Protein 9ATN (pdb70)

Organism: Homo sapiens (NCBI:txid9606)

Secondary structure (DSSP, 8-state):
-----TTT-----SSSSEE-TTT--EE-HHHHT----HHHHTT---TTS---TTT-----TTTEEE-SSS--EEETTTSSS--SS--SS--S-HHHH-/--SHHHHHHHHHHHHHHH-

Nearest PDB structures (foldseek):
  9atn-assembly1_A  TM=9.297E-01  e=6.366E-16  Homo sapiens
  2ysm-assembly1_A  TM=8.110E-01  e=3.146E-11  Homo sapiens
  6fi0-assembly2_B  TM=6.566E-01  e=4.175E-03  Homo sapiens
  4qf3-assembly3_B  TM=7.032E-01  e=7.475E-03  Homo sapiens
  6fhq-assembly1_A  TM=7.107E-01  e=1.850E-02  Homo sapiens

Structure (mmCIF, N/CA/C/O backbone):
data_9ATN
#
_entry.id   9ATN
#
loop_
_entity.id
_entity.type
_entity.pdbx_description
1 polymer 'Histone-lysine N-methyltransferase 2D'
2 polymer 'Polycomb group protein ASXL2'
3 non-polymer 'ZINC ION'
#
loop_
_atom_site.group_PDB
_atom_site.id
_atom_site.type_symbol
_atom_site.label_atom_id
_atom_site.label_alt_id
_atom_site.label_comp_id
_atom_site.label_asym_id
_atom_site.label_entity_id
_atom_site.label_seq_id
_atom_site.pdbx_PDB_ins_code
_atom_site.Cartn_x
_atom_site.Cartn_y
_atom_site.Cartn_z
_atom_site.occupancy
_atom_site.B_iso_or_equiv
_atom_site.auth_seq_id
_atom_site.auth_comp_id
_atom_site.auth_asym_id
_atom_site.auth_atom_id
_atom_site.pdbx_PDB_model_num
ATOM 1 N N . GLY A 1 3 ? 39.026 -8.954 -17.086 1.00 0.00 225 GLY A N 1
ATOM 2 C CA . GLY A 1 3 ? 37.994 -8.401 -16.217 1.00 0.00 225 GLY A CA 1
ATOM 3 C C . GLY A 1 3 ? 38.607 -7.515 -15.138 1.00 0.00 225 GLY A C 1
ATOM 4 O O . GLY A 1 3 ? 39.461 -7.956 -14.369 1.00 0.00 225 GLY A O 1
ATOM 8 N N . SER A 1 4 ? 38.165 -6.262 -15.089 1.00 0.00 226 SER A N 1
ATOM 9 C CA . SER A 1 4 ? 38.677 -5.320 -14.099 1.00 0.00 226 SER A CA 1
ATOM 10 C C . SER A 1 4 ? 38.358 -5.796 -12.687 1.00 0.00 226 SER A C 1
ATOM 11 O O . SER A 1 4 ? 39.188 -5.682 -11.782 1.00 0.00 226 SER A O 1
ATOM 19 N N . ALA A 1 5 ? 37.153 -6.327 -12.500 1.00 0.00 227 ALA A N 1
ATOM 20 C CA . ALA A 1 5 ? 36.739 -6.814 -11.189 1.00 0.00 227 ALA A CA 1
ATOM 21 C C . ALA A 1 5 ? 37.010 -5.759 -10.123 1.00 0.00 227 ALA A C 1
ATOM 22 O O . ALA A 1 5 ? 37.493 -6.077 -9.034 1.00 0.00 227 ALA A O 1
ATOM 29 N N . ARG A 1 6 ? 36.704 -4.505 -10.461 1.00 0.00 228 ARG A N 1
ATOM 30 C CA . ARG A 1 6 ? 36.921 -3.377 -9.556 1.00 0.00 228 ARG A CA 1
ATOM 31 C C . ARG A 1 6 ? 36.496 -3.711 -8.132 1.00 0.00 228 ARG A C 1
ATOM 32 O O . ARG A 1 6 ? 35.777 -4.682 -7.890 1.00 0.00 228 ARG A O 1
ATOM 53 N N . CYS A 1 7 ? 36.965 -2.903 -7.189 1.00 0.00 229 CYS A N 1
ATOM 54 C CA . CYS A 1 7 ? 36.660 -3.119 -5.784 1.00 0.00 229 CYS A CA 1
ATOM 55 C C . CYS A 1 7 ? 35.159 -3.265 -5.554 1.00 0.00 229 CYS A C 1
ATOM 56 O O . CYS A 1 7 ? 34.365 -2.434 -5.997 1.00 0.00 229 CYS A O 1
ATOM 63 N N . ALA A 1 8 ? 34.784 -4.338 -4.857 1.00 0.00 230 ALA A N 1
ATOM 64 C CA . ALA A 1 8 ? 33.377 -4.613 -4.571 1.00 0.00 230 ALA A CA 1
ATOM 65 C C . ALA A 1 8 ? 32.748 -3.512 -3.718 1.00 0.00 230 ALA A C 1
ATOM 66 O O . ALA A 1 8 ? 31.642 -3.059 -4.008 1.00 0.00 230 ALA A O 1
ATOM 73 N N . VAL A 1 9 ? 33.450 -3.084 -2.669 1.00 0.00 231 VAL A N 1
ATOM 74 C CA . VAL A 1 9 ? 32.920 -2.033 -1.802 1.00 0.00 231 VAL A CA 1
ATOM 75 C C . VAL A 1 9 ? 33.968 -0.950 -1.556 1.00 0.00 231 VAL A C 1
ATOM 76 O O . VAL A 1 9 ? 34.682 -0.966 -0.554 1.00 0.00 231 VAL A O 1
ATOM 89 N N . CYS A 1 10 ? 34.027 -0.006 -2.495 1.00 0.00 232 CYS A N 1
ATOM 90 C CA . CYS A 1 10 ? 34.957 1.126 -2.436 1.00 0.00 232 CYS A CA 1
ATOM 91 C C . CYS A 1 10 ? 35.031 1.815 -3.800 1.00 0.00 232 CYS A C 1
ATOM 92 O O . CYS A 1 10 ? 35.397 2.987 -3.893 1.00 0.00 232 CYS A O 1
ATOM 99 N N . GLU A 1 11 ? 34.668 1.079 -4.852 1.00 0.00 233 GLU A N 1
ATOM 100 C CA . GLU A 1 11 ? 34.676 1.621 -6.208 1.00 0.00 233 GLU A CA 1
ATOM 101 C C . GLU A 1 11 ? 36.075 2.059 -6.627 1.00 0.00 233 GLU A C 1
ATOM 102 O O . GLU A 1 11 ? 36.614 3.038 -6.112 1.00 0.00 233 GLU A O 1
ATOM 114 N N . GLY A 1 12 ? 36.648 1.327 -7.577 1.00 0.00 234 GLY A N 1
ATOM 115 C CA . GLY A 1 12 ? 37.976 1.642 -8.083 1.00 0.00 234 GLY A CA 1
ATOM 116 C C . GLY A 1 12 ? 38.578 0.431 -8.808 1.00 0.00 234 GLY A C 1
ATOM 117 O O . GLY A 1 12 ? 38.415 -0.703 -8.355 1.00 0.00 234 GLY A O 1
ATOM 121 N N . PRO A 1 13 ? 39.267 0.630 -9.913 1.00 0.00 235 PRO A N 1
ATOM 122 C CA . PRO A 1 13 ? 39.886 -0.490 -10.675 1.00 0.00 235 PRO A CA 1
ATOM 123 C C . PRO A 1 13 ? 41.155 -1.006 -10.002 1.00 0.00 235 PRO A C 1
ATOM 124 O O . PRO A 1 13 ? 41.858 -0.255 -9.326 1.00 0.00 235 PRO A O 1
ATOM 135 N N . GLY A 1 14 ? 41.445 -2.290 -10.191 1.00 0.00 236 GLY A N 1
ATOM 136 C CA . GLY A 1 14 ? 42.637 -2.883 -9.594 1.00 0.00 236 GLY A CA 1
ATOM 137 C C . GLY A 1 14 ? 43.057 -4.146 -10.336 1.00 0.00 236 GLY A C 1
ATOM 138 O O . GLY A 1 14 ? 42.260 -4.753 -11.052 1.00 0.00 236 GLY A O 1
ATOM 142 N N . GLU A 1 15 ? 44.315 -4.540 -10.156 1.00 0.00 237 GLU A N 1
ATOM 143 C CA . GLU A 1 15 ? 44.834 -5.736 -10.811 1.00 0.00 237 GLU A CA 1
ATOM 144 C C . GLU A 1 15 ? 44.362 -6.988 -10.078 1.00 0.00 237 GLU A C 1
ATOM 145 O O . GLU A 1 15 ? 44.013 -6.932 -8.898 1.00 0.00 237 GLU A O 1
ATOM 157 N N . LEU A 1 16 ? 44.350 -8.115 -10.783 1.00 0.00 238 LEU A N 1
ATOM 158 C CA . LEU A 1 16 ? 43.911 -9.370 -10.182 1.00 0.00 238 LEU A CA 1
ATOM 159 C C . LEU A 1 16 ? 45.105 -10.227 -9.776 1.00 0.00 238 LEU A C 1
ATOM 160 O O . LEU A 1 16 ? 45.491 -11.150 -10.494 1.00 0.00 238 LEU A O 1
ATOM 176 N N . CYS A 1 17 ? 45.683 -9.919 -8.621 1.00 0.00 239 CYS A N 1
ATOM 177 C CA . CYS A 1 17 ? 46.831 -10.674 -8.129 1.00 0.00 239 CYS A CA 1
ATOM 178 C C . CYS A 1 17 ? 47.182 -10.275 -6.695 1.00 0.00 239 CYS A C 1
ATOM 179 O O . CYS A 1 17 ? 47.476 -11.133 -5.862 1.00 0.00 239 CYS A O 1
ATOM 187 N N . ASP A 1 18 ? 47.167 -8.974 -6.419 1.00 0.00 240 ASP A N 1
ATOM 188 C CA . ASP A 1 18 ? 47.505 -8.478 -5.084 1.00 0.00 240 ASP A CA 1
ATOM 189 C C . ASP A 1 18 ? 46.257 -8.108 -4.274 1.00 0.00 240 ASP A C 1
ATOM 190 O O . ASP A 1 18 ? 46.369 -7.535 -3.190 1.00 0.00 240 ASP A O 1
ATOM 199 N N . LEU A 1 19 ? 45.080 -8.428 -4.799 1.00 0.00 241 LEU A N 1
ATOM 200 C CA . LEU A 1 19 ? 43.832 -8.115 -4.110 1.00 0.00 241 LEU A CA 1
ATOM 201 C C . LEU A 1 19 ? 43.032 -9.386 -3.846 1.00 0.00 241 LEU A C 1
ATOM 202 O O . LEU A 1 19 ? 43.164 -10.371 -4.571 1.00 0.00 241 LEU A O 1
ATOM 218 N N . PHE A 1 20 ? 42.203 -9.362 -2.804 1.00 0.00 242 PHE A N 1
ATOM 219 C CA . PHE A 1 20 ? 41.396 -10.526 -2.467 1.00 0.00 242 PHE A CA 1
ATOM 220 C C . PHE A 1 20 ? 40.269 -10.679 -3.480 1.00 0.00 242 PHE A C 1
ATOM 221 O O . PHE A 1 20 ? 39.407 -9.810 -3.602 1.00 0.00 242 PHE A O 1
ATOM 238 N N . PHE A 1 21 ? 40.306 -11.775 -4.224 1.00 0.00 243 PHE A N 1
ATOM 239 C CA . PHE A 1 21 ? 39.310 -12.032 -5.256 1.00 0.00 243 PHE A CA 1
ATOM 240 C C . PHE A 1 21 ? 38.239 -13.011 -4.773 1.00 0.00 243 PHE A C 1
ATOM 241 O O . PHE A 1 21 ? 38.519 -14.195 -4.586 1.00 0.00 243 PHE A O 1
ATOM 258 N N . CYS A 1 22 ? 37.006 -12.529 -4.596 1.00 0.00 244 CYS A N 1
ATOM 259 C CA . CYS A 1 22 ? 35.926 -13.406 -4.166 1.00 0.00 244 CYS A CA 1
ATOM 260 C C . CYS A 1 22 ? 35.564 -14.355 -5.306 1.00 0.00 244 CYS A C 1
ATOM 261 O O . CYS A 1 22 ? 35.362 -13.925 -6.441 1.00 0.00 244 CYS A O 1
ATOM 268 N N . THR A 1 23 ? 35.521 -15.645 -5.004 1.00 0.00 245 THR A N 1
ATOM 269 C CA . THR A 1 23 ? 35.227 -16.649 -6.022 1.00 0.00 245 THR A CA 1
ATOM 270 C C . THR A 1 23 ? 33.768 -16.601 -6.483 1.00 0.00 245 THR A C 1
ATOM 271 O O . THR A 1 23 ? 33.495 -16.565 -7.683 1.00 0.00 245 THR A O 1
ATOM 282 N N . SER A 1 24 ? 32.836 -16.623 -5.536 1.00 0.00 246 SER A N 1
ATOM 283 C CA . SER A 1 24 ? 31.414 -16.606 -5.881 1.00 0.00 246 SER A CA 1
ATOM 284 C C . SER A 1 24 ? 31.004 -15.292 -6.546 1.00 0.00 246 SER A C 1
ATOM 285 O O . SER A 1 24 ? 30.381 -15.293 -7.607 1.00 0.00 246 SER A O 1
ATOM 293 N N . CYS A 1 25 ? 31.344 -14.177 -5.910 1.00 0.00 247 CYS A N 1
ATOM 294 C CA . CYS A 1 25 ? 30.990 -12.865 -6.444 1.00 0.00 247 CYS A CA 1
ATOM 295 C C . CYS A 1 25 ? 31.722 -12.580 -7.753 1.00 0.00 247 CYS A C 1
ATOM 296 O O . CYS A 1 25 ? 31.146 -12.028 -8.689 1.00 0.00 247 CYS A O 1
ATOM 303 N N . GLY A 1 26 ? 32.995 -12.956 -7.811 1.00 0.00 248 GLY A N 1
ATOM 304 C CA . GLY A 1 26 ? 33.792 -12.729 -9.011 1.00 0.00 248 GLY A CA 1
ATOM 305 C C . GLY A 1 26 ? 34.514 -11.380 -8.954 1.00 0.00 248 GLY A C 1
ATOM 306 O O . GLY A 1 26 ? 35.378 -11.101 -9.783 1.00 0.00 248 GLY A O 1
ATOM 310 N N . HIS A 1 27 ? 34.162 -10.547 -7.978 1.00 0.00 249 HIS A N 1
ATOM 311 C CA . HIS A 1 27 ? 34.800 -9.241 -7.834 1.00 0.00 249 HIS A CA 1
ATOM 312 C C . HIS A 1 27 ? 35.826 -9.278 -6.705 1.00 0.00 249 HIS A C 1
ATOM 313 O O . HIS A 1 27 ? 35.631 -9.976 -5.710 1.00 0.00 249 HIS A O 1
ATOM 328 N N . HIS A 1 28 ? 36.911 -8.522 -6.849 1.00 0.00 250 HIS A N 1
ATOM 329 C CA . HIS A 1 28 ? 37.930 -8.490 -5.804 1.00 0.00 250 HIS A CA 1
ATOM 330 C C . HIS A 1 28 ? 37.794 -7.216 -4.980 1.00 0.00 250 HIS A C 1
ATOM 331 O O . HIS A 1 28 ? 36.944 -6.373 -5.266 1.00 0.00 250 HIS A O 1
ATOM 346 N N . TYR A 1 29 ? 38.620 -7.077 -3.948 1.00 0.00 251 TYR A N 1
ATOM 347 C CA . TYR A 1 29 ? 38.543 -5.894 -3.101 1.00 0.00 251 TYR A CA 1
ATOM 348 C C . TYR A 1 29 ? 39.813 -5.678 -2.292 1.00 0.00 251 TYR A C 1
ATOM 349 O O . TYR A 1 29 ? 40.631 -6.588 -2.117 1.00 0.00 251 TYR A O 1
ATOM 367 N N . HIS A 1 30 ? 39.960 -4.447 -1.809 1.00 0.00 252 HIS A N 1
ATOM 368 C CA . HIS A 1 30 ? 41.120 -4.066 -1.020 1.00 0.00 252 HIS A CA 1
ATOM 369 C C . HIS A 1 30 ? 40.924 -4.480 0.432 1.00 0.00 252 HIS A C 1
ATOM 370 O O . HIS A 1 30 ? 39.797 -4.528 0.927 1.00 0.00 252 HIS A O 1
ATOM 384 N N . GLY A 1 31 ? 42.024 -4.770 1.108 1.00 0.00 253 GLY A N 1
ATOM 385 C CA . GLY A 1 31 ? 41.963 -5.171 2.506 1.00 0.00 253 GLY A CA 1
ATOM 386 C C . GLY A 1 31 ? 41.412 -4.049 3.379 1.00 0.00 253 GLY A C 1
ATOM 387 O O . GLY A 1 31 ? 40.704 -4.300 4.347 1.00 0.00 253 GLY A O 1
ATOM 391 N N . ALA A 1 32 ? 41.762 -2.814 3.045 1.00 0.00 254 ALA A N 1
ATOM 392 C CA . ALA A 1 32 ? 41.312 -1.661 3.822 1.00 0.00 254 ALA A CA 1
ATOM 393 C C . ALA A 1 32 ? 39.790 -1.504 3.812 1.00 0.00 254 ALA A C 1
ATOM 394 O O . ALA A 1 32 ? 39.199 -1.118 4.821 1.00 0.00 254 ALA A O 1
ATOM 401 N N . CYS A 1 33 ? 39.159 -1.762 2.667 1.00 0.00 255 CYS A N 1
ATOM 402 C CA . CYS A 1 33 ? 37.709 -1.594 2.561 1.00 0.00 255 CYS A CA 1
ATOM 403 C C . CYS A 1 33 ? 36.949 -2.519 3.522 1.00 0.00 255 CYS A C 1
ATOM 404 O O . CYS A 1 33 ? 36.039 -2.069 4.219 1.00 0.00 255 CYS A O 1
ATOM 411 N N . LEU A 1 34 ? 37.312 -3.801 3.564 1.00 0.00 256 LEU A N 1
ATOM 412 C CA . LEU A 1 34 ? 36.622 -4.741 4.461 1.00 0.00 256 LEU A CA 1
ATOM 413 C C . LEU A 1 34 ? 37.430 -5.002 5.730 1.00 0.00 256 LEU A C 1
ATOM 414 O O . LEU A 1 34 ? 37.017 -5.800 6.565 1.00 0.00 256 LEU A O 1
ATOM 430 N N . ASP A 1 35 ? 38.574 -4.353 5.868 1.00 0.00 257 ASP A N 1
ATOM 431 C CA . ASP A 1 35 ? 39.416 -4.558 7.048 1.00 0.00 257 ASP A CA 1
ATOM 432 C C . ASP A 1 35 ? 39.893 -6.003 7.138 1.00 0.00 257 ASP A C 1
ATOM 433 O O . ASP A 1 35 ? 39.697 -6.666 8.156 1.00 0.00 257 ASP A O 1
ATOM 442 N N . THR A 1 36 ? 40.516 -6.485 6.072 1.00 0.00 258 THR A N 1
ATOM 443 C CA . THR A 1 36 ? 41.013 -7.855 6.049 1.00 0.00 258 THR A CA 1
ATOM 444 C C . THR A 1 36 ? 42.533 -7.880 5.939 1.00 0.00 258 THR A C 1
ATOM 445 O O . THR A 1 36 ? 43.113 -7.241 5.061 1.00 0.00 258 THR A O 1
ATOM 456 N N . ALA A 1 37 ? 43.171 -8.624 6.836 1.00 0.00 259 ALA A N 1
ATOM 457 C CA . ALA A 1 37 ? 44.624 -8.731 6.833 1.00 0.00 259 ALA A CA 1
ATOM 458 C C . ALA A 1 37 ? 45.106 -9.395 5.549 1.00 0.00 259 ALA A C 1
ATOM 459 O O . ALA A 1 37 ? 44.440 -10.279 5.011 1.00 0.00 259 ALA A O 1
ATOM 466 N N . LEU A 1 38 ? 46.264 -8.966 5.063 1.00 0.00 260 LEU A N 1
ATOM 467 C CA . LEU A 1 38 ? 46.820 -9.532 3.839 1.00 0.00 260 LEU A CA 1
ATOM 468 C C . LEU A 1 38 ? 47.535 -10.844 4.145 1.00 0.00 260 LEU A C 1
ATOM 469 O O . LEU A 1 38 ? 48.637 -10.849 4.693 1.00 0.00 260 LEU A O 1
ATOM 485 N N . THR A 1 39 ? 46.900 -11.953 3.782 1.00 0.00 261 THR A N 1
ATOM 486 C CA . THR A 1 39 ? 47.484 -13.267 4.016 1.00 0.00 261 THR A CA 1
ATOM 487 C C . THR A 1 39 ? 47.342 -14.142 2.775 1.00 0.00 261 THR A C 1
ATOM 488 O O . THR A 1 39 ? 46.465 -13.915 1.942 1.00 0.00 261 THR A O 1
ATOM 499 N N . ALA A 1 40 ? 48.209 -15.139 2.658 1.00 0.00 262 ALA A N 1
ATOM 500 C CA . ALA A 1 40 ? 48.176 -16.045 1.515 1.00 0.00 262 ALA A CA 1
ATOM 501 C C . ALA A 1 40 ? 46.859 -16.815 1.465 1.00 0.00 262 ALA A C 1
ATOM 502 O O . ALA A 1 40 ? 46.317 -17.071 0.388 1.00 0.00 262 ALA A O 1
ATOM 509 N N . ARG A 1 41 ? 46.358 -17.200 2.635 1.00 0.00 263 ARG A N 1
ATOM 510 C CA . ARG A 1 41 ? 45.115 -17.962 2.711 1.00 0.00 263 ARG A CA 1
ATOM 511 C C . ARG A 1 41 ? 43.944 -17.182 2.118 1.00 0.00 263 ARG A C 1
ATOM 512 O O . ARG A 1 41 ? 43.115 -17.744 1.402 1.00 0.00 263 ARG A O 1
ATOM 533 N N . LYS A 1 42 ? 43.873 -15.888 2.418 1.00 0.00 264 LYS A N 1
ATOM 534 C CA . LYS A 1 42 ? 42.786 -15.062 1.900 1.00 0.00 264 LYS A CA 1
ATOM 535 C C . LYS A 1 42 ? 43.127 -14.487 0.527 1.00 0.00 264 LYS A C 1
ATOM 536 O O . LYS A 1 42 ? 42.236 -14.107 -0.233 1.00 0.00 264 LYS A O 1
ATOM 555 N N . ARG A 1 43 ? 44.417 -14.416 0.219 1.00 0.00 265 ARG A N 1
ATOM 556 C CA . ARG A 1 43 ? 44.860 -13.871 -1.061 1.00 0.00 265 ARG A CA 1
ATOM 557 C C . ARG A 1 43 ? 44.301 -14.686 -2.220 1.00 0.00 265 ARG A C 1
ATOM 558 O O . ARG A 1 43 ? 43.942 -14.135 -3.260 1.00 0.00 265 ARG A O 1
ATOM 579 N N . ALA A 1 44 ? 44.228 -15.998 -2.038 1.00 0.00 266 ALA A N 1
ATOM 580 C CA . ALA A 1 44 ? 43.711 -16.868 -3.084 1.00 0.00 266 ALA A CA 1
ATOM 581 C C . ALA A 1 44 ? 42.304 -16.429 -3.470 1.00 0.00 266 ALA A C 1
ATOM 582 O O . ALA A 1 44 ? 41.932 -16.464 -4.644 1.00 0.00 266 ALA A O 1
ATOM 589 N N . GLY A 1 45 ? 41.531 -16.002 -2.478 1.00 0.00 267 GLY A N 1
ATOM 590 C CA . GLY A 1 45 ? 40.173 -15.544 -2.730 1.00 0.00 267 GLY A CA 1
ATOM 591 C C . GLY A 1 45 ? 39.204 -16.081 -1.687 1.00 0.00 267 GLY A C 1
ATOM 592 O O . GLY A 1 45 ? 38.745 -17.221 -1.779 1.00 0.00 267 GLY A O 1
ATOM 596 N N . TRP A 1 46 ? 38.883 -15.250 -0.700 1.00 0.00 268 TRP A N 1
ATOM 597 C CA . TRP A 1 46 ? 37.952 -15.657 0.345 1.00 0.00 268 TRP A CA 1
ATOM 598 C C . TRP A 1 46 ? 36.614 -14.962 0.164 1.00 0.00 268 TRP A C 1
ATOM 599 O O . TRP A 1 46 ? 36.555 -13.790 -0.203 1.00 0.00 268 TRP A O 1
ATOM 620 N N . GLN A 1 47 ? 35.538 -15.697 0.421 1.00 0.00 269 GLN A N 1
ATOM 621 C CA . GLN A 1 47 ? 34.205 -15.136 0.280 1.00 0.00 269 GLN A CA 1
ATOM 622 C C . GLN A 1 47 ? 34.081 -13.868 1.107 1.00 0.00 269 GLN A C 1
ATOM 623 O O . GLN A 1 47 ? 34.226 -13.899 2.329 1.00 0.00 269 GLN A O 1
ATOM 637 N N . CYS A 1 48 ? 33.810 -12.754 0.439 1.00 0.00 270 CYS A N 1
ATOM 638 C CA . CYS A 1 48 ? 33.667 -11.491 1.143 1.00 0.00 270 CYS A CA 1
ATOM 639 C C . CYS A 1 48 ? 32.461 -11.562 2.072 1.00 0.00 270 CYS A C 1
ATOM 640 O O . CYS A 1 48 ? 31.589 -12.413 1.898 1.00 0.00 270 CYS A O 1
ATOM 647 N N . PRO A 1 49 ? 32.400 -10.710 3.057 1.00 0.00 271 PRO A N 1
ATOM 648 C CA . PRO A 1 49 ? 31.276 -10.705 4.034 1.00 0.00 271 PRO A CA 1
ATOM 649 C C . PRO A 1 49 ? 29.911 -10.617 3.354 1.00 0.00 271 PRO A C 1
ATOM 650 O O . PRO A 1 49 ? 28.885 -10.936 3.952 1.00 0.00 271 PRO A O 1
ATOM 661 N N . GLU A 1 50 ? 29.905 -10.169 2.104 1.00 0.00 272 GLU A N 1
ATOM 662 C CA . GLU A 1 50 ? 28.658 -10.026 1.359 1.00 0.00 272 GLU A CA 1
ATOM 663 C C . GLU A 1 50 ? 28.037 -11.387 1.025 1.00 0.00 272 GLU A C 1
ATOM 664 O O . GLU A 1 50 ? 26.862 -11.465 0.670 1.00 0.00 272 GLU A O 1
ATOM 676 N N . CYS A 1 51 ? 28.829 -12.457 1.131 1.00 0.00 273 CYS A N 1
ATOM 677 C CA . CYS A 1 51 ? 28.322 -13.796 0.823 1.00 0.00 273 CYS A CA 1
ATOM 678 C C . CYS A 1 51 ? 28.934 -14.854 1.742 1.00 0.00 273 CYS A C 1
ATOM 679 O O . CYS A 1 51 ? 28.925 -16.043 1.420 1.00 0.00 273 CYS A O 1
ATOM 686 N N . LYS A 1 52 ? 29.460 -14.422 2.881 1.00 0.00 274 LYS A N 1
ATOM 687 C CA . LYS A 1 52 ? 30.065 -15.352 3.832 1.00 0.00 274 LYS A CA 1
ATOM 688 C C . LYS A 1 52 ? 29.010 -16.291 4.408 1.00 0.00 274 LYS A C 1
ATOM 689 O O . LYS A 1 52 ? 27.821 -15.978 4.405 1.00 0.00 274 LYS A O 1
ATOM 708 N N . VAL A 1 53 ? 29.451 -17.441 4.909 1.00 0.00 275 VAL A N 1
ATOM 709 C CA . VAL A 1 53 ? 28.526 -18.406 5.489 1.00 0.00 275 VAL A CA 1
ATOM 710 C C . VAL A 1 53 ? 29.095 -19.018 6.762 1.00 0.00 275 VAL A C 1
ATOM 711 O O . VAL A 1 53 ? 30.307 -19.042 6.970 1.00 0.00 275 VAL A O 1
ATOM 724 N N . CYS A 1 54 ? 28.202 -19.537 7.591 1.00 0.00 276 CYS A N 1
ATOM 725 C CA . CYS A 1 54 ? 28.602 -20.185 8.830 1.00 0.00 276 CYS A CA 1
ATOM 726 C C . CYS A 1 54 ? 29.188 -21.557 8.514 1.00 0.00 276 CYS A C 1
ATOM 727 O O . CYS A 1 54 ? 28.710 -22.248 7.621 1.00 0.00 276 CYS A O 1
ATOM 734 N N . GLN A 1 55 ? 30.215 -21.957 9.244 1.00 0.00 277 GLN A N 1
ATOM 735 C CA . GLN A 1 55 ? 30.827 -23.258 9.001 1.00 0.00 277 GLN A CA 1
ATOM 736 C C . GLN A 1 55 ? 30.066 -24.370 9.723 1.00 0.00 277 GLN A C 1
ATOM 737 O O . GLN A 1 55 ? 30.558 -25.492 9.842 1.00 0.00 277 GLN A O 1
ATOM 751 N N . ALA A 1 56 ? 28.860 -24.054 10.195 1.00 0.00 278 ALA A N 1
ATOM 752 C CA . ALA A 1 56 ? 28.036 -25.031 10.889 1.00 0.00 278 ALA A CA 1
ATOM 753 C C . ALA A 1 56 ? 26.717 -25.238 10.147 1.00 0.00 278 ALA A C 1
ATOM 754 O O . ALA A 1 56 ? 26.305 -26.371 9.897 1.00 0.00 278 ALA A O 1
ATOM 761 N N . CYS A 1 57 ? 26.058 -24.133 9.800 1.00 0.00 279 CYS A N 1
ATOM 762 C CA . CYS A 1 57 ? 24.778 -24.206 9.090 1.00 0.00 279 CYS A CA 1
ATOM 763 C C . CYS A 1 57 ? 24.886 -23.657 7.660 1.00 0.00 279 CYS A C 1
ATOM 764 O O . CYS A 1 57 ? 23.958 -23.811 6.865 1.00 0.00 279 CYS A O 1
ATOM 771 N N . ARG A 1 58 ? 26.023 -23.044 7.330 1.00 0.00 280 ARG A N 1
ATOM 772 C CA . ARG A 1 58 ? 26.245 -22.510 5.985 1.00 0.00 280 ARG A CA 1
ATOM 773 C C . ARG A 1 58 ? 25.227 -21.436 5.598 1.00 0.00 280 ARG A C 1
ATOM 774 O O . ARG A 1 58 ? 24.736 -21.415 4.471 1.00 0.00 280 ARG A O 1
ATOM 795 N N . LYS A 1 59 ? 24.943 -20.524 6.523 1.00 0.00 281 LYS A N 1
ATOM 796 C CA . LYS A 1 59 ? 24.018 -19.433 6.244 1.00 0.00 281 LYS A CA 1
ATOM 797 C C . LYS A 1 59 ? 24.629 -18.110 6.726 1.00 0.00 281 LYS A C 1
ATOM 798 O O . LYS A 1 59 ? 25.379 -18.096 7.702 1.00 0.00 281 LYS A O 1
ATOM 817 N N . PRO A 1 60 ? 24.347 -17.007 6.066 1.00 0.00 282 PRO A N 1
ATOM 818 C CA . PRO A 1 60 ? 24.906 -15.678 6.445 1.00 0.00 282 PRO A CA 1
ATOM 819 C C . PRO A 1 60 ? 24.101 -14.975 7.534 1.00 0.00 282 PRO A C 1
ATOM 820 O O . PRO A 1 60 ? 23.157 -15.536 8.089 1.00 0.00 282 PRO A O 1
ATOM 831 N N . GLY A 1 61 ? 24.486 -13.736 7.821 1.00 0.00 283 GLY A N 1
ATOM 832 C CA . GLY A 1 61 ? 23.803 -12.939 8.834 1.00 0.00 283 GLY A CA 1
ATOM 833 C C . GLY A 1 61 ? 24.482 -13.076 10.191 1.00 0.00 283 GLY A C 1
ATOM 834 O O . GLY A 1 61 ? 25.482 -13.782 10.328 1.00 0.00 283 GLY A O 1
ATOM 838 N N . ASN A 1 62 ? 23.928 -12.402 11.193 1.00 0.00 284 ASN A N 1
ATOM 839 C CA . ASN A 1 62 ? 24.486 -12.461 12.538 1.00 0.00 284 ASN A CA 1
ATOM 840 C C . ASN A 1 62 ? 25.954 -12.042 12.539 1.00 0.00 284 ASN A C 1
ATOM 841 O O . ASN A 1 62 ? 26.794 -12.729 13.100 1.00 0.00 284 ASN A O 1
ATOM 852 N N . ASP A 1 63 ? 26.255 -10.918 11.894 1.00 0.00 285 ASP A N 1
ATOM 853 C CA . ASP A 1 63 ? 27.629 -10.423 11.817 1.00 0.00 285 ASP A CA 1
ATOM 854 C C . ASP A 1 63 ? 28.193 -10.122 13.202 1.00 0.00 285 ASP A C 1
ATOM 855 O O . ASP A 1 63 ? 29.330 -10.486 13.506 1.00 0.00 285 ASP A O 1
ATOM 864 N N . SER A 1 64 ? 27.403 -9.462 14.042 1.00 0.00 286 SER A N 1
ATOM 865 C CA . SER A 1 64 ? 27.859 -9.129 15.388 1.00 0.00 286 SER A CA 1
ATOM 866 C C . SER A 1 64 ? 27.929 -10.375 16.262 1.00 0.00 286 SER A C 1
ATOM 867 O O . SER A 1 64 ? 28.654 -10.406 17.255 1.00 0.00 286 SER A O 1
ATOM 875 N N . LYS A 1 65 ? 27.176 -11.403 15.886 1.00 0.00 287 LYS A N 1
ATOM 876 C CA . LYS A 1 65 ? 27.174 -12.644 16.649 1.00 0.00 287 LYS A CA 1
ATOM 877 C C . LYS A 1 65 ? 27.977 -13.739 15.941 1.00 0.00 287 LYS A C 1
ATOM 878 O O . LYS A 1 65 ? 28.015 -14.875 16.399 1.00 0.00 287 LYS A O 1
ATOM 897 N N . MET A 1 66 ? 28.621 -13.395 14.826 1.00 0.00 288 MET A N 1
ATOM 898 C CA . MET A 1 66 ? 29.425 -14.369 14.093 1.00 0.00 288 MET A CA 1
ATOM 899 C C . MET A 1 66 ? 30.900 -13.984 14.174 1.00 0.00 288 MET A C 1
ATOM 900 O O . MET A 1 66 ? 31.265 -12.835 13.923 1.00 0.00 288 MET A O 1
ATOM 914 N N . LEU A 1 67 ? 31.737 -14.947 14.535 1.00 0.00 289 LEU A N 1
ATOM 915 C CA . LEU A 1 67 ? 33.165 -14.697 14.659 1.00 0.00 289 LEU A CA 1
ATOM 916 C C . LEU A 1 67 ? 33.874 -15.091 13.357 1.00 0.00 289 LEU A C 1
ATOM 917 O O . LEU A 1 67 ? 33.696 -16.204 12.861 1.00 0.00 289 LEU A O 1
ATOM 933 N N . VAL A 1 68 ? 34.681 -14.178 12.808 1.00 0.00 290 VAL A N 1
ATOM 934 C CA . VAL A 1 68 ? 35.411 -14.459 11.566 1.00 0.00 290 VAL A CA 1
ATOM 935 C C . VAL A 1 68 ? 36.918 -14.428 11.799 1.00 0.00 290 VAL A C 1
ATOM 936 O O . VAL A 1 68 ? 37.429 -13.566 12.515 1.00 0.00 290 VAL A O 1
ATOM 949 N N . CYS A 1 69 ? 37.623 -15.380 11.193 1.00 0.00 291 CYS A N 1
ATOM 950 C CA . CYS A 1 69 ? 39.074 -15.459 11.346 1.00 0.00 291 CYS A CA 1
ATOM 951 C C . CYS A 1 69 ? 39.777 -14.342 10.577 1.00 0.00 291 CYS A C 1
ATOM 952 O O . CYS A 1 69 ? 39.480 -14.089 9.409 1.00 0.00 291 CYS A O 1
ATOM 959 N N . GLU A 1 70 ? 40.702 -13.673 11.259 1.00 0.00 292 GLU A N 1
ATOM 960 C CA . GLU A 1 70 ? 41.454 -12.568 10.672 1.00 0.00 292 GLU A CA 1
ATOM 961 C C . GLU A 1 70 ? 42.470 -13.050 9.635 1.00 0.00 292 GLU A C 1
ATOM 962 O O . GLU A 1 70 ? 42.665 -12.401 8.607 1.00 0.00 292 GLU A O 1
ATOM 974 N N . THR A 1 71 ? 43.124 -14.176 9.907 1.00 0.00 293 THR A N 1
ATOM 975 C CA . THR A 1 71 ? 44.120 -14.705 8.980 1.00 0.00 293 THR A CA 1
ATOM 976 C C . THR A 1 71 ? 43.441 -15.532 7.900 1.00 0.00 293 THR A C 1
ATOM 977 O O . THR A 1 71 ? 43.498 -15.195 6.718 1.00 0.00 293 THR A O 1
ATOM 988 N N . CYS A 1 72 ? 42.785 -16.608 8.315 1.00 0.00 294 CYS A N 1
ATOM 989 C CA . CYS A 1 72 ? 42.081 -17.460 7.373 1.00 0.00 294 CYS A CA 1
ATOM 990 C C . CYS A 1 72 ? 40.610 -17.073 7.325 1.00 0.00 294 CYS A C 1
ATOM 991 O O . CYS A 1 72 ? 40.135 -16.295 8.151 1.00 0.00 294 CYS A O 1
ATOM 998 N N . ASP A 1 73 ? 39.900 -17.607 6.347 1.00 0.00 295 ASP A N 1
ATOM 999 C CA . ASP A 1 73 ? 38.483 -17.304 6.189 1.00 0.00 295 ASP A CA 1
ATOM 1000 C C . ASP A 1 73 ? 37.610 -18.411 6.767 1.00 0.00 295 ASP A C 1
ATOM 1001 O O . ASP A 1 73 ? 37.449 -19.472 6.164 1.00 0.00 295 ASP A O 1
ATOM 1010 N N . LYS A 1 74 ? 37.035 -18.144 7.931 1.00 0.00 296 LYS A N 1
ATOM 1011 C CA . LYS A 1 74 ? 36.160 -19.107 8.587 1.00 0.00 296 LYS A CA 1
ATOM 1012 C C . LYS A 1 74 ? 35.043 -18.378 9.323 1.00 0.00 296 LYS A C 1
ATOM 1013 O O . LYS A 1 74 ? 35.269 -17.322 9.916 1.00 0.00 296 LYS A O 1
ATOM 1032 N N . GLY A 1 75 ? 33.841 -18.947 9.284 1.00 0.00 297 GLY A N 1
ATOM 1033 C CA . GLY A 1 75 ? 32.693 -18.335 9.956 1.00 0.00 297 GLY A CA 1
ATOM 1034 C C . GLY A 1 75 ? 32.225 -19.187 11.125 1.00 0.00 297 GLY A C 1
ATOM 1035 O O . GLY A 1 75 ? 31.972 -20.383 10.979 1.00 0.00 297 GLY A O 1
ATOM 1039 N N . TYR A 1 76 ? 32.112 -18.559 12.289 1.00 0.00 298 TYR A N 1
ATOM 1040 C CA . TYR A 1 76 ? 31.673 -19.264 13.487 1.00 0.00 298 TYR A CA 1
ATOM 1041 C C . TYR A 1 76 ? 30.465 -18.570 14.114 1.00 0.00 298 TYR A C 1
ATOM 1042 O O . TYR A 1 76 ? 30.503 -17.384 14.410 1.00 0.00 298 TYR A O 1
ATOM 1060 N N . HIS A 1 77 ? 29.395 -19.326 14.317 1.00 0.00 299 HIS A N 1
ATOM 1061 C CA . HIS A 1 77 ? 28.180 -18.778 14.918 1.00 0.00 299 HIS A CA 1
ATOM 1062 C C . HIS A 1 77 ? 28.216 -18.957 16.430 1.00 0.00 299 HIS A C 1
ATOM 1063 O O . HIS A 1 77 ? 28.426 -20.060 16.912 1.00 0.00 299 HIS A O 1
ATOM 1077 N N . THR A 1 78 ? 28.000 -17.876 17.175 1.00 0.00 300 THR A N 1
ATOM 1078 C CA . THR A 1 78 ? 28.024 -17.939 18.635 1.00 0.00 300 THR A CA 1
ATOM 1079 C C . THR A 1 78 ? 26.983 -18.906 19.200 1.00 0.00 300 THR A C 1
ATOM 1080 O O . THR A 1 78 ? 27.009 -19.212 20.392 1.00 0.00 300 THR A O 1
ATOM 1091 N N . PHE A 1 79 ? 26.081 -19.399 18.352 1.00 0.00 301 PHE A N 1
ATOM 1092 C CA . PHE A 1 79 ? 25.062 -20.340 18.808 1.00 0.00 301 PHE A CA 1
ATOM 1093 C C . PHE A 1 79 ? 25.189 -21.691 18.103 1.00 0.00 301 PHE A C 1
ATOM 1094 O O . PHE A 1 79 ? 24.322 -22.551 18.255 1.00 0.00 301 PHE A O 1
ATOM 1111 N N . CYS A 1 80 ? 26.272 -21.889 17.347 1.00 0.00 302 CYS A N 1
ATOM 1112 C CA . CYS A 1 80 ? 26.467 -23.165 16.662 1.00 0.00 302 CYS A CA 1
ATOM 1113 C C . CYS A 1 80 ? 27.869 -23.275 16.052 1.00 0.00 302 CYS A C 1
ATOM 1114 O O . CYS A 1 80 ? 28.063 -23.948 15.041 1.00 0.00 302 CYS A O 1
ATOM 1121 N N . LEU A 1 81 ? 28.857 -22.644 16.696 1.00 0.00 303 LEU A N 1
ATOM 1122 C CA . LEU A 1 81 ? 30.235 -22.723 16.215 1.00 0.00 303 LEU A CA 1
ATOM 1123 C C . LEU A 1 81 ? 30.831 -24.049 16.669 1.00 0.00 303 LEU A C 1
ATOM 1124 O O . LEU A 1 81 ? 30.134 -24.820 17.332 1.00 0.00 303 LEU A O 1
ATOM 1140 N N . LYS A 1 82 ? 32.090 -24.343 16.311 1.00 0.00 304 LYS A N 1
ATOM 1141 C CA . LYS A 1 82 ? 32.678 -25.621 16.723 1.00 0.00 304 LYS A CA 1
ATOM 1142 C C . LYS A 1 82 ? 32.432 -25.800 18.226 1.00 0.00 304 LYS A C 1
ATOM 1143 O O . LYS A 1 82 ? 31.556 -26.579 18.589 1.00 0.00 304 LYS A O 1
ATOM 1162 N N . PRO A 1 83 ? 33.071 -25.053 19.114 1.00 0.00 305 PRO A N 1
ATOM 1163 C CA . PRO A 1 83 ? 32.736 -25.129 20.553 1.00 0.00 305 PRO A CA 1
ATOM 1164 C C . PRO A 1 83 ? 31.614 -24.120 20.833 1.00 0.00 305 PRO A C 1
ATOM 1165 O O . PRO A 1 83 ? 31.880 -22.920 20.894 1.00 0.00 305 PRO A O 1
ATOM 1176 N N . PRO A 1 84 ? 30.376 -24.535 20.962 1.00 0.00 306 PRO A N 1
ATOM 1177 C CA . PRO A 1 84 ? 29.262 -23.569 21.180 1.00 0.00 306 PRO A CA 1
ATOM 1178 C C . PRO A 1 84 ? 29.450 -22.780 22.467 1.00 0.00 306 PRO A C 1
ATOM 1179 O O . PRO A 1 84 ? 29.883 -23.323 23.483 1.00 0.00 306 PRO A O 1
ATOM 1190 N N . MET A 1 85 ? 29.148 -21.490 22.403 1.00 0.00 307 MET A N 1
ATOM 1191 C CA . MET A 1 85 ? 29.312 -20.623 23.556 1.00 0.00 307 MET A CA 1
ATOM 1192 C C . MET A 1 85 ? 27.955 -20.109 24.047 1.00 0.00 307 MET A C 1
ATOM 1193 O O . MET A 1 85 ? 27.007 -20.015 23.268 1.00 0.00 307 MET A O 1
ATOM 1207 N N . GLU A 1 86 ? 27.858 -19.778 25.340 1.00 0.00 308 GLU A N 1
ATOM 1208 C CA . GLU A 1 86 ? 26.605 -19.284 25.897 1.00 0.00 308 GLU A CA 1
ATOM 1209 C C . GLU A 1 86 ? 26.481 -17.771 25.723 1.00 0.00 308 GLU A C 1
ATOM 1210 O O . GLU A 1 86 ? 25.397 -17.210 25.883 1.00 0.00 308 GLU A O 1
ATOM 1222 N N . GLU A 1 87 ? 27.591 -17.109 25.399 1.00 0.00 309 GLU A N 1
ATOM 1223 C CA . GLU A 1 87 ? 27.569 -15.662 25.214 1.00 0.00 309 GLU A CA 1
ATOM 1224 C C . GLU A 1 87 ? 28.618 -15.221 24.205 1.00 0.00 309 GLU A C 1
ATOM 1225 O O . GLU A 1 87 ? 29.463 -16.006 23.776 1.00 0.00 309 GLU A O 1
ATOM 1237 N N . LEU A 1 88 ? 28.543 -13.952 23.830 1.00 0.00 310 LEU A N 1
ATOM 1238 C CA . LEU A 1 88 ? 29.471 -13.382 22.866 1.00 0.00 310 LEU A CA 1
ATOM 1239 C C . LEU A 1 88 ? 30.789 -12.997 23.564 1.00 0.00 310 LEU A C 1
ATOM 1240 O O . LEU A 1 88 ? 30.785 -12.130 24.438 1.00 0.00 310 LEU A O 1
ATOM 1256 N N . PRO A 1 89 ? 31.907 -13.608 23.221 1.00 0.00 311 PRO A N 1
ATOM 1257 C CA . PRO A 1 89 ? 33.215 -13.283 23.866 1.00 0.00 311 PRO A CA 1
ATOM 1258 C C . PRO A 1 89 ? 33.549 -11.798 23.809 1.00 0.00 311 PRO A C 1
ATOM 1259 O O . PRO A 1 89 ? 33.432 -11.166 22.760 1.00 0.00 311 PRO A O 1
ATOM 1270 N N . ALA A 1 90 ? 33.997 -11.257 24.934 1.00 0.00 312 ALA A N 1
ATOM 1271 C CA . ALA A 1 90 ? 34.382 -9.854 24.989 1.00 0.00 312 ALA A CA 1
ATOM 1272 C C . ALA A 1 90 ? 35.685 -9.641 24.217 1.00 0.00 312 ALA A C 1
ATOM 1273 O O . ALA A 1 90 ? 36.001 -8.523 23.810 1.00 0.00 312 ALA A O 1
ATOM 1280 N N . HIS A 1 91 ? 36.436 -10.726 24.018 1.00 0.00 313 HIS A N 1
ATOM 1281 C CA . HIS A 1 91 ? 37.700 -10.659 23.299 1.00 0.00 313 HIS A CA 1
ATOM 1282 C C . HIS A 1 91 ? 37.571 -11.335 21.936 1.00 0.00 313 HIS A C 1
ATOM 1283 O O . HIS A 1 91 ? 36.469 -11.663 21.498 1.00 0.00 313 HIS A O 1
ATOM 1298 N N . SER A 1 92 ? 38.704 -11.535 21.268 1.00 0.00 314 SER A N 1
ATOM 1299 C CA . SER A 1 92 ? 38.703 -12.166 19.953 1.00 0.00 314 SER A CA 1
ATOM 1300 C C . SER A 1 92 ? 38.754 -13.688 20.066 1.00 0.00 314 SER A C 1
ATOM 1301 O O . SER A 1 92 ? 39.505 -14.238 20.872 1.00 0.00 314 SER A O 1
ATOM 1309 N N . TRP A 1 93 ? 37.967 -14.358 19.231 1.00 0.00 315 TRP A N 1
ATOM 1310 C CA . TRP A 1 93 ? 37.941 -15.816 19.214 1.00 0.00 315 TRP A CA 1
ATOM 1311 C C . TRP A 1 93 ? 38.184 -16.312 17.783 1.00 0.00 315 TRP A C 1
ATOM 1312 O O . TRP A 1 93 ? 37.268 -16.429 16.965 1.00 0.00 315 TRP A O 1
ATOM 1333 N N . LYS A 1 94 ? 39.453 -16.579 17.498 1.00 0.00 316 LYS A N 1
ATOM 1334 C CA . LYS A 1 94 ? 39.883 -17.054 16.185 1.00 0.00 316 LYS A CA 1
ATOM 1335 C C . LYS A 1 94 ? 41.092 -17.972 16.376 1.00 0.00 316 LYS A C 1
ATOM 1336 O O . LYS A 1 94 ? 41.557 -18.145 17.503 1.00 0.00 316 LYS A O 1
ATOM 1355 N N . CYS A 1 95 ? 41.619 -18.542 15.287 1.00 0.00 317 CYS A N 1
ATOM 1356 C CA . CYS A 1 95 ? 42.793 -19.409 15.401 1.00 0.00 317 CYS A CA 1
ATOM 1357 C C . CYS A 1 95 ? 43.873 -18.675 16.190 1.00 0.00 317 CYS A C 1
ATOM 1358 O O . CYS A 1 95 ? 43.786 -17.464 16.372 1.00 0.00 317 CYS A O 1
ATOM 1365 N N . LYS A 1 96 ? 44.888 -19.391 16.659 1.00 0.00 318 LYS A N 1
ATOM 1366 C CA . LYS A 1 96 ? 45.954 -18.742 17.417 1.00 0.00 318 LYS A CA 1
ATOM 1367 C C . LYS A 1 96 ? 46.626 -17.674 16.555 1.00 0.00 318 LYS A C 1
ATOM 1368 O O . LYS A 1 96 ? 46.805 -16.532 16.985 1.00 0.00 318 LYS A O 1
ATOM 1387 N N . ALA A 1 97 ? 46.972 -18.047 15.327 1.00 0.00 319 ALA A N 1
ATOM 1388 C CA . ALA A 1 97 ? 47.600 -17.109 14.405 1.00 0.00 319 ALA A CA 1
ATOM 1389 C C . ALA A 1 97 ? 46.650 -15.953 14.125 1.00 0.00 319 ALA A C 1
ATOM 1390 O O . ALA A 1 97 ? 47.062 -14.798 14.027 1.00 0.00 319 ALA A O 1
ATOM 1397 N N . CYS A 1 98 ? 45.369 -16.280 14.005 1.00 0.00 320 CYS A N 1
ATOM 1398 C CA . CYS A 1 98 ? 44.346 -15.277 13.747 1.00 0.00 320 CYS A CA 1
ATOM 1399 C C . CYS A 1 98 ? 44.260 -14.294 14.907 1.00 0.00 320 CYS A C 1
ATOM 1400 O O . CYS A 1 98 ? 44.078 -13.093 14.708 1.00 0.00 320 CYS A O 1
ATOM 1407 N N . ARG A 1 99 ? 44.383 -14.819 16.117 1.00 0.00 321 ARG A N 1
ATOM 1408 C CA . ARG A 1 99 ? 44.313 -13.994 17.308 1.00 0.00 321 ARG A CA 1
ATOM 1409 C C . ARG A 1 99 ? 45.341 -12.881 17.218 1.00 0.00 321 ARG A C 1
ATOM 1410 O O . ARG A 1 99 ? 45.063 -11.731 17.558 1.00 0.00 321 ARG A O 1
ATOM 1431 N N . VAL A 1 100 ? 46.529 -13.230 16.742 1.00 0.00 322 VAL A N 1
ATOM 1432 C CA . VAL A 1 100 ? 47.588 -12.246 16.592 1.00 0.00 322 VAL A CA 1
ATOM 1433 C C . VAL A 1 100 ? 47.636 -11.729 15.157 1.00 0.00 322 VAL A C 1
ATOM 1434 O O . VAL A 1 100 ? 47.674 -10.521 14.923 1.00 0.00 322 VAL A O 1
ATOM 1447 N N . THR B 2 1 ? 39.886 -9.012 21.416 1.00 0.00 652 THR B N 1
ATOM 1448 C CA . THR B 2 1 ? 39.775 -7.558 21.418 1.00 0.00 652 THR B CA 1
ATOM 1449 C C . THR B 2 1 ? 38.448 -7.124 20.795 1.00 0.00 652 THR B C 1
ATOM 1450 O O . THR B 2 1 ? 38.410 -6.631 19.668 1.00 0.00 652 THR B O 1
ATOM 1461 N N . GLY B 2 2 ? 37.359 -7.321 21.536 1.00 0.00 653 GLY B N 1
ATOM 1462 C CA . GLY B 2 2 ? 36.034 -6.952 21.046 1.00 0.00 653 GLY B CA 1
ATOM 1463 C C . GLY B 2 2 ? 35.620 -7.869 19.898 1.00 0.00 653 GLY B C 1
ATOM 1464 O O . GLY B 2 2 ? 36.441 -8.614 19.364 1.00 0.00 653 GLY B O 1
ATOM 1468 N N . ALA B 2 3 ? 34.349 -7.806 19.515 1.00 0.00 654 ALA B N 1
ATOM 1469 C CA . ALA B 2 3 ? 33.855 -8.635 18.418 1.00 0.00 654 ALA B CA 1
ATOM 1470 C C . ALA B 2 3 ? 33.907 -7.860 17.102 1.00 0.00 654 ALA B C 1
ATOM 1471 O O . ALA B 2 3 ? 33.158 -8.148 16.153 1.00 0.00 654 ALA B O 1
ATOM 1478 N N . ARG B 2 4 ? 34.818 -6.887 17.047 1.00 0.00 655 ARG B N 1
ATOM 1479 C CA . ARG B 2 4 ? 34.993 -6.077 15.849 1.00 0.00 655 ARG B CA 1
ATOM 1480 C C . ARG B 2 4 ? 35.263 -6.965 14.640 1.00 0.00 655 ARG B C 1
ATOM 1481 O O . ARG B 2 4 ? 35.108 -6.526 13.511 1.00 0.00 655 ARG B O 1
ATOM 1502 N N . THR B 2 5 ? 35.671 -8.211 14.900 1.00 0.00 656 THR B N 1
ATOM 1503 C CA . THR B 2 5 ? 35.968 -9.187 13.852 1.00 0.00 656 THR B CA 1
ATOM 1504 C C . THR B 2 5 ? 34.997 -9.060 12.665 1.00 0.00 656 THR B C 1
ATOM 1505 O O . THR B 2 5 ? 35.190 -8.212 11.798 1.00 0.00 656 THR B O 1
ATOM 1516 N N . LEU B 2 6 ? 33.953 -9.880 12.609 1.00 0.00 657 LEU B N 1
ATOM 1517 C CA . LEU B 2 6 ? 33.010 -9.777 11.521 1.00 0.00 657 LEU B CA 1
ATOM 1518 C C . LEU B 2 6 ? 32.088 -8.599 11.768 1.00 0.00 657 LEU B C 1
ATOM 1519 O O . LEU B 2 6 ? 31.638 -7.946 10.832 1.00 0.00 657 LEU B O 1
ATOM 1535 N N . ALA B 2 7 ? 31.798 -8.336 13.039 1.00 0.00 658 ALA B N 1
ATOM 1536 C CA . ALA B 2 7 ? 30.917 -7.238 13.374 1.00 0.00 658 ALA B CA 1
ATOM 1537 C C . ALA B 2 7 ? 31.385 -5.945 12.717 1.00 0.00 658 ALA B C 1
ATOM 1538 O O . ALA B 2 7 ? 30.606 -5.280 12.058 1.00 0.00 658 ALA B O 1
ATOM 1545 N N . ASP B 2 8 ? 32.651 -5.583 12.874 1.00 0.00 659 ASP B N 1
ATOM 1546 C CA . ASP B 2 8 ? 33.134 -4.347 12.256 1.00 0.00 659 ASP B CA 1
ATOM 1547 C C . ASP B 2 8 ? 33.342 -4.516 10.750 1.00 0.00 659 ASP B C 1
ATOM 1548 O O . ASP B 2 8 ? 33.085 -3.598 9.979 1.00 0.00 659 ASP B O 1
ATOM 1557 N N . ILE B 2 9 ? 33.832 -5.682 10.343 1.00 0.00 660 ILE B N 1
ATOM 1558 C CA . ILE B 2 9 ? 34.105 -5.942 8.926 1.00 0.00 660 ILE B CA 1
ATOM 1559 C C . ILE B 2 9 ? 32.851 -5.879 8.044 1.00 0.00 660 ILE B C 1
ATOM 1560 O O . ILE B 2 9 ? 32.800 -5.117 7.076 1.00 0.00 660 ILE B O 1
ATOM 1576 N N . LYS B 2 10 ? 31.855 -6.698 8.352 1.00 0.00 661 LYS B N 1
ATOM 1577 C CA . LYS B 2 10 ? 30.643 -6.731 7.539 1.00 0.00 661 LYS B CA 1
ATOM 1578 C C . LYS B 2 10 ? 29.703 -5.573 7.836 1.00 0.00 661 LYS B C 1
ATOM 1579 O O . LYS B 2 10 ? 29.134 -4.985 6.916 1.00 0.00 661 LYS B O 1
ATOM 1598 N N . ALA B 2 11 ? 29.508 -5.257 9.108 1.00 0.00 662 ALA B N 1
ATOM 1599 C CA . ALA B 2 11 ? 28.589 -4.183 9.449 1.00 0.00 662 ALA B CA 1
ATOM 1600 C C . ALA B 2 11 ? 29.048 -2.864 8.841 1.00 0.00 662 ALA B C 1
ATOM 1601 O O . ALA B 2 11 ? 28.238 -2.134 8.268 1.00 0.00 662 ALA B O 1
ATOM 1608 N N . LYS B 2 12 ? 30.347 -2.566 8.919 1.00 0.00 663 LYS B N 1
ATOM 1609 C CA . LYS B 2 12 ? 30.842 -1.335 8.330 1.00 0.00 663 LYS B CA 1
ATOM 1610 C C . LYS B 2 12 ? 30.652 -1.410 6.831 1.00 0.00 663 LYS B C 1
ATOM 1611 O O . LYS B 2 12 ? 30.389 -0.401 6.184 1.00 0.00 663 LYS B O 1
ATOM 1630 N N . ALA B 2 13 ? 30.771 -2.627 6.292 1.00 0.00 664 ALA B N 1
ATOM 1631 C CA . ALA B 2 13 ? 30.598 -2.835 4.871 1.00 0.00 664 ALA B CA 1
ATOM 1632 C C . ALA B 2 13 ? 29.236 -2.323 4.452 1.00 0.00 664 ALA B C 1
ATOM 1633 O O . ALA B 2 13 ? 29.092 -1.748 3.392 1.00 0.00 664 ALA B O 1
ATOM 1640 N N . GLN B 2 14 ? 28.243 -2.537 5.304 1.00 0.00 665 GLN B N 1
ATOM 1641 C CA . GLN B 2 14 ? 26.888 -2.092 5.026 1.00 0.00 665 GLN B CA 1
ATOM 1642 C C . GLN B 2 14 ? 26.817 -0.586 5.023 1.00 0.00 665 GLN B C 1
ATOM 1643 O O . GLN B 2 14 ? 26.068 0.014 4.261 1.00 0.00 665 GLN B O 1
ATOM 1657 N N . LEU B 2 15 ? 27.595 0.016 5.889 1.00 0.00 666 LEU B N 1
ATOM 1658 C CA . LEU B 2 15 ? 27.602 1.466 5.976 1.00 0.00 666 LEU B CA 1
ATOM 1659 C C . LEU B 2 15 ? 28.160 2.054 4.689 1.00 0.00 666 LEU B C 1
ATOM 1660 O O . LEU B 2 15 ? 27.573 2.960 4.101 1.00 0.00 666 LEU B O 1
ATOM 1676 N N . VAL B 2 16 ? 29.302 1.533 4.262 1.00 0.00 667 VAL B N 1
ATOM 1677 C CA . VAL B 2 16 ? 29.941 2.026 3.042 1.00 0.00 667 VAL B CA 1
ATOM 1678 C C . VAL B 2 16 ? 29.187 1.583 1.784 1.00 0.00 667 VAL B C 1
ATOM 1679 O O . VAL B 2 16 ? 29.186 2.286 0.774 1.00 0.00 667 VAL B O 1
ATOM 1692 N N . LYS B 2 17 ? 28.554 0.414 1.843 1.00 0.00 668 LYS B N 1
ATOM 1693 C CA . LYS B 2 17 ? 27.812 -0.110 0.704 1.00 0.00 668 LYS B CA 1
ATOM 1694 C C . LYS B 2 17 ? 26.486 0.614 0.541 1.00 0.00 668 LYS B C 1
ATOM 1695 O O . LYS B 2 17 ? 26.180 1.154 -0.522 1.00 0.00 668 LYS B O 1
ATOM 1714 N N . ALA B 2 18 ? 25.703 0.605 1.605 1.00 0.00 669 ALA B N 1
ATOM 1715 C CA . ALA B 2 18 ? 24.400 1.244 1.599 1.00 0.00 669 ALA B CA 1
ATOM 1716 C C . ALA B 2 18 ? 24.534 2.737 1.338 1.00 0.00 669 ALA B C 1
ATOM 1717 O O . ALA B 2 18 ? 23.631 3.369 0.790 1.00 0.00 669 ALA B O 1
ATOM 1724 N N . GLN B 2 19 ? 25.667 3.288 1.734 1.00 0.00 670 GLN B N 1
ATOM 1725 C CA . GLN B 2 19 ? 25.921 4.713 1.541 1.00 0.00 670 GLN B CA 1
ATOM 1726 C C . GLN B 2 19 ? 25.882 5.069 0.059 1.00 0.00 670 GLN B C 1
ATOM 1727 O O . GLN B 2 19 ? 25.049 5.879 -0.315 1.00 0.00 670 GLN B O 1
ATOM 1746 N N . GLY A 1 3 ? 40.242 -8.866 -16.573 1.00 0.00 225 GLY A N 2
ATOM 1747 C CA . GLY A 1 3 ? 40.914 -9.461 -15.424 1.00 0.00 225 GLY A CA 2
ATOM 1748 C C . GLY A 1 3 ? 40.552 -8.725 -14.139 1.00 0.00 225 GLY A C 2
ATOM 1749 O O . GLY A 1 3 ? 40.155 -9.344 -13.151 1.00 0.00 225 GLY A O 2
ATOM 1753 N N . SER A 1 4 ? 40.689 -7.404 -14.159 1.00 0.00 226 SER A N 2
ATOM 1754 C CA . SER A 1 4 ? 40.371 -6.596 -12.987 1.00 0.00 226 SER A CA 2
ATOM 1755 C C . SER A 1 4 ? 38.874 -6.635 -12.699 1.00 0.00 226 SER A C 2
ATOM 1756 O O . SER A 1 4 ? 38.056 -6.705 -13.617 1.00 0.00 226 SER A O 2
ATOM 1764 N N . ALA A 1 5 ? 38.524 -6.591 -11.418 1.00 0.00 227 ALA A N 2
ATOM 1765 C CA . ALA A 1 5 ? 37.123 -6.625 -11.015 1.00 0.00 227 ALA A CA 2
ATOM 1766 C C . ALA A 1 5 ? 36.827 -5.502 -10.019 1.00 0.00 227 ALA A C 2
ATOM 1767 O O . ALA A 1 5 ? 37.048 -5.666 -8.815 1.00 0.00 227 ALA A O 2
ATOM 1774 N N . ARG A 1 6 ? 36.334 -4.373 -10.561 1.00 0.00 228 ARG A N 2
ATOM 1775 C CA . ARG A 1 6 ? 35.993 -3.164 -9.783 1.00 0.00 228 ARG A CA 2
ATOM 1776 C C . ARG A 1 6 ? 35.706 -3.465 -8.316 1.00 0.00 228 ARG A C 2
ATOM 1777 O O . ARG A 1 6 ? 35.022 -4.435 -7.994 1.00 0.00 228 ARG A O 2
ATOM 1798 N N . CYS A 1 7 ? 36.235 -2.625 -7.429 1.00 0.00 229 CYS A N 2
ATOM 1799 C CA . CYS A 1 7 ? 36.027 -2.826 -6.003 1.00 0.00 229 CYS A CA 2
ATOM 1800 C C . CYS A 1 7 ? 34.546 -2.777 -5.659 1.00 0.00 229 CYS A C 2
ATOM 1801 O O . CYS A 1 7 ? 33.838 -1.842 -6.033 1.00 0.00 229 CYS A O 2
ATOM 1808 N N . ALA A 1 8 ? 34.088 -3.795 -4.943 1.00 0.00 230 ALA A N 2
ATOM 1809 C CA . ALA A 1 8 ? 32.691 -3.877 -4.545 1.00 0.00 230 ALA A CA 2
ATOM 1810 C C . ALA A 1 8 ? 32.304 -2.721 -3.625 1.00 0.00 230 ALA A C 2
ATOM 1811 O O . ALA A 1 8 ? 31.195 -2.193 -3.720 1.00 0.00 230 ALA A O 2
ATOM 1818 N N . VAL A 1 9 ? 33.208 -2.341 -2.723 1.00 0.00 231 VAL A N 2
ATOM 1819 C CA . VAL A 1 9 ? 32.915 -1.257 -1.785 1.00 0.00 231 VAL A CA 2
ATOM 1820 C C . VAL A 1 9 ? 34.042 -0.219 -1.743 1.00 0.00 231 VAL A C 2
ATOM 1821 O O . VAL A 1 9 ? 35.158 -0.534 -1.334 1.00 0.00 231 VAL A O 2
ATOM 1834 N N . CYS A 1 10 ? 33.696 1.010 -2.181 1.00 0.00 232 CYS A N 2
ATOM 1835 C CA . CYS A 1 10 ? 34.600 2.176 -2.235 1.00 0.00 232 CYS A CA 2
ATOM 1836 C C . CYS A 1 10 ? 35.160 2.354 -3.639 1.00 0.00 232 CYS A C 2
ATOM 1837 O O . CYS A 1 10 ? 35.871 3.323 -3.910 1.00 0.00 232 CYS A O 2
ATOM 1844 N N . GLU A 1 11 ? 34.831 1.427 -4.533 1.00 0.00 233 GLU A N 2
ATOM 1845 C CA . GLU A 1 11 ? 35.306 1.508 -5.898 1.00 0.00 233 GLU A CA 2
ATOM 1846 C C . GLU A 1 11 ? 36.820 1.654 -5.927 1.00 0.00 233 GLU A C 2
ATOM 1847 O O . GLU A 1 11 ? 37.482 1.674 -4.890 1.00 0.00 233 GLU A O 2
ATOM 1859 N N . GLY A 1 12 ? 37.351 1.747 -7.125 1.00 0.00 234 GLY A N 2
ATOM 1860 C CA . GLY A 1 12 ? 38.791 1.891 -7.305 1.00 0.00 234 GLY A CA 2
ATOM 1861 C C . GLY A 1 12 ? 39.410 0.614 -7.883 1.00 0.00 234 GLY A C 2
ATOM 1862 O O . GLY A 1 12 ? 39.942 -0.211 -7.141 1.00 0.00 234 GLY A O 2
ATOM 1866 N N . PRO A 1 13 ? 39.355 0.442 -9.181 1.00 0.00 235 PRO A N 2
ATOM 1867 C CA . PRO A 1 13 ? 39.928 -0.761 -9.861 1.00 0.00 235 PRO A CA 2
ATOM 1868 C C . PRO A 1 13 ? 41.423 -0.918 -9.593 1.00 0.00 235 PRO A C 2
ATOM 1869 O O . PRO A 1 13 ? 42.141 0.068 -9.418 1.00 0.00 235 PRO A O 2
ATOM 1880 N N . GLY A 1 14 ? 41.889 -2.164 -9.563 1.00 0.00 236 GLY A N 2
ATOM 1881 C CA . GLY A 1 14 ? 43.301 -2.439 -9.317 1.00 0.00 236 GLY A CA 2
ATOM 1882 C C . GLY A 1 14 ? 43.637 -3.897 -9.621 1.00 0.00 236 GLY A C 2
ATOM 1883 O O . GLY A 1 14 ? 42.798 -4.646 -10.119 1.00 0.00 236 GLY A O 2
ATOM 1887 N N . GLU A 1 15 ? 44.874 -4.288 -9.325 1.00 0.00 237 GLU A N 2
ATOM 1888 C CA . GLU A 1 15 ? 45.319 -5.655 -9.577 1.00 0.00 237 GLU A CA 2
ATOM 1889 C C . GLU A 1 15 ? 44.501 -6.656 -8.764 1.00 0.00 237 GLU A C 2
ATOM 1890 O O . GLU A 1 15 ? 44.330 -6.500 -7.556 1.00 0.00 237 GLU A O 2
ATOM 1902 N N . LEU A 1 16 ? 44.004 -7.685 -9.439 1.00 0.00 238 LEU A N 2
ATOM 1903 C CA . LEU A 1 16 ? 43.206 -8.717 -8.782 1.00 0.00 238 LEU A CA 2
ATOM 1904 C C . LEU A 1 16 ? 44.033 -9.479 -7.749 1.00 0.00 238 LEU A C 2
ATOM 1905 O O . LEU A 1 16 ? 43.548 -9.797 -6.663 1.00 0.00 238 LEU A O 2
ATOM 1921 N N . CYS A 1 17 ? 45.277 -9.785 -8.102 1.00 0.00 239 CYS A N 2
ATOM 1922 C CA . CYS A 1 17 ? 46.160 -10.528 -7.207 1.00 0.00 239 CYS A CA 2
ATOM 1923 C C . CYS A 1 17 ? 46.464 -9.746 -5.926 1.00 0.00 239 CYS A C 2
ATOM 1924 O O . CYS A 1 17 ? 46.606 -10.340 -4.856 1.00 0.00 239 CYS A O 2
ATOM 1932 N N . ASP A 1 18 ? 46.571 -8.422 -6.028 1.00 0.00 240 ASP A N 2
ATOM 1933 C CA . ASP A 1 18 ? 46.866 -7.603 -4.855 1.00 0.00 240 ASP A CA 2
ATOM 1934 C C . ASP A 1 18 ? 45.598 -7.271 -4.068 1.00 0.00 240 ASP A C 2
ATOM 1935 O O . ASP A 1 18 ? 45.663 -6.618 -3.027 1.00 0.00 240 ASP A O 2
ATOM 1944 N N . LEU A 1 19 ? 44.446 -7.711 -4.571 1.00 0.00 241 LEU A N 2
ATOM 1945 C CA . LEU A 1 19 ? 43.179 -7.438 -3.904 1.00 0.00 241 LEU A CA 2
ATOM 1946 C C . LEU A 1 19 ? 42.429 -8.737 -3.625 1.00 0.00 241 LEU A C 2
ATOM 1947 O O . LEU A 1 19 ? 42.609 -9.731 -4.327 1.00 0.00 241 LEU A O 2
ATOM 1963 N N . PHE A 1 20 ? 41.588 -8.725 -2.591 1.00 0.00 242 PHE A N 2
ATOM 1964 C CA . PHE A 1 20 ? 40.826 -9.917 -2.233 1.00 0.00 242 PHE A CA 2
ATOM 1965 C C . PHE A 1 20 ? 39.606 -10.042 -3.133 1.00 0.00 242 PHE A C 2
ATOM 1966 O O . PHE A 1 20 ? 38.701 -9.212 -3.085 1.00 0.00 242 PHE A O 2
ATOM 1983 N N . PHE A 1 21 ? 39.615 -11.067 -3.983 1.00 0.00 243 PHE A N 2
ATOM 1984 C CA . PHE A 1 21 ? 38.533 -11.276 -4.939 1.00 0.00 243 PHE A CA 2
ATOM 1985 C C . PHE A 1 21 ? 37.567 -12.387 -4.520 1.00 0.00 243 PHE A C 2
ATOM 1986 O O . PHE A 1 21 ? 37.970 -13.540 -4.386 1.00 0.00 243 PHE A O 2
ATOM 2003 N N . CYS A 1 22 ? 36.281 -12.033 -4.365 1.00 0.00 244 CYS A N 2
ATOM 2004 C CA . CYS A 1 22 ? 35.255 -13.008 -4.024 1.00 0.00 244 CYS A CA 2
ATOM 2005 C C . CYS A 1 22 ? 35.382 -14.183 -4.994 1.00 0.00 244 CYS A C 2
ATOM 2006 O O . CYS A 1 22 ? 34.984 -14.091 -6.156 1.00 0.00 244 CYS A O 2
ATOM 2013 N N . THR A 1 23 ? 36.001 -15.258 -4.520 1.00 0.00 245 THR A N 2
ATOM 2014 C CA . THR A 1 23 ? 36.262 -16.428 -5.355 1.00 0.00 245 THR A CA 2
ATOM 2015 C C . THR A 1 23 ? 35.020 -17.280 -5.592 1.00 0.00 245 THR A C 2
ATOM 2016 O O . THR A 1 23 ? 35.062 -18.212 -6.396 1.00 0.00 245 THR A O 2
ATOM 2027 N N . SER A 1 24 ? 33.939 -16.999 -4.882 1.00 0.00 246 SER A N 2
ATOM 2028 C CA . SER A 1 24 ? 32.736 -17.806 -5.034 1.00 0.00 246 SER A CA 2
ATOM 2029 C C . SER A 1 24 ? 31.605 -17.063 -5.743 1.00 0.00 246 SER A C 2
ATOM 2030 O O . SER A 1 24 ? 30.686 -17.704 -6.251 1.00 0.00 246 SER A O 2
ATOM 2038 N N . CYS A 1 25 ? 31.660 -15.725 -5.772 1.00 0.00 247 CYS A N 2
ATOM 2039 C CA . CYS A 1 25 ? 30.589 -14.955 -6.418 1.00 0.00 247 CYS A CA 2
ATOM 2040 C C . CYS A 1 25 ? 30.727 -13.440 -6.221 1.00 0.00 247 CYS A C 2
ATOM 2041 O O . CYS A 1 25 ? 30.045 -12.874 -5.365 1.00 0.00 247 CYS A O 2
ATOM 2048 N N . GLY A 1 26 ? 31.554 -12.762 -7.019 1.00 0.00 248 GLY A N 2
ATOM 2049 C CA . GLY A 1 26 ? 31.657 -11.307 -6.876 1.00 0.00 248 GLY A CA 2
ATOM 2050 C C . GLY A 1 26 ? 33.032 -10.747 -7.222 1.00 0.00 248 GLY A C 2
ATOM 2051 O O . GLY A 1 26 ? 33.975 -11.487 -7.480 1.00 0.00 248 GLY A O 2
ATOM 2055 N N . HIS A 1 27 ? 33.110 -9.411 -7.209 1.00 0.00 249 HIS A N 2
ATOM 2056 C CA . HIS A 1 27 ? 34.343 -8.684 -7.511 1.00 0.00 249 HIS A CA 2
ATOM 2057 C C . HIS A 1 27 ? 35.244 -8.615 -6.277 1.00 0.00 249 HIS A C 2
ATOM 2058 O O . HIS A 1 27 ? 34.918 -9.183 -5.234 1.00 0.00 249 HIS A O 2
ATOM 2073 N N . HIS A 1 28 ? 36.387 -7.936 -6.401 1.00 0.00 250 HIS A N 2
ATOM 2074 C CA . HIS A 1 28 ? 37.315 -7.835 -5.277 1.00 0.00 250 HIS A CA 2
ATOM 2075 C C . HIS A 1 28 ? 37.161 -6.516 -4.535 1.00 0.00 250 HIS A C 2
ATOM 2076 O O . HIS A 1 28 ? 36.225 -5.762 -4.781 1.00 0.00 250 HIS A O 2
ATOM 2091 N N . TYR A 1 29 ? 38.091 -6.257 -3.614 1.00 0.00 251 TYR A N 2
ATOM 2092 C CA . TYR A 1 29 ? 38.072 -5.028 -2.827 1.00 0.00 251 TYR A CA 2
ATOM 2093 C C . TYR A 1 29 ? 39.391 -4.849 -2.071 1.00 0.00 251 TYR A C 2
ATOM 2094 O O . TYR A 1 29 ? 40.145 -5.811 -1.870 1.00 0.00 251 TYR A O 2
ATOM 2112 N N . HIS A 1 30 ? 39.668 -3.605 -1.668 1.00 0.00 252 HIS A N 2
ATOM 2113 C CA . HIS A 1 30 ? 40.901 -3.291 -0.949 1.00 0.00 252 HIS A CA 2
ATOM 2114 C C . HIS A 1 30 ? 40.792 -3.675 0.517 1.00 0.00 252 HIS A C 2
ATOM 2115 O O . HIS A 1 30 ? 39.704 -3.695 1.091 1.00 0.00 252 HIS A O 2
ATOM 2129 N N . GLY A 1 31 ? 41.937 -3.958 1.118 1.00 0.00 253 GLY A N 2
ATOM 2130 C CA . GLY A 1 31 ? 41.978 -4.317 2.523 1.00 0.00 253 GLY A CA 2
ATOM 2131 C C . GLY A 1 31 ? 41.535 -3.141 3.390 1.00 0.00 253 GLY A C 2
ATOM 2132 O O . GLY A 1 31 ? 40.880 -3.327 4.408 1.00 0.00 253 GLY A O 2
ATOM 2136 N N . ALA A 1 32 ? 41.915 -1.932 2.986 1.00 0.00 254 ALA A N 2
ATOM 2137 C CA . ALA A 1 32 ? 41.563 -0.732 3.744 1.00 0.00 254 ALA A CA 2
ATOM 2138 C C . ALA A 1 32 ? 40.058 -0.445 3.707 1.00 0.00 254 ALA A C 2
ATOM 2139 O O . ALA A 1 32 ? 39.470 -0.070 4.721 1.00 0.00 254 ALA A O 2
ATOM 2146 N N . CYS A 1 33 ? 39.443 -0.593 2.533 1.00 0.00 255 CYS A N 2
ATOM 2147 C CA . CYS A 1 33 ? 38.014 -0.312 2.399 1.00 0.00 255 CYS A CA 2
ATOM 2148 C C . CYS A 1 33 ? 37.149 -1.374 3.074 1.00 0.00 255 CYS A C 2
ATOM 2149 O O . CYS A 1 33 ? 36.000 -1.102 3.425 1.00 0.00 255 CYS A O 2
ATOM 2156 N N . LEU A 1 34 ? 37.686 -2.581 3.255 1.00 0.00 256 LEU A N 2
ATOM 2157 C CA . LEU A 1 34 ? 36.922 -3.647 3.888 1.00 0.00 256 LEU A CA 2
ATOM 2158 C C . LEU A 1 34 ? 37.615 -4.180 5.152 1.00 0.00 256 LEU A C 2
ATOM 2159 O O . LEU A 1 34 ? 37.254 -5.238 5.666 1.00 0.00 256 LEU A O 2
ATOM 2175 N N . ASP A 1 35 ? 38.596 -3.438 5.657 1.00 0.00 257 ASP A N 2
ATOM 2176 C CA . ASP A 1 35 ? 39.314 -3.842 6.872 1.00 0.00 257 ASP A CA 2
ATOM 2177 C C . ASP A 1 35 ? 39.720 -5.314 6.835 1.00 0.00 257 ASP A C 2
ATOM 2178 O O . ASP A 1 35 ? 39.383 -6.073 7.743 1.00 0.00 257 ASP A O 2
ATOM 2187 N N . THR A 1 36 ? 40.442 -5.712 5.797 1.00 0.00 258 THR A N 2
ATOM 2188 C CA . THR A 1 36 ? 40.880 -7.099 5.680 1.00 0.00 258 THR A CA 2
ATOM 2189 C C . THR A 1 36 ? 42.404 -7.190 5.724 1.00 0.00 258 THR A C 2
ATOM 2190 O O . THR A 1 36 ? 43.099 -6.506 4.974 1.00 0.00 258 THR A O 2
ATOM 2201 N N . ALA A 1 37 ? 42.911 -8.044 6.608 1.00 0.00 259 ALA A N 2
ATOM 2202 C CA . ALA A 1 37 ? 44.352 -8.226 6.745 1.00 0.00 259 ALA A CA 2
ATOM 2203 C C . ALA A 1 37 ? 44.943 -8.753 5.445 1.00 0.00 259 ALA A C 2
ATOM 2204 O O . ALA A 1 37 ? 44.237 -9.362 4.642 1.00 0.00 259 ALA A O 2
ATOM 2211 N N . LEU A 1 38 ? 46.232 -8.508 5.230 1.00 0.00 260 LEU A N 2
ATOM 2212 C CA . LEU A 1 38 ? 46.885 -8.962 4.007 1.00 0.00 260 LEU A CA 2
ATOM 2213 C C . LEU A 1 38 ? 47.845 -10.118 4.294 1.00 0.00 260 LEU A C 2
ATOM 2214 O O . LEU A 1 38 ? 48.874 -9.940 4.945 1.00 0.00 260 LEU A O 2
ATOM 2230 N N . THR A 1 39 ? 47.500 -11.299 3.787 1.00 0.00 261 THR A N 2
ATOM 2231 C CA . THR A 1 39 ? 48.335 -12.485 3.969 1.00 0.00 261 THR A CA 2
ATOM 2232 C C . THR A 1 39 ? 48.264 -13.357 2.718 1.00 0.00 261 THR A C 2
ATOM 2233 O O . THR A 1 39 ? 47.230 -13.408 2.050 1.00 0.00 261 THR A O 2
ATOM 2244 N N . ALA A 1 40 ? 49.361 -14.032 2.392 1.00 0.00 262 ALA A N 2
ATOM 2245 C CA . ALA A 1 40 ? 49.391 -14.881 1.205 1.00 0.00 262 ALA A CA 2
ATOM 2246 C C . ALA A 1 40 ? 48.329 -15.974 1.295 1.00 0.00 262 ALA A C 2
ATOM 2247 O O . ALA A 1 40 ? 47.594 -16.219 0.338 1.00 0.00 262 ALA A O 2
ATOM 2254 N N . ARG A 1 41 ? 48.244 -16.623 2.452 1.00 0.00 263 ARG A N 2
ATOM 2255 C CA . ARG A 1 41 ? 47.259 -17.682 2.652 1.00 0.00 263 ARG A CA 2
ATOM 2256 C C . ARG A 1 41 ? 45.846 -17.107 2.622 1.00 0.00 263 ARG A C 2
ATOM 2257 O O . ARG A 1 41 ? 44.931 -17.703 2.053 1.00 0.00 263 ARG A O 2
ATOM 2278 N N . LYS A 1 42 ? 45.681 -15.946 3.247 1.00 0.00 264 LYS A N 2
ATOM 2279 C CA . LYS A 1 42 ? 44.382 -15.285 3.302 1.00 0.00 264 LYS A CA 2
ATOM 2280 C C . LYS A 1 42 ? 43.861 -14.968 1.904 1.00 0.00 264 LYS A C 2
ATOM 2281 O O . LYS A 1 42 ? 42.661 -15.062 1.645 1.00 0.00 264 LYS A O 2
ATOM 2300 N N . ARG A 1 43 ? 44.764 -14.582 1.010 1.00 0.00 265 ARG A N 2
ATOM 2301 C CA . ARG A 1 43 ? 44.366 -14.244 -0.353 1.00 0.00 265 ARG A CA 2
ATOM 2302 C C . ARG A 1 43 ? 43.648 -15.421 -0.996 1.00 0.00 265 ARG A C 2
ATOM 2303 O O . ARG A 1 43 ? 42.670 -15.242 -1.720 1.00 0.00 265 ARG A O 2
ATOM 2324 N N . ALA A 1 44 ? 44.128 -16.625 -0.718 1.00 0.00 266 ALA A N 2
ATOM 2325 C CA . ALA A 1 44 ? 43.507 -17.821 -1.268 1.00 0.00 266 ALA A CA 2
ATOM 2326 C C . ALA A 1 44 ? 42.630 -18.492 -0.217 1.00 0.00 266 ALA A C 2
ATOM 2327 O O . ALA A 1 44 ? 43.132 -19.075 0.744 1.00 0.00 266 ALA A O 2
ATOM 2334 N N . GLY A 1 45 ? 41.315 -18.413 -0.407 1.00 0.00 267 GLY A N 2
ATOM 2335 C CA . GLY A 1 45 ? 40.384 -19.025 0.533 1.00 0.00 267 GLY A CA 2
ATOM 2336 C C . GLY A 1 45 ? 39.296 -18.048 0.974 1.00 0.00 267 GLY A C 2
ATOM 2337 O O . GLY A 1 45 ? 38.246 -18.464 1.463 1.00 0.00 267 GLY A O 2
ATOM 2341 N N . TRP A 1 46 ? 39.539 -16.750 0.801 1.00 0.00 268 TRP A N 2
ATOM 2342 C CA . TRP A 1 46 ? 38.547 -15.752 1.192 1.00 0.00 268 TRP A CA 2
ATOM 2343 C C . TRP A 1 46 ? 37.277 -15.930 0.371 1.00 0.00 268 TRP A C 2
ATOM 2344 O O . TRP A 1 46 ? 37.202 -15.495 -0.778 1.00 0.00 268 TRP A O 2
ATOM 2365 N N . GLN A 1 47 ? 36.282 -16.580 0.966 1.00 0.00 269 GLN A N 2
ATOM 2366 C CA . GLN A 1 47 ? 35.023 -16.815 0.273 1.00 0.00 269 GLN A CA 2
ATOM 2367 C C . GLN A 1 47 ? 34.415 -15.494 -0.194 1.00 0.00 269 GLN A C 2
ATOM 2368 O O . GLN A 1 47 ? 34.626 -15.075 -1.332 1.00 0.00 269 GLN A O 2
ATOM 2382 N N . CYS A 1 48 ? 33.656 -14.839 0.690 1.00 0.00 270 CYS A N 2
ATOM 2383 C CA . CYS A 1 48 ? 33.025 -13.571 0.354 1.00 0.00 270 CYS A CA 2
ATOM 2384 C C . CYS A 1 48 ? 32.638 -12.796 1.609 1.00 0.00 270 CYS A C 2
ATOM 2385 O O . CYS A 1 48 ? 32.425 -13.385 2.662 1.00 0.00 270 CYS A O 2
ATOM 2392 N N . PRO A 1 49 ? 32.497 -11.496 1.503 1.00 0.00 271 PRO A N 2
ATOM 2393 C CA . PRO A 1 49 ? 32.062 -10.645 2.638 1.00 0.00 271 PRO A CA 2
ATOM 2394 C C . PRO A 1 49 ? 30.535 -10.511 2.698 1.00 0.00 271 PRO A C 2
ATOM 2395 O O . PRO A 1 49 ? 29.930 -10.661 3.759 1.00 0.00 271 PRO A O 2
ATOM 2406 N N . GLU A 1 50 ? 29.919 -10.230 1.545 1.00 0.00 272 GLU A N 2
ATOM 2407 C CA . GLU A 1 50 ? 28.471 -10.079 1.467 1.00 0.00 272 GLU A CA 2
ATOM 2408 C C . GLU A 1 50 ? 27.798 -11.349 0.935 1.00 0.00 272 GLU A C 2
ATOM 2409 O O . GLU A 1 50 ? 26.591 -11.358 0.692 1.00 0.00 272 GLU A O 2
ATOM 2421 N N . CYS A 1 51 ? 28.570 -12.423 0.781 1.00 0.00 273 CYS A N 2
ATOM 2422 C CA . CYS A 1 51 ? 28.019 -13.690 0.306 1.00 0.00 273 CYS A CA 2
ATOM 2423 C C . CYS A 1 51 ? 28.568 -14.822 1.169 1.00 0.00 273 CYS A C 2
ATOM 2424 O O . CYS A 1 51 ? 28.759 -15.948 0.711 1.00 0.00 273 CYS A O 2
ATOM 2431 N N . LYS A 1 52 ? 28.829 -14.493 2.431 1.00 0.00 274 LYS A N 2
ATOM 2432 C CA . LYS A 1 52 ? 29.374 -15.449 3.384 1.00 0.00 274 LYS A CA 2
ATOM 2433 C C . LYS A 1 52 ? 28.284 -16.339 3.974 1.00 0.00 274 LYS A C 2
ATOM 2434 O O . LYS A 1 52 ? 27.104 -15.990 3.958 1.00 0.00 274 LYS A O 2
ATOM 2453 N N . VAL A 1 53 ? 28.699 -17.485 4.503 1.00 0.00 275 VAL A N 2
ATOM 2454 C CA . VAL A 1 53 ? 27.765 -18.424 5.113 1.00 0.00 275 VAL A CA 2
ATOM 2455 C C . VAL A 1 53 ? 28.350 -19.015 6.387 1.00 0.00 275 VAL A C 2
ATOM 2456 O O . VAL A 1 53 ? 29.563 -18.998 6.595 1.00 0.00 275 VAL A O 2
ATOM 2469 N N . CYS A 1 54 ? 27.478 -19.564 7.218 1.00 0.00 276 CYS A N 2
ATOM 2470 C CA . CYS A 1 54 ? 27.908 -20.195 8.455 1.00 0.00 276 CYS A CA 2
ATOM 2471 C C . CYS A 1 54 ? 28.394 -21.607 8.160 1.00 0.00 276 CYS A C 2
ATOM 2472 O O . CYS A 1 54 ? 27.858 -22.278 7.281 1.00 0.00 276 CYS A O 2
ATOM 2479 N N . GLN A 1 55 ? 29.400 -22.062 8.894 1.00 0.00 277 GLN A N 2
ATOM 2480 C CA . GLN A 1 55 ? 29.928 -23.402 8.686 1.00 0.00 277 GLN A CA 2
ATOM 2481 C C . GLN A 1 55 ? 29.181 -24.407 9.555 1.00 0.00 277 GLN A C 2
ATOM 2482 O O . GLN A 1 55 ? 29.759 -25.383 10.035 1.00 0.00 277 GLN A O 2
ATOM 2496 N N . ALA A 1 56 ? 27.890 -24.158 9.759 1.00 0.00 278 ALA A N 2
ATOM 2497 C CA . ALA A 1 56 ? 27.071 -25.038 10.574 1.00 0.00 278 ALA A CA 2
ATOM 2498 C C . ALA A 1 56 ? 25.659 -25.127 10.007 1.00 0.00 278 ALA A C 2
ATOM 2499 O O . ALA A 1 56 ? 25.109 -26.219 9.851 1.00 0.00 278 ALA A O 2
ATOM 2506 N N . CYS A 1 57 ? 25.070 -23.970 9.712 1.00 0.00 279 CYS A N 2
ATOM 2507 C CA . CYS A 1 57 ? 23.711 -23.936 9.171 1.00 0.00 279 CYS A CA 2
ATOM 2508 C C . CYS A 1 57 ? 23.626 -23.172 7.843 1.00 0.00 279 CYS A C 2
ATOM 2509 O O . CYS A 1 57 ? 22.548 -23.068 7.257 1.00 0.00 279 CYS A O 2
ATOM 2516 N N . ARG A 1 58 ? 24.757 -22.655 7.360 1.00 0.00 280 ARG A N 2
ATOM 2517 C CA . ARG A 1 58 ? 24.783 -21.929 6.091 1.00 0.00 280 ARG A CA 2
ATOM 2518 C C . ARG A 1 58 ? 23.914 -20.669 6.133 1.00 0.00 280 ARG A C 2
ATOM 2519 O O . ARG A 1 58 ? 23.651 -20.060 5.096 1.00 0.00 280 ARG A O 2
ATOM 2540 N N . LYS A 1 59 ? 23.474 -20.273 7.324 1.00 0.00 281 LYS A N 2
ATOM 2541 C CA . LYS A 1 59 ? 22.643 -19.081 7.460 1.00 0.00 281 LYS A CA 2
ATOM 2542 C C . LYS A 1 59 ? 23.520 -17.833 7.656 1.00 0.00 281 LYS A C 2
ATOM 2543 O O . LYS A 1 59 ? 24.285 -17.770 8.620 1.00 0.00 281 LYS A O 2
ATOM 2562 N N . PRO A 1 60 ? 23.441 -16.841 6.787 1.00 0.00 282 PRO A N 2
ATOM 2563 C CA . PRO A 1 60 ? 24.261 -15.603 6.923 1.00 0.00 282 PRO A CA 2
ATOM 2564 C C . PRO A 1 60 ? 23.684 -14.635 7.948 1.00 0.00 282 PRO A C 2
ATOM 2565 O O . PRO A 1 60 ? 22.750 -14.968 8.679 1.00 0.00 282 PRO A O 2
ATOM 2576 N N . GLY A 1 61 ? 24.249 -13.434 7.992 1.00 0.00 283 GLY A N 2
ATOM 2577 C CA . GLY A 1 61 ? 23.789 -12.417 8.928 1.00 0.00 283 GLY A CA 2
ATOM 2578 C C . GLY A 1 61 ? 24.421 -12.625 10.296 1.00 0.00 283 GLY A C 2
ATOM 2579 O O . GLY A 1 61 ? 25.393 -13.368 10.431 1.00 0.00 283 GLY A O 2
ATOM 2583 N N . ASN A 1 62 ? 23.872 -11.966 11.310 1.00 0.00 284 ASN A N 2
ATOM 2584 C CA . ASN A 1 62 ? 24.410 -12.103 12.656 1.00 0.00 284 ASN A CA 2
ATOM 2585 C C . ASN A 1 62 ? 25.905 -11.803 12.653 1.00 0.00 284 ASN A C 2
ATOM 2586 O O . ASN A 1 62 ? 26.690 -12.532 13.246 1.00 0.00 284 ASN A O 2
ATOM 2597 N N . ASP A 1 63 ? 26.288 -10.734 11.960 1.00 0.00 285 ASP A N 2
ATOM 2598 C CA . ASP A 1 63 ? 27.690 -10.345 11.854 1.00 0.00 285 ASP A CA 2
ATOM 2599 C C . ASP A 1 63 ? 28.300 -10.052 13.222 1.00 0.00 285 ASP A C 2
ATOM 2600 O O . ASP A 1 63 ? 29.423 -10.467 13.507 1.00 0.00 285 ASP A O 2
ATOM 2609 N N . SER A 1 64 ? 27.564 -9.339 14.067 1.00 0.00 286 SER A N 2
ATOM 2610 C CA . SER A 1 64 ? 28.068 -9.014 15.396 1.00 0.00 286 SER A CA 2
ATOM 2611 C C . SER A 1 64 ? 28.132 -10.266 16.260 1.00 0.00 286 SER A C 2
ATOM 2612 O O . SER A 1 64 ? 28.939 -10.354 17.186 1.00 0.00 286 SER A O 2
ATOM 2620 N N . LYS A 1 65 ? 27.283 -11.236 15.946 1.00 0.00 287 LYS A N 2
ATOM 2621 C CA . LYS A 1 65 ? 27.258 -12.485 16.694 1.00 0.00 287 LYS A CA 2
ATOM 2622 C C . LYS A 1 65 ? 28.007 -13.588 15.939 1.00 0.00 287 LYS A C 2
ATOM 2623 O O . LYS A 1 65 ? 28.007 -14.744 16.356 1.00 0.00 287 LYS A O 2
ATOM 2642 N N . MET A 1 66 ? 28.639 -13.227 14.822 1.00 0.00 288 MET A N 2
ATOM 2643 C CA . MET A 1 66 ? 29.385 -14.192 14.024 1.00 0.00 288 MET A CA 2
ATOM 2644 C C . MET A 1 66 ? 30.875 -13.873 14.082 1.00 0.00 288 MET A C 2
ATOM 2645 O O . MET A 1 66 ? 31.287 -12.747 13.801 1.00 0.00 288 MET A O 2
ATOM 2659 N N . LEU A 1 67 ? 31.684 -14.868 14.424 1.00 0.00 289 LEU A N 2
ATOM 2660 C CA . LEU A 1 67 ? 33.123 -14.669 14.486 1.00 0.00 289 LEU A CA 2
ATOM 2661 C C . LEU A 1 67 ? 33.735 -15.138 13.169 1.00 0.00 289 LEU A C 2
ATOM 2662 O O . LEU A 1 67 ? 33.426 -16.231 12.695 1.00 0.00 289 LEU A O 2
ATOM 2678 N N . VAL A 1 68 ? 34.583 -14.308 12.571 1.00 0.00 290 VAL A N 2
ATOM 2679 C CA . VAL A 1 68 ? 35.205 -14.664 11.298 1.00 0.00 290 VAL A CA 2
ATOM 2680 C C . VAL A 1 68 ? 36.713 -14.801 11.422 1.00 0.00 290 VAL A C 2
ATOM 2681 O O . VAL A 1 68 ? 37.390 -13.937 11.983 1.00 0.00 290 VAL A O 2
ATOM 2694 N N . CYS A 1 69 ? 37.231 -15.892 10.873 1.00 0.00 291 CYS A N 2
ATOM 2695 C CA . CYS A 1 69 ? 38.664 -16.151 10.896 1.00 0.00 291 CYS A CA 2
ATOM 2696 C C . CYS A 1 69 ? 39.386 -15.081 10.073 1.00 0.00 291 CYS A C 2
ATOM 2697 O O . CYS A 1 69 ? 39.008 -14.806 8.934 1.00 0.00 291 CYS A O 2
ATOM 2704 N N . GLU A 1 70 ? 40.396 -14.458 10.670 1.00 0.00 292 GLU A N 2
ATOM 2705 C CA . GLU A 1 70 ? 41.132 -13.386 9.998 1.00 0.00 292 GLU A CA 2
ATOM 2706 C C . GLU A 1 70 ? 41.891 -13.870 8.760 1.00 0.00 292 GLU A C 2
ATOM 2707 O O . GLU A 1 70 ? 41.935 -13.168 7.747 1.00 0.00 292 GLU A O 2
ATOM 2719 N N . THR A 1 71 ? 42.517 -15.046 8.844 1.00 0.00 293 THR A N 2
ATOM 2720 C CA . THR A 1 71 ? 43.300 -15.552 7.712 1.00 0.00 293 THR A CA 2
ATOM 2721 C C . THR A 1 71 ? 42.638 -16.752 7.023 1.00 0.00 293 THR A C 2
ATOM 2722 O O . THR A 1 71 ? 42.443 -16.741 5.809 1.00 0.00 293 THR A O 2
ATOM 2733 N N . CYS A 1 72 ? 42.308 -17.788 7.789 1.00 0.00 294 CYS A N 2
ATOM 2734 C CA . CYS A 1 72 ? 41.684 -18.985 7.209 1.00 0.00 294 CYS A CA 2
ATOM 2735 C C . CYS A 1 72 ? 40.167 -18.823 7.135 1.00 0.00 294 CYS A C 2
ATOM 2736 O O . CYS A 1 72 ? 39.464 -19.167 8.080 1.00 0.00 294 CYS A O 2
ATOM 2743 N N . ASP A 1 73 ? 39.687 -18.292 6.006 1.00 0.00 295 ASP A N 2
ATOM 2744 C CA . ASP A 1 73 ? 38.246 -18.058 5.788 1.00 0.00 295 ASP A CA 2
ATOM 2745 C C . ASP A 1 73 ? 37.368 -19.102 6.479 1.00 0.00 295 ASP A C 2
ATOM 2746 O O . ASP A 1 73 ? 37.456 -20.296 6.192 1.00 0.00 295 ASP A O 2
ATOM 2755 N N . LYS A 1 74 ? 36.524 -18.629 7.396 1.00 0.00 296 LYS A N 2
ATOM 2756 C CA . LYS A 1 74 ? 35.623 -19.509 8.137 1.00 0.00 296 LYS A CA 2
ATOM 2757 C C . LYS A 1 74 ? 34.527 -18.686 8.816 1.00 0.00 296 LYS A C 2
ATOM 2758 O O . LYS A 1 74 ? 34.795 -17.609 9.356 1.00 0.00 296 LYS A O 2
ATOM 2777 N N . GLY A 1 75 ? 33.295 -19.199 8.789 1.00 0.00 297 GLY A N 2
ATOM 2778 C CA . GLY A 1 75 ? 32.167 -18.494 9.412 1.00 0.00 297 GLY A CA 2
ATOM 2779 C C . GLY A 1 75 ? 31.659 -19.254 10.634 1.00 0.00 297 GLY A C 2
ATOM 2780 O O . GLY A 1 75 ? 31.342 -20.441 10.550 1.00 0.00 297 GLY A O 2
ATOM 2784 N N . TYR A 1 76 ? 31.593 -18.567 11.771 1.00 0.00 298 TYR A N 2
ATOM 2785 C CA . TYR A 1 76 ? 31.136 -19.197 13.008 1.00 0.00 298 TYR A CA 2
ATOM 2786 C C . TYR A 1 76 ? 30.088 -18.346 13.735 1.00 0.00 298 TYR A C 2
ATOM 2787 O O . TYR A 1 76 ? 30.294 -17.163 13.966 1.00 0.00 298 TYR A O 2
ATOM 2805 N N . HIS A 1 77 ? 28.984 -18.976 14.141 1.00 0.00 299 HIS A N 2
ATOM 2806 C CA . HIS A 1 77 ? 27.941 -18.275 14.900 1.00 0.00 299 HIS A CA 2
ATOM 2807 C C . HIS A 1 77 ? 28.247 -18.421 16.377 1.00 0.00 299 HIS A C 2
ATOM 2808 O O . HIS A 1 77 ? 28.954 -19.329 16.755 1.00 0.00 299 HIS A O 2
ATOM 2822 N N . THR A 1 78 ? 27.707 -17.563 17.221 1.00 0.00 300 THR A N 2
ATOM 2823 C CA . THR A 1 78 ? 27.975 -17.702 18.647 1.00 0.00 300 THR A CA 2
ATOM 2824 C C . THR A 1 78 ? 26.962 -18.630 19.312 1.00 0.00 300 THR A C 2
ATOM 2825 O O . THR A 1 78 ? 26.816 -18.630 20.534 1.00 0.00 300 THR A O 2
ATOM 2836 N N . PHE A 1 79 ? 26.276 -19.434 18.502 1.00 0.00 301 PHE A N 2
ATOM 2837 C CA . PHE A 1 79 ? 25.299 -20.376 19.023 1.00 0.00 301 PHE A CA 2
ATOM 2838 C C . PHE A 1 79 ? 25.372 -21.709 18.279 1.00 0.00 301 PHE A C 2
ATOM 2839 O O . PHE A 1 79 ? 24.483 -22.549 18.417 1.00 0.00 301 PHE A O 2
ATOM 2856 N N . CYS A 1 80 ? 26.434 -21.906 17.492 1.00 0.00 302 CYS A N 2
ATOM 2857 C CA . CYS A 1 80 ? 26.587 -23.150 16.751 1.00 0.00 302 CYS A CA 2
ATOM 2858 C C . CYS A 1 80 ? 27.962 -23.230 16.073 1.00 0.00 302 CYS A C 2
ATOM 2859 O O . CYS A 1 80 ? 28.109 -23.852 15.020 1.00 0.00 302 CYS A O 2
ATOM 2866 N N . LEU A 1 81 ? 28.977 -22.630 16.705 1.00 0.00 303 LEU A N 2
ATOM 2867 C CA . LEU A 1 81 ? 30.335 -22.681 16.160 1.00 0.00 303 LEU A CA 2
ATOM 2868 C C . LEU A 1 81 ? 31.010 -23.963 16.624 1.00 0.00 303 LEU A C 2
ATOM 2869 O O . LEU A 1 81 ? 30.426 -24.698 17.421 1.00 0.00 303 LEU A O 2
ATOM 2885 N N . LYS A 1 82 ? 32.214 -24.256 16.112 1.00 0.00 304 LYS A N 2
ATOM 2886 C CA . LYS A 1 82 ? 32.894 -25.491 16.504 1.00 0.00 304 LYS A CA 2
ATOM 2887 C C . LYS A 1 82 ? 32.840 -25.623 18.029 1.00 0.00 304 LYS A C 2
ATOM 2888 O O . LYS A 1 82 ? 32.094 -26.462 18.520 1.00 0.00 304 LYS A O 2
ATOM 2907 N N . PRO A 1 83 ? 33.502 -24.780 18.804 1.00 0.00 305 PRO A N 2
ATOM 2908 C CA . PRO A 1 83 ? 33.346 -24.813 20.273 1.00 0.00 305 PRO A CA 2
ATOM 2909 C C . PRO A 1 83 ? 32.193 -23.871 20.644 1.00 0.00 305 PRO A C 2
ATOM 2910 O O . PRO A 1 83 ? 32.380 -22.655 20.648 1.00 0.00 305 PRO A O 2
ATOM 2921 N N . PRO A 1 84 ? 31.003 -24.361 20.897 1.00 0.00 306 PRO A N 2
ATOM 2922 C CA . PRO A 1 84 ? 29.847 -23.468 21.194 1.00 0.00 306 PRO A CA 2
ATOM 2923 C C . PRO A 1 84 ? 30.073 -22.620 22.438 1.00 0.00 306 PRO A C 2
ATOM 2924 O O . PRO A 1 84 ? 30.602 -23.094 23.443 1.00 0.00 306 PRO A O 2
ATOM 2935 N N . MET A 1 85 ? 29.678 -21.354 22.349 1.00 0.00 307 MET A N 2
ATOM 2936 C CA . MET A 1 85 ? 29.846 -20.430 23.454 1.00 0.00 307 MET A CA 2
ATOM 2937 C C . MET A 1 85 ? 28.480 -19.945 23.950 1.00 0.00 307 MET A C 2
ATOM 2938 O O . MET A 1 85 ? 27.530 -19.868 23.169 1.00 0.00 307 MET A O 2
ATOM 2952 N N . GLU A 1 86 ? 28.372 -19.616 25.240 1.00 0.00 308 GLU A N 2
ATOM 2953 C CA . GLU A 1 86 ? 27.102 -19.142 25.784 1.00 0.00 308 GLU A CA 2
ATOM 2954 C C . GLU A 1 86 ? 26.981 -17.624 25.648 1.00 0.00 308 GLU A C 2
ATOM 2955 O O . GLU A 1 86 ? 25.909 -17.061 25.876 1.00 0.00 308 GLU A O 2
ATOM 2967 N N . GLU A 1 87 ? 28.076 -16.963 25.273 1.00 0.00 309 GLU A N 2
ATOM 2968 C CA . GLU A 1 87 ? 28.059 -15.515 25.110 1.00 0.00 309 GLU A CA 2
ATOM 2969 C C . GLU A 1 87 ? 29.014 -15.082 24.007 1.00 0.00 309 GLU A C 2
ATOM 2970 O O . GLU A 1 87 ? 29.777 -15.887 23.473 1.00 0.00 309 GLU A O 2
ATOM 2982 N N . LEU A 1 88 ? 28.960 -13.799 23.675 1.00 0.00 310 LEU A N 2
ATOM 2983 C CA . LEU A 1 88 ? 29.814 -13.243 22.634 1.00 0.00 310 LEU A CA 2
ATOM 2984 C C . LEU A 1 88 ? 31.199 -12.912 23.218 1.00 0.00 310 LEU A C 2
ATOM 2985 O O . LEU A 1 88 ? 31.301 -12.037 24.078 1.00 0.00 310 LEU A O 2
ATOM 3001 N N . PRO A 1 89 ? 32.258 -13.576 22.801 1.00 0.00 311 PRO A N 2
ATOM 3002 C CA . PRO A 1 89 ? 33.623 -13.301 23.346 1.00 0.00 311 PRO A CA 2
ATOM 3003 C C . PRO A 1 89 ? 34.182 -11.958 22.892 1.00 0.00 311 PRO A C 2
ATOM 3004 O O . PRO A 1 89 ? 34.230 -11.661 21.699 1.00 0.00 311 PRO A O 2
ATOM 3015 N N . ALA A 1 90 ? 34.625 -11.159 23.857 1.00 0.00 312 ALA A N 2
ATOM 3016 C CA . ALA A 1 90 ? 35.205 -9.859 23.554 1.00 0.00 312 ALA A CA 2
ATOM 3017 C C . ALA A 1 90 ? 36.510 -10.037 22.785 1.00 0.00 312 ALA A C 2
ATOM 3018 O O . ALA A 1 90 ? 36.819 -9.272 21.875 1.00 0.00 312 ALA A O 2
ATOM 3025 N N . HIS A 1 91 ? 37.273 -11.055 23.168 1.00 0.00 313 HIS A N 2
ATOM 3026 C CA . HIS A 1 91 ? 38.551 -11.330 22.521 1.00 0.00 313 HIS A CA 2
ATOM 3027 C C . HIS A 1 91 ? 38.335 -11.838 21.094 1.00 0.00 313 HIS A C 2
ATOM 3028 O O . HIS A 1 91 ? 37.272 -12.373 20.777 1.00 0.00 313 HIS A O 2
ATOM 3043 N N . SER A 1 92 ? 39.347 -11.684 20.235 1.00 0.00 314 SER A N 2
ATOM 3044 C CA . SER A 1 92 ? 39.237 -12.152 18.859 1.00 0.00 314 SER A CA 2
ATOM 3045 C C . SER A 1 92 ? 39.435 -13.666 18.814 1.00 0.00 314 SER A C 2
ATOM 3046 O O . SER A 1 92 ? 40.558 -14.162 18.920 1.00 0.00 314 SER A O 2
ATOM 3054 N N . TRP A 1 93 ? 38.332 -14.396 18.676 1.00 0.00 315 TRP A N 2
ATOM 3055 C CA . TRP A 1 93 ? 38.385 -15.857 18.640 1.00 0.00 315 TRP A CA 2
ATOM 3056 C C . TRP A 1 93 ? 38.675 -16.364 17.230 1.00 0.00 315 TRP A C 2
ATOM 3057 O O . TRP A 1 93 ? 37.960 -16.049 16.280 1.00 0.00 315 TRP A O 2
ATOM 3078 N N . LYS A 1 94 ? 39.748 -17.150 17.115 1.00 0.00 316 LYS A N 2
ATOM 3079 C CA . LYS A 1 94 ? 40.172 -17.713 15.836 1.00 0.00 316 LYS A CA 2
ATOM 3080 C C . LYS A 1 94 ? 41.457 -18.521 16.039 1.00 0.00 316 LYS A C 2
ATOM 3081 O O . LYS A 1 94 ? 41.965 -18.591 17.159 1.00 0.00 316 LYS A O 2
ATOM 3100 N N . CYS A 1 95 ? 41.961 -19.143 14.968 1.00 0.00 317 CYS A N 2
ATOM 3101 C CA . CYS A 1 95 ? 43.182 -19.958 15.053 1.00 0.00 317 CYS A CA 2
ATOM 3102 C C . CYS A 1 95 ? 44.244 -19.256 15.894 1.00 0.00 317 CYS A C 2
ATOM 3103 O O . CYS A 1 95 ? 44.169 -18.052 16.112 1.00 0.00 317 CYS A O 2
ATOM 3110 N N . LYS A 1 96 ? 45.230 -20.012 16.370 1.00 0.00 318 LYS A N 2
ATOM 3111 C CA . LYS A 1 96 ? 46.296 -19.433 17.189 1.00 0.00 318 LYS A CA 2
ATOM 3112 C C . LYS A 1 96 ? 47.059 -18.367 16.401 1.00 0.00 318 LYS A C 2
ATOM 3113 O O . LYS A 1 96 ? 47.288 -17.259 16.892 1.00 0.00 318 LYS A O 2
ATOM 3132 N N . ALA A 1 97 ? 47.444 -18.713 15.176 1.00 0.00 319 ALA A N 2
ATOM 3133 C CA . ALA A 1 97 ? 48.177 -17.787 14.318 1.00 0.00 319 ALA A CA 2
ATOM 3134 C C . ALA A 1 97 ? 47.321 -16.566 14.000 1.00 0.00 319 ALA A C 2
ATOM 3135 O O . ALA A 1 97 ? 47.825 -15.452 13.873 1.00 0.00 319 ALA A O 2
ATOM 3142 N N . CYS A 1 98 ? 46.025 -16.791 13.853 1.00 0.00 320 CYS A N 2
ATOM 3143 C CA . CYS A 1 98 ? 45.098 -15.713 13.538 1.00 0.00 320 CYS A CA 2
ATOM 3144 C C . CYS A 1 98 ? 44.805 -14.874 14.780 1.00 0.00 320 CYS A C 2
ATOM 3145 O O . CYS A 1 98 ? 44.533 -13.678 14.686 1.00 0.00 320 CYS A O 2
ATOM 3152 N N . ARG A 1 99 ? 44.861 -15.517 15.937 1.00 0.00 321 ARG A N 2
ATOM 3153 C CA . ARG A 1 99 ? 44.601 -14.847 17.205 1.00 0.00 321 ARG A CA 2
ATOM 3154 C C . ARG A 1 99 ? 45.578 -13.703 17.416 1.00 0.00 321 ARG A C 2
ATOM 3155 O O . ARG A 1 99 ? 45.184 -12.595 17.783 1.00 0.00 321 ARG A O 2
ATOM 3176 N N . VAL A 1 100 ? 46.853 -13.983 17.181 1.00 0.00 322 VAL A N 2
ATOM 3177 C CA . VAL A 1 100 ? 47.890 -12.973 17.347 1.00 0.00 322 VAL A CA 2
ATOM 3178 C C . VAL A 1 100 ? 47.924 -12.038 16.143 1.00 0.00 322 VAL A C 2
ATOM 3179 O O . VAL A 1 100 ? 47.484 -12.398 15.052 1.00 0.00 322 VAL A O 2
ATOM 3192 N N . THR B 2 1 ? 40.294 -5.970 22.020 1.00 0.00 652 THR B N 2
ATOM 3193 C CA . THR B 2 1 ? 40.076 -6.431 20.653 1.00 0.00 652 THR B CA 2
ATOM 3194 C C . THR B 2 1 ? 38.618 -6.244 20.248 1.00 0.00 652 THR B C 2
ATOM 3195 O O . THR B 2 1 ? 38.318 -5.549 19.277 1.00 0.00 652 THR B O 2
ATOM 3206 N N . GLY B 2 2 ? 37.715 -6.870 20.996 1.00 0.00 653 GLY B N 2
ATOM 3207 C CA . GLY B 2 2 ? 36.293 -6.769 20.702 1.00 0.00 653 GLY B CA 2
ATOM 3208 C C . GLY B 2 2 ? 35.913 -7.693 19.550 1.00 0.00 653 GLY B C 2
ATOM 3209 O O . GLY B 2 2 ? 36.776 -8.303 18.921 1.00 0.00 653 GLY B O 2
ATOM 3213 N N . ALA B 2 3 ? 34.617 -7.783 19.276 1.00 0.00 654 ALA B N 2
ATOM 3214 C CA . ALA B 2 3 ? 34.126 -8.628 18.189 1.00 0.00 654 ALA B CA 2
ATOM 3215 C C . ALA B 2 3 ? 34.054 -7.840 16.879 1.00 0.00 654 ALA B C 2
ATOM 3216 O O . ALA B 2 3 ? 33.259 -8.153 15.972 1.00 0.00 654 ALA B O 2
ATOM 3223 N N . ARG B 2 4 ? 34.917 -6.826 16.772 1.00 0.00 655 ARG B N 2
ATOM 3224 C CA . ARG B 2 4 ? 34.983 -6.004 15.575 1.00 0.00 655 ARG B CA 2
ATOM 3225 C C . ARG B 2 4 ? 35.265 -6.867 14.348 1.00 0.00 655 ARG B C 2
ATOM 3226 O O . ARG B 2 4 ? 35.086 -6.411 13.228 1.00 0.00 655 ARG B O 2
ATOM 3247 N N . THR B 2 5 ? 35.716 -8.108 14.583 1.00 0.00 656 THR B N 2
ATOM 3248 C CA . THR B 2 5 ? 36.026 -9.057 13.514 1.00 0.00 656 THR B CA 2
ATOM 3249 C C . THR B 2 5 ? 35.032 -8.935 12.351 1.00 0.00 656 THR B C 2
ATOM 3250 O O . THR B 2 5 ? 35.199 -8.081 11.485 1.00 0.00 656 THR B O 2
ATOM 3261 N N . LEU B 2 6 ? 33.990 -9.760 12.312 1.00 0.00 657 LEU B N 2
ATOM 3262 C CA . LEU B 2 6 ? 33.031 -9.640 11.241 1.00 0.00 657 LEU B CA 2
ATOM 3263 C C . LEU B 2 6 ? 32.126 -8.458 11.525 1.00 0.00 657 LEU B C 2
ATOM 3264 O O . LEU B 2 6 ? 31.652 -7.796 10.602 1.00 0.00 657 LEU B O 2
ATOM 3280 N N . ALA B 2 7 ? 31.880 -8.193 12.813 1.00 0.00 658 ALA B N 2
ATOM 3281 C CA . ALA B 2 7 ? 31.023 -7.084 13.179 1.00 0.00 658 ALA B CA 2
ATOM 3282 C C . ALA B 2 7 ? 31.440 -5.807 12.455 1.00 0.00 658 ALA B C 2
ATOM 3283 O O . ALA B 2 7 ? 30.638 -5.197 11.763 1.00 0.00 658 ALA B O 2
ATOM 3290 N N . ASP B 2 8 ? 32.694 -5.404 12.610 1.00 0.00 659 ASP B N 2
ATOM 3291 C CA . ASP B 2 8 ? 33.164 -4.181 11.955 1.00 0.00 659 ASP B CA 2
ATOM 3292 C C . ASP B 2 8 ? 33.332 -4.368 10.446 1.00 0.00 659 ASP B C 2
ATOM 3293 O O . ASP B 2 8 ? 33.015 -3.472 9.664 1.00 0.00 659 ASP B O 2
ATOM 3302 N N . ILE B 2 9 ? 33.858 -5.521 10.048 1.00 0.00 660 ILE B N 2
ATOM 3303 C CA . ILE B 2 9 ? 34.104 -5.800 8.634 1.00 0.00 660 ILE B CA 2
ATOM 3304 C C . ILE B 2 9 ? 32.833 -5.752 7.785 1.00 0.00 660 ILE B C 2
ATOM 3305 O O . ILE B 2 9 ? 32.669 -4.865 6.945 1.00 0.00 660 ILE B O 2
ATOM 3321 N N . LYS B 2 10 ? 31.961 -6.732 7.965 1.00 0.00 661 LYS B N 2
ATOM 3322 C CA . LYS B 2 10 ? 30.744 -6.810 7.163 1.00 0.00 661 LYS B CA 2
ATOM 3323 C C . LYS B 2 10 ? 29.725 -5.716 7.484 1.00 0.00 661 LYS B C 2
ATOM 3324 O O . LYS B 2 10 ? 29.094 -5.190 6.570 1.00 0.00 661 LYS B O 2
ATOM 3343 N N . ALA B 2 11 ? 29.521 -5.385 8.758 1.00 0.00 662 ALA B N 2
ATOM 3344 C CA . ALA B 2 11 ? 28.519 -4.373 9.082 1.00 0.00 662 ALA B CA 2
ATOM 3345 C C . ALA B 2 11 ? 28.862 -3.019 8.471 1.00 0.00 662 ALA B C 2
ATOM 3346 O O . ALA B 2 11 ? 27.989 -2.359 7.911 1.00 0.00 662 ALA B O 2
ATOM 3353 N N . LYS B 2 12 ? 30.122 -2.600 8.563 1.00 0.00 663 LYS B N 2
ATOM 3354 C CA . LYS B 2 12 ? 30.497 -1.317 7.998 1.00 0.00 663 LYS B CA 2
ATOM 3355 C C . LYS B 2 12 ? 30.376 -1.378 6.492 1.00 0.00 663 LYS B C 2
ATOM 3356 O O . LYS B 2 12 ? 30.033 -0.385 5.858 1.00 0.00 663 LYS B O 2
ATOM 3375 N N . ALA B 2 13 ? 30.657 -2.555 5.931 1.00 0.00 664 ALA B N 2
ATOM 3376 C CA . ALA B 2 13 ? 30.577 -2.748 4.496 1.00 0.00 664 ALA B CA 2
ATOM 3377 C C . ALA B 2 13 ? 29.174 -2.444 4.003 1.00 0.00 664 ALA B C 2
ATOM 3378 O O . ALA B 2 13 ? 29.008 -1.912 2.924 1.00 0.00 664 ALA B O 2
ATOM 3385 N N . GLN B 2 14 ? 28.175 -2.799 4.801 1.00 0.00 665 GLN B N 2
ATOM 3386 C CA . GLN B 2 14 ? 26.780 -2.563 4.439 1.00 0.00 665 GLN B CA 2
ATOM 3387 C C . GLN B 2 14 ? 26.438 -1.099 4.514 1.00 0.00 665 GLN B C 2
ATOM 3388 O O . GLN B 2 14 ? 25.675 -0.583 3.707 1.00 0.00 665 GLN B O 2
ATOM 3402 N N . LEU B 2 15 ? 26.995 -0.441 5.497 1.00 0.00 666 LEU B N 2
ATOM 3403 C CA . LEU B 2 15 ? 26.724 0.975 5.668 1.00 0.00 666 LEU B CA 2
ATOM 3404 C C . LEU B 2 15 ? 27.204 1.713 4.432 1.00 0.00 666 LEU B C 2
ATOM 3405 O O . LEU B 2 15 ? 26.482 2.510 3.832 1.00 0.00 666 LEU B O 2
ATOM 3421 N N . VAL B 2 16 ? 28.442 1.426 4.065 1.00 0.00 667 VAL B N 2
ATOM 3422 C CA . VAL B 2 16 ? 29.061 2.052 2.897 1.00 0.00 667 VAL B CA 2
ATOM 3423 C C . VAL B 2 16 ? 28.462 1.535 1.581 1.00 0.00 667 VAL B C 2
ATOM 3424 O O . VAL B 2 16 ? 28.174 2.320 0.677 1.00 0.00 667 VAL B O 2
ATOM 3437 N N . LYS B 2 17 ? 28.274 0.221 1.476 1.00 0.00 668 LYS B N 2
ATOM 3438 C CA . LYS B 2 17 ? 27.710 -0.378 0.274 1.00 0.00 668 LYS B CA 2
ATOM 3439 C C . LYS B 2 17 ? 26.311 0.147 0.016 1.00 0.00 668 LYS B C 2
ATOM 3440 O O . LYS B 2 17 ? 25.987 0.591 -1.084 1.00 0.00 668 LYS B O 2
ATOM 3459 N N . ALA B 2 18 ? 25.486 0.076 1.045 1.00 0.00 669 ALA B N 2
ATOM 3460 C CA . ALA B 2 18 ? 24.115 0.529 0.945 1.00 0.00 669 ALA B CA 2
ATOM 3461 C C . ALA B 2 18 ? 24.054 2.043 0.792 1.00 0.00 669 ALA B C 2
ATOM 3462 O O . ALA B 2 18 ? 23.067 2.590 0.301 1.00 0.00 669 ALA B O 2
ATOM 3469 N N . GLN B 2 19 ? 25.117 2.710 1.215 1.00 0.00 670 GLN B N 2
ATOM 3470 C CA . GLN B 2 19 ? 25.184 4.165 1.122 1.00 0.00 670 GLN B CA 2
ATOM 3471 C C . GLN B 2 19 ? 25.204 4.608 -0.337 1.00 0.00 670 GLN B C 2
ATOM 3472 O O . GLN B 2 19 ? 24.520 5.567 -0.654 1.00 0.00 670 GLN B O 2
ATOM 3491 N N . GLY A 1 3 ? 37.007 -7.914 -16.424 1.00 0.00 225 GLY A N 3
ATOM 3492 C CA . GLY A 1 3 ? 38.101 -8.778 -15.994 1.00 0.00 225 GLY A CA 3
ATOM 3493 C C . GLY A 1 3 ? 38.696 -8.291 -14.680 1.00 0.00 225 GLY A C 3
ATOM 3494 O O . GLY A 1 3 ? 39.012 -9.089 -13.797 1.00 0.00 225 GLY A O 3
ATOM 3498 N N . SER A 1 4 ? 38.850 -6.976 -14.556 1.00 0.00 226 SER A N 3
ATOM 3499 C CA . SER A 1 4 ? 39.410 -6.395 -13.343 1.00 0.00 226 SER A CA 3
ATOM 3500 C C . SER A 1 4 ? 38.520 -6.698 -12.141 1.00 0.00 226 SER A C 3
ATOM 3501 O O . SER A 1 4 ? 39.012 -6.953 -11.042 1.00 0.00 226 SER A O 3
ATOM 3509 N N . ALA A 1 5 ? 37.210 -6.677 -12.359 1.00 0.00 227 ALA A N 3
ATOM 3510 C CA . ALA A 1 5 ? 36.259 -6.956 -11.287 1.00 0.00 227 ALA A CA 3
ATOM 3511 C C . ALA A 1 5 ? 36.335 -5.896 -10.201 1.00 0.00 227 ALA A C 3
ATOM 3512 O O . ALA A 1 5 ? 36.785 -6.170 -9.086 1.00 0.00 227 ALA A O 3
ATOM 3519 N N . ARG A 1 6 ? 35.881 -4.695 -10.546 1.00 0.00 228 ARG A N 3
ATOM 3520 C CA . ARG A 1 6 ? 35.878 -3.563 -9.625 1.00 0.00 228 ARG A CA 3
ATOM 3521 C C . ARG A 1 6 ? 35.525 -3.989 -8.205 1.00 0.00 228 ARG A C 3
ATOM 3522 O O . ARG A 1 6 ? 34.842 -4.992 -7.996 1.00 0.00 228 ARG A O 3
ATOM 3543 N N . CYS A 1 7 ? 36.009 -3.223 -7.234 1.00 0.00 229 CYS A N 3
ATOM 3544 C CA . CYS A 1 7 ? 35.755 -3.533 -5.834 1.00 0.00 229 CYS A CA 3
ATOM 3545 C C . CYS A 1 7 ? 34.272 -3.459 -5.505 1.00 0.00 229 CYS A C 3
ATOM 3546 O O . CYS A 1 7 ? 33.587 -2.505 -5.878 1.00 0.00 229 CYS A O 3
ATOM 3553 N N . ALA A 1 8 ? 33.786 -4.472 -4.797 1.00 0.00 230 ALA A N 3
ATOM 3554 C CA . ALA A 1 8 ? 32.383 -4.521 -4.409 1.00 0.00 230 ALA A CA 3
ATOM 3555 C C . ALA A 1 8 ? 32.027 -3.348 -3.498 1.00 0.00 230 ALA A C 3
ATOM 3556 O O . ALA A 1 8 ? 30.950 -2.766 -3.616 1.00 0.00 230 ALA A O 3
ATOM 3563 N N . VAL A 1 9 ? 32.935 -3.010 -2.583 1.00 0.00 231 VAL A N 3
ATOM 3564 C CA . VAL A 1 9 ? 32.692 -1.910 -1.653 1.00 0.00 231 VAL A CA 3
ATOM 3565 C C . VAL A 1 9 ? 33.849 -0.910 -1.672 1.00 0.00 231 VAL A C 3
ATOM 3566 O O . VAL A 1 9 ? 34.959 -1.247 -1.265 1.00 0.00 231 VAL A O 3
ATOM 3579 N N . CYS A 1 10 ? 33.538 0.306 -2.167 1.00 0.00 232 CYS A N 3
ATOM 3580 C CA . CYS A 1 10 ? 34.477 1.436 -2.295 1.00 0.00 232 CYS A CA 3
ATOM 3581 C C . CYS A 1 10 ? 34.981 1.546 -3.729 1.00 0.00 232 CYS A C 3
ATOM 3582 O O . CYS A 1 10 ? 35.697 2.490 -4.066 1.00 0.00 232 CYS A O 3
ATOM 3589 N N . GLU A 1 11 ? 34.597 0.585 -4.573 1.00 0.00 233 GLU A N 3
ATOM 3590 C CA . GLU A 1 11 ? 35.008 0.590 -5.960 1.00 0.00 233 GLU A CA 3
ATOM 3591 C C . GLU A 1 11 ? 36.507 0.825 -6.061 1.00 0.00 233 GLU A C 3
ATOM 3592 O O . GLU A 1 11 ? 37.230 0.781 -5.065 1.00 0.00 233 GLU A O 3
ATOM 3604 N N . GLY A 1 12 ? 36.963 1.075 -7.266 1.00 0.00 234 GLY A N 3
ATOM 3605 C CA . GLY A 1 12 ? 38.379 1.322 -7.498 1.00 0.00 234 GLY A CA 3
ATOM 3606 C C . GLY A 1 12 ? 39.091 0.065 -8.008 1.00 0.00 234 GLY A C 3
ATOM 3607 O O . GLY A 1 12 ? 39.577 -0.737 -7.211 1.00 0.00 234 GLY A O 3
ATOM 3611 N N . PRO A 1 13 ? 39.172 -0.125 -9.306 1.00 0.00 235 PRO A N 3
ATOM 3612 C CA . PRO A 1 13 ? 39.853 -1.313 -9.892 1.00 0.00 235 PRO A CA 3
ATOM 3613 C C . PRO A 1 13 ? 41.365 -1.258 -9.691 1.00 0.00 235 PRO A C 3
ATOM 3614 O O . PRO A 1 13 ? 41.941 -0.181 -9.532 1.00 0.00 235 PRO A O 3
ATOM 3625 N N . GLY A 1 14 ? 42.002 -2.423 -9.693 1.00 0.00 236 GLY A N 3
ATOM 3626 C CA . GLY A 1 14 ? 43.446 -2.493 -9.503 1.00 0.00 236 GLY A CA 3
ATOM 3627 C C . GLY A 1 14 ? 43.974 -3.888 -9.823 1.00 0.00 236 GLY A C 3
ATOM 3628 O O . GLY A 1 14 ? 43.272 -4.707 -10.417 1.00 0.00 236 GLY A O 3
ATOM 3632 N N . GLU A 1 15 ? 45.215 -4.148 -9.426 1.00 0.00 237 GLU A N 3
ATOM 3633 C CA . GLU A 1 15 ? 45.831 -5.447 -9.679 1.00 0.00 237 GLU A CA 3
ATOM 3634 C C . GLU A 1 15 ? 45.122 -6.543 -8.886 1.00 0.00 237 GLU A C 3
ATOM 3635 O O . GLU A 1 15 ? 44.929 -6.425 -7.677 1.00 0.00 237 GLU A O 3
ATOM 3647 N N . LEU A 1 16 ? 44.735 -7.609 -9.583 1.00 0.00 238 LEU A N 3
ATOM 3648 C CA . LEU A 1 16 ? 44.043 -8.727 -8.946 1.00 0.00 238 LEU A CA 3
ATOM 3649 C C . LEU A 1 16 ? 44.953 -9.449 -7.955 1.00 0.00 238 LEU A C 3
ATOM 3650 O O . LEU A 1 16 ? 44.510 -9.869 -6.887 1.00 0.00 238 LEU A O 3
ATOM 3666 N N . CYS A 1 17 ? 46.220 -9.599 -8.319 1.00 0.00 239 CYS A N 3
ATOM 3667 C CA . CYS A 1 17 ? 47.175 -10.284 -7.453 1.00 0.00 239 CYS A CA 3
ATOM 3668 C C . CYS A 1 17 ? 47.339 -9.550 -6.123 1.00 0.00 239 CYS A C 3
ATOM 3669 O O . CYS A 1 17 ? 47.798 -10.132 -5.140 1.00 0.00 239 CYS A O 3
ATOM 3677 N N . ASP A 1 18 ? 46.967 -8.273 -6.095 1.00 0.00 240 ASP A N 3
ATOM 3678 C CA . ASP A 1 18 ? 47.087 -7.485 -4.872 1.00 0.00 240 ASP A CA 3
ATOM 3679 C C . ASP A 1 18 ? 45.750 -7.392 -4.139 1.00 0.00 240 ASP A C 3
ATOM 3680 O O . ASP A 1 18 ? 45.701 -7.000 -2.973 1.00 0.00 240 ASP A O 3
ATOM 3689 N N . LEU A 1 19 ? 44.666 -7.740 -4.828 1.00 0.00 241 LEU A N 3
ATOM 3690 C CA . LEU A 1 19 ? 43.339 -7.675 -4.227 1.00 0.00 241 LEU A CA 3
ATOM 3691 C C . LEU A 1 19 ? 42.743 -9.069 -4.076 1.00 0.00 241 LEU A C 3
ATOM 3692 O O . LEU A 1 19 ? 43.046 -9.971 -4.857 1.00 0.00 241 LEU A O 3
ATOM 3708 N N . PHE A 1 20 ? 41.883 -9.240 -3.077 1.00 0.00 242 PHE A N 3
ATOM 3709 C CA . PHE A 1 20 ? 41.250 -10.532 -2.857 1.00 0.00 242 PHE A CA 3
ATOM 3710 C C . PHE A 1 20 ? 40.044 -10.664 -3.774 1.00 0.00 242 PHE A C 3
ATOM 3711 O O . PHE A 1 20 ? 39.141 -9.831 -3.743 1.00 0.00 242 PHE A O 3
ATOM 3728 N N . PHE A 1 21 ? 40.050 -11.697 -4.603 1.00 0.00 243 PHE A N 3
ATOM 3729 C CA . PHE A 1 21 ? 38.965 -11.919 -5.550 1.00 0.00 243 PHE A CA 3
ATOM 3730 C C . PHE A 1 21 ? 37.954 -12.929 -5.000 1.00 0.00 243 PHE A C 3
ATOM 3731 O O . PHE A 1 21 ? 38.279 -14.104 -4.826 1.00 0.00 243 PHE A O 3
ATOM 3748 N N . CYS A 1 22 ? 36.728 -12.472 -4.729 1.00 0.00 244 CYS A N 3
ATOM 3749 C CA . CYS A 1 22 ? 35.697 -13.364 -4.205 1.00 0.00 244 CYS A CA 3
ATOM 3750 C C . CYS A 1 22 ? 35.283 -14.372 -5.271 1.00 0.00 244 CYS A C 3
ATOM 3751 O O . CYS A 1 22 ? 34.944 -14.000 -6.394 1.00 0.00 244 CYS A O 3
ATOM 3758 N N . THR A 1 23 ? 35.326 -15.650 -4.913 1.00 0.00 245 THR A N 3
ATOM 3759 C CA . THR A 1 23 ? 34.970 -16.709 -5.849 1.00 0.00 245 THR A CA 3
ATOM 3760 C C . THR A 1 23 ? 33.456 -16.893 -5.942 1.00 0.00 245 THR A C 3
ATOM 3761 O O . THR A 1 23 ? 32.958 -17.497 -6.893 1.00 0.00 245 THR A O 3
ATOM 3772 N N . SER A 1 24 ? 32.727 -16.393 -4.950 1.00 0.00 246 SER A N 3
ATOM 3773 C CA . SER A 1 24 ? 31.275 -16.539 -4.944 1.00 0.00 246 SER A CA 3
ATOM 3774 C C . SER A 1 24 ? 30.564 -15.272 -5.426 1.00 0.00 246 SER A C 3
ATOM 3775 O O . SER A 1 24 ? 29.353 -15.287 -5.644 1.00 0.00 246 SER A O 3
ATOM 3783 N N . CYS A 1 25 ? 31.308 -14.180 -5.591 1.00 0.00 247 CYS A N 3
ATOM 3784 C CA . CYS A 1 25 ? 30.708 -12.927 -6.047 1.00 0.00 247 CYS A CA 3
ATOM 3785 C C . CYS A 1 25 ? 31.291 -12.495 -7.386 1.00 0.00 247 CYS A C 3
ATOM 3786 O O . CYS A 1 25 ? 30.601 -11.895 -8.212 1.00 0.00 247 CYS A O 3
ATOM 3793 N N . GLY A 1 26 ? 32.566 -12.794 -7.595 1.00 0.00 248 GLY A N 3
ATOM 3794 C CA . GLY A 1 26 ? 33.230 -12.422 -8.837 1.00 0.00 248 GLY A CA 3
ATOM 3795 C C . GLY A 1 26 ? 33.893 -11.049 -8.719 1.00 0.00 248 GLY A C 3
ATOM 3796 O O . GLY A 1 26 ? 34.680 -10.663 -9.578 1.00 0.00 248 GLY A O 3
ATOM 3800 N N . HIS A 1 27 ? 33.575 -10.318 -7.652 1.00 0.00 249 HIS A N 3
ATOM 3801 C CA . HIS A 1 27 ? 34.163 -8.998 -7.443 1.00 0.00 249 HIS A CA 3
ATOM 3802 C C . HIS A 1 27 ? 35.256 -9.075 -6.384 1.00 0.00 249 HIS A C 3
ATOM 3803 O O . HIS A 1 27 ? 35.095 -9.755 -5.370 1.00 0.00 249 HIS A O 3
ATOM 3818 N N . HIS A 1 28 ? 36.362 -8.371 -6.603 1.00 0.00 250 HIS A N 3
ATOM 3819 C CA . HIS A 1 28 ? 37.439 -8.384 -5.621 1.00 0.00 250 HIS A CA 3
ATOM 3820 C C . HIS A 1 28 ? 37.269 -7.215 -4.654 1.00 0.00 250 HIS A C 3
ATOM 3821 O O . HIS A 1 28 ? 36.236 -6.551 -4.662 1.00 0.00 250 HIS A O 3
ATOM 3836 N N . TYR A 1 29 ? 38.280 -6.961 -3.824 1.00 0.00 251 TYR A N 3
ATOM 3837 C CA . TYR A 1 29 ? 38.199 -5.848 -2.879 1.00 0.00 251 TYR A CA 3
ATOM 3838 C C . TYR A 1 29 ? 39.545 -5.573 -2.209 1.00 0.00 251 TYR A C 3
ATOM 3839 O O . TYR A 1 29 ? 40.422 -6.443 -2.158 1.00 0.00 251 TYR A O 3
ATOM 3857 N N . HIS A 1 30 ? 39.695 -4.348 -1.698 1.00 0.00 252 HIS A N 3
ATOM 3858 C CA . HIS A 1 30 ? 40.927 -3.941 -1.029 1.00 0.00 252 HIS A CA 3
ATOM 3859 C C . HIS A 1 30 ? 40.875 -4.309 0.440 1.00 0.00 252 HIS A C 3
ATOM 3860 O O . HIS A 1 30 ? 39.804 -4.361 1.046 1.00 0.00 252 HIS A O 3
ATOM 3874 N N . GLY A 1 31 ? 42.041 -4.557 1.008 1.00 0.00 253 GLY A N 3
ATOM 3875 C CA . GLY A 1 31 ? 42.130 -4.915 2.409 1.00 0.00 253 GLY A CA 3
ATOM 3876 C C . GLY A 1 31 ? 41.665 -3.771 3.312 1.00 0.00 253 GLY A C 3
ATOM 3877 O O . GLY A 1 31 ? 41.012 -4.002 4.327 1.00 0.00 253 GLY A O 3
ATOM 3881 N N . ALA A 1 32 ? 42.021 -2.542 2.948 1.00 0.00 254 ALA A N 3
ATOM 3882 C CA . ALA A 1 32 ? 41.647 -1.375 3.751 1.00 0.00 254 ALA A CA 3
ATOM 3883 C C . ALA A 1 32 ? 40.145 -1.078 3.692 1.00 0.00 254 ALA A C 3
ATOM 3884 O O . ALA A 1 32 ? 39.537 -0.731 4.706 1.00 0.00 254 ALA A O 3
ATOM 3891 N N . CYS A 1 33 ? 39.557 -1.184 2.504 1.00 0.00 255 CYS A N 3
ATOM 3892 C CA . CYS A 1 33 ? 38.133 -0.886 2.339 1.00 0.00 255 CYS A CA 3
ATOM 3893 C C . CYS A 1 33 ? 37.243 -1.926 3.011 1.00 0.00 255 CYS A C 3
ATOM 3894 O O . CYS A 1 33 ? 36.106 -1.622 3.370 1.00 0.00 255 CYS A O 3
ATOM 3901 N N . LEU A 1 34 ? 37.739 -3.155 3.163 1.00 0.00 256 LEU A N 3
ATOM 3902 C CA . LEU A 1 34 ? 36.940 -4.202 3.766 1.00 0.00 256 LEU A CA 3
ATOM 3903 C C . LEU A 1 34 ? 37.608 -4.809 5.007 1.00 0.00 256 LEU A C 3
ATOM 3904 O O . LEU A 1 34 ? 37.164 -5.839 5.512 1.00 0.00 256 LEU A O 3
ATOM 3920 N N . ASP A 1 35 ? 38.655 -4.161 5.506 1.00 0.00 257 ASP A N 3
ATOM 3921 C CA . ASP A 1 35 ? 39.344 -4.651 6.702 1.00 0.00 257 ASP A CA 3
ATOM 3922 C C . ASP A 1 35 ? 39.705 -6.130 6.575 1.00 0.00 257 ASP A C 3
ATOM 3923 O O . ASP A 1 35 ? 39.327 -6.942 7.419 1.00 0.00 257 ASP A O 3
ATOM 3932 N N . THR A 1 36 ? 40.448 -6.466 5.533 1.00 0.00 258 THR A N 3
ATOM 3933 C CA . THR A 1 36 ? 40.867 -7.846 5.319 1.00 0.00 258 THR A CA 3
ATOM 3934 C C . THR A 1 36 ? 42.389 -7.934 5.321 1.00 0.00 258 THR A C 3
ATOM 3935 O O . THR A 1 36 ? 43.064 -7.197 4.602 1.00 0.00 258 THR A O 3
ATOM 3946 N N . ALA A 1 37 ? 42.928 -8.834 6.137 1.00 0.00 259 ALA A N 3
ATOM 3947 C CA . ALA A 1 37 ? 44.374 -9.000 6.224 1.00 0.00 259 ALA A CA 3
ATOM 3948 C C . ALA A 1 37 ? 44.949 -9.397 4.870 1.00 0.00 259 ALA A C 3
ATOM 3949 O O . ALA A 1 37 ? 44.336 -10.161 4.124 1.00 0.00 259 ALA A O 3
ATOM 3956 N N . LEU A 1 38 ? 46.130 -8.876 4.556 1.00 0.00 260 LEU A N 3
ATOM 3957 C CA . LEU A 1 38 ? 46.775 -9.189 3.286 1.00 0.00 260 LEU A CA 3
ATOM 3958 C C . LEU A 1 38 ? 47.730 -10.365 3.462 1.00 0.00 260 LEU A C 3
ATOM 3959 O O . LEU A 1 38 ? 48.788 -10.230 4.076 1.00 0.00 260 LEU A O 3
ATOM 3975 N N . THR A 1 39 ? 47.349 -11.517 2.918 1.00 0.00 261 THR A N 3
ATOM 3976 C CA . THR A 1 39 ? 48.180 -12.709 3.023 1.00 0.00 261 THR A CA 3
ATOM 3977 C C . THR A 1 39 ? 47.804 -13.725 1.949 1.00 0.00 261 THR A C 3
ATOM 3978 O O . THR A 1 39 ? 46.810 -13.557 1.242 1.00 0.00 261 THR A O 3
ATOM 3989 N N . ALA A 1 40 ? 48.609 -14.775 1.829 1.00 0.00 262 ALA A N 3
ATOM 3990 C CA . ALA A 1 40 ? 48.361 -15.813 0.836 1.00 0.00 262 ALA A CA 3
ATOM 3991 C C . ALA A 1 40 ? 47.022 -16.506 1.086 1.00 0.00 262 ALA A C 3
ATOM 3992 O O . ALA A 1 40 ? 46.307 -16.845 0.144 1.00 0.00 262 ALA A O 3
ATOM 3999 N N . ARG A 1 41 ? 46.697 -16.728 2.356 1.00 0.00 263 ARG A N 3
ATOM 4000 C CA . ARG A 1 41 ? 45.447 -17.398 2.704 1.00 0.00 263 ARG A CA 3
ATOM 4001 C C . ARG A 1 41 ? 44.242 -16.615 2.191 1.00 0.00 263 ARG A C 3
ATOM 4002 O O . ARG A 1 41 ? 43.320 -17.188 1.611 1.00 0.00 263 ARG A O 3
ATOM 4023 N N . LYS A 1 42 ? 44.257 -15.306 2.406 1.00 0.00 264 LYS A N 3
ATOM 4024 C CA . LYS A 1 42 ? 43.158 -14.458 1.961 1.00 0.00 264 LYS A CA 3
ATOM 4025 C C . LYS A 1 42 ? 43.151 -14.344 0.439 1.00 0.00 264 LYS A C 3
ATOM 4026 O O . LYS A 1 42 ? 42.090 -14.306 -0.185 1.00 0.00 264 LYS A O 3
ATOM 4045 N N . ARG A 1 43 ? 44.342 -14.286 -0.149 1.00 0.00 265 ARG A N 3
ATOM 4046 C CA . ARG A 1 43 ? 44.464 -14.171 -1.601 1.00 0.00 265 ARG A CA 3
ATOM 4047 C C . ARG A 1 43 ? 43.987 -15.445 -2.293 1.00 0.00 265 ARG A C 3
ATOM 4048 O O . ARG A 1 43 ? 43.744 -15.447 -3.500 1.00 0.00 265 ARG A O 3
ATOM 4069 N N . ALA A 1 44 ? 43.847 -16.526 -1.531 1.00 0.00 266 ALA A N 3
ATOM 4070 C CA . ALA A 1 44 ? 43.393 -17.786 -2.102 1.00 0.00 266 ALA A CA 3
ATOM 4071 C C . ALA A 1 44 ? 42.017 -17.602 -2.733 1.00 0.00 266 ALA A C 3
ATOM 4072 O O . ALA A 1 44 ? 41.729 -18.157 -3.793 1.00 0.00 266 ALA A O 3
ATOM 4079 N N . GLY A 1 45 ? 41.175 -16.810 -2.077 1.00 0.00 267 GLY A N 3
ATOM 4080 C CA . GLY A 1 45 ? 39.835 -16.551 -2.587 1.00 0.00 267 GLY A CA 3
ATOM 4081 C C . GLY A 1 45 ? 38.774 -16.889 -1.546 1.00 0.00 267 GLY A C 3
ATOM 4082 O O . GLY A 1 45 ? 37.962 -17.793 -1.746 1.00 0.00 267 GLY A O 3
ATOM 4086 N N . TRP A 1 46 ? 38.782 -16.154 -0.437 1.00 0.00 268 TRP A N 3
ATOM 4087 C CA . TRP A 1 46 ? 37.807 -16.393 0.620 1.00 0.00 268 TRP A CA 3
ATOM 4088 C C . TRP A 1 46 ? 36.530 -15.614 0.350 1.00 0.00 268 TRP A C 3
ATOM 4089 O O . TRP A 1 46 ? 36.572 -14.483 -0.135 1.00 0.00 268 TRP A O 3
ATOM 4110 N N . GLN A 1 47 ? 35.394 -16.226 0.662 1.00 0.00 269 GLN A N 3
ATOM 4111 C CA . GLN A 1 47 ? 34.113 -15.573 0.439 1.00 0.00 269 GLN A CA 3
ATOM 4112 C C . GLN A 1 47 ? 34.047 -14.274 1.226 1.00 0.00 269 GLN A C 3
ATOM 4113 O O . GLN A 1 47 ? 34.253 -14.262 2.440 1.00 0.00 269 GLN A O 3
ATOM 4127 N N . CYS A 1 48 ? 33.763 -13.183 0.531 1.00 0.00 270 CYS A N 3
ATOM 4128 C CA . CYS A 1 48 ? 33.678 -11.888 1.185 1.00 0.00 270 CYS A CA 3
ATOM 4129 C C . CYS A 1 48 ? 32.449 -11.839 2.096 1.00 0.00 270 CYS A C 3
ATOM 4130 O O . CYS A 1 48 ? 31.531 -12.647 1.952 1.00 0.00 270 CYS A O 3
ATOM 4137 N N . PRO A 1 49 ? 32.425 -10.930 3.036 1.00 0.00 271 PRO A N 3
ATOM 4138 C CA . PRO A 1 49 ? 31.295 -10.793 4.009 1.00 0.00 271 PRO A CA 3
ATOM 4139 C C . PRO A 1 49 ? 29.922 -10.680 3.341 1.00 0.00 271 PRO A C 3
ATOM 4140 O O . PRO A 1 49 ? 28.902 -10.987 3.960 1.00 0.00 271 PRO A O 3
ATOM 4151 N N . GLU A 1 50 ? 29.891 -10.226 2.094 1.00 0.00 272 GLU A N 3
ATOM 4152 C CA . GLU A 1 50 ? 28.621 -10.067 1.387 1.00 0.00 272 GLU A CA 3
ATOM 4153 C C . GLU A 1 50 ? 27.973 -11.419 1.067 1.00 0.00 272 GLU A C 3
ATOM 4154 O O . GLU A 1 50 ? 26.795 -11.478 0.713 1.00 0.00 272 GLU A O 3
ATOM 4166 N N . CYS A 1 51 ? 28.742 -12.500 1.191 1.00 0.00 273 CYS A N 3
ATOM 4167 C CA . CYS A 1 51 ? 28.213 -13.833 0.906 1.00 0.00 273 CYS A CA 3
ATOM 4168 C C . CYS A 1 51 ? 28.703 -14.854 1.933 1.00 0.00 273 CYS A C 3
ATOM 4169 O O . CYS A 1 51 ? 28.460 -16.052 1.790 1.00 0.00 273 CYS A O 3
ATOM 4176 N N . LYS A 1 52 ? 29.393 -14.378 2.964 1.00 0.00 274 LYS A N 3
ATOM 4177 C CA . LYS A 1 52 ? 29.907 -15.258 4.005 1.00 0.00 274 LYS A CA 3
ATOM 4178 C C . LYS A 1 52 ? 28.814 -16.199 4.505 1.00 0.00 274 LYS A C 3
ATOM 4179 O O . LYS A 1 52 ? 27.634 -15.849 4.495 1.00 0.00 274 LYS A O 3
ATOM 4198 N N . VAL A 1 53 ? 29.208 -17.393 4.942 1.00 0.00 275 VAL A N 3
ATOM 4199 C CA . VAL A 1 53 ? 28.232 -18.360 5.439 1.00 0.00 275 VAL A CA 3
ATOM 4200 C C . VAL A 1 53 ? 28.748 -19.099 6.669 1.00 0.00 275 VAL A C 3
ATOM 4201 O O . VAL A 1 53 ? 29.949 -19.322 6.820 1.00 0.00 275 VAL A O 3
ATOM 4214 N N . CYS A 1 54 ? 27.816 -19.510 7.523 1.00 0.00 276 CYS A N 3
ATOM 4215 C CA . CYS A 1 54 ? 28.158 -20.268 8.720 1.00 0.00 276 CYS A CA 3
ATOM 4216 C C . CYS A 1 54 ? 28.579 -21.675 8.306 1.00 0.00 276 CYS A C 3
ATOM 4217 O O . CYS A 1 54 ? 27.969 -22.270 7.421 1.00 0.00 276 CYS A O 3
ATOM 4224 N N . GLN A 1 55 ? 29.615 -22.211 8.938 1.00 0.00 277 GLN A N 3
ATOM 4225 C CA . GLN A 1 55 ? 30.075 -23.555 8.598 1.00 0.00 277 GLN A CA 3
ATOM 4226 C C . GLN A 1 55 ? 29.190 -24.622 9.255 1.00 0.00 277 GLN A C 3
ATOM 4227 O O . GLN A 1 55 ? 29.498 -25.813 9.208 1.00 0.00 277 GLN A O 3
ATOM 4241 N N . ALA A 1 56 ? 28.085 -24.180 9.857 1.00 0.00 278 ALA A N 3
ATOM 4242 C CA . ALA A 1 56 ? 27.148 -25.076 10.514 1.00 0.00 278 ALA A CA 3
ATOM 4243 C C . ALA A 1 56 ? 25.772 -24.976 9.854 1.00 0.00 278 ALA A C 3
ATOM 4244 O O . ALA A 1 56 ? 25.088 -25.983 9.663 1.00 0.00 278 ALA A O 3
ATOM 4251 N N . CYS A 1 57 ? 25.371 -23.749 9.517 1.00 0.00 279 CYS A N 3
ATOM 4252 C CA . CYS A 1 57 ? 24.065 -23.519 8.887 1.00 0.00 279 CYS A CA 3
ATOM 4253 C C . CYS A 1 57 ? 24.207 -23.165 7.409 1.00 0.00 279 CYS A C 3
ATOM 4254 O O . CYS A 1 57 ? 23.239 -23.257 6.654 1.00 0.00 279 CYS A O 3
ATOM 4261 N N . ARG A 1 58 ? 25.403 -22.742 7.006 1.00 0.00 280 ARG A N 3
ATOM 4262 C CA . ARG A 1 58 ? 25.651 -22.358 5.620 1.00 0.00 280 ARG A CA 3
ATOM 4263 C C . ARG A 1 58 ? 24.770 -21.176 5.214 1.00 0.00 280 ARG A C 3
ATOM 4264 O O . ARG A 1 58 ? 24.285 -21.109 4.084 1.00 0.00 280 ARG A O 3
ATOM 4285 N N . LYS A 1 59 ? 24.585 -20.238 6.142 1.00 0.00 281 LYS A N 3
ATOM 4286 C CA . LYS A 1 59 ? 23.776 -19.049 5.875 1.00 0.00 281 LYS A CA 3
ATOM 4287 C C . LYS A 1 59 ? 24.544 -17.784 6.285 1.00 0.00 281 LYS A C 3
ATOM 4288 O O . LYS A 1 59 ? 25.401 -17.838 7.166 1.00 0.00 281 LYS A O 3
ATOM 4307 N N . PRO A 1 60 ? 24.263 -16.657 5.668 1.00 0.00 282 PRO A N 3
ATOM 4308 C CA . PRO A 1 60 ? 24.946 -15.369 5.977 1.00 0.00 282 PRO A CA 3
ATOM 4309 C C . PRO A 1 60 ? 24.280 -14.595 7.114 1.00 0.00 282 PRO A C 3
ATOM 4310 O O . PRO A 1 60 ? 23.347 -15.083 7.752 1.00 0.00 282 PRO A O 3
ATOM 4321 N N . GLY A 1 61 ? 24.760 -13.372 7.341 1.00 0.00 283 GLY A N 3
ATOM 4322 C CA . GLY A 1 61 ? 24.206 -12.513 8.382 1.00 0.00 283 GLY A CA 3
ATOM 4323 C C . GLY A 1 61 ? 24.803 -12.822 9.750 1.00 0.00 283 GLY A C 3
ATOM 4324 O O . GLY A 1 61 ? 25.710 -13.645 9.874 1.00 0.00 283 GLY A O 3
ATOM 4328 N N . ASN A 1 62 ? 24.278 -12.154 10.774 1.00 0.00 284 ASN A N 3
ATOM 4329 C CA . ASN A 1 62 ? 24.750 -12.356 12.140 1.00 0.00 284 ASN A CA 3
ATOM 4330 C C . ASN A 1 62 ? 26.237 -12.036 12.269 1.00 0.00 284 ASN A C 3
ATOM 4331 O O . ASN A 1 62 ? 26.952 -12.746 12.954 1.00 0.00 284 ASN A O 3
ATOM 4342 N N . ASP A 1 63 ? 26.702 -10.972 11.611 1.00 0.00 285 ASP A N 3
ATOM 4343 C CA . ASP A 1 63 ? 28.122 -10.603 11.680 1.00 0.00 285 ASP A CA 3
ATOM 4344 C C . ASP A 1 63 ? 28.562 -10.293 13.108 1.00 0.00 285 ASP A C 3
ATOM 4345 O O . ASP A 1 63 ? 29.617 -10.753 13.547 1.00 0.00 285 ASP A O 3
ATOM 4354 N N . SER A 1 64 ? 27.771 -9.513 13.833 1.00 0.00 286 SER A N 3
ATOM 4355 C CA . SER A 1 64 ? 28.131 -9.168 15.204 1.00 0.00 286 SER A CA 3
ATOM 4356 C C . SER A 1 64 ? 28.133 -10.408 16.089 1.00 0.00 286 SER A C 3
ATOM 4357 O O . SER A 1 64 ? 28.809 -10.447 17.116 1.00 0.00 286 SER A O 3
ATOM 4365 N N . LYS A 1 65 ? 27.377 -11.422 15.683 1.00 0.00 287 LYS A N 3
ATOM 4366 C CA . LYS A 1 65 ? 27.309 -12.661 16.447 1.00 0.00 287 LYS A CA 3
ATOM 4367 C C . LYS A 1 65 ? 28.077 -13.784 15.744 1.00 0.00 287 LYS A C 3
ATOM 4368 O O . LYS A 1 65 ? 28.057 -14.927 16.196 1.00 0.00 287 LYS A O 3
ATOM 4387 N N . MET A 1 66 ? 28.748 -13.462 14.638 1.00 0.00 288 MET A N 3
ATOM 4388 C CA . MET A 1 66 ? 29.512 -14.459 13.901 1.00 0.00 288 MET A CA 3
ATOM 4389 C C . MET A 1 66 ? 30.994 -14.130 13.983 1.00 0.00 288 MET A C 3
ATOM 4390 O O . MET A 1 66 ? 31.400 -12.982 13.800 1.00 0.00 288 MET A O 3
ATOM 4404 N N . LEU A 1 67 ? 31.794 -15.140 14.267 1.00 0.00 289 LEU A N 3
ATOM 4405 C CA . LEU A 1 67 ? 33.227 -14.953 14.382 1.00 0.00 289 LEU A CA 3
ATOM 4406 C C . LEU A 1 67 ? 33.918 -15.255 13.053 1.00 0.00 289 LEU A C 3
ATOM 4407 O O . LEU A 1 67 ? 33.638 -16.270 12.418 1.00 0.00 289 LEU A O 3
ATOM 4423 N N . VAL A 1 68 ? 34.838 -14.382 12.654 1.00 0.00 290 VAL A N 3
ATOM 4424 C CA . VAL A 1 68 ? 35.581 -14.586 11.417 1.00 0.00 290 VAL A CA 3
ATOM 4425 C C . VAL A 1 68 ? 37.066 -14.379 11.642 1.00 0.00 290 VAL A C 3
ATOM 4426 O O . VAL A 1 68 ? 37.485 -13.314 12.094 1.00 0.00 290 VAL A O 3
ATOM 4439 N N . CYS A 1 69 ? 37.869 -15.378 11.303 1.00 0.00 291 CYS A N 3
ATOM 4440 C CA . CYS A 1 69 ? 39.308 -15.225 11.469 1.00 0.00 291 CYS A CA 3
ATOM 4441 C C . CYS A 1 69 ? 39.787 -14.137 10.505 1.00 0.00 291 CYS A C 3
ATOM 4442 O O . CYS A 1 69 ? 39.398 -14.120 9.339 1.00 0.00 291 CYS A O 3
ATOM 4449 N N . GLU A 1 70 ? 40.586 -13.202 11.004 1.00 0.00 292 GLU A N 3
ATOM 4450 C CA . GLU A 1 70 ? 41.056 -12.097 10.170 1.00 0.00 292 GLU A CA 3
ATOM 4451 C C . GLU A 1 70 ? 42.248 -12.524 9.321 1.00 0.00 292 GLU A C 3
ATOM 4452 O O . GLU A 1 70 ? 42.502 -11.954 8.257 1.00 0.00 292 GLU A O 3
ATOM 4464 N N . THR A 1 71 ? 42.980 -13.524 9.796 1.00 0.00 293 THR A N 3
ATOM 4465 C CA . THR A 1 71 ? 44.147 -14.016 9.077 1.00 0.00 293 THR A CA 3
ATOM 4466 C C . THR A 1 71 ? 43.785 -15.221 8.209 1.00 0.00 293 THR A C 3
ATOM 4467 O O . THR A 1 71 ? 44.499 -15.552 7.263 1.00 0.00 293 THR A O 3
ATOM 4478 N N . CYS A 1 72 ? 42.672 -15.877 8.537 1.00 0.00 294 CYS A N 3
ATOM 4479 C CA . CYS A 1 72 ? 42.232 -17.041 7.778 1.00 0.00 294 CYS A CA 3
ATOM 4480 C C . CYS A 1 72 ? 40.746 -16.933 7.450 1.00 0.00 294 CYS A C 3
ATOM 4481 O O . CYS A 1 72 ? 40.039 -16.090 7.993 1.00 0.00 294 CYS A O 3
ATOM 4488 N N . ASP A 1 73 ? 40.275 -17.804 6.570 1.00 0.00 295 ASP A N 3
ATOM 4489 C CA . ASP A 1 73 ? 38.866 -17.809 6.191 1.00 0.00 295 ASP A CA 3
ATOM 4490 C C . ASP A 1 73 ? 38.107 -18.869 6.982 1.00 0.00 295 ASP A C 3
ATOM 4491 O O . ASP A 1 73 ? 38.289 -20.067 6.763 1.00 0.00 295 ASP A O 3
ATOM 4500 N N . LYS A 1 74 ? 37.254 -18.420 7.898 1.00 0.00 296 LYS A N 3
ATOM 4501 C CA . LYS A 1 74 ? 36.470 -19.335 8.716 1.00 0.00 296 LYS A CA 3
ATOM 4502 C C . LYS A 1 74 ? 35.321 -18.593 9.388 1.00 0.00 296 LYS A C 3
ATOM 4503 O O . LYS A 1 74 ? 35.546 -17.636 10.137 1.00 0.00 296 LYS A O 3
ATOM 4522 N N . GLY A 1 75 ? 34.095 -19.050 9.112 1.00 0.00 297 GLY A N 3
ATOM 4523 C CA . GLY A 1 75 ? 32.890 -18.437 9.692 1.00 0.00 297 GLY A CA 3
ATOM 4524 C C . GLY A 1 75 ? 32.331 -19.310 10.798 1.00 0.00 297 GLY A C 3
ATOM 4525 O O . GLY A 1 75 ? 32.086 -20.501 10.604 1.00 0.00 297 GLY A O 3
ATOM 4529 N N . TYR A 1 76 ? 32.142 -18.712 11.967 1.00 0.00 298 TYR A N 3
ATOM 4530 C CA . TYR A 1 76 ? 31.627 -19.452 13.104 1.00 0.00 298 TYR A CA 3
ATOM 4531 C C . TYR A 1 76 ? 30.469 -18.729 13.777 1.00 0.00 298 TYR A C 3
ATOM 4532 O O . TYR A 1 76 ? 30.510 -17.528 14.006 1.00 0.00 298 TYR A O 3
ATOM 4550 N N . HIS A 1 77 ? 29.436 -19.491 14.093 1.00 0.00 299 HIS A N 3
ATOM 4551 C CA . HIS A 1 77 ? 28.251 -18.951 14.749 1.00 0.00 299 HIS A CA 3
ATOM 4552 C C . HIS A 1 77 ? 28.390 -19.074 16.261 1.00 0.00 299 HIS A C 3
ATOM 4553 O O . HIS A 1 77 ? 28.700 -20.141 16.759 1.00 0.00 299 HIS A O 3
ATOM 4567 N N . THR A 1 78 ? 28.136 -17.997 16.994 1.00 0.00 300 THR A N 3
ATOM 4568 C CA . THR A 1 78 ? 28.246 -18.048 18.452 1.00 0.00 300 THR A CA 3
ATOM 4569 C C . THR A 1 78 ? 27.157 -18.919 19.083 1.00 0.00 300 THR A C 3
ATOM 4570 O O . THR A 1 78 ? 27.113 -19.071 20.304 1.00 0.00 300 THR A O 3
ATOM 4581 N N . PHE A 1 79 ? 26.285 -19.492 18.255 1.00 0.00 301 PHE A N 3
ATOM 4582 C CA . PHE A 1 79 ? 25.217 -20.338 18.757 1.00 0.00 301 PHE A CA 3
ATOM 4583 C C . PHE A 1 79 ? 25.359 -21.772 18.237 1.00 0.00 301 PHE A C 3
ATOM 4584 O O . PHE A 1 79 ? 24.517 -22.621 18.534 1.00 0.00 301 PHE A O 3
ATOM 4601 N N . CYS A 1 80 ? 26.413 -22.053 17.462 1.00 0.00 302 CYS A N 3
ATOM 4602 C CA . CYS A 1 80 ? 26.595 -23.405 16.939 1.00 0.00 302 CYS A CA 3
ATOM 4603 C C . CYS A 1 80 ? 28.002 -23.644 16.370 1.00 0.00 302 CYS A C 3
ATOM 4604 O O . CYS A 1 80 ? 28.229 -24.649 15.697 1.00 0.00 302 CYS A O 3
ATOM 4611 N N . LEU A 1 81 ? 28.947 -22.743 16.640 1.00 0.00 303 LEU A N 3
ATOM 4612 C CA . LEU A 1 81 ? 30.305 -22.922 16.138 1.00 0.00 303 LEU A CA 3
ATOM 4613 C C . LEU A 1 81 ? 30.846 -24.261 16.612 1.00 0.00 303 LEU A C 3
ATOM 4614 O O . LEU A 1 81 ? 30.170 -24.957 17.373 1.00 0.00 303 LEU A O 3
ATOM 4630 N N . LYS A 1 82 ? 32.044 -24.637 16.157 1.00 0.00 304 LYS A N 3
ATOM 4631 C CA . LYS A 1 82 ? 32.610 -25.921 16.564 1.00 0.00 304 LYS A CA 3
ATOM 4632 C C . LYS A 1 82 ? 32.484 -26.053 18.085 1.00 0.00 304 LYS A C 3
ATOM 4633 O O . LYS A 1 82 ? 31.691 -26.869 18.546 1.00 0.00 304 LYS A O 3
ATOM 4652 N N . PRO A 1 83 ? 33.138 -25.224 18.883 1.00 0.00 305 PRO A N 3
ATOM 4653 C CA . PRO A 1 83 ? 32.929 -25.235 20.346 1.00 0.00 305 PRO A CA 3
ATOM 4654 C C . PRO A 1 83 ? 31.828 -24.221 20.679 1.00 0.00 305 PRO A C 3
ATOM 4655 O O . PRO A 1 83 ? 32.104 -23.025 20.754 1.00 0.00 305 PRO A O 3
ATOM 4666 N N . PRO A 1 84 ? 30.590 -24.626 20.826 1.00 0.00 306 PRO A N 3
ATOM 4667 C CA . PRO A 1 84 ? 29.489 -23.654 21.085 1.00 0.00 306 PRO A CA 3
ATOM 4668 C C . PRO A 1 84 ? 29.739 -22.839 22.343 1.00 0.00 306 PRO A C 3
ATOM 4669 O O . PRO A 1 84 ? 30.140 -23.370 23.377 1.00 0.00 306 PRO A O 3
ATOM 4680 N N . MET A 1 85 ? 29.514 -21.536 22.232 1.00 0.00 307 MET A N 3
ATOM 4681 C CA . MET A 1 85 ? 29.732 -20.635 23.349 1.00 0.00 307 MET A CA 3
ATOM 4682 C C . MET A 1 85 ? 28.395 -20.130 23.896 1.00 0.00 307 MET A C 3
ATOM 4683 O O . MET A 1 85 ? 27.405 -20.079 23.167 1.00 0.00 307 MET A O 3
ATOM 4697 N N . GLU A 1 86 ? 28.362 -19.757 25.178 1.00 0.00 308 GLU A N 3
ATOM 4698 C CA . GLU A 1 86 ? 27.126 -19.263 25.778 1.00 0.00 308 GLU A CA 3
ATOM 4699 C C . GLU A 1 86 ? 27.001 -17.747 25.615 1.00 0.00 308 GLU A C 3
ATOM 4700 O O . GLU A 1 86 ? 25.931 -17.182 25.843 1.00 0.00 308 GLU A O 3
ATOM 4712 N N . GLU A 1 87 ? 28.088 -17.090 25.213 1.00 0.00 309 GLU A N 3
ATOM 4713 C CA . GLU A 1 87 ? 28.058 -15.642 25.020 1.00 0.00 309 GLU A CA 3
ATOM 4714 C C . GLU A 1 87 ? 29.087 -15.201 23.987 1.00 0.00 309 GLU A C 3
ATOM 4715 O O . GLU A 1 87 ? 29.918 -15.991 23.537 1.00 0.00 309 GLU A O 3
ATOM 4727 N N . LEU A 1 88 ? 29.010 -13.930 23.614 1.00 0.00 310 LEU A N 3
ATOM 4728 C CA . LEU A 1 88 ? 29.921 -13.366 22.628 1.00 0.00 310 LEU A CA 3
ATOM 4729 C C . LEU A 1 88 ? 31.269 -13.018 23.290 1.00 0.00 310 LEU A C 3
ATOM 4730 O O . LEU A 1 88 ? 31.306 -12.190 24.200 1.00 0.00 310 LEU A O 3
ATOM 4746 N N . PRO A 1 89 ? 32.369 -13.622 22.877 1.00 0.00 311 PRO A N 3
ATOM 4747 C CA . PRO A 1 89 ? 33.710 -13.336 23.484 1.00 0.00 311 PRO A CA 3
ATOM 4748 C C . PRO A 1 89 ? 34.089 -11.862 23.417 1.00 0.00 311 PRO A C 3
ATOM 4749 O O . PRO A 1 89 ? 33.850 -11.193 22.412 1.00 0.00 311 PRO A O 3
ATOM 4760 N N . ALA A 1 90 ? 34.702 -11.370 24.489 1.00 0.00 312 ALA A N 3
ATOM 4761 C CA . ALA A 1 90 ? 35.135 -9.981 24.534 1.00 0.00 312 ALA A CA 3
ATOM 4762 C C . ALA A 1 90 ? 36.195 -9.732 23.466 1.00 0.00 312 ALA A C 3
ATOM 4763 O O . ALA A 1 90 ? 36.197 -8.694 22.811 1.00 0.00 312 ALA A O 3
ATOM 4770 N N . HIS A 1 91 ? 37.089 -10.702 23.299 1.00 0.00 313 HIS A N 3
ATOM 4771 C CA . HIS A 1 91 ? 38.157 -10.596 22.308 1.00 0.00 313 HIS A CA 3
ATOM 4772 C C . HIS A 1 91 ? 37.756 -11.301 21.016 1.00 0.00 313 HIS A C 3
ATOM 4773 O O . HIS A 1 91 ? 36.735 -11.988 20.968 1.00 0.00 313 HIS A O 3
ATOM 4788 N N . SER A 1 92 ? 38.564 -11.134 19.974 1.00 0.00 314 SER A N 3
ATOM 4789 C CA . SER A 1 92 ? 38.275 -11.769 18.695 1.00 0.00 314 SER A CA 3
ATOM 4790 C C . SER A 1 92 ? 38.477 -13.276 18.798 1.00 0.00 314 SER A C 3
ATOM 4791 O O . SER A 1 92 ? 39.174 -13.760 19.690 1.00 0.00 314 SER A O 3
ATOM 4799 N N . TRP A 1 93 ? 37.860 -14.012 17.882 1.00 0.00 315 TRP A N 3
ATOM 4800 C CA . TRP A 1 93 ? 37.974 -15.465 17.876 1.00 0.00 315 TRP A CA 3
ATOM 4801 C C . TRP A 1 93 ? 39.293 -15.875 17.219 1.00 0.00 315 TRP A C 3
ATOM 4802 O O . TRP A 1 93 ? 40.305 -16.023 17.905 1.00 0.00 315 TRP A O 3
ATOM 4823 N N . LYS A 1 94 ? 39.288 -16.003 15.891 1.00 0.00 316 LYS A N 3
ATOM 4824 C CA . LYS A 1 94 ? 40.480 -16.347 15.137 1.00 0.00 316 LYS A CA 3
ATOM 4825 C C . LYS A 1 94 ? 41.159 -17.613 15.666 1.00 0.00 316 LYS A C 3
ATOM 4826 O O . LYS A 1 94 ? 40.871 -18.088 16.762 1.00 0.00 316 LYS A O 3
ATOM 4845 N N . CYS A 1 95 ? 42.099 -18.138 14.886 1.00 0.00 317 CYS A N 3
ATOM 4846 C CA . CYS A 1 95 ? 42.845 -19.318 15.304 1.00 0.00 317 CYS A CA 3
ATOM 4847 C C . CYS A 1 95 ? 43.605 -18.949 16.576 1.00 0.00 317 CYS A C 3
ATOM 4848 O O . CYS A 1 95 ? 43.552 -17.805 16.995 1.00 0.00 317 CYS A O 3
ATOM 4855 N N . LYS A 1 96 ? 44.299 -19.887 17.203 1.00 0.00 318 LYS A N 3
ATOM 4856 C CA . LYS A 1 96 ? 45.031 -19.543 18.419 1.00 0.00 318 LYS A CA 3
ATOM 4857 C C . LYS A 1 96 ? 46.110 -18.500 18.107 1.00 0.00 318 LYS A C 3
ATOM 4858 O O . LYS A 1 96 ? 46.212 -17.461 18.775 1.00 0.00 318 LYS A O 3
ATOM 4877 N N . ALA A 1 97 ? 46.906 -18.788 17.079 1.00 0.00 319 ALA A N 3
ATOM 4878 C CA . ALA A 1 97 ? 47.980 -17.890 16.662 1.00 0.00 319 ALA A CA 3
ATOM 4879 C C . ALA A 1 97 ? 47.422 -16.599 16.074 1.00 0.00 319 ALA A C 3
ATOM 4880 O O . ALA A 1 97 ? 48.076 -15.558 16.107 1.00 0.00 319 ALA A O 3
ATOM 4887 N N . CYS A 1 98 ? 46.217 -16.671 15.525 1.00 0.00 320 CYS A N 3
ATOM 4888 C CA . CYS A 1 98 ? 45.596 -15.494 14.929 1.00 0.00 320 CYS A CA 3
ATOM 4889 C C . CYS A 1 98 ? 44.879 -14.673 15.997 1.00 0.00 320 CYS A C 3
ATOM 4890 O O . CYS A 1 98 ? 44.745 -13.455 15.875 1.00 0.00 320 CYS A O 3
ATOM 4897 N N . ARG A 1 99 ? 44.422 -15.355 17.039 1.00 0.00 321 ARG A N 3
ATOM 4898 C CA . ARG A 1 99 ? 43.712 -14.709 18.131 1.00 0.00 321 ARG A CA 3
ATOM 4899 C C . ARG A 1 99 ? 44.606 -13.685 18.805 1.00 0.00 321 ARG A C 3
ATOM 4900 O O . ARG A 1 99 ? 44.186 -12.560 19.080 1.00 0.00 321 ARG A O 3
ATOM 4921 N N . VAL A 1 100 ? 45.844 -14.083 19.067 1.00 0.00 322 VAL A N 3
ATOM 4922 C CA . VAL A 1 100 ? 46.792 -13.185 19.710 1.00 0.00 322 VAL A CA 3
ATOM 4923 C C . VAL A 1 100 ? 47.074 -11.975 18.824 1.00 0.00 322 VAL A C 3
ATOM 4924 O O . VAL A 1 100 ? 47.605 -10.965 19.284 1.00 0.00 322 VAL A O 3
ATOM 4937 N N . THR B 2 1 ? 39.392 -6.806 23.218 1.00 0.00 652 THR B N 3
ATOM 4938 C CA . THR B 2 1 ? 39.589 -6.030 21.998 1.00 0.00 652 THR B CA 3
ATOM 4939 C C . THR B 2 1 ? 38.262 -5.817 21.262 1.00 0.00 652 THR B C 3
ATOM 4940 O O . THR B 2 1 ? 38.171 -4.980 20.365 1.00 0.00 652 THR B O 3
ATOM 4951 N N . GLY B 2 2 ? 37.234 -6.571 21.653 1.00 0.00 653 GLY B N 3
ATOM 4952 C CA . GLY B 2 2 ? 35.919 -6.446 21.027 1.00 0.00 653 GLY B CA 3
ATOM 4953 C C . GLY B 2 2 ? 35.771 -7.411 19.853 1.00 0.00 653 GLY B C 3
ATOM 4954 O O . GLY B 2 2 ? 36.763 -7.911 19.322 1.00 0.00 653 GLY B O 3
ATOM 4958 N N . ALA B 2 3 ? 34.528 -7.664 19.448 1.00 0.00 654 ALA B N 3
ATOM 4959 C CA . ALA B 2 3 ? 34.265 -8.565 18.329 1.00 0.00 654 ALA B CA 3
ATOM 4960 C C . ALA B 2 3 ? 34.229 -7.794 17.011 1.00 0.00 654 ALA B C 3
ATOM 4961 O O . ALA B 2 3 ? 33.427 -8.092 16.105 1.00 0.00 654 ALA B O 3
ATOM 4968 N N . ARG B 2 4 ? 35.131 -6.821 16.895 1.00 0.00 655 ARG B N 3
ATOM 4969 C CA . ARG B 2 4 ? 35.235 -6.028 15.684 1.00 0.00 655 ARG B CA 3
ATOM 4970 C C . ARG B 2 4 ? 35.511 -6.937 14.488 1.00 0.00 655 ARG B C 3
ATOM 4971 O O . ARG B 2 4 ? 35.345 -6.522 13.353 1.00 0.00 655 ARG B O 3
ATOM 4992 N N . THR B 2 5 ? 35.933 -8.175 14.773 1.00 0.00 656 THR B N 3
ATOM 4993 C CA . THR B 2 5 ? 36.231 -9.170 13.749 1.00 0.00 656 THR B CA 3
ATOM 4994 C C . THR B 2 5 ? 35.251 -9.081 12.565 1.00 0.00 656 THR B C 3
ATOM 4995 O O . THR B 2 5 ? 35.427 -8.254 11.673 1.00 0.00 656 THR B O 3
ATOM 5006 N N . LEU B 2 6 ? 34.219 -9.916 12.546 1.00 0.00 657 LEU B N 3
ATOM 5007 C CA . LEU B 2 6 ? 33.261 -9.872 11.472 1.00 0.00 657 LEU B CA 3
ATOM 5008 C C . LEU B 2 6 ? 32.328 -8.695 11.683 1.00 0.00 657 LEU B C 3
ATOM 5009 O O . LEU B 2 6 ? 31.816 -8.118 10.724 1.00 0.00 657 LEU B O 3
ATOM 5025 N N . ALA B 2 7 ? 32.093 -8.347 12.949 1.00 0.00 658 ALA B N 3
ATOM 5026 C CA . ALA B 2 7 ? 31.204 -7.248 13.253 1.00 0.00 658 ALA B CA 3
ATOM 5027 C C . ALA B 2 7 ? 31.651 -5.960 12.562 1.00 0.00 658 ALA B C 3
ATOM 5028 O O . ALA B 2 7 ? 30.862 -5.328 11.880 1.00 0.00 658 ALA B O 3
ATOM 5035 N N . ASP B 2 8 ? 32.909 -5.570 12.719 1.00 0.00 659 ASP B N 3
ATOM 5036 C CA . ASP B 2 8 ? 33.372 -4.340 12.069 1.00 0.00 659 ASP B CA 3
ATOM 5037 C C . ASP B 2 8 ? 33.503 -4.533 10.559 1.00 0.00 659 ASP B C 3
ATOM 5038 O O . ASP B 2 8 ? 33.210 -3.627 9.781 1.00 0.00 659 ASP B O 3
ATOM 5047 N N . ILE B 2 9 ? 33.964 -5.711 10.156 1.00 0.00 660 ILE B N 3
ATOM 5048 C CA . ILE B 2 9 ? 34.161 -6.011 8.738 1.00 0.00 660 ILE B CA 3
ATOM 5049 C C . ILE B 2 9 ? 32.867 -5.917 7.921 1.00 0.00 660 ILE B C 3
ATOM 5050 O O . ILE B 2 9 ? 32.729 -5.050 7.058 1.00 0.00 660 ILE B O 3
ATOM 5066 N N . LYS B 2 10 ? 31.943 -6.841 8.157 1.00 0.00 661 LYS B N 3
ATOM 5067 C CA . LYS B 2 10 ? 30.698 -6.869 7.389 1.00 0.00 661 LYS B CA 3
ATOM 5068 C C . LYS B 2 10 ? 29.762 -5.708 7.713 1.00 0.00 661 LYS B C 3
ATOM 5069 O O . LYS B 2 10 ? 29.151 -5.141 6.809 1.00 0.00 661 LYS B O 3
ATOM 5088 N N . ALA B 2 11 ? 29.615 -5.373 8.988 1.00 0.00 662 ALA B N 3
ATOM 5089 C CA . ALA B 2 11 ? 28.699 -4.301 9.357 1.00 0.00 662 ALA B CA 3
ATOM 5090 C C . ALA B 2 11 ? 29.113 -2.966 8.746 1.00 0.00 662 ALA B C 3
ATOM 5091 O O . ALA B 2 11 ? 28.273 -2.255 8.196 1.00 0.00 662 ALA B O 3
ATOM 5098 N N . LYS B 2 12 ? 30.400 -2.629 8.814 1.00 0.00 663 LYS B N 3
ATOM 5099 C CA . LYS B 2 12 ? 30.849 -1.371 8.239 1.00 0.00 663 LYS B CA 3
ATOM 5100 C C . LYS B 2 12 ? 30.671 -1.423 6.737 1.00 0.00 663 LYS B C 3
ATOM 5101 O O . LYS B 2 12 ? 30.410 -0.405 6.103 1.00 0.00 663 LYS B O 3
ATOM 5120 N N . ALA B 2 13 ? 30.802 -2.628 6.182 1.00 0.00 664 ALA B N 3
ATOM 5121 C CA . ALA B 2 13 ? 30.644 -2.820 4.756 1.00 0.00 664 ALA B CA 3
ATOM 5122 C C . ALA B 2 13 ? 29.267 -2.353 4.331 1.00 0.00 664 ALA B C 3
ATOM 5123 O O . ALA B 2 13 ? 29.109 -1.795 3.263 1.00 0.00 664 ALA B O 3
ATOM 5130 N N . GLN B 2 14 ? 28.278 -2.598 5.183 1.00 0.00 665 GLN B N 3
ATOM 5131 C CA . GLN B 2 14 ? 26.903 -2.202 4.902 1.00 0.00 665 GLN B CA 3
ATOM 5132 C C . GLN B 2 14 ? 26.757 -0.704 4.950 1.00 0.00 665 GLN B C 3
ATOM 5133 O O . GLN B 2 14 ? 26.012 -0.112 4.177 1.00 0.00 665 GLN B O 3
ATOM 5147 N N . LEU B 2 15 ? 27.462 -0.098 5.873 1.00 0.00 666 LEU B N 3
ATOM 5148 C CA . LEU B 2 15 ? 27.389 1.348 6.015 1.00 0.00 666 LEU B CA 3
ATOM 5149 C C . LEU B 2 15 ? 27.913 2.002 4.748 1.00 0.00 666 LEU B C 3
ATOM 5150 O O . LEU B 2 15 ? 27.286 2.895 4.181 1.00 0.00 666 LEU B O 3
ATOM 5166 N N . VAL B 2 16 ? 29.079 1.543 4.323 1.00 0.00 667 VAL B N 3
ATOM 5167 C CA . VAL B 2 16 ? 29.717 2.079 3.123 1.00 0.00 667 VAL B CA 3
ATOM 5168 C C . VAL B 2 16 ? 28.992 1.643 1.844 1.00 0.00 667 VAL B C 3
ATOM 5169 O O . VAL B 2 16 ? 28.875 2.420 0.896 1.00 0.00 667 VAL B O 3
ATOM 5182 N N . LYS B 2 17 ? 28.516 0.401 1.817 1.00 0.00 668 LYS B N 3
ATOM 5183 C CA . LYS B 2 17 ? 27.818 -0.126 0.654 1.00 0.00 668 LYS B CA 3
ATOM 5184 C C . LYS B 2 17 ? 26.476 0.562 0.469 1.00 0.00 668 LYS B C 3
ATOM 5185 O O . LYS B 2 17 ? 26.176 1.104 -0.594 1.00 0.00 668 LYS B O 3
ATOM 5204 N N . ALA B 2 18 ? 25.675 0.522 1.521 1.00 0.00 669 ALA B N 3
ATOM 5205 C CA . ALA B 2 18 ? 24.354 1.127 1.501 1.00 0.00 669 ALA B CA 3
ATOM 5206 C C . ALA B 2 18 ? 24.451 2.637 1.331 1.00 0.00 669 ALA B C 3
ATOM 5207 O O . ALA B 2 18 ? 23.522 3.280 0.839 1.00 0.00 669 ALA B O 3
ATOM 5214 N N . GLN B 2 19 ? 25.579 3.192 1.740 1.00 0.00 670 GLN B N 3
ATOM 5215 C CA . GLN B 2 19 ? 25.798 4.630 1.633 1.00 0.00 670 GLN B CA 3
ATOM 5216 C C . GLN B 2 19 ? 25.571 5.100 0.199 1.00 0.00 670 GLN B C 3
ATOM 5217 O O . GLN B 2 19 ? 26.380 4.762 -0.648 1.00 0.00 670 GLN B O 3
ATOM 5236 N N . GLY A 1 3 ? 38.814 -8.424 -17.158 1.00 0.00 225 GLY A N 4
ATOM 5237 C CA . GLY A 1 3 ? 39.847 -9.028 -16.325 1.00 0.00 225 GLY A CA 4
ATOM 5238 C C . GLY A 1 3 ? 39.599 -8.737 -14.850 1.00 0.00 225 GLY A C 4
ATOM 5239 O O . GLY A 1 3 ? 39.146 -9.604 -14.103 1.00 0.00 225 GLY A O 4
ATOM 5243 N N . SER A 1 4 ? 39.901 -7.510 -14.435 1.00 0.00 226 SER A N 4
ATOM 5244 C CA . SER A 1 4 ? 39.706 -7.119 -13.044 1.00 0.00 226 SER A CA 4
ATOM 5245 C C . SER A 1 4 ? 38.224 -7.118 -12.689 1.00 0.00 226 SER A C 4
ATOM 5246 O O . SER A 1 4 ? 37.380 -6.736 -13.500 1.00 0.00 226 SER A O 4
ATOM 5254 N N . ALA A 1 5 ? 37.919 -7.545 -11.471 1.00 0.00 227 ALA A N 4
ATOM 5255 C CA . ALA A 1 5 ? 36.538 -7.589 -11.008 1.00 0.00 227 ALA A CA 4
ATOM 5256 C C . ALA A 1 5 ? 36.275 -6.475 -9.998 1.00 0.00 227 ALA A C 4
ATOM 5257 O O . ALA A 1 5 ? 36.647 -6.590 -8.826 1.00 0.00 227 ALA A O 4
ATOM 5264 N N . ARG A 1 6 ? 35.635 -5.407 -10.494 1.00 0.00 228 ARG A N 4
ATOM 5265 C CA . ARG A 1 6 ? 35.296 -4.214 -9.701 1.00 0.00 228 ARG A CA 4
ATOM 5266 C C . ARG A 1 6 ? 35.115 -4.524 -8.218 1.00 0.00 228 ARG A C 4
ATOM 5267 O O . ARG A 1 6 ? 34.568 -5.563 -7.847 1.00 0.00 228 ARG A O 4
ATOM 5288 N N . CYS A 1 7 ? 35.595 -3.610 -7.380 1.00 0.00 229 CYS A N 4
ATOM 5289 C CA . CYS A 1 7 ? 35.506 -3.781 -5.939 1.00 0.00 229 CYS A CA 4
ATOM 5290 C C . CYS A 1 7 ? 34.060 -3.937 -5.486 1.00 0.00 229 CYS A C 4
ATOM 5291 O O . CYS A 1 7 ? 33.169 -3.227 -5.953 1.00 0.00 229 CYS A O 4
ATOM 5298 N N . ALA A 1 8 ? 33.839 -4.875 -4.570 1.00 0.00 230 ALA A N 4
ATOM 5299 C CA . ALA A 1 8 ? 32.502 -5.129 -4.050 1.00 0.00 230 ALA A CA 4
ATOM 5300 C C . ALA A 1 8 ? 31.940 -3.894 -3.348 1.00 0.00 230 ALA A C 4
ATOM 5301 O O . ALA A 1 8 ? 30.758 -3.581 -3.487 1.00 0.00 230 ALA A O 4
ATOM 5308 N N . VAL A 1 9 ? 32.783 -3.198 -2.586 1.00 0.00 231 VAL A N 4
ATOM 5309 C CA . VAL A 1 9 ? 32.331 -2.008 -1.871 1.00 0.00 231 VAL A CA 4
ATOM 5310 C C . VAL A 1 9 ? 33.379 -0.895 -1.940 1.00 0.00 231 VAL A C 4
ATOM 5311 O O . VAL A 1 9 ? 34.137 -0.669 -1.000 1.00 0.00 231 VAL A O 4
ATOM 5324 N N . CYS A 1 10 ? 33.395 -0.204 -3.079 1.00 0.00 232 CYS A N 4
ATOM 5325 C CA . CYS A 1 10 ? 34.325 0.904 -3.322 1.00 0.00 232 CYS A CA 4
ATOM 5326 C C . CYS A 1 10 ? 34.289 1.302 -4.795 1.00 0.00 232 CYS A C 4
ATOM 5327 O O . CYS A 1 10 ? 34.586 2.443 -5.148 1.00 0.00 232 CYS A O 4
ATOM 5334 N N . GLU A 1 11 ? 33.915 0.352 -5.649 1.00 0.00 233 GLU A N 4
ATOM 5335 C CA . GLU A 1 11 ? 33.833 0.609 -7.084 1.00 0.00 233 GLU A CA 4
ATOM 5336 C C . GLU A 1 11 ? 35.132 1.206 -7.620 1.00 0.00 233 GLU A C 4
ATOM 5337 O O . GLU A 1 11 ? 35.345 2.417 -7.554 1.00 0.00 233 GLU A O 4
ATOM 5349 N N . GLY A 1 12 ? 35.988 0.348 -8.166 1.00 0.00 234 GLY A N 4
ATOM 5350 C CA . GLY A 1 12 ? 37.256 0.794 -8.732 1.00 0.00 234 GLY A CA 4
ATOM 5351 C C . GLY A 1 12 ? 38.072 -0.401 -9.245 1.00 0.00 234 GLY A C 4
ATOM 5352 O O . GLY A 1 12 ? 37.949 -1.509 -8.720 1.00 0.00 234 GLY A O 4
ATOM 5356 N N . PRO A 1 13 ? 38.900 -0.204 -10.248 1.00 0.00 235 PRO A N 4
ATOM 5357 C CA . PRO A 1 13 ? 39.746 -1.287 -10.824 1.00 0.00 235 PRO A CA 4
ATOM 5358 C C . PRO A 1 13 ? 41.054 -1.475 -10.054 1.00 0.00 235 PRO A C 4
ATOM 5359 O O . PRO A 1 13 ? 41.404 -0.657 -9.203 1.00 0.00 235 PRO A O 4
ATOM 5370 N N . GLY A 1 14 ? 41.775 -2.552 -10.361 1.00 0.00 236 GLY A N 4
ATOM 5371 C CA . GLY A 1 14 ? 43.045 -2.816 -9.689 1.00 0.00 236 GLY A CA 4
ATOM 5372 C C . GLY A 1 14 ? 43.620 -4.175 -10.085 1.00 0.00 236 GLY A C 4
ATOM 5373 O O . GLY A 1 14 ? 43.138 -4.818 -11.016 1.00 0.00 236 GLY A O 4
ATOM 5377 N N . GLU A 1 15 ? 44.664 -4.596 -9.373 1.00 0.00 237 GLU A N 4
ATOM 5378 C CA . GLU A 1 15 ? 45.318 -5.871 -9.657 1.00 0.00 237 GLU A CA 4
ATOM 5379 C C . GLU A 1 15 ? 44.736 -6.992 -8.792 1.00 0.00 237 GLU A C 4
ATOM 5380 O O . GLU A 1 15 ? 44.559 -6.834 -7.584 1.00 0.00 237 GLU A O 4
ATOM 5392 N N . LEU A 1 16 ? 44.439 -8.124 -9.428 1.00 0.00 238 LEU A N 4
ATOM 5393 C CA . LEU A 1 16 ? 43.871 -9.276 -8.727 1.00 0.00 238 LEU A CA 4
ATOM 5394 C C . LEU A 1 16 ? 44.829 -9.817 -7.668 1.00 0.00 238 LEU A C 4
ATOM 5395 O O . LEU A 1 16 ? 44.409 -10.194 -6.574 1.00 0.00 238 LEU A O 4
ATOM 5411 N N . CYS A 1 17 ? 46.113 -9.865 -8.002 1.00 0.00 239 CYS A N 4
ATOM 5412 C CA . CYS A 1 17 ? 47.117 -10.376 -7.075 1.00 0.00 239 CYS A CA 4
ATOM 5413 C C . CYS A 1 17 ? 47.238 -9.480 -5.843 1.00 0.00 239 CYS A C 4
ATOM 5414 O O . CYS A 1 17 ? 47.588 -9.949 -4.760 1.00 0.00 239 CYS A O 4
ATOM 5422 N N . ASP A 1 18 ? 46.958 -8.192 -6.012 1.00 0.00 240 ASP A N 4
ATOM 5423 C CA . ASP A 1 18 ? 47.052 -7.251 -4.900 1.00 0.00 240 ASP A CA 4
ATOM 5424 C C . ASP A 1 18 ? 45.690 -7.017 -4.247 1.00 0.00 240 ASP A C 4
ATOM 5425 O O . ASP A 1 18 ? 45.531 -6.091 -3.454 1.00 0.00 240 ASP A O 4
ATOM 5434 N N . LEU A 1 19 ? 44.708 -7.852 -4.580 1.00 0.00 241 LEU A N 4
ATOM 5435 C CA . LEU A 1 19 ? 43.372 -7.701 -4.007 1.00 0.00 241 LEU A CA 4
ATOM 5436 C C . LEU A 1 19 ? 42.778 -9.055 -3.636 1.00 0.00 241 LEU A C 4
ATOM 5437 O O . LEU A 1 19 ? 43.090 -10.072 -4.256 1.00 0.00 241 LEU A O 4
ATOM 5453 N N . PHE A 1 20 ? 41.905 -9.056 -2.629 1.00 0.00 242 PHE A N 4
ATOM 5454 C CA . PHE A 1 20 ? 41.260 -10.293 -2.201 1.00 0.00 242 PHE A CA 4
ATOM 5455 C C . PHE A 1 20 ? 40.176 -10.662 -3.195 1.00 0.00 242 PHE A C 4
ATOM 5456 O O . PHE A 1 20 ? 39.274 -9.872 -3.453 1.00 0.00 242 PHE A O 4
ATOM 5473 N N . PHE A 1 21 ? 40.275 -11.855 -3.752 1.00 0.00 243 PHE A N 4
ATOM 5474 C CA . PHE A 1 21 ? 39.299 -12.314 -4.729 1.00 0.00 243 PHE A CA 4
ATOM 5475 C C . PHE A 1 21 ? 38.350 -13.328 -4.090 1.00 0.00 243 PHE A C 4
ATOM 5476 O O . PHE A 1 21 ? 38.788 -14.396 -3.661 1.00 0.00 243 PHE A O 4
ATOM 5493 N N . CYS A 1 22 ? 37.055 -12.995 -4.013 1.00 0.00 244 CYS A N 4
ATOM 5494 C CA . CYS A 1 22 ? 36.089 -13.905 -3.407 1.00 0.00 244 CYS A CA 4
ATOM 5495 C C . CYS A 1 22 ? 36.244 -15.307 -3.978 1.00 0.00 244 CYS A C 4
ATOM 5496 O O . CYS A 1 22 ? 36.625 -15.482 -5.135 1.00 0.00 244 CYS A O 4
ATOM 5503 N N . THR A 1 23 ? 35.973 -16.300 -3.144 1.00 0.00 245 THR A N 4
ATOM 5504 C CA . THR A 1 23 ? 36.113 -17.692 -3.548 1.00 0.00 245 THR A CA 4
ATOM 5505 C C . THR A 1 23 ? 34.857 -18.223 -4.250 1.00 0.00 245 THR A C 4
ATOM 5506 O O . THR A 1 23 ? 34.824 -19.385 -4.656 1.00 0.00 245 THR A O 4
ATOM 5517 N N . SER A 1 24 ? 33.825 -17.390 -4.393 1.00 0.00 246 SER A N 4
ATOM 5518 C CA . SER A 1 24 ? 32.596 -17.844 -5.050 1.00 0.00 246 SER A CA 4
ATOM 5519 C C . SER A 1 24 ? 31.951 -16.739 -5.891 1.00 0.00 246 SER A C 4
ATOM 5520 O O . SER A 1 24 ? 31.535 -16.975 -7.025 1.00 0.00 246 SER A O 4
ATOM 5528 N N . CYS A 1 25 ? 31.853 -15.544 -5.324 1.00 0.00 247 CYS A N 4
ATOM 5529 C CA . CYS A 1 25 ? 31.237 -14.415 -6.018 1.00 0.00 247 CYS A CA 4
ATOM 5530 C C . CYS A 1 25 ? 31.978 -14.085 -7.307 1.00 0.00 247 CYS A C 4
ATOM 5531 O O . CYS A 1 25 ? 31.358 -13.797 -8.332 1.00 0.00 247 CYS A O 4
ATOM 5538 N N . GLY A 1 26 ? 33.302 -14.121 -7.254 1.00 0.00 248 GLY A N 4
ATOM 5539 C CA . GLY A 1 26 ? 34.105 -13.814 -8.429 1.00 0.00 248 GLY A CA 4
ATOM 5540 C C . GLY A 1 26 ? 34.579 -12.358 -8.425 1.00 0.00 248 GLY A C 4
ATOM 5541 O O . GLY A 1 26 ? 35.344 -11.950 -9.298 1.00 0.00 248 GLY A O 4
ATOM 5545 N N . HIS A 1 27 ? 34.130 -11.576 -7.444 1.00 0.00 249 HIS A N 4
ATOM 5546 C CA . HIS A 1 27 ? 34.538 -10.176 -7.355 1.00 0.00 249 HIS A CA 4
ATOM 5547 C C . HIS A 1 27 ? 35.637 -10.022 -6.312 1.00 0.00 249 HIS A C 4
ATOM 5548 O O . HIS A 1 27 ? 35.798 -10.886 -5.450 1.00 0.00 249 HIS A O 4
ATOM 5563 N N . HIS A 1 28 ? 36.388 -8.925 -6.385 1.00 0.00 250 HIS A N 4
ATOM 5564 C CA . HIS A 1 28 ? 37.459 -8.697 -5.421 1.00 0.00 250 HIS A CA 4
ATOM 5565 C C . HIS A 1 28 ? 37.251 -7.372 -4.697 1.00 0.00 250 HIS A C 4
ATOM 5566 O O . HIS A 1 28 ? 36.244 -6.707 -4.908 1.00 0.00 250 HIS A O 4
ATOM 5581 N N . TYR A 1 29 ? 38.200 -6.997 -3.837 1.00 0.00 251 TYR A N 4
ATOM 5582 C CA . TYR A 1 29 ? 38.091 -5.736 -3.097 1.00 0.00 251 TYR A CA 4
ATOM 5583 C C . TYR A 1 29 ? 39.423 -5.349 -2.445 1.00 0.00 251 TYR A C 4
ATOM 5584 O O . TYR A 1 29 ? 40.309 -6.191 -2.263 1.00 0.00 251 TYR A O 4
ATOM 5602 N N . HIS A 1 30 ? 39.556 -4.060 -2.111 1.00 0.00 252 HIS A N 4
ATOM 5603 C CA . HIS A 1 30 ? 40.781 -3.546 -1.494 1.00 0.00 252 HIS A CA 4
ATOM 5604 C C . HIS A 1 30 ? 40.736 -3.690 0.020 1.00 0.00 252 HIS A C 4
ATOM 5605 O O . HIS A 1 30 ? 39.665 -3.770 0.623 1.00 0.00 252 HIS A O 4
ATOM 5619 N N . GLY A 1 31 ? 41.918 -3.699 0.622 1.00 0.00 253 GLY A N 4
ATOM 5620 C CA . GLY A 1 31 ? 42.039 -3.807 2.066 1.00 0.00 253 GLY A CA 4
ATOM 5621 C C . GLY A 1 31 ? 41.437 -2.591 2.759 1.00 0.00 253 GLY A C 4
ATOM 5622 O O . GLY A 1 31 ? 40.859 -2.704 3.832 1.00 0.00 253 GLY A O 4
ATOM 5626 N N . ALA A 1 32 ? 41.593 -1.426 2.144 1.00 0.00 254 ALA A N 4
ATOM 5627 C CA . ALA A 1 32 ? 41.072 -0.189 2.720 1.00 0.00 254 ALA A CA 4
ATOM 5628 C C . ALA A 1 32 ? 39.543 -0.199 2.818 1.00 0.00 254 ALA A C 4
ATOM 5629 O O . ALA A 1 32 ? 38.976 0.338 3.769 1.00 0.00 254 ALA A O 4
ATOM 5636 N N . CYS A 1 33 ? 38.877 -0.769 1.815 1.00 0.00 255 CYS A N 4
ATOM 5637 C CA . CYS A 1 33 ? 37.414 -0.783 1.797 1.00 0.00 255 CYS A CA 4
ATOM 5638 C C . CYS A 1 33 ? 36.813 -1.540 2.993 1.00 0.00 255 CYS A C 4
ATOM 5639 O O . CYS A 1 33 ? 35.929 -1.016 3.671 1.00 0.00 255 CYS A O 4
ATOM 5646 N N . LEU A 1 34 ? 37.274 -2.767 3.252 1.00 0.00 256 LEU A N 4
ATOM 5647 C CA . LEU A 1 34 ? 36.729 -3.546 4.377 1.00 0.00 256 LEU A CA 4
ATOM 5648 C C . LEU A 1 34 ? 37.693 -3.595 5.562 1.00 0.00 256 LEU A C 4
ATOM 5649 O O . LEU A 1 34 ? 37.413 -4.259 6.561 1.00 0.00 256 LEU A O 4
ATOM 5665 N N . ASP A 1 35 ? 38.824 -2.916 5.447 1.00 0.00 257 ASP A N 4
ATOM 5666 C CA . ASP A 1 35 ? 39.819 -2.917 6.522 1.00 0.00 257 ASP A CA 4
ATOM 5667 C C . ASP A 1 35 ? 40.412 -4.313 6.692 1.00 0.00 257 ASP A C 4
ATOM 5668 O O . ASP A 1 35 ? 40.333 -4.907 7.768 1.00 0.00 257 ASP A O 4
ATOM 5677 N N . THR A 1 36 ? 40.991 -4.835 5.616 1.00 0.00 258 THR A N 4
ATOM 5678 C CA . THR A 1 36 ? 41.582 -6.169 5.640 1.00 0.00 258 THR A CA 4
ATOM 5679 C C . THR A 1 36 ? 43.042 -6.130 5.195 1.00 0.00 258 THR A C 4
ATOM 5680 O O . THR A 1 36 ? 43.385 -5.472 4.213 1.00 0.00 258 THR A O 4
ATOM 5691 N N . ALA A 1 37 ? 43.895 -6.849 5.920 1.00 0.00 259 ALA A N 4
ATOM 5692 C CA . ALA A 1 37 ? 45.314 -6.902 5.586 1.00 0.00 259 ALA A CA 4
ATOM 5693 C C . ALA A 1 37 ? 45.512 -7.550 4.219 1.00 0.00 259 ALA A C 4
ATOM 5694 O O . ALA A 1 37 ? 44.808 -8.494 3.862 1.00 0.00 259 ALA A O 4
ATOM 5701 N N . LEU A 1 38 ? 46.474 -7.039 3.457 1.00 0.00 260 LEU A N 4
ATOM 5702 C CA . LEU A 1 38 ? 46.749 -7.579 2.130 1.00 0.00 260 LEU A CA 4
ATOM 5703 C C . LEU A 1 38 ? 48.081 -8.325 2.116 1.00 0.00 260 LEU A C 4
ATOM 5704 O O . LEU A 1 38 ? 49.103 -7.778 1.704 1.00 0.00 260 LEU A O 4
ATOM 5720 N N . THR A 1 39 ? 48.065 -9.577 2.571 1.00 0.00 261 THR A N 4
ATOM 5721 C CA . THR A 1 39 ? 49.286 -10.379 2.606 1.00 0.00 261 THR A CA 4
ATOM 5722 C C . THR A 1 39 ? 48.987 -11.849 2.920 1.00 0.00 261 THR A C 4
ATOM 5723 O O . THR A 1 39 ? 47.832 -12.283 2.933 1.00 0.00 261 THR A O 4
ATOM 5734 N N . ALA A 1 40 ? 50.052 -12.598 3.186 1.00 0.00 262 ALA A N 4
ATOM 5735 C CA . ALA A 1 40 ? 49.947 -14.014 3.522 1.00 0.00 262 ALA A CA 4
ATOM 5736 C C . ALA A 1 40 ? 48.956 -14.752 2.624 1.00 0.00 262 ALA A C 4
ATOM 5737 O O . ALA A 1 40 ? 48.567 -14.260 1.564 1.00 0.00 262 ALA A O 4
ATOM 5744 N N . ARG A 1 41 ? 48.571 -15.952 3.058 1.00 0.00 263 ARG A N 4
ATOM 5745 C CA . ARG A 1 41 ? 47.645 -16.784 2.297 1.00 0.00 263 ARG A CA 4
ATOM 5746 C C . ARG A 1 41 ? 46.261 -16.150 2.211 1.00 0.00 263 ARG A C 4
ATOM 5747 O O . ARG A 1 41 ? 45.511 -16.412 1.271 1.00 0.00 263 ARG A O 4
ATOM 5768 N N . LYS A 1 42 ? 45.920 -15.326 3.195 1.00 0.00 264 LYS A N 4
ATOM 5769 C CA . LYS A 1 42 ? 44.612 -14.687 3.201 1.00 0.00 264 LYS A CA 4
ATOM 5770 C C . LYS A 1 42 ? 44.404 -13.865 1.931 1.00 0.00 264 LYS A C 4
ATOM 5771 O O . LYS A 1 42 ? 43.271 -13.529 1.588 1.00 0.00 264 LYS A O 4
ATOM 5790 N N . ARG A 1 43 ? 45.491 -13.557 1.222 1.00 0.00 265 ARG A N 4
ATOM 5791 C CA . ARG A 1 43 ? 45.380 -12.791 -0.016 1.00 0.00 265 ARG A CA 4
ATOM 5792 C C . ARG A 1 43 ? 44.329 -13.408 -0.935 1.00 0.00 265 ARG A C 4
ATOM 5793 O O . ARG A 1 43 ? 43.479 -12.707 -1.483 1.00 0.00 265 ARG A O 4
ATOM 5814 N N . ALA A 1 44 ? 44.408 -14.721 -1.109 1.00 0.00 266 ALA A N 4
ATOM 5815 C CA . ALA A 1 44 ? 43.474 -15.425 -1.979 1.00 0.00 266 ALA A CA 4
ATOM 5816 C C . ALA A 1 44 ? 42.477 -16.267 -1.181 1.00 0.00 266 ALA A C 4
ATOM 5817 O O . ALA A 1 44 ? 41.506 -16.777 -1.738 1.00 0.00 266 ALA A O 4
ATOM 5824 N N . GLY A 1 45 ? 42.722 -16.425 0.118 1.00 0.00 267 GLY A N 4
ATOM 5825 C CA . GLY A 1 45 ? 41.834 -17.223 0.957 1.00 0.00 267 GLY A CA 4
ATOM 5826 C C . GLY A 1 45 ? 40.769 -16.363 1.631 1.00 0.00 267 GLY A C 4
ATOM 5827 O O . GLY A 1 45 ? 40.153 -16.785 2.610 1.00 0.00 267 GLY A O 4
ATOM 5831 N N . TRP A 1 46 ? 40.558 -15.156 1.115 1.00 0.00 268 TRP A N 4
ATOM 5832 C CA . TRP A 1 46 ? 39.565 -14.260 1.699 1.00 0.00 268 TRP A CA 4
ATOM 5833 C C . TRP A 1 46 ? 38.256 -14.289 0.921 1.00 0.00 268 TRP A C 4
ATOM 5834 O O . TRP A 1 46 ? 38.236 -14.100 -0.295 1.00 0.00 268 TRP A O 4
ATOM 5855 N N . GLN A 1 47 ? 37.161 -14.503 1.642 1.00 0.00 269 GLN A N 4
ATOM 5856 C CA . GLN A 1 47 ? 35.841 -14.528 1.027 1.00 0.00 269 GLN A CA 4
ATOM 5857 C C . GLN A 1 47 ? 35.056 -13.303 1.480 1.00 0.00 269 GLN A C 4
ATOM 5858 O O . GLN A 1 47 ? 34.916 -13.060 2.680 1.00 0.00 269 GLN A O 4
ATOM 5872 N N . CYS A 1 48 ? 34.567 -12.517 0.522 1.00 0.00 270 CYS A N 4
ATOM 5873 C CA . CYS A 1 48 ? 33.824 -11.305 0.857 1.00 0.00 270 CYS A CA 4
ATOM 5874 C C . CYS A 1 48 ? 32.737 -11.621 1.891 1.00 0.00 270 CYS A C 4
ATOM 5875 O O . CYS A 1 48 ? 32.169 -12.712 1.877 1.00 0.00 270 CYS A O 4
ATOM 5882 N N . PRO A 1 49 ? 32.443 -10.706 2.787 1.00 0.00 271 PRO A N 4
ATOM 5883 C CA . PRO A 1 49 ? 31.412 -10.929 3.843 1.00 0.00 271 PRO A CA 4
ATOM 5884 C C . PRO A 1 49 ? 29.989 -10.932 3.293 1.00 0.00 271 PRO A C 4
ATOM 5885 O O . PRO A 1 49 ? 29.084 -11.511 3.894 1.00 0.00 271 PRO A O 4
ATOM 5896 N N . GLU A 1 50 ? 29.792 -10.267 2.160 1.00 0.00 272 GLU A N 4
ATOM 5897 C CA . GLU A 1 50 ? 28.469 -10.188 1.561 1.00 0.00 272 GLU A CA 4
ATOM 5898 C C . GLU A 1 50 ? 27.982 -11.548 1.049 1.00 0.00 272 GLU A C 4
ATOM 5899 O O . GLU A 1 50 ? 26.839 -11.664 0.607 1.00 0.00 272 GLU A O 4
ATOM 5911 N N . CYS A 1 51 ? 28.835 -12.576 1.102 1.00 0.00 273 CYS A N 4
ATOM 5912 C CA . CYS A 1 51 ? 28.424 -13.901 0.624 1.00 0.00 273 CYS A CA 4
ATOM 5913 C C . CYS A 1 51 ? 28.790 -15.012 1.609 1.00 0.00 273 CYS A C 4
ATOM 5914 O O . CYS A 1 51 ? 28.442 -16.172 1.387 1.00 0.00 273 CYS A O 4
ATOM 5921 N N . LYS A 1 52 ? 29.488 -14.678 2.692 1.00 0.00 274 LYS A N 4
ATOM 5922 C CA . LYS A 1 52 ? 29.863 -15.704 3.662 1.00 0.00 274 LYS A CA 4
ATOM 5923 C C . LYS A 1 52 ? 28.644 -16.229 4.401 1.00 0.00 274 LYS A C 4
ATOM 5924 O O . LYS A 1 52 ? 27.715 -15.484 4.713 1.00 0.00 274 LYS A O 4
ATOM 5943 N N . VAL A 1 53 ? 28.668 -17.525 4.677 1.00 0.00 275 VAL A N 4
ATOM 5944 C CA . VAL A 1 53 ? 27.578 -18.178 5.380 1.00 0.00 275 VAL A CA 4
ATOM 5945 C C . VAL A 1 53 ? 28.113 -18.943 6.573 1.00 0.00 275 VAL A C 4
ATOM 5946 O O . VAL A 1 53 ? 29.291 -19.296 6.620 1.00 0.00 275 VAL A O 4
ATOM 5959 N N . CYS A 1 54 ? 27.239 -19.226 7.519 1.00 0.00 276 CYS A N 4
ATOM 5960 C CA . CYS A 1 54 ? 27.639 -19.980 8.686 1.00 0.00 276 CYS A CA 4
ATOM 5961 C C . CYS A 1 54 ? 28.076 -21.372 8.255 1.00 0.00 276 CYS A C 4
ATOM 5962 O O . CYS A 1 54 ? 27.440 -21.993 7.402 1.00 0.00 276 CYS A O 4
ATOM 5969 N N . GLN A 1 55 ? 29.154 -21.865 8.847 1.00 0.00 277 GLN A N 4
ATOM 5970 C CA . GLN A 1 55 ? 29.649 -23.195 8.511 1.00 0.00 277 GLN A CA 4
ATOM 5971 C C . GLN A 1 55 ? 28.948 -24.254 9.357 1.00 0.00 277 GLN A C 4
ATOM 5972 O O . GLN A 1 55 ? 29.466 -25.356 9.543 1.00 0.00 277 GLN A O 4
ATOM 5986 N N . ALA A 1 56 ? 27.772 -23.910 9.878 1.00 0.00 278 ALA A N 4
ATOM 5987 C CA . ALA A 1 56 ? 27.019 -24.830 10.711 1.00 0.00 278 ALA A CA 4
ATOM 5988 C C . ALA A 1 56 ? 25.570 -24.958 10.237 1.00 0.00 278 ALA A C 4
ATOM 5989 O O . ALA A 1 56 ? 25.027 -26.062 10.189 1.00 0.00 278 ALA A O 4
ATOM 5996 N N . CYS A 1 57 ? 24.934 -23.827 9.915 1.00 0.00 279 CYS A N 4
ATOM 5997 C CA . CYS A 1 57 ? 23.537 -23.853 9.482 1.00 0.00 279 CYS A CA 4
ATOM 5998 C C . CYS A 1 57 ? 23.328 -23.205 8.108 1.00 0.00 279 CYS A C 4
ATOM 5999 O O . CYS A 1 57 ? 22.229 -23.271 7.557 1.00 0.00 279 CYS A O 4
ATOM 6006 N N . ARG A 1 58 ? 24.370 -22.590 7.549 1.00 0.00 280 ARG A N 4
ATOM 6007 C CA . ARG A 1 58 ? 24.256 -21.959 6.234 1.00 0.00 280 ARG A CA 4
ATOM 6008 C C . ARG A 1 58 ? 23.176 -20.872 6.233 1.00 0.00 280 ARG A C 4
ATOM 6009 O O . ARG A 1 58 ? 22.459 -20.700 5.247 1.00 0.00 280 ARG A O 4
ATOM 6030 N N . LYS A 1 59 ? 23.072 -20.139 7.338 1.00 0.00 281 LYS A N 4
ATOM 6031 C CA . LYS A 1 59 ? 22.089 -19.066 7.457 1.00 0.00 281 LYS A CA 4
ATOM 6032 C C . LYS A 1 59 ? 22.772 -17.769 7.910 1.00 0.00 281 LYS A C 4
ATOM 6033 O O . LYS A 1 59 ? 22.832 -17.483 9.105 1.00 0.00 281 LYS A O 4
ATOM 6052 N N . PRO A 1 60 ? 23.292 -16.988 6.988 1.00 0.00 282 PRO A N 4
ATOM 6053 C CA . PRO A 1 60 ? 23.991 -15.704 7.316 1.00 0.00 282 PRO A CA 4
ATOM 6054 C C . PRO A 1 60 ? 23.031 -14.606 7.767 1.00 0.00 282 PRO A C 4
ATOM 6055 O O . PRO A 1 60 ? 21.814 -14.731 7.620 1.00 0.00 282 PRO A O 4
ATOM 6066 N N . GLY A 1 61 ? 23.589 -13.525 8.310 1.00 0.00 283 GLY A N 4
ATOM 6067 C CA . GLY A 1 61 ? 22.772 -12.402 8.773 1.00 0.00 283 GLY A CA 4
ATOM 6068 C C . GLY A 1 61 ? 23.015 -12.091 10.249 1.00 0.00 283 GLY A C 4
ATOM 6069 O O . GLY A 1 61 ? 22.153 -11.528 10.924 1.00 0.00 283 GLY A O 4
ATOM 6073 N N . ASN A 1 62 ? 24.191 -12.459 10.743 1.00 0.00 284 ASN A N 4
ATOM 6074 C CA . ASN A 1 62 ? 24.538 -12.214 12.142 1.00 0.00 284 ASN A CA 4
ATOM 6075 C C . ASN A 1 62 ? 25.988 -11.753 12.244 1.00 0.00 284 ASN A C 4
ATOM 6076 O O . ASN A 1 62 ? 26.821 -12.453 12.799 1.00 0.00 284 ASN A O 4
ATOM 6087 N N . ASP A 1 63 ? 26.286 -10.587 11.681 1.00 0.00 285 ASP A N 4
ATOM 6088 C CA . ASP A 1 63 ? 27.651 -10.069 11.682 1.00 0.00 285 ASP A CA 4
ATOM 6089 C C . ASP A 1 63 ? 28.204 -9.897 13.098 1.00 0.00 285 ASP A C 4
ATOM 6090 O O . ASP A 1 63 ? 29.331 -10.305 13.378 1.00 0.00 285 ASP A O 4
ATOM 6099 N N . SER A 1 64 ? 27.423 -9.292 13.988 1.00 0.00 286 SER A N 4
ATOM 6100 C CA . SER A 1 64 ? 27.882 -9.083 15.361 1.00 0.00 286 SER A CA 4
ATOM 6101 C C . SER A 1 64 ? 27.902 -10.392 16.141 1.00 0.00 286 SER A C 4
ATOM 6102 O O . SER A 1 64 ? 28.612 -10.516 17.139 1.00 0.00 286 SER A O 4
ATOM 6110 N N . LYS A 1 65 ? 27.131 -11.367 15.682 1.00 0.00 287 LYS A N 4
ATOM 6111 C CA . LYS A 1 65 ? 27.086 -12.661 16.351 1.00 0.00 287 LYS A CA 4
ATOM 6112 C C . LYS A 1 65 ? 27.893 -13.705 15.575 1.00 0.00 287 LYS A C 4
ATOM 6113 O O . LYS A 1 65 ? 27.863 -14.891 15.904 1.00 0.00 287 LYS A O 4
ATOM 6132 N N . MET A 1 66 ? 28.612 -13.262 14.543 1.00 0.00 288 MET A N 4
ATOM 6133 C CA . MET A 1 66 ? 29.413 -14.178 13.738 1.00 0.00 288 MET A CA 4
ATOM 6134 C C . MET A 1 66 ? 30.897 -13.935 13.968 1.00 0.00 288 MET A C 4
ATOM 6135 O O . MET A 1 66 ? 31.404 -12.843 13.707 1.00 0.00 288 MET A O 4
ATOM 6149 N N . LEU A 1 67 ? 31.596 -14.966 14.413 1.00 0.00 289 LEU A N 4
ATOM 6150 C CA . LEU A 1 67 ? 33.025 -14.854 14.619 1.00 0.00 289 LEU A CA 4
ATOM 6151 C C . LEU A 1 67 ? 33.706 -15.276 13.325 1.00 0.00 289 LEU A C 4
ATOM 6152 O O . LEU A 1 67 ? 33.675 -16.447 12.945 1.00 0.00 289 LEU A O 4
ATOM 6168 N N . VAL A 1 68 ? 34.281 -14.308 12.636 1.00 0.00 290 VAL A N 4
ATOM 6169 C CA . VAL A 1 68 ? 34.930 -14.567 11.358 1.00 0.00 290 VAL A CA 4
ATOM 6170 C C . VAL A 1 68 ? 36.437 -14.670 11.497 1.00 0.00 290 VAL A C 4
ATOM 6171 O O . VAL A 1 68 ? 37.064 -13.899 12.220 1.00 0.00 290 VAL A O 4
ATOM 6184 N N . CYS A 1 69 ? 37.009 -15.616 10.771 1.00 0.00 291 CYS A N 4
ATOM 6185 C CA . CYS A 1 69 ? 38.444 -15.814 10.786 1.00 0.00 291 CYS A CA 4
ATOM 6186 C C . CYS A 1 69 ? 39.126 -14.675 10.024 1.00 0.00 291 CYS A C 4
ATOM 6187 O O . CYS A 1 69 ? 38.662 -14.275 8.956 1.00 0.00 291 CYS A O 4
ATOM 6194 N N . GLU A 1 70 ? 40.204 -14.131 10.588 1.00 0.00 292 GLU A N 4
ATOM 6195 C CA . GLU A 1 70 ? 40.900 -13.011 9.950 1.00 0.00 292 GLU A CA 4
ATOM 6196 C C . GLU A 1 70 ? 41.802 -13.465 8.801 1.00 0.00 292 GLU A C 4
ATOM 6197 O O . GLU A 1 70 ? 41.846 -12.815 7.756 1.00 0.00 292 GLU A O 4
ATOM 6209 N N . THR A 1 71 ? 42.529 -14.567 8.990 1.00 0.00 293 THR A N 4
ATOM 6210 C CA . THR A 1 71 ? 43.424 -15.055 7.940 1.00 0.00 293 THR A CA 4
ATOM 6211 C C . THR A 1 71 ? 42.879 -16.328 7.304 1.00 0.00 293 THR A C 4
ATOM 6212 O O . THR A 1 71 ? 42.864 -16.463 6.080 1.00 0.00 293 THR A O 4
ATOM 6223 N N . CYS A 1 72 ? 42.437 -17.261 8.140 1.00 0.00 294 CYS A N 4
ATOM 6224 C CA . CYS A 1 72 ? 41.898 -18.521 7.638 1.00 0.00 294 CYS A CA 4
ATOM 6225 C C . CYS A 1 72 ? 40.374 -18.424 7.496 1.00 0.00 294 CYS A C 4
ATOM 6226 O O . CYS A 1 72 ? 39.631 -19.053 8.248 1.00 0.00 294 CYS A O 4
ATOM 6233 N N . ASP A 1 73 ? 39.940 -17.612 6.519 1.00 0.00 295 ASP A N 4
ATOM 6234 C CA . ASP A 1 73 ? 38.511 -17.367 6.233 1.00 0.00 295 ASP A CA 4
ATOM 6235 C C . ASP A 1 73 ? 37.600 -18.492 6.732 1.00 0.00 295 ASP A C 4
ATOM 6236 O O . ASP A 1 73 ? 37.816 -19.665 6.429 1.00 0.00 295 ASP A O 4
ATOM 6245 N N . LYS A 1 74 ? 36.583 -18.111 7.505 1.00 0.00 296 LYS A N 4
ATOM 6246 C CA . LYS A 1 74 ? 35.635 -19.075 8.059 1.00 0.00 296 LYS A CA 4
ATOM 6247 C C . LYS A 1 74 ? 34.559 -18.342 8.859 1.00 0.00 296 LYS A C 4
ATOM 6248 O O . LYS A 1 74 ? 34.837 -17.320 9.486 1.00 0.00 296 LYS A O 4
ATOM 6267 N N . GLY A 1 75 ? 33.332 -18.862 8.838 1.00 0.00 297 GLY A N 4
ATOM 6268 C CA . GLY A 1 75 ? 32.235 -18.222 9.573 1.00 0.00 297 GLY A CA 4
ATOM 6269 C C . GLY A 1 75 ? 31.744 -19.090 10.726 1.00 0.00 297 GLY A C 4
ATOM 6270 O O . GLY A 1 75 ? 31.463 -20.276 10.550 1.00 0.00 297 GLY A O 4
ATOM 6274 N N . TYR A 1 76 ? 31.637 -18.481 11.906 1.00 0.00 298 TYR A N 4
ATOM 6275 C CA . TYR A 1 76 ? 31.170 -19.202 13.090 1.00 0.00 298 TYR A CA 4
ATOM 6276 C C . TYR A 1 76 ? 30.038 -18.445 13.789 1.00 0.00 298 TYR A C 4
ATOM 6277 O O . TYR A 1 76 ? 30.158 -17.265 14.086 1.00 0.00 298 TYR A O 4
ATOM 6295 N N . HIS A 1 77 ? 28.941 -19.148 14.053 1.00 0.00 299 HIS A N 4
ATOM 6296 C CA . HIS A 1 77 ? 27.789 -18.545 14.725 1.00 0.00 299 HIS A CA 4
ATOM 6297 C C . HIS A 1 77 ? 27.880 -18.759 16.234 1.00 0.00 299 HIS A C 4
ATOM 6298 O O . HIS A 1 77 ? 28.070 -19.880 16.683 1.00 0.00 299 HIS A O 4
ATOM 6312 N N . THR A 1 78 ? 27.738 -17.684 17.009 1.00 0.00 300 THR A N 4
ATOM 6313 C CA . THR A 1 78 ? 27.824 -17.771 18.470 1.00 0.00 300 THR A CA 4
ATOM 6314 C C . THR A 1 78 ? 26.755 -18.674 19.081 1.00 0.00 300 THR A C 4
ATOM 6315 O O . THR A 1 78 ? 26.797 -18.951 20.280 1.00 0.00 300 THR A O 4
ATOM 6326 N N . PHE A 1 79 ? 25.808 -19.136 18.271 1.00 0.00 301 PHE A N 4
ATOM 6327 C CA . PHE A 1 79 ? 24.756 -20.008 18.780 1.00 0.00 301 PHE A CA 4
ATOM 6328 C C . PHE A 1 79 ? 24.770 -21.366 18.087 1.00 0.00 301 PHE A C 4
ATOM 6329 O O . PHE A 1 79 ? 23.866 -22.175 18.290 1.00 0.00 301 PHE A O 4
ATOM 6346 N N . CYS A 1 80 ? 25.799 -21.629 17.282 1.00 0.00 302 CYS A N 4
ATOM 6347 C CA . CYS A 1 80 ? 25.885 -22.912 16.602 1.00 0.00 302 CYS A CA 4
ATOM 6348 C C . CYS A 1 80 ? 27.235 -23.099 15.907 1.00 0.00 302 CYS A C 4
ATOM 6349 O O . CYS A 1 80 ? 27.325 -23.801 14.904 1.00 0.00 302 CYS A O 4
ATOM 6356 N N . LEU A 1 81 ? 28.291 -22.503 16.466 1.00 0.00 303 LEU A N 4
ATOM 6357 C CA . LEU A 1 81 ? 29.620 -22.664 15.891 1.00 0.00 303 LEU A CA 4
ATOM 6358 C C . LEU A 1 81 ? 30.134 -24.043 16.281 1.00 0.00 303 LEU A C 4
ATOM 6359 O O . LEU A 1 81 ? 29.424 -24.764 16.983 1.00 0.00 303 LEU A O 4
ATOM 6375 N N . LYS A 1 82 ? 31.329 -24.441 15.822 1.00 0.00 304 LYS A N 4
ATOM 6376 C CA . LYS A 1 82 ? 31.819 -25.777 16.174 1.00 0.00 304 LYS A CA 4
ATOM 6377 C C . LYS A 1 82 ? 31.685 -25.960 17.689 1.00 0.00 304 LYS A C 4
ATOM 6378 O O . LYS A 1 82 ? 30.806 -26.698 18.121 1.00 0.00 304 LYS A O 4
ATOM 6397 N N . PRO A 1 83 ? 32.429 -25.249 18.518 1.00 0.00 305 PRO A N 4
ATOM 6398 C CA . PRO A 1 83 ? 32.219 -25.310 19.980 1.00 0.00 305 PRO A CA 4
ATOM 6399 C C . PRO A 1 83 ? 31.196 -24.230 20.352 1.00 0.00 305 PRO A C 4
ATOM 6400 O O . PRO A 1 83 ? 31.542 -23.049 20.380 1.00 0.00 305 PRO A O 4
ATOM 6411 N N . PRO A 1 84 ? 29.950 -24.565 20.587 1.00 0.00 306 PRO A N 4
ATOM 6412 C CA . PRO A 1 84 ? 28.917 -23.533 20.892 1.00 0.00 306 PRO A CA 4
ATOM 6413 C C . PRO A 1 84 ? 29.231 -22.767 22.167 1.00 0.00 306 PRO A C 4
ATOM 6414 O O . PRO A 1 84 ? 29.716 -23.333 23.146 1.00 0.00 306 PRO A O 4
ATOM 6425 N N . MET A 1 85 ? 28.966 -21.466 22.135 1.00 0.00 307 MET A N 4
ATOM 6426 C CA . MET A 1 85 ? 29.238 -20.615 23.279 1.00 0.00 307 MET A CA 4
ATOM 6427 C C . MET A 1 85 ? 27.934 -20.025 23.826 1.00 0.00 307 MET A C 4
ATOM 6428 O O . MET A 1 85 ? 26.977 -19.833 23.075 1.00 0.00 307 MET A O 4
ATOM 6442 N N . GLU A 1 86 ? 27.889 -19.737 25.130 1.00 0.00 308 GLU A N 4
ATOM 6443 C CA . GLU A 1 86 ? 26.681 -19.175 25.727 1.00 0.00 308 GLU A CA 4
ATOM 6444 C C . GLU A 1 86 ? 26.689 -17.646 25.660 1.00 0.00 308 GLU A C 4
ATOM 6445 O O . GLU A 1 86 ? 25.678 -17.005 25.942 1.00 0.00 308 GLU A O 4
ATOM 6457 N N . GLU A 1 87 ? 27.825 -17.064 25.276 1.00 0.00 309 GLU A N 4
ATOM 6458 C CA . GLU A 1 87 ? 27.923 -15.612 25.173 1.00 0.00 309 GLU A CA 4
ATOM 6459 C C . GLU A 1 87 ? 28.952 -15.204 24.129 1.00 0.00 309 GLU A C 4
ATOM 6460 O O . GLU A 1 87 ? 29.698 -16.035 23.610 1.00 0.00 309 GLU A O 4
ATOM 6472 N N . LEU A 1 88 ? 28.975 -13.914 23.826 1.00 0.00 310 LEU A N 4
ATOM 6473 C CA . LEU A 1 88 ? 29.904 -13.381 22.839 1.00 0.00 310 LEU A CA 4
ATOM 6474 C C . LEU A 1 88 ? 31.287 -13.157 23.480 1.00 0.00 310 LEU A C 4
ATOM 6475 O O . LEU A 1 88 ? 31.393 -12.415 24.456 1.00 0.00 310 LEU A O 4
ATOM 6491 N N . PRO A 1 89 ? 32.342 -13.774 22.980 1.00 0.00 311 PRO A N 4
ATOM 6492 C CA . PRO A 1 89 ? 33.709 -13.608 23.567 1.00 0.00 311 PRO A CA 4
ATOM 6493 C C . PRO A 1 89 ? 34.182 -12.158 23.577 1.00 0.00 311 PRO A C 4
ATOM 6494 O O . PRO A 1 89 ? 34.001 -11.427 22.604 1.00 0.00 311 PRO A O 4
ATOM 6505 N N . ALA A 1 90 ? 34.819 -11.762 24.673 1.00 0.00 312 ALA A N 4
ATOM 6506 C CA . ALA A 1 90 ? 35.351 -10.411 24.787 1.00 0.00 312 ALA A CA 4
ATOM 6507 C C . ALA A 1 90 ? 36.679 -10.298 24.028 1.00 0.00 312 ALA A C 4
ATOM 6508 O O . ALA A 1 90 ? 37.210 -9.202 23.852 1.00 0.00 312 ALA A O 4
ATOM 6515 N N . HIS A 1 91 ? 37.206 -11.438 23.577 1.00 0.00 313 HIS A N 4
ATOM 6516 C CA . HIS A 1 91 ? 38.460 -11.458 22.838 1.00 0.00 313 HIS A CA 4
ATOM 6517 C C . HIS A 1 91 ? 38.232 -12.046 21.450 1.00 0.00 313 HIS A C 4
ATOM 6518 O O . HIS A 1 91 ? 37.091 -12.209 21.020 1.00 0.00 313 HIS A O 4
ATOM 6533 N N . SER A 1 92 ? 39.313 -12.358 20.746 1.00 0.00 314 SER A N 4
ATOM 6534 C CA . SER A 1 92 ? 39.186 -12.917 19.407 1.00 0.00 314 SER A CA 4
ATOM 6535 C C . SER A 1 92 ? 39.105 -14.439 19.446 1.00 0.00 314 SER A C 4
ATOM 6536 O O . SER A 1 92 ? 39.957 -15.102 20.037 1.00 0.00 314 SER A O 4
ATOM 6544 N N . TRP A 1 93 ? 38.092 -14.984 18.781 1.00 0.00 315 TRP A N 4
ATOM 6545 C CA . TRP A 1 93 ? 37.922 -16.430 18.710 1.00 0.00 315 TRP A CA 4
ATOM 6546 C C . TRP A 1 93 ? 38.196 -16.877 17.272 1.00 0.00 315 TRP A C 4
ATOM 6547 O O . TRP A 1 93 ? 37.318 -16.867 16.407 1.00 0.00 315 TRP A O 4
ATOM 6568 N N . LYS A 1 94 ? 39.456 -17.217 17.026 1.00 0.00 316 LYS A N 4
ATOM 6569 C CA . LYS A 1 94 ? 39.904 -17.630 15.702 1.00 0.00 316 LYS A CA 4
ATOM 6570 C C . LYS A 1 94 ? 41.004 -18.683 15.839 1.00 0.00 316 LYS A C 4
ATOM 6571 O O . LYS A 1 94 ? 41.442 -18.983 16.950 1.00 0.00 316 LYS A O 4
ATOM 6590 N N . CYS A 1 95 ? 41.455 -19.243 14.717 1.00 0.00 317 CYS A N 4
ATOM 6591 C CA . CYS A 1 95 ? 42.510 -20.257 14.772 1.00 0.00 317 CYS A CA 4
ATOM 6592 C C . CYS A 1 95 ? 43.731 -19.686 15.494 1.00 0.00 317 CYS A C 4
ATOM 6593 O O . CYS A 1 95 ? 43.829 -18.478 15.698 1.00 0.00 317 CYS A O 4
ATOM 6600 N N . LYS A 1 96 ? 44.639 -20.563 15.903 1.00 0.00 318 LYS A N 4
ATOM 6601 C CA . LYS A 1 96 ? 45.838 -20.145 16.633 1.00 0.00 318 LYS A CA 4
ATOM 6602 C C . LYS A 1 96 ? 46.752 -19.220 15.813 1.00 0.00 318 LYS A C 4
ATOM 6603 O O . LYS A 1 96 ? 47.214 -18.189 16.317 1.00 0.00 318 LYS A O 4
ATOM 6622 N N . ALA A 1 97 ? 47.031 -19.599 14.567 1.00 0.00 319 ALA A N 4
ATOM 6623 C CA . ALA A 1 97 ? 47.920 -18.802 13.714 1.00 0.00 319 ALA A CA 4
ATOM 6624 C C . ALA A 1 97 ? 47.386 -17.385 13.528 1.00 0.00 319 ALA A C 4
ATOM 6625 O O . ALA A 1 97 ? 48.141 -16.417 13.565 1.00 0.00 319 ALA A O 4
ATOM 6632 N N . CYS A 1 98 ? 46.086 -17.275 13.323 1.00 0.00 320 CYS A N 4
ATOM 6633 C CA . CYS A 1 98 ? 45.455 -15.969 13.132 1.00 0.00 320 CYS A CA 4
ATOM 6634 C C . CYS A 1 98 ? 45.162 -15.286 14.464 1.00 0.00 320 CYS A C 4
ATOM 6635 O O . CYS A 1 98 ? 45.121 -14.058 14.541 1.00 0.00 320 CYS A O 4
ATOM 6642 N N . ARG A 1 99 ? 44.948 -16.079 15.510 1.00 0.00 321 ARG A N 4
ATOM 6643 C CA . ARG A 1 99 ? 44.650 -15.514 16.822 1.00 0.00 321 ARG A CA 4
ATOM 6644 C C . ARG A 1 99 ? 45.732 -14.528 17.236 1.00 0.00 321 ARG A C 4
ATOM 6645 O O . ARG A 1 99 ? 45.435 -13.441 17.731 1.00 0.00 321 ARG A O 4
ATOM 6666 N N . VAL A 1 100 ? 46.985 -14.912 17.031 1.00 0.00 322 VAL A N 4
ATOM 6667 C CA . VAL A 1 100 ? 48.095 -14.039 17.390 1.00 0.00 322 VAL A CA 4
ATOM 6668 C C . VAL A 1 100 ? 48.243 -12.918 16.366 1.00 0.00 322 VAL A C 4
ATOM 6669 O O . VAL A 1 100 ? 48.013 -13.120 15.174 1.00 0.00 322 VAL A O 4
ATOM 6682 N N . THR B 2 1 ? 40.466 -9.852 21.046 1.00 0.00 652 THR B N 4
ATOM 6683 C CA . THR B 2 1 ? 40.572 -8.447 20.682 1.00 0.00 652 THR B CA 4
ATOM 6684 C C . THR B 2 1 ? 39.245 -7.937 20.113 1.00 0.00 652 THR B C 4
ATOM 6685 O O . THR B 2 1 ? 39.146 -7.586 18.939 1.00 0.00 652 THR B O 4
ATOM 6696 N N . GLY B 2 2 ? 38.222 -7.899 20.965 1.00 0.00 653 GLY B N 4
ATOM 6697 C CA . GLY B 2 2 ? 36.904 -7.425 20.551 1.00 0.00 653 GLY B CA 4
ATOM 6698 C C . GLY B 2 2 ? 36.315 -8.297 19.444 1.00 0.00 653 GLY B C 4
ATOM 6699 O O . GLY B 2 2 ? 37.012 -9.113 18.841 1.00 0.00 653 GLY B O 4
ATOM 6703 N N . ALA B 2 3 ? 35.026 -8.104 19.181 1.00 0.00 654 ALA B N 4
ATOM 6704 C CA . ALA B 2 3 ? 34.336 -8.862 18.139 1.00 0.00 654 ALA B CA 4
ATOM 6705 C C . ALA B 2 3 ? 34.297 -8.069 16.832 1.00 0.00 654 ALA B C 4
ATOM 6706 O O . ALA B 2 3 ? 33.423 -8.280 15.968 1.00 0.00 654 ALA B O 4
ATOM 6713 N N . ARG B 2 4 ? 35.265 -7.164 16.682 1.00 0.00 655 ARG B N 4
ATOM 6714 C CA . ARG B 2 4 ? 35.360 -6.350 15.479 1.00 0.00 655 ARG B CA 4
ATOM 6715 C C . ARG B 2 4 ? 35.404 -7.232 14.236 1.00 0.00 655 ARG B C 4
ATOM 6716 O O . ARG B 2 4 ? 35.135 -6.756 13.141 1.00 0.00 655 ARG B O 4
ATOM 6737 N N . THR B 2 5 ? 35.749 -8.512 14.435 1.00 0.00 656 THR B N 4
ATOM 6738 C CA . THR B 2 5 ? 35.838 -9.499 13.357 1.00 0.00 656 THR B CA 4
ATOM 6739 C C . THR B 2 5 ? 34.796 -9.243 12.254 1.00 0.00 656 THR B C 4
ATOM 6740 O O . THR B 2 5 ? 35.022 -8.409 11.382 1.00 0.00 656 THR B O 4
ATOM 6751 N N . LEU B 2 6 ? 33.659 -9.933 12.269 1.00 0.00 657 LEU B N 4
ATOM 6752 C CA . LEU B 2 6 ? 32.670 -9.690 11.242 1.00 0.00 657 LEU B CA 4
ATOM 6753 C C . LEU B 2 6 ? 31.787 -8.529 11.658 1.00 0.00 657 LEU B C 4
ATOM 6754 O O . LEU B 2 6 ? 31.180 -7.872 10.812 1.00 0.00 657 LEU B O 4
ATOM 6770 N N . ALA B 2 7 ? 31.718 -8.264 12.963 1.00 0.00 658 ALA B N 4
ATOM 6771 C CA . ALA B 2 7 ? 30.905 -7.167 13.433 1.00 0.00 658 ALA B CA 4
ATOM 6772 C C . ALA B 2 7 ? 31.383 -5.850 12.832 1.00 0.00 658 ALA B C 4
ATOM 6773 O O . ALA B 2 7 ? 30.580 -5.061 12.365 1.00 0.00 658 ALA B O 4
ATOM 6780 N N . ASP B 2 8 ? 32.688 -5.612 12.835 1.00 0.00 659 ASP B N 4
ATOM 6781 C CA . ASP B 2 8 ? 33.201 -4.365 12.274 1.00 0.00 659 ASP B CA 4
ATOM 6782 C C . ASP B 2 8 ? 33.356 -4.446 10.756 1.00 0.00 659 ASP B C 4
ATOM 6783 O O . ASP B 2 8 ? 33.057 -3.486 10.049 1.00 0.00 659 ASP B O 4
ATOM 6792 N N . ILE B 2 9 ? 33.854 -5.576 10.262 1.00 0.00 660 ILE B N 4
ATOM 6793 C CA . ILE B 2 9 ? 34.076 -5.736 8.824 1.00 0.00 660 ILE B CA 4
ATOM 6794 C C . ILE B 2 9 ? 32.782 -5.664 8.013 1.00 0.00 660 ILE B C 4
ATOM 6795 O O . ILE B 2 9 ? 32.694 -4.922 7.033 1.00 0.00 660 ILE B O 4
ATOM 6811 N N . LYS B 2 10 ? 31.792 -6.459 8.396 1.00 0.00 661 LYS B N 4
ATOM 6812 C CA . LYS B 2 10 ? 30.538 -6.495 7.653 1.00 0.00 661 LYS B CA 4
ATOM 6813 C C . LYS B 2 10 ? 29.612 -5.338 8.001 1.00 0.00 661 LYS B C 4
ATOM 6814 O O . LYS B 2 10 ? 28.991 -4.759 7.110 1.00 0.00 661 LYS B O 4
ATOM 6833 N N . ALA B 2 11 ? 29.490 -5.003 9.279 1.00 0.00 662 ALA B N 4
ATOM 6834 C CA . ALA B 2 11 ? 28.593 -3.917 9.641 1.00 0.00 662 ALA B CA 4
ATOM 6835 C C . ALA B 2 11 ? 29.058 -2.614 9.006 1.00 0.00 662 ALA B C 4
ATOM 6836 O O . ALA B 2 11 ? 28.249 -1.877 8.443 1.00 0.00 662 ALA B O 4
ATOM 6843 N N . LYS B 2 12 ? 30.364 -2.341 9.060 1.00 0.00 663 LYS B N 4
ATOM 6844 C CA . LYS B 2 12 ? 30.880 -1.128 8.454 1.00 0.00 663 LYS B CA 4
ATOM 6845 C C . LYS B 2 12 ? 30.649 -1.199 6.961 1.00 0.00 663 LYS B C 4
ATOM 6846 O O . LYS B 2 12 ? 30.405 -0.182 6.314 1.00 0.00 663 LYS B O 4
ATOM 6865 N N . ALA B 2 13 ? 30.707 -2.419 6.425 1.00 0.00 664 ALA B N 4
ATOM 6866 C CA . ALA B 2 13 ? 30.485 -2.621 5.009 1.00 0.00 664 ALA B CA 4
ATOM 6867 C C . ALA B 2 13 ? 29.132 -2.059 4.632 1.00 0.00 664 ALA B C 4
ATOM 6868 O O . ALA B 2 13 ? 28.975 -1.495 3.570 1.00 0.00 664 ALA B O 4
ATOM 6875 N N . GLN B 2 14 ? 28.161 -2.220 5.515 1.00 0.00 665 GLN B N 4
ATOM 6876 C CA . GLN B 2 14 ? 26.820 -1.719 5.268 1.00 0.00 665 GLN B CA 4
ATOM 6877 C C . GLN B 2 14 ? 26.814 -0.212 5.263 1.00 0.00 665 GLN B C 4
ATOM 6878 O O . GLN B 2 14 ? 26.087 0.417 4.500 1.00 0.00 665 GLN B O 4
ATOM 6892 N N . LEU B 2 15 ? 27.621 0.360 6.122 1.00 0.00 666 LEU B N 4
ATOM 6893 C CA . LEU B 2 15 ? 27.691 1.809 6.204 1.00 0.00 666 LEU B CA 4
ATOM 6894 C C . LEU B 2 15 ? 28.231 2.374 4.897 1.00 0.00 666 LEU B C 4
ATOM 6895 O O . LEU B 2 15 ? 27.667 3.310 4.335 1.00 0.00 666 LEU B O 4
ATOM 6911 N N . VAL B 2 16 ? 29.333 1.801 4.425 1.00 0.00 667 VAL B N 4
ATOM 6912 C CA . VAL B 2 16 ? 29.944 2.277 3.181 1.00 0.00 667 VAL B CA 4
ATOM 6913 C C . VAL B 2 16 ? 29.145 1.838 1.948 1.00 0.00 667 VAL B C 4
ATOM 6914 O O . VAL B 2 16 ? 29.115 2.546 0.941 1.00 0.00 667 VAL B O 4
ATOM 6927 N N . LYS B 2 17 ? 28.505 0.675 2.026 1.00 0.00 668 LYS B N 4
ATOM 6928 C CA . LYS B 2 17 ? 27.720 0.163 0.911 1.00 0.00 668 LYS B CA 4
ATOM 6929 C C . LYS B 2 17 ? 26.426 0.947 0.765 1.00 0.00 668 LYS B C 4
ATOM 6930 O O . LYS B 2 17 ? 26.133 1.508 -0.291 1.00 0.00 668 LYS B O 4
ATOM 6949 N N . ALA B 2 18 ? 25.658 0.969 1.842 1.00 0.00 669 ALA B N 4
ATOM 6950 C CA . ALA B 2 18 ? 24.386 1.671 1.860 1.00 0.00 669 ALA B CA 4
ATOM 6951 C C . ALA B 2 18 ? 24.589 3.167 1.659 1.00 0.00 669 ALA B C 4
ATOM 6952 O O . ALA B 2 18 ? 23.694 3.868 1.185 1.00 0.00 669 ALA B O 4
ATOM 6959 N N . GLN B 2 19 ? 25.769 3.643 2.022 1.00 0.00 670 GLN B N 4
ATOM 6960 C CA . GLN B 2 19 ? 26.093 5.059 1.881 1.00 0.00 670 GLN B CA 4
ATOM 6961 C C . GLN B 2 19 ? 25.735 5.555 0.484 1.00 0.00 670 GLN B C 4
ATOM 6962 O O . GLN B 2 19 ? 25.191 6.642 0.384 1.00 0.00 670 GLN B O 4
ATOM 6981 N N . GLY A 1 3 ? 41.297 -8.758 -14.790 1.00 0.00 225 GLY A N 5
ATOM 6982 C CA . GLY A 1 3 ? 41.687 -7.356 -14.706 1.00 0.00 225 GLY A CA 5
ATOM 6983 C C . GLY A 1 3 ? 40.964 -6.656 -13.560 1.00 0.00 225 GLY A C 5
ATOM 6984 O O . GLY A 1 3 ? 41.591 -6.204 -12.601 1.00 0.00 225 GLY A O 5
ATOM 6988 N N . SER A 1 4 ? 39.641 -6.570 -13.667 1.00 0.00 226 SER A N 5
ATOM 6989 C CA . SER A 1 4 ? 38.843 -5.920 -12.633 1.00 0.00 226 SER A CA 5
ATOM 6990 C C . SER A 1 4 ? 37.460 -6.555 -12.537 1.00 0.00 226 SER A C 5
ATOM 6991 O O . SER A 1 4 ? 36.890 -6.987 -13.539 1.00 0.00 226 SER A O 5
ATOM 6999 N N . ALA A 1 5 ? 36.928 -6.607 -11.321 1.00 0.00 227 ALA A N 5
ATOM 7000 C CA . ALA A 1 5 ? 35.610 -7.189 -11.090 1.00 0.00 227 ALA A CA 5
ATOM 7001 C C . ALA A 1 5 ? 34.798 -6.328 -10.120 1.00 0.00 227 ALA A C 5
ATOM 7002 O O . ALA A 1 5 ? 34.187 -6.847 -9.182 1.00 0.00 227 ALA A O 5
ATOM 7009 N N . ARG A 1 6 ? 34.795 -5.015 -10.377 1.00 0.00 228 ARG A N 5
ATOM 7010 C CA . ARG A 1 6 ? 34.052 -4.040 -9.565 1.00 0.00 228 ARG A CA 5
ATOM 7011 C C . ARG A 1 6 ? 34.145 -4.309 -8.062 1.00 0.00 228 ARG A C 5
ATOM 7012 O O . ARG A 1 6 ? 33.465 -5.190 -7.535 1.00 0.00 228 ARG A O 5
ATOM 7033 N N . CYS A 1 7 ? 34.951 -3.513 -7.360 1.00 0.00 229 CYS A N 5
ATOM 7034 C CA . CYS A 1 7 ? 35.067 -3.674 -5.915 1.00 0.00 229 CYS A CA 5
ATOM 7035 C C . CYS A 1 7 ? 33.679 -3.589 -5.289 1.00 0.00 229 CYS A C 5
ATOM 7036 O O . CYS A 1 7 ? 32.945 -2.628 -5.514 1.00 0.00 229 CYS A O 5
ATOM 7043 N N . ALA A 1 8 ? 33.320 -4.610 -4.522 1.00 0.00 230 ALA A N 5
ATOM 7044 C CA . ALA A 1 8 ? 32.008 -4.653 -3.894 1.00 0.00 230 ALA A CA 5
ATOM 7045 C C . ALA A 1 8 ? 31.800 -3.482 -2.943 1.00 0.00 230 ALA A C 5
ATOM 7046 O O . ALA A 1 8 ? 30.731 -2.871 -2.936 1.00 0.00 230 ALA A O 5
ATOM 7053 N N . VAL A 1 9 ? 32.806 -3.186 -2.123 1.00 0.00 231 VAL A N 5
ATOM 7054 C CA . VAL A 1 9 ? 32.675 -2.099 -1.160 1.00 0.00 231 VAL A CA 5
ATOM 7055 C C . VAL A 1 9 ? 33.508 -0.869 -1.530 1.00 0.00 231 VAL A C 5
ATOM 7056 O O . VAL A 1 9 ? 34.345 -0.405 -0.767 1.00 0.00 231 VAL A O 5
ATOM 7069 N N . CYS A 1 10 ? 33.194 -0.322 -2.694 1.00 0.00 232 CYS A N 5
ATOM 7070 C CA . CYS A 1 10 ? 33.824 0.902 -3.208 1.00 0.00 232 CYS A CA 5
ATOM 7071 C C . CYS A 1 10 ? 33.077 1.330 -4.462 1.00 0.00 232 CYS A C 5
ATOM 7072 O O . CYS A 1 10 ? 32.926 2.520 -4.742 1.00 0.00 232 CYS A O 5
ATOM 7079 N N . GLU A 1 11 ? 32.625 0.332 -5.218 1.00 0.00 233 GLU A N 5
ATOM 7080 C CA . GLU A 1 11 ? 31.905 0.577 -6.460 1.00 0.00 233 GLU A CA 5
ATOM 7081 C C . GLU A 1 11 ? 32.827 1.242 -7.477 1.00 0.00 233 GLU A C 5
ATOM 7082 O O . GLU A 1 11 ? 32.481 2.259 -8.078 1.00 0.00 233 GLU A O 5
ATOM 7094 N N . GLY A 1 12 ? 34.011 0.661 -7.661 1.00 0.00 234 GLY A N 5
ATOM 7095 C CA . GLY A 1 12 ? 34.977 1.207 -8.606 1.00 0.00 234 GLY A CA 5
ATOM 7096 C C . GLY A 1 12 ? 35.969 0.139 -9.064 1.00 0.00 234 GLY A C 5
ATOM 7097 O O . GLY A 1 12 ? 35.974 -0.984 -8.560 1.00 0.00 234 GLY A O 5
ATOM 7101 N N . PRO A 1 13 ? 36.803 0.482 -10.009 1.00 0.00 235 PRO A N 5
ATOM 7102 C CA . PRO A 1 13 ? 37.836 -0.444 -10.571 1.00 0.00 235 PRO A CA 5
ATOM 7103 C C . PRO A 1 13 ? 38.790 -0.976 -9.503 1.00 0.00 235 PRO A C 5
ATOM 7104 O O . PRO A 1 13 ? 39.006 -0.338 -8.472 1.00 0.00 235 PRO A O 5
ATOM 7115 N N . GLY A 1 14 ? 39.354 -2.153 -9.760 1.00 0.00 236 GLY A N 5
ATOM 7116 C CA . GLY A 1 14 ? 40.281 -2.769 -8.818 1.00 0.00 236 GLY A CA 5
ATOM 7117 C C . GLY A 1 14 ? 41.587 -3.165 -9.507 1.00 0.00 236 GLY A C 5
ATOM 7118 O O . GLY A 1 14 ? 41.639 -3.289 -10.731 1.00 0.00 236 GLY A O 5
ATOM 7122 N N . GLU A 1 15 ? 42.643 -3.354 -8.716 1.00 0.00 237 GLU A N 5
ATOM 7123 C CA . GLU A 1 15 ? 43.943 -3.725 -9.265 1.00 0.00 237 GLU A CA 5
ATOM 7124 C C . GLU A 1 15 ? 44.195 -5.224 -9.124 1.00 0.00 237 GLU A C 5
ATOM 7125 O O . GLU A 1 15 ? 44.388 -5.731 -8.019 1.00 0.00 237 GLU A O 5
ATOM 7137 N N . LEU A 1 16 ? 44.205 -5.925 -10.251 1.00 0.00 238 LEU A N 5
ATOM 7138 C CA . LEU A 1 16 ? 44.440 -7.364 -10.245 1.00 0.00 238 LEU A CA 5
ATOM 7139 C C . LEU A 1 16 ? 45.812 -7.684 -9.647 1.00 0.00 238 LEU A C 5
ATOM 7140 O O . LEU A 1 16 ? 46.762 -6.920 -9.815 1.00 0.00 238 LEU A O 5
ATOM 7156 N N . CYS A 1 17 ? 45.894 -8.818 -8.950 1.00 0.00 239 CYS A N 5
ATOM 7157 C CA . CYS A 1 17 ? 47.141 -9.263 -8.320 1.00 0.00 239 CYS A CA 5
ATOM 7158 C C . CYS A 1 17 ? 47.503 -8.397 -7.115 1.00 0.00 239 CYS A C 5
ATOM 7159 O O . CYS A 1 17 ? 48.669 -8.325 -6.724 1.00 0.00 239 CYS A O 5
ATOM 7167 N N . ASP A 1 18 ? 46.505 -7.750 -6.521 1.00 0.00 240 ASP A N 5
ATOM 7168 C CA . ASP A 1 18 ? 46.748 -6.907 -5.353 1.00 0.00 240 ASP A CA 5
ATOM 7169 C C . ASP A 1 18 ? 45.461 -6.714 -4.556 1.00 0.00 240 ASP A C 5
ATOM 7170 O O . ASP A 1 18 ? 45.299 -5.717 -3.851 1.00 0.00 240 ASP A O 5
ATOM 7179 N N . LEU A 1 19 ? 44.544 -7.668 -4.681 1.00 0.00 241 LEU A N 5
ATOM 7180 C CA . LEU A 1 19 ? 43.269 -7.591 -3.979 1.00 0.00 241 LEU A CA 5
ATOM 7181 C C . LEU A 1 19 ? 42.597 -8.961 -3.931 1.00 0.00 241 LEU A C 5
ATOM 7182 O O . LEU A 1 19 ? 42.900 -9.835 -4.742 1.00 0.00 241 LEU A O 5
ATOM 7198 N N . PHE A 1 20 ? 41.694 -9.148 -2.972 1.00 0.00 242 PHE A N 5
ATOM 7199 C CA . PHE A 1 20 ? 41.002 -10.430 -2.837 1.00 0.00 242 PHE A CA 5
ATOM 7200 C C . PHE A 1 20 ? 39.824 -10.507 -3.805 1.00 0.00 242 PHE A C 5
ATOM 7201 O O . PHE A 1 20 ? 39.291 -9.482 -4.229 1.00 0.00 242 PHE A O 5
ATOM 7218 N N . PHE A 1 21 ? 39.436 -11.728 -4.164 1.00 0.00 243 PHE A N 5
ATOM 7219 C CA . PHE A 1 21 ? 38.335 -11.929 -5.101 1.00 0.00 243 PHE A CA 5
ATOM 7220 C C . PHE A 1 21 ? 37.345 -12.974 -4.569 1.00 0.00 243 PHE A C 5
ATOM 7221 O O . PHE A 1 21 ? 37.746 -14.071 -4.181 1.00 0.00 243 PHE A O 5
ATOM 7238 N N . CYS A 1 22 ? 36.050 -12.631 -4.556 1.00 0.00 244 CYS A N 5
ATOM 7239 C CA . CYS A 1 22 ? 35.028 -13.562 -4.073 1.00 0.00 244 CYS A CA 5
ATOM 7240 C C . CYS A 1 22 ? 35.203 -14.923 -4.737 1.00 0.00 244 CYS A C 5
ATOM 7241 O O . CYS A 1 22 ? 35.354 -15.013 -5.955 1.00 0.00 244 CYS A O 5
ATOM 7248 N N . THR A 1 23 ? 35.176 -15.981 -3.933 1.00 0.00 245 THR A N 5
ATOM 7249 C CA . THR A 1 23 ? 35.328 -17.329 -4.468 1.00 0.00 245 THR A CA 5
ATOM 7250 C C . THR A 1 23 ? 33.967 -17.951 -4.759 1.00 0.00 245 THR A C 5
ATOM 7251 O O . THR A 1 23 ? 33.867 -18.897 -5.541 1.00 0.00 245 THR A O 5
ATOM 7262 N N . SER A 1 24 ? 32.921 -17.430 -4.119 1.00 0.00 246 SER A N 5
ATOM 7263 C CA . SER A 1 24 ? 31.579 -17.969 -4.319 1.00 0.00 246 SER A CA 5
ATOM 7264 C C . SER A 1 24 ? 30.608 -16.908 -4.840 1.00 0.00 246 SER A C 5
ATOM 7265 O O . SER A 1 24 ? 29.394 -17.064 -4.712 1.00 0.00 246 SER A O 5
ATOM 7273 N N . CYS A 1 25 ? 31.131 -15.828 -5.417 1.00 0.00 247 CYS A N 5
ATOM 7274 C CA . CYS A 1 25 ? 30.259 -14.770 -5.927 1.00 0.00 247 CYS A CA 5
ATOM 7275 C C . CYS A 1 25 ? 30.720 -14.252 -7.289 1.00 0.00 247 CYS A C 5
ATOM 7276 O O . CYS A 1 25 ? 30.037 -14.442 -8.295 1.00 0.00 247 CYS A O 5
ATOM 7283 N N . GLY A 1 26 ? 31.873 -13.590 -7.315 1.00 0.00 248 GLY A N 5
ATOM 7284 C CA . GLY A 1 26 ? 32.397 -13.046 -8.563 1.00 0.00 248 GLY A CA 5
ATOM 7285 C C . GLY A 1 26 ? 32.857 -11.592 -8.402 1.00 0.00 248 GLY A C 5
ATOM 7286 O O . GLY A 1 26 ? 33.470 -11.028 -9.308 1.00 0.00 248 GLY A O 5
ATOM 7290 N N . HIS A 1 27 ? 32.562 -10.987 -7.250 1.00 0.00 249 HIS A N 5
ATOM 7291 C CA . HIS A 1 27 ? 32.958 -9.600 -6.999 1.00 0.00 249 HIS A CA 5
ATOM 7292 C C . HIS A 1 27 ? 34.217 -9.554 -6.143 1.00 0.00 249 HIS A C 5
ATOM 7293 O O . HIS A 1 27 ? 34.406 -10.386 -5.257 1.00 0.00 249 HIS A O 5
ATOM 7308 N N . HIS A 1 28 ? 35.083 -8.584 -6.415 1.00 0.00 250 HIS A N 5
ATOM 7309 C CA . HIS A 1 28 ? 36.326 -8.464 -5.655 1.00 0.00 250 HIS A CA 5
ATOM 7310 C C . HIS A 1 28 ? 36.252 -7.313 -4.658 1.00 0.00 250 HIS A C 5
ATOM 7311 O O . HIS A 1 28 ? 35.242 -6.623 -4.577 1.00 0.00 250 HIS A O 5
ATOM 7326 N N . TYR A 1 29 ? 37.339 -7.101 -3.905 1.00 0.00 251 TYR A N 5
ATOM 7327 C CA . TYR A 1 29 ? 37.378 -6.010 -2.934 1.00 0.00 251 TYR A CA 5
ATOM 7328 C C . TYR A 1 29 ? 38.802 -5.771 -2.433 1.00 0.00 251 TYR A C 5
ATOM 7329 O O . TYR A 1 29 ? 39.625 -6.696 -2.375 1.00 0.00 251 TYR A O 5
ATOM 7347 N N . HIS A 1 30 ? 39.083 -4.516 -2.078 1.00 0.00 252 HIS A N 5
ATOM 7348 C CA . HIS A 1 30 ? 40.405 -4.139 -1.586 1.00 0.00 252 HIS A CA 5
ATOM 7349 C C . HIS A 1 30 ? 40.494 -4.351 -0.080 1.00 0.00 252 HIS A C 5
ATOM 7350 O O . HIS A 1 30 ? 39.514 -4.177 0.641 1.00 0.00 252 HIS A O 5
ATOM 7364 N N . GLY A 1 31 ? 41.674 -4.719 0.394 1.00 0.00 253 GLY A N 5
ATOM 7365 C CA . GLY A 1 31 ? 41.866 -4.934 1.821 1.00 0.00 253 GLY A CA 5
ATOM 7366 C C . GLY A 1 31 ? 41.707 -3.629 2.598 1.00 0.00 253 GLY A C 5
ATOM 7367 O O . GLY A 1 31 ? 41.113 -3.604 3.672 1.00 0.00 253 GLY A O 5
ATOM 7371 N N . ALA A 1 32 ? 42.246 -2.545 2.052 1.00 0.00 254 ALA A N 5
ATOM 7372 C CA . ALA A 1 32 ? 42.161 -1.248 2.719 1.00 0.00 254 ALA A CA 5
ATOM 7373 C C . ALA A 1 32 ? 40.714 -0.795 2.883 1.00 0.00 254 ALA A C 5
ATOM 7374 O O . ALA A 1 32 ? 40.345 -0.232 3.914 1.00 0.00 254 ALA A O 5
ATOM 7381 N N . CYS A 1 33 ? 39.900 -1.021 1.858 1.00 0.00 255 CYS A N 5
ATOM 7382 C CA . CYS A 1 33 ? 38.501 -0.604 1.905 1.00 0.00 255 CYS A CA 5
ATOM 7383 C C . CYS A 1 33 ? 37.641 -1.574 2.715 1.00 0.00 255 CYS A C 5
ATOM 7384 O O . CYS A 1 33 ? 36.522 -1.232 3.099 1.00 0.00 255 CYS A O 5
ATOM 7391 N N . LEU A 1 34 ? 38.146 -2.783 2.961 1.00 0.00 256 LEU A N 5
ATOM 7392 C CA . LEU A 1 34 ? 37.384 -3.772 3.707 1.00 0.00 256 LEU A CA 5
ATOM 7393 C C . LEU A 1 34 ? 38.113 -4.205 4.987 1.00 0.00 256 LEU A C 5
ATOM 7394 O O . LEU A 1 34 ? 37.797 -5.240 5.574 1.00 0.00 256 LEU A O 5
ATOM 7410 N N . ASP A 1 35 ? 39.062 -3.388 5.438 1.00 0.00 257 ASP A N 5
ATOM 7411 C CA . ASP A 1 35 ? 39.796 -3.676 6.674 1.00 0.00 257 ASP A CA 5
ATOM 7412 C C . ASP A 1 35 ? 40.355 -5.097 6.705 1.00 0.00 257 ASP A C 5
ATOM 7413 O O . ASP A 1 35 ? 40.056 -5.867 7.618 1.00 0.00 257 ASP A O 5
ATOM 7422 N N . THR A 1 36 ? 41.174 -5.437 5.723 1.00 0.00 258 THR A N 5
ATOM 7423 C CA . THR A 1 36 ? 41.775 -6.762 5.673 1.00 0.00 258 THR A CA 5
ATOM 7424 C C . THR A 1 36 ? 43.259 -6.661 5.339 1.00 0.00 258 THR A C 5
ATOM 7425 O O . THR A 1 36 ? 43.640 -6.017 4.362 1.00 0.00 258 THR A O 5
ATOM 7436 N N . ALA A 1 37 ? 44.095 -7.303 6.150 1.00 0.00 259 ALA A N 5
ATOM 7437 C CA . ALA A 1 37 ? 45.533 -7.274 5.910 1.00 0.00 259 ALA A CA 5
ATOM 7438 C C . ALA A 1 37 ? 45.851 -7.963 4.588 1.00 0.00 259 ALA A C 5
ATOM 7439 O O . ALA A 1 37 ? 45.228 -8.966 4.238 1.00 0.00 259 ALA A O 5
ATOM 7446 N N . LEU A 1 38 ? 46.808 -7.415 3.850 1.00 0.00 260 LEU A N 5
ATOM 7447 C CA . LEU A 1 38 ? 47.177 -7.990 2.563 1.00 0.00 260 LEU A CA 5
ATOM 7448 C C . LEU A 1 38 ? 48.394 -8.900 2.704 1.00 0.00 260 LEU A C 5
ATOM 7449 O O . LEU A 1 38 ? 49.533 -8.432 2.729 1.00 0.00 260 LEU A O 5
ATOM 7465 N N . THR A 1 39 ? 48.143 -10.204 2.784 1.00 0.00 261 THR A N 5
ATOM 7466 C CA . THR A 1 39 ? 49.222 -11.176 2.907 1.00 0.00 261 THR A CA 5
ATOM 7467 C C . THR A 1 39 ? 48.928 -12.402 2.047 1.00 0.00 261 THR A C 5
ATOM 7468 O O . THR A 1 39 ? 47.772 -12.699 1.751 1.00 0.00 261 THR A O 5
ATOM 7479 N N . ALA A 1 40 ? 49.981 -13.106 1.646 1.00 0.00 262 ALA A N 5
ATOM 7480 C CA . ALA A 1 40 ? 49.820 -14.295 0.816 1.00 0.00 262 ALA A CA 5
ATOM 7481 C C . ALA A 1 40 ? 49.042 -15.379 1.558 1.00 0.00 262 ALA A C 5
ATOM 7482 O O . ALA A 1 40 ? 48.174 -16.036 0.981 1.00 0.00 262 ALA A O 5
ATOM 7489 N N . ARG A 1 41 ? 49.364 -15.567 2.833 1.00 0.00 263 ARG A N 5
ATOM 7490 C CA . ARG A 1 41 ? 48.692 -16.583 3.638 1.00 0.00 263 ARG A CA 5
ATOM 7491 C C . ARG A 1 41 ? 47.200 -16.292 3.756 1.00 0.00 263 ARG A C 5
ATOM 7492 O O . ARG A 1 41 ? 46.370 -17.187 3.600 1.00 0.00 263 ARG A O 5
ATOM 7513 N N . LYS A 1 42 ? 46.865 -15.038 4.041 1.00 0.00 264 LYS A N 5
ATOM 7514 C CA . LYS A 1 42 ? 45.468 -14.649 4.189 1.00 0.00 264 LYS A CA 5
ATOM 7515 C C . LYS A 1 42 ? 44.698 -14.858 2.890 1.00 0.00 264 LYS A C 5
ATOM 7516 O O . LYS A 1 42 ? 43.558 -15.306 2.912 1.00 0.00 264 LYS A O 5
ATOM 7535 N N . ARG A 1 43 ? 45.324 -14.532 1.762 1.00 0.00 265 ARG A N 5
ATOM 7536 C CA . ARG A 1 43 ? 44.664 -14.685 0.465 1.00 0.00 265 ARG A CA 5
ATOM 7537 C C . ARG A 1 43 ? 44.183 -16.116 0.257 1.00 0.00 265 ARG A C 5
ATOM 7538 O O . ARG A 1 43 ? 43.102 -16.338 -0.289 1.00 0.00 265 ARG A O 5
ATOM 7559 N N . ALA A 1 44 ? 44.984 -17.081 0.685 1.00 0.00 266 ALA A N 5
ATOM 7560 C CA . ALA A 1 44 ? 44.612 -18.480 0.525 1.00 0.00 266 ALA A CA 5
ATOM 7561 C C . ALA A 1 44 ? 43.448 -18.844 1.446 1.00 0.00 266 ALA A C 5
ATOM 7562 O O . ALA A 1 44 ? 43.569 -18.784 2.670 1.00 0.00 266 ALA A O 5
ATOM 7569 N N . GLY A 1 45 ? 42.328 -19.239 0.847 1.00 0.00 267 GLY A N 5
ATOM 7570 C CA . GLY A 1 45 ? 41.151 -19.632 1.616 1.00 0.00 267 GLY A CA 5
ATOM 7571 C C . GLY A 1 45 ? 40.210 -18.456 1.884 1.00 0.00 267 GLY A C 5
ATOM 7572 O O . GLY A 1 45 ? 39.099 -18.652 2.378 1.00 0.00 267 GLY A O 5
ATOM 7576 N N . TRP A 1 46 ? 40.643 -17.240 1.561 1.00 0.00 268 TRP A N 5
ATOM 7577 C CA . TRP A 1 46 ? 39.800 -16.069 1.785 1.00 0.00 268 TRP A CA 5
ATOM 7578 C C . TRP A 1 46 ? 38.631 -16.063 0.803 1.00 0.00 268 TRP A C 5
ATOM 7579 O O . TRP A 1 46 ? 38.831 -16.024 -0.411 1.00 0.00 268 TRP A O 5
ATOM 7600 N N . GLN A 1 47 ? 37.410 -16.104 1.336 1.00 0.00 269 GLN A N 5
ATOM 7601 C CA . GLN A 1 47 ? 36.220 -16.107 0.491 1.00 0.00 269 GLN A CA 5
ATOM 7602 C C . GLN A 1 47 ? 35.700 -14.679 0.319 1.00 0.00 269 GLN A C 5
ATOM 7603 O O . GLN A 1 47 ? 36.026 -14.019 -0.664 1.00 0.00 269 GLN A O 5
ATOM 7617 N N . CYS A 1 48 ? 34.904 -14.204 1.279 1.00 0.00 270 CYS A N 5
ATOM 7618 C CA . CYS A 1 48 ? 34.368 -12.845 1.216 1.00 0.00 270 CYS A CA 5
ATOM 7619 C C . CYS A 1 48 ? 33.492 -12.534 2.441 1.00 0.00 270 CYS A C 5
ATOM 7620 O O . CYS A 1 48 ? 32.400 -13.087 2.571 1.00 0.00 270 CYS A O 5
ATOM 7627 N N . PRO A 1 49 ? 33.928 -11.666 3.337 1.00 0.00 271 PRO A N 5
ATOM 7628 C CA . PRO A 1 49 ? 33.130 -11.304 4.553 1.00 0.00 271 PRO A CA 5
ATOM 7629 C C . PRO A 1 49 ? 31.734 -10.796 4.195 1.00 0.00 271 PRO A C 5
ATOM 7630 O O . PRO A 1 49 ? 30.754 -11.107 4.873 1.00 0.00 271 PRO A O 5
ATOM 7641 N N . GLU A 1 50 ? 31.658 -10.004 3.131 1.00 0.00 272 GLU A N 5
ATOM 7642 C CA . GLU A 1 50 ? 30.387 -9.440 2.691 1.00 0.00 272 GLU A CA 5
ATOM 7643 C C . GLU A 1 50 ? 29.425 -10.518 2.187 1.00 0.00 272 GLU A C 5
ATOM 7644 O O . GLU A 1 50 ? 28.210 -10.376 2.328 1.00 0.00 272 GLU A O 5
ATOM 7656 N N . CYS A 1 51 ? 29.958 -11.589 1.600 1.00 0.00 273 CYS A N 5
ATOM 7657 C CA . CYS A 1 51 ? 29.105 -12.664 1.091 1.00 0.00 273 CYS A CA 5
ATOM 7658 C C . CYS A 1 51 ? 29.503 -14.011 1.700 1.00 0.00 273 CYS A C 5
ATOM 7659 O O . CYS A 1 51 ? 29.585 -15.026 1.004 1.00 0.00 273 CYS A O 5
ATOM 7666 N N . LYS A 1 52 ? 29.745 -14.017 3.007 1.00 0.00 274 LYS A N 5
ATOM 7667 C CA . LYS A 1 52 ? 30.129 -15.246 3.697 1.00 0.00 274 LYS A CA 5
ATOM 7668 C C . LYS A 1 52 ? 28.905 -15.982 4.230 1.00 0.00 274 LYS A C 5
ATOM 7669 O O . LYS A 1 52 ? 27.830 -15.400 4.377 1.00 0.00 274 LYS A O 5
ATOM 7688 N N . VAL A 1 53 ? 29.081 -17.268 4.518 1.00 0.00 275 VAL A N 5
ATOM 7689 C CA . VAL A 1 53 ? 27.992 -18.085 5.036 1.00 0.00 275 VAL A CA 5
ATOM 7690 C C . VAL A 1 53 ? 28.434 -18.842 6.276 1.00 0.00 275 VAL A C 5
ATOM 7691 O O . VAL A 1 53 ? 29.623 -19.097 6.471 1.00 0.00 275 VAL A O 5
ATOM 7704 N N . CYS A 1 54 ? 27.468 -19.228 7.095 1.00 0.00 276 CYS A N 5
ATOM 7705 C CA . CYS A 1 54 ? 27.768 -19.991 8.293 1.00 0.00 276 CYS A CA 5
ATOM 7706 C C . CYS A 1 54 ? 28.180 -21.398 7.901 1.00 0.00 276 CYS A C 5
ATOM 7707 O O . CYS A 1 54 ? 27.654 -21.956 6.942 1.00 0.00 276 CYS A O 5
ATOM 7714 N N . GLN A 1 55 ? 29.107 -21.975 8.647 1.00 0.00 277 GLN A N 5
ATOM 7715 C CA . GLN A 1 55 ? 29.560 -23.330 8.362 1.00 0.00 277 GLN A CA 5
ATOM 7716 C C . GLN A 1 55 ? 28.674 -24.348 9.080 1.00 0.00 277 GLN A C 5
ATOM 7717 O O . GLN A 1 55 ? 29.094 -25.476 9.342 1.00 0.00 277 GLN A O 5
ATOM 7731 N N . ALA A 1 56 ? 27.448 -23.936 9.399 1.00 0.00 278 ALA A N 5
ATOM 7732 C CA . ALA A 1 56 ? 26.510 -24.805 10.089 1.00 0.00 278 ALA A CA 5
ATOM 7733 C C . ALA A 1 56 ? 25.155 -24.789 9.387 1.00 0.00 278 ALA A C 5
ATOM 7734 O O . ALA A 1 56 ? 24.559 -25.840 9.147 1.00 0.00 278 ALA A O 5
ATOM 7741 N N . CYS A 1 57 ? 24.674 -23.590 9.059 1.00 0.00 279 CYS A N 5
ATOM 7742 C CA . CYS A 1 57 ? 23.378 -23.461 8.380 1.00 0.00 279 CYS A CA 5
ATOM 7743 C C . CYS A 1 57 ? 23.533 -22.937 6.950 1.00 0.00 279 CYS A C 5
ATOM 7744 O O . CYS A 1 57 ? 22.568 -22.937 6.187 1.00 0.00 279 CYS A O 5
ATOM 7751 N N . ARG A 1 58 ? 24.738 -22.503 6.583 1.00 0.00 280 ARG A N 5
ATOM 7752 C CA . ARG A 1 58 ? 24.977 -22.000 5.232 1.00 0.00 280 ARG A CA 5
ATOM 7753 C C . ARG A 1 58 ? 24.104 -20.779 4.940 1.00 0.00 280 ARG A C 5
ATOM 7754 O O . ARG A 1 58 ? 23.476 -20.696 3.884 1.00 0.00 280 ARG A O 5
ATOM 7775 N N . LYS A 1 59 ? 24.070 -19.835 5.876 1.00 0.00 281 LYS A N 5
ATOM 7776 C CA . LYS A 1 59 ? 23.271 -18.627 5.701 1.00 0.00 281 LYS A CA 5
ATOM 7777 C C . LYS A 1 59 ? 24.059 -17.392 6.172 1.00 0.00 281 LYS A C 5
ATOM 7778 O O . LYS A 1 59 ? 24.706 -17.442 7.219 1.00 0.00 281 LYS A O 5
ATOM 7797 N N . PRO A 1 60 ? 24.032 -16.293 5.440 1.00 0.00 282 PRO A N 5
ATOM 7798 C CA . PRO A 1 60 ? 24.774 -15.057 5.827 1.00 0.00 282 PRO A CA 5
ATOM 7799 C C . PRO A 1 60 ? 24.052 -14.252 6.905 1.00 0.00 282 PRO A C 5
ATOM 7800 O O . PRO A 1 60 ? 23.031 -14.684 7.441 1.00 0.00 282 PRO A O 5
ATOM 7811 N N . GLY A 1 61 ? 24.594 -13.076 7.211 1.00 0.00 283 GLY A N 5
ATOM 7812 C CA . GLY A 1 61 ? 24.000 -12.208 8.220 1.00 0.00 283 GLY A CA 5
ATOM 7813 C C . GLY A 1 61 ? 24.606 -12.476 9.593 1.00 0.00 283 GLY A C 5
ATOM 7814 O O . GLY A 1 61 ? 25.540 -13.267 9.725 1.00 0.00 283 GLY A O 5
ATOM 7818 N N . ASN A 1 62 ? 24.065 -11.814 10.611 1.00 0.00 284 ASN A N 5
ATOM 7819 C CA . ASN A 1 62 ? 24.562 -11.991 11.969 1.00 0.00 284 ASN A CA 5
ATOM 7820 C C . ASN A 1 62 ? 26.055 -11.682 12.046 1.00 0.00 284 ASN A C 5
ATOM 7821 O O . ASN A 1 62 ? 26.814 -12.436 12.644 1.00 0.00 284 ASN A O 5
ATOM 7832 N N . ASP A 1 63 ? 26.473 -10.579 11.429 1.00 0.00 285 ASP A N 5
ATOM 7833 C CA . ASP A 1 63 ? 27.884 -10.198 11.435 1.00 0.00 285 ASP A CA 5
ATOM 7834 C C . ASP A 1 63 ? 28.381 -9.939 12.856 1.00 0.00 285 ASP A C 5
ATOM 7835 O O . ASP A 1 63 ? 29.476 -10.369 13.221 1.00 0.00 285 ASP A O 5
ATOM 7844 N N . SER A 1 64 ? 27.579 -9.247 13.659 1.00 0.00 286 SER A N 5
ATOM 7845 C CA . SER A 1 64 ? 27.972 -8.961 15.037 1.00 0.00 286 SER A CA 5
ATOM 7846 C C . SER A 1 64 ? 27.924 -10.223 15.882 1.00 0.00 286 SER A C 5
ATOM 7847 O O . SER A 1 64 ? 28.597 -10.319 16.910 1.00 0.00 286 SER A O 5
ATOM 7855 N N . LYS A 1 65 ? 27.141 -11.198 15.440 1.00 0.00 287 LYS A N 5
ATOM 7856 C CA . LYS A 1 65 ? 27.038 -12.452 16.164 1.00 0.00 287 LYS A CA 5
ATOM 7857 C C . LYS A 1 65 ? 27.822 -13.555 15.452 1.00 0.00 287 LYS A C 5
ATOM 7858 O O . LYS A 1 65 ? 27.745 -14.720 15.838 1.00 0.00 287 LYS A O 5
ATOM 7877 N N . MET A 1 66 ? 28.577 -13.191 14.411 1.00 0.00 288 MET A N 5
ATOM 7878 C CA . MET A 1 66 ? 29.366 -14.177 13.678 1.00 0.00 288 MET A CA 5
ATOM 7879 C C . MET A 1 66 ? 30.855 -13.930 13.900 1.00 0.00 288 MET A C 5
ATOM 7880 O O . MET A 1 66 ? 31.339 -12.808 13.744 1.00 0.00 288 MET A O 5
ATOM 7894 N N . LEU A 1 67 ? 31.578 -14.985 14.253 1.00 0.00 289 LEU A N 5
ATOM 7895 C CA . LEU A 1 67 ? 33.012 -14.875 14.482 1.00 0.00 289 LEU A CA 5
ATOM 7896 C C . LEU A 1 67 ? 33.758 -15.304 13.220 1.00 0.00 289 LEU A C 5
ATOM 7897 O O . LEU A 1 67 ? 33.510 -16.382 12.680 1.00 0.00 289 LEU A O 5
ATOM 7913 N N . VAL A 1 68 ? 34.664 -14.452 12.745 1.00 0.00 290 VAL A N 5
ATOM 7914 C CA . VAL A 1 68 ? 35.428 -14.757 11.538 1.00 0.00 290 VAL A CA 5
ATOM 7915 C C . VAL A 1 68 ? 36.903 -14.943 11.851 1.00 0.00 290 VAL A C 5
ATOM 7916 O O . VAL A 1 68 ? 37.492 -14.169 12.600 1.00 0.00 290 VAL A O 5
ATOM 7929 N N . CYS A 1 69 ? 37.499 -15.962 11.248 1.00 0.00 291 CYS A N 5
ATOM 7930 C CA . CYS A 1 69 ? 38.916 -16.231 11.443 1.00 0.00 291 CYS A CA 5
ATOM 7931 C C . CYS A 1 69 ? 39.739 -15.331 10.517 1.00 0.00 291 CYS A C 5
ATOM 7932 O O . CYS A 1 69 ? 39.516 -15.295 9.306 1.00 0.00 291 CYS A O 5
ATOM 7939 N N . GLU A 1 70 ? 40.656 -14.576 11.111 1.00 0.00 292 GLU A N 5
ATOM 7940 C CA . GLU A 1 70 ? 41.488 -13.627 10.369 1.00 0.00 292 GLU A CA 5
ATOM 7941 C C . GLU A 1 70 ? 42.407 -14.281 9.330 1.00 0.00 292 GLU A C 5
ATOM 7942 O O . GLU A 1 70 ? 42.527 -13.777 8.215 1.00 0.00 292 GLU A O 5
ATOM 7954 N N . THR A 1 71 ? 43.072 -15.375 9.686 1.00 0.00 293 THR A N 5
ATOM 7955 C CA . THR A 1 71 ? 43.986 -16.018 8.738 1.00 0.00 293 THR A CA 5
ATOM 7956 C C . THR A 1 71 ? 43.263 -17.036 7.861 1.00 0.00 293 THR A C 5
ATOM 7957 O O . THR A 1 71 ? 43.269 -16.925 6.635 1.00 0.00 293 THR A O 5
ATOM 7968 N N . CYS A 1 72 ? 42.639 -18.022 8.491 1.00 0.00 294 CYS A N 5
ATOM 7969 C CA . CYS A 1 72 ? 41.912 -19.046 7.745 1.00 0.00 294 CYS A CA 5
ATOM 7970 C C . CYS A 1 72 ? 40.434 -18.668 7.663 1.00 0.00 294 CYS A C 5
ATOM 7971 O O . CYS A 1 72 ? 39.627 -19.121 8.469 1.00 0.00 294 CYS A O 5
ATOM 7978 N N . ASP A 1 73 ? 40.104 -17.811 6.693 1.00 0.00 295 ASP A N 5
ATOM 7979 C CA . ASP A 1 73 ? 38.726 -17.331 6.512 1.00 0.00 295 ASP A CA 5
ATOM 7980 C C . ASP A 1 73 ? 37.696 -18.427 6.765 1.00 0.00 295 ASP A C 5
ATOM 7981 O O . ASP A 1 73 ? 37.683 -19.460 6.095 1.00 0.00 295 ASP A O 5
ATOM 7990 N N . LYS A 1 74 ? 36.831 -18.174 7.739 1.00 0.00 296 LYS A N 5
ATOM 7991 C CA . LYS A 1 74 ? 35.781 -19.116 8.102 1.00 0.00 296 LYS A CA 5
ATOM 7992 C C . LYS A 1 74 ? 34.715 -18.390 8.920 1.00 0.00 296 LYS A C 5
ATOM 7993 O O . LYS A 1 74 ? 35.038 -17.519 9.729 1.00 0.00 296 LYS A O 5
ATOM 8012 N N . GLY A 1 75 ? 33.451 -18.738 8.701 1.00 0.00 297 GLY A N 5
ATOM 8013 C CA . GLY A 1 75 ? 32.361 -18.082 9.433 1.00 0.00 297 GLY A CA 5
ATOM 8014 C C . GLY A 1 75 ? 31.783 -18.986 10.511 1.00 0.00 297 GLY A C 5
ATOM 8015 O O . GLY A 1 75 ? 31.460 -20.146 10.260 1.00 0.00 297 GLY A O 5
ATOM 8019 N N . TYR A 1 76 ? 31.653 -18.438 11.716 1.00 0.00 298 TYR A N 5
ATOM 8020 C CA . TYR A 1 76 ? 31.107 -19.203 12.831 1.00 0.00 298 TYR A CA 5
ATOM 8021 C C . TYR A 1 76 ? 29.966 -18.447 13.514 1.00 0.00 298 TYR A C 5
ATOM 8022 O O . TYR A 1 76 ? 30.071 -17.259 13.803 1.00 0.00 298 TYR A O 5
ATOM 8040 N N . HIS A 1 77 ? 28.876 -19.163 13.763 1.00 0.00 299 HIS A N 5
ATOM 8041 C CA . HIS A 1 77 ? 27.697 -18.585 14.410 1.00 0.00 299 HIS A CA 5
ATOM 8042 C C . HIS A 1 77 ? 27.753 -18.799 15.924 1.00 0.00 299 HIS A C 5
ATOM 8043 O O . HIS A 1 77 ? 27.932 -19.923 16.375 1.00 0.00 299 HIS A O 5
ATOM 8057 N N . THR A 1 78 ? 27.596 -17.721 16.697 1.00 0.00 300 THR A N 5
ATOM 8058 C CA . THR A 1 78 ? 27.647 -17.800 18.162 1.00 0.00 300 THR A CA 5
ATOM 8059 C C . THR A 1 78 ? 26.610 -18.759 18.742 1.00 0.00 300 THR A C 5
ATOM 8060 O O . THR A 1 78 ? 26.692 -19.121 19.918 1.00 0.00 300 THR A O 5
ATOM 8071 N N . PHE A 1 79 ? 25.642 -19.167 17.934 1.00 0.00 301 PHE A N 5
ATOM 8072 C CA . PHE A 1 79 ? 24.607 -20.080 18.408 1.00 0.00 301 PHE A CA 5
ATOM 8073 C C . PHE A 1 79 ? 24.691 -21.435 17.715 1.00 0.00 301 PHE A C 5
ATOM 8074 O O . PHE A 1 79 ? 23.814 -22.280 17.899 1.00 0.00 301 PHE A O 5
ATOM 8091 N N . CYS A 1 80 ? 25.746 -21.656 16.932 1.00 0.00 302 CYS A N 5
ATOM 8092 C CA . CYS A 1 80 ? 25.899 -22.934 16.251 1.00 0.00 302 CYS A CA 5
ATOM 8093 C C . CYS A 1 80 ? 27.273 -23.062 15.582 1.00 0.00 302 CYS A C 5
ATOM 8094 O O . CYS A 1 80 ? 27.391 -23.612 14.487 1.00 0.00 302 CYS A O 5
ATOM 8101 N N . LEU A 1 81 ? 28.318 -22.593 16.271 1.00 0.00 303 LEU A N 5
ATOM 8102 C CA . LEU A 1 81 ? 29.679 -22.706 15.750 1.00 0.00 303 LEU A CA 5
ATOM 8103 C C . LEU A 1 81 ? 30.267 -24.029 16.233 1.00 0.00 303 LEU A C 5
ATOM 8104 O O . LEU A 1 81 ? 29.641 -24.694 17.060 1.00 0.00 303 LEU A O 5
ATOM 8120 N N . LYS A 1 82 ? 31.430 -24.442 15.703 1.00 0.00 304 LYS A N 5
ATOM 8121 C CA . LYS A 1 82 ? 32.005 -25.729 16.120 1.00 0.00 304 LYS A CA 5
ATOM 8122 C C . LYS A 1 82 ? 31.966 -25.821 17.647 1.00 0.00 304 LYS A C 5
ATOM 8123 O O . LYS A 1 82 ? 31.222 -26.641 18.177 1.00 0.00 304 LYS A O 5
ATOM 8142 N N . PRO A 1 83 ? 32.648 -24.957 18.374 1.00 0.00 305 PRO A N 5
ATOM 8143 C CA . PRO A 1 83 ? 32.537 -24.915 19.849 1.00 0.00 305 PRO A CA 5
ATOM 8144 C C . PRO A 1 83 ? 31.487 -23.860 20.227 1.00 0.00 305 PRO A C 5
ATOM 8145 O O . PRO A 1 83 ? 31.823 -22.684 20.349 1.00 0.00 305 PRO A O 5
ATOM 8156 N N . PRO A 1 84 ? 30.231 -24.212 20.361 1.00 0.00 306 PRO A N 5
ATOM 8157 C CA . PRO A 1 84 ? 29.170 -23.207 20.660 1.00 0.00 306 PRO A CA 5
ATOM 8158 C C . PRO A 1 84 ? 29.462 -22.426 21.930 1.00 0.00 306 PRO A C 5
ATOM 8159 O O . PRO A 1 84 ? 29.981 -22.969 22.906 1.00 0.00 306 PRO A O 5
ATOM 8170 N N . MET A 1 85 ? 29.146 -21.138 21.894 1.00 0.00 307 MET A N 5
ATOM 8171 C CA . MET A 1 85 ? 29.397 -20.270 23.030 1.00 0.00 307 MET A CA 5
ATOM 8172 C C . MET A 1 85 ? 28.079 -19.731 23.601 1.00 0.00 307 MET A C 5
ATOM 8173 O O . MET A 1 85 ? 27.127 -19.503 22.855 1.00 0.00 307 MET A O 5
ATOM 8187 N N . GLU A 1 86 ? 28.017 -19.537 24.924 1.00 0.00 308 GLU A N 5
ATOM 8188 C CA . GLU A 1 86 ? 26.798 -19.037 25.549 1.00 0.00 308 GLU A CA 5
ATOM 8189 C C . GLU A 1 86 ? 26.551 -17.570 25.212 1.00 0.00 308 GLU A C 5
ATOM 8190 O O . GLU A 1 86 ? 25.404 -17.135 25.107 1.00 0.00 308 GLU A O 5
ATOM 8202 N N . GLU A 1 87 ? 27.625 -16.810 25.049 1.00 0.00 309 GLU A N 5
ATOM 8203 C CA . GLU A 1 87 ? 27.504 -15.387 24.729 1.00 0.00 309 GLU A CA 5
ATOM 8204 C C . GLU A 1 87 ? 28.544 -14.969 23.707 1.00 0.00 309 GLU A C 5
ATOM 8205 O O . GLU A 1 87 ? 29.288 -15.794 23.178 1.00 0.00 309 GLU A O 5
ATOM 8217 N N . LEU A 1 88 ? 28.582 -13.673 23.439 1.00 0.00 310 LEU A N 5
ATOM 8218 C CA . LEU A 1 88 ? 29.525 -13.129 22.481 1.00 0.00 310 LEU A CA 5
ATOM 8219 C C . LEU A 1 88 ? 30.868 -12.845 23.176 1.00 0.00 310 LEU A C 5
ATOM 8220 O O . LEU A 1 88 ? 30.921 -12.009 24.079 1.00 0.00 310 LEU A O 5
ATOM 8236 N N . PRO A 1 89 ? 31.946 -13.507 22.801 1.00 0.00 311 PRO A N 5
ATOM 8237 C CA . PRO A 1 89 ? 33.270 -13.275 23.451 1.00 0.00 311 PRO A CA 5
ATOM 8238 C C . PRO A 1 89 ? 33.848 -11.901 23.128 1.00 0.00 311 PRO A C 5
ATOM 8239 O O . PRO A 1 89 ? 34.032 -11.550 21.962 1.00 0.00 311 PRO A O 5
ATOM 8250 N N . ALA A 1 90 ? 34.145 -11.134 24.173 1.00 0.00 312 ALA A N 5
ATOM 8251 C CA . ALA A 1 90 ? 34.719 -9.807 23.995 1.00 0.00 312 ALA A CA 5
ATOM 8252 C C . ALA A 1 90 ? 36.090 -9.919 23.338 1.00 0.00 312 ALA A C 5
ATOM 8253 O O . ALA A 1 90 ? 36.452 -9.113 22.485 1.00 0.00 312 ALA A O 5
ATOM 8260 N N . HIS A 1 91 ? 36.842 -10.932 23.746 1.00 0.00 313 HIS A N 5
ATOM 8261 C CA . HIS A 1 91 ? 38.173 -11.157 23.200 1.00 0.00 313 HIS A CA 5
ATOM 8262 C C . HIS A 1 91 ? 38.076 -11.851 21.844 1.00 0.00 313 HIS A C 5
ATOM 8263 O O . HIS A 1 91 ? 37.033 -12.411 21.503 1.00 0.00 313 HIS A O 5
ATOM 8278 N N . SER A 1 92 ? 39.156 -11.812 21.068 1.00 0.00 314 SER A N 5
ATOM 8279 C CA . SER A 1 92 ? 39.154 -12.441 19.755 1.00 0.00 314 SER A CA 5
ATOM 8280 C C . SER A 1 92 ? 39.129 -13.961 19.888 1.00 0.00 314 SER A C 5
ATOM 8281 O O . SER A 1 92 ? 39.810 -14.533 20.739 1.00 0.00 314 SER A O 5
ATOM 8289 N N . TRP A 1 93 ? 38.353 -14.608 19.026 1.00 0.00 315 TRP A N 5
ATOM 8290 C CA . TRP A 1 93 ? 38.254 -16.063 19.030 1.00 0.00 315 TRP A CA 5
ATOM 8291 C C . TRP A 1 93 ? 38.669 -16.587 17.658 1.00 0.00 315 TRP A C 5
ATOM 8292 O O . TRP A 1 93 ? 37.933 -16.489 16.672 1.00 0.00 315 TRP A O 5
ATOM 8313 N N . LYS A 1 94 ? 39.900 -17.079 17.594 1.00 0.00 316 LYS A N 5
ATOM 8314 C CA . LYS A 1 94 ? 40.468 -17.568 16.343 1.00 0.00 316 LYS A CA 5
ATOM 8315 C C . LYS A 1 94 ? 41.450 -18.699 16.641 1.00 0.00 316 LYS A C 5
ATOM 8316 O O . LYS A 1 94 ? 41.689 -19.025 17.804 1.00 0.00 316 LYS A O 5
ATOM 8335 N N . CYS A 1 95 ? 42.043 -19.277 15.598 1.00 0.00 317 CYS A N 5
ATOM 8336 C CA . CYS A 1 95 ? 43.020 -20.344 15.800 1.00 0.00 317 CYS A CA 5
ATOM 8337 C C . CYS A 1 95 ? 44.125 -19.819 16.715 1.00 0.00 317 CYS A C 5
ATOM 8338 O O . CYS A 1 95 ? 44.132 -18.644 17.050 1.00 0.00 317 CYS A O 5
ATOM 8345 N N . LYS A 1 96 ? 45.052 -20.669 17.133 1.00 0.00 318 LYS A N 5
ATOM 8346 C CA . LYS A 1 96 ? 46.122 -20.203 18.011 1.00 0.00 318 LYS A CA 5
ATOM 8347 C C . LYS A 1 96 ? 46.970 -19.134 17.313 1.00 0.00 318 LYS A C 5
ATOM 8348 O O . LYS A 1 96 ? 47.223 -18.057 17.868 1.00 0.00 318 LYS A O 5
ATOM 8367 N N . ALA A 1 97 ? 47.405 -19.443 16.093 1.00 0.00 319 ALA A N 5
ATOM 8368 C CA . ALA A 1 97 ? 48.231 -18.522 15.313 1.00 0.00 319 ALA A CA 5
ATOM 8369 C C . ALA A 1 97 ? 47.442 -17.288 14.882 1.00 0.00 319 ALA A C 5
ATOM 8370 O O . ALA A 1 97 ? 48.018 -16.226 14.641 1.00 0.00 319 ALA A O 5
ATOM 8377 N N . CYS A 1 98 ? 46.131 -17.435 14.763 1.00 0.00 320 CYS A N 5
ATOM 8378 C CA . CYS A 1 98 ? 45.284 -16.327 14.340 1.00 0.00 320 CYS A CA 5
ATOM 8379 C C . CYS A 1 98 ? 44.852 -15.485 15.536 1.00 0.00 320 CYS A C 5
ATOM 8380 O O . CYS A 1 98 ? 44.610 -14.284 15.415 1.00 0.00 320 CYS A O 5
ATOM 8387 N N . ARG A 1 99 ? 44.757 -16.132 16.687 1.00 0.00 321 ARG A N 5
ATOM 8388 C CA . ARG A 1 99 ? 44.354 -15.461 17.915 1.00 0.00 321 ARG A CA 5
ATOM 8389 C C . ARG A 1 99 ? 45.374 -14.399 18.288 1.00 0.00 321 ARG A C 5
ATOM 8390 O O . ARG A 1 99 ? 45.018 -13.286 18.676 1.00 0.00 321 ARG A O 5
ATOM 8411 N N . VAL A 1 100 ? 46.648 -14.753 18.162 1.00 0.00 322 VAL A N 5
ATOM 8412 C CA . VAL A 1 100 ? 47.720 -13.821 18.485 1.00 0.00 322 VAL A CA 5
ATOM 8413 C C . VAL A 1 100 ? 47.680 -12.611 17.557 1.00 0.00 322 VAL A C 5
ATOM 8414 O O . VAL A 1 100 ? 46.993 -11.627 17.834 1.00 0.00 322 VAL A O 5
ATOM 8427 N N . THR B 2 1 ? 40.448 -6.136 22.049 1.00 0.00 652 THR B N 5
ATOM 8428 C CA . THR B 2 1 ? 40.218 -6.842 20.795 1.00 0.00 652 THR B CA 5
ATOM 8429 C C . THR B 2 1 ? 38.786 -6.611 20.306 1.00 0.00 652 THR B C 5
ATOM 8430 O O . THR B 2 1 ? 38.573 -6.000 19.259 1.00 0.00 652 THR B O 5
ATOM 8441 N N . GLY B 2 2 ? 37.808 -7.090 21.072 1.00 0.00 653 GLY B N 5
ATOM 8442 C CA . GLY B 2 2 ? 36.407 -6.914 20.708 1.00 0.00 653 GLY B CA 5
ATOM 8443 C C . GLY B 2 2 ? 36.005 -7.854 19.576 1.00 0.00 653 GLY B C 5
ATOM 8444 O O . GLY B 2 2 ? 36.848 -8.523 18.977 1.00 0.00 653 GLY B O 5
ATOM 8448 N N . ALA B 2 3 ? 34.709 -7.882 19.281 1.00 0.00 654 ALA B N 5
ATOM 8449 C CA . ALA B 2 3 ? 34.183 -8.726 18.207 1.00 0.00 654 ALA B CA 5
ATOM 8450 C C . ALA B 2 3 ? 34.176 -7.962 16.878 1.00 0.00 654 ALA B C 5
ATOM 8451 O O . ALA B 2 3 ? 33.374 -8.249 15.967 1.00 0.00 654 ALA B O 5
ATOM 8458 N N . ARG B 2 4 ? 35.095 -7.002 16.764 1.00 0.00 655 ARG B N 5
ATOM 8459 C CA . ARG B 2 4 ? 35.223 -6.207 15.553 1.00 0.00 655 ARG B CA 5
ATOM 8460 C C . ARG B 2 4 ? 35.462 -7.107 14.344 1.00 0.00 655 ARG B C 5
ATOM 8461 O O . ARG B 2 4 ? 35.309 -6.662 13.214 1.00 0.00 655 ARG B O 5
ATOM 8482 N N . THR B 2 5 ? 35.841 -8.367 14.606 1.00 0.00 656 THR B N 5
ATOM 8483 C CA . THR B 2 5 ? 36.102 -9.357 13.558 1.00 0.00 656 THR B CA 5
ATOM 8484 C C . THR B 2 5 ? 35.146 -9.180 12.367 1.00 0.00 656 THR B C 5
ATOM 8485 O O . THR B 2 5 ? 35.404 -8.360 11.489 1.00 0.00 656 THR B O 5
ATOM 8496 N N . LEU B 2 6 ? 34.042 -9.917 12.319 1.00 0.00 657 LEU B N 5
ATOM 8497 C CA . LEU B 2 6 ? 33.122 -9.748 11.217 1.00 0.00 657 LEU B CA 5
ATOM 8498 C C . LEU B 2 6 ? 32.194 -8.585 11.525 1.00 0.00 657 LEU B C 5
ATOM 8499 O O . LEU B 2 6 ? 31.680 -7.937 10.615 1.00 0.00 657 LEU B O 5
ATOM 8515 N N . ALA B 2 7 ? 31.982 -8.316 12.815 1.00 0.00 658 ALA B N 5
ATOM 8516 C CA . ALA B 2 7 ? 31.116 -7.224 13.199 1.00 0.00 658 ALA B CA 5
ATOM 8517 C C . ALA B 2 7 ? 31.597 -5.908 12.602 1.00 0.00 658 ALA B C 5
ATOM 8518 O O . ALA B 2 7 ? 30.810 -5.172 12.031 1.00 0.00 658 ALA B O 5
ATOM 8525 N N . ASP B 2 8 ? 32.879 -5.605 12.731 1.00 0.00 659 ASP B N 5
ATOM 8526 C CA . ASP B 2 8 ? 33.386 -4.349 12.186 1.00 0.00 659 ASP B CA 5
ATOM 8527 C C . ASP B 2 8 ? 33.641 -4.446 10.683 1.00 0.00 659 ASP B C 5
ATOM 8528 O O . ASP B 2 8 ? 33.347 -3.512 9.941 1.00 0.00 659 ASP B O 5
ATOM 8537 N N . ILE B 2 9 ? 34.212 -5.563 10.242 1.00 0.00 660 ILE B N 5
ATOM 8538 C CA . ILE B 2 9 ? 34.529 -5.740 8.825 1.00 0.00 660 ILE B CA 5
ATOM 8539 C C . ILE B 2 9 ? 33.286 -5.724 7.931 1.00 0.00 660 ILE B C 5
ATOM 8540 O O . ILE B 2 9 ? 33.242 -5.013 6.925 1.00 0.00 660 ILE B O 5
ATOM 8556 N N . LYS B 2 10 ? 32.297 -6.535 8.276 1.00 0.00 661 LYS B N 5
ATOM 8557 C CA . LYS B 2 10 ? 31.088 -6.633 7.464 1.00 0.00 661 LYS B CA 5
ATOM 8558 C C . LYS B 2 10 ? 30.136 -5.467 7.685 1.00 0.00 661 LYS B C 5
ATOM 8559 O O . LYS B 2 10 ? 29.572 -4.937 6.731 1.00 0.00 661 LYS B O 5
ATOM 8578 N N . ALA B 2 11 ? 29.931 -5.082 8.936 1.00 0.00 662 ALA B N 5
ATOM 8579 C CA . ALA B 2 11 ? 29.004 -3.995 9.214 1.00 0.00 662 ALA B CA 5
ATOM 8580 C C . ALA B 2 11 ? 29.472 -2.698 8.565 1.00 0.00 662 ALA B C 5
ATOM 8581 O O . ALA B 2 11 ? 28.675 -1.995 7.946 1.00 0.00 662 ALA B O 5
ATOM 8588 N N . LYS B 2 12 ? 30.765 -2.392 8.676 1.00 0.00 663 LYS B N 5
ATOM 8589 C CA . LYS B 2 12 ? 31.286 -1.183 8.067 1.00 0.00 663 LYS B CA 5
ATOM 8590 C C . LYS B 2 12 ? 31.184 -1.308 6.560 1.00 0.00 663 LYS B C 5
ATOM 8591 O O . LYS B 2 12 ? 30.959 -0.321 5.864 1.00 0.00 663 LYS B O 5
ATOM 8610 N N . ALA B 2 13 ? 31.324 -2.536 6.062 1.00 0.00 664 ALA B N 5
ATOM 8611 C CA . ALA B 2 13 ? 31.222 -2.765 4.641 1.00 0.00 664 ALA B CA 5
ATOM 8612 C C . ALA B 2 13 ? 29.877 -2.268 4.148 1.00 0.00 664 ALA B C 5
ATOM 8613 O O . ALA B 2 13 ? 29.785 -1.711 3.068 1.00 0.00 664 ALA B O 5
ATOM 8620 N N . GLN B 2 14 ? 28.841 -2.475 4.959 1.00 0.00 665 GLN B N 5
ATOM 8621 C CA . GLN B 2 14 ? 27.492 -2.045 4.612 1.00 0.00 665 GLN B CA 5
ATOM 8622 C C . GLN B 2 14 ? 27.383 -0.540 4.605 1.00 0.00 665 GLN B C 5
ATOM 8623 O O . GLN B 2 14 ? 26.695 0.043 3.775 1.00 0.00 665 GLN B O 5
ATOM 8637 N N . LEU B 2 15 ? 28.050 0.077 5.547 1.00 0.00 666 LEU B N 5
ATOM 8638 C CA . LEU B 2 15 ? 28.001 1.527 5.644 1.00 0.00 666 LEU B CA 5
ATOM 8639 C C . LEU B 2 15 ? 28.561 2.150 4.374 1.00 0.00 666 LEU B C 5
ATOM 8640 O O . LEU B 2 15 ? 27.955 3.046 3.787 1.00 0.00 666 LEU B O 5
ATOM 8656 N N . VAL B 2 16 ? 29.725 1.671 3.957 1.00 0.00 667 VAL B N 5
ATOM 8657 C CA . VAL B 2 16 ? 30.357 2.215 2.743 1.00 0.00 667 VAL B CA 5
ATOM 8658 C C . VAL B 2 16 ? 29.694 1.678 1.469 1.00 0.00 667 VAL B C 5
ATOM 8659 O O . VAL B 2 16 ? 29.582 2.395 0.475 1.00 0.00 667 VAL B O 5
ATOM 8672 N N . LYS B 2 17 ? 29.243 0.431 1.506 1.00 0.00 668 LYS B N 5
ATOM 8673 C CA . LYS B 2 17 ? 28.576 -0.171 0.354 1.00 0.00 668 LYS B CA 5
ATOM 8674 C C . LYS B 2 17 ? 27.277 0.566 0.066 1.00 0.00 668 LYS B C 5
ATOM 8675 O O . LYS B 2 17 ? 27.049 1.067 -1.035 1.00 0.00 668 LYS B O 5
ATOM 8694 N N . ALA B 2 18 ? 26.431 0.605 1.086 1.00 0.00 669 ALA B N 5
ATOM 8695 C CA . ALA B 2 18 ? 25.134 1.255 0.997 1.00 0.00 669 ALA B CA 5
ATOM 8696 C C . ALA B 2 18 ? 25.281 2.757 0.791 1.00 0.00 669 ALA B C 5
ATOM 8697 O O . ALA B 2 18 ? 24.385 3.413 0.261 1.00 0.00 669 ALA B O 5
ATOM 8704 N N . GLN B 2 19 ? 26.414 3.291 1.214 1.00 0.00 670 GLN B N 5
ATOM 8705 C CA . GLN B 2 19 ? 26.670 4.721 1.075 1.00 0.00 670 GLN B CA 5
ATOM 8706 C C . GLN B 2 19 ? 26.412 5.175 -0.358 1.00 0.00 670 GLN B C 5
ATOM 8707 O O . GLN B 2 19 ? 26.148 6.351 -0.548 1.00 0.00 670 GLN B O 5
ATOM 8726 N N . GLY A 1 3 ? 37.661 -9.334 -15.867 1.00 0.00 225 GLY A N 6
ATOM 8727 C CA . GLY A 1 3 ? 37.571 -7.879 -15.926 1.00 0.00 225 GLY A CA 6
ATOM 8728 C C . GLY A 1 3 ? 38.338 -7.239 -14.775 1.00 0.00 225 GLY A C 6
ATOM 8729 O O . GLY A 1 3 ? 39.088 -7.910 -14.066 1.00 0.00 225 GLY A O 6
ATOM 8733 N N . SER A 1 4 ? 38.148 -5.935 -14.595 1.00 0.00 226 SER A N 6
ATOM 8734 C CA . SER A 1 4 ? 38.832 -5.218 -13.524 1.00 0.00 226 SER A CA 6
ATOM 8735 C C . SER A 1 4 ? 38.411 -5.763 -12.165 1.00 0.00 226 SER A C 6
ATOM 8736 O O . SER A 1 4 ? 39.229 -5.883 -11.253 1.00 0.00 226 SER A O 6
ATOM 8744 N N . ALA A 1 5 ? 37.129 -6.096 -12.032 1.00 0.00 227 ALA A N 6
ATOM 8745 C CA . ALA A 1 5 ? 36.621 -6.630 -10.771 1.00 0.00 227 ALA A CA 6
ATOM 8746 C C . ALA A 1 5 ? 37.037 -5.719 -9.611 1.00 0.00 227 ALA A C 6
ATOM 8747 O O . ALA A 1 5 ? 37.217 -6.183 -8.480 1.00 0.00 227 ALA A O 6
ATOM 8754 N N . ARG A 1 6 ? 37.194 -4.427 -9.941 1.00 0.00 228 ARG A N 6
ATOM 8755 C CA . ARG A 1 6 ? 37.618 -3.383 -9.000 1.00 0.00 228 ARG A CA 6
ATOM 8756 C C . ARG A 1 6 ? 36.842 -3.391 -7.682 1.00 0.00 228 ARG A C 6
ATOM 8757 O O . ARG A 1 6 ? 36.021 -4.271 -7.426 1.00 0.00 228 ARG A O 6
ATOM 8778 N N . CYS A 1 7 ? 37.128 -2.384 -6.847 1.00 0.00 229 CYS A N 6
ATOM 8779 C CA . CYS A 1 7 ? 36.478 -2.259 -5.548 1.00 0.00 229 CYS A CA 6
ATOM 8780 C C . CYS A 1 7 ? 34.955 -2.433 -5.686 1.00 0.00 229 CYS A C 6
ATOM 8781 O O . CYS A 1 7 ? 34.393 -2.147 -6.740 1.00 0.00 229 CYS A O 6
ATOM 8788 N N . ALA A 1 8 ? 34.299 -2.922 -4.626 1.00 0.00 230 ALA A N 6
ATOM 8789 C CA . ALA A 1 8 ? 32.852 -3.149 -4.656 1.00 0.00 230 ALA A CA 6
ATOM 8790 C C . ALA A 1 8 ? 32.136 -2.363 -3.552 1.00 0.00 230 ALA A C 6
ATOM 8791 O O . ALA A 1 8 ? 31.103 -1.739 -3.797 1.00 0.00 230 ALA A O 6
ATOM 8798 N N . VAL A 1 9 ? 32.695 -2.379 -2.337 1.00 0.00 231 VAL A N 6
ATOM 8799 C CA . VAL A 1 9 ? 32.102 -1.641 -1.210 1.00 0.00 231 VAL A CA 6
ATOM 8800 C C . VAL A 1 9 ? 32.643 -0.209 -1.199 1.00 0.00 231 VAL A C 6
ATOM 8801 O O . VAL A 1 9 ? 32.722 0.461 -0.177 1.00 0.00 231 VAL A O 6
ATOM 8814 N N . CYS A 1 10 ? 33.069 0.256 -2.353 1.00 0.00 232 CYS A N 6
ATOM 8815 C CA . CYS A 1 10 ? 33.645 1.584 -2.430 1.00 0.00 232 CYS A CA 6
ATOM 8816 C C . CYS A 1 10 ? 33.849 2.016 -3.878 1.00 0.00 232 CYS A C 6
ATOM 8817 O O . CYS A 1 10 ? 33.889 3.210 -4.178 1.00 0.00 232 CYS A O 6
ATOM 8824 N N . GLU A 1 11 ? 33.982 1.038 -4.769 1.00 0.00 233 GLU A N 6
ATOM 8825 C CA . GLU A 1 11 ? 34.182 1.320 -6.182 1.00 0.00 233 GLU A CA 6
ATOM 8826 C C . GLU A 1 11 ? 35.540 1.971 -6.420 1.00 0.00 233 GLU A C 6
ATOM 8827 O O . GLU A 1 11 ? 36.353 2.101 -5.504 1.00 0.00 233 GLU A O 6
ATOM 8839 N N . GLY A 1 12 ? 35.769 2.373 -7.660 1.00 0.00 234 GLY A N 6
ATOM 8840 C CA . GLY A 1 12 ? 37.023 3.011 -8.043 1.00 0.00 234 GLY A CA 6
ATOM 8841 C C . GLY A 1 12 ? 37.988 1.981 -8.654 1.00 0.00 234 GLY A C 6
ATOM 8842 O O . GLY A 1 12 ? 38.102 0.868 -8.138 1.00 0.00 234 GLY A O 6
ATOM 8846 N N . PRO A 1 13 ? 38.691 2.309 -9.722 1.00 0.00 235 PRO A N 6
ATOM 8847 C CA . PRO A 1 13 ? 39.654 1.357 -10.362 1.00 0.00 235 PRO A CA 6
ATOM 8848 C C . PRO A 1 13 ? 40.717 0.864 -9.382 1.00 0.00 235 PRO A C 6
ATOM 8849 O O . PRO A 1 13 ? 41.232 1.632 -8.569 1.00 0.00 235 PRO A O 6
ATOM 8860 N N . GLY A 1 14 ? 41.047 -0.421 -9.473 1.00 0.00 236 GLY A N 6
ATOM 8861 C CA . GLY A 1 14 ? 42.055 -1.010 -8.601 1.00 0.00 236 GLY A CA 6
ATOM 8862 C C . GLY A 1 14 ? 43.005 -1.890 -9.407 1.00 0.00 236 GLY A C 6
ATOM 8863 O O . GLY A 1 14 ? 43.041 -1.811 -10.635 1.00 0.00 236 GLY A O 6
ATOM 8867 N N . GLU A 1 15 ? 43.769 -2.727 -8.714 1.00 0.00 237 GLU A N 6
ATOM 8868 C CA . GLU A 1 15 ? 44.710 -3.616 -9.386 1.00 0.00 237 GLU A CA 6
ATOM 8869 C C . GLU A 1 15 ? 44.380 -5.075 -9.083 1.00 0.00 237 GLU A C 6
ATOM 8870 O O . GLU A 1 15 ? 43.989 -5.413 -7.966 1.00 0.00 237 GLU A O 6
ATOM 8882 N N . LEU A 1 16 ? 44.538 -5.932 -10.086 1.00 0.00 238 LEU A N 6
ATOM 8883 C CA . LEU A 1 16 ? 44.250 -7.352 -9.917 1.00 0.00 238 LEU A CA 6
ATOM 8884 C C . LEU A 1 16 ? 45.533 -8.130 -9.637 1.00 0.00 238 LEU A C 6
ATOM 8885 O O . LEU A 1 16 ? 46.152 -8.670 -10.553 1.00 0.00 238 LEU A O 6
ATOM 8901 N N . CYS A 1 17 ? 45.922 -8.184 -8.366 1.00 0.00 239 CYS A N 6
ATOM 8902 C CA . CYS A 1 17 ? 47.131 -8.904 -7.974 1.00 0.00 239 CYS A CA 6
ATOM 8903 C C . CYS A 1 17 ? 47.403 -8.743 -6.480 1.00 0.00 239 CYS A C 6
ATOM 8904 O O . CYS A 1 17 ? 47.846 -9.678 -5.818 1.00 0.00 239 CYS A O 6
ATOM 8912 N N . ASP A 1 18 ? 47.150 -7.546 -5.958 1.00 0.00 240 ASP A N 6
ATOM 8913 C CA . ASP A 1 18 ? 47.388 -7.275 -4.542 1.00 0.00 240 ASP A CA 6
ATOM 8914 C C . ASP A 1 18 ? 46.083 -7.263 -3.746 1.00 0.00 240 ASP A C 6
ATOM 8915 O O . ASP A 1 18 ? 46.034 -6.745 -2.631 1.00 0.00 240 ASP A O 6
ATOM 8924 N N . LEU A 1 19 ? 45.031 -7.832 -4.323 1.00 0.00 241 LEU A N 6
ATOM 8925 C CA . LEU A 1 19 ? 43.736 -7.873 -3.655 1.00 0.00 241 LEU A CA 6
ATOM 8926 C C . LEU A 1 19 ? 43.258 -9.318 -3.507 1.00 0.00 241 LEU A C 6
ATOM 8927 O O . LEU A 1 19 ? 43.582 -10.176 -4.329 1.00 0.00 241 LEU A O 6
ATOM 8943 N N . PHE A 1 20 ? 42.483 -9.575 -2.460 1.00 0.00 242 PHE A N 6
ATOM 8944 C CA . PHE A 1 20 ? 41.955 -10.918 -2.216 1.00 0.00 242 PHE A CA 6
ATOM 8945 C C . PHE A 1 20 ? 40.953 -11.269 -3.305 1.00 0.00 242 PHE A C 6
ATOM 8946 O O . PHE A 1 20 ? 40.269 -10.392 -3.816 1.00 0.00 242 PHE A O 6
ATOM 8963 N N . PHE A 1 21 ? 40.865 -12.543 -3.662 1.00 0.00 243 PHE A N 6
ATOM 8964 C CA . PHE A 1 21 ? 39.929 -12.958 -4.703 1.00 0.00 243 PHE A CA 6
ATOM 8965 C C . PHE A 1 21 ? 38.856 -13.885 -4.130 1.00 0.00 243 PHE A C 6
ATOM 8966 O O . PHE A 1 21 ? 39.175 -14.934 -3.569 1.00 0.00 243 PHE A O 6
ATOM 8983 N N . CYS A 1 22 ? 37.587 -13.498 -4.272 1.00 0.00 244 CYS A N 6
ATOM 8984 C CA . CYS A 1 22 ? 36.495 -14.317 -3.760 1.00 0.00 244 CYS A CA 6
ATOM 8985 C C . CYS A 1 22 ? 36.389 -15.608 -4.565 1.00 0.00 244 CYS A C 6
ATOM 8986 O O . CYS A 1 22 ? 36.602 -15.616 -5.777 1.00 0.00 244 CYS A O 6
ATOM 8993 N N . THR A 1 23 ? 36.088 -16.703 -3.875 1.00 0.00 245 THR A N 6
ATOM 8994 C CA . THR A 1 23 ? 35.991 -18.007 -4.525 1.00 0.00 245 THR A CA 6
ATOM 8995 C C . THR A 1 23 ? 34.601 -18.274 -5.107 1.00 0.00 245 THR A C 6
ATOM 8996 O O . THR A 1 23 ? 34.380 -19.327 -5.706 1.00 0.00 245 THR A O 6
ATOM 9007 N N . SER A 1 24 ? 33.660 -17.348 -4.922 1.00 0.00 246 SER A N 6
ATOM 9008 C CA . SER A 1 24 ? 32.306 -17.561 -5.440 1.00 0.00 246 SER A CA 6
ATOM 9009 C C . SER A 1 24 ? 31.781 -16.350 -6.211 1.00 0.00 246 SER A C 6
ATOM 9010 O O . SER A 1 24 ? 31.189 -16.496 -7.280 1.00 0.00 246 SER A O 6
ATOM 9018 N N . CYS A 1 25 ? 31.975 -15.161 -5.654 1.00 0.00 247 CYS A N 6
ATOM 9019 C CA . CYS A 1 25 ? 31.491 -13.937 -6.290 1.00 0.00 247 CYS A CA 6
ATOM 9020 C C . CYS A 1 25 ? 32.134 -13.717 -7.655 1.00 0.00 247 CYS A C 6
ATOM 9021 O O . CYS A 1 25 ? 31.465 -13.306 -8.605 1.00 0.00 247 CYS A O 6
ATOM 9028 N N . GLY A 1 26 ? 33.432 -13.973 -7.751 1.00 0.00 248 GLY A N 6
ATOM 9029 C CA . GLY A 1 26 ? 34.144 -13.782 -9.010 1.00 0.00 248 GLY A CA 6
ATOM 9030 C C . GLY A 1 26 ? 34.874 -12.438 -9.021 1.00 0.00 248 GLY A C 6
ATOM 9031 O O . GLY A 1 26 ? 35.818 -12.241 -9.785 1.00 0.00 248 GLY A O 6
ATOM 9035 N N . HIS A 1 27 ? 34.443 -11.525 -8.151 1.00 0.00 249 HIS A N 6
ATOM 9036 C CA . HIS A 1 27 ? 35.080 -10.216 -8.050 1.00 0.00 249 HIS A CA 6
ATOM 9037 C C . HIS A 1 27 ? 36.148 -10.273 -6.969 1.00 0.00 249 HIS A C 6
ATOM 9038 O O . HIS A 1 27 ? 36.263 -11.288 -6.277 1.00 0.00 249 HIS A O 6
ATOM 9053 N N . HIS A 1 28 ? 36.932 -9.204 -6.812 1.00 0.00 250 HIS A N 6
ATOM 9054 C CA . HIS A 1 28 ? 37.971 -9.220 -5.791 1.00 0.00 250 HIS A CA 6
ATOM 9055 C C . HIS A 1 28 ? 37.650 -8.260 -4.656 1.00 0.00 250 HIS A C 6
ATOM 9056 O O . HIS A 1 28 ? 36.878 -7.317 -4.821 1.00 0.00 250 HIS A O 6
ATOM 9071 N N . TYR A 1 29 ? 38.255 -8.517 -3.501 1.00 0.00 251 TYR A N 6
ATOM 9072 C CA . TYR A 1 29 ? 38.040 -7.683 -2.334 1.00 0.00 251 TYR A CA 6
ATOM 9073 C C . TYR A 1 29 ? 39.343 -7.059 -1.854 1.00 0.00 251 TYR A C 6
ATOM 9074 O O . TYR A 1 29 ? 40.435 -7.575 -2.094 1.00 0.00 251 TYR A O 6
ATOM 9092 N N . HIS A 1 30 ? 39.197 -5.920 -1.202 1.00 0.00 252 HIS A N 6
ATOM 9093 C CA . HIS A 1 30 ? 40.334 -5.153 -0.693 1.00 0.00 252 HIS A CA 6
ATOM 9094 C C . HIS A 1 30 ? 40.226 -4.985 0.814 1.00 0.00 252 HIS A C 6
ATOM 9095 O O . HIS A 1 30 ? 39.128 -4.957 1.368 1.00 0.00 252 HIS A O 6
ATOM 9109 N N . GLY A 1 31 ? 41.368 -4.886 1.475 1.00 0.00 253 GLY A N 6
ATOM 9110 C CA . GLY A 1 31 ? 41.376 -4.735 2.921 1.00 0.00 253 GLY A CA 6
ATOM 9111 C C . GLY A 1 31 ? 41.322 -3.271 3.364 1.00 0.00 253 GLY A C 6
ATOM 9112 O O . GLY A 1 31 ? 41.000 -2.986 4.509 1.00 0.00 253 GLY A O 6
ATOM 9116 N N . ALA A 1 32 ? 41.663 -2.342 2.480 1.00 0.00 254 ALA A N 6
ATOM 9117 C CA . ALA A 1 32 ? 41.657 -0.930 2.851 1.00 0.00 254 ALA A CA 6
ATOM 9118 C C . ALA A 1 32 ? 40.236 -0.370 2.986 1.00 0.00 254 ALA A C 6
ATOM 9119 O O . ALA A 1 32 ? 39.913 0.288 3.975 1.00 0.00 254 ALA A O 6
ATOM 9126 N N . CYS A 1 33 ? 39.402 -0.610 1.977 1.00 0.00 255 CYS A N 6
ATOM 9127 C CA . CYS A 1 33 ? 38.033 -0.103 1.972 1.00 0.00 255 CYS A CA 6
ATOM 9128 C C . CYS A 1 33 ? 37.069 -1.000 2.756 1.00 0.00 255 CYS A C 6
ATOM 9129 O O . CYS A 1 33 ? 35.946 -0.587 3.047 1.00 0.00 255 CYS A O 6
ATOM 9136 N N . LEU A 1 34 ? 37.486 -2.226 3.079 1.00 0.00 256 LEU A N 6
ATOM 9137 C CA . LEU A 1 34 ? 36.606 -3.145 3.805 1.00 0.00 256 LEU A CA 6
ATOM 9138 C C . LEU A 1 34 ? 37.215 -3.607 5.139 1.00 0.00 256 LEU A C 6
ATOM 9139 O O . LEU A 1 34 ? 36.506 -4.165 5.975 1.00 0.00 256 LEU A O 6
ATOM 9155 N N . ASP A 1 35 ? 38.522 -3.385 5.321 1.00 0.00 257 ASP A N 6
ATOM 9156 C CA . ASP A 1 35 ? 39.227 -3.800 6.550 1.00 0.00 257 ASP A CA 6
ATOM 9157 C C . ASP A 1 35 ? 39.471 -5.306 6.532 1.00 0.00 257 ASP A C 6
ATOM 9158 O O . ASP A 1 35 ? 38.641 -6.089 6.993 1.00 0.00 257 ASP A O 6
ATOM 9167 N N . THR A 1 36 ? 40.616 -5.702 5.982 1.00 0.00 258 THR A N 6
ATOM 9168 C CA . THR A 1 36 ? 40.966 -7.117 5.890 1.00 0.00 258 THR A CA 6
ATOM 9169 C C . THR A 1 36 ? 42.473 -7.311 6.036 1.00 0.00 258 THR A C 6
ATOM 9170 O O . THR A 1 36 ? 43.263 -6.562 5.460 1.00 0.00 258 THR A O 6
ATOM 9181 N N . ALA A 1 37 ? 42.869 -8.330 6.794 1.00 0.00 259 ALA A N 6
ATOM 9182 C CA . ALA A 1 37 ? 44.286 -8.618 6.987 1.00 0.00 259 ALA A CA 6
ATOM 9183 C C . ALA A 1 37 ? 44.916 -9.040 5.664 1.00 0.00 259 ALA A C 6
ATOM 9184 O O . ALA A 1 37 ? 44.246 -9.616 4.807 1.00 0.00 259 ALA A O 6
ATOM 9191 N N . LEU A 1 38 ? 46.199 -8.742 5.493 1.00 0.00 260 LEU A N 6
ATOM 9192 C CA . LEU A 1 38 ? 46.892 -9.092 4.257 1.00 0.00 260 LEU A CA 6
ATOM 9193 C C . LEU A 1 38 ? 47.838 -10.272 4.476 1.00 0.00 260 LEU A C 6
ATOM 9194 O O . LEU A 1 38 ? 48.831 -10.162 5.197 1.00 0.00 260 LEU A O 6
ATOM 9210 N N . THR A 1 39 ? 47.524 -11.398 3.839 1.00 0.00 261 THR A N 6
ATOM 9211 C CA . THR A 1 39 ? 48.349 -12.598 3.953 1.00 0.00 261 THR A CA 6
ATOM 9212 C C . THR A 1 39 ? 48.256 -13.425 2.672 1.00 0.00 261 THR A C 6
ATOM 9213 O O . THR A 1 39 ? 47.183 -13.544 2.080 1.00 0.00 261 THR A O 6
ATOM 9224 N N . ALA A 1 40 ? 49.383 -13.988 2.241 1.00 0.00 262 ALA A N 6
ATOM 9225 C CA . ALA A 1 40 ? 49.404 -14.791 1.018 1.00 0.00 262 ALA A CA 6
ATOM 9226 C C . ALA A 1 40 ? 48.477 -16.000 1.137 1.00 0.00 262 ALA A C 6
ATOM 9227 O O . ALA A 1 40 ? 47.715 -16.298 0.218 1.00 0.00 262 ALA A O 6
ATOM 9234 N N . ARG A 1 41 ? 48.544 -16.689 2.271 1.00 0.00 263 ARG A N 6
ATOM 9235 C CA . ARG A 1 41 ? 47.698 -17.860 2.488 1.00 0.00 263 ARG A CA 6
ATOM 9236 C C . ARG A 1 41 ? 46.229 -17.456 2.463 1.00 0.00 263 ARG A C 6
ATOM 9237 O O . ARG A 1 41 ? 45.388 -18.148 1.887 1.00 0.00 263 ARG A O 6
ATOM 9258 N N . LYS A 1 42 ? 45.937 -16.329 3.095 1.00 0.00 264 LYS A N 6
ATOM 9259 C CA . LYS A 1 42 ? 44.579 -15.813 3.155 1.00 0.00 264 LYS A CA 6
ATOM 9260 C C . LYS A 1 42 ? 44.052 -15.541 1.742 1.00 0.00 264 LYS A C 6
ATOM 9261 O O . LYS A 1 42 ? 42.883 -15.781 1.448 1.00 0.00 264 LYS A O 6
ATOM 9280 N N . ARG A 1 43 ? 44.933 -15.046 0.873 1.00 0.00 265 ARG A N 6
ATOM 9281 C CA . ARG A 1 43 ? 44.563 -14.750 -0.513 1.00 0.00 265 ARG A CA 6
ATOM 9282 C C . ARG A 1 43 ? 44.235 -16.025 -1.291 1.00 0.00 265 ARG A C 6
ATOM 9283 O O . ARG A 1 43 ? 43.670 -15.960 -2.384 1.00 0.00 265 ARG A O 6
ATOM 9304 N N . ALA A 1 44 ? 44.606 -17.178 -0.745 1.00 0.00 266 ALA A N 6
ATOM 9305 C CA . ALA A 1 44 ? 44.357 -18.444 -1.428 1.00 0.00 266 ALA A CA 6
ATOM 9306 C C . ALA A 1 44 ? 42.869 -18.626 -1.706 1.00 0.00 266 ALA A C 6
ATOM 9307 O O . ALA A 1 44 ? 42.484 -19.101 -2.775 1.00 0.00 266 ALA A O 6
ATOM 9314 N N . GLY A 1 45 ? 42.035 -18.243 -0.748 1.00 0.00 267 GLY A N 6
ATOM 9315 C CA . GLY A 1 45 ? 40.593 -18.370 -0.914 1.00 0.00 267 GLY A CA 6
ATOM 9316 C C . GLY A 1 45 ? 39.852 -17.568 0.146 1.00 0.00 267 GLY A C 6
ATOM 9317 O O . GLY A 1 45 ? 39.326 -18.130 1.106 1.00 0.00 267 GLY A O 6
ATOM 9321 N N . TRP A 1 46 ? 39.817 -16.251 -0.029 1.00 0.00 268 TRP A N 6
ATOM 9322 C CA . TRP A 1 46 ? 39.138 -15.390 0.931 1.00 0.00 268 TRP A CA 6
ATOM 9323 C C . TRP A 1 46 ? 37.664 -15.242 0.574 1.00 0.00 268 TRP A C 6
ATOM 9324 O O . TRP A 1 46 ? 37.321 -14.801 -0.523 1.00 0.00 268 TRP A O 6
ATOM 9345 N N . GLN A 1 47 ? 36.796 -15.597 1.513 1.00 0.00 269 GLN A N 6
ATOM 9346 C CA . GLN A 1 47 ? 35.361 -15.481 1.292 1.00 0.00 269 GLN A CA 6
ATOM 9347 C C . GLN A 1 47 ? 34.870 -14.147 1.839 1.00 0.00 269 GLN A C 6
ATOM 9348 O O . GLN A 1 47 ? 34.823 -13.945 3.053 1.00 0.00 269 GLN A O 6
ATOM 9362 N N . CYS A 1 48 ? 34.515 -13.234 0.943 1.00 0.00 270 CYS A N 6
ATOM 9363 C CA . CYS A 1 48 ? 34.044 -11.924 1.366 1.00 0.00 270 CYS A CA 6
ATOM 9364 C C . CYS A 1 48 ? 32.693 -12.055 2.075 1.00 0.00 270 CYS A C 6
ATOM 9365 O O . CYS A 1 48 ? 31.957 -13.014 1.841 1.00 0.00 270 CYS A O 6
ATOM 9372 N N . PRO A 1 49 ? 32.359 -11.130 2.943 1.00 0.00 271 PRO A N 6
ATOM 9373 C CA . PRO A 1 49 ? 31.073 -11.168 3.708 1.00 0.00 271 PRO A CA 6
ATOM 9374 C C . PRO A 1 49 ? 29.828 -11.142 2.822 1.00 0.00 271 PRO A C 6
ATOM 9375 O O . PRO A 1 49 ? 28.766 -11.618 3.225 1.00 0.00 271 PRO A O 6
ATOM 9386 N N . GLU A 1 50 ? 29.949 -10.572 1.630 1.00 0.00 272 GLU A N 6
ATOM 9387 C CA . GLU A 1 50 ? 28.806 -10.484 0.726 1.00 0.00 272 GLU A CA 6
ATOM 9388 C C . GLU A 1 50 ? 28.226 -11.865 0.402 1.00 0.00 272 GLU A C 6
ATOM 9389 O O . GLU A 1 50 ? 27.127 -11.968 -0.145 1.00 0.00 272 GLU A O 6
ATOM 9401 N N . CYS A 1 51 ? 28.966 -12.924 0.732 1.00 0.00 273 CYS A N 6
ATOM 9402 C CA . CYS A 1 51 ? 28.495 -14.281 0.454 1.00 0.00 273 CYS A CA 6
ATOM 9403 C C . CYS A 1 51 ? 28.941 -15.261 1.537 1.00 0.00 273 CYS A C 6
ATOM 9404 O O . CYS A 1 51 ? 28.901 -16.474 1.336 1.00 0.00 273 CYS A O 6
ATOM 9411 N N . LYS A 1 52 ? 29.369 -14.738 2.679 1.00 0.00 274 LYS A N 6
ATOM 9412 C CA . LYS A 1 52 ? 29.819 -15.595 3.768 1.00 0.00 274 LYS A CA 6
ATOM 9413 C C . LYS A 1 52 ? 28.653 -16.385 4.353 1.00 0.00 274 LYS A C 6
ATOM 9414 O O . LYS A 1 52 ? 27.531 -15.887 4.435 1.00 0.00 274 LYS A O 6
ATOM 9433 N N . VAL A 1 53 ? 28.930 -17.619 4.758 1.00 0.00 275 VAL A N 6
ATOM 9434 C CA . VAL A 1 53 ? 27.901 -18.472 5.337 1.00 0.00 275 VAL A CA 6
ATOM 9435 C C . VAL A 1 53 ? 28.377 -19.085 6.644 1.00 0.00 275 VAL A C 6
ATOM 9436 O O . VAL A 1 53 ? 29.574 -19.121 6.933 1.00 0.00 275 VAL A O 6
ATOM 9449 N N . CYS A 1 54 ? 27.425 -19.580 7.415 1.00 0.00 276 CYS A N 6
ATOM 9450 C CA . CYS A 1 54 ? 27.731 -20.214 8.684 1.00 0.00 276 CYS A CA 6
ATOM 9451 C C . CYS A 1 54 ? 28.203 -21.642 8.454 1.00 0.00 276 CYS A C 6
ATOM 9452 O O . CYS A 1 54 ? 27.667 -22.346 7.600 1.00 0.00 276 CYS A O 6
ATOM 9459 N N . GLN A 1 55 ? 29.187 -22.080 9.228 1.00 0.00 277 GLN A N 6
ATOM 9460 C CA . GLN A 1 55 ? 29.684 -23.441 9.095 1.00 0.00 277 GLN A CA 6
ATOM 9461 C C . GLN A 1 55 ? 28.860 -24.379 9.968 1.00 0.00 277 GLN A C 6
ATOM 9462 O O . GLN A 1 55 ? 29.399 -25.247 10.653 1.00 0.00 277 GLN A O 6
ATOM 9476 N N . ALA A 1 56 ? 27.541 -24.187 9.939 1.00 0.00 278 ALA A N 6
ATOM 9477 C CA . ALA A 1 56 ? 26.637 -25.004 10.729 1.00 0.00 278 ALA A CA 6
ATOM 9478 C C . ALA A 1 56 ? 25.250 -25.039 10.088 1.00 0.00 278 ALA A C 6
ATOM 9479 O O . ALA A 1 56 ? 24.695 -26.112 9.853 1.00 0.00 278 ALA A O 6
ATOM 9486 N N . CYS A 1 57 ? 24.690 -23.859 9.812 1.00 0.00 279 CYS A N 6
ATOM 9487 C CA . CYS A 1 57 ? 23.360 -23.778 9.204 1.00 0.00 279 CYS A CA 6
ATOM 9488 C C . CYS A 1 57 ? 23.381 -23.058 7.848 1.00 0.00 279 CYS A C 6
ATOM 9489 O O . CYS A 1 57 ? 22.336 -22.894 7.217 1.00 0.00 279 CYS A O 6
ATOM 9496 N N . ARG A 1 58 ? 24.562 -22.643 7.391 1.00 0.00 280 ARG A N 6
ATOM 9497 C CA . ARG A 1 58 ? 24.678 -21.964 6.102 1.00 0.00 280 ARG A CA 6
ATOM 9498 C C . ARG A 1 58 ? 23.792 -20.715 6.037 1.00 0.00 280 ARG A C 6
ATOM 9499 O O . ARG A 1 58 ? 23.514 -20.206 4.951 1.00 0.00 280 ARG A O 6
ATOM 9520 N N . LYS A 1 59 ? 23.359 -20.222 7.193 1.00 0.00 281 LYS A N 6
ATOM 9521 C CA . LYS A 1 59 ? 22.514 -19.031 7.237 1.00 0.00 281 LYS A CA 6
ATOM 9522 C C . LYS A 1 59 ? 23.366 -17.789 7.558 1.00 0.00 281 LYS A C 6
ATOM 9523 O O . LYS A 1 59 ? 23.918 -17.696 8.656 1.00 0.00 281 LYS A O 6
ATOM 9542 N N . PRO A 1 60 ? 23.500 -16.840 6.649 1.00 0.00 282 PRO A N 6
ATOM 9543 C CA . PRO A 1 60 ? 24.320 -15.615 6.896 1.00 0.00 282 PRO A CA 6
ATOM 9544 C C . PRO A 1 60 ? 23.638 -14.631 7.841 1.00 0.00 282 PRO A C 6
ATOM 9545 O O . PRO A 1 60 ? 22.615 -14.941 8.451 1.00 0.00 282 PRO A O 6
ATOM 9556 N N . GLY A 1 61 ? 24.225 -13.445 7.957 1.00 0.00 283 GLY A N 6
ATOM 9557 C CA . GLY A 1 61 ? 23.680 -12.412 8.831 1.00 0.00 283 GLY A CA 6
ATOM 9558 C C . GLY A 1 61 ? 24.265 -12.541 10.229 1.00 0.00 283 GLY A C 6
ATOM 9559 O O . GLY A 1 61 ? 25.199 -13.312 10.450 1.00 0.00 283 GLY A O 6
ATOM 9563 N N . ASN A 1 62 ? 23.716 -11.790 11.175 1.00 0.00 284 ASN A N 6
ATOM 9564 C CA . ASN A 1 62 ? 24.211 -11.855 12.541 1.00 0.00 284 ASN A CA 6
ATOM 9565 C C . ASN A 1 62 ? 25.719 -11.606 12.562 1.00 0.00 284 ASN A C 6
ATOM 9566 O O . ASN A 1 62 ? 26.464 -12.358 13.174 1.00 0.00 284 ASN A O 6
ATOM 9577 N N . ASP A 1 63 ? 26.153 -10.549 11.872 1.00 0.00 285 ASP A N 6
ATOM 9578 C CA . ASP A 1 63 ? 27.574 -10.208 11.794 1.00 0.00 285 ASP A CA 6
ATOM 9579 C C . ASP A 1 63 ? 28.176 -9.996 13.182 1.00 0.00 285 ASP A C 6
ATOM 9580 O O . ASP A 1 63 ? 29.268 -10.484 13.469 1.00 0.00 285 ASP A O 6
ATOM 9589 N N . SER A 1 64 ? 27.462 -9.285 14.045 1.00 0.00 286 SER A N 6
ATOM 9590 C CA . SER A 1 64 ? 27.949 -9.046 15.400 1.00 0.00 286 SER A CA 6
ATOM 9591 C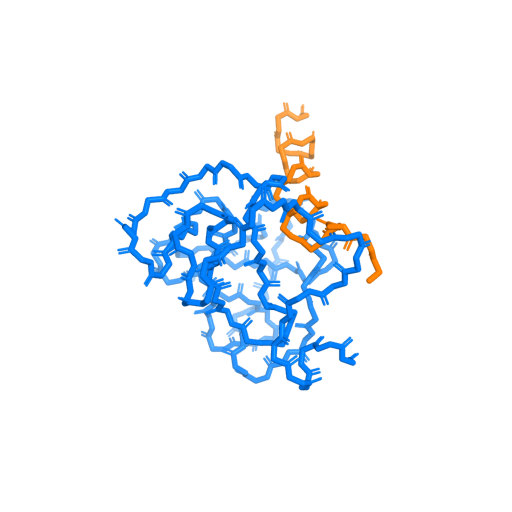 C . SER A 1 64 ? 28.059 -10.365 16.156 1.00 0.00 286 SER A C 6
ATOM 9592 O O . SER A 1 64 ? 28.991 -10.570 16.936 1.00 0.00 286 SER A O 6
ATOM 9600 N N . LYS A 1 65 ? 27.109 -11.260 15.912 1.00 0.00 287 LYS A N 6
ATOM 9601 C CA . LYS A 1 65 ? 27.113 -12.564 16.566 1.00 0.00 287 LYS A CA 6
ATOM 9602 C C . LYS A 1 65 ? 27.808 -13.611 15.691 1.00 0.00 287 LYS A C 6
ATOM 9603 O O . LYS A 1 65 ? 27.755 -14.806 15.984 1.00 0.00 287 LYS A O 6
ATOM 9622 N N . MET A 1 66 ? 28.454 -13.157 14.617 1.00 0.00 288 MET A N 6
ATOM 9623 C CA . MET A 1 66 ? 29.155 -14.060 13.713 1.00 0.00 288 MET A CA 6
ATOM 9624 C C . MET A 1 66 ? 30.652 -13.846 13.843 1.00 0.00 288 MET A C 6
ATOM 9625 O O . MET A 1 66 ? 31.154 -12.732 13.681 1.00 0.00 288 MET A O 6
ATOM 9639 N N . LEU A 1 67 ? 31.354 -14.919 14.141 1.00 0.00 289 LEU A N 6
ATOM 9640 C CA . LEU A 1 67 ? 32.791 -14.863 14.301 1.00 0.00 289 LEU A CA 6
ATOM 9641 C C . LEU A 1 67 ? 33.481 -15.257 13.001 1.00 0.00 289 LEU A C 6
ATOM 9642 O O . LEU A 1 67 ? 33.105 -16.241 12.364 1.00 0.00 289 LEU A O 6
ATOM 9658 N N . VAL A 1 68 ? 34.499 -14.495 12.622 1.00 0.00 290 VAL A N 6
ATOM 9659 C CA . VAL A 1 68 ? 35.244 -14.793 11.405 1.00 0.00 290 VAL A CA 6
ATOM 9660 C C . VAL A 1 68 ? 36.733 -14.905 11.689 1.00 0.00 290 VAL A C 6
ATOM 9661 O O . VAL A 1 68 ? 37.313 -14.049 12.357 1.00 0.00 290 VAL A O 6
ATOM 9674 N N . CYS A 1 69 ? 37.350 -15.958 11.167 1.00 0.00 291 CYS A N 6
ATOM 9675 C CA . CYS A 1 69 ? 38.783 -16.153 11.362 1.00 0.00 291 CYS A CA 6
ATOM 9676 C C . CYS A 1 69 ? 39.559 -15.315 10.346 1.00 0.00 291 CYS A C 6
ATOM 9677 O O . CYS A 1 69 ? 39.271 -15.351 9.148 1.00 0.00 291 CYS A O 6
ATOM 9684 N N . GLU A 1 70 ? 40.515 -14.536 10.842 1.00 0.00 292 GLU A N 6
ATOM 9685 C CA . GLU A 1 70 ? 41.309 -13.648 9.990 1.00 0.00 292 GLU A CA 6
ATOM 9686 C C . GLU A 1 70 ? 42.141 -14.404 8.950 1.00 0.00 292 GLU A C 6
ATOM 9687 O O . GLU A 1 70 ? 42.261 -13.955 7.809 1.00 0.00 292 GLU A O 6
ATOM 9699 N N . THR A 1 71 ? 42.746 -15.522 9.342 1.00 0.00 293 THR A N 6
ATOM 9700 C CA . THR A 1 71 ? 43.591 -16.274 8.414 1.00 0.00 293 THR A CA 6
ATOM 9701 C C . THR A 1 71 ? 42.817 -17.384 7.703 1.00 0.00 293 THR A C 6
ATOM 9702 O O . THR A 1 71 ? 42.767 -17.423 6.474 1.00 0.00 293 THR A O 6
ATOM 9713 N N . CYS A 1 72 ? 42.217 -18.286 8.473 1.00 0.00 294 CYS A N 6
ATOM 9714 C CA . CYS A 1 72 ? 41.458 -19.388 7.881 1.00 0.00 294 CYS A CA 6
ATOM 9715 C C . CYS A 1 72 ? 39.991 -18.990 7.713 1.00 0.00 294 CYS A C 6
ATOM 9716 O O . CYS A 1 72 ? 39.148 -19.339 8.535 1.00 0.00 294 CYS A O 6
ATOM 9723 N N . ASP A 1 73 ? 39.713 -18.245 6.640 1.00 0.00 295 ASP A N 6
ATOM 9724 C CA . ASP A 1 73 ? 38.356 -17.764 6.344 1.00 0.00 295 ASP A CA 6
ATOM 9725 C C . ASP A 1 73 ? 37.283 -18.783 6.724 1.00 0.00 295 ASP A C 6
ATOM 9726 O O . ASP A 1 73 ? 37.212 -19.868 6.150 1.00 0.00 295 ASP A O 6
ATOM 9735 N N . LYS A 1 74 ? 36.448 -18.409 7.691 1.00 0.00 296 LYS A N 6
ATOM 9736 C CA . LYS A 1 74 ? 35.372 -19.280 8.151 1.00 0.00 296 LYS A CA 6
ATOM 9737 C C . LYS A 1 74 ? 34.354 -18.481 8.963 1.00 0.00 296 LYS A C 6
ATOM 9738 O O . LYS A 1 74 ? 34.726 -17.556 9.691 1.00 0.00 296 LYS A O 6
ATOM 9757 N N . GLY A 1 75 ? 33.074 -18.846 8.833 1.00 0.00 297 GLY A N 6
ATOM 9758 C CA . GLY A 1 75 ? 32.000 -18.154 9.564 1.00 0.00 297 GLY A CA 6
ATOM 9759 C C . GLY A 1 75 ? 31.393 -19.048 10.638 1.00 0.00 297 GLY A C 6
ATOM 9760 O O . GLY A 1 75 ? 31.060 -20.205 10.388 1.00 0.00 297 GLY A O 6
ATOM 9764 N N . TYR A 1 76 ? 31.260 -18.495 11.840 1.00 0.00 298 TYR A N 6
ATOM 9765 C CA . TYR A 1 76 ? 30.703 -19.240 12.964 1.00 0.00 298 TYR A CA 6
ATOM 9766 C C . TYR A 1 76 ? 29.715 -18.386 13.765 1.00 0.00 298 TYR A C 6
ATOM 9767 O O . TYR A 1 76 ? 29.990 -17.237 14.061 1.00 0.00 298 TYR A O 6
ATOM 9785 N N . HIS A 1 77 ? 28.580 -18.961 14.152 1.00 0.00 299 HIS A N 6
ATOM 9786 C CA . HIS A 1 77 ? 27.608 -18.214 14.954 1.00 0.00 299 HIS A CA 6
ATOM 9787 C C . HIS A 1 77 ? 27.970 -18.367 16.410 1.00 0.00 299 HIS A C 6
ATOM 9788 O O . HIS A 1 77 ? 28.678 -19.287 16.764 1.00 0.00 299 HIS A O 6
ATOM 9802 N N . THR A 1 78 ? 27.469 -17.494 17.260 1.00 0.00 300 THR A N 6
ATOM 9803 C CA . THR A 1 78 ? 27.767 -17.616 18.675 1.00 0.00 300 THR A CA 6
ATOM 9804 C C . THR A 1 78 ? 26.731 -18.501 19.365 1.00 0.00 300 THR A C 6
ATOM 9805 O O . THR A 1 78 ? 26.596 -18.476 20.588 1.00 0.00 300 THR A O 6
ATOM 9816 N N . PHE A 1 79 ? 26.009 -19.295 18.572 1.00 0.00 301 PHE A N 6
ATOM 9817 C CA . PHE A 1 79 ? 25.000 -20.190 19.115 1.00 0.00 301 PHE A CA 6
ATOM 9818 C C . PHE A 1 79 ? 24.996 -21.533 18.382 1.00 0.00 301 PHE A C 6
ATOM 9819 O O . PHE A 1 79 ? 24.057 -22.315 18.525 1.00 0.00 301 PHE A O 6
ATOM 9836 N N . CYS A 1 80 ? 26.053 -21.805 17.612 1.00 0.00 302 CYS A N 6
ATOM 9837 C CA . CYS A 1 80 ? 26.150 -23.063 16.879 1.00 0.00 302 CYS A CA 6
ATOM 9838 C C . CYS A 1 80 ? 27.521 -23.199 16.198 1.00 0.00 302 CYS A C 6
ATOM 9839 O O . CYS A 1 80 ? 27.627 -23.658 15.061 1.00 0.00 302 CYS A O 6
ATOM 9846 N N . LEU A 1 81 ? 28.581 -22.824 16.922 1.00 0.00 303 LEU A N 6
ATOM 9847 C CA . LEU A 1 81 ? 29.935 -22.936 16.382 1.00 0.00 303 LEU A CA 6
ATOM 9848 C C . LEU A 1 81 ? 30.621 -24.174 16.949 1.00 0.00 303 LEU A C 6
ATOM 9849 O O . LEU A 1 81 ? 30.069 -24.823 17.839 1.00 0.00 303 LEU A O 6
ATOM 9865 N N . LYS A 1 82 ? 31.802 -24.527 16.414 1.00 0.00 304 LYS A N 6
ATOM 9866 C CA . LYS A 1 82 ? 32.496 -25.728 16.888 1.00 0.00 304 LYS A CA 6
ATOM 9867 C C . LYS A 1 82 ? 32.530 -25.719 18.425 1.00 0.00 304 LYS A C 6
ATOM 9868 O O . LYS A 1 82 ? 31.860 -26.546 19.038 1.00 0.00 304 LYS A O 6
ATOM 9887 N N . PRO A 1 83 ? 33.176 -24.765 19.068 1.00 0.00 305 PRO A N 6
ATOM 9888 C CA . PRO A 1 83 ? 33.110 -24.626 20.544 1.00 0.00 305 PRO A CA 6
ATOM 9889 C C . PRO A 1 83 ? 31.979 -23.643 20.872 1.00 0.00 305 PRO A C 6
ATOM 9890 O O . PRO A 1 83 ? 32.179 -22.432 20.783 1.00 0.00 305 PRO A O 6
ATOM 9901 N N . PRO A 1 84 ? 30.791 -24.102 21.176 1.00 0.00 306 PRO A N 6
ATOM 9902 C CA . PRO A 1 84 ? 29.645 -23.180 21.424 1.00 0.00 306 PRO A CA 6
ATOM 9903 C C . PRO A 1 84 ? 29.890 -22.245 22.594 1.00 0.00 306 PRO A C 6
ATOM 9904 O O . PRO A 1 84 ? 30.491 -22.624 23.599 1.00 0.00 306 PRO A O 6
ATOM 9915 N N . MET A 1 85 ? 29.425 -21.011 22.445 1.00 0.00 307 MET A N 6
ATOM 9916 C CA . MET A 1 85 ? 29.599 -20.008 23.475 1.00 0.00 307 MET A CA 6
ATOM 9917 C C . MET A 1 85 ? 28.234 -19.474 23.920 1.00 0.00 307 MET A C 6
ATOM 9918 O O . MET A 1 85 ? 27.289 -19.465 23.132 1.00 0.00 307 MET A O 6
ATOM 9932 N N . GLU A 1 86 ? 28.124 -19.025 25.172 1.00 0.00 308 GLU A N 6
ATOM 9933 C CA . GLU A 1 86 ? 26.855 -18.495 25.660 1.00 0.00 308 GLU A CA 6
ATOM 9934 C C . GLU A 1 86 ? 26.763 -16.985 25.431 1.00 0.00 308 GLU A C 6
ATOM 9935 O O . GLU A 1 86 ? 25.701 -16.390 25.615 1.00 0.00 308 GLU A O 6
ATOM 9947 N N . GLU A 1 87 ? 27.870 -16.368 25.022 1.00 0.00 309 GLU A N 6
ATOM 9948 C CA . GLU A 1 87 ? 27.875 -14.933 24.769 1.00 0.00 309 GLU A CA 6
ATOM 9949 C C . GLU A 1 87 ? 28.911 -14.568 23.711 1.00 0.00 309 GLU A C 6
ATOM 9950 O O . GLU A 1 87 ? 29.709 -15.404 23.286 1.00 0.00 309 GLU A O 6
ATOM 9962 N N . LEU A 1 88 ? 28.887 -13.308 23.294 1.00 0.00 310 LEU A N 6
ATOM 9963 C CA . LEU A 1 88 ? 29.819 -12.816 22.286 1.00 0.00 310 LEU A CA 6
ATOM 9964 C C . LEU A 1 88 ? 31.180 -12.508 22.940 1.00 0.00 310 LEU A C 6
ATOM 9965 O O . LEU A 1 88 ? 31.266 -11.604 23.769 1.00 0.00 310 LEU A O 6
ATOM 9981 N N . PRO A 1 89 ? 32.239 -13.228 22.610 1.00 0.00 311 PRO A N 6
ATOM 9982 C CA . PRO A 1 89 ? 33.583 -12.985 23.223 1.00 0.00 311 PRO A CA 6
ATOM 9983 C C . PRO A 1 89 ? 34.201 -11.663 22.787 1.00 0.00 311 PRO A C 6
ATOM 9984 O O . PRO A 1 89 ? 33.940 -11.173 21.688 1.00 0.00 311 PRO A O 6
ATOM 9995 N N . ALA A 1 90 ? 35.035 -11.097 23.654 1.00 0.00 312 ALA A N 6
ATOM 9996 C CA . ALA A 1 90 ? 35.701 -9.840 23.346 1.00 0.00 312 ALA A CA 6
ATOM 9997 C C . ALA A 1 90 ? 36.741 -10.044 22.248 1.00 0.00 312 ALA A C 6
ATOM 9998 O O . ALA A 1 90 ? 37.126 -9.100 21.563 1.00 0.00 312 ALA A O 6
ATOM 10005 N N . HIS A 1 91 ? 37.198 -11.281 22.091 1.00 0.00 313 HIS A N 6
ATOM 10006 C CA . HIS A 1 91 ? 38.200 -11.595 21.077 1.00 0.00 313 HIS A CA 6
ATOM 10007 C C . HIS A 1 91 ? 37.571 -11.650 19.683 1.00 0.00 313 HIS A C 6
ATOM 10008 O O . HIS A 1 91 ? 36.350 -11.742 19.549 1.00 0.00 313 HIS A O 6
ATOM 10023 N N . SER A 1 92 ? 38.411 -11.607 18.649 1.00 0.00 314 SER A N 6
ATOM 10024 C CA . SER A 1 92 ? 37.920 -11.666 17.274 1.00 0.00 314 SER A CA 6
ATOM 10025 C C . SER A 1 92 ? 37.785 -13.115 16.814 1.00 0.00 314 SER A C 6
ATOM 10026 O O . SER A 1 92 ? 37.520 -13.375 15.640 1.00 0.00 314 SER A O 6
ATOM 10034 N N . TRP A 1 93 ? 37.964 -14.055 17.740 1.00 0.00 315 TRP A N 6
ATOM 10035 C CA . TRP A 1 93 ? 37.850 -15.468 17.398 1.00 0.00 315 TRP A CA 6
ATOM 10036 C C . TRP A 1 93 ? 38.908 -15.859 16.391 1.00 0.00 315 TRP A C 6
ATOM 10037 O O . TRP A 1 93 ? 38.702 -15.753 15.182 1.00 0.00 315 TRP A O 6
ATOM 10058 N N . LYS A 1 94 ? 40.042 -16.310 16.888 1.00 0.00 316 LYS A N 6
ATOM 10059 C CA . LYS A 1 94 ? 41.120 -16.703 16.009 1.00 0.00 316 LYS A CA 6
ATOM 10060 C C . LYS A 1 94 ? 41.842 -17.933 16.545 1.00 0.00 316 LYS A C 6
ATOM 10061 O O . LYS A 1 94 ? 41.921 -18.139 17.756 1.00 0.00 316 LYS A O 6
ATOM 10080 N N . CYS A 1 95 ? 42.401 -18.732 15.640 1.00 0.00 317 CYS A N 6
ATOM 10081 C CA . CYS A 1 95 ? 43.152 -19.913 16.053 1.00 0.00 317 CYS A CA 6
ATOM 10082 C C . CYS A 1 95 ? 44.381 -19.429 16.820 1.00 0.00 317 CYS A C 6
ATOM 10083 O O . CYS A 1 95 ? 44.512 -18.238 17.062 1.00 0.00 317 CYS A O 6
ATOM 10090 N N . LYS A 1 96 ? 45.281 -20.319 17.215 1.00 0.00 318 LYS A N 6
ATOM 10091 C CA . LYS A 1 96 ? 46.467 -19.880 17.947 1.00 0.00 318 LYS A CA 6
ATOM 10092 C C . LYS A 1 96 ? 47.338 -18.973 17.068 1.00 0.00 318 LYS A C 6
ATOM 10093 O O . LYS A 1 96 ? 47.714 -17.860 17.466 1.00 0.00 318 LYS A O 6
ATOM 10112 N N . ALA A 1 97 ? 47.647 -19.462 15.868 1.00 0.00 319 ALA A N 6
ATOM 10113 C CA . ALA A 1 97 ? 48.474 -18.717 14.920 1.00 0.00 319 ALA A CA 6
ATOM 10114 C C . ALA A 1 97 ? 47.773 -17.448 14.450 1.00 0.00 319 ALA A C 6
ATOM 10115 O O . ALA A 1 97 ? 48.420 -16.468 14.087 1.00 0.00 319 ALA A O 6
ATOM 10122 N N . CYS A 1 98 ? 46.450 -17.482 14.438 1.00 0.00 320 CYS A N 6
ATOM 10123 C CA . CYS A 1 98 ? 45.673 -16.336 13.991 1.00 0.00 320 CYS A CA 6
ATOM 10124 C C . CYS A 1 98 ? 45.440 -15.360 15.138 1.00 0.00 320 CYS A C 6
ATOM 10125 O O . CYS A 1 98 ? 45.287 -14.158 14.927 1.00 0.00 320 CYS A O 6
ATOM 10132 N N . ARG A 1 99 ? 45.410 -15.893 16.353 1.00 0.00 321 ARG A N 6
ATOM 10133 C CA . ARG A 1 99 ? 45.190 -15.076 17.536 1.00 0.00 321 ARG A CA 6
ATOM 10134 C C . ARG A 1 99 ? 46.269 -14.019 17.632 1.00 0.00 321 ARG A C 6
ATOM 10135 O O . ARG A 1 99 ? 45.988 -12.845 17.877 1.00 0.00 321 ARG A O 6
ATOM 10156 N N . VAL A 1 100 ? 47.505 -14.444 17.428 1.00 0.00 322 VAL A N 6
ATOM 10157 C CA . VAL A 1 100 ? 48.627 -13.521 17.487 1.00 0.00 322 VAL A CA 6
ATOM 10158 C C . VAL A 1 100 ? 48.530 -12.484 16.372 1.00 0.00 322 VAL A C 6
ATOM 10159 O O . VAL A 1 100 ? 49.441 -11.679 16.179 1.00 0.00 322 VAL A O 6
ATOM 10172 N N . THR B 2 1 ? 41.212 -6.329 21.442 1.00 0.00 652 THR B N 6
ATOM 10173 C CA . THR B 2 1 ? 40.879 -6.973 20.177 1.00 0.00 652 THR B CA 6
ATOM 10174 C C . THR B 2 1 ? 39.461 -6.591 19.737 1.00 0.00 652 THR B C 6
ATOM 10175 O O . THR B 2 1 ? 39.277 -5.966 18.692 1.00 0.00 652 THR B O 6
ATOM 10186 N N . GLY B 2 2 ? 38.461 -6.954 20.543 1.00 0.00 653 GLY B N 6
ATOM 10187 C CA . GLY B 2 2 ? 37.070 -6.629 20.227 1.00 0.00 653 GLY B CA 6
ATOM 10188 C C . GLY B 2 2 ? 36.495 -7.593 19.187 1.00 0.00 653 GLY B C 6
ATOM 10189 O O . GLY B 2 2 ? 37.237 -8.329 18.536 1.00 0.00 653 GLY B O 6
ATOM 10193 N N . ALA B 2 3 ? 35.168 -7.578 19.028 1.00 0.00 654 ALA B N 6
ATOM 10194 C CA . ALA B 2 3 ? 34.511 -8.450 18.052 1.00 0.00 654 ALA B CA 6
ATOM 10195 C C . ALA B 2 3 ? 34.363 -7.738 16.710 1.00 0.00 654 ALA B C 6
ATOM 10196 O O . ALA B 2 3 ? 33.448 -8.027 15.911 1.00 0.00 654 ALA B O 6
ATOM 10203 N N . ARG B 2 4 ? 35.292 -6.823 16.449 1.00 0.00 655 ARG B N 6
ATOM 10204 C CA . ARG B 2 4 ? 35.291 -6.088 15.200 1.00 0.00 655 ARG B CA 6
ATOM 10205 C C . ARG B 2 4 ? 35.346 -7.056 14.022 1.00 0.00 655 ARG B C 6
ATOM 10206 O O . ARG B 2 4 ? 35.047 -6.659 12.903 1.00 0.00 655 ARG B O 6
ATOM 10227 N N . THR B 2 5 ? 35.727 -8.319 14.305 1.00 0.00 656 THR B N 6
ATOM 10228 C CA . THR B 2 5 ? 35.823 -9.382 13.302 1.00 0.00 656 THR B CA 6
ATOM 10229 C C . THR B 2 5 ? 34.780 -9.200 12.191 1.00 0.00 656 THR B C 6
ATOM 10230 O O . THR B 2 5 ? 34.988 -8.405 11.281 1.00 0.00 656 THR B O 6
ATOM 10241 N N . LEU B 2 6 ? 33.656 -9.904 12.242 1.00 0.00 657 LEU B N 6
ATOM 10242 C CA . LEU B 2 6 ? 32.668 -9.715 11.211 1.00 0.00 657 LEU B CA 6
ATOM 10243 C C . LEU B 2 6 ? 31.778 -8.543 11.580 1.00 0.00 657 LEU B C 6
ATOM 10244 O O . LEU B 2 6 ? 31.179 -7.914 10.707 1.00 0.00 657 LEU B O 6
ATOM 10260 N N . ALA B 2 7 ? 31.694 -8.236 12.877 1.00 0.00 658 ALA B N 6
ATOM 10261 C CA . ALA B 2 7 ? 30.869 -7.124 13.300 1.00 0.00 658 ALA B CA 6
ATOM 10262 C C . ALA B 2 7 ? 31.320 -5.836 12.617 1.00 0.00 658 ALA B C 6
ATOM 10263 O O . ALA B 2 7 ? 30.503 -5.107 12.076 1.00 0.00 658 ALA B O 6
ATOM 10270 N N . ASP B 2 8 ? 32.615 -5.554 12.633 1.00 0.00 659 ASP B N 6
ATOM 10271 C CA . ASP B 2 8 ? 33.105 -4.330 11.998 1.00 0.00 659 ASP B CA 6
ATOM 10272 C C . ASP B 2 8 ? 33.260 -4.503 10.489 1.00 0.00 659 ASP B C 6
ATOM 10273 O O . ASP B 2 8 ? 32.938 -3.599 9.723 1.00 0.00 659 ASP B O 6
ATOM 10282 N N . ILE B 2 9 ? 33.787 -5.648 10.070 1.00 0.00 660 ILE B N 6
ATOM 10283 C CA . ILE B 2 9 ? 34.016 -5.901 8.647 1.00 0.00 660 ILE B CA 6
ATOM 10284 C C . ILE B 2 9 ? 32.725 -5.881 7.823 1.00 0.00 660 ILE B C 6
ATOM 10285 O O . ILE B 2 9 ? 32.636 -5.186 6.804 1.00 0.00 660 ILE B O 6
ATOM 10301 N N . LYS B 2 10 ? 31.736 -6.659 8.240 1.00 0.00 661 LYS B N 6
ATOM 10302 C CA . LYS B 2 10 ? 30.487 -6.738 7.488 1.00 0.00 661 LYS B CA 6
ATOM 10303 C C . LYS B 2 10 ? 29.531 -5.591 7.779 1.00 0.00 661 LYS B C 6
ATOM 10304 O O . LYS B 2 10 ? 28.898 -5.073 6.861 1.00 0.00 661 LYS B O 6
ATOM 10323 N N . ALA B 2 11 ? 29.391 -5.205 9.038 1.00 0.00 662 ALA B N 6
ATOM 10324 C CA . ALA B 2 11 ? 28.454 -4.138 9.354 1.00 0.00 662 ALA B CA 6
ATOM 10325 C C . ALA B 2 11 ? 28.859 -2.848 8.661 1.00 0.00 662 ALA B C 6
ATOM 10326 O O . ALA B 2 11 ? 28.017 -2.167 8.082 1.00 0.00 662 ALA B O 6
ATOM 10333 N N . LYS B 2 12 ? 30.148 -2.521 8.694 1.00 0.00 663 LYS B N 6
ATOM 10334 C CA . LYS B 2 12 ? 30.608 -1.312 8.045 1.00 0.00 663 LYS B CA 6
ATOM 10335 C C . LYS B 2 12 ? 30.414 -1.435 6.548 1.00 0.00 663 LYS B C 6
ATOM 10336 O O . LYS B 2 12 ? 30.089 -0.457 5.883 1.00 0.00 663 LYS B O 6
ATOM 10355 N N . ALA B 2 13 ? 30.605 -2.641 6.018 1.00 0.00 664 ALA B N 6
ATOM 10356 C CA . ALA B 2 13 ? 30.440 -2.840 4.599 1.00 0.00 664 ALA B CA 6
ATOM 10357 C C . ALA B 2 13 ? 29.048 -2.411 4.182 1.00 0.00 664 ALA B C 6
ATOM 10358 O O . ALA B 2 13 ? 28.877 -1.802 3.144 1.00 0.00 664 ALA B O 6
ATOM 10365 N N . GLN B 2 14 ? 28.062 -2.733 5.012 1.00 0.00 665 GLN B N 6
ATOM 10366 C CA . GLN B 2 14 ? 26.670 -2.378 4.735 1.00 0.00 665 GLN B CA 6
ATOM 10367 C C . GLN B 2 14 ? 26.460 -0.887 4.796 1.00 0.00 665 GLN B C 6
ATOM 10368 O O . GLN B 2 14 ? 25.711 -0.315 4.011 1.00 0.00 665 GLN B O 6
ATOM 10382 N N . LEU B 2 15 ? 27.106 -0.270 5.749 1.00 0.00 666 LEU B N 6
ATOM 10383 C CA . LEU B 2 15 ? 26.965 1.166 5.924 1.00 0.00 666 LEU B CA 6
ATOM 10384 C C . LEU B 2 15 ? 27.402 1.881 4.662 1.00 0.00 666 LEU B C 6
ATOM 10385 O O . LEU B 2 15 ? 26.701 2.751 4.147 1.00 0.00 666 LEU B O 6
ATOM 10401 N N . VAL B 2 16 ? 28.574 1.512 4.175 1.00 0.00 667 VAL B N 6
ATOM 10402 C CA . VAL B 2 16 ? 29.099 2.153 2.964 1.00 0.00 667 VAL B CA 6
ATOM 10403 C C . VAL B 2 16 ? 28.400 1.648 1.696 1.00 0.00 667 VAL B C 6
ATOM 10404 O O . VAL B 2 16 ? 28.088 2.438 0.804 1.00 0.00 667 VAL B O 6
ATOM 10417 N N . LYS B 2 17 ? 28.150 0.347 1.612 1.00 0.00 668 LYS B N 6
ATOM 10418 C CA . LYS B 2 17 ? 27.487 -0.216 0.442 1.00 0.00 668 LYS B CA 6
ATOM 10419 C C . LYS B 2 17 ? 26.090 0.367 0.283 1.00 0.00 668 LYS B C 6
ATOM 10420 O O . LYS B 2 17 ? 25.720 0.859 -0.782 1.00 0.00 668 LYS B O 6
ATOM 10439 N N . ALA B 2 18 ? 25.321 0.298 1.360 1.00 0.00 669 ALA B N 6
ATOM 10440 C CA . ALA B 2 18 ? 23.960 0.810 1.362 1.00 0.00 669 ALA B CA 6
ATOM 10441 C C . ALA B 2 18 ? 23.948 2.326 1.229 1.00 0.00 669 ALA B C 6
ATOM 10442 O O . ALA B 2 18 ? 22.973 2.912 0.757 1.00 0.00 669 ALA B O 6
ATOM 10449 N N . GLN B 2 19 ? 25.035 2.951 1.647 1.00 0.00 670 GLN B N 6
ATOM 10450 C CA . GLN B 2 19 ? 25.143 4.403 1.573 1.00 0.00 670 GLN B CA 6
ATOM 10451 C C . GLN B 2 19 ? 25.006 4.876 0.130 1.00 0.00 670 GLN B C 6
ATOM 10452 O O . GLN B 2 19 ? 25.897 4.593 -0.653 1.00 0.00 670 GLN B O 6
ATOM 10471 N N . GLY A 1 3 ? 37.870 -5.425 -18.010 1.00 0.00 225 GLY A N 7
ATOM 10472 C CA . GLY A 1 3 ? 38.682 -6.530 -17.516 1.00 0.00 225 GLY A CA 7
ATOM 10473 C C . GLY A 1 3 ? 38.700 -6.557 -15.992 1.00 0.00 225 GLY A C 7
ATOM 10474 O O . GLY A 1 3 ? 38.348 -7.561 -15.375 1.00 0.00 225 GLY A O 7
ATOM 10478 N N . SER A 1 4 ? 39.113 -5.446 -15.390 1.00 0.00 226 SER A N 7
ATOM 10479 C CA . SER A 1 4 ? 39.172 -5.357 -13.937 1.00 0.00 226 SER A CA 7
ATOM 10480 C C . SER A 1 4 ? 37.776 -5.449 -13.333 1.00 0.00 226 SER A C 7
ATOM 10481 O O . SER A 1 4 ? 36.815 -4.906 -13.877 1.00 0.00 226 SER A O 7
ATOM 10489 N N . ALA A 1 5 ? 37.674 -6.139 -12.202 1.00 0.00 227 ALA A N 7
ATOM 10490 C CA . ALA A 1 5 ? 36.390 -6.295 -11.529 1.00 0.00 227 ALA A CA 7
ATOM 10491 C C . ALA A 1 5 ? 36.275 -5.300 -10.375 1.00 0.00 227 ALA A C 7
ATOM 10492 O O . ALA A 1 5 ? 36.582 -5.634 -9.226 1.00 0.00 227 ALA A O 7
ATOM 10499 N N . ARG A 1 6 ? 35.844 -4.079 -10.731 1.00 0.00 228 ARG A N 7
ATOM 10500 C CA . ARG A 1 6 ? 35.677 -2.954 -9.795 1.00 0.00 228 ARG A CA 7
ATOM 10501 C C . ARG A 1 6 ? 35.437 -3.398 -8.357 1.00 0.00 228 ARG A C 7
ATOM 10502 O O . ARG A 1 6 ? 34.744 -4.383 -8.098 1.00 0.00 228 ARG A O 7
ATOM 10523 N N . CYS A 1 7 ? 36.018 -2.650 -7.420 1.00 0.00 229 CYS A N 7
ATOM 10524 C CA . CYS A 1 7 ? 35.872 -2.963 -6.008 1.00 0.00 229 CYS A CA 7
ATOM 10525 C C . CYS A 1 7 ? 34.399 -3.014 -5.625 1.00 0.00 229 CYS A C 7
ATOM 10526 O O . CYS A 1 7 ? 33.625 -2.123 -5.973 1.00 0.00 229 CYS A O 7
ATOM 10533 N N . ALA A 1 8 ? 34.018 -4.071 -4.918 1.00 0.00 230 ALA A N 7
ATOM 10534 C CA . ALA A 1 8 ? 32.631 -4.243 -4.504 1.00 0.00 230 ALA A CA 7
ATOM 10535 C C . ALA A 1 8 ? 32.170 -3.094 -3.612 1.00 0.00 230 ALA A C 7
ATOM 10536 O O . ALA A 1 8 ? 31.035 -2.631 -3.729 1.00 0.00 230 ALA A O 7
ATOM 10543 N N . VAL A 1 9 ? 33.039 -2.642 -2.711 1.00 0.00 231 VAL A N 7
ATOM 10544 C CA . VAL A 1 9 ? 32.670 -1.556 -1.812 1.00 0.00 231 VAL A CA 7
ATOM 10545 C C . VAL A 1 9 ? 33.822 -0.564 -1.631 1.00 0.00 231 VAL A C 7
ATOM 10546 O O . VAL A 1 9 ? 34.559 -0.614 -0.647 1.00 0.00 231 VAL A O 7
ATOM 10559 N N . CYS A 1 10 ? 33.945 0.345 -2.601 1.00 0.00 232 CYS A N 7
ATOM 10560 C CA . CYS A 1 10 ? 34.982 1.386 -2.595 1.00 0.00 232 CYS A CA 7
ATOM 10561 C C . CYS A 1 10 ? 35.094 2.025 -3.975 1.00 0.00 232 CYS A C 7
ATOM 10562 O O . CYS A 1 10 ? 35.529 3.167 -4.108 1.00 0.00 232 CYS A O 7
ATOM 10569 N N . GLU A 1 11 ? 34.704 1.271 -5.001 1.00 0.00 233 GLU A N 7
ATOM 10570 C CA . GLU A 1 11 ? 34.775 1.766 -6.371 1.00 0.00 233 GLU A CA 7
ATOM 10571 C C . GLU A 1 11 ? 36.217 2.108 -6.737 1.00 0.00 233 GLU A C 7
ATOM 10572 O O . GLU A 1 11 ? 36.754 3.127 -6.302 1.00 0.00 233 GLU A O 7
ATOM 10584 N N . GLY A 1 12 ? 36.840 1.243 -7.533 1.00 0.00 234 GLY A N 7
ATOM 10585 C CA . GLY A 1 12 ? 38.224 1.457 -7.945 1.00 0.00 234 GLY A CA 7
ATOM 10586 C C . GLY A 1 12 ? 38.835 0.154 -8.485 1.00 0.00 234 GLY A C 7
ATOM 10587 O O . GLY A 1 12 ? 39.158 -0.740 -7.703 1.00 0.00 234 GLY A O 7
ATOM 10591 N N . PRO A 1 13 ? 39.002 0.015 -9.785 1.00 0.00 235 PRO A N 7
ATOM 10592 C CA . PRO A 1 13 ? 39.588 -1.222 -10.379 1.00 0.00 235 PRO A CA 7
ATOM 10593 C C . PRO A 1 13 ? 41.079 -1.360 -10.085 1.00 0.00 235 PRO A C 7
ATOM 10594 O O . PRO A 1 13 ? 41.773 -0.368 -9.859 1.00 0.00 235 PRO A O 7
ATOM 10605 N N . GLY A 1 14 ? 41.561 -2.599 -10.091 1.00 0.00 236 GLY A N 7
ATOM 10606 C CA . GLY A 1 14 ? 42.970 -2.865 -9.823 1.00 0.00 236 GLY A CA 7
ATOM 10607 C C . GLY A 1 14 ? 43.332 -4.301 -10.191 1.00 0.00 236 GLY A C 7
ATOM 10608 O O . GLY A 1 14 ? 42.494 -5.054 -10.689 1.00 0.00 236 GLY A O 7
ATOM 10612 N N . GLU A 1 15 ? 44.586 -4.671 -9.947 1.00 0.00 237 GLU A N 7
ATOM 10613 C CA . GLU A 1 15 ? 45.053 -6.017 -10.261 1.00 0.00 237 GLU A CA 7
ATOM 10614 C C . GLU A 1 15 ? 44.320 -7.058 -9.415 1.00 0.00 237 GLU A C 7
ATOM 10615 O O . GLU A 1 15 ? 44.267 -6.953 -8.190 1.00 0.00 237 GLU A O 7
ATOM 10627 N N . LEU A 1 16 ? 43.756 -8.061 -10.080 1.00 0.00 238 LEU A N 7
ATOM 10628 C CA . LEU A 1 16 ? 43.022 -9.122 -9.392 1.00 0.00 238 LEU A CA 7
ATOM 10629 C C . LEU A 1 16 ? 43.950 -9.939 -8.496 1.00 0.00 238 LEU A C 7
ATOM 10630 O O . LEU A 1 16 ? 43.552 -10.404 -7.430 1.00 0.00 238 LEU A O 7
ATOM 10646 N N . CYS A 1 17 ? 45.183 -10.123 -8.948 1.00 0.00 239 CYS A N 7
ATOM 10647 C CA . CYS A 1 17 ? 46.165 -10.900 -8.198 1.00 0.00 239 CYS A CA 7
ATOM 10648 C C . CYS A 1 17 ? 46.414 -10.310 -6.810 1.00 0.00 239 CYS A C 7
ATOM 10649 O O . CYS A 1 17 ? 46.507 -11.046 -5.827 1.00 0.00 239 CYS A O 7
ATOM 10657 N N . ASP A 1 18 ? 46.544 -8.989 -6.730 1.00 0.00 240 ASP A N 7
ATOM 10658 C CA . ASP A 1 18 ? 46.807 -8.339 -5.448 1.00 0.00 240 ASP A CA 7
ATOM 10659 C C . ASP A 1 18 ? 45.517 -8.019 -4.690 1.00 0.00 240 ASP A C 7
ATOM 10660 O O . ASP A 1 18 ? 45.566 -7.477 -3.584 1.00 0.00 240 ASP A O 7
ATOM 10669 N N . LEU A 1 19 ? 44.371 -8.348 -5.277 1.00 0.00 241 LEU A N 7
ATOM 10670 C CA . LEU A 1 19 ? 43.090 -8.078 -4.632 1.00 0.00 241 LEU A CA 7
ATOM 10671 C C . LEU A 1 19 ? 42.310 -9.368 -4.422 1.00 0.00 241 LEU A C 7
ATOM 10672 O O . LEU A 1 19 ? 42.485 -10.337 -5.160 1.00 0.00 241 LEU A O 7
ATOM 10688 N N . PHE A 1 20 ? 41.454 -9.382 -3.405 1.00 0.00 242 PHE A N 7
ATOM 10689 C CA . PHE A 1 20 ? 40.669 -10.572 -3.113 1.00 0.00 242 PHE A CA 7
ATOM 10690 C C . PHE A 1 20 ? 39.468 -10.651 -4.040 1.00 0.00 242 PHE A C 7
ATOM 10691 O O . PHE A 1 20 ? 38.575 -9.808 -3.991 1.00 0.00 242 PHE A O 7
ATOM 10708 N N . PHE A 1 21 ? 39.465 -11.670 -4.889 1.00 0.00 243 PHE A N 7
ATOM 10709 C CA . PHE A 1 21 ? 38.381 -11.871 -5.840 1.00 0.00 243 PHE A CA 7
ATOM 10710 C C . PHE A 1 21 ? 37.276 -12.705 -5.198 1.00 0.00 243 PHE A C 7
ATOM 10711 O O . PHE A 1 21 ? 37.470 -13.889 -4.921 1.00 0.00 243 PHE A O 7
ATOM 10728 N N . CYS A 1 22 ? 36.119 -12.091 -4.951 1.00 0.00 244 CYS A N 7
ATOM 10729 C CA . CYS A 1 22 ? 35.019 -12.799 -4.332 1.00 0.00 244 CYS A CA 7
ATOM 10730 C C . CYS A 1 22 ? 34.710 -14.092 -5.079 1.00 0.00 244 CYS A C 7
ATOM 10731 O O . CYS A 1 22 ? 34.755 -14.139 -6.307 1.00 0.00 244 CYS A O 7
ATOM 10738 N N . THR A 1 23 ? 34.408 -15.142 -4.321 1.00 0.00 245 THR A N 7
ATOM 10739 C CA . THR A 1 23 ? 34.107 -16.441 -4.911 1.00 0.00 245 THR A CA 7
ATOM 10740 C C . THR A 1 23 ? 32.638 -16.533 -5.339 1.00 0.00 245 THR A C 7
ATOM 10741 O O . THR A 1 23 ? 32.284 -17.355 -6.182 1.00 0.00 245 THR A O 7
ATOM 10752 N N . SER A 1 24 ? 31.790 -15.692 -4.748 1.00 0.00 246 SER A N 7
ATOM 10753 C CA . SER A 1 24 ? 30.362 -15.702 -5.077 1.00 0.00 246 SER A CA 7
ATOM 10754 C C . SER A 1 24 ? 29.966 -14.449 -5.861 1.00 0.00 246 SER A C 7
ATOM 10755 O O . SER A 1 24 ? 29.522 -14.539 -7.006 1.00 0.00 246 SER A O 7
ATOM 10763 N N . CYS A 1 25 ? 30.118 -13.286 -5.230 1.00 0.00 247 CYS A N 7
ATOM 10764 C CA . CYS A 1 25 ? 29.757 -12.016 -5.880 1.00 0.00 247 CYS A CA 7
ATOM 10765 C C . CYS A 1 25 ? 30.343 -11.948 -7.287 1.00 0.00 247 CYS A C 7
ATOM 10766 O O . CYS A 1 25 ? 29.655 -11.575 -8.237 1.00 0.00 247 CYS A O 7
ATOM 10773 N N . GLY A 1 26 ? 31.617 -12.299 -7.410 1.00 0.00 248 GLY A N 7
ATOM 10774 C CA . GLY A 1 26 ? 32.285 -12.264 -8.706 1.00 0.00 248 GLY A CA 7
ATOM 10775 C C . GLY A 1 26 ? 33.195 -11.042 -8.832 1.00 0.00 248 GLY A C 7
ATOM 10776 O O . GLY A 1 26 ? 34.028 -10.974 -9.733 1.00 0.00 248 GLY A O 7
ATOM 10780 N N . HIS A 1 27 ? 33.041 -10.080 -7.924 1.00 0.00 249 HIS A N 7
ATOM 10781 C CA . HIS A 1 27 ? 33.870 -8.879 -7.951 1.00 0.00 249 HIS A CA 7
ATOM 10782 C C . HIS A 1 27 ? 34.979 -8.987 -6.910 1.00 0.00 249 HIS A C 7
ATOM 10783 O O . HIS A 1 27 ? 34.862 -9.758 -5.958 1.00 0.00 249 HIS A O 7
ATOM 10798 N N . HIS A 1 28 ? 36.045 -8.205 -7.077 1.00 0.00 250 HIS A N 7
ATOM 10799 C CA . HIS A 1 28 ? 37.139 -8.233 -6.112 1.00 0.00 250 HIS A CA 7
ATOM 10800 C C . HIS A 1 28 ? 37.130 -6.945 -5.306 1.00 0.00 250 HIS A C 7
ATOM 10801 O O . HIS A 1 28 ? 36.250 -6.112 -5.490 1.00 0.00 250 HIS A O 7
ATOM 10816 N N . TYR A 1 29 ? 38.096 -6.781 -4.408 1.00 0.00 251 TYR A N 7
ATOM 10817 C CA . TYR A 1 29 ? 38.146 -5.565 -3.599 1.00 0.00 251 TYR A CA 7
ATOM 10818 C C . TYR A 1 29 ? 39.441 -5.466 -2.801 1.00 0.00 251 TYR A C 7
ATOM 10819 O O . TYR A 1 29 ? 40.178 -6.447 -2.652 1.00 0.00 251 TYR A O 7
ATOM 10837 N N . HIS A 1 30 ? 39.702 -4.267 -2.275 1.00 0.00 252 HIS A N 7
ATOM 10838 C CA . HIS A 1 30 ? 40.898 -4.030 -1.478 1.00 0.00 252 HIS A CA 7
ATOM 10839 C C . HIS A 1 30 ? 40.669 -4.515 -0.057 1.00 0.00 252 HIS A C 7
ATOM 10840 O O . HIS A 1 30 ? 39.554 -4.449 0.463 1.00 0.00 252 HIS A O 7
ATOM 10854 N N . GLY A 1 31 ? 41.730 -4.989 0.572 1.00 0.00 253 GLY A N 7
ATOM 10855 C CA . GLY A 1 31 ? 41.634 -5.467 1.938 1.00 0.00 253 GLY A CA 7
ATOM 10856 C C . GLY A 1 31 ? 41.211 -4.341 2.873 1.00 0.00 253 GLY A C 7
ATOM 10857 O O . GLY A 1 31 ? 40.505 -4.568 3.850 1.00 0.00 253 GLY A O 7
ATOM 10861 N N . ALA A 1 32 ? 41.663 -3.129 2.573 1.00 0.00 254 ALA A N 7
ATOM 10862 C CA . ALA A 1 32 ? 41.343 -1.967 3.400 1.00 0.00 254 ALA A CA 7
ATOM 10863 C C . ALA A 1 32 ? 39.841 -1.670 3.433 1.00 0.00 254 ALA A C 7
ATOM 10864 O O . ALA A 1 32 ? 39.309 -1.277 4.473 1.00 0.00 254 ALA A O 7
ATOM 10871 N N . CYS A 1 33 ? 39.161 -1.821 2.297 1.00 0.00 255 CYS A N 7
ATOM 10872 C CA . CYS A 1 33 ? 37.730 -1.520 2.243 1.00 0.00 255 CYS A CA 7
ATOM 10873 C C . CYS A 1 33 ? 36.941 -2.364 3.243 1.00 0.00 255 CYS A C 7
ATOM 10874 O O . CYS A 1 33 ? 36.126 -1.836 4.000 1.00 0.00 255 CYS A O 7
ATOM 10881 N N . LEU A 1 34 ? 37.173 -3.674 3.240 1.00 0.00 256 LEU A N 7
ATOM 10882 C CA . LEU A 1 34 ? 36.453 -4.563 4.153 1.00 0.00 256 LEU A CA 7
ATOM 10883 C C . LEU A 1 34 ? 37.252 -4.812 5.437 1.00 0.00 256 LEU A C 7
ATOM 10884 O O . LEU A 1 34 ? 36.757 -5.456 6.360 1.00 0.00 256 LEU A O 7
ATOM 10900 N N . ASP A 1 35 ? 38.480 -4.294 5.492 1.00 0.00 257 ASP A N 7
ATOM 10901 C CA . ASP A 1 35 ? 39.336 -4.454 6.673 1.00 0.00 257 ASP A CA 7
ATOM 10902 C C . ASP A 1 35 ? 39.785 -5.903 6.861 1.00 0.00 257 ASP A C 7
ATOM 10903 O O . ASP A 1 35 ? 39.400 -6.558 7.829 1.00 0.00 257 ASP A O 7
ATOM 10912 N N . THR A 1 36 ? 40.614 -6.391 5.943 1.00 0.00 258 THR A N 7
ATOM 10913 C CA . THR A 1 36 ? 41.120 -7.760 6.034 1.00 0.00 258 THR A CA 7
ATOM 10914 C C . THR A 1 36 ? 42.633 -7.783 5.844 1.00 0.00 258 THR A C 7
ATOM 10915 O O . THR A 1 36 ? 43.168 -7.125 4.952 1.00 0.00 258 THR A O 7
ATOM 10926 N N . ALA A 1 37 ? 43.315 -8.561 6.680 1.00 0.00 259 ALA A N 7
ATOM 10927 C CA . ALA A 1 37 ? 44.765 -8.680 6.582 1.00 0.00 259 ALA A CA 7
ATOM 10928 C C . ALA A 1 37 ? 45.140 -9.339 5.258 1.00 0.00 259 ALA A C 7
ATOM 10929 O O . ALA A 1 37 ? 44.380 -10.147 4.725 1.00 0.00 259 ALA A O 7
ATOM 10936 N N . LEU A 1 38 ? 46.303 -8.985 4.724 1.00 0.00 260 LEU A N 7
ATOM 10937 C CA . LEU A 1 38 ? 46.743 -9.553 3.454 1.00 0.00 260 LEU A CA 7
ATOM 10938 C C . LEU A 1 38 ? 47.693 -10.725 3.687 1.00 0.00 260 LEU A C 7
ATOM 10939 O O . LEU A 1 38 ? 48.827 -10.538 4.128 1.00 0.00 260 LEU A O 7
ATOM 10955 N N . THR A 1 39 ? 47.226 -11.933 3.376 1.00 0.00 261 THR A N 7
ATOM 10956 C CA . THR A 1 39 ? 48.047 -13.126 3.546 1.00 0.00 261 THR A CA 7
ATOM 10957 C C . THR A 1 39 ? 47.860 -14.079 2.367 1.00 0.00 261 THR A C 7
ATOM 10958 O O . THR A 1 39 ? 46.850 -14.029 1.664 1.00 0.00 261 THR A O 7
ATOM 10969 N N . ALA A 1 40 ? 48.847 -14.946 2.158 1.00 0.00 262 ALA A N 7
ATOM 10970 C CA . ALA A 1 40 ? 48.795 -15.909 1.062 1.00 0.00 262 ALA A CA 7
ATOM 10971 C C . ALA A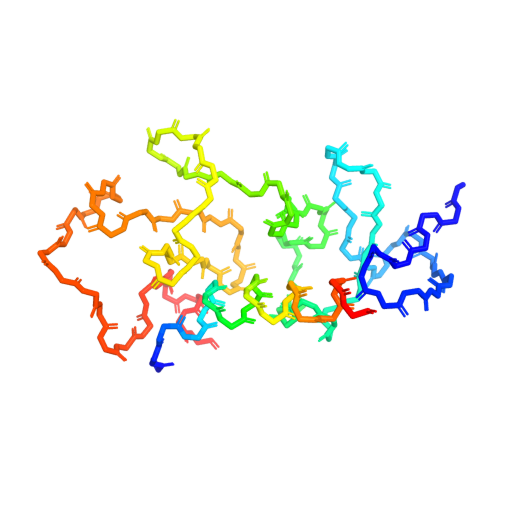 1 40 ? 47.622 -16.874 1.229 1.00 0.00 262 ALA A C 7
ATOM 10972 O O . ALA A 1 40 ? 46.965 -17.240 0.254 1.00 0.00 262 ALA A O 7
ATOM 10979 N N . ARG A 1 41 ? 47.374 -17.294 2.465 1.00 0.00 263 ARG A N 7
ATOM 10980 C CA . ARG A 1 41 ? 46.285 -18.229 2.738 1.00 0.00 263 ARG A CA 7
ATOM 10981 C C . ARG A 1 41 ? 44.937 -17.639 2.337 1.00 0.00 263 ARG A C 7
ATOM 10982 O O . ARG A 1 41 ? 44.099 -18.332 1.757 1.00 0.00 263 ARG A O 7
ATOM 11003 N N . LYS A 1 42 ? 44.729 -16.364 2.644 1.00 0.00 264 LYS A N 7
ATOM 11004 C CA . LYS A 1 42 ? 43.470 -15.716 2.300 1.00 0.00 264 LYS A CA 7
ATOM 11005 C C . LYS A 1 42 ? 43.278 -15.664 0.786 1.00 0.00 264 LYS A C 7
ATOM 11006 O O . LYS A 1 42 ? 42.182 -15.915 0.286 1.00 0.00 264 LYS A O 7
ATOM 11025 N N . ARG A 1 43 ? 44.347 -15.352 0.056 1.00 0.00 265 ARG A N 7
ATOM 11026 C CA . ARG A 1 43 ? 44.257 -15.285 -1.400 1.00 0.00 265 ARG A CA 7
ATOM 11027 C C . ARG A 1 43 ? 43.898 -16.652 -1.967 1.00 0.00 265 ARG A C 7
ATOM 11028 O O . ARG A 1 43 ? 43.276 -16.751 -3.025 1.00 0.00 265 ARG A O 7
ATOM 11049 N N . ALA A 1 44 ? 44.291 -17.703 -1.259 1.00 0.00 266 ALA A N 7
ATOM 11050 C CA . ALA A 1 44 ? 43.998 -19.058 -1.706 1.00 0.00 266 ALA A CA 7
ATOM 11051 C C . ALA A 1 44 ? 42.491 -19.250 -1.833 1.00 0.00 266 ALA A C 7
ATOM 11052 O O . ALA A 1 44 ? 42.016 -19.903 -2.763 1.00 0.00 266 ALA A O 7
ATOM 11059 N N . GLY A 1 45 ? 41.743 -18.676 -0.895 1.00 0.00 267 GLY A N 7
ATOM 11060 C CA . GLY A 1 45 ? 40.289 -18.791 -0.922 1.00 0.00 267 GLY A CA 7
ATOM 11061 C C . GLY A 1 45 ? 39.641 -17.879 0.115 1.00 0.00 267 GLY A C 7
ATOM 11062 O O . GLY A 1 45 ? 39.396 -18.292 1.249 1.00 0.00 267 GLY A O 7
ATOM 11066 N N . TRP A 1 46 ? 39.354 -16.642 -0.279 1.00 0.00 268 TRP A N 7
ATOM 11067 C CA . TRP A 1 46 ? 38.722 -15.691 0.631 1.00 0.00 268 TRP A CA 7
ATOM 11068 C C . TRP A 1 46 ? 37.249 -15.532 0.286 1.00 0.00 268 TRP A C 7
ATOM 11069 O O . TRP A 1 46 ? 36.894 -15.402 -0.886 1.00 0.00 268 TRP A O 7
ATOM 11090 N N . GLN A 1 47 ? 36.392 -15.537 1.306 1.00 0.00 269 GLN A N 7
ATOM 11091 C CA . GLN A 1 47 ? 34.968 -15.384 1.070 1.00 0.00 269 GLN A CA 7
ATOM 11092 C C . GLN A 1 47 ? 34.503 -13.995 1.497 1.00 0.00 269 GLN A C 7
ATOM 11093 O O . GLN A 1 47 ? 34.646 -13.589 2.651 1.00 0.00 269 GLN A O 7
ATOM 11107 N N . CYS A 1 48 ? 33.956 -13.287 0.530 1.00 0.00 270 CYS A N 7
ATOM 11108 C CA . CYS A 1 48 ? 33.451 -11.933 0.699 1.00 0.00 270 CYS A CA 7
ATOM 11109 C C . CYS A 1 48 ? 32.423 -11.845 1.848 1.00 0.00 270 CYS A C 7
ATOM 11110 O O . CYS A 1 48 ? 31.512 -12.670 1.920 1.00 0.00 270 CYS A O 7
ATOM 11117 N N . PRO A 1 49 ? 32.552 -10.882 2.751 1.00 0.00 271 PRO A N 7
ATOM 11118 C CA . PRO A 1 49 ? 31.615 -10.733 3.916 1.00 0.00 271 PRO A CA 7
ATOM 11119 C C . PRO A 1 49 ? 30.146 -10.654 3.513 1.00 0.00 271 PRO A C 7
ATOM 11120 O O . PRO A 1 49 ? 29.279 -11.195 4.201 1.00 0.00 271 PRO A O 7
ATOM 11131 N N . GLU A 1 50 ? 29.863 -9.964 2.416 1.00 0.00 272 GLU A N 7
ATOM 11132 C CA . GLU A 1 50 ? 28.486 -9.813 1.968 1.00 0.00 272 GLU A CA 7
ATOM 11133 C C . GLU A 1 50 ? 27.836 -11.175 1.720 1.00 0.00 272 GLU A C 7
ATOM 11134 O O . GLU A 1 50 ? 26.612 -11.278 1.636 1.00 0.00 272 GLU A O 7
ATOM 11146 N N . CYS A 1 51 ? 28.659 -12.220 1.594 1.00 0.00 273 CYS A N 7
ATOM 11147 C CA . CYS A 1 51 ? 28.129 -13.556 1.346 1.00 0.00 273 CYS A CA 7
ATOM 11148 C C . CYS A 1 51 ? 28.915 -14.635 2.093 1.00 0.00 273 CYS A C 7
ATOM 11149 O O . CYS A 1 51 ? 28.929 -15.792 1.669 1.00 0.00 273 CYS A O 7
ATOM 11156 N N . LYS A 1 52 ? 29.555 -14.276 3.205 1.00 0.00 274 LYS A N 7
ATOM 11157 C CA . LYS A 1 52 ? 30.302 -15.273 3.969 1.00 0.00 274 LYS A CA 7
ATOM 11158 C C . LYS A 1 52 ? 29.336 -16.279 4.571 1.00 0.00 274 LYS A C 7
ATOM 11159 O O . LYS A 1 52 ? 28.250 -15.913 5.013 1.00 0.00 274 LYS A O 7
ATOM 11178 N N . VAL A 1 53 ? 29.721 -17.549 4.570 1.00 0.00 275 VAL A N 7
ATOM 11179 C CA . VAL A 1 53 ? 28.850 -18.588 5.103 1.00 0.00 275 VAL A CA 7
ATOM 11180 C C . VAL A 1 53 ? 29.420 -19.200 6.367 1.00 0.00 275 VAL A C 7
ATOM 11181 O O . VAL A 1 53 ? 30.636 -19.264 6.557 1.00 0.00 275 VAL A O 7
ATOM 11194 N N . CYS A 1 54 ? 28.521 -19.682 7.206 1.00 0.00 276 CYS A N 7
ATOM 11195 C CA . CYS A 1 54 ? 28.911 -20.336 8.435 1.00 0.00 276 CYS A CA 7
ATOM 11196 C C . CYS A 1 54 ? 29.485 -21.704 8.102 1.00 0.00 276 CYS A C 7
ATOM 11197 O O . CYS A 1 54 ? 29.019 -22.371 7.179 1.00 0.00 276 CYS A O 7
ATOM 11204 N N . GLN A 1 55 ? 30.489 -22.128 8.850 1.00 0.00 277 GLN A N 7
ATOM 11205 C CA . GLN A 1 55 ? 31.100 -23.426 8.610 1.00 0.00 277 GLN A CA 7
ATOM 11206 C C . GLN A 1 55 ? 30.324 -24.531 9.331 1.00 0.00 277 GLN A C 7
ATOM 11207 O O . GLN A 1 55 ? 30.833 -25.635 9.520 1.00 0.00 277 GLN A O 7
ATOM 11221 N N . ALA A 1 56 ? 29.092 -24.221 9.736 1.00 0.00 278 ALA A N 7
ATOM 11222 C CA . ALA A 1 56 ? 28.261 -25.185 10.433 1.00 0.00 278 ALA A CA 7
ATOM 11223 C C . ALA A 1 56 ? 26.916 -25.356 9.728 1.00 0.00 278 ALA A C 7
ATOM 11224 O O . ALA A 1 56 ? 26.462 -26.478 9.506 1.00 0.00 278 ALA A O 7
ATOM 11231 N N . CYS A 1 57 ? 26.279 -24.236 9.388 1.00 0.00 279 CYS A N 7
ATOM 11232 C CA . CYS A 1 57 ? 24.980 -24.281 8.717 1.00 0.00 279 CYS A CA 7
ATOM 11233 C C . CYS A 1 57 ? 25.053 -23.722 7.290 1.00 0.00 279 CYS A C 7
ATOM 11234 O O . CYS A 1 57 ? 24.099 -23.851 6.524 1.00 0.00 279 CYS A O 7
ATOM 11241 N N . ARG A 1 58 ? 26.189 -23.125 6.933 1.00 0.00 280 ARG A N 7
ATOM 11242 C CA . ARG A 1 58 ? 26.376 -22.578 5.591 1.00 0.00 280 ARG A CA 7
ATOM 11243 C C . ARG A 1 58 ? 25.354 -21.485 5.268 1.00 0.00 280 ARG A C 7
ATOM 11244 O O . ARG A 1 58 ? 24.763 -21.479 4.189 1.00 0.00 280 ARG A O 7
ATOM 11265 N N . LYS A 1 59 ? 25.162 -20.553 6.199 1.00 0.00 281 LYS A N 7
ATOM 11266 C CA . LYS A 1 59 ? 24.225 -19.453 5.991 1.00 0.00 281 LYS A CA 7
ATOM 11267 C C . LYS A 1 59 ? 24.883 -18.119 6.392 1.00 0.00 281 LYS A C 7
ATOM 11268 O O . LYS A 1 59 ? 25.552 -18.054 7.423 1.00 0.00 281 LYS A O 7
ATOM 11287 N N . PRO A 1 60 ? 24.728 -17.063 5.612 1.00 0.00 282 PRO A N 7
ATOM 11288 C CA . PRO A 1 60 ? 25.346 -15.740 5.931 1.00 0.00 282 PRO A CA 7
ATOM 11289 C C . PRO A 1 60 ? 24.541 -14.934 6.946 1.00 0.00 282 PRO A C 7
ATOM 11290 O O . PRO A 1 60 ? 23.531 -15.399 7.472 1.00 0.00 282 PRO A O 7
ATOM 11301 N N . GLY A 1 61 ? 25.008 -13.716 7.213 1.00 0.00 283 GLY A N 7
ATOM 11302 C CA . GLY A 1 61 ? 24.339 -12.837 8.166 1.00 0.00 283 GLY A CA 7
ATOM 11303 C C . GLY A 1 61 ? 24.897 -13.036 9.568 1.00 0.00 283 GLY A C 7
ATOM 11304 O O . GLY A 1 61 ? 25.873 -13.762 9.761 1.00 0.00 283 GLY A O 7
ATOM 11308 N N . ASN A 1 62 ? 24.269 -12.394 10.546 1.00 0.00 284 ASN A N 7
ATOM 11309 C CA . ASN A 1 62 ? 24.711 -12.515 11.928 1.00 0.00 284 ASN A CA 7
ATOM 11310 C C . ASN A 1 62 ? 26.178 -12.106 12.073 1.00 0.00 284 ASN A C 7
ATOM 11311 O O . ASN A 1 62 ? 26.946 -12.766 12.772 1.00 0.00 284 ASN A O 7
ATOM 11322 N N . ASP A 1 63 ? 26.561 -11.019 11.406 1.00 0.00 285 ASP A N 7
ATOM 11323 C CA . ASP A 1 63 ? 27.942 -10.546 11.471 1.00 0.00 285 ASP A CA 7
ATOM 11324 C C . ASP A 1 63 ? 28.348 -10.211 12.902 1.00 0.00 285 ASP A C 7
ATOM 11325 O O . ASP A 1 63 ? 29.418 -10.614 13.358 1.00 0.00 285 ASP A O 7
ATOM 11334 N N . SER A 1 64 ? 27.497 -9.478 13.608 1.00 0.00 286 SER A N 7
ATOM 11335 C CA . SER A 1 64 ? 27.801 -9.111 14.985 1.00 0.00 286 SER A CA 7
ATOM 11336 C C . SER A 1 64 ? 27.876 -10.354 15.859 1.00 0.00 286 SER A C 7
ATOM 11337 O O . SER A 1 64 ? 28.504 -10.342 16.919 1.00 0.00 286 SER A O 7
ATOM 11345 N N . LYS A 1 65 ? 27.237 -11.429 15.412 1.00 0.00 287 LYS A N 7
ATOM 11346 C CA . LYS A 1 65 ? 27.249 -12.673 16.165 1.00 0.00 287 LYS A CA 7
ATOM 11347 C C . LYS A 1 65 ? 28.157 -13.708 15.495 1.00 0.00 287 LYS A C 7
ATOM 11348 O O . LYS A 1 65 ? 28.172 -14.870 15.899 1.00 0.00 287 LYS A O 7
ATOM 11367 N N . MET A 1 66 ? 28.916 -13.294 14.476 1.00 0.00 288 MET A N 7
ATOM 11368 C CA . MET A 1 66 ? 29.815 -14.226 13.795 1.00 0.00 288 MET A CA 7
ATOM 11369 C C . MET A 1 66 ? 31.272 -13.884 14.086 1.00 0.00 288 MET A C 7
ATOM 11370 O O . MET A 1 66 ? 31.690 -12.732 13.958 1.00 0.00 288 MET A O 7
ATOM 11384 N N . LEU A 1 67 ? 32.046 -14.899 14.455 1.00 0.00 289 LEU A N 7
ATOM 11385 C CA . LEU A 1 67 ? 33.462 -14.710 14.737 1.00 0.00 289 LEU A CA 7
ATOM 11386 C C . LEU A 1 67 ? 34.255 -15.020 13.467 1.00 0.00 289 LEU A C 7
ATOM 11387 O O . LEU A 1 67 ? 33.838 -15.849 12.664 1.00 0.00 289 LEU A O 7
ATOM 11403 N N . VAL A 1 68 ? 35.376 -14.337 13.272 1.00 0.00 290 VAL A N 7
ATOM 11404 C CA . VAL A 1 68 ? 36.178 -14.549 12.070 1.00 0.00 290 VAL A CA 7
ATOM 11405 C C . VAL A 1 68 ? 37.639 -14.772 12.420 1.00 0.00 290 VAL A C 7
ATOM 11406 O O . VAL A 1 68 ? 38.187 -14.111 13.301 1.00 0.00 290 VAL A O 7
ATOM 11419 N N . CYS A 1 69 ? 38.263 -15.694 11.707 1.00 0.00 291 CYS A N 7
ATOM 11420 C CA . CYS A 1 69 ? 39.669 -15.985 11.934 1.00 0.00 291 CYS A CA 7
ATOM 11421 C C . CYS A 1 69 ? 40.529 -14.885 11.301 1.00 0.00 291 CYS A C 7
ATOM 11422 O O . CYS A 1 69 ? 40.435 -14.626 10.103 1.00 0.00 291 CYS A O 7
ATOM 11429 N N . GLU A 1 70 ? 41.344 -14.221 12.120 1.00 0.00 292 GLU A N 7
ATOM 11430 C CA . GLU A 1 70 ? 42.191 -13.130 11.632 1.00 0.00 292 GLU A CA 7
ATOM 11431 C C . GLU A 1 70 ? 43.234 -13.601 10.625 1.00 0.00 292 GLU A C 7
ATOM 11432 O O . GLU A 1 70 ? 43.485 -12.925 9.627 1.00 0.00 292 GLU A O 7
ATOM 11444 N N . THR A 1 71 ? 43.856 -14.744 10.885 1.00 0.00 293 THR A N 7
ATOM 11445 C CA . THR A 1 71 ? 44.878 -15.250 9.979 1.00 0.00 293 THR A CA 7
ATOM 11446 C C . THR A 1 71 ? 44.270 -16.236 8.986 1.00 0.00 293 THR A C 7
ATOM 11447 O O . THR A 1 71 ? 44.610 -16.224 7.802 1.00 0.00 293 THR A O 7
ATOM 11458 N N . CYS A 1 72 ? 43.356 -17.073 9.468 1.00 0.00 294 CYS A N 7
ATOM 11459 C CA . CYS A 1 72 ? 42.695 -18.039 8.594 1.00 0.00 294 CYS A CA 7
ATOM 11460 C C . CYS A 1 72 ? 41.442 -17.405 7.990 1.00 0.00 294 CYS A C 7
ATOM 11461 O O . CYS A 1 72 ? 41.050 -16.303 8.369 1.00 0.00 294 CYS A O 7
ATOM 11468 N N . ASP A 1 73 ? 40.815 -18.104 7.053 1.00 0.00 295 ASP A N 7
ATOM 11469 C CA . ASP A 1 73 ? 39.604 -17.596 6.412 1.00 0.00 295 ASP A CA 7
ATOM 11470 C C . ASP A 1 73 ? 38.408 -18.485 6.738 1.00 0.00 295 ASP A C 7
ATOM 11471 O O . ASP A 1 73 ? 38.235 -19.546 6.141 1.00 0.00 295 ASP A O 7
ATOM 11480 N N . LYS A 1 74 ? 37.577 -18.047 7.682 1.00 0.00 296 LYS A N 7
ATOM 11481 C CA . LYS A 1 74 ? 36.403 -18.822 8.057 1.00 0.00 296 LYS A CA 7
ATOM 11482 C C . LYS A 1 74 ? 35.515 -18.039 9.019 1.00 0.00 296 LYS A C 7
ATOM 11483 O O . LYS A 1 74 ? 35.988 -17.167 9.754 1.00 0.00 296 LYS A O 7
ATOM 11502 N N . GLY A 1 75 ? 34.223 -18.370 9.012 1.00 0.00 297 GLY A N 7
ATOM 11503 C CA . GLY A 1 75 ? 33.264 -17.705 9.895 1.00 0.00 297 GLY A CA 7
ATOM 11504 C C . GLY A 1 75 ? 32.660 -18.697 10.883 1.00 0.00 297 GLY A C 7
ATOM 11505 O O . GLY A 1 75 ? 32.337 -19.832 10.525 1.00 0.00 297 GLY A O 7
ATOM 11509 N N . TYR A 1 76 ? 32.514 -18.260 12.129 1.00 0.00 298 TYR A N 7
ATOM 11510 C CA . TYR A 1 76 ? 31.951 -19.108 13.172 1.00 0.00 298 TYR A CA 7
ATOM 11511 C C . TYR A 1 76 ? 30.698 -18.466 13.774 1.00 0.00 298 TYR A C 7
ATOM 11512 O O . TYR A 1 76 ? 30.688 -17.280 14.089 1.00 0.00 298 TYR A O 7
ATOM 11530 N N . HIS A 1 77 ? 29.643 -19.262 13.935 1.00 0.00 299 HIS A N 7
ATOM 11531 C CA . HIS A 1 77 ? 28.393 -18.760 14.507 1.00 0.00 299 HIS A CA 7
ATOM 11532 C C . HIS A 1 77 ? 28.371 -18.981 16.018 1.00 0.00 299 HIS A C 7
ATOM 11533 O O . HIS A 1 77 ? 28.557 -20.098 16.478 1.00 0.00 299 HIS A O 7
ATOM 11547 N N . THR A 1 78 ? 28.147 -17.913 16.783 1.00 0.00 300 THR A N 7
ATOM 11548 C CA . THR A 1 78 ? 28.127 -18.002 18.245 1.00 0.00 300 THR A CA 7
ATOM 11549 C C . THR A 1 78 ? 27.065 -18.972 18.762 1.00 0.00 300 THR A C 7
ATOM 11550 O O . THR A 1 78 ? 27.071 -19.322 19.942 1.00 0.00 300 THR A O 7
ATOM 11561 N N . PHE A 1 79 ? 26.165 -19.409 17.889 1.00 0.00 301 PHE A N 7
ATOM 11562 C CA . PHE A 1 79 ? 25.121 -20.340 18.294 1.00 0.00 301 PHE A CA 7
ATOM 11563 C C . PHE A 1 79 ? 25.269 -21.689 17.593 1.00 0.00 301 PHE A C 7
ATOM 11564 O O . PHE A 1 79 ? 24.401 -22.551 17.718 1.00 0.00 301 PHE A O 7
ATOM 11581 N N . CYS A 1 80 ? 26.374 -21.883 16.869 1.00 0.00 302 CYS A N 7
ATOM 11582 C CA . CYS A 1 80 ? 26.589 -23.154 16.186 1.00 0.00 302 CYS A CA 7
ATOM 11583 C C . CYS A 1 80 ? 27.995 -23.252 15.591 1.00 0.00 302 CYS A C 7
ATOM 11584 O O . CYS A 1 80 ? 28.187 -23.864 14.543 1.00 0.00 302 CYS A O 7
ATOM 11591 N N . LEU A 1 81 ? 28.989 -22.689 16.284 1.00 0.00 303 LEU A N 7
ATOM 11592 C CA . LEU A 1 81 ? 30.366 -22.773 15.813 1.00 0.00 303 LEU A CA 7
ATOM 11593 C C . LEU A 1 81 ? 30.932 -24.116 16.257 1.00 0.00 303 LEU A C 7
ATOM 11594 O O . LEU A 1 81 ? 30.222 -24.868 16.926 1.00 0.00 303 LEU A O 7
ATOM 11610 N N . LYS A 1 82 ? 32.170 -24.456 15.873 1.00 0.00 304 LYS A N 7
ATOM 11611 C CA . LYS A 1 82 ? 32.705 -25.763 16.273 1.00 0.00 304 LYS A CA 7
ATOM 11612 C C . LYS A 1 82 ? 32.507 -25.936 17.783 1.00 0.00 304 LYS A C 7
ATOM 11613 O O . LYS A 1 82 ? 31.683 -26.750 18.185 1.00 0.00 304 LYS A O 7
ATOM 11632 N N . PRO A 1 83 ? 33.136 -25.141 18.625 1.00 0.00 305 PRO A N 7
ATOM 11633 C CA . PRO A 1 83 ? 32.871 -25.178 20.081 1.00 0.00 305 PRO A CA 7
ATOM 11634 C C . PRO A 1 83 ? 31.784 -24.143 20.403 1.00 0.00 305 PRO A C 7
ATOM 11635 O O . PRO A 1 83 ? 32.100 -22.966 20.573 1.00 0.00 305 PRO A O 7
ATOM 11646 N N . PRO A 1 84 ? 30.526 -24.510 20.443 1.00 0.00 306 PRO A N 7
ATOM 11647 C CA . PRO A 1 84 ? 29.438 -23.520 20.692 1.00 0.00 306 PRO A CA 7
ATOM 11648 C C . PRO A 1 84 ? 29.654 -22.751 21.985 1.00 0.00 306 PRO A C 7
ATOM 11649 O O . PRO A 1 84 ? 29.980 -23.330 23.021 1.00 0.00 306 PRO A O 7
ATOM 11660 N N . MET A 1 85 ? 29.482 -21.440 21.907 1.00 0.00 307 MET A N 7
ATOM 11661 C CA . MET A 1 85 ? 29.674 -20.586 23.066 1.00 0.00 307 MET A CA 7
ATOM 11662 C C . MET A 1 85 ? 28.320 -20.141 23.630 1.00 0.00 307 MET A C 7
ATOM 11663 O O . MET A 1 85 ? 27.358 -19.981 22.881 1.00 0.00 307 MET A O 7
ATOM 11677 N N . GLU A 1 86 ? 28.243 -19.939 24.949 1.00 0.00 308 GLU A N 7
ATOM 11678 C CA . GLU A 1 86 ? 26.990 -19.510 25.562 1.00 0.00 308 GLU A CA 7
ATOM 11679 C C . GLU A 1 86 ? 26.818 -17.999 25.443 1.00 0.00 308 GLU A C 7
ATOM 11680 O O . GLU A 1 86 ? 25.715 -17.479 25.620 1.00 0.00 308 GLU A O 7
ATOM 11692 N N . GLU A 1 87 ? 27.906 -17.296 25.143 1.00 0.00 309 GLU A N 7
ATOM 11693 C CA . GLU A 1 87 ? 27.842 -15.847 25.006 1.00 0.00 309 GLU A CA 7
ATOM 11694 C C . GLU A 1 87 ? 28.847 -15.348 23.981 1.00 0.00 309 GLU A C 7
ATOM 11695 O O . GLU A 1 87 ? 29.683 -16.105 23.486 1.00 0.00 309 GLU A O 7
ATOM 11707 N N . LEU A 1 88 ? 28.742 -14.067 23.662 1.00 0.00 310 LEU A N 7
ATOM 11708 C CA . LEU A 1 88 ? 29.626 -13.451 22.683 1.00 0.00 310 LEU A CA 7
ATOM 11709 C C . LEU A 1 88 ? 30.951 -13.034 23.345 1.00 0.00 310 LEU A C 7
ATOM 11710 O O . LEU A 1 88 ? 30.939 -12.243 24.287 1.00 0.00 310 LEU A O 7
ATOM 11726 N N . PRO A 1 89 ? 32.090 -13.531 22.894 1.00 0.00 311 PRO A N 7
ATOM 11727 C CA . PRO A 1 89 ? 33.408 -13.164 23.501 1.00 0.00 311 PRO A CA 7
ATOM 11728 C C . PRO A 1 89 ? 33.659 -11.659 23.473 1.00 0.00 311 PRO A C 7
ATOM 11729 O O . PRO A 1 89 ? 33.401 -10.994 22.470 1.00 0.00 311 PRO A O 7
ATOM 11740 N N . ALA A 1 90 ? 34.172 -11.130 24.579 1.00 0.00 312 ALA A N 7
ATOM 11741 C CA . ALA A 1 90 ? 34.464 -9.704 24.670 1.00 0.00 312 ALA A CA 7
ATOM 11742 C C . ALA A 1 90 ? 35.804 -9.369 24.008 1.00 0.00 312 ALA A C 7
ATOM 11743 O O . ALA A 1 90 ? 36.103 -8.201 23.762 1.00 0.00 312 ALA A O 7
ATOM 11750 N N . HIS A 1 91 ? 36.609 -10.394 23.723 1.00 0.00 313 HIS A N 7
ATOM 11751 C CA . HIS A 1 91 ? 37.907 -10.179 23.094 1.00 0.00 313 HIS A CA 7
ATOM 11752 C C . HIS A 1 91 ? 37.906 -10.711 21.660 1.00 0.00 313 HIS A C 7
ATOM 11753 O O . HIS A 1 91 ? 37.743 -9.944 20.711 1.00 0.00 313 HIS A O 7
ATOM 11768 N N . SER A 1 92 ? 38.076 -12.023 21.500 1.00 0.00 314 SER A N 7
ATOM 11769 C CA . SER A 1 92 ? 38.078 -12.619 20.169 1.00 0.00 314 SER A CA 7
ATOM 11770 C C . SER A 1 92 ? 38.064 -14.140 20.255 1.00 0.00 314 SER A C 7
ATOM 11771 O O . SER A 1 92 ? 38.390 -14.722 21.290 1.00 0.00 314 SER A O 7
ATOM 11779 N N . TRP A 1 93 ? 37.704 -14.777 19.148 1.00 0.00 315 TRP A N 7
ATOM 11780 C CA . TRP A 1 93 ? 37.672 -16.232 19.084 1.00 0.00 315 TRP A CA 7
ATOM 11781 C C . TRP A 1 93 ? 38.277 -16.695 17.762 1.00 0.00 315 TRP A C 7
ATOM 11782 O O . TRP A 1 93 ? 37.697 -16.505 16.694 1.00 0.00 315 TRP A O 7
ATOM 11803 N N . LYS A 1 94 ? 39.459 -17.290 17.856 1.00 0.00 316 LYS A N 7
ATOM 11804 C CA . LYS A 1 94 ? 40.177 -17.770 16.683 1.00 0.00 316 LYS A CA 7
ATOM 11805 C C . LYS A 1 94 ? 41.396 -18.568 17.147 1.00 0.00 316 LYS A C 7
ATOM 11806 O O . LYS A 1 94 ? 41.619 -18.691 18.352 1.00 0.00 316 LYS A O 7
ATOM 11825 N N . CYS A 1 95 ? 42.190 -19.103 16.216 1.00 0.00 317 CYS A N 7
ATOM 11826 C CA . CYS A 1 95 ? 43.376 -19.859 16.615 1.00 0.00 317 CYS A CA 7
ATOM 11827 C C . CYS A 1 95 ? 44.193 -19.005 17.586 1.00 0.00 317 CYS A C 7
ATOM 11828 O O . CYS A 1 95 ? 44.026 -17.790 17.624 1.00 0.00 317 CYS A O 7
ATOM 11835 N N . LYS A 1 96 ? 45.064 -19.625 18.375 1.00 0.00 318 LYS A N 7
ATOM 11836 C CA . LYS A 1 96 ? 45.867 -18.859 19.329 1.00 0.00 318 LYS A CA 7
ATOM 11837 C C . LYS A 1 96 ? 46.719 -17.824 18.593 1.00 0.00 318 LYS A C 7
ATOM 11838 O O . LYS A 1 96 ? 46.749 -16.649 18.965 1.00 0.00 318 LYS A O 7
ATOM 11857 N N . ALA A 1 97 ? 47.398 -18.268 17.538 1.00 0.00 319 ALA A N 7
ATOM 11858 C CA . ALA A 1 97 ? 48.234 -17.375 16.743 1.00 0.00 319 ALA A CA 7
ATOM 11859 C C . ALA A 1 97 ? 47.377 -16.286 16.107 1.00 0.00 319 ALA A C 7
ATOM 11860 O O . ALA A 1 97 ? 47.807 -15.147 15.943 1.00 0.00 319 ALA A O 7
ATOM 11867 N N . CYS A 1 98 ? 46.164 -16.654 15.738 1.00 0.00 320 CYS A N 7
ATOM 11868 C CA . CYS A 1 98 ? 45.244 -15.713 15.117 1.00 0.00 320 CYS A CA 7
ATOM 11869 C C . CYS A 1 98 ? 44.772 -14.670 16.122 1.00 0.00 320 CYS A C 7
ATOM 11870 O O . CYS A 1 98 ? 44.605 -13.498 15.787 1.00 0.00 320 CYS A O 7
ATOM 11877 N N . ARG A 1 99 ? 44.551 -15.113 17.349 1.00 0.00 321 ARG A N 7
ATOM 11878 C CA . ARG A 1 99 ? 44.089 -14.226 18.404 1.00 0.00 321 ARG A CA 7
ATOM 11879 C C . ARG A 1 99 ? 45.069 -13.078 18.600 1.00 0.00 321 ARG A C 7
ATOM 11880 O O . ARG A 1 99 ? 44.664 -11.927 18.767 1.00 0.00 321 ARG A O 7
ATOM 11901 N N . VAL A 1 100 ? 46.357 -13.397 18.574 1.00 0.00 322 VAL A N 7
ATOM 11902 C CA . VAL A 1 100 ? 47.383 -12.377 18.745 1.00 0.00 322 VAL A CA 7
ATOM 11903 C C . VAL A 1 100 ? 47.724 -11.728 17.406 1.00 0.00 322 VAL A C 7
ATOM 11904 O O . VAL A 1 100 ? 47.327 -10.593 17.137 1.00 0.00 322 VAL A O 7
ATOM 11917 N N . THR B 2 1 ? 39.319 -5.111 21.842 1.00 0.00 652 THR B N 7
ATOM 11918 C CA . THR B 2 1 ? 39.134 -5.575 20.471 1.00 0.00 652 THR B CA 7
ATOM 11919 C C . THR B 2 1 ? 37.649 -5.773 20.170 1.00 0.00 652 THR B C 7
ATOM 11920 O O . THR B 2 1 ? 37.153 -5.328 19.135 1.00 0.00 652 THR B O 7
ATOM 11931 N N . GLY B 2 2 ? 36.947 -6.439 21.081 1.00 0.00 653 GLY B N 7
ATOM 11932 C CA . GLY B 2 2 ? 35.521 -6.685 20.903 1.00 0.00 653 GLY B CA 7
ATOM 11933 C C . GLY B 2 2 ? 35.274 -7.648 19.749 1.00 0.00 653 GLY B C 7
ATOM 11934 O O . GLY B 2 2 ? 36.187 -8.337 19.292 1.00 0.00 653 GLY B O 7
ATOM 11938 N N . ALA B 2 3 ? 34.034 -7.685 19.282 1.00 0.00 654 ALA B N 7
ATOM 11939 C CA . ALA B 2 3 ? 33.663 -8.561 18.175 1.00 0.00 654 ALA B CA 7
ATOM 11940 C C . ALA B 2 3 ? 33.754 -7.814 16.848 1.00 0.00 654 ALA B C 7
ATOM 11941 O O . ALA B 2 3 ? 32.964 -8.045 15.916 1.00 0.00 654 ALA B O 7
ATOM 11948 N N . ARG B 2 4 ? 34.746 -6.930 16.760 1.00 0.00 655 ARG B N 7
ATOM 11949 C CA . ARG B 2 4 ? 34.966 -6.161 15.544 1.00 0.00 655 ARG B CA 7
ATOM 11950 C C . ARG B 2 4 ? 35.119 -7.095 14.346 1.00 0.00 655 ARG B C 7
ATOM 11951 O O . ARG B 2 4 ? 34.957 -6.666 13.214 1.00 0.00 655 ARG B O 7
ATOM 11972 N N . THR B 2 5 ? 35.429 -8.368 14.627 1.00 0.00 656 THR B N 7
ATOM 11973 C CA . THR B 2 5 ? 35.606 -9.402 13.602 1.00 0.00 656 THR B CA 7
ATOM 11974 C C . THR B 2 5 ? 34.669 -9.186 12.397 1.00 0.00 656 THR B C 7
ATOM 11975 O O . THR B 2 5 ? 34.961 -8.367 11.528 1.00 0.00 656 THR B O 7
ATOM 11986 N N . LEU B 2 6 ? 33.544 -9.897 12.325 1.00 0.00 657 LEU B N 7
ATOM 11987 C CA . LEU B 2 6 ? 32.647 -9.691 11.208 1.00 0.00 657 LEU B CA 7
ATOM 11988 C C . LEU B 2 6 ? 31.749 -8.505 11.504 1.00 0.00 657 LEU B C 7
ATOM 11989 O O . LEU B 2 6 ? 31.197 -7.896 10.589 1.00 0.00 657 LEU B O 7
ATOM 12005 N N . ALA B 2 7 ? 31.597 -8.169 12.789 1.00 0.00 658 ALA B N 7
ATOM 12006 C CA . ALA B 2 7 ? 30.759 -7.044 13.141 1.00 0.00 658 ALA B CA 7
ATOM 12007 C C . ALA B 2 7 ? 31.292 -5.765 12.505 1.00 0.00 658 ALA B C 7
ATOM 12008 O O . ALA B 2 7 ? 30.548 -5.041 11.863 1.00 0.00 658 ALA B O 7
ATOM 12015 N N . ASP B 2 8 ? 32.581 -5.490 12.666 1.00 0.00 659 ASP B N 7
ATOM 12016 C CA . ASP B 2 8 ? 33.146 -4.282 12.072 1.00 0.00 659 ASP B CA 7
ATOM 12017 C C . ASP B 2 8 ? 33.303 -4.437 10.561 1.00 0.00 659 ASP B C 7
ATOM 12018 O O . ASP B 2 8 ? 33.071 -3.498 9.807 1.00 0.00 659 ASP B O 7
ATOM 12027 N N . ILE B 2 9 ? 33.721 -5.622 10.127 1.00 0.00 660 ILE B N 7
ATOM 12028 C CA . ILE B 2 9 ? 33.934 -5.875 8.700 1.00 0.00 660 ILE B CA 7
ATOM 12029 C C . ILE B 2 9 ? 32.651 -5.741 7.874 1.00 0.00 660 ILE B C 7
ATOM 12030 O O . ILE B 2 9 ? 32.533 -4.854 7.031 1.00 0.00 660 ILE B O 7
ATOM 12046 N N . LYS B 2 10 ? 31.715 -6.657 8.082 1.00 0.00 661 LYS B N 7
ATOM 12047 C CA . LYS B 2 10 ? 30.476 -6.659 7.308 1.00 0.00 661 LYS B CA 7
ATOM 12048 C C . LYS B 2 10 ? 29.558 -5.478 7.621 1.00 0.00 661 LYS B C 7
ATOM 12049 O O . LYS B 2 10 ? 28.977 -4.887 6.707 1.00 0.00 661 LYS B O 7
ATOM 12068 N N . ALA B 2 11 ? 29.383 -5.145 8.898 1.00 0.00 662 ALA B N 7
ATOM 12069 C CA . ALA B 2 11 ? 28.482 -4.053 9.245 1.00 0.00 662 ALA B CA 7
ATOM 12070 C C . ALA B 2 11 ? 28.968 -2.720 8.688 1.00 0.00 662 ALA B C 7
ATOM 12071 O O . ALA B 2 11 ? 28.184 -1.983 8.096 1.00 0.00 662 ALA B O 7
ATOM 12078 N N . LYS B 2 12 ? 30.256 -2.409 8.847 1.00 0.00 663 LYS B N 7
ATOM 12079 C CA . LYS B 2 12 ? 30.761 -1.153 8.320 1.00 0.00 663 LYS B CA 7
ATOM 12080 C C . LYS B 2 12 ? 30.594 -1.163 6.819 1.00 0.00 663 LYS B C 7
ATOM 12081 O O . LYS B 2 12 ? 30.365 -0.124 6.210 1.00 0.00 663 LYS B O 7
ATOM 12100 N N . ALA B 2 13 ? 30.681 -2.359 6.235 1.00 0.00 664 ALA B N 7
ATOM 12101 C CA . ALA B 2 13 ? 30.516 -2.504 4.807 1.00 0.00 664 ALA B CA 7
ATOM 12102 C C . ALA B 2 13 ? 29.163 -1.954 4.409 1.00 0.00 664 ALA B C 7
ATOM 12103 O O . ALA B 2 13 ? 29.029 -1.326 3.378 1.00 0.00 664 ALA B O 7
ATOM 12110 N N . GLN B 2 14 ? 28.166 -2.190 5.251 1.00 0.00 665 GLN B N 7
ATOM 12111 C CA . GLN B 2 14 ? 26.820 -1.706 4.989 1.00 0.00 665 GLN B CA 7
ATOM 12112 C C . GLN B 2 14 ? 26.780 -0.200 5.059 1.00 0.00 665 GLN B C 7
ATOM 12113 O O . GLN B 2 14 ? 26.039 0.450 4.332 1.00 0.00 665 GLN B O 7
ATOM 12127 N N . LEU B 2 15 ? 27.577 0.346 5.947 1.00 0.00 666 LEU B N 7
ATOM 12128 C CA . LEU B 2 15 ? 27.614 1.790 6.103 1.00 0.00 666 LEU B CA 7
ATOM 12129 C C . LEU B 2 15 ? 28.180 2.433 4.846 1.00 0.00 666 LEU B C 7
ATOM 12130 O O . LEU B 2 15 ? 27.617 3.393 4.320 1.00 0.00 666 LEU B O 7
ATOM 12146 N N . VAL B 2 16 ? 29.301 1.903 4.373 1.00 0.00 667 VAL B N 7
ATOM 12147 C CA . VAL B 2 16 ? 29.937 2.453 3.174 1.00 0.00 667 VAL B CA 7
ATOM 12148 C C . VAL B 2 16 ? 29.172 2.072 1.902 1.00 0.00 667 VAL B C 7
ATOM 12149 O O . VAL B 2 16 ? 29.163 2.827 0.930 1.00 0.00 667 VAL B O 7
ATOM 12162 N N . LYS B 2 17 ? 28.530 0.907 1.912 1.00 0.00 668 LYS B N 7
ATOM 12163 C CA . LYS B 2 17 ? 27.768 0.447 0.758 1.00 0.00 668 LYS B CA 7
ATOM 12164 C C . LYS B 2 17 ? 26.463 1.220 0.638 1.00 0.00 668 LYS B C 7
ATOM 12165 O O . LYS B 2 17 ? 26.179 1.840 -0.387 1.00 0.00 668 LYS B O 7
ATOM 12184 N N . ALA B 2 18 ? 25.678 1.169 1.704 1.00 0.00 669 ALA B N 7
ATOM 12185 C CA . ALA B 2 18 ? 24.395 1.853 1.748 1.00 0.00 669 ALA B CA 7
ATOM 12186 C C . ALA B 2 18 ? 24.580 3.357 1.608 1.00 0.00 669 ALA B C 7
ATOM 12187 O O . ALA B 2 18 ? 23.687 4.065 1.142 1.00 0.00 669 ALA B O 7
ATOM 12194 N N . GLN B 2 19 ? 25.744 3.831 2.013 1.00 0.00 670 GLN B N 7
ATOM 12195 C CA . GLN B 2 19 ? 26.055 5.253 1.934 1.00 0.00 670 GLN B CA 7
ATOM 12196 C C . GLN B 2 19 ? 25.731 5.797 0.547 1.00 0.00 670 GLN B C 7
ATOM 12197 O O . GLN B 2 19 ? 25.250 6.917 0.468 1.00 0.00 670 GLN B O 7
ATOM 12216 N N . GLY A 1 3 ? 43.442 -6.788 -15.537 1.00 0.00 225 GLY A N 8
ATOM 12217 C CA . GLY A 1 3 ? 42.136 -7.400 -15.318 1.00 0.00 225 GLY A CA 8
ATOM 12218 C C . GLY A 1 3 ? 41.495 -6.871 -14.040 1.00 0.00 225 GLY A C 8
ATOM 12219 O O . GLY A 1 3 ? 42.108 -6.890 -12.973 1.00 0.00 225 GLY A O 8
ATOM 12223 N N . SER A 1 4 ? 40.259 -6.397 -14.155 1.00 0.00 226 SER A N 8
ATOM 12224 C CA . SER A 1 4 ? 39.547 -5.864 -13.000 1.00 0.00 226 SER A CA 8
ATOM 12225 C C . SER A 1 4 ? 38.188 -6.538 -12.847 1.00 0.00 226 SER A C 8
ATOM 12226 O O . SER A 1 4 ? 37.543 -6.890 -13.836 1.00 0.00 226 SER A O 8
ATOM 12234 N N . ALA A 1 5 ? 37.755 -6.711 -11.602 1.00 0.00 227 ALA A N 8
ATOM 12235 C CA . ALA A 1 5 ? 36.468 -7.340 -11.332 1.00 0.00 227 ALA A CA 8
ATOM 12236 C C . ALA A 1 5 ? 35.616 -6.446 -10.427 1.00 0.00 227 ALA A C 8
ATOM 12237 O O . ALA A 1 5 ? 34.781 -6.937 -9.664 1.00 0.00 227 ALA A O 8
ATOM 12244 N N . ARG A 1 6 ? 35.839 -5.133 -10.542 1.00 0.00 228 ARG A N 8
ATOM 12245 C CA . ARG A 1 6 ? 35.096 -4.130 -9.767 1.00 0.00 228 ARG A CA 8
ATOM 12246 C C . ARG A 1 6 ? 35.219 -4.344 -8.258 1.00 0.00 228 ARG A C 8
ATOM 12247 O O . ARG A 1 6 ? 35.075 -5.455 -7.753 1.00 0.00 228 ARG A O 8
ATOM 12268 N N . CYS A 1 7 ? 35.458 -3.255 -7.532 1.00 0.00 229 CYS A N 8
ATOM 12269 C CA . CYS A 1 7 ? 35.560 -3.335 -6.083 1.00 0.00 229 CYS A CA 8
ATOM 12270 C C . CYS A 1 7 ? 34.167 -3.464 -5.477 1.00 0.00 229 CYS A C 8
ATOM 12271 O O . CYS A 1 7 ? 33.255 -2.716 -5.830 1.00 0.00 229 CYS A O 8
ATOM 12278 N N . ALA A 1 8 ? 34.005 -4.427 -4.581 1.00 0.00 230 ALA A N 8
ATOM 12279 C CA . ALA A 1 8 ? 32.717 -4.663 -3.947 1.00 0.00 230 ALA A CA 8
ATOM 12280 C C . ALA A 1 8 ? 32.246 -3.428 -3.193 1.00 0.00 230 ALA A C 8
ATOM 12281 O O . ALA A 1 8 ? 31.061 -3.093 -3.218 1.00 0.00 230 ALA A O 8
ATOM 12288 N N . VAL A 1 9 ? 33.169 -2.756 -2.516 1.00 0.00 231 VAL A N 8
ATOM 12289 C CA . VAL A 1 9 ? 32.814 -1.568 -1.758 1.00 0.00 231 VAL A CA 8
ATOM 12290 C C . VAL A 1 9 ? 33.860 -0.465 -1.943 1.00 0.00 231 VAL A C 8
ATOM 12291 O O . VAL A 1 9 ? 35.047 -0.698 -1.743 1.00 0.00 231 VAL A O 8
ATOM 12304 N N . CYS A 1 10 ? 33.377 0.719 -2.356 1.00 0.00 232 CYS A N 8
ATOM 12305 C CA . CYS A 1 10 ? 34.206 1.908 -2.610 1.00 0.00 232 CYS A CA 8
ATOM 12306 C C . CYS A 1 10 ? 34.633 1.970 -4.070 1.00 0.00 232 CYS A C 8
ATOM 12307 O O . CYS A 1 10 ? 35.389 2.863 -4.461 1.00 0.00 232 CYS A O 8
ATOM 12314 N N . GLU A 1 11 ? 34.138 1.027 -4.877 1.00 0.00 233 GLU A N 8
ATOM 12315 C CA . GLU A 1 11 ? 34.467 0.988 -6.283 1.00 0.00 233 GLU A CA 8
ATOM 12316 C C . GLU A 1 11 ? 35.971 1.154 -6.461 1.00 0.00 233 GLU A C 8
ATOM 12317 O O . GLU A 1 11 ? 36.751 0.809 -5.573 1.00 0.00 233 GLU A O 8
ATOM 12329 N N . GLY A 1 12 ? 36.372 1.677 -7.595 1.00 0.00 234 GLY A N 8
ATOM 12330 C CA . GLY A 1 12 ? 37.787 1.878 -7.867 1.00 0.00 234 GLY A CA 8
ATOM 12331 C C . GLY A 1 12 ? 38.446 0.571 -8.304 1.00 0.00 234 GLY A C 8
ATOM 12332 O O . GLY A 1 12 ? 39.149 -0.069 -7.522 1.00 0.00 234 GLY A O 8
ATOM 12336 N N . PRO A 1 13 ? 38.226 0.168 -9.527 1.00 0.00 235 PRO A N 8
ATOM 12337 C CA . PRO A 1 13 ? 38.803 -1.096 -10.082 1.00 0.00 235 PRO A CA 8
ATOM 12338 C C . PRO A 1 13 ? 40.322 -1.156 -9.935 1.00 0.00 235 PRO A C 8
ATOM 12339 O O . PRO A 1 13 ? 41.012 -0.146 -10.076 1.00 0.00 235 PRO A O 8
ATOM 12350 N N . GLY A 1 14 ? 40.836 -2.349 -9.648 1.00 0.00 236 GLY A N 8
ATOM 12351 C CA . GLY A 1 14 ? 42.274 -2.535 -9.478 1.00 0.00 236 GLY A CA 8
ATOM 12352 C C . GLY A 1 14 ? 42.757 -3.783 -10.213 1.00 0.00 236 GLY A C 8
ATOM 12353 O O . GLY A 1 14 ? 41.986 -4.442 -10.911 1.00 0.00 236 GLY A O 8
ATOM 12357 N N . GLU A 1 15 ? 44.039 -4.099 -10.051 1.00 0.00 237 GLU A N 8
ATOM 12358 C CA . GLU A 1 15 ? 44.622 -5.267 -10.704 1.00 0.00 237 GLU A CA 8
ATOM 12359 C C . GLU A 1 15 ? 44.298 -6.545 -9.933 1.00 0.00 237 GLU A C 8
ATOM 12360 O O . GLU A 1 15 ? 44.314 -6.560 -8.702 1.00 0.00 237 GLU A O 8
ATOM 12372 N N . LEU A 1 16 ? 44.009 -7.616 -10.667 1.00 0.00 238 LEU A N 8
ATOM 12373 C CA . LEU A 1 16 ? 43.687 -8.898 -10.048 1.00 0.00 238 LEU A CA 8
ATOM 12374 C C . LEU A 1 16 ? 44.954 -9.586 -9.545 1.00 0.00 238 LEU A C 8
ATOM 12375 O O . LEU A 1 16 ? 46.064 -9.119 -9.800 1.00 0.00 238 LEU A O 8
ATOM 12391 N N . CYS A 1 17 ? 44.763 -10.695 -8.826 1.00 0.00 239 CYS A N 8
ATOM 12392 C CA . CYS A 1 17 ? 45.872 -11.478 -8.268 1.00 0.00 239 CYS A CA 8
ATOM 12393 C C . CYS A 1 17 ? 46.493 -10.799 -7.042 1.00 0.00 239 CYS A C 8
ATOM 12394 O O . CYS A 1 17 ? 47.344 -11.385 -6.375 1.00 0.00 239 CYS A O 8
ATOM 12402 N N . ASP A 1 18 ? 46.064 -9.576 -6.739 1.00 0.00 240 ASP A N 8
ATOM 12403 C CA . ASP A 1 18 ? 46.590 -8.859 -5.579 1.00 0.00 240 ASP A CA 8
ATOM 12404 C C . ASP A 1 18 ? 45.452 -8.278 -4.736 1.00 0.00 240 ASP A C 8
ATOM 12405 O O . ASP A 1 18 ? 45.682 -7.447 -3.858 1.00 0.00 240 ASP A O 8
ATOM 12414 N N . LEU A 1 19 ? 44.226 -8.718 -5.012 1.00 0.00 241 LEU A N 8
ATOM 12415 C CA . LEU A 1 19 ? 43.058 -8.238 -4.281 1.00 0.00 241 LEU A CA 8
ATOM 12416 C C . LEU A 1 19 ? 42.137 -9.405 -3.950 1.00 0.00 241 LEU A C 8
ATOM 12417 O O . LEU A 1 19 ? 42.129 -10.416 -4.651 1.00 0.00 241 LEU A O 8
ATOM 12433 N N . PHE A 1 20 ? 41.361 -9.264 -2.883 1.00 0.00 242 PHE A N 8
ATOM 12434 C CA . PHE A 1 20 ? 40.448 -10.326 -2.488 1.00 0.00 242 PHE A CA 8
ATOM 12435 C C . PHE A 1 20 ? 39.377 -10.473 -3.556 1.00 0.00 242 PHE A C 8
ATOM 12436 O O . PHE A 1 20 ? 38.858 -9.481 -4.060 1.00 0.00 242 PHE A O 8
ATOM 12453 N N . PHE A 1 21 ? 39.092 -11.709 -3.937 1.00 0.00 243 PHE A N 8
ATOM 12454 C CA . PHE A 1 21 ? 38.128 -11.962 -4.998 1.00 0.00 243 PHE A CA 8
ATOM 12455 C C . PHE A 1 21 ? 37.029 -12.928 -4.551 1.00 0.00 243 PHE A C 8
ATOM 12456 O O . PHE A 1 21 ? 37.301 -14.103 -4.300 1.00 0.00 243 PHE A O 8
ATOM 12473 N N . CYS A 1 22 ? 35.782 -12.432 -4.461 1.00 0.00 244 CYS A N 8
ATOM 12474 C CA . CYS A 1 22 ? 34.661 -13.276 -4.060 1.00 0.00 244 CYS A CA 8
ATOM 12475 C C . CYS A 1 22 ? 34.696 -14.578 -4.847 1.00 0.00 244 CYS A C 8
ATOM 12476 O O . CYS A 1 22 ? 34.365 -14.608 -6.033 1.00 0.00 244 CYS A O 8
ATOM 12483 N N . THR A 1 23 ? 35.118 -15.646 -4.187 1.00 0.00 245 THR A N 8
ATOM 12484 C CA . THR A 1 2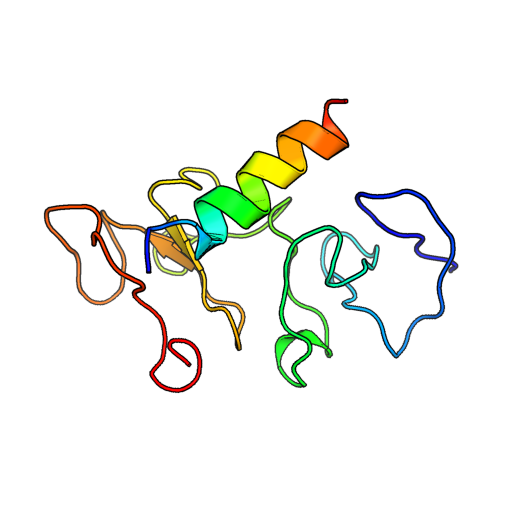3 ? 35.214 -16.942 -4.839 1.00 0.00 245 THR A CA 8
ATOM 12485 C C . THR A 1 23 ? 33.831 -17.511 -5.154 1.00 0.00 245 THR A C 8
ATOM 12486 O O . THR A 1 23 ? 33.702 -18.419 -5.974 1.00 0.00 245 THR A O 8
ATOM 12497 N N . SER A 1 24 ? 32.800 -16.987 -4.494 1.00 0.00 246 SER A N 8
ATOM 12498 C CA . SER A 1 24 ? 31.444 -17.478 -4.720 1.00 0.00 246 SER A CA 8
ATOM 12499 C C . SER A 1 24 ? 30.605 -16.499 -5.546 1.00 0.00 246 SER A C 8
ATOM 12500 O O . SER A 1 24 ? 29.512 -16.847 -5.994 1.00 0.00 246 SER A O 8
ATOM 12508 N N . CYS A 1 25 ? 31.105 -15.279 -5.746 1.00 0.00 247 CYS A N 8
ATOM 12509 C CA . CYS A 1 25 ? 30.362 -14.284 -6.525 1.00 0.00 247 CYS A CA 8
ATOM 12510 C C . CYS A 1 25 ? 31.123 -13.892 -7.786 1.00 0.00 247 CYS A C 8
ATOM 12511 O O . CYS A 1 25 ? 30.654 -14.127 -8.899 1.00 0.00 247 CYS A O 8
ATOM 12518 N N . GLY A 1 26 ? 32.299 -13.299 -7.609 1.00 0.00 248 GLY A N 8
ATOM 12519 C CA . GLY A 1 26 ? 33.108 -12.889 -8.751 1.00 0.00 248 GLY A CA 8
ATOM 12520 C C . GLY A 1 26 ? 33.565 -11.430 -8.646 1.00 0.00 248 GLY A C 8
ATOM 12521 O O . GLY A 1 26 ? 34.273 -10.935 -9.523 1.00 0.00 248 GLY A O 8
ATOM 12525 N N . HIS A 1 27 ? 33.166 -10.744 -7.575 1.00 0.00 249 HIS A N 8
ATOM 12526 C CA . HIS A 1 27 ? 33.555 -9.346 -7.387 1.00 0.00 249 HIS A CA 8
ATOM 12527 C C . HIS A 1 27 ? 34.709 -9.247 -6.405 1.00 0.00 249 HIS A C 8
ATOM 12528 O O . HIS A 1 27 ? 34.697 -9.884 -5.352 1.00 0.00 249 HIS A O 8
ATOM 12543 N N . HIS A 1 28 ? 35.709 -8.452 -6.756 1.00 0.00 250 HIS A N 8
ATOM 12544 C CA . HIS A 1 28 ? 36.866 -8.296 -5.885 1.00 0.00 250 HIS A CA 8
ATOM 12545 C C . HIS A 1 28 ? 36.717 -7.065 -5.003 1.00 0.00 250 HIS A C 8
ATOM 12546 O O . HIS A 1 28 ? 35.756 -6.319 -5.138 1.00 0.00 250 HIS A O 8
ATOM 12561 N N . TYR A 1 29 ? 37.685 -6.855 -4.112 1.00 0.00 251 TYR A N 8
ATOM 12562 C CA . TYR A 1 29 ? 37.665 -5.695 -3.224 1.00 0.00 251 TYR A CA 8
ATOM 12563 C C . TYR A 1 29 ? 39.017 -5.518 -2.534 1.00 0.00 251 TYR A C 8
ATOM 12564 O O . TYR A 1 29 ? 39.788 -6.476 -2.388 1.00 0.00 251 TYR A O 8
ATOM 12582 N N . HIS A 1 30 ? 39.301 -4.282 -2.117 1.00 0.00 252 HIS A N 8
ATOM 12583 C CA . HIS A 1 30 ? 40.563 -3.982 -1.447 1.00 0.00 252 HIS A CA 8
ATOM 12584 C C . HIS A 1 30 ? 40.402 -4.106 0.061 1.00 0.00 252 HIS A C 8
ATOM 12585 O O . HIS A 1 30 ? 39.318 -3.887 0.602 1.00 0.00 252 HIS A O 8
ATOM 12599 N N . GLY A 1 31 ? 41.487 -4.458 0.735 1.00 0.00 253 GLY A N 8
ATOM 12600 C CA . GLY A 1 31 ? 41.455 -4.607 2.182 1.00 0.00 253 GLY A CA 8
ATOM 12601 C C . GLY A 1 31 ? 41.339 -3.260 2.881 1.00 0.00 253 GLY A C 8
ATOM 12602 O O . GLY A 1 31 ? 40.835 -3.176 3.994 1.00 0.00 253 GLY A O 8
ATOM 12606 N N . ALA A 1 32 ? 41.815 -2.206 2.235 1.00 0.00 254 ALA A N 8
ATOM 12607 C CA . ALA A 1 32 ? 41.752 -0.880 2.839 1.00 0.00 254 ALA A CA 8
ATOM 12608 C C . ALA A 1 32 ? 40.303 -0.442 3.049 1.00 0.00 254 ALA A C 8
ATOM 12609 O O . ALA A 1 32 ? 39.957 0.102 4.097 1.00 0.00 254 ALA A O 8
ATOM 12616 N N . CYS A 1 33 ? 39.466 -0.668 2.041 1.00 0.00 255 CYS A N 8
ATOM 12617 C CA . CYS A 1 33 ? 38.061 -0.277 2.121 1.00 0.00 255 CYS A CA 8
ATOM 12618 C C . CYS A 1 33 ? 37.208 -1.294 2.886 1.00 0.00 255 CYS A C 8
ATOM 12619 O O . CYS A 1 33 ? 36.085 -0.980 3.278 1.00 0.00 255 CYS A O 8
ATOM 12626 N N . LEU A 1 34 ? 37.724 -2.510 3.089 1.00 0.00 256 LEU A N 8
ATOM 12627 C CA . LEU A 1 34 ? 36.958 -3.531 3.797 1.00 0.00 256 LEU A CA 8
ATOM 12628 C C . LEU A 1 34 ? 37.666 -4.024 5.068 1.00 0.00 256 LEU A C 8
ATOM 12629 O O . LEU A 1 34 ? 37.253 -5.014 5.669 1.00 0.00 256 LEU A O 8
ATOM 12645 N N . ASP A 1 35 ? 38.711 -3.324 5.487 1.00 0.00 257 ASP A N 8
ATOM 12646 C CA . ASP A 1 35 ? 39.436 -3.700 6.705 1.00 0.00 257 ASP A CA 8
ATOM 12647 C C . ASP A 1 35 ? 39.973 -5.133 6.653 1.00 0.00 257 ASP A C 8
ATOM 12648 O O . ASP A 1 35 ? 39.722 -5.920 7.567 1.00 0.00 257 ASP A O 8
ATOM 12657 N N . THR A 1 36 ? 40.723 -5.469 5.608 1.00 0.00 258 THR A N 8
ATOM 12658 C CA . THR A 1 36 ? 41.291 -6.812 5.497 1.00 0.00 258 THR A CA 8
ATOM 12659 C C . THR A 1 36 ? 42.798 -6.740 5.281 1.00 0.00 258 THR A C 8
ATOM 12660 O O . THR A 1 36 ? 43.270 -6.077 4.360 1.00 0.00 258 THR A O 8
ATOM 12671 N N . ALA A 1 37 ? 43.550 -7.435 6.126 1.00 0.00 259 ALA A N 8
ATOM 12672 C CA . ALA A 1 37 ? 45.001 -7.444 5.996 1.00 0.00 259 ALA A CA 8
ATOM 12673 C C . ALA A 1 37 ? 45.396 -8.122 4.688 1.00 0.00 259 ALA A C 8
ATOM 12674 O O . ALA A 1 37 ? 44.802 -9.128 4.300 1.00 0.00 259 ALA A O 8
ATOM 12681 N N . LEU A 1 38 ? 46.392 -7.567 4.008 1.00 0.00 260 LEU A N 8
ATOM 12682 C CA . LEU A 1 38 ? 46.834 -8.139 2.742 1.00 0.00 260 LEU A CA 8
ATOM 12683 C C . LEU A 1 38 ? 47.919 -9.184 2.984 1.00 0.00 260 LEU A C 8
ATOM 12684 O O . LEU A 1 38 ? 49.075 -8.851 3.248 1.00 0.00 260 LEU A O 8
ATOM 12700 N N . THR A 1 39 ? 47.531 -10.451 2.893 1.00 0.00 261 THR A N 8
ATOM 12701 C CA . THR A 1 39 ? 48.463 -11.553 3.103 1.00 0.00 261 THR A CA 8
ATOM 12702 C C . THR A 1 39 ? 48.256 -12.623 2.036 1.00 0.00 261 THR A C 8
ATOM 12703 O O . THR A 1 39 ? 47.127 -12.896 1.636 1.00 0.00 261 THR A O 8
ATOM 12714 N N . ALA A 1 40 ? 49.350 -13.218 1.567 1.00 0.00 262 ALA A N 8
ATOM 12715 C CA . ALA A 1 40 ? 49.260 -14.246 0.535 1.00 0.00 262 ALA A CA 8
ATOM 12716 C C . ALA A 1 40 ? 48.410 -15.424 1.010 1.00 0.00 262 ALA A C 8
ATOM 12717 O O . ALA A 1 40 ? 47.583 -15.944 0.263 1.00 0.00 262 ALA A O 8
ATOM 12724 N N . ARG A 1 41 ? 48.617 -15.835 2.257 1.00 0.00 263 ARG A N 8
ATOM 12725 C CA . ARG A 1 41 ? 47.857 -16.947 2.815 1.00 0.00 263 ARG A CA 8
ATOM 12726 C C . ARG A 1 41 ? 46.366 -16.621 2.821 1.00 0.00 263 ARG A C 8
ATOM 12727 O O . ARG A 1 41 ? 45.540 -17.437 2.412 1.00 0.00 263 ARG A O 8
ATOM 12748 N N . LYS A 1 42 ? 46.031 -15.420 3.281 1.00 0.00 264 LYS A N 8
ATOM 12749 C CA . LYS A 1 42 ? 44.639 -14.986 3.330 1.00 0.00 264 LYS A CA 8
ATOM 12750 C C . LYS A 1 42 ? 44.055 -14.890 1.924 1.00 0.00 264 LYS A C 8
ATOM 12751 O O . LYS A 1 42 ? 42.892 -15.224 1.700 1.00 0.00 264 LYS A O 8
ATOM 12770 N N . ARG A 1 43 ? 44.871 -14.421 0.988 1.00 0.00 265 ARG A N 8
ATOM 12771 C CA . ARG A 1 43 ? 44.433 -14.267 -0.393 1.00 0.00 265 ARG A CA 8
ATOM 12772 C C . ARG A 1 43 ? 43.920 -15.593 -0.936 1.00 0.00 265 ARG A C 8
ATOM 12773 O O . ARG A 1 43 ? 42.895 -15.644 -1.615 1.00 0.00 265 ARG A O 8
ATOM 12794 N N . ALA A 1 44 ? 44.635 -16.667 -0.624 1.00 0.00 266 ALA A N 8
ATOM 12795 C CA . ALA A 1 44 ? 44.237 -17.991 -1.082 1.00 0.00 266 ALA A CA 8
ATOM 12796 C C . ALA A 1 44 ? 43.289 -18.638 -0.076 1.00 0.00 266 ALA A C 8
ATOM 12797 O O . ALA A 1 44 ? 43.583 -19.699 0.474 1.00 0.00 266 ALA A O 8
ATOM 12804 N N . GLY A 1 45 ? 42.149 -17.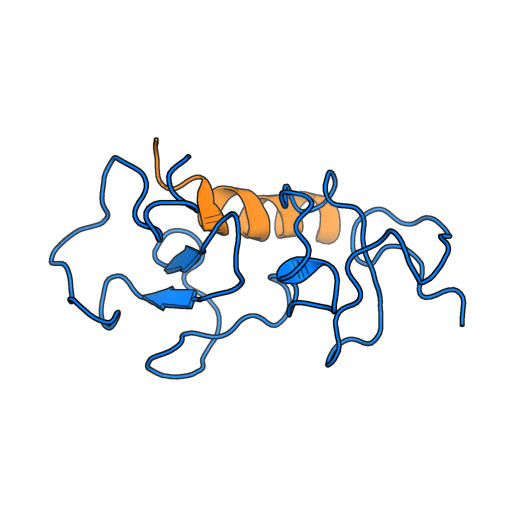993 0.160 1.00 0.00 267 GLY A N 8
ATOM 12805 C CA . GLY A 1 45 ? 41.172 -18.524 1.103 1.00 0.00 267 GLY A CA 8
ATOM 12806 C C . GLY A 1 45 ? 39.952 -17.615 1.222 1.00 0.00 267 GLY A C 8
ATOM 12807 O O . GLY A 1 45 ? 38.857 -18.080 1.537 1.00 0.00 267 GLY A O 8
ATOM 12811 N N . TRP A 1 46 ? 40.138 -16.322 0.971 1.00 0.00 268 TRP A N 8
ATOM 12812 C CA . TRP A 1 46 ? 39.023 -15.386 1.061 1.00 0.00 268 TRP A CA 8
ATOM 12813 C C . TRP A 1 46 ? 37.877 -15.847 0.174 1.00 0.00 268 TRP A C 8
ATOM 12814 O O . TRP A 1 46 ? 38.035 -15.999 -1.036 1.00 0.00 268 TRP A O 8
ATOM 12835 N N . GLN A 1 47 ? 36.724 -16.067 0.788 1.00 0.00 269 GLN A N 8
ATOM 12836 C CA . GLN A 1 47 ? 35.552 -16.510 0.055 1.00 0.00 269 GLN A CA 8
ATOM 12837 C C . GLN A 1 47 ? 34.590 -15.352 -0.144 1.00 0.00 269 GLN A C 8
ATOM 12838 O O . GLN A 1 47 ? 34.410 -14.874 -1.259 1.00 0.00 269 GLN A O 8
ATOM 12852 N N . CYS A 1 48 ? 33.974 -14.910 0.946 1.00 0.00 270 CYS A N 8
ATOM 12853 C CA . CYS A 1 48 ? 33.022 -13.811 0.886 1.00 0.00 270 CYS A CA 8
ATOM 12854 C C . CYS A 1 48 ? 32.936 -13.079 2.233 1.00 0.00 270 CYS A C 8
ATOM 12855 O O . CYS A 1 48 ? 32.719 -13.725 3.254 1.00 0.00 270 CYS A O 8
ATOM 12862 N N . PRO A 1 49 ? 33.045 -11.764 2.277 1.00 0.00 271 PRO A N 8
ATOM 12863 C CA . PRO A 1 49 ? 32.905 -11.010 3.548 1.00 0.00 271 PRO A CA 8
ATOM 12864 C C . PRO A 1 49 ? 31.437 -10.705 3.820 1.00 0.00 271 PRO A C 8
ATOM 12865 O O . PRO A 1 49 ? 30.860 -11.165 4.804 1.00 0.00 271 PRO A O 8
ATOM 12876 N N . GLU A 1 50 ? 30.839 -9.937 2.913 1.00 0.00 272 GLU A N 8
ATOM 12877 C CA . GLU A 1 50 ? 29.436 -9.577 3.018 1.00 0.00 272 GLU A CA 8
ATOM 12878 C C . GLU A 1 50 ? 28.550 -10.760 2.630 1.00 0.00 272 GLU A C 8
ATOM 12879 O O . GLU A 1 50 ? 27.359 -10.780 2.936 1.00 0.00 272 GLU A O 8
ATOM 12891 N N . CYS A 1 51 ? 29.140 -11.741 1.947 1.00 0.00 273 CYS A N 8
ATOM 12892 C CA . CYS A 1 51 ? 28.388 -12.914 1.516 1.00 0.00 273 CYS A CA 8
ATOM 12893 C C . CYS A 1 51 ? 28.923 -14.180 2.186 1.00 0.00 273 CYS A C 8
ATOM 12894 O O . CYS A 1 51 ? 28.740 -15.285 1.677 1.00 0.00 273 CYS A O 8
ATOM 12901 N N . LYS A 1 52 ? 29.574 -14.013 3.336 1.00 0.00 274 LYS A N 8
ATOM 12902 C CA . LYS A 1 52 ? 30.117 -15.157 4.068 1.00 0.00 274 LYS A CA 8
ATOM 12903 C C . LYS A 1 52 ? 28.982 -16.045 4.551 1.00 0.00 274 LYS A C 8
ATOM 12904 O O . LYS A 1 52 ? 27.856 -15.584 4.701 1.00 0.00 274 LYS A O 8
ATOM 12923 N N . VAL A 1 53 ? 29.288 -17.310 4.812 1.00 0.00 275 VAL A N 8
ATOM 12924 C CA . VAL A 1 53 ? 28.276 -18.235 5.305 1.00 0.00 275 VAL A CA 8
ATOM 12925 C C . VAL A 1 53 ? 28.774 -18.944 6.549 1.00 0.00 275 VAL A C 8
ATOM 12926 O O . VAL A 1 53 ? 29.969 -19.198 6.702 1.00 0.00 275 VAL A O 8
ATOM 12939 N N . CYS A 1 54 ? 27.845 -19.277 7.426 1.00 0.00 276 CYS A N 8
ATOM 12940 C CA . CYS A 1 54 ? 28.187 -19.980 8.648 1.00 0.00 276 CYS A CA 8
ATOM 12941 C C . CYS A 1 54 ? 28.716 -21.363 8.307 1.00 0.00 276 CYS A C 8
ATOM 12942 O O . CYS A 1 54 ? 28.133 -22.065 7.481 1.00 0.00 276 CYS A O 8
ATOM 12949 N N . GLN A 1 55 ? 29.800 -21.773 8.954 1.00 0.00 277 GLN A N 8
ATOM 12950 C CA . GLN A 1 55 ? 30.355 -23.094 8.702 1.00 0.00 277 GLN A CA 8
ATOM 12951 C C . GLN A 1 55 ? 29.592 -24.130 9.518 1.00 0.00 277 GLN A C 8
ATOM 12952 O O . GLN A 1 55 ? 30.191 -24.948 10.216 1.00 0.00 277 GLN A O 8
ATOM 12966 N N . ALA A 1 56 ? 28.264 -24.075 9.439 1.00 0.00 278 ALA A N 8
ATOM 12967 C CA . ALA A 1 56 ? 27.432 -24.997 10.186 1.00 0.00 278 ALA A CA 8
ATOM 12968 C C . ALA A 1 56 ? 26.014 -25.048 9.617 1.00 0.00 278 ALA A C 8
ATOM 12969 O O . ALA A 1 56 ? 25.516 -26.123 9.277 1.00 0.00 278 ALA A O 8
ATOM 12976 N N . CYS A 1 57 ? 25.354 -23.890 9.532 1.00 0.00 279 CYS A N 8
ATOM 12977 C CA . CYS A 1 57 ? 23.986 -23.844 9.023 1.00 0.00 279 CYS A CA 8
ATOM 12978 C C . CYS A 1 57 ? 23.890 -23.144 7.665 1.00 0.00 279 CYS A C 8
ATOM 12979 O O . CYS A 1 57 ? 22.822 -23.126 7.052 1.00 0.00 279 CYS A O 8
ATOM 12986 N N . ARG A 1 58 ? 24.992 -22.570 7.186 1.00 0.00 280 ARG A N 8
ATOM 12987 C CA . ARG A 1 58 ? 24.976 -21.888 5.896 1.00 0.00 280 ARG A CA 8
ATOM 12988 C C . ARG A 1 58 ? 23.902 -20.802 5.887 1.00 0.00 280 ARG A C 8
ATOM 12989 O O . ARG A 1 58 ? 23.297 -20.519 4.853 1.00 0.00 280 ARG A O 8
ATOM 13010 N N . LYS A 1 59 ? 23.666 -20.202 7.050 1.00 0.00 281 LYS A N 8
ATOM 13011 C CA . LYS A 1 59 ? 22.662 -19.151 7.178 1.00 0.00 281 LYS A CA 8
ATOM 13012 C C . LYS A 1 59 ? 23.284 -17.899 7.798 1.00 0.00 281 LYS A C 8
ATOM 13013 O O . LYS A 1 59 ? 23.154 -17.662 8.997 1.00 0.00 281 LYS A O 8
ATOM 13032 N N . PRO A 1 60 ? 23.963 -17.106 7.011 1.00 0.00 282 PRO A N 8
ATOM 13033 C CA . PRO A 1 60 ? 24.628 -15.862 7.498 1.00 0.00 282 PRO A CA 8
ATOM 13034 C C . PRO A 1 60 ? 23.646 -14.728 7.779 1.00 0.00 282 PRO A C 8
ATOM 13035 O O . PRO A 1 60 ? 22.432 -14.928 7.796 1.00 0.00 282 PRO A O 8
ATOM 13046 N N . GLY A 1 61 ? 24.193 -13.538 8.008 1.00 0.00 283 GLY A N 8
ATOM 13047 C CA . GLY A 1 61 ? 23.375 -12.363 8.301 1.00 0.00 283 GLY A CA 8
ATOM 13048 C C . GLY A 1 61 ? 23.652 -11.837 9.709 1.00 0.00 283 GLY A C 8
ATOM 13049 O O . GLY A 1 61 ? 23.340 -10.690 10.025 1.00 0.00 283 GLY A O 8
ATOM 13053 N N . ASN A 1 62 ? 24.247 -12.682 10.548 1.00 0.00 284 ASN A N 8
ATOM 13054 C CA . ASN A 1 62 ? 24.571 -12.296 11.917 1.00 0.00 284 ASN A CA 8
ATOM 13055 C C . ASN A 1 62 ? 26.050 -11.933 12.029 1.00 0.00 284 ASN A C 8
ATOM 13056 O O . ASN A 1 62 ? 26.841 -12.700 12.564 1.00 0.00 284 ASN A O 8
ATOM 13067 N N . ASP A 1 63 ? 26.417 -10.762 11.505 1.00 0.00 285 ASP A N 8
ATOM 13068 C CA . ASP A 1 63 ? 27.808 -10.311 11.531 1.00 0.00 285 ASP A CA 8
ATOM 13069 C C . ASP A 1 63 ? 28.301 -10.104 12.959 1.00 0.00 285 ASP A C 8
ATOM 13070 O O . ASP A 1 63 ? 29.406 -10.523 13.305 1.00 0.00 285 ASP A O 8
ATOM 13079 N N . SER A 1 64 ? 27.484 -9.469 13.793 1.00 0.00 286 SER A N 8
ATOM 13080 C CA . SER A 1 64 ? 27.873 -9.241 15.180 1.00 0.00 286 SER A CA 8
ATOM 13081 C C . SER A 1 64 ? 27.853 -10.551 15.956 1.00 0.00 286 SER A C 8
ATOM 13082 O O . SER A 1 64 ? 28.516 -10.682 16.985 1.00 0.00 286 SER A O 8
ATOM 13090 N N . LYS A 1 65 ? 27.108 -11.527 15.447 1.00 0.00 287 LYS A N 8
ATOM 13091 C CA . LYS A 1 65 ? 27.038 -12.826 16.093 1.00 0.00 287 LYS A CA 8
ATOM 13092 C C . LYS A 1 65 ? 27.858 -13.862 15.313 1.00 0.00 287 LYS A C 8
ATOM 13093 O O . LYS A 1 65 ? 27.778 -15.065 15.592 1.00 0.00 287 LYS A O 8
ATOM 13112 N N . MET A 1 66 ? 28.650 -13.385 14.339 1.00 0.00 288 MET A N 8
ATOM 13113 C CA . MET A 1 66 ? 29.496 -14.273 13.543 1.00 0.00 288 MET A CA 8
ATOM 13114 C C . MET A 1 66 ? 30.971 -13.992 13.824 1.00 0.00 288 MET A C 8
ATOM 13115 O O . MET A 1 66 ? 31.425 -12.850 13.743 1.00 0.00 288 MET A O 8
ATOM 13129 N N . LEU A 1 67 ? 31.709 -15.043 14.146 1.00 0.00 289 LEU A N 8
ATOM 13130 C CA . LEU A 1 67 ? 33.130 -14.929 14.427 1.00 0.00 289 LEU A CA 8
ATOM 13131 C C . LEU A 1 67 ? 33.918 -15.290 13.175 1.00 0.00 289 LEU A C 8
ATOM 13132 O O . LEU A 1 67 ? 33.722 -16.361 12.600 1.00 0.00 289 LEU A O 8
ATOM 13148 N N . VAL A 1 68 ? 34.802 -14.395 12.749 1.00 0.00 290 VAL A N 8
ATOM 13149 C CA . VAL A 1 68 ? 35.604 -14.642 11.556 1.00 0.00 290 VAL A CA 8
ATOM 13150 C C . VAL A 1 68 ? 37.086 -14.584 11.875 1.00 0.00 290 VAL A C 8
ATOM 13151 O O . VAL A 1 68 ? 37.562 -13.623 12.476 1.00 0.00 290 VAL A O 8
ATOM 13164 N N . CYS A 1 69 ? 37.819 -15.609 11.453 1.00 0.00 291 CYS A N 8
ATOM 13165 C CA . CYS A 1 69 ? 39.255 -15.629 11.697 1.00 0.00 291 CYS A CA 8
ATOM 13166 C C . CYS A 1 69 ? 39.930 -14.560 10.834 1.00 0.00 291 CYS A C 8
ATOM 13167 O O . CYS A 1 69 ? 39.655 -14.443 9.641 1.00 0.00 291 CYS A O 8
ATOM 13174 N N . GLU A 1 70 ? 40.781 -13.755 11.458 1.00 0.00 292 GLU A N 8
ATOM 13175 C CA . GLU A 1 70 ? 41.462 -12.667 10.757 1.00 0.00 292 GLU A CA 8
ATOM 13176 C C . GLU A 1 70 ? 42.466 -13.182 9.729 1.00 0.00 292 GLU A C 8
ATOM 13177 O O . GLU A 1 70 ? 42.600 -12.612 8.647 1.00 0.00 292 GLU A O 8
ATOM 13189 N N . THR A 1 71 ? 43.183 -14.243 10.073 1.00 0.00 293 THR A N 8
ATOM 13190 C CA . THR A 1 71 ? 44.183 -14.796 9.165 1.00 0.00 293 THR A CA 8
ATOM 13191 C C . THR A 1 71 ? 43.599 -15.917 8.304 1.00 0.00 293 THR A C 8
ATOM 13192 O O . THR A 1 71 ? 44.227 -16.353 7.338 1.00 0.00 293 THR A O 8
ATOM 13203 N N . CYS A 1 72 ? 42.403 -16.384 8.654 1.00 0.00 294 CYS A N 8
ATOM 13204 C CA . CYS A 1 72 ? 41.766 -17.455 7.895 1.00 0.00 294 CYS A CA 8
ATOM 13205 C C . CYS A 1 72 ? 40.335 -17.084 7.515 1.00 0.00 294 CYS A C 8
ATOM 13206 O O . CYS A 1 72 ? 39.592 -16.523 8.310 1.00 0.00 294 CYS A O 8
ATOM 13213 N N . ASP A 1 73 ? 39.946 -17.423 6.302 1.00 0.00 295 ASP A N 8
ATOM 13214 C CA . ASP A 1 73 ? 38.591 -17.144 5.851 1.00 0.00 295 ASP A CA 8
ATOM 13215 C C . ASP A 1 73 ? 37.640 -18.210 6.390 1.00 0.00 295 ASP A C 8
ATOM 13216 O O . ASP A 1 73 ? 37.269 -19.141 5.675 1.00 0.00 295 ASP A O 8
ATOM 13225 N N . LYS A 1 74 ? 37.254 -18.070 7.654 1.00 0.00 296 LYS A N 8
ATOM 13226 C CA . LYS A 1 74 ? 36.351 -19.029 8.279 1.00 0.00 296 LYS A CA 8
ATOM 13227 C C . LYS A 1 74 ? 35.213 -18.303 8.983 1.00 0.00 296 LYS A C 8
ATOM 13228 O O . LYS A 1 74 ? 35.448 -17.355 9.734 1.00 0.00 296 LYS A O 8
ATOM 13247 N N . GLY A 1 75 ? 33.984 -18.761 8.739 1.00 0.00 297 GLY A N 8
ATOM 13248 C CA . GLY A 1 75 ? 32.809 -18.146 9.361 1.00 0.00 297 GLY A CA 8
ATOM 13249 C C . GLY A 1 75 ? 32.185 -19.062 10.404 1.00 0.00 297 GLY A C 8
ATOM 13250 O O . GLY A 1 75 ? 31.857 -20.214 10.126 1.00 0.00 297 GLY A O 8
ATOM 13254 N N . TYR A 1 76 ? 32.014 -18.528 11.604 1.00 0.00 298 TYR A N 8
ATOM 13255 C CA . TYR A 1 76 ? 31.414 -19.288 12.697 1.00 0.00 298 TYR A CA 8
ATOM 13256 C C . TYR A 1 76 ? 30.304 -18.480 13.347 1.00 0.00 298 TYR A C 8
ATOM 13257 O O . TYR A 1 76 ? 30.419 -17.279 13.498 1.00 0.00 298 TYR A O 8
ATOM 13275 N N . HIS A 1 77 ? 29.240 -19.138 13.760 1.00 0.00 299 HIS A N 8
ATOM 13276 C CA . HIS A 1 77 ? 28.152 -18.432 14.423 1.00 0.00 299 HIS A CA 8
ATOM 13277 C C . HIS A 1 77 ? 28.400 -18.465 15.919 1.00 0.00 299 HIS A C 8
ATOM 13278 O O . HIS A 1 77 ? 29.396 -19.024 16.353 1.00 0.00 299 HIS A O 8
ATOM 13292 N N . THR A 1 78 ? 27.515 -17.859 16.702 1.00 0.00 300 THR A N 8
ATOM 13293 C CA . THR A 1 78 ? 27.675 -17.872 18.155 1.00 0.00 300 THR A CA 8
ATOM 13294 C C . THR A 1 78 ? 26.560 -18.699 18.789 1.00 0.00 300 THR A C 8
ATOM 13295 O O . THR A 1 78 ? 26.195 -18.489 19.946 1.00 0.00 300 THR A O 8
ATOM 13306 N N . PHE A 1 79 ? 26.015 -19.635 18.014 1.00 0.00 301 PHE A N 8
ATOM 13307 C CA . PHE A 1 79 ? 24.935 -20.481 18.498 1.00 0.00 301 PHE A CA 8
ATOM 13308 C C . PHE A 1 79 ? 24.846 -21.777 17.690 1.00 0.00 301 PHE A C 8
ATOM 13309 O O . PHE A 1 79 ? 23.807 -22.438 17.684 1.00 0.00 301 PHE A O 8
ATOM 13326 N N . CYS A 1 80 ? 25.949 -22.132 17.025 1.00 0.00 302 CYS A N 8
ATOM 13327 C CA . CYS A 1 80 ? 26.024 -23.351 16.212 1.00 0.00 302 CYS A CA 8
ATOM 13328 C C . CYS A 1 80 ? 27.393 -23.424 15.532 1.00 0.00 302 CYS A C 8
ATOM 13329 O O . CYS A 1 80 ? 27.498 -23.662 14.329 1.00 0.00 302 CYS A O 8
ATOM 13336 N N . LEU A 1 81 ? 28.439 -23.213 16.317 1.00 0.00 303 LEU A N 8
ATOM 13337 C CA . LEU A 1 81 ? 29.799 -23.239 15.792 1.00 0.00 303 LEU A CA 8
ATOM 13338 C C . LEU A 1 81 ? 30.550 -24.456 16.311 1.00 0.00 303 LEU A C 8
ATOM 13339 O O . LEU A 1 81 ? 30.026 -25.199 17.141 1.00 0.00 303 LEU A O 8
ATOM 13355 N N . LYS A 1 82 ? 31.767 -24.684 15.807 1.00 0.00 304 LYS A N 8
ATOM 13356 C CA . LYS A 1 82 ? 32.524 -25.852 16.249 1.00 0.00 304 LYS A CA 8
ATOM 13357 C C . LYS A 1 82 ? 32.592 -25.867 17.773 1.00 0.00 304 LYS A C 8
ATOM 13358 O O . LYS A 1 82 ? 32.103 -26.808 18.393 1.00 0.00 304 LYS A O 8
ATOM 13377 N N . PRO A 1 83 ? 33.103 -24.831 18.402 1.00 0.00 305 PRO A N 8
ATOM 13378 C CA . PRO A 1 83 ? 33.116 -24.724 19.875 1.00 0.00 305 PRO A CA 8
ATOM 13379 C C . PRO A 1 83 ? 31.931 -23.860 20.304 1.00 0.00 305 PRO A C 8
ATOM 13380 O O . PRO A 1 83 ? 32.035 -22.636 20.298 1.00 0.00 305 PRO A O 8
ATOM 13391 N N . PRO A 1 84 ? 30.799 -24.430 20.610 1.00 0.00 306 PRO A N 8
ATOM 13392 C CA . PRO A 1 84 ? 29.603 -23.619 20.952 1.00 0.00 306 PRO A CA 8
ATOM 13393 C C . PRO A 1 84 ? 29.802 -22.759 22.190 1.00 0.00 306 PRO A C 8
ATOM 13394 O O . PRO A 1 84 ? 30.363 -23.198 23.194 1.00 0.00 306 PRO A O 8
ATOM 13405 N N . MET A 1 85 ? 29.346 -21.516 22.086 1.00 0.00 307 MET A N 8
ATOM 13406 C CA . MET A 1 85 ? 29.476 -20.561 23.169 1.00 0.00 307 MET A CA 8
ATOM 13407 C C . MET A 1 85 ? 28.086 -20.115 23.644 1.00 0.00 307 MET A C 8
ATOM 13408 O O . MET A 1 85 ? 27.125 -20.164 22.877 1.00 0.00 307 MET A O 8
ATOM 13422 N N . GLU A 1 86 ? 27.976 -19.684 24.902 1.00 0.00 308 GLU A N 8
ATOM 13423 C CA . GLU A 1 86 ? 26.685 -19.245 25.429 1.00 0.00 308 GLU A CA 8
ATOM 13424 C C . GLU A 1 86 ? 26.487 -17.742 25.241 1.00 0.00 308 GLU A C 8
ATOM 13425 O O . GLU A 1 86 ? 25.378 -17.233 25.407 1.00 0.00 308 GLU A O 8
ATOM 13437 N N . GLU A 1 87 ? 27.559 -17.031 24.898 1.00 0.00 309 GLU A N 8
ATOM 13438 C CA . GLU A 1 87 ? 27.471 -15.588 24.698 1.00 0.00 309 GLU A CA 8
ATOM 13439 C C . GLU A 1 87 ? 28.526 -15.119 23.708 1.00 0.00 309 GLU A C 8
ATOM 13440 O O . GLU A 1 87 ? 29.372 -15.899 23.267 1.00 0.00 309 GLU A O 8
ATOM 13452 N N . LEU A 1 88 ? 28.470 -13.841 23.359 1.00 0.00 310 LEU A N 8
ATOM 13453 C CA . LEU A 1 88 ? 29.427 -13.282 22.414 1.00 0.00 310 LEU A CA 8
ATOM 13454 C C . LEU A 1 88 ? 30.736 -12.922 23.138 1.00 0.00 310 LEU A C 8
ATOM 13455 O O . LEU A 1 88 ? 30.734 -12.051 24.008 1.00 0.00 310 LEU A O 8
ATOM 13471 N N . PRO A 1 89 ? 31.845 -13.564 22.824 1.00 0.00 311 PRO A N 8
ATOM 13472 C CA . PRO A 1 89 ? 33.151 -13.274 23.499 1.00 0.00 311 PRO A CA 8
ATOM 13473 C C . PRO A 1 89 ? 33.561 -11.810 23.393 1.00 0.00 311 PRO A C 8
ATOM 13474 O O . PRO A 1 89 ? 33.504 -11.212 22.319 1.00 0.00 311 PRO A O 8
ATOM 13485 N N . ALA A 1 90 ? 34.004 -11.247 24.514 1.00 0.00 312 ALA A N 8
ATOM 13486 C CA . ALA A 1 90 ? 34.455 -9.864 24.530 1.00 0.00 312 ALA A CA 8
ATOM 13487 C C . ALA A 1 90 ? 35.689 -9.724 23.648 1.00 0.00 312 ALA A C 8
ATOM 13488 O O . ALA A 1 90 ? 35.849 -8.741 22.926 1.00 0.00 312 ALA A O 8
ATOM 13495 N N . HIS A 1 91 ? 36.555 -10.732 23.714 1.00 0.00 313 HIS A N 8
ATOM 13496 C CA . HIS A 1 91 ? 37.776 -10.741 22.920 1.00 0.00 313 HIS A CA 8
ATOM 13497 C C . HIS A 1 91 ? 37.549 -11.519 21.629 1.00 0.00 313 HIS A C 8
ATOM 13498 O O . HIS A 1 91 ? 36.448 -12.007 21.377 1.00 0.00 313 HIS A O 8
ATOM 13513 N N . SER A 1 92 ? 38.589 -11.632 20.809 1.00 0.00 314 SER A N 8
ATOM 13514 C CA . SER A 1 92 ? 38.468 -12.355 19.551 1.00 0.00 314 SER A CA 8
ATOM 13515 C C . SER A 1 92 ? 38.599 -13.858 19.768 1.00 0.00 314 SER A C 8
ATOM 13516 O O . SER A 1 92 ? 39.099 -14.310 20.799 1.00 0.00 314 SER A O 8
ATOM 13524 N N . TRP A 1 93 ? 38.157 -14.620 18.779 1.00 0.00 315 TRP A N 8
ATOM 13525 C CA . TRP A 1 93 ? 38.231 -16.072 18.836 1.00 0.00 315 TRP A CA 8
ATOM 13526 C C . TRP A 1 93 ? 38.570 -16.616 17.453 1.00 0.00 315 TRP A C 8
ATOM 13527 O O . TRP A 1 93 ? 37.878 -16.331 16.474 1.00 0.00 315 TRP A O 8
ATOM 13548 N N . LYS A 1 94 ? 39.659 -17.369 17.378 1.00 0.00 316 LYS A N 8
ATOM 13549 C CA . LYS A 1 94 ? 40.112 -17.919 16.109 1.00 0.00 316 LYS A CA 8
ATOM 13550 C C . LYS A 1 94 ? 41.296 -18.857 16.356 1.00 0.00 316 LYS A C 8
ATOM 13551 O O . LYS A 1 94 ? 41.626 -19.137 17.511 1.00 0.00 316 LYS A O 8
ATOM 13570 N N . CYS A 1 95 ? 41.927 -19.342 15.281 1.00 0.00 317 CYS A N 8
ATOM 13571 C CA . CYS A 1 95 ? 43.071 -20.246 15.424 1.00 0.00 317 CYS A CA 8
ATOM 13572 C C . CYS A 1 95 ? 44.040 -19.682 16.459 1.00 0.00 317 CYS A C 8
ATOM 13573 O O . CYS A 1 95 ? 44.025 -18.488 16.733 1.00 0.00 317 CYS A O 8
ATOM 13580 N N . LYS A 1 96 ? 44.872 -20.535 17.044 1.00 0.00 318 LYS A N 8
ATOM 13581 C CA . LYS A 1 96 ? 45.826 -20.074 18.051 1.00 0.00 318 LYS A CA 8
ATOM 13582 C C . LYS A 1 96 ? 46.832 -19.087 17.453 1.00 0.00 318 LYS A C 8
ATOM 13583 O O . LYS A 1 96 ? 47.051 -17.992 17.990 1.00 0.00 318 LYS A O 8
ATOM 13602 N N . ALA A 1 97 ? 47.441 -19.484 16.338 1.00 0.00 319 ALA A N 8
ATOM 13603 C CA . ALA A 1 97 ? 48.430 -18.646 15.663 1.00 0.00 319 ALA A CA 8
ATOM 13604 C C . ALA A 1 97 ? 47.797 -17.360 15.150 1.00 0.00 319 ALA A C 8
ATOM 13605 O O . ALA A 1 97 ? 48.468 -16.341 14.999 1.00 0.00 319 ALA A O 8
ATOM 13612 N N . CYS A 1 98 ? 46.505 -17.420 14.866 1.00 0.00 320 CYS A N 8
ATOM 13613 C CA . CYS A 1 98 ? 45.789 -16.263 14.357 1.00 0.00 320 CYS A CA 8
ATOM 13614 C C . CYS A 1 98 ? 45.267 -15.403 15.505 1.00 0.00 320 CYS A C 8
ATOM 13615 O O . CYS A 1 98 ? 45.114 -14.189 15.368 1.00 0.00 320 CYS A O 8
ATOM 13622 N N . ARG A 1 99 ? 44.994 -16.047 16.635 1.00 0.00 321 ARG A N 8
ATOM 13623 C CA . ARG A 1 99 ? 44.481 -15.351 17.807 1.00 0.00 321 ARG A CA 8
ATOM 13624 C C . ARG A 1 99 ? 45.455 -14.276 18.261 1.00 0.00 321 ARG A C 8
ATOM 13625 O O . ARG A 1 99 ? 45.056 -13.143 18.536 1.00 0.00 321 ARG A O 8
ATOM 13646 N N . VAL A 1 100 ? 46.731 -14.628 18.339 1.00 0.00 322 VAL A N 8
ATOM 13647 C CA . VAL A 1 100 ? 47.741 -13.664 18.763 1.00 0.00 322 VAL A CA 8
ATOM 13648 C C . VAL A 1 100 ? 47.819 -12.504 17.776 1.00 0.00 322 VAL A C 8
ATOM 13649 O O . VAL A 1 100 ? 46.996 -12.393 16.867 1.00 0.00 322 VAL A O 8
ATOM 13662 N N . THR B 2 1 ? 40.168 -6.123 22.363 1.00 0.00 652 THR B N 8
ATOM 13663 C CA . THR B 2 1 ? 40.093 -6.513 20.959 1.00 0.00 652 THR B CA 8
ATOM 13664 C C . THR B 2 1 ? 38.675 -6.313 20.423 1.00 0.00 652 THR B C 8
ATOM 13665 O O . THR B 2 1 ? 38.483 -5.700 19.371 1.00 0.00 652 THR B O 8
ATOM 13676 N N . GLY B 2 2 ? 37.682 -6.824 21.151 1.00 0.00 653 GLY B N 8
ATOM 13677 C CA . GLY B 2 2 ? 36.287 -6.683 20.734 1.00 0.00 653 GLY B CA 8
ATOM 13678 C C . GLY B 2 2 ? 35.959 -7.652 19.600 1.00 0.00 653 GLY B C 8
ATOM 13679 O O . GLY B 2 2 ? 36.853 -8.277 19.028 1.00 0.00 653 GLY B O 8
ATOM 13683 N N . ALA B 2 3 ? 34.673 -7.765 19.269 1.00 0.00 654 ALA B N 8
ATOM 13684 C CA . ALA B 2 3 ? 34.244 -8.652 18.190 1.00 0.00 654 ALA B CA 8
ATOM 13685 C C . ALA B 2 3 ? 34.170 -7.889 16.868 1.00 0.00 654 ALA B C 8
ATOM 13686 O O . ALA B 2 3 ? 33.329 -8.174 15.993 1.00 0.00 654 ALA B O 8
ATOM 13693 N N . ARG B 2 4 ? 35.080 -6.930 16.717 1.00 0.00 655 ARG B N 8
ATOM 13694 C CA . ARG B 2 4 ? 35.151 -6.134 15.504 1.00 0.00 655 ARG B CA 8
ATOM 13695 C C . ARG B 2 4 ? 35.329 -7.037 14.288 1.00 0.00 655 ARG B C 8
ATOM 13696 O O . ARG B 2 4 ? 35.085 -6.609 13.170 1.00 0.00 655 ARG B O 8
ATOM 13717 N N . THR B 2 5 ? 35.760 -8.281 14.536 1.00 0.00 656 THR B N 8
ATOM 13718 C CA . THR B 2 5 ? 35.980 -9.276 13.485 1.00 0.00 656 THR B CA 8
ATOM 13719 C C . THR B 2 5 ? 34.995 -9.095 12.324 1.00 0.00 656 THR B C 8
ATOM 13720 O O . THR B 2 5 ? 35.236 -8.279 11.438 1.00 0.00 656 THR B O 8
ATOM 13731 N N . LEU B 2 6 ? 33.883 -9.813 12.311 1.00 0.00 657 LEU B N 8
ATOM 13732 C CA . LEU B 2 6 ? 32.937 -9.629 11.234 1.00 0.00 657 LEU B CA 8
ATOM 13733 C C . LEU B 2 6 ? 31.968 -8.522 11.604 1.00 0.00 657 LEU B C 8
ATOM 13734 O O . LEU B 2 6 ? 31.375 -7.892 10.731 1.00 0.00 657 LEU B O 8
ATOM 13750 N N . ALA B 2 7 ? 31.808 -8.279 12.906 1.00 0.00 658 ALA B N 8
ATOM 13751 C CA . ALA B 2 7 ? 30.908 -7.239 13.341 1.00 0.00 658 ALA B CA 8
ATOM 13752 C C . ALA B 2 7 ? 31.308 -5.899 12.743 1.00 0.00 658 ALA B C 8
ATOM 13753 O O . ALA B 2 7 ? 30.463 -5.177 12.240 1.00 0.00 658 ALA B O 8
ATOM 13760 N N . ASP B 2 8 ? 32.590 -5.557 12.782 1.00 0.00 659 ASP B N 8
ATOM 13761 C CA . ASP B 2 8 ? 33.002 -4.274 12.219 1.00 0.00 659 ASP B CA 8
ATOM 13762 C C . ASP B 2 8 ? 33.323 -4.382 10.728 1.00 0.00 659 ASP B C 8
ATOM 13763 O O . ASP B 2 8 ? 33.059 -3.448 9.976 1.00 0.00 659 ASP B O 8
ATOM 13772 N N . ILE B 2 9 ? 33.898 -5.501 10.292 1.00 0.00 660 ILE B N 8
ATOM 13773 C CA . ILE B 2 9 ? 34.239 -5.652 8.876 1.00 0.00 660 ILE B CA 8
ATOM 13774 C C . ILE B 2 9 ? 32.999 -5.651 7.981 1.00 0.00 660 ILE B C 8
ATOM 13775 O O . ILE B 2 9 ? 32.939 -4.926 6.984 1.00 0.00 660 ILE B O 8
ATOM 13791 N N . LYS B 2 10 ? 32.027 -6.489 8.317 1.00 0.00 661 LYS B N 8
ATOM 13792 C CA . LYS B 2 10 ? 30.821 -6.601 7.505 1.00 0.00 661 LYS B CA 8
ATOM 13793 C C . LYS B 2 10 ? 29.821 -5.492 7.785 1.00 0.00 661 LYS B C 8
ATOM 13794 O O . LYS B 2 10 ? 29.224 -4.951 6.854 1.00 0.00 661 LYS B O 8
ATOM 13813 N N . ALA B 2 11 ? 29.606 -5.156 9.051 1.00 0.00 662 ALA B N 8
ATOM 13814 C CA . ALA B 2 11 ? 28.633 -4.119 9.348 1.00 0.00 662 ALA B CA 8
ATOM 13815 C C . ALA B 2 11 ? 29.063 -2.803 8.722 1.00 0.00 662 ALA B C 8
ATOM 13816 O O . ALA B 2 11 ? 28.248 -2.110 8.116 1.00 0.00 662 ALA B O 8
ATOM 13823 N N . LYS B 2 12 ? 30.347 -2.469 8.838 1.00 0.00 663 LYS B N 8
ATOM 13824 C CA . LYS B 2 12 ? 30.835 -1.234 8.254 1.00 0.00 663 LYS B CA 8
ATOM 13825 C C . LYS B 2 12 ? 30.737 -1.314 6.742 1.00 0.00 663 LYS B C 8
ATOM 13826 O O . LYS B 2 12 ? 30.463 -0.310 6.091 1.00 0.00 663 LYS B O 8
ATOM 13845 N N . ALA B 2 13 ? 30.931 -2.512 6.180 1.00 0.00 664 ALA B N 8
ATOM 13846 C CA . ALA B 2 13 ? 30.833 -2.665 4.743 1.00 0.00 664 ALA B CA 8
ATOM 13847 C C . ALA B 2 13 ? 29.475 -2.175 4.282 1.00 0.00 664 ALA B C 8
ATOM 13848 O O . ALA B 2 13 ? 29.362 -1.572 3.232 1.00 0.00 664 ALA B O 8
ATOM 13855 N N . GLN B 2 14 ? 28.451 -2.443 5.084 1.00 0.00 665 GLN B N 8
ATOM 13856 C CA . GLN B 2 14 ? 27.096 -2.023 4.761 1.00 0.00 665 GLN B CA 8
ATOM 13857 C C . GLN B 2 14 ? 26.957 -0.522 4.872 1.00 0.00 665 GLN B C 8
ATOM 13858 O O . GLN B 2 14 ? 26.228 0.107 4.114 1.00 0.00 665 GLN B O 8
ATOM 13872 N N . LEU B 2 15 ? 27.650 0.039 5.834 1.00 0.00 666 LEU B N 8
ATOM 13873 C CA . LEU B 2 15 ? 27.588 1.475 6.045 1.00 0.00 666 LEU B CA 8
ATOM 13874 C C . LEU B 2 15 ? 28.139 2.194 4.825 1.00 0.00 666 LEU B C 8
ATOM 13875 O O . LEU B 2 15 ? 27.511 3.104 4.289 1.00 0.00 666 LEU B O 8
ATOM 13891 N N . VAL B 2 16 ? 29.324 1.778 4.400 1.00 0.00 667 VAL B N 8
ATOM 13892 C CA . VAL B 2 16 ? 29.960 2.404 3.240 1.00 0.00 667 VAL B CA 8
ATOM 13893 C C . VAL B 2 16 ? 29.296 1.971 1.929 1.00 0.00 667 VAL B C 8
ATOM 13894 O O . VAL B 2 16 ? 29.201 2.763 0.989 1.00 0.00 667 VAL B O 8
ATOM 13907 N N . LYS B 2 17 ? 28.835 0.726 1.863 1.00 0.00 668 LYS B N 8
ATOM 13908 C CA . LYS B 2 17 ? 28.183 0.227 0.659 1.00 0.00 668 LYS B CA 8
ATOM 13909 C C . LYS B 2 17 ? 26.860 0.941 0.448 1.00 0.00 668 LYS B C 8
ATOM 13910 O O . LYS B 2 17 ? 26.605 1.523 -0.606 1.00 0.00 668 LYS B O 8
ATOM 13929 N N . ALA B 2 18 ? 26.024 0.876 1.472 1.00 0.00 669 ALA B N 8
ATOM 13930 C CA . ALA B 2 18 ? 24.715 1.501 1.434 1.00 0.00 669 ALA B CA 8
ATOM 13931 C C . ALA B 2 18 ? 24.840 3.017 1.350 1.00 0.00 669 ALA B C 8
ATOM 13932 O O . ALA B 2 18 ? 23.941 3.702 0.860 1.00 0.00 669 ALA B O 8
ATOM 13939 N N . GLN B 2 19 ? 25.963 3.530 1.828 1.00 0.00 670 GLN B N 8
ATOM 13940 C CA . GLN B 2 19 ? 26.216 4.966 1.808 1.00 0.00 670 GLN B CA 8
ATOM 13941 C C . GLN B 2 19 ? 25.958 5.536 0.417 1.00 0.00 670 GLN B C 8
ATOM 13942 O O . GLN B 2 19 ? 26.734 5.238 -0.477 1.00 0.00 670 GLN B O 8
ATOM 13961 N N . GLY A 1 3 ? 42.844 -3.826 -15.211 1.00 0.00 225 GLY A N 9
ATOM 13962 C CA . GLY A 1 3 ? 43.670 -4.721 -14.408 1.00 0.00 225 GLY A CA 9
ATOM 13963 C C . GLY A 1 3 ? 42.873 -5.305 -13.247 1.00 0.00 225 GLY A C 9
ATOM 13964 O O . GLY A 1 3 ? 42.616 -6.508 -13.201 1.00 0.00 225 GLY A O 9
ATOM 13968 N N . SER A 1 4 ? 42.484 -4.445 -12.310 1.00 0.00 226 SER A N 9
ATOM 13969 C CA . SER A 1 4 ? 41.715 -4.887 -11.153 1.00 0.00 226 SER A CA 9
ATOM 13970 C C . SER A 1 4 ? 40.300 -5.275 -11.565 1.00 0.00 226 SER A C 9
ATOM 13971 O O . SER A 1 4 ? 39.798 -4.831 -12.598 1.00 0.00 226 SER A O 9
ATOM 13979 N N . ALA A 1 5 ? 39.662 -6.109 -10.752 1.00 0.00 227 ALA A N 9
ATOM 13980 C CA . ALA A 1 5 ? 38.302 -6.554 -11.046 1.00 0.00 227 ALA A CA 9
ATOM 13981 C C . ALA A 1 5 ? 37.277 -5.856 -10.144 1.00 0.00 227 ALA A C 9
ATOM 13982 O O . ALA A 1 5 ? 36.519 -6.509 -9.412 1.00 0.00 227 ALA A O 9
ATOM 13989 N N . ARG A 1 6 ? 37.249 -4.522 -10.250 1.00 0.00 228 ARG A N 9
ATOM 13990 C CA . ARG A 1 6 ? 36.303 -3.678 -9.510 1.00 0.00 228 ARG A CA 9
ATOM 13991 C C . ARG A 1 6 ? 36.371 -3.841 -7.985 1.00 0.00 228 ARG A C 9
ATOM 13992 O O . ARG A 1 6 ? 36.464 -4.952 -7.463 1.00 0.00 228 ARG A O 9
ATOM 14013 N N . CYS A 1 7 ? 36.267 -2.705 -7.281 1.00 0.00 229 CYS A N 9
ATOM 14014 C CA . CYS A 1 7 ? 36.258 -2.696 -5.816 1.00 0.00 229 CYS A CA 9
ATOM 14015 C C . CYS A 1 7 ? 34.806 -2.879 -5.348 1.00 0.00 229 CYS A C 9
ATOM 14016 O O . CYS A 1 7 ? 34.050 -1.926 -5.327 1.00 0.00 229 CYS A O 9
ATOM 14023 N N . ALA A 1 8 ? 34.429 -4.114 -5.009 1.00 0.00 230 ALA A N 9
ATOM 14024 C CA . ALA A 1 8 ? 33.062 -4.435 -4.569 1.00 0.00 230 ALA A CA 9
ATOM 14025 C C . ALA A 1 8 ? 32.391 -3.307 -3.767 1.00 0.00 230 ALA A C 9
ATOM 14026 O O . ALA A 1 8 ? 31.427 -2.704 -4.237 1.00 0.00 230 ALA A O 9
ATOM 14033 N N . VAL A 1 9 ? 32.876 -3.042 -2.554 1.00 0.00 231 VAL A N 9
ATOM 14034 C CA . VAL A 1 9 ? 32.268 -1.998 -1.716 1.00 0.00 231 VAL A CA 9
ATOM 14035 C C . VAL A 1 9 ? 32.722 -0.586 -2.131 1.00 0.00 231 VAL A C 9
ATOM 14036 O O . VAL A 1 9 ? 32.278 0.420 -1.573 1.00 0.00 231 VAL A O 9
ATOM 14049 N N . CYS A 1 10 ? 33.584 -0.503 -3.130 1.00 0.00 232 CYS A N 9
ATOM 14050 C CA . CYS A 1 10 ? 34.058 0.801 -3.591 1.00 0.00 232 CYS A CA 9
ATOM 14051 C C . CYS A 1 10 ? 34.156 0.851 -5.115 1.00 0.00 232 CYS A C 9
ATOM 14052 O O . CYS A 1 10 ? 35.162 1.298 -5.666 1.00 0.00 232 CYS A O 9
ATOM 14059 N N . GLU A 1 11 ? 33.097 0.359 -5.768 1.00 0.00 233 GLU A N 9
ATOM 14060 C CA . GLU A 1 11 ? 33.013 0.300 -7.240 1.00 0.00 233 GLU A CA 9
ATOM 14061 C C . GLU A 1 11 ? 33.892 1.347 -7.922 1.00 0.00 233 GLU A C 9
ATOM 14062 O O . GLU A 1 11 ? 33.722 2.552 -7.735 1.00 0.00 233 GLU A O 9
ATOM 14074 N N . GLY A 1 12 ? 34.843 0.851 -8.703 1.00 0.00 234 GLY A N 9
ATOM 14075 C CA . GLY A 1 12 ? 35.785 1.693 -9.423 1.00 0.00 234 GLY A CA 9
ATOM 14076 C C . GLY A 1 12 ? 37.119 0.966 -9.558 1.00 0.00 234 GLY A C 9
ATOM 14077 O O . GLY A 1 12 ? 37.232 -0.210 -9.207 1.00 0.00 234 GLY A O 9
ATOM 14081 N N . PRO A 1 13 ? 38.121 1.637 -10.043 1.00 0.00 235 PRO A N 9
ATOM 14082 C CA . PRO A 1 13 ? 39.476 1.046 -10.216 1.00 0.00 235 PRO A CA 9
ATOM 14083 C C . PRO A 1 13 ? 40.102 0.666 -8.876 1.00 0.00 235 PRO A C 9
ATOM 14084 O O . PRO A 1 13 ? 40.004 1.408 -7.899 1.00 0.00 235 PRO A O 9
ATOM 14095 N N . GLY A 1 14 ? 40.739 -0.499 -8.840 1.00 0.00 236 GLY A N 9
ATOM 14096 C CA . GLY A 1 14 ? 41.374 -0.980 -7.616 1.00 0.00 236 GLY A CA 9
ATOM 14097 C C . GLY A 1 14 ? 42.743 -1.591 -7.904 1.00 0.00 236 GLY A C 9
ATOM 14098 O O . GLY A 1 14 ? 43.362 -1.301 -8.927 1.00 0.00 236 GLY A O 9
ATOM 14102 N N . GLU A 1 15 ? 43.210 -2.436 -6.986 1.00 0.00 237 GLU A N 9
ATOM 14103 C CA . GLU A 1 15 ? 44.512 -3.084 -7.142 1.00 0.00 237 GLU A CA 9
ATOM 14104 C C . GLU A 1 15 ? 44.373 -4.434 -7.839 1.00 0.00 237 GLU A C 9
ATOM 14105 O O . GLU A 1 15 ? 43.274 -4.979 -7.951 1.00 0.00 237 GLU A O 9
ATOM 14117 N N . LEU A 1 16 ? 45.499 -4.966 -8.305 1.00 0.00 238 LEU A N 9
ATOM 14118 C CA . LEU A 1 16 ? 45.503 -6.253 -8.990 1.00 0.00 238 LEU A CA 9
ATOM 14119 C C . LEU A 1 16 ? 46.581 -7.165 -8.409 1.00 0.00 238 LEU A C 9
ATOM 14120 O O . LEU A 1 16 ? 47.704 -6.723 -8.162 1.00 0.00 238 LEU A O 9
ATOM 14136 N N . CYS A 1 17 ? 46.217 -8.434 -8.195 1.00 0.00 239 CYS A N 9
ATOM 14137 C CA . CYS A 1 17 ? 47.131 -9.444 -7.647 1.00 0.00 239 CYS A CA 9
ATOM 14138 C C . CYS A 1 17 ? 47.294 -9.307 -6.132 1.00 0.00 239 CYS A C 9
ATOM 14139 O O . CYS A 1 17 ? 47.824 -10.210 -5.483 1.00 0.00 239 CYS A O 9
ATOM 14147 N N . ASP A 1 18 ? 46.834 -8.194 -5.563 1.00 0.00 240 ASP A N 9
ATOM 14148 C CA . ASP A 1 18 ? 46.942 -7.995 -4.124 1.00 0.00 240 ASP A CA 9
ATOM 14149 C C . ASP A 1 18 ? 45.571 -8.098 -3.454 1.00 0.00 240 ASP A C 9
ATOM 14150 O O . ASP A 1 18 ? 45.439 -7.831 -2.259 1.00 0.00 240 ASP A O 9
ATOM 14159 N N . LEU A 1 19 ? 44.549 -8.471 -4.226 1.00 0.00 241 LEU A N 9
ATOM 14160 C CA . LEU A 1 19 ? 43.199 -8.580 -3.686 1.00 0.00 241 LEU A CA 9
ATOM 14161 C C . LEU A 1 19 ? 42.710 -10.028 -3.739 1.00 0.00 241 LEU A C 9
ATOM 14162 O O . LEU A 1 19 ? 43.143 -10.811 -4.585 1.00 0.00 241 LEU A O 9
ATOM 14178 N N . PHE A 1 20 ? 41.795 -10.367 -2.837 1.00 0.00 242 PHE A N 9
ATOM 14179 C CA . PHE A 1 20 ? 41.232 -11.718 -2.789 1.00 0.00 242 PHE A CA 9
ATOM 14180 C C . PHE A 1 20 ? 40.116 -11.822 -3.825 1.00 0.00 242 PHE A C 9
ATOM 14181 O O . PHE A 1 20 ? 39.642 -10.806 -4.308 1.00 0.00 242 PHE A O 9
ATOM 14198 N N . PHE A 1 21 ? 39.698 -13.036 -4.171 1.00 0.00 243 PHE A N 9
ATOM 14199 C CA . PHE A 1 21 ? 38.631 -13.198 -5.161 1.00 0.00 243 PHE A CA 9
ATOM 14200 C C . PHE A 1 21 ? 37.507 -14.072 -4.608 1.00 0.00 243 PHE A C 9
ATOM 14201 O O . PHE A 1 21 ? 37.752 -15.189 -4.154 1.00 0.00 243 PHE A O 9
ATOM 14218 N N . CYS A 1 22 ? 36.269 -13.565 -4.638 1.00 0.00 244 CYS A N 9
ATOM 14219 C CA . CYS A 1 22 ? 35.143 -14.333 -4.125 1.00 0.00 244 CYS A CA 9
ATOM 14220 C C . CYS A 1 22 ? 34.787 -15.493 -5.042 1.00 0.00 244 CYS A C 9
ATOM 14221 O O . CYS A 1 22 ? 35.164 -15.517 -6.214 1.00 0.00 244 CYS A O 9
ATOM 14228 N N . THR A 1 23 ? 34.055 -16.451 -4.490 1.00 0.00 245 THR A N 9
ATOM 14229 C CA . THR A 1 23 ? 33.640 -17.622 -5.248 1.00 0.00 245 THR A CA 9
ATOM 14230 C C . THR A 1 23 ? 32.161 -17.535 -5.632 1.00 0.00 245 THR A C 9
ATOM 14231 O O . THR A 1 23 ? 31.620 -18.459 -6.240 1.00 0.00 245 THR A O 9
ATOM 14242 N N . SER A 1 24 ? 31.502 -16.431 -5.273 1.00 0.00 246 SER A N 9
ATOM 14243 C CA . SER A 1 24 ? 30.086 -16.268 -5.590 1.00 0.00 246 SER A CA 9
ATOM 14244 C C . SER A 1 24 ? 29.792 -14.857 -6.098 1.00 0.00 246 SER A C 9
ATOM 14245 O O . SER A 1 24 ? 28.960 -14.671 -6.986 1.00 0.00 246 SER A O 9
ATOM 14253 N N . CYS A 1 25 ? 30.467 -13.865 -5.523 1.00 0.00 247 CYS A N 9
ATOM 14254 C CA . CYS A 1 25 ? 30.251 -12.477 -5.927 1.00 0.00 247 CYS A CA 9
ATOM 14255 C C . CYS A 1 25 ? 30.611 -12.287 -7.397 1.00 0.00 247 CYS A C 9
ATOM 14256 O O . CYS A 1 25 ? 29.910 -11.596 -8.137 1.00 0.00 247 CYS A O 9
ATOM 14263 N N . GLY A 1 26 ? 31.719 -12.894 -7.805 1.00 0.00 248 GLY A N 9
ATOM 14264 C CA . GLY A 1 26 ? 32.188 -12.778 -9.181 1.00 0.00 248 GLY A CA 9
ATOM 14265 C C . GLY A 1 26 ? 33.284 -11.721 -9.276 1.00 0.00 248 GLY A C 9
ATOM 14266 O O . GLY A 1 26 ? 34.149 -11.781 -10.150 1.00 0.00 248 GLY A O 9
ATOM 14270 N N . HIS A 1 27 ? 33.245 -10.762 -8.355 1.00 0.00 249 HIS A N 9
ATOM 14271 C CA . HIS A 1 27 ? 34.241 -9.698 -8.318 1.00 0.00 249 HIS A CA 9
ATOM 14272 C C . HIS A 1 27 ? 35.268 -9.986 -7.232 1.00 0.00 249 HIS A C 9
ATOM 14273 O O . HIS A 1 27 ? 35.139 -10.963 -6.482 1.00 0.00 249 HIS A O 9
ATOM 14288 N N . HIS A 1 28 ? 36.294 -9.148 -7.146 1.00 0.00 250 HIS A N 9
ATOM 14289 C CA . HIS A 1 28 ? 37.318 -9.364 -6.133 1.00 0.00 250 HIS A CA 9
ATOM 14290 C C . HIS A 1 28 ? 37.013 -8.576 -4.862 1.00 0.00 250 HIS A C 9
ATOM 14291 O O . HIS A 1 28 ? 36.148 -7.699 -4.852 1.00 0.00 250 HIS A O 9
ATOM 14306 N N . TYR A 1 29 ? 37.748 -8.885 -3.798 1.00 0.00 251 TYR A N 9
ATOM 14307 C CA . TYR A 1 29 ? 37.576 -8.194 -2.529 1.00 0.00 251 TYR A CA 9
ATOM 14308 C C . TYR A 1 29 ? 38.906 -7.650 -2.032 1.00 0.00 251 TYR A C 9
ATOM 14309 O O . TYR A 1 29 ? 39.960 -8.238 -2.257 1.00 0.00 251 TYR A O 9
ATOM 14327 N N . HIS A 1 30 ? 38.838 -6.497 -1.389 1.00 0.00 252 HIS A N 9
ATOM 14328 C CA . HIS A 1 30 ? 40.040 -5.824 -0.890 1.00 0.00 252 HIS A CA 9
ATOM 14329 C C . HIS A 1 30 ? 39.997 -5.633 0.616 1.00 0.00 252 HIS A C 9
ATOM 14330 O O . HIS A 1 30 ? 38.974 -5.245 1.179 1.00 0.00 252 HIS A O 9
ATOM 14344 N N . GLY A 1 31 ? 41.125 -5.890 1.258 1.00 0.00 253 GLY A N 9
ATOM 14345 C CA . GLY A 1 31 ? 41.225 -5.728 2.698 1.00 0.00 253 GLY A CA 9
ATOM 14346 C C . GLY A 1 31 ? 41.349 -4.254 3.081 1.00 0.00 253 GLY A C 9
ATOM 14347 O O . GLY A 1 31 ? 41.114 -3.887 4.225 1.00 0.00 253 GLY A O 9
ATOM 14351 N N . ALA A 1 32 ? 41.743 -3.416 2.131 1.00 0.00 254 ALA A N 9
ATOM 14352 C CA . ALA A 1 32 ? 41.910 -1.995 2.416 1.00 0.00 254 ALA A CA 9
ATOM 14353 C C . ALA A 1 32 ? 40.569 -1.272 2.563 1.00 0.00 254 ALA A C 9
ATOM 14354 O O . ALA A 1 32 ? 40.339 -0.577 3.552 1.00 0.00 254 ALA A O 9
ATOM 14361 N N . CYS A 1 33 ? 39.698 -1.417 1.565 1.00 0.00 255 CYS A N 9
ATOM 14362 C CA . CYS A 1 33 ? 38.406 -0.750 1.588 1.00 0.00 255 CYS A CA 9
ATOM 14363 C C . CYS A 1 33 ? 37.363 -1.530 2.402 1.00 0.00 255 CYS A C 9
ATOM 14364 O O . CYS A 1 33 ? 36.369 -0.950 2.840 1.00 0.00 255 CYS A O 9
ATOM 14371 N N . LEU A 1 34 ? 37.579 -2.837 2.606 1.00 0.00 256 LEU A N 9
ATOM 14372 C CA . LEU A 1 34 ? 36.623 -3.642 3.372 1.00 0.00 256 LEU A CA 9
ATOM 14373 C C . LEU A 1 34 ? 37.247 -4.248 4.634 1.00 0.00 256 LEU A C 9
ATOM 14374 O O . LEU A 1 34 ? 36.602 -5.032 5.323 1.00 0.00 256 LEU A O 9
ATOM 14390 N N . ASP A 1 35 ? 38.484 -3.877 4.950 1.00 0.00 257 ASP A N 9
ATOM 14391 C CA . ASP A 1 35 ? 39.137 -4.395 6.157 1.00 0.00 257 ASP A CA 9
ATOM 14392 C C . ASP A 1 35 ? 39.288 -5.916 6.125 1.00 0.00 257 ASP A C 9
ATOM 14393 O O . ASP A 1 35 ? 38.363 -6.646 6.475 1.00 0.00 257 ASP A O 9
ATOM 14402 N N . THR A 1 36 ? 40.465 -6.388 5.730 1.00 0.00 258 THR A N 9
ATOM 14403 C CA . THR A 1 36 ? 40.727 -7.823 5.691 1.00 0.00 258 THR A CA 9
ATOM 14404 C C . THR A 1 36 ? 42.227 -8.087 5.756 1.00 0.00 258 THR A C 9
ATOM 14405 O O . THR A 1 36 ? 43.003 -7.480 5.017 1.00 0.00 258 THR A O 9
ATOM 14416 N N . ALA A 1 37 ? 42.633 -8.993 6.639 1.00 0.00 259 ALA A N 9
ATOM 14417 C CA . ALA A 1 37 ? 44.047 -9.320 6.777 1.00 0.00 259 ALA A CA 9
ATOM 14418 C C . ALA A 1 37 ? 44.576 -9.933 5.484 1.00 0.00 259 ALA A C 9
ATOM 14419 O O . ALA A 1 37 ? 43.892 -10.731 4.841 1.00 0.00 259 ALA A O 9
ATOM 14426 N N . LEU A 1 38 ? 45.794 -9.556 5.107 1.00 0.00 260 LEU A N 9
ATOM 14427 C CA . LEU A 1 38 ? 46.397 -10.079 3.888 1.00 0.00 260 LEU A CA 9
ATOM 14428 C C . LEU A 1 38 ? 47.133 -11.382 4.176 1.00 0.00 260 LEU A C 9
ATOM 14429 O O . LEU A 1 38 ? 48.119 -11.402 4.911 1.00 0.00 260 LEU A O 9
ATOM 14445 N N . THR A 1 39 ? 46.641 -12.467 3.590 1.00 0.00 261 THR A N 9
ATOM 14446 C CA . THR A 1 39 ? 47.249 -13.776 3.786 1.00 0.00 261 THR A CA 9
ATOM 14447 C C . THR A 1 39 ? 47.165 -14.592 2.500 1.00 0.00 261 THR A C 9
ATOM 14448 O O . THR A 1 39 ? 46.268 -14.381 1.685 1.00 0.00 261 THR A O 9
ATOM 14459 N N . ALA A 1 40 ? 48.097 -15.519 2.322 1.00 0.00 262 ALA A N 9
ATOM 14460 C CA . ALA A 1 40 ? 48.101 -16.352 1.128 1.00 0.00 262 ALA A CA 9
ATOM 14461 C C . ALA A 1 40 ? 46.796 -17.135 1.028 1.00 0.00 262 ALA A C 9
ATOM 14462 O O . ALA A 1 40 ? 46.226 -17.275 -0.054 1.00 0.00 262 ALA A O 9
ATOM 14469 N N . ARG A 1 41 ? 46.322 -17.639 2.164 1.00 0.00 263 ARG A N 9
ATOM 14470 C CA . ARG A 1 41 ? 45.078 -18.399 2.190 1.00 0.00 263 ARG A CA 9
ATOM 14471 C C . ARG A 1 41 ? 43.909 -17.518 1.759 1.00 0.00 263 ARG A C 9
ATOM 14472 O O . ARG A 1 41 ? 43.052 -17.939 0.981 1.00 0.00 263 ARG A O 9
ATOM 14493 N N . LYS A 1 42 ? 43.887 -16.289 2.267 1.00 0.00 264 LYS A N 9
ATOM 14494 C CA . LYS A 1 42 ? 42.825 -15.347 1.929 1.00 0.00 264 LYS A CA 9
ATOM 14495 C C . LYS A 1 42 ? 42.874 -14.997 0.443 1.00 0.00 264 LYS A C 9
ATOM 14496 O O . LYS A 1 42 ? 41.841 -14.876 -0.215 1.00 0.00 264 LYS A O 9
ATOM 14515 N N . ARG A 1 43 ? 44.090 -14.833 -0.067 1.00 0.00 265 ARG A N 9
ATOM 14516 C CA . ARG A 1 43 ? 44.295 -14.489 -1.472 1.00 0.00 265 ARG A CA 9
ATOM 14517 C C . ARG A 1 43 ? 43.789 -15.602 -2.378 1.00 0.00 265 ARG A C 9
ATOM 14518 O O . ARG A 1 43 ? 43.318 -15.347 -3.487 1.00 0.00 265 ARG A O 9
ATOM 14539 N N . ALA A 1 44 ? 43.886 -16.837 -1.903 1.00 0.00 266 ALA A N 9
ATOM 14540 C CA . ALA A 1 44 ? 43.429 -17.973 -2.690 1.00 0.00 266 ALA A CA 9
ATOM 14541 C C . ALA A 1 44 ? 41.972 -17.770 -3.084 1.00 0.00 266 ALA A C 9
ATOM 14542 O O . ALA A 1 44 ? 41.563 -18.124 -4.189 1.00 0.00 266 ALA A O 9
ATOM 14549 N N . GLY A 1 45 ? 41.196 -17.185 -2.178 1.00 0.00 267 GLY A N 9
ATOM 14550 C CA . GLY A 1 45 ? 39.788 -16.927 -2.450 1.00 0.00 267 GLY A CA 9
ATOM 14551 C C . GLY A 1 45 ? 38.932 -17.174 -1.215 1.00 0.00 267 GLY A C 9
ATOM 14552 O O . GLY A 1 45 ? 38.556 -18.310 -0.929 1.00 0.00 267 GLY A O 9
ATOM 14556 N N . TRP A 1 46 ? 38.620 -16.102 -0.491 1.00 0.00 268 TRP A N 9
ATOM 14557 C CA . TRP A 1 46 ? 37.797 -16.224 0.706 1.00 0.00 268 TRP A CA 9
ATOM 14558 C C . TRP A 1 46 ? 36.433 -15.586 0.496 1.00 0.00 268 TRP A C 9
ATOM 14559 O O . TRP A 1 46 ? 36.322 -14.502 -0.078 1.00 0.00 268 TRP A O 9
ATOM 14580 N N . GLN A 1 47 ? 35.395 -16.271 0.965 1.00 0.00 269 GLN A N 9
ATOM 14581 C CA . GLN A 1 47 ? 34.039 -15.764 0.822 1.00 0.00 269 GLN A CA 9
ATOM 14582 C C . GLN A 1 47 ? 33.855 -14.516 1.671 1.00 0.00 269 GLN A C 9
ATOM 14583 O O . GLN A 1 47 ? 33.779 -14.588 2.898 1.00 0.00 269 GLN A O 9
ATOM 14597 N N . CYS A 1 48 ? 33.790 -13.372 1.006 1.00 0.00 270 CYS A N 9
ATOM 14598 C CA . CYS A 1 48 ? 33.621 -12.106 1.698 1.00 0.00 270 CYS A CA 9
ATOM 14599 C C . CYS A 1 48 ? 32.325 -12.122 2.505 1.00 0.00 270 CYS A C 9
ATOM 14600 O O . CYS A 1 48 ? 31.498 -13.020 2.347 1.00 0.00 270 CYS A O 9
ATOM 14607 N N . PRO A 1 49 ? 32.153 -11.172 3.384 1.00 0.00 271 PRO A N 9
ATOM 14608 C CA . PRO A 1 49 ? 30.951 -11.094 4.264 1.00 0.00 271 PRO A CA 9
ATOM 14609 C C . PRO A 1 49 ? 29.627 -11.121 3.496 1.00 0.00 271 PRO A C 9
ATOM 14610 O O . PRO A 1 49 ? 28.637 -11.668 3.979 1.00 0.00 271 PRO A O 9
ATOM 14621 N N . GLU A 1 50 ? 29.606 -10.512 2.315 1.00 0.00 272 GLU A N 9
ATOM 14622 C CA . GLU A 1 50 ? 28.381 -10.464 1.521 1.00 0.00 272 GLU A CA 9
ATOM 14623 C C . GLU A 1 50 ? 27.935 -11.864 1.088 1.00 0.00 272 GLU A C 9
ATOM 14624 O O . GLU A 1 50 ? 26.771 -12.069 0.742 1.00 0.00 272 GLU A O 9
ATOM 14636 N N . CYS A 1 51 ? 28.862 -12.822 1.102 1.00 0.00 273 CYS A N 9
ATOM 14637 C CA . CYS A 1 51 ? 28.535 -14.188 0.701 1.00 0.00 273 CYS A CA 9
ATOM 14638 C C . CYS A 1 51 ? 29.084 -15.189 1.711 1.00 0.00 273 CYS A C 9
ATOM 14639 O O . CYS A 1 51 ? 29.267 -16.365 1.398 1.00 0.00 273 CYS A O 9
ATOM 14646 N N . LYS A 1 52 ? 29.340 -14.713 2.923 1.00 0.00 274 LYS A N 9
ATOM 14647 C CA . LYS A 1 52 ? 29.863 -15.567 3.976 1.00 0.00 274 LYS A CA 9
ATOM 14648 C C . LYS A 1 52 ? 28.751 -16.429 4.564 1.00 0.00 274 LYS A C 9
ATOM 14649 O O . LYS A 1 52 ? 27.584 -16.037 4.559 1.00 0.00 274 LYS A O 9
ATOM 14668 N N . VAL A 1 53 ? 29.110 -17.609 5.060 1.00 0.00 275 VAL A N 9
ATOM 14669 C CA . VAL A 1 53 ? 28.116 -18.510 5.633 1.00 0.00 275 VAL A CA 9
ATOM 14670 C C . VAL A 1 53 ? 28.634 -19.174 6.905 1.00 0.00 275 VAL A C 9
ATOM 14671 O O . VAL A 1 53 ? 29.841 -19.274 7.124 1.00 0.00 275 VAL A O 9
ATOM 14684 N N . CYS A 1 54 ? 27.703 -19.660 7.719 1.00 0.00 276 CYS A N 9
ATOM 14685 C CA . CYS A 1 54 ? 28.053 -20.356 8.951 1.00 0.00 276 CYS A CA 9
ATOM 14686 C C . CYS A 1 54 ? 28.503 -21.774 8.605 1.00 0.00 276 CYS A C 9
ATOM 14687 O O . CYS A 1 54 ? 27.924 -22.413 7.730 1.00 0.00 276 CYS A O 9
ATOM 14694 N N . GLN A 1 55 ? 29.535 -22.268 9.282 1.00 0.00 277 GLN A N 9
ATOM 14695 C CA . GLN A 1 55 ? 30.031 -23.616 9.011 1.00 0.00 277 GLN A CA 9
ATOM 14696 C C . GLN A 1 55 ? 29.166 -24.673 9.705 1.00 0.00 277 GLN A C 9
ATOM 14697 O O . GLN A 1 55 ? 29.506 -25.856 9.720 1.00 0.00 277 GLN A O 9
ATOM 14711 N N . ALA A 1 56 ? 28.048 -24.234 10.277 1.00 0.00 278 ALA A N 9
ATOM 14712 C CA . ALA A 1 56 ? 27.133 -25.126 10.969 1.00 0.00 278 ALA A CA 9
ATOM 14713 C C . ALA A 1 56 ? 25.726 -24.994 10.388 1.00 0.00 278 ALA A C 9
ATOM 14714 O O . ALA A 1 56 ? 24.950 -25.951 10.387 1.00 0.00 278 ALA A O 9
ATOM 14721 N N . CYS A 1 57 ? 25.403 -23.794 9.910 1.00 0.00 279 CYS A N 9
ATOM 14722 C CA . CYS A 1 57 ? 24.079 -23.530 9.341 1.00 0.00 279 CYS A CA 9
ATOM 14723 C C . CYS A 1 57 ? 24.159 -23.252 7.843 1.00 0.00 279 CYS A C 9
ATOM 14724 O O . CYS A 1 57 ? 23.167 -23.387 7.127 1.00 0.00 279 CYS A O 9
ATOM 14731 N N . ARG A 1 58 ? 25.336 -22.845 7.380 1.00 0.00 280 ARG A N 9
ATOM 14732 C CA . ARG A 1 58 ? 25.530 -22.530 5.968 1.00 0.00 280 ARG A CA 9
ATOM 14733 C C . ARG A 1 58 ? 24.596 -21.405 5.530 1.00 0.00 280 ARG A C 9
ATOM 14734 O O . ARG A 1 58 ? 24.105 -21.397 4.401 1.00 0.00 280 ARG A O 9
ATOM 14755 N N . LYS A 1 59 ? 24.370 -20.449 6.428 1.00 0.00 281 LYS A N 9
ATOM 14756 C CA . LYS A 1 59 ? 23.509 -19.309 6.125 1.00 0.00 281 LYS A CA 9
ATOM 14757 C C . LYS A 1 59 ? 24.191 -18.008 6.556 1.00 0.00 281 LYS A C 9
ATOM 14758 O O . LYS A 1 59 ? 25.025 -18.015 7.462 1.00 0.00 281 LYS A O 9
ATOM 14777 N N . PRO A 1 60 ? 23.871 -16.901 5.928 1.00 0.00 282 PRO A N 9
ATOM 14778 C CA . PRO A 1 60 ? 24.482 -15.584 6.256 1.00 0.00 282 PRO A CA 9
ATOM 14779 C C . PRO A 1 60 ? 23.783 -14.864 7.409 1.00 0.00 282 PRO A C 9
ATOM 14780 O O . PRO A 1 60 ? 22.885 -15.411 8.050 1.00 0.00 282 PRO A O 9
ATOM 14791 N N . GLY A 1 61 ? 24.212 -13.628 7.660 1.00 0.00 283 GLY A N 9
ATOM 14792 C CA . GLY A 1 61 ? 23.639 -12.815 8.731 1.00 0.00 283 GLY A CA 9
ATOM 14793 C C . GLY A 1 61 ? 24.392 -13.017 10.045 1.00 0.00 283 GLY A C 9
ATOM 14794 O O . GLY A 1 61 ? 25.335 -13.802 10.116 1.00 0.00 283 GLY A O 9
ATOM 14798 N N . ASN A 1 62 ? 23.957 -12.310 11.087 1.00 0.00 284 ASN A N 9
ATOM 14799 C CA . ASN A 1 62 ? 24.583 -12.426 12.404 1.00 0.00 284 ASN A CA 9
ATOM 14800 C C . ASN A 1 62 ? 26.076 -12.073 12.367 1.00 0.00 284 ASN A C 9
ATOM 14801 O O . ASN A 1 62 ? 26.886 -12.773 12.961 1.00 0.00 284 ASN A O 9
ATOM 14812 N N . ASP A 1 63 ? 26.431 -10.986 11.677 1.00 0.00 285 ASP A N 9
ATOM 14813 C CA . ASP A 1 63 ? 27.833 -10.560 11.580 1.00 0.00 285 ASP A CA 9
ATOM 14814 C C . ASP A 1 63 ? 28.421 -10.261 12.955 1.00 0.00 285 ASP A C 9
ATOM 14815 O O . ASP A 1 63 ? 29.520 -10.714 13.277 1.00 0.00 285 ASP A O 9
ATOM 14824 N N . SER A 1 64 ? 27.688 -9.515 13.770 1.00 0.00 286 SER A N 9
ATOM 14825 C CA . SER A 1 64 ? 28.161 -9.195 15.111 1.00 0.00 286 SER A CA 9
ATOM 14826 C C . SER A 1 64 ? 28.337 -10.476 15.901 1.00 0.00 286 SER A C 9
ATOM 14827 O O . SER A 1 64 ? 29.253 -10.600 16.715 1.00 0.00 286 SER A O 9
ATOM 14835 N N . LYS A 1 65 ? 27.456 -11.428 15.647 1.00 0.00 287 LYS A N 9
ATOM 14836 C CA . LYS A 1 65 ? 27.519 -12.708 16.331 1.00 0.00 287 LYS A CA 9
ATOM 14837 C C . LYS A 1 65 ? 28.306 -13.727 15.502 1.00 0.00 287 LYS A C 9
ATOM 14838 O O . LYS A 1 65 ? 28.306 -14.918 15.814 1.00 0.00 287 LYS A O 9
ATOM 14857 N N . MET A 1 66 ? 28.986 -13.260 14.447 1.00 0.00 288 MET A N 9
ATOM 14858 C CA . MET A 1 66 ? 29.775 -14.163 13.609 1.00 0.00 288 MET A CA 9
ATOM 14859 C C . MET A 1 66 ? 31.259 -13.913 13.833 1.00 0.00 288 MET A C 9
ATOM 14860 O O . MET A 1 66 ? 31.737 -12.784 13.720 1.00 0.00 288 MET A O 9
ATOM 14874 N N . LEU A 1 67 ? 31.984 -14.977 14.143 1.00 0.00 289 LEU A N 9
ATOM 14875 C CA . LEU A 1 67 ? 33.413 -14.868 14.373 1.00 0.00 289 LEU A CA 9
ATOM 14876 C C . LEU A 1 67 ? 34.169 -15.272 13.111 1.00 0.00 289 LEU A C 9
ATOM 14877 O O . LEU A 1 67 ? 34.144 -16.434 12.705 1.00 0.00 289 LEU A O 9
ATOM 14893 N N . VAL A 1 68 ? 34.844 -14.307 12.502 1.00 0.00 290 VAL A N 9
ATOM 14894 C CA . VAL A 1 68 ? 35.617 -14.566 11.289 1.00 0.00 290 VAL A CA 9
ATOM 14895 C C . VAL A 1 68 ? 37.104 -14.502 11.592 1.00 0.00 290 VAL A C 9
ATOM 14896 O O . VAL A 1 68 ? 37.598 -13.498 12.106 1.00 0.00 290 VAL A O 9
ATOM 14909 N N . CYS A 1 69 ? 37.820 -15.577 11.278 1.00 0.00 291 CYS A N 9
ATOM 14910 C CA . CYS A 1 69 ? 39.256 -15.604 11.539 1.00 0.00 291 CYS A CA 9
ATOM 14911 C C . CYS A 1 69 ? 39.949 -14.493 10.745 1.00 0.00 291 CYS A C 9
ATOM 14912 O O . CYS A 1 69 ? 39.694 -14.318 9.554 1.00 0.00 291 CYS A O 9
ATOM 14919 N N . GLU A 1 70 ? 40.793 -13.719 11.424 1.00 0.00 292 GLU A N 9
ATOM 14920 C CA . GLU A 1 70 ? 41.486 -12.599 10.785 1.00 0.00 292 GLU A CA 9
ATOM 14921 C C . GLU A 1 70 ? 42.471 -13.051 9.708 1.00 0.00 292 GLU A C 9
ATOM 14922 O O . GLU A 1 70 ? 42.535 -12.449 8.636 1.00 0.00 292 GLU A O 9
ATOM 14934 N N . THR A 1 71 ? 43.240 -14.097 9.986 1.00 0.00 293 THR A N 9
ATOM 14935 C CA . THR A 1 71 ? 44.214 -14.581 9.011 1.00 0.00 293 THR A CA 9
ATOM 14936 C C . THR A 1 71 ? 43.565 -15.599 8.089 1.00 0.00 293 THR A C 9
ATOM 14937 O O . THR A 1 71 ? 43.549 -15.428 6.870 1.00 0.00 293 THR A O 9
ATOM 14948 N N . CYS A 1 72 ? 43.010 -16.648 8.681 1.00 0.00 294 CYS A N 9
ATOM 14949 C CA . CYS A 1 72 ? 42.339 -17.673 7.903 1.00 0.00 294 CYS A CA 9
ATOM 14950 C C . CYS A 1 72 ? 40.925 -17.210 7.593 1.00 0.00 294 CYS A C 9
ATOM 14951 O O . CYS A 1 72 ? 40.465 -16.207 8.133 1.00 0.00 294 CYS A O 9
ATOM 14958 N N . ASP A 1 73 ? 40.239 -17.939 6.731 1.00 0.00 295 ASP A N 9
ATOM 14959 C CA . ASP A 1 73 ? 38.873 -17.581 6.373 1.00 0.00 295 ASP A CA 9
ATOM 14960 C C . ASP A 1 73 ? 37.894 -18.648 6.832 1.00 0.00 295 ASP A C 9
ATOM 14961 O O . ASP A 1 73 ? 37.877 -19.761 6.306 1.00 0.00 295 ASP A O 9
ATOM 14970 N N . LYS A 1 74 ? 37.072 -18.298 7.813 1.00 0.00 296 LYS A N 9
ATOM 14971 C CA . LYS A 1 74 ? 36.086 -19.230 8.330 1.00 0.00 296 LYS A CA 9
ATOM 14972 C C . LYS A 1 74 ? 35.052 -18.490 9.170 1.00 0.00 296 LYS A C 9
ATOM 14973 O O . LYS A 1 74 ? 35.403 -17.639 9.996 1.00 0.00 296 LYS A O 9
ATOM 14992 N N . GLY A 1 75 ? 33.781 -18.825 8.943 1.00 0.00 297 GLY A N 9
ATOM 14993 C CA . GLY A 1 75 ? 32.678 -18.191 9.677 1.00 0.00 297 GLY A CA 9
ATOM 14994 C C . GLY A 1 75 ? 32.204 -19.075 10.814 1.00 0.00 297 GLY A C 9
ATOM 14995 O O . GLY A 1 75 ? 31.960 -20.267 10.631 1.00 0.00 297 GLY A O 9
ATOM 14999 N N . TYR A 1 76 ? 32.077 -18.478 11.991 1.00 0.00 298 TYR A N 9
ATOM 15000 C CA . TYR A 1 76 ? 31.628 -19.224 13.159 1.00 0.00 298 TYR A CA 9
ATOM 15001 C C . TYR A 1 76 ? 30.456 -18.531 13.839 1.00 0.00 298 TYR A C 9
ATOM 15002 O O . TYR A 1 76 ? 30.460 -17.321 14.047 1.00 0.00 298 TYR A O 9
ATOM 15020 N N . HIS A 1 77 ? 29.459 -19.325 14.196 1.00 0.00 299 HIS A N 9
ATOM 15021 C CA . HIS A 1 77 ? 28.271 -18.813 14.869 1.00 0.00 299 HIS A CA 9
ATOM 15022 C C . HIS A 1 77 ? 28.473 -18.866 16.374 1.00 0.00 299 HIS A C 9
ATOM 15023 O O . HIS A 1 77 ? 28.853 -19.897 16.897 1.00 0.00 299 HIS A O 9
ATOM 15037 N N . THR A 1 78 ? 28.205 -17.773 17.079 1.00 0.00 300 THR A N 9
ATOM 15038 C CA . THR A 1 78 ? 28.380 -17.772 18.531 1.00 0.00 300 THR A CA 9
ATOM 15039 C C . THR A 1 78 ? 27.342 -18.643 19.244 1.00 0.00 300 THR A C 9
ATOM 15040 O O . THR A 1 78 ? 27.328 -18.710 20.473 1.00 0.00 300 THR A O 9
ATOM 15051 N N . PHE A 1 79 ? 26.481 -19.307 18.479 1.00 0.00 301 PHE A N 9
ATOM 15052 C CA . PHE A 1 79 ? 25.462 -20.159 19.063 1.00 0.00 301 PHE A CA 9
ATOM 15053 C C . PHE A 1 79 ? 25.630 -21.609 18.600 1.00 0.00 301 PHE A C 9
ATOM 15054 O O . PHE A 1 79 ? 24.838 -22.473 18.976 1.00 0.00 301 PHE A O 9
ATOM 15071 N N . CYS A 1 80 ? 26.655 -21.881 17.784 1.00 0.00 302 CYS A N 9
ATOM 15072 C CA . CYS A 1 80 ? 26.866 -23.244 17.307 1.00 0.00 302 CYS A CA 9
ATOM 15073 C C . CYS A 1 80 ? 28.263 -23.461 16.702 1.00 0.00 302 CYS A C 9
ATOM 15074 O O . CYS A 1 80 ? 28.517 -24.508 16.105 1.00 0.00 302 CYS A O 9
ATOM 15081 N N . LEU A 1 81 ? 29.176 -22.498 16.863 1.00 0.00 303 LEU A N 9
ATOM 15082 C CA . LEU A 1 81 ? 30.523 -22.659 16.328 1.00 0.00 303 LEU A CA 9
ATOM 15083 C C . LEU A 1 81 ? 31.100 -23.967 16.848 1.00 0.00 303 LEU A C 9
ATOM 15084 O O . LEU A 1 81 ? 30.523 -24.568 17.756 1.00 0.00 303 LEU A O 9
ATOM 15100 N N . LYS A 1 82 ? 32.210 -24.426 16.261 1.00 0.00 304 LYS A N 9
ATOM 15101 C CA . LYS A 1 82 ? 32.803 -25.693 16.694 1.00 0.00 304 LYS A CA 9
ATOM 15102 C C . LYS A 1 82 ? 32.848 -25.736 18.221 1.00 0.00 304 LYS A C 9
ATOM 15103 O O . LYS A 1 82 ? 32.208 -26.592 18.822 1.00 0.00 304 LYS A O 9
ATOM 15122 N N . PRO A 1 83 ? 33.497 -24.790 18.866 1.00 0.00 305 PRO A N 9
ATOM 15123 C CA . PRO A 1 83 ? 33.481 -24.685 20.341 1.00 0.00 305 PRO A CA 9
ATOM 15124 C C . PRO A 1 83 ? 32.382 -23.690 20.742 1.00 0.00 305 PRO A C 9
ATOM 15125 O O . PRO A 1 83 ? 32.635 -22.486 20.787 1.00 0.00 305 PRO A O 9
ATOM 15136 N N . PRO A 1 84 ? 31.166 -24.126 20.970 1.00 0.00 306 PRO A N 9
ATOM 15137 C CA . PRO A 1 84 ? 30.047 -23.191 21.287 1.00 0.00 306 PRO A CA 9
ATOM 15138 C C . PRO A 1 84 ? 30.331 -22.316 22.499 1.00 0.00 306 PRO A C 9
ATOM 15139 O O . PRO A 1 84 ? 30.824 -22.784 23.527 1.00 0.00 306 PRO A O 9
ATOM 15150 N N . MET A 1 85 ? 30.022 -21.035 22.351 1.00 0.00 307 MET A N 9
ATOM 15151 C CA . MET A 1 85 ? 30.245 -20.066 23.413 1.00 0.00 307 MET A CA 9
ATOM 15152 C C . MET A 1 85 ? 28.923 -19.595 24.009 1.00 0.00 307 MET A C 9
ATOM 15153 O O . MET A 1 85 ? 28.879 -19.136 25.149 1.00 0.00 307 MET A O 9
ATOM 15167 N N . GLU A 1 86 ? 27.853 -19.697 23.221 1.00 0.00 308 GLU A N 9
ATOM 15168 C CA . GLU A 1 86 ? 26.527 -19.267 23.664 1.00 0.00 308 GLU A CA 9
ATOM 15169 C C . GLU A 1 86 ? 26.504 -17.768 23.970 1.00 0.00 308 GLU A C 9
ATOM 15170 O O . GLU A 1 86 ? 25.531 -17.257 24.526 1.00 0.00 308 GLU A O 9
ATOM 15182 N N . GLU A 1 87 ? 27.572 -17.064 23.598 1.00 0.00 309 GLU A N 9
ATOM 15183 C CA . GLU A 1 87 ? 27.652 -15.625 23.831 1.00 0.00 309 GLU A CA 9
ATOM 15184 C C . GLU A 1 87 ? 28.651 -14.993 22.873 1.00 0.00 309 GLU A C 9
ATOM 15185 O O . GLU A 1 87 ? 29.294 -15.687 22.086 1.00 0.00 309 GLU A O 9
ATOM 15197 N N . LEU A 1 88 ? 28.777 -13.675 22.944 1.00 0.00 310 LEU A N 9
ATOM 15198 C CA . LEU A 1 88 ? 29.709 -12.968 22.073 1.00 0.00 310 LEU A CA 9
ATOM 15199 C C . LEU A 1 88 ? 30.913 -12.467 22.884 1.00 0.00 310 LEU A C 9
ATOM 15200 O O . LEU A 1 88 ? 30.782 -11.505 23.642 1.00 0.00 310 LEU A O 9
ATOM 15216 N N . PRO A 1 89 ? 32.072 -13.085 22.766 1.00 0.00 311 PRO A N 9
ATOM 15217 C CA . PRO A 1 89 ? 33.275 -12.652 23.540 1.00 0.00 311 PRO A CA 9
ATOM 15218 C C . PRO A 1 89 ? 33.757 -11.257 23.154 1.00 0.00 311 PRO A C 9
ATOM 15219 O O . PRO A 1 89 ? 33.946 -10.955 21.976 1.00 0.00 311 PRO A O 9
ATOM 15230 N N . ALA A 1 90 ? 33.968 -10.417 24.163 1.00 0.00 312 ALA A N 9
ATOM 15231 C CA . ALA A 1 90 ? 34.446 -9.060 23.929 1.00 0.00 312 ALA A CA 9
ATOM 15232 C C . ALA A 1 90 ? 35.842 -9.096 23.320 1.00 0.00 312 ALA A C 9
ATOM 15233 O O . ALA A 1 90 ? 36.165 -8.308 22.434 1.00 0.00 312 ALA A O 9
ATOM 15240 N N . HIS A 1 91 ? 36.666 -10.019 23.808 1.00 0.00 313 HIS A N 9
ATOM 15241 C CA . HIS A 1 91 ? 38.028 -10.158 23.309 1.00 0.00 313 HIS A CA 9
ATOM 15242 C C . HIS A 1 91 ? 38.044 -10.920 21.988 1.00 0.00 313 HIS A C 9
ATOM 15243 O O . HIS A 1 91 ? 37.027 -11.473 21.568 1.00 0.00 313 HIS A O 9
ATOM 15258 N N . SER A 1 92 ? 39.199 -10.934 21.332 1.00 0.00 314 SER A N 9
ATOM 15259 C CA . SER A 1 92 ? 39.332 -11.619 20.052 1.00 0.00 314 SER A CA 9
ATOM 15260 C C . SER A 1 92 ? 39.266 -13.136 20.229 1.00 0.00 314 SER A C 9
ATOM 15261 O O . SER A 1 92 ? 39.532 -13.660 21.310 1.00 0.00 314 SER A O 9
ATOM 15269 N N . TRP A 1 93 ? 38.918 -13.831 19.149 1.00 0.00 315 TRP A N 9
ATOM 15270 C CA . TRP A 1 93 ? 38.827 -15.288 19.167 1.00 0.00 315 TRP A CA 9
ATOM 15271 C C . TRP A 1 93 ? 39.141 -15.845 17.782 1.00 0.00 315 TRP A C 9
ATOM 15272 O O . TRP A 1 93 ? 38.494 -15.489 16.798 1.00 0.00 315 TRP A O 9
ATOM 15293 N N . LYS A 1 94 ? 40.151 -16.708 17.720 1.00 0.00 316 LYS A N 9
ATOM 15294 C CA . LYS A 1 94 ? 40.582 -17.309 16.458 1.00 0.00 316 LYS A CA 9
ATOM 15295 C C . LYS A 1 94 ? 41.780 -18.224 16.725 1.00 0.00 316 LYS A C 9
ATOM 15296 O O . LYS A 1 94 ? 42.185 -18.375 17.878 1.00 0.00 316 LYS A O 9
ATOM 15315 N N . CYS A 1 95 ? 42.339 -18.839 15.670 1.00 0.00 317 CYS A N 9
ATOM 15316 C CA . CYS A 1 95 ? 43.494 -19.735 15.839 1.00 0.00 317 CYS A CA 9
ATOM 15317 C C . CYS A 1 95 ? 44.522 -19.082 16.766 1.00 0.00 317 CYS A C 9
ATOM 15318 O O . CYS A 1 95 ? 44.472 -17.880 16.990 1.00 0.00 317 CYS A O 9
ATOM 15325 N N . LYS A 1 96 ? 45.440 -19.868 17.313 1.00 0.00 318 LYS A N 9
ATOM 15326 C CA . LYS A 1 96 ? 46.451 -19.319 18.221 1.00 0.00 318 LYS A CA 9
ATOM 15327 C C . LYS A 1 96 ? 47.325 -18.278 17.514 1.00 0.00 318 LYS A C 9
ATOM 15328 O O . LYS A 1 96 ? 47.524 -17.165 18.019 1.00 0.00 318 LYS A O 9
ATOM 15347 N N . ALA A 1 97 ? 47.842 -18.651 16.348 1.00 0.00 319 ALA A N 9
ATOM 15348 C CA . ALA A 1 97 ? 48.702 -17.763 15.569 1.00 0.00 319 ALA A CA 9
ATOM 15349 C C . ALA A 1 97 ? 47.957 -16.498 15.153 1.00 0.00 319 ALA A C 9
ATOM 15350 O O . ALA A 1 97 ? 48.542 -15.420 15.061 1.00 0.00 319 ALA A O 9
ATOM 15357 N N . CYS A 1 98 ? 46.670 -16.645 14.876 1.00 0.00 320 CYS A N 9
ATOM 15358 C CA . CYS A 1 98 ? 45.856 -15.516 14.446 1.00 0.00 320 CYS A CA 9
ATOM 15359 C C . CYS A 1 98 ? 45.352 -14.712 15.641 1.00 0.00 320 CYS A C 9
ATOM 15360 O O . CYS A 1 98 ? 45.087 -13.515 15.529 1.00 0.00 320 CYS A O 9
ATOM 15367 N N . ARG A 1 99 ? 45.209 -15.381 16.776 1.00 0.00 321 ARG A N 9
ATOM 15368 C CA . ARG A 1 99 ? 44.722 -14.732 17.984 1.00 0.00 321 ARG A CA 9
ATOM 15369 C C . ARG A 1 99 ? 45.647 -13.595 18.382 1.00 0.00 321 ARG A C 9
ATOM 15370 O O . ARG A 1 99 ? 45.193 -12.505 18.734 1.00 0.00 321 ARG A O 9
ATOM 15391 N N . VAL A 1 100 ? 46.946 -13.854 18.325 1.00 0.00 322 VAL A N 9
ATOM 15392 C CA . VAL A 1 100 ? 47.925 -12.837 18.682 1.00 0.00 322 VAL A CA 9
ATOM 15393 C C . VAL A 1 100 ? 47.893 -11.683 17.684 1.00 0.00 322 VAL A C 9
ATOM 15394 O O . VAL A 1 100 ? 47.461 -10.579 18.012 1.00 0.00 322 VAL A O 9
ATOM 15407 N N . THR B 2 1 ? 40.235 -7.999 18.433 1.00 0.00 652 THR B N 9
ATOM 15408 C CA . THR B 2 1 ? 39.456 -7.915 19.662 1.00 0.00 652 THR B CA 9
ATOM 15409 C C . THR B 2 1 ? 38.224 -7.034 19.453 1.00 0.00 652 THR B C 9
ATOM 15410 O O . THR B 2 1 ? 38.082 -6.394 18.411 1.00 0.00 652 THR B O 9
ATOM 15421 N N . GLY B 2 2 ? 37.334 -7.007 20.442 1.00 0.00 653 GLY B N 9
ATOM 15422 C CA . GLY B 2 2 ? 36.118 -6.200 20.343 1.00 0.00 653 GLY B CA 9
ATOM 15423 C C . GLY B 2 2 ? 35.158 -6.749 19.283 1.00 0.00 653 GLY B C 9
ATOM 15424 O O . GLY B 2 2 ? 34.281 -6.036 18.796 1.00 0.00 653 GLY B O 9
ATOM 15428 N N . ALA B 2 3 ? 35.342 -8.013 18.926 1.00 0.00 654 ALA B N 9
ATOM 15429 C CA . ALA B 2 3 ? 34.503 -8.667 17.913 1.00 0.00 654 ALA B CA 9
ATOM 15430 C C . ALA B 2 3 ? 34.476 -7.869 16.605 1.00 0.00 654 ALA B C 9
ATOM 15431 O O . ALA B 2 3 ? 33.590 -8.065 15.743 1.00 0.00 654 ALA B O 9
ATOM 15438 N N . ARG B 2 4 ? 35.467 -6.995 16.441 1.00 0.00 655 ARG B N 9
ATOM 15439 C CA . ARG B 2 4 ? 35.571 -6.192 15.235 1.00 0.00 655 ARG B CA 9
ATOM 15440 C C . ARG B 2 4 ? 35.657 -7.091 14.005 1.00 0.00 655 ARG B C 9
ATOM 15441 O O . ARG B 2 4 ? 35.449 -6.625 12.894 1.00 0.00 655 ARG B O 9
ATOM 15462 N N . THR B 2 5 ? 35.968 -8.375 14.235 1.00 0.00 656 THR B N 9
ATOM 15463 C CA . THR B 2 5 ? 36.089 -9.374 13.176 1.00 0.00 656 THR B CA 9
ATOM 15464 C C . THR B 2 5 ? 35.069 -9.143 12.047 1.00 0.00 656 THR B C 9
ATOM 15465 O O . THR B 2 5 ? 35.291 -8.305 11.178 1.00 0.00 656 THR B O 9
ATOM 15476 N N . LEU B 2 6 ? 33.954 -9.869 12.036 1.00 0.00 657 LEU B N 9
ATOM 15477 C CA . LEU B 2 6 ? 32.978 -9.675 10.993 1.00 0.00 657 LEU B CA 9
ATOM 15478 C C . LEU B 2 6 ? 32.061 -8.528 11.371 1.00 0.00 657 LEU B C 9
ATOM 15479 O O . LEU B 2 6 ? 31.487 -7.875 10.502 1.00 0.00 657 LEU B O 9
ATOM 15495 N N . ALA B 2 7 ? 31.922 -8.276 12.671 1.00 0.00 658 ALA B N 9
ATOM 15496 C CA . ALA B 2 7 ? 31.066 -7.194 13.102 1.00 0.00 658 ALA B CA 9
ATOM 15497 C C . ALA B 2 7 ? 31.521 -5.875 12.486 1.00 0.00 658 ALA B C 9
ATOM 15498 O O . ALA B 2 7 ? 30.712 -5.137 11.950 1.00 0.00 658 ALA B O 9
ATOM 15505 N N . ASP B 2 8 ? 32.813 -5.580 12.549 1.00 0.00 659 ASP B N 9
ATOM 15506 C CA . ASP B 2 8 ? 33.299 -4.328 11.972 1.00 0.00 659 ASP B CA 9
ATOM 15507 C C . ASP B 2 8 ? 33.453 -4.435 10.458 1.00 0.00 659 ASP B C 9
ATOM 15508 O O . ASP B 2 8 ? 33.120 -3.502 9.732 1.00 0.00 659 ASP B O 9
ATOM 15517 N N . ILE B 2 9 ? 33.986 -5.558 9.989 1.00 0.00 660 ILE B N 9
ATOM 15518 C CA . ILE B 2 9 ? 34.213 -5.746 8.557 1.00 0.00 660 ILE B CA 9
ATOM 15519 C C . ILE B 2 9 ? 32.926 -5.705 7.733 1.00 0.00 660 ILE B C 9
ATOM 15520 O O . ILE B 2 9 ? 32.835 -4.972 6.746 1.00 0.00 660 ILE B O 9
ATOM 15536 N N . LYS B 2 10 ? 31.947 -6.512 8.117 1.00 0.00 661 LYS B N 9
ATOM 15537 C CA . LYS B 2 10 ? 30.697 -6.578 7.367 1.00 0.00 661 LYS B CA 9
ATOM 15538 C C . LYS B 2 10 ? 29.774 -5.405 7.657 1.00 0.00 661 LYS B C 9
ATOM 15539 O O . LYS B 2 10 ? 29.208 -4.820 6.738 1.00 0.00 661 LYS B O 9
ATOM 15558 N N . ALA B 2 11 ? 29.599 -5.080 8.927 1.00 0.00 662 ALA B N 9
ATOM 15559 C CA . ALA B 2 11 ? 28.697 -3.998 9.282 1.00 0.00 662 ALA B CA 9
ATOM 15560 C C . ALA B 2 11 ? 29.158 -2.679 8.673 1.00 0.00 662 ALA B C 9
ATOM 15561 O O . ALA B 2 11 ? 28.340 -1.914 8.164 1.00 0.00 662 ALA B O 9
ATOM 15568 N N . LYS B 2 12 ? 30.463 -2.420 8.684 1.00 0.00 663 LYS B N 9
ATOM 15569 C CA . LYS B 2 12 ? 30.962 -1.192 8.093 1.00 0.00 663 LYS B CA 9
ATOM 15570 C C . LYS B 2 12 ? 30.796 -1.263 6.585 1.00 0.00 663 LYS B C 9
ATOM 15571 O O . LYS B 2 12 ? 30.523 -0.255 5.940 1.00 0.00 663 LYS B O 9
ATOM 15590 N N . ALA B 2 13 ? 30.940 -2.469 6.032 1.00 0.00 664 ALA B N 9
ATOM 15591 C CA . ALA B 2 13 ? 30.787 -2.656 4.605 1.00 0.00 664 ALA B CA 9
ATOM 15592 C C . ALA B 2 13 ? 29.414 -2.180 4.180 1.00 0.00 664 ALA B C 9
ATOM 15593 O O . ALA B 2 13 ? 29.266 -1.603 3.120 1.00 0.00 664 ALA B O 9
ATOM 15600 N N . GLN B 2 14 ? 28.416 -2.423 5.025 1.00 0.00 665 GLN B N 9
ATOM 15601 C CA . GLN B 2 14 ? 27.051 -2.007 4.733 1.00 0.00 665 GLN B CA 9
ATOM 15602 C C . GLN B 2 14 ? 26.936 -0.505 4.785 1.00 0.00 665 GLN B C 9
ATOM 15603 O O . GLN B 2 14 ? 26.199 0.104 4.017 1.00 0.00 665 GLN B O 9
ATOM 15617 N N . LEU B 2 15 ? 27.657 0.080 5.707 1.00 0.00 666 LEU B N 9
ATOM 15618 C CA . LEU B 2 15 ? 27.619 1.523 5.862 1.00 0.00 666 LEU B CA 9
ATOM 15619 C C . LEU B 2 15 ? 28.114 2.187 4.593 1.00 0.00 666 LEU B C 9
ATOM 15620 O O . LEU B 2 15 ? 27.470 3.085 4.055 1.00 0.00 666 LEU B O 9
ATOM 15636 N N . VAL B 2 16 ? 29.268 1.742 4.126 1.00 0.00 667 VAL B N 9
ATOM 15637 C CA . VAL B 2 16 ? 29.847 2.323 2.911 1.00 0.00 667 VAL B CA 9
ATOM 15638 C C . VAL B 2 16 ? 29.119 1.846 1.650 1.00 0.00 667 VAL B C 9
ATOM 15639 O O . VAL B 2 16 ? 28.978 2.605 0.690 1.00 0.00 667 VAL B O 9
ATOM 15652 N N . LYS B 2 17 ? 28.652 0.603 1.654 1.00 0.00 668 LYS B N 9
ATOM 15653 C CA . LYS B 2 17 ? 27.936 0.062 0.503 1.00 0.00 668 LYS B CA 9
ATOM 15654 C C . LYS B 2 17 ? 26.610 0.783 0.320 1.00 0.00 668 LYS B C 9
ATOM 15655 O O . LYS B 2 17 ? 26.320 1.336 -0.741 1.00 0.00 668 LYS B O 9
ATOM 15674 N N . ALA B 2 18 ? 25.811 0.759 1.376 1.00 0.00 669 ALA B N 9
ATOM 15675 C CA . ALA B 2 18 ? 24.505 1.395 1.370 1.00 0.00 669 ALA B CA 9
ATOM 15676 C C . ALA B 2 18 ? 24.632 2.900 1.180 1.00 0.00 669 ALA B C 9
ATOM 15677 O O . ALA B 2 18 ? 23.721 3.554 0.673 1.00 0.00 669 ALA B O 9
ATOM 15684 N N . GLN B 2 19 ? 25.766 3.438 1.593 1.00 0.00 670 GLN B N 9
ATOM 15685 C CA . GLN B 2 19 ? 26.009 4.874 1.468 1.00 0.00 670 GLN B CA 9
ATOM 15686 C C . GLN B 2 19 ? 25.869 5.319 0.017 1.00 0.00 670 GLN B C 9
ATOM 15687 O O . GLN B 2 19 ? 24.912 6.016 -0.279 1.00 0.00 670 GLN B O 9
ATOM 15706 N N . GLY A 1 3 ? 41.435 -9.968 -14.401 1.00 0.00 225 GLY A N 10
ATOM 15707 C CA . GLY A 1 3 ? 42.305 -8.849 -14.060 1.00 0.00 225 GLY A CA 10
ATOM 15708 C C . GLY A 1 3 ? 41.520 -7.734 -13.372 1.00 0.00 225 GLY A C 10
ATOM 15709 O O . GLY A 1 3 ? 42.091 -6.916 -12.653 1.00 0.00 225 GLY A O 10
ATOM 15713 N N . SER A 1 4 ? 40.210 -7.705 -13.602 1.00 0.00 226 SER A N 10
ATOM 15714 C CA . SER A 1 4 ? 39.363 -6.681 -13.002 1.00 0.00 226 SER A CA 10
ATOM 15715 C C . SER A 1 4 ? 38.003 -7.252 -12.617 1.00 0.00 226 SER A C 10
ATOM 15716 O O . SER A 1 4 ? 37.431 -8.066 -13.342 1.00 0.00 226 SER A O 10
ATOM 15724 N N . ALA A 1 5 ? 37.488 -6.811 -11.473 1.00 0.00 227 ALA A N 10
ATOM 15725 C CA . ALA A 1 5 ? 36.186 -7.275 -11.001 1.00 0.00 227 ALA A CA 10
ATOM 15726 C C . ALA A 1 5 ? 35.550 -6.240 -10.071 1.00 0.00 227 ALA A C 10
ATOM 15727 O O . ALA A 1 5 ? 34.740 -6.584 -9.207 1.00 0.00 227 ALA A O 10
ATOM 15734 N N . ARG A 1 6 ? 35.913 -4.969 -10.281 1.00 0.00 228 ARG A N 10
ATOM 15735 C CA . ARG A 1 6 ? 35.375 -3.861 -9.494 1.00 0.00 228 ARG A CA 10
ATOM 15736 C C . ARG A 1 6 ? 35.602 -4.044 -7.994 1.00 0.00 228 ARG A C 10
ATOM 15737 O O . ARG A 1 6 ? 35.786 -5.158 -7.503 1.00 0.00 228 ARG A O 10
ATOM 15758 N N . CYS A 1 7 ? 35.557 -2.933 -7.262 1.00 0.00 229 CYS A N 10
ATOM 15759 C CA . CYS A 1 7 ? 35.718 -2.977 -5.816 1.00 0.00 229 CYS A CA 10
ATOM 15760 C C . CYS A 1 7 ? 34.331 -3.104 -5.190 1.00 0.00 229 CYS A C 10
ATOM 15761 O O . CYS A 1 7 ? 33.419 -2.347 -5.525 1.00 0.00 229 CYS A O 10
ATOM 15768 N N . ALA A 1 8 ? 34.166 -4.091 -4.327 1.00 0.00 230 ALA A N 10
ATOM 15769 C CA . ALA A 1 8 ? 32.872 -4.355 -3.706 1.00 0.00 230 ALA A CA 10
ATOM 15770 C C . ALA A 1 8 ? 32.338 -3.153 -2.935 1.00 0.00 230 ALA A C 10
ATOM 15771 O O . ALA A 1 8 ? 31.133 -2.901 -2.939 1.00 0.00 230 ALA A O 10
ATOM 15778 N N . VAL A 1 9 ? 33.211 -2.432 -2.246 1.00 0.00 231 VAL A N 10
ATOM 15779 C CA . VAL A 1 9 ? 32.758 -1.295 -1.460 1.00 0.00 231 VAL A CA 10
ATOM 15780 C C . VAL A 1 9 ? 33.805 -0.186 -1.426 1.00 0.00 231 VAL A C 10
ATOM 15781 O O . VAL A 1 9 ? 34.562 -0.067 -0.465 1.00 0.00 231 VAL A O 10
ATOM 15794 N N . CYS A 1 10 ? 33.823 0.622 -2.491 1.00 0.00 232 CYS A N 10
ATOM 15795 C CA . CYS A 1 10 ? 34.762 1.743 -2.616 1.00 0.00 232 CYS A CA 10
ATOM 15796 C C . CYS A 1 10 ? 34.835 2.218 -4.065 1.00 0.00 232 CYS A C 10
ATOM 15797 O O . CYS A 1 10 ? 35.181 3.369 -4.333 1.00 0.00 232 CYS A O 10
ATOM 15804 N N . GLU A 1 11 ? 34.509 1.318 -4.990 1.00 0.00 233 GLU A N 10
ATOM 15805 C CA . GLU A 1 11 ? 34.547 1.637 -6.417 1.00 0.00 233 GLU A CA 10
ATOM 15806 C C . GLU A 1 11 ? 35.973 1.966 -6.858 1.00 0.00 233 GLU A C 10
ATOM 15807 O O . GLU A 1 11 ? 36.607 2.875 -6.321 1.00 0.00 233 GLU A O 10
ATOM 15819 N N . GLY A 1 12 ? 36.474 1.220 -7.836 1.00 0.00 234 GLY A N 10
ATOM 15820 C CA . GLY A 1 12 ? 37.829 1.440 -8.333 1.00 0.00 234 GLY A CA 10
ATOM 15821 C C . GLY A 1 12 ? 38.515 0.110 -8.656 1.00 0.00 234 GLY A C 10
ATOM 15822 O O . GLY A 1 12 ? 39.229 -0.442 -7.818 1.00 0.00 234 GLY A O 10
ATOM 15826 N N . PRO A 1 13 ? 38.315 -0.413 -9.841 1.00 0.00 235 PRO A N 10
ATOM 15827 C CA . PRO A 1 13 ? 38.931 -1.709 -10.266 1.00 0.00 235 PRO A CA 10
ATOM 15828 C C . PRO A 1 13 ? 40.455 -1.696 -10.162 1.00 0.00 235 PRO A C 10
ATOM 15829 O O . PRO A 1 13 ? 41.090 -0.652 -10.311 1.00 0.00 235 PRO A O 10
ATOM 15840 N N . GLY A 1 14 ? 41.030 -2.868 -9.904 1.00 0.00 236 GLY A N 10
ATOM 15841 C CA . GLY A 1 14 ? 42.478 -2.992 -9.781 1.00 0.00 236 GLY A CA 10
ATOM 15842 C C . GLY A 1 14 ? 42.922 -4.432 -10.029 1.00 0.00 236 GLY A C 10
ATOM 15843 O O . GLY A 1 14 ? 42.097 -5.310 -10.284 1.00 0.00 236 GLY A O 10
ATOM 15847 N N . GLU A 1 15 ? 44.228 -4.668 -9.955 1.00 0.00 237 GLU A N 10
ATOM 15848 C CA . GLU A 1 15 ? 44.767 -6.006 -10.175 1.00 0.00 237 GLU A CA 10
ATOM 15849 C C . GLU A 1 15 ? 44.126 -7.002 -9.212 1.00 0.00 237 GLU A C 10
ATOM 15850 O O . GLU A 1 15 ? 44.152 -6.809 -7.998 1.00 0.00 237 GLU A O 10
ATOM 15862 N N . LEU A 1 16 ? 43.544 -8.064 -9.761 1.00 0.00 238 LEU A N 10
ATOM 15863 C CA . LEU A 1 16 ? 42.889 -9.077 -8.936 1.00 0.00 238 LEU A CA 10
ATOM 15864 C C . LEU A 1 16 ? 43.907 -9.873 -8.124 1.00 0.00 238 LEU A C 10
ATOM 15865 O O . LEU A 1 16 ? 43.597 -10.360 -7.039 1.00 0.00 238 LEU A O 10
ATOM 15881 N N . CYS A 1 17 ? 45.114 -10.013 -8.653 1.00 0.00 239 CYS A N 10
ATOM 15882 C CA . CYS A 1 17 ? 46.152 -10.764 -7.955 1.00 0.00 239 CYS A CA 10
ATOM 15883 C C . CYS A 1 17 ? 46.496 -10.116 -6.611 1.00 0.00 239 CYS A C 10
ATOM 15884 O O . CYS A 1 17 ? 46.780 -10.816 -5.639 1.00 0.00 239 CYS A O 10
ATOM 15892 N N . ASP A 1 18 ? 46.478 -8.785 -6.549 1.00 0.00 240 ASP A N 10
ATOM 15893 C CA . ASP A 1 18 ? 46.800 -8.088 -5.304 1.00 0.00 240 ASP A CA 10
ATOM 15894 C C . ASP A 1 18 ? 45.542 -7.756 -4.496 1.00 0.00 240 ASP A C 10
ATOM 15895 O O . ASP A 1 18 ? 45.633 -7.201 -3.400 1.00 0.00 240 ASP A O 10
ATOM 15904 N N . LEU A 1 19 ? 44.370 -8.089 -5.033 1.00 0.00 241 LEU A N 10
ATOM 15905 C CA . LEU A 1 19 ? 43.112 -7.811 -4.341 1.00 0.00 241 LEU A CA 10
ATOM 15906 C C . LEU A 1 19 ? 42.354 -9.111 -4.085 1.00 0.00 241 LEU A C 10
ATOM 15907 O O . LEU A 1 19 ? 42.520 -10.089 -4.810 1.00 0.00 241 LEU A O 10
ATOM 15923 N N . PHE A 1 20 ? 41.524 -9.122 -3.047 1.00 0.00 242 PHE A N 10
ATOM 15924 C CA . PHE A 1 20 ? 40.762 -10.323 -2.723 1.00 0.00 242 PHE A CA 10
ATOM 15925 C C . PHE A 1 20 ? 39.686 -10.546 -3.771 1.00 0.00 242 PHE A C 10
ATOM 15926 O O . PHE A 1 20 ? 38.906 -9.647 -4.058 1.00 0.00 242 PHE A O 10
ATOM 15943 N N . PHE A 1 21 ? 39.655 -11.742 -4.342 1.00 0.00 243 PHE A N 10
ATOM 15944 C CA . PHE A 1 21 ? 38.666 -12.062 -5.363 1.00 0.00 243 PHE A CA 10
ATOM 15945 C C . PHE A 1 21 ? 37.844 -13.280 -4.940 1.00 0.00 243 PHE A C 10
ATOM 15946 O O . PHE A 1 21 ? 38.387 -14.370 -4.760 1.00 0.00 243 PHE A O 10
ATOM 15963 N N . CYS A 1 22 ? 36.535 -13.088 -4.766 1.00 0.00 244 CYS A N 10
ATOM 15964 C CA . CYS A 1 22 ? 35.663 -14.179 -4.344 1.00 0.00 244 CYS A CA 10
ATOM 15965 C C . CYS A 1 22 ? 35.454 -15.192 -5.463 1.00 0.00 244 CYS A C 10
ATOM 15966 O O . CYS A 1 22 ? 35.620 -14.881 -6.643 1.00 0.00 244 CYS A O 10
ATOM 15973 N N . THR A 1 23 ? 35.072 -16.403 -5.074 1.00 0.00 245 THR A N 10
ATOM 15974 C CA . THR A 1 23 ? 34.818 -17.465 -6.037 1.00 0.00 245 THR A CA 10
ATOM 15975 C C . THR A 1 23 ? 33.315 -17.627 -6.285 1.00 0.00 245 THR A C 10
ATOM 15976 O O . THR A 1 23 ? 32.902 -18.491 -7.058 1.00 0.00 245 THR A O 10
ATOM 15987 N N . SER A 1 24 ? 32.498 -16.799 -5.624 1.00 0.00 246 SER A N 10
ATOM 15988 C CA . SER A 1 24 ? 31.048 -16.882 -5.790 1.00 0.00 246 SER A CA 10
ATOM 15989 C C . SER A 1 24 ? 30.493 -15.616 -6.439 1.00 0.00 246 SER A C 10
ATOM 15990 O O . SER A 1 24 ? 30.050 -15.646 -7.587 1.00 0.00 246 SER A O 10
ATOM 15998 N N . CYS A 1 25 ? 30.505 -14.504 -5.703 1.00 0.00 247 CYS A N 10
ATOM 15999 C CA . CYS A 1 25 ? 29.981 -13.251 -6.249 1.00 0.00 247 CYS A CA 10
ATOM 16000 C C . CYS A 1 25 ? 30.811 -12.789 -7.448 1.00 0.00 247 CYS A C 10
ATOM 16001 O O . CYS A 1 25 ? 30.288 -12.160 -8.367 1.00 0.00 247 CYS A O 10
ATOM 16008 N N . GLY A 1 26 ? 32.099 -13.131 -7.454 1.00 0.00 248 GLY A N 10
ATOM 16009 C CA . GLY A 1 26 ? 32.973 -12.770 -8.571 1.00 0.00 248 GLY A CA 10
ATOM 16010 C C . GLY A 1 26 ? 33.503 -11.338 -8.473 1.00 0.00 248 GLY A C 10
ATOM 16011 O O . GLY A 1 26 ? 34.174 -10.863 -9.389 1.00 0.00 248 GLY A O 10
ATOM 16015 N N . HIS A 1 27 ? 33.213 -10.653 -7.375 1.00 0.00 249 HIS A N 10
ATOM 16016 C CA . HIS A 1 27 ? 33.689 -9.282 -7.203 1.00 0.00 249 HIS A CA 10
ATOM 16017 C C . HIS A 1 27 ? 34.916 -9.258 -6.306 1.00 0.00 249 HIS A C 10
ATOM 16018 O O . HIS A 1 27 ? 35.122 -10.172 -5.501 1.00 0.00 249 HIS A O 10
ATOM 16033 N N . HIS A 1 28 ? 35.729 -8.212 -6.443 1.00 0.00 250 HIS A N 10
ATOM 16034 C CA . HIS A 1 28 ? 36.931 -8.095 -5.624 1.00 0.00 250 HIS A CA 10
ATOM 16035 C C . HIS A 1 28 ? 36.850 -6.862 -4.733 1.00 0.00 250 HIS A C 10
ATOM 16036 O O . HIS A 1 28 ? 35.966 -6.027 -4.903 1.00 0.00 250 HIS A O 10
ATOM 16051 N N . TYR A 1 29 ? 37.773 -6.752 -3.777 1.00 0.00 251 TYR A N 10
ATOM 16052 C CA . TYR A 1 29 ? 37.776 -5.609 -2.869 1.00 0.00 251 TYR A CA 10
ATOM 16053 C C . TYR A 1 29 ? 39.166 -5.361 -2.295 1.00 0.00 251 TYR A C 10
ATOM 16054 O O . TYR A 1 29 ? 40.027 -6.250 -2.289 1.00 0.00 251 TYR A O 10
ATOM 16072 N N . HIS A 1 30 ? 39.378 -4.127 -1.837 1.00 0.00 252 HIS A N 10
ATOM 16073 C CA . HIS A 1 30 ? 40.665 -3.727 -1.281 1.00 0.00 252 HIS A CA 10
ATOM 16074 C C . HIS A 1 30 ? 40.708 -3.987 0.223 1.00 0.00 252 HIS A C 10
ATOM 16075 O O . HIS A 1 30 ? 39.669 -4.069 0.880 1.00 0.00 252 HIS A O 10
ATOM 16089 N N . GLY A 1 31 ? 41.918 -4.112 0.756 1.00 0.00 253 GLY A N 10
ATOM 16090 C CA . GLY A 1 31 ? 42.099 -4.358 2.182 1.00 0.00 253 GLY A CA 10
ATOM 16091 C C . GLY A 1 31 ? 41.590 -3.191 3.027 1.00 0.00 253 GLY A C 10
ATOM 16092 O O . GLY A 1 31 ? 41.011 -3.396 4.087 1.00 0.00 253 GLY A O 10
ATOM 16096 N N . ALA A 1 32 ? 41.827 -1.969 2.564 1.00 0.00 254 ALA A N 10
ATOM 16097 C CA . ALA A 1 32 ? 41.395 -0.787 3.310 1.00 0.00 254 ALA A CA 10
ATOM 16098 C C . ALA A 1 32 ? 39.872 -0.708 3.425 1.00 0.00 254 ALA A C 10
ATOM 16099 O O . ALA A 1 32 ? 39.343 -0.333 4.473 1.00 0.00 254 ALA A O 10
ATOM 16106 N N . CYS A 1 33 ? 39.172 -1.032 2.342 1.00 0.00 255 CYS A N 10
ATOM 16107 C CA . CYS A 1 33 ? 37.712 -0.957 2.342 1.00 0.00 255 CYS A CA 10
ATOM 16108 C C . CYS A 1 33 ? 37.087 -1.921 3.354 1.00 0.00 255 CYS A C 10
ATOM 16109 O O . CYS A 1 33 ? 36.152 -1.557 4.068 1.00 0.00 255 CYS A O 10
ATOM 16116 N N . LEU A 1 34 ? 37.577 -3.157 3.390 1.00 0.00 256 LEU A N 10
ATOM 16117 C CA . LEU A 1 34 ? 37.020 -4.160 4.291 1.00 0.00 256 LEU A CA 10
ATOM 16118 C C . LEU A 1 34 ? 37.946 -4.477 5.466 1.00 0.00 256 LEU A C 10
ATOM 16119 O O . LEU A 1 34 ? 37.749 -5.471 6.163 1.00 0.00 256 LEU A O 10
ATOM 16135 N N . ASP A 1 35 ? 38.948 -3.638 5.691 1.00 0.00 257 ASP A N 10
ATOM 16136 C CA . ASP A 1 35 ? 39.876 -3.865 6.798 1.00 0.00 257 ASP A CA 10
ATOM 16137 C C . ASP A 1 35 ? 40.444 -5.282 6.748 1.00 0.00 257 ASP A C 10
ATOM 16138 O O . ASP A 1 35 ? 40.499 -5.974 7.766 1.00 0.00 257 ASP A O 10
ATOM 16147 N N . THR A 1 36 ? 40.861 -5.709 5.563 1.00 0.00 258 THR A N 10
ATOM 16148 C CA . THR A 1 36 ? 41.419 -7.046 5.394 1.00 0.00 258 THR A CA 10
ATOM 16149 C C . THR A 1 36 ? 42.869 -6.977 4.930 1.00 0.00 258 THR A C 10
ATOM 16150 O O . THR A 1 36 ? 43.189 -6.294 3.957 1.00 0.00 258 THR A O 10
ATOM 16161 N N . ALA A 1 37 ? 43.741 -7.699 5.626 1.00 0.00 259 ALA A N 10
ATOM 16162 C CA . ALA A 1 37 ? 45.153 -7.724 5.271 1.00 0.00 259 ALA A CA 10
ATOM 16163 C C . ALA A 1 37 ? 45.348 -8.465 3.952 1.00 0.00 259 ALA A C 10
ATOM 16164 O O . ALA A 1 37 ? 44.634 -9.424 3.658 1.00 0.00 259 ALA A O 10
ATOM 16171 N N . LEU A 1 38 ? 46.313 -8.016 3.158 1.00 0.00 260 LEU A N 10
ATOM 16172 C CA . LEU A 1 38 ? 46.579 -8.651 1.871 1.00 0.00 260 LEU A CA 10
ATOM 16173 C C . LEU A 1 38 ? 47.671 -9.709 2.014 1.00 0.00 260 LEU A C 10
ATOM 16174 O O . LEU A 1 38 ? 48.847 -9.384 2.174 1.00 0.00 260 LEU A O 10
ATOM 16190 N N . THR A 1 39 ? 47.271 -10.977 1.949 1.00 0.00 261 THR A N 10
ATOM 16191 C CA . THR A 1 39 ? 48.228 -12.072 2.066 1.00 0.00 261 THR A CA 10
ATOM 16192 C C . THR A 1 39 ? 47.895 -13.190 1.081 1.00 0.00 261 THR A C 10
ATOM 16193 O O . THR A 1 39 ? 46.739 -13.372 0.693 1.00 0.00 261 THR A O 10
ATOM 16204 N N . ALA A 1 40 ? 48.918 -13.942 0.688 1.00 0.00 262 ALA A N 10
ATOM 16205 C CA . ALA A 1 40 ? 48.735 -15.047 -0.245 1.00 0.00 262 ALA A CA 10
ATOM 16206 C C . ALA A 1 40 ? 47.832 -16.119 0.357 1.00 0.00 262 ALA A C 10
ATOM 16207 O O . ALA A 1 40 ? 47.017 -16.724 -0.341 1.00 0.00 262 ALA A O 10
ATOM 16214 N N . ARG A 1 41 ? 47.995 -16.360 1.654 1.00 0.00 263 ARG A N 10
ATOM 16215 C CA . ARG A 1 41 ? 47.203 -17.371 2.342 1.00 0.00 263 ARG A CA 10
ATOM 16216 C C . ARG A 1 41 ? 45.710 -17.069 2.234 1.00 0.00 263 ARG A C 10
ATOM 16217 O O . ARG A 1 41 ? 44.910 -17.960 1.951 1.00 0.00 263 ARG A O 10
ATOM 16238 N N . LYS A 1 42 ? 45.337 -15.810 2.449 1.00 0.00 264 LYS A N 10
ATOM 16239 C CA . LYS A 1 42 ? 43.933 -15.427 2.357 1.00 0.00 264 LYS A CA 10
ATOM 16240 C C . LYS A 1 42 ? 43.412 -15.660 0.943 1.00 0.00 264 LYS A C 10
ATOM 16241 O O . LYS A 1 42 ? 42.288 -16.124 0.756 1.00 0.00 264 LYS A O 10
ATOM 16260 N N . ARG A 1 43 ? 44.241 -15.356 -0.051 1.00 0.00 265 ARG A N 10
ATOM 16261 C CA . ARG A 1 43 ? 43.845 -15.559 -1.441 1.00 0.00 265 ARG A CA 10
ATOM 16262 C C . ARG A 1 43 ? 43.546 -17.031 -1.693 1.00 0.00 265 ARG A C 10
ATOM 16263 O O . ARG A 1 43 ? 42.724 -17.374 -2.542 1.00 0.00 265 ARG A O 10
ATOM 16284 N N . ALA A 1 44 ? 44.219 -17.900 -0.946 1.00 0.00 266 ALA A N 10
ATOM 16285 C CA . ALA A 1 44 ? 44.017 -19.334 -1.097 1.00 0.00 266 ALA A CA 10
ATOM 16286 C C . ALA A 1 44 ? 42.562 -19.698 -0.824 1.00 0.00 266 ALA A C 10
ATOM 16287 O O . ALA A 1 44 ? 41.986 -20.543 -1.510 1.00 0.00 266 ALA A O 10
ATOM 16294 N N . GLY A 1 45 ? 41.969 -19.057 0.179 1.00 0.00 267 GLY A N 10
ATOM 16295 C CA . GLY A 1 45 ? 40.577 -19.332 0.522 1.00 0.00 267 GLY A CA 10
ATOM 16296 C C . GLY A 1 45 ? 39.976 -18.208 1.363 1.00 0.00 267 GLY A C 10
ATOM 16297 O O . GLY A 1 45 ? 39.955 -18.288 2.591 1.00 0.00 267 GLY A O 10
ATOM 16301 N N . TRP A 1 46 ? 39.481 -17.169 0.694 1.00 0.00 268 TRP A N 10
ATOM 16302 C CA . TRP A 1 46 ? 38.870 -16.038 1.393 1.00 0.00 268 TRP A CA 10
ATOM 16303 C C . TRP A 1 46 ? 37.586 -15.601 0.686 1.00 0.00 268 TRP A C 10
ATOM 16304 O O . TRP A 1 46 ? 37.580 -15.350 -0.520 1.00 0.00 268 TRP A O 10
ATOM 16325 N N . GLN A 1 47 ? 36.512 -15.480 1.460 1.00 0.00 269 GLN A N 10
ATOM 16326 C CA . GLN A 1 47 ? 35.225 -15.033 0.935 1.00 0.00 269 GLN A CA 10
ATOM 16327 C C . GLN A 1 47 ? 34.918 -13.650 1.499 1.00 0.00 269 GLN A C 10
ATOM 16328 O O . GLN A 1 47 ? 35.636 -13.169 2.376 1.00 0.00 269 GLN A O 10
ATOM 16342 N N . CYS A 1 48 ? 33.859 -13.009 1.009 1.00 0.00 270 CYS A N 10
ATOM 16343 C CA . CYS A 1 48 ? 33.509 -11.681 1.511 1.00 0.00 270 CYS A CA 10
ATOM 16344 C C . CYS A 1 48 ? 32.292 -11.758 2.430 1.00 0.00 270 CYS A C 10
ATOM 16345 O O . CYS A 1 48 ? 31.508 -12.704 2.349 1.00 0.00 270 CYS A O 10
ATOM 16352 N N . PRO A 1 49 ? 32.120 -10.792 3.299 1.00 0.00 271 PRO A N 10
ATOM 16353 C CA . PRO A 1 49 ? 30.970 -10.764 4.253 1.00 0.00 271 PRO A CA 10
ATOM 16354 C C . PRO A 1 49 ? 29.617 -10.743 3.543 1.00 0.00 271 PRO A C 10
ATOM 16355 O O . PRO A 1 49 ? 28.639 -11.301 4.041 1.00 0.00 271 PRO A O 10
ATOM 16366 N N . GLU A 1 50 ? 29.558 -10.079 2.389 1.00 0.00 272 GLU A N 10
ATOM 16367 C CA . GLU A 1 50 ? 28.310 -9.980 1.640 1.00 0.00 272 GLU A CA 10
ATOM 16368 C C . GLU A 1 50 ? 27.829 -11.350 1.170 1.00 0.00 272 GLU A C 10
ATOM 16369 O O . GLU A 1 50 ? 26.649 -11.525 0.859 1.00 0.00 272 GLU A O 10
ATOM 16381 N N . CYS A 1 51 ? 28.736 -12.322 1.114 1.00 0.00 273 CYS A N 10
ATOM 16382 C CA . CYS A 1 51 ? 28.357 -13.662 0.670 1.00 0.00 273 CYS A CA 10
ATOM 16383 C C . CYS A 1 51 ? 29.129 -14.744 1.421 1.00 0.00 273 CYS A C 10
ATOM 16384 O O . CYS A 1 51 ? 29.532 -15.750 0.833 1.00 0.00 273 CYS A O 10
ATOM 16391 N N . LYS A 1 52 ? 29.319 -14.546 2.723 1.00 0.00 274 LYS A N 10
ATOM 16392 C CA . LYS A 1 52 ? 30.030 -15.531 3.532 1.00 0.00 274 LYS A CA 10
ATOM 16393 C C . LYS A 1 52 ? 29.036 -16.485 4.175 1.00 0.00 274 LYS A C 10
ATOM 16394 O O . LYS A 1 52 ? 28.020 -16.059 4.719 1.00 0.00 274 LYS A O 10
ATOM 16413 N N . VAL A 1 53 ? 29.327 -17.776 4.103 1.00 0.00 275 VAL A N 10
ATOM 16414 C CA . VAL A 1 53 ? 28.433 -18.767 4.677 1.00 0.00 275 VAL A CA 10
ATOM 16415 C C . VAL A 1 53 ? 28.984 -19.315 5.987 1.00 0.00 275 VAL A C 10
ATOM 16416 O O . VAL A 1 53 ? 30.185 -19.549 6.126 1.00 0.00 275 VAL A O 10
ATOM 16429 N N . CYS A 1 54 ? 28.088 -19.527 6.943 1.00 0.00 276 CYS A N 10
ATOM 16430 C CA . CYS A 1 54 ? 28.476 -20.064 8.239 1.00 0.00 276 CYS A CA 10
ATOM 16431 C C . CYS A 1 54 ? 29.055 -21.460 8.064 1.00 0.00 276 CYS A C 10
ATOM 16432 O O . CYS A 1 54 ? 28.486 -22.291 7.356 1.00 0.00 276 CYS A O 10
ATOM 16439 N N . GLN A 1 55 ? 30.182 -21.719 8.712 1.00 0.00 277 GLN A N 10
ATOM 16440 C CA . GLN A 1 55 ? 30.822 -23.024 8.619 1.00 0.00 277 GLN A CA 10
ATOM 16441 C C . GLN A 1 55 ? 30.134 -24.023 9.545 1.00 0.00 277 GLN A C 10
ATOM 16442 O O . GLN A 1 55 ? 30.776 -24.673 10.367 1.00 0.00 277 GLN A O 10
ATOM 16456 N N . ALA A 1 56 ? 28.820 -24.128 9.400 1.00 0.00 278 ALA A N 10
ATOM 16457 C CA . ALA A 1 56 ? 28.033 -25.036 10.217 1.00 0.00 278 ALA A CA 10
ATOM 16458 C C . ALA A 1 56 ? 26.631 -25.211 9.637 1.00 0.00 278 ALA A C 10
ATOM 16459 O O . ALA A 1 56 ? 26.172 -26.334 9.432 1.00 0.00 278 ALA A O 10
ATOM 16466 N N . CYS A 1 57 ? 25.950 -24.093 9.387 1.00 0.00 279 CYS A N 10
ATOM 16467 C CA . CYS A 1 57 ? 24.594 -24.140 8.844 1.00 0.00 279 CYS A CA 10
ATOM 16468 C C . CYS A 1 57 ? 24.495 -23.443 7.483 1.00 0.00 279 CYS A C 10
ATOM 16469 O O . CYS A 1 57 ? 23.436 -23.460 6.855 1.00 0.00 279 CYS A O 10
ATOM 16476 N N . ARG A 1 58 ? 25.595 -22.843 7.027 1.00 0.00 280 ARG A N 10
ATOM 16477 C CA . ARG A 1 58 ? 25.619 -22.158 5.738 1.00 0.00 280 ARG A CA 10
ATOM 16478 C C . ARG A 1 58 ? 24.718 -20.918 5.723 1.00 0.00 280 ARG A C 10
ATOM 16479 O O . ARG A 1 58 ? 24.510 -20.314 4.673 1.00 0.00 280 ARG A O 10
ATOM 16500 N N . LYS A 1 59 ? 24.195 -20.532 6.885 1.00 0.00 281 LYS A N 10
ATOM 16501 C CA . LYS A 1 59 ? 23.338 -19.356 6.966 1.00 0.00 281 LYS A CA 10
ATOM 16502 C C . LYS A 1 59 ? 24.201 -18.095 7.161 1.00 0.00 281 LYS A C 10
ATOM 16503 O O . LYS A 1 59 ? 24.973 -18.029 8.118 1.00 0.00 281 LYS A O 10
ATOM 16522 N N . PRO A 1 60 ? 24.113 -17.104 6.291 1.00 0.00 282 PRO A N 10
ATOM 16523 C CA . PRO A 1 60 ? 24.932 -15.863 6.416 1.00 0.00 282 PRO A CA 10
ATOM 16524 C C . PRO A 1 60 ? 24.322 -14.837 7.364 1.00 0.00 282 PRO A C 10
ATOM 16525 O O . PRO A 1 60 ? 23.325 -15.105 8.036 1.00 0.00 282 PRO A O 10
ATOM 16536 N N . GLY A 1 61 ? 24.932 -13.656 7.403 1.00 0.00 283 GLY A N 10
ATOM 16537 C CA . GLY A 1 61 ? 24.453 -12.580 8.260 1.00 0.00 283 GLY A CA 10
ATOM 16538 C C . GLY A 1 61 ? 24.906 -12.790 9.698 1.00 0.00 283 GLY A C 10
ATOM 16539 O O . GLY A 1 61 ? 25.788 -13.605 9.969 1.00 0.00 283 GLY A O 10
ATOM 16543 N N . ASN A 1 62 ? 24.292 -12.054 10.615 1.00 0.00 284 ASN A N 10
ATOM 16544 C CA . ASN A 1 62 ? 24.634 -12.173 12.025 1.00 0.00 284 ASN A CA 10
ATOM 16545 C C . ASN A 1 62 ? 26.124 -11.923 12.253 1.00 0.00 284 ASN A C 10
ATOM 16546 O O . ASN A 1 62 ? 26.749 -12.613 13.046 1.00 0.00 284 ASN A O 10
ATOM 16557 N N . ASP A 1 63 ? 26.688 -10.940 11.552 1.00 0.00 285 ASP A N 10
ATOM 16558 C CA . ASP A 1 63 ? 28.114 -10.630 11.701 1.00 0.00 285 ASP A CA 10
ATOM 16559 C C . ASP A 1 63 ? 28.489 -10.370 13.160 1.00 0.00 285 ASP A C 10
ATOM 16560 O O . ASP A 1 63 ? 29.497 -10.885 13.643 1.00 0.00 285 ASP A O 10
ATOM 16569 N N . SER A 1 64 ? 27.689 -9.571 13.861 1.00 0.00 286 SER A N 10
ATOM 16570 C CA . SER A 1 64 ? 27.986 -9.268 15.259 1.00 0.00 286 SER A CA 10
ATOM 16571 C C . SER A 1 64 ? 27.946 -10.532 16.096 1.00 0.00 286 SER A C 10
ATOM 16572 O O . SER A 1 64 ? 28.643 -10.645 17.104 1.00 0.00 286 SER A O 10
ATOM 16580 N N . LYS A 1 65 ? 27.152 -11.496 15.657 1.00 0.00 287 LYS A N 10
ATOM 16581 C CA . LYS A 1 65 ? 27.064 -12.762 16.362 1.00 0.00 287 LYS A CA 10
ATOM 16582 C C . LYS A 1 65 ? 27.896 -13.825 15.642 1.00 0.00 287 LYS A C 10
ATOM 16583 O O . LYS A 1 65 ? 27.859 -14.996 16.008 1.00 0.00 287 LYS A O 10
ATOM 16602 N N . MET A 1 66 ? 28.644 -13.411 14.612 1.00 0.00 288 MET A N 10
ATOM 16603 C CA . MET A 1 66 ? 29.478 -14.346 13.865 1.00 0.00 288 MET A CA 10
ATOM 16604 C C . MET A 1 66 ? 30.952 -14.026 14.091 1.00 0.00 288 MET A C 10
ATOM 16605 O O . MET A 1 66 ? 31.368 -12.870 14.008 1.00 0.00 288 MET A O 10
ATOM 16619 N N . LEU A 1 67 ? 31.732 -15.056 14.372 1.00 0.00 289 LEU A N 10
ATOM 16620 C CA . LEU A 1 67 ? 33.156 -14.887 14.606 1.00 0.00 289 LEU A CA 10
ATOM 16621 C C . LEU A 1 67 ? 33.928 -15.271 13.344 1.00 0.00 289 LEU A C 10
ATOM 16622 O O . LEU A 1 67 ? 33.827 -16.403 12.871 1.00 0.00 289 LEU A O 10
ATOM 16638 N N . VAL A 1 68 ? 34.694 -14.329 12.801 1.00 0.00 290 VAL A N 10
ATOM 16639 C CA . VAL A 1 68 ? 35.474 -14.591 11.593 1.00 0.00 290 VAL A CA 10
ATOM 16640 C C . VAL A 1 68 ? 36.965 -14.607 11.894 1.00 0.00 290 VAL A C 10
ATOM 16641 O O . VAL A 1 68 ? 37.482 -13.721 12.575 1.00 0.00 290 VAL A O 10
ATOM 16654 N N . CYS A 1 69 ? 37.655 -15.615 11.371 1.00 0.00 291 CYS A N 10
ATOM 16655 C CA . CYS A 1 69 ? 39.094 -15.727 11.582 1.00 0.00 291 CYS A CA 10
ATOM 16656 C C . CYS A 1 69 ? 39.819 -14.563 10.908 1.00 0.00 291 CYS A C 10
ATOM 16657 O O . CYS A 1 69 ? 39.312 -13.980 9.949 1.00 0.00 291 CYS A O 10
ATOM 16664 N N . GLU A 1 70 ? 41.002 -14.224 11.415 1.00 0.00 292 GLU A N 10
ATOM 16665 C CA . GLU A 1 70 ? 41.776 -13.123 10.847 1.00 0.00 292 GLU A CA 10
ATOM 16666 C C . GLU A 1 70 ? 42.738 -13.616 9.769 1.00 0.00 292 GLU A C 10
ATOM 16667 O O . GLU A 1 70 ? 43.259 -12.819 8.987 1.00 0.00 292 GLU A O 10
ATOM 16679 N N . THR A 1 71 ? 42.981 -14.924 9.734 1.00 0.00 293 THR A N 10
ATOM 16680 C CA . THR A 1 71 ? 43.895 -15.491 8.746 1.00 0.00 293 THR A CA 10
ATOM 16681 C C . THR A 1 71 ? 43.206 -16.580 7.926 1.00 0.00 293 THR A C 10
ATOM 16682 O O . THR A 1 71 ? 43.310 -16.607 6.700 1.00 0.00 293 THR A O 10
ATOM 16693 N N . CYS A 1 72 ? 42.498 -17.474 8.610 1.00 0.00 294 CYS A N 10
ATOM 16694 C CA . CYS A 1 72 ? 41.791 -18.557 7.933 1.00 0.00 294 CYS A CA 10
ATOM 16695 C C . CYS A 1 72 ? 40.321 -18.182 7.759 1.00 0.00 294 CYS A C 10
ATOM 16696 O O . CYS A 1 72 ? 39.484 -18.538 8.585 1.00 0.00 294 CYS A O 10
ATOM 16703 N N . ASP A 1 73 ? 40.023 -17.441 6.685 1.00 0.00 295 ASP A N 10
ATOM 16704 C CA . ASP A 1 73 ? 38.652 -16.990 6.419 1.00 0.00 295 ASP A CA 10
ATOM 16705 C C . ASP A 1 73 ? 37.634 -18.094 6.681 1.00 0.00 295 ASP A C 10
ATOM 16706 O O . ASP A 1 73 ? 37.397 -18.959 5.837 1.00 0.00 295 ASP A O 10
ATOM 16715 N N . LYS A 1 74 ? 37.027 -18.039 7.860 1.00 0.00 296 LYS A N 10
ATOM 16716 C CA . LYS A 1 74 ? 36.021 -19.012 8.255 1.00 0.00 296 LYS A CA 10
ATOM 16717 C C . LYS A 1 74 ? 34.931 -18.318 9.056 1.00 0.00 296 LYS A C 10
ATOM 16718 O O . LYS A 1 74 ? 35.218 -17.444 9.883 1.00 0.00 296 LYS A O 10
ATOM 16737 N N . GLY A 1 75 ? 33.685 -18.711 8.810 1.00 0.00 297 GLY A N 10
ATOM 16738 C CA . GLY A 1 75 ? 32.552 -18.115 9.523 1.00 0.00 297 GLY A CA 10
ATOM 16739 C C . GLY A 1 75 ? 32.081 -19.019 10.643 1.00 0.00 297 GLY A C 10
ATOM 16740 O O . GLY A 1 75 ? 31.819 -20.203 10.435 1.00 0.00 297 GLY A O 10
ATOM 16744 N N . TYR A 1 76 ? 31.978 -18.450 11.832 1.00 0.00 298 TYR A N 10
ATOM 16745 C CA . TYR A 1 76 ? 31.536 -19.209 12.987 1.00 0.00 298 TYR A CA 10
ATOM 16746 C C . TYR A 1 76 ? 30.340 -18.539 13.649 1.00 0.00 298 TYR A C 10
ATOM 16747 O O . TYR A 1 76 ? 30.379 -17.367 13.993 1.00 0.00 298 TYR A O 10
ATOM 16765 N N . HIS A 1 77 ? 29.276 -19.302 13.821 1.00 0.00 299 HIS A N 10
ATOM 16766 C CA . HIS A 1 77 ? 28.061 -18.786 14.445 1.00 0.00 299 HIS A CA 10
ATOM 16767 C C . HIS A 1 77 ? 28.096 -19.048 15.946 1.00 0.00 299 HIS A C 10
ATOM 16768 O O . HIS A 1 77 ? 28.317 -20.173 16.369 1.00 0.00 299 HIS A O 10
ATOM 16782 N N . THR A 1 78 ? 27.889 -18.007 16.749 1.00 0.00 300 THR A N 10
ATOM 16783 C CA . THR A 1 78 ? 27.929 -18.146 18.202 1.00 0.00 300 THR A CA 10
ATOM 16784 C C . THR A 1 78 ? 26.915 -19.163 18.725 1.00 0.00 300 THR A C 10
ATOM 16785 O O . THR A 1 78 ? 26.994 -19.572 19.884 1.00 0.00 300 THR A O 10
ATOM 16796 N N . PHE A 1 79 ? 25.975 -19.580 17.880 1.00 0.00 301 PHE A N 10
ATOM 16797 C CA . PHE A 1 79 ? 24.974 -20.556 18.299 1.00 0.00 301 PHE A CA 10
ATOM 16798 C C . PHE A 1 79 ? 25.117 -21.875 17.546 1.00 0.00 301 PHE A C 10
ATOM 16799 O O . PHE A 1 79 ? 24.272 -22.760 17.681 1.00 0.00 301 PHE A O 10
ATOM 16816 N N . CYS A 1 80 ? 26.192 -22.023 16.769 1.00 0.00 302 CYS A N 10
ATOM 16817 C CA . CYS A 1 80 ? 26.400 -23.270 16.039 1.00 0.00 302 CYS A CA 10
ATOM 16818 C C . CYS A 1 80 ? 27.801 -23.355 15.425 1.00 0.00 302 CYS A C 10
ATOM 16819 O O . CYS A 1 80 ? 27.994 -24.008 14.404 1.00 0.00 302 CYS A O 10
ATOM 16826 N N . LEU A 1 81 ? 28.790 -22.730 16.076 1.00 0.00 303 LEU A N 10
ATOM 16827 C CA . LEU A 1 81 ? 30.167 -22.791 15.591 1.00 0.00 303 LEU A CA 10
ATOM 16828 C C . LEU A 1 81 ? 30.762 -24.130 16.009 1.00 0.00 303 LEU A C 10
ATOM 16829 O O . LEU A 1 81 ? 30.139 -24.843 16.797 1.00 0.00 303 LEU A O 10
ATOM 16845 N N . LYS A 1 82 ? 31.934 -24.499 15.470 1.00 0.00 304 LYS A N 10
ATOM 16846 C CA . LYS A 1 82 ? 32.526 -25.796 15.824 1.00 0.00 304 LYS A CA 10
ATOM 16847 C C . LYS A 1 82 ? 32.476 -25.972 17.342 1.00 0.00 304 LYS A C 10
ATOM 16848 O O . LYS A 1 82 ? 31.771 -26.854 17.820 1.00 0.00 304 LYS A O 10
ATOM 16867 N N . PRO A 1 83 ? 33.106 -25.112 18.113 1.00 0.00 305 PRO A N 10
ATOM 16868 C CA . PRO A 1 83 ? 32.987 -25.145 19.588 1.00 0.00 305 PRO A CA 10
ATOM 16869 C C . PRO A 1 83 ? 31.868 -24.176 19.991 1.00 0.00 305 PRO A C 10
ATOM 16870 O O . PRO A 1 83 ? 32.112 -22.975 20.102 1.00 0.00 305 PRO A O 10
ATOM 16881 N N . PRO A 1 84 ? 30.647 -24.626 20.149 1.00 0.00 306 PRO A N 10
ATOM 16882 C CA . PRO A 1 84 ? 29.505 -23.713 20.458 1.00 0.00 306 PRO A CA 10
ATOM 16883 C C . PRO A 1 84 ? 29.683 -22.937 21.754 1.00 0.00 306 PRO A C 10
ATOM 16884 O O . PRO A 1 84 ? 30.176 -23.463 22.753 1.00 0.00 306 PRO A O 10
ATOM 16895 N N . MET A 1 85 ? 29.275 -21.673 21.714 1.00 0.00 307 MET A N 10
ATOM 16896 C CA . MET A 1 85 ? 29.379 -20.798 22.868 1.00 0.00 307 MET A CA 10
ATOM 16897 C C . MET A 1 85 ? 27.977 -20.380 23.327 1.00 0.00 307 MET A C 10
ATOM 16898 O O . MET A 1 85 ? 27.041 -20.376 22.530 1.00 0.00 307 MET A O 10
ATOM 16912 N N . GLU A 1 86 ? 27.824 -20.038 24.608 1.00 0.00 308 GLU A N 10
ATOM 16913 C CA . GLU A 1 86 ? 26.516 -19.638 25.120 1.00 0.00 308 GLU A CA 10
ATOM 16914 C C . GLU A 1 86 ? 26.302 -18.128 24.994 1.00 0.00 308 GLU A C 10
ATOM 16915 O O . GLU A 1 86 ? 25.192 -17.638 25.199 1.00 0.00 308 GLU A O 10
ATOM 16927 N N . GLU A 1 87 ? 27.360 -17.395 24.659 1.00 0.00 309 GLU A N 10
ATOM 16928 C CA . GLU A 1 87 ? 27.249 -15.947 24.516 1.00 0.00 309 GLU A CA 10
ATOM 16929 C C . GLU A 1 87 ? 28.336 -15.409 23.593 1.00 0.00 309 GLU A C 10
ATOM 16930 O O . GLU A 1 87 ? 29.222 -16.145 23.164 1.00 0.00 309 GLU A O 10
ATOM 16942 N N . LEU A 1 88 ? 28.253 -14.119 23.293 1.00 0.00 310 LEU A N 10
ATOM 16943 C CA . LEU A 1 88 ? 29.231 -13.487 22.419 1.00 0.00 310 LEU A CA 10
ATOM 16944 C C . LEU A 1 88 ? 30.475 -13.070 23.224 1.00 0.00 310 LEU A C 10
ATOM 16945 O O . LEU A 1 88 ? 30.368 -12.240 24.125 1.00 0.00 310 LEU A O 10
ATOM 16961 N N . PRO A 1 89 ? 31.643 -13.611 22.938 1.00 0.00 311 PRO A N 10
ATOM 16962 C CA . PRO A 1 89 ? 32.887 -13.248 23.684 1.00 0.00 311 PRO A CA 10
ATOM 16963 C C . PRO A 1 89 ? 33.176 -11.750 23.624 1.00 0.00 311 PRO A C 10
ATOM 16964 O O . PRO A 1 89 ? 33.043 -11.125 22.571 1.00 0.00 311 PRO A O 10
ATOM 16975 N N . ALA A 1 90 ? 33.583 -11.183 24.753 1.00 0.00 312 ALA A N 10
ATOM 16976 C CA . ALA A 1 90 ? 33.901 -9.762 24.807 1.00 0.00 312 ALA A CA 10
ATOM 16977 C C . ALA A 1 90 ? 35.077 -9.457 23.886 1.00 0.00 312 ALA A C 10
ATOM 16978 O O . ALA A 1 90 ? 35.082 -8.455 23.174 1.00 0.00 312 ALA A O 10
ATOM 16985 N N . HIS A 1 91 ? 36.067 -10.342 23.900 1.00 0.00 313 HIS A N 10
ATOM 16986 C CA . HIS A 1 91 ? 37.245 -10.176 23.058 1.00 0.00 313 HIS A CA 10
ATOM 16987 C C . HIS A 1 91 ? 37.105 -11.011 21.792 1.00 0.00 313 HIS A C 10
ATOM 16988 O O . HIS A 1 91 ? 36.072 -11.641 21.567 1.00 0.00 313 HIS A O 10
ATOM 17003 N N . SER A 1 92 ? 38.141 -11.006 20.961 1.00 0.00 314 SER A N 10
ATOM 17004 C CA . SER A 1 92 ? 38.102 -11.765 19.722 1.00 0.00 314 SER A CA 10
ATOM 17005 C C . SER A 1 92 ? 38.393 -13.236 19.976 1.00 0.00 314 SER A C 10
ATOM 17006 O O . SER A 1 92 ? 38.920 -13.606 21.022 1.00 0.00 314 SER A O 10
ATOM 17014 N N . TRP A 1 93 ? 38.050 -14.067 19.003 1.00 0.00 315 TRP A N 10
ATOM 17015 C CA . TRP A 1 93 ? 38.280 -15.497 19.115 1.00 0.00 315 TRP A CA 10
ATOM 17016 C C . TRP A 1 93 ? 38.690 -16.072 17.764 1.00 0.00 315 TRP A C 10
ATOM 17017 O O . TRP A 1 93 ? 38.026 -15.846 16.752 1.00 0.00 315 TRP A O 10
ATOM 17038 N N . LYS A 1 94 ? 39.792 -16.812 17.766 1.00 0.00 316 LYS A N 10
ATOM 17039 C CA . LYS A 1 94 ? 40.311 -17.426 16.548 1.00 0.00 316 LYS A CA 10
ATOM 17040 C C . LYS A 1 94 ? 41.610 -18.171 16.874 1.00 0.00 316 LYS A C 10
ATOM 17041 O O . LYS A 1 94 ? 42.047 -18.162 18.026 1.00 0.00 316 LYS A O 10
ATOM 17060 N N . CYS A 1 95 ? 42.216 -18.828 15.877 1.00 0.00 317 CYS A N 10
ATOM 17061 C CA . CYS A 1 95 ? 43.459 -19.580 16.108 1.00 0.00 317 CYS A CA 10
ATOM 17062 C C . CYS A 1 95 ? 44.445 -18.737 16.918 1.00 0.00 317 CYS A C 10
ATOM 17063 O O . CYS A 1 95 ? 44.264 -17.535 17.055 1.00 0.00 317 CYS A O 10
ATOM 17070 N N . LYS A 1 96 ? 45.480 -19.371 17.461 1.00 0.00 318 LYS A N 10
ATOM 17071 C CA . LYS A 1 96 ? 46.473 -18.644 18.255 1.00 0.00 318 LYS A CA 10
ATOM 17072 C C . LYS A 1 96 ? 47.208 -17.600 17.404 1.00 0.00 318 LYS A C 10
ATOM 17073 O O . LYS A 1 96 ? 47.305 -16.424 17.779 1.00 0.00 318 LYS A O 10
ATOM 17092 N N . ALA A 1 97 ? 47.717 -18.043 16.257 1.00 0.00 319 ALA A N 10
ATOM 17093 C CA . ALA A 1 97 ? 48.443 -17.158 15.350 1.00 0.00 319 ALA A CA 10
ATOM 17094 C C . ALA A 1 97 ? 47.538 -16.041 14.850 1.00 0.00 319 ALA A C 10
ATOM 17095 O O . ALA A 1 97 ? 47.989 -14.930 14.578 1.00 0.00 319 ALA A O 10
ATOM 17102 N N . CYS A 1 98 ? 46.260 -16.354 14.714 1.00 0.00 320 CYS A N 10
ATOM 17103 C CA . CYS A 1 98 ? 45.290 -15.383 14.232 1.00 0.00 320 CYS A CA 10
ATOM 17104 C C . CYS A 1 98 ? 44.800 -14.497 15.375 1.00 0.00 320 CYS A C 10
ATOM 17105 O O . CYS A 1 98 ? 44.401 -13.352 15.160 1.00 0.00 320 CYS A O 10
ATOM 17112 N N . ARG A 1 99 ? 44.826 -15.039 16.585 1.00 0.00 321 ARG A N 10
ATOM 17113 C CA . ARG A 1 99 ? 44.375 -14.303 17.758 1.00 0.00 321 ARG A CA 10
ATOM 17114 C C . ARG A 1 99 ? 45.170 -13.020 17.910 1.00 0.00 321 ARG A C 10
ATOM 17115 O O . ARG A 1 99 ? 44.607 -11.953 18.151 1.00 0.00 321 ARG A O 10
ATOM 17136 N N . VAL A 1 100 ? 46.482 -13.127 17.761 1.00 0.00 322 VAL A N 10
ATOM 17137 C CA . VAL A 1 100 ? 47.339 -11.955 17.880 1.00 0.00 322 VAL A CA 10
ATOM 17138 C C . VAL A 1 100 ? 47.048 -10.960 16.761 1.00 0.00 322 VAL A C 10
ATOM 17139 O O . VAL A 1 100 ? 46.066 -11.104 16.032 1.00 0.00 322 VAL A O 10
ATOM 17152 N N . THR B 2 1 ? 38.951 -5.068 21.234 1.00 0.00 652 THR B N 10
ATOM 17153 C CA . THR B 2 1 ? 38.678 -6.285 20.479 1.00 0.00 652 THR B CA 10
ATOM 17154 C C . THR B 2 1 ? 37.228 -6.733 20.693 1.00 0.00 652 THR B C 10
ATOM 17155 O O . THR B 2 1 ? 36.949 -7.918 20.868 1.00 0.00 652 THR B O 10
ATOM 17166 N N . GLY B 2 2 ? 36.306 -5.773 20.670 1.00 0.00 653 GLY B N 10
ATOM 17167 C CA . GLY B 2 2 ? 34.886 -6.079 20.856 1.00 0.00 653 GLY B CA 10
ATOM 17168 C C . GLY B 2 2 ? 34.311 -6.733 19.612 1.00 0.00 653 GLY B C 10
ATOM 17169 O O . GLY B 2 2 ? 33.609 -6.098 18.825 1.00 0.00 653 GLY B O 10
ATOM 17173 N N . ALA B 2 3 ? 34.633 -8.003 19.443 1.00 0.00 654 ALA B N 10
ATOM 17174 C CA . ALA B 2 3 ? 34.171 -8.771 18.287 1.00 0.00 654 ALA B CA 10
ATOM 17175 C C . ALA B 2 3 ? 34.379 -7.971 17.002 1.00 0.00 654 ALA B C 10
ATOM 17176 O O . ALA B 2 3 ? 33.618 -8.099 16.024 1.00 0.00 654 ALA B O 10
ATOM 17183 N N . ARG B 2 4 ? 35.440 -7.163 17.018 1.00 0.00 655 ARG B N 10
ATOM 17184 C CA . ARG B 2 4 ? 35.813 -6.335 15.878 1.00 0.00 655 ARG B CA 10
ATOM 17185 C C . ARG B 2 4 ? 35.856 -7.178 14.606 1.00 0.00 655 ARG B C 10
ATOM 17186 O O . ARG B 2 4 ? 35.703 -6.659 13.507 1.00 0.00 655 ARG B O 10
ATOM 17207 N N . THR B 2 5 ? 36.078 -8.478 14.792 1.00 0.00 656 THR B N 10
ATOM 17208 C CA . THR B 2 5 ? 36.161 -9.449 13.705 1.00 0.00 656 THR B CA 10
ATOM 17209 C C . THR B 2 5 ? 35.153 -9.166 12.567 1.00 0.00 656 THR B C 10
ATOM 17210 O O . THR B 2 5 ? 35.386 -8.284 11.744 1.00 0.00 656 THR B O 10
ATOM 17221 N N . LEU B 2 6 ? 34.048 -9.914 12.486 1.00 0.00 657 LEU B N 10
ATOM 17222 C CA . LEU B 2 6 ? 33.091 -9.689 11.417 1.00 0.00 657 LEU B CA 10
ATOM 17223 C C . LEU B 2 6 ? 32.138 -8.575 11.798 1.00 0.00 657 LEU B C 10
ATOM 17224 O O . LEU B 2 6 ? 31.585 -7.904 10.928 1.00 0.00 657 LEU B O 10
ATOM 17240 N N . ALA B 2 7 ? 31.946 -8.366 13.097 1.00 0.00 658 ALA B N 10
ATOM 17241 C CA . ALA B 2 7 ? 31.055 -7.317 13.532 1.00 0.00 658 ALA B CA 10
ATOM 17242 C C . ALA B 2 7 ? 31.503 -5.976 12.972 1.00 0.00 658 ALA B C 10
ATOM 17243 O O . ALA B 2 7 ? 30.686 -5.191 12.524 1.00 0.00 658 ALA B O 10
ATOM 17250 N N . ASP B 2 8 ? 32.798 -5.716 12.985 1.00 0.00 659 ASP B N 10
ATOM 17251 C CA . ASP B 2 8 ? 33.287 -4.447 12.459 1.00 0.00 659 ASP B CA 10
ATOM 17252 C C . ASP B 2 8 ? 33.465 -4.502 10.947 1.00 0.00 659 ASP B C 10
ATOM 17253 O O . ASP B 2 8 ? 33.102 -3.566 10.243 1.00 0.00 659 ASP B O 10
ATOM 17262 N N . ILE B 2 9 ? 34.049 -5.586 10.456 1.00 0.00 660 ILE B N 10
ATOM 17263 C CA . ILE B 2 9 ? 34.305 -5.724 9.023 1.00 0.00 660 ILE B CA 10
ATOM 17264 C C . ILE B 2 9 ? 33.025 -5.668 8.187 1.00 0.00 660 ILE B C 10
ATOM 17265 O O . ILE B 2 9 ? 32.943 -4.908 7.220 1.00 0.00 660 ILE B O 10
ATOM 17281 N N . LYS B 2 10 ? 32.046 -6.489 8.538 1.00 0.00 661 LYS B N 10
ATOM 17282 C CA . LYS B 2 10 ? 30.804 -6.537 7.774 1.00 0.00 661 LYS B CA 10
ATOM 17283 C C . LYS B 2 10 ? 29.877 -5.377 8.100 1.00 0.00 661 LYS B C 10
ATOM 17284 O O . LYS B 2 10 ? 29.290 -4.785 7.195 1.00 0.00 661 LYS B O 10
ATOM 17303 N N . ALA B 2 11 ? 29.718 -5.056 9.377 1.00 0.00 662 ALA B N 10
ATOM 17304 C CA . ALA B 2 11 ? 28.819 -3.973 9.732 1.00 0.00 662 ALA B CA 10
ATOM 17305 C C . ALA B 2 11 ? 29.313 -2.651 9.153 1.00 0.00 662 ALA B C 10
ATOM 17306 O O . ALA B 2 11 ? 28.526 -1.883 8.600 1.00 0.00 662 ALA B O 10
ATOM 17313 N N . LYS B 2 12 ? 30.618 -2.394 9.247 1.00 0.00 663 LYS B N 10
ATOM 17314 C CA . LYS B 2 12 ? 31.155 -1.159 8.696 1.00 0.00 663 LYS B CA 10
ATOM 17315 C C . LYS B 2 12 ? 31.015 -1.182 7.187 1.00 0.00 663 LYS B C 10
ATOM 17316 O O . LYS B 2 12 ? 30.812 -0.144 6.564 1.00 0.00 663 LYS B O 10
ATOM 17335 N N . ALA B 2 13 ? 31.098 -2.377 6.604 1.00 0.00 664 ALA B N 10
ATOM 17336 C CA . ALA B 2 13 ? 30.954 -2.513 5.169 1.00 0.00 664 ALA B CA 10
ATOM 17337 C C . ALA B 2 13 ? 29.603 -1.971 4.748 1.00 0.00 664 ALA B C 10
ATOM 17338 O O . ALA B 2 13 ? 29.481 -1.352 3.707 1.00 0.00 664 ALA B O 10
ATOM 17345 N N . GLN B 2 14 ? 28.592 -2.207 5.575 1.00 0.00 665 GLN B N 10
ATOM 17346 C CA . GLN B 2 14 ? 27.250 -1.728 5.285 1.00 0.00 665 GLN B CA 10
ATOM 17347 C C . GLN B 2 14 ? 27.192 -0.228 5.416 1.00 0.00 665 GLN B C 10
ATOM 17348 O O . GLN B 2 14 ? 26.418 0.442 4.736 1.00 0.00 665 GLN B O 10
ATOM 17362 N N . LEU B 2 15 ? 28.009 0.292 6.306 1.00 0.00 666 LEU B N 10
ATOM 17363 C CA . LEU B 2 15 ? 28.033 1.727 6.524 1.00 0.00 666 LEU B CA 10
ATOM 17364 C C . LEU B 2 15 ? 28.606 2.417 5.299 1.00 0.00 666 LEU B C 10
ATOM 17365 O O . LEU B 2 15 ? 28.023 3.364 4.779 1.00 0.00 666 LEU B O 10
ATOM 17381 N N . VAL B 2 16 ? 29.755 1.933 4.847 1.00 0.00 667 VAL B N 10
ATOM 17382 C CA . VAL B 2 16 ? 30.403 2.526 3.675 1.00 0.00 667 VAL B CA 10
ATOM 17383 C C . VAL B 2 16 ? 29.653 2.170 2.388 1.00 0.00 667 VAL B C 10
ATOM 17384 O O . VAL B 2 16 ? 29.642 2.952 1.437 1.00 0.00 667 VAL B O 10
ATOM 17397 N N . LYS B 2 17 ? 29.019 1.001 2.362 1.00 0.00 668 LYS B N 10
ATOM 17398 C CA . LYS B 2 17 ? 28.261 0.576 1.189 1.00 0.00 668 LYS B CA 10
ATOM 17399 C C . LYS B 2 17 ? 26.974 1.381 1.071 1.00 0.00 668 LYS B C 10
ATOM 17400 O O . LYS B 2 17 ? 26.717 2.034 0.061 1.00 0.00 668 LYS B O 10
ATOM 17419 N N . ALA B 2 18 ? 26.169 1.304 2.122 1.00 0.00 669 ALA B N 10
ATOM 17420 C CA . ALA B 2 18 ? 24.891 1.998 2.170 1.00 0.00 669 ALA B CA 10
ATOM 17421 C C . ALA B 2 18 ? 25.073 3.508 2.118 1.00 0.00 669 ALA B C 10
ATOM 17422 O O . ALA B 2 18 ? 24.168 4.241 1.718 1.00 0.00 669 ALA B O 10
ATOM 17429 N N . GLN B 2 19 ? 26.243 3.967 2.527 1.00 0.00 670 GLN B N 10
ATOM 17430 C CA . GLN B 2 19 ? 26.529 5.400 2.524 1.00 0.00 670 GLN B CA 10
ATOM 17431 C C . GLN B 2 19 ? 26.220 6.007 1.158 1.00 0.00 670 GLN B C 10
ATOM 17432 O O . GLN B 2 19 ? 25.606 7.060 1.125 1.00 0.00 670 GLN B O 10
ATOM 17451 N N . GLY A 1 3 ? 37.175 -8.021 -17.152 1.00 0.00 225 GLY A N 11
ATOM 17452 C CA . GLY A 1 3 ? 37.048 -8.957 -16.040 1.00 0.00 225 GLY A CA 11
ATOM 17453 C C . GLY A 1 3 ? 37.780 -8.439 -14.806 1.00 0.00 225 GLY A C 11
ATOM 17454 O O . GLY A 1 3 ? 38.210 -9.218 -13.955 1.00 0.00 225 GLY A O 11
ATOM 17458 N N . SER A 1 4 ? 37.919 -7.120 -14.717 1.00 0.00 226 SER A N 11
ATOM 17459 C CA . SER A 1 4 ? 38.601 -6.509 -13.581 1.00 0.00 226 SER A CA 11
ATOM 17460 C C . SER A 1 4 ? 37.862 -6.816 -12.282 1.00 0.00 226 SER A C 11
ATOM 17461 O O . SER A 1 4 ? 38.483 -7.086 -11.256 1.00 0.00 226 SER A O 11
ATOM 17469 N N . ALA A 1 5 ? 36.532 -6.770 -12.340 1.00 0.00 227 ALA A N 11
ATOM 17470 C CA . ALA A 1 5 ? 35.707 -7.044 -11.165 1.00 0.00 227 ALA A CA 11
ATOM 17471 C C . ALA A 1 5 ? 35.865 -5.954 -10.121 1.00 0.00 227 ALA A C 11
ATOM 17472 O O . ALA A 1 5 ? 36.305 -6.219 -8.999 1.00 0.00 227 ALA A O 11
ATOM 17479 N N . ARG A 1 6 ? 35.493 -4.739 -10.515 1.00 0.00 228 ARG A N 11
ATOM 17480 C CA . ARG A 1 6 ? 35.569 -3.566 -9.650 1.00 0.00 228 ARG A CA 11
ATOM 17481 C C . ARG A 1 6 ? 35.242 -3.902 -8.200 1.00 0.00 228 ARG A C 11
ATOM 17482 O O . ARG A 1 6 ? 34.507 -4.849 -7.918 1.00 0.00 228 ARG A O 11
ATOM 17503 N N . CYS A 1 7 ? 35.810 -3.126 -7.283 1.00 0.00 229 CYS A N 11
ATOM 17504 C CA . CYS A 1 7 ? 35.594 -3.359 -5.864 1.00 0.00 229 CYS A CA 11
ATOM 17505 C C . CYS A 1 7 ? 34.137 -3.187 -5.468 1.00 0.00 229 CYS A C 11
ATOM 17506 O O . CYS A 1 7 ? 33.476 -2.227 -5.866 1.00 0.00 229 CYS A O 11
ATOM 17513 N N . ALA A 1 8 ? 33.650 -4.126 -4.664 1.00 0.00 230 ALA A N 11
ATOM 17514 C CA . ALA A 1 8 ? 32.272 -4.083 -4.194 1.00 0.00 230 ALA A CA 11
ATOM 17515 C C . ALA A 1 8 ? 32.038 -2.864 -3.301 1.00 0.00 230 ALA A C 11
ATOM 17516 O O . ALA A 1 8 ? 30.993 -2.218 -3.384 1.00 0.00 230 ALA A O 11
ATOM 17523 N N . VAL A 1 9 ? 33.010 -2.560 -2.440 1.00 0.00 231 VAL A N 11
ATOM 17524 C CA . VAL A 1 9 ? 32.883 -1.420 -1.531 1.00 0.00 231 VAL A CA 11
ATOM 17525 C C . VAL A 1 9 ? 34.075 -0.472 -1.655 1.00 0.00 231 VAL A C 11
ATOM 17526 O O . VAL A 1 9 ? 35.207 -0.870 -1.391 1.00 0.00 231 VAL A O 11
ATOM 17539 N N . CYS A 1 10 ? 33.756 0.779 -2.050 1.00 0.00 232 CYS A N 11
ATOM 17540 C CA . CYS A 1 10 ? 34.713 1.897 -2.237 1.00 0.00 232 CYS A CA 11
ATOM 17541 C C . CYS A 1 10 ? 34.916 2.197 -3.718 1.00 0.00 232 CYS A C 11
ATOM 17542 O O . CYS A 1 10 ? 35.075 3.356 -4.098 1.00 0.00 232 CYS A O 11
ATOM 17549 N N . GLU A 1 11 ? 34.886 1.159 -4.549 1.00 0.00 233 GLU A N 11
ATOM 17550 C CA . GLU A 1 11 ? 35.052 1.339 -5.991 1.00 0.00 233 GLU A CA 11
ATOM 17551 C C . GLU A 1 11 ? 36.397 1.985 -6.313 1.00 0.00 233 GLU A C 11
ATOM 17552 O O . GLU A 1 11 ? 36.630 3.155 -6.010 1.00 0.00 233 GLU A O 11
ATOM 17564 N N . GLY A 1 12 ? 37.280 1.213 -6.934 1.00 0.00 234 GLY A N 11
ATOM 17565 C CA . GLY A 1 12 ? 38.601 1.714 -7.293 1.00 0.00 234 GLY A CA 11
ATOM 17566 C C . GLY A 1 12 ? 39.373 0.677 -8.112 1.00 0.00 234 GLY A C 11
ATOM 17567 O O . GLY A 1 12 ? 40.119 -0.127 -7.553 1.00 0.00 234 GLY A O 11
ATOM 17571 N N . PRO A 1 13 ? 39.215 0.673 -9.413 1.00 0.00 235 PRO A N 11
ATOM 17572 C CA . PRO A 1 13 ? 39.923 -0.300 -10.297 1.00 0.00 235 PRO A CA 11
ATOM 17573 C C . PRO A 1 13 ? 41.420 -0.347 -10.007 1.00 0.00 235 PRO A C 11
ATOM 17574 O O . PRO A 1 13 ? 42.078 0.688 -9.903 1.00 0.00 235 PRO A O 11
ATOM 17585 N N . GLY A 1 14 ? 41.949 -1.559 -9.878 1.00 0.00 236 GLY A N 11
ATOM 17586 C CA . GLY A 1 14 ? 43.368 -1.740 -9.597 1.00 0.00 236 GLY A CA 11
ATOM 17587 C C . GLY A 1 14 ? 43.951 -2.860 -10.452 1.00 0.00 236 GLY A C 11
ATOM 17588 O O . GLY A 1 14 ? 43.844 -2.839 -11.678 1.00 0.00 236 GLY A O 11
ATOM 17592 N N . GLU A 1 15 ? 44.560 -3.839 -9.793 1.00 0.00 237 GLU A N 11
ATOM 17593 C CA . GLU A 1 15 ? 45.152 -4.970 -10.498 1.00 0.00 237 GLU A CA 11
ATOM 17594 C C . GLU A 1 15 ? 44.599 -6.280 -9.949 1.00 0.00 237 GLU A C 11
ATOM 17595 O O . GLU A 1 15 ? 44.299 -6.387 -8.761 1.00 0.00 237 GLU A O 11
ATOM 17607 N N . LEU A 1 16 ? 44.461 -7.273 -10.822 1.00 0.00 238 LEU A N 11
ATOM 17608 C CA . LEU A 1 16 ? 43.936 -8.568 -10.405 1.00 0.00 238 LEU A CA 11
ATOM 17609 C C . LEU A 1 16 ? 45.073 -9.500 -9.998 1.00 0.00 238 LEU A C 11
ATOM 17610 O O . LEU A 1 16 ? 45.639 -10.205 -10.832 1.00 0.00 238 LEU A O 11
ATOM 17626 N N . CYS A 1 17 ? 45.393 -9.497 -8.709 1.00 0.00 239 CYS A N 11
ATOM 17627 C CA . CYS A 1 17 ? 46.460 -10.345 -8.189 1.00 0.00 239 CYS A CA 11
ATOM 17628 C C . CYS A 1 17 ? 46.686 -10.075 -6.703 1.00 0.00 239 CYS A C 11
ATOM 17629 O O . CYS A 1 17 ? 46.957 -10.992 -5.928 1.00 0.00 239 CYS A O 11
ATOM 17637 N N . ASP A 1 18 ? 46.578 -8.807 -6.316 1.00 0.00 240 ASP A N 11
ATOM 17638 C CA . ASP A 1 18 ? 46.777 -8.420 -4.920 1.00 0.00 240 ASP A CA 11
ATOM 17639 C C . ASP A 1 18 ? 45.455 -8.032 -4.260 1.00 0.00 240 ASP A C 11
ATOM 17640 O O . ASP A 1 18 ? 45.442 -7.341 -3.240 1.00 0.00 240 ASP A O 11
ATOM 17649 N N . LEU A 1 19 ? 44.350 -8.488 -4.838 1.00 0.00 241 LEU A N 11
ATOM 17650 C CA . LEU A 1 19 ? 43.033 -8.193 -4.289 1.00 0.00 241 LEU A CA 11
ATOM 17651 C C . LEU A 1 19 ? 42.294 -9.488 -4.006 1.00 0.00 241 LEU A C 11
ATOM 17652 O O . LEU A 1 19 ? 42.504 -10.495 -4.683 1.00 0.00 241 LEU A O 11
ATOM 17668 N N . PHE A 1 20 ? 41.424 -9.459 -3.009 1.00 0.00 242 PHE A N 11
ATOM 17669 C CA . PHE A 1 20 ? 40.658 -10.642 -2.658 1.00 0.00 242 PHE A CA 11
ATOM 17670 C C . PHE A 1 20 ? 39.503 -10.804 -3.633 1.00 0.00 242 PHE A C 11
ATOM 17671 O O . PHE A 1 20 ? 38.637 -9.940 -3.718 1.00 0.00 242 PHE A O 11
ATOM 17688 N N . PHE A 1 21 ? 39.514 -11.902 -4.378 1.00 0.00 243 PHE A N 11
ATOM 17689 C CA . PHE A 1 21 ? 38.476 -12.159 -5.370 1.00 0.00 243 PHE A CA 11
ATOM 17690 C C . PHE A 1 21 ? 37.528 -13.267 -4.905 1.00 0.00 243 PHE A C 11
ATOM 17691 O O . PHE A 1 21 ? 37.943 -14.415 -4.743 1.00 0.00 243 PHE A O 11
ATOM 17708 N N . CYS A 1 22 ? 36.253 -12.924 -4.695 1.00 0.00 244 CYS A N 11
ATOM 17709 C CA . CYS A 1 22 ? 35.276 -13.915 -4.257 1.00 0.00 244 CYS A CA 11
ATOM 17710 C C . CYS A 1 22 ? 35.060 -14.963 -5.348 1.00 0.00 244 CYS A C 11
ATOM 17711 O O . CYS A 1 22 ? 34.941 -14.631 -6.526 1.00 0.00 244 CYS A O 11
ATOM 17718 N N . THR A 1 23 ? 35.036 -16.229 -4.946 1.00 0.00 245 THR A N 11
ATOM 17719 C CA . THR A 1 23 ? 34.866 -17.330 -5.893 1.00 0.00 245 THR A CA 11
ATOM 17720 C C . THR A 1 23 ? 33.434 -17.431 -6.428 1.00 0.00 245 THR A C 11
ATOM 17721 O O . THR A 1 23 ? 33.209 -18.022 -7.484 1.00 0.00 245 THR A O 11
ATOM 17732 N N . SER A 1 24 ? 32.467 -16.886 -5.695 1.00 0.00 246 SER A N 11
ATOM 17733 C CA . SER A 1 24 ? 31.070 -16.971 -6.126 1.00 0.00 246 SER A CA 11
ATOM 17734 C C . SER A 1 24 ? 30.541 -15.632 -6.640 1.00 0.00 246 SER A C 11
ATOM 17735 O O . SER A 1 24 ? 29.995 -15.552 -7.741 1.00 0.00 246 SER A O 11
ATOM 17743 N N . CYS A 1 25 ? 30.681 -14.592 -5.829 1.00 0.00 247 CYS A N 11
ATOM 17744 C CA . CYS A 1 25 ? 30.190 -13.269 -6.197 1.00 0.00 247 CYS A CA 11
ATOM 17745 C C . CYS A 1 25 ? 30.853 -12.781 -7.482 1.00 0.00 247 CYS A C 11
ATOM 17746 O O . CYS A 1 25 ? 30.194 -12.207 -8.349 1.00 0.00 247 CYS A O 11
ATOM 17753 N N . GLY A 1 26 ? 32.155 -13.017 -7.604 1.00 0.00 248 GLY A N 11
ATOM 17754 C CA . GLY A 1 26 ? 32.883 -12.598 -8.796 1.00 0.00 248 GLY A CA 11
ATOM 17755 C C . GLY A 1 26 ? 33.487 -11.202 -8.637 1.00 0.00 248 GLY A C 11
ATOM 17756 O O . GLY A 1 26 ? 34.246 -10.753 -9.493 1.00 0.00 248 GLY A O 11
ATOM 17760 N N . HIS A 1 27 ? 33.153 -10.518 -7.546 1.00 0.00 249 HIS A N 11
ATOM 17761 C CA . HIS A 1 27 ? 33.685 -9.181 -7.308 1.00 0.00 249 HIS A CA 11
ATOM 17762 C C . HIS A 1 27 ? 34.822 -9.244 -6.295 1.00 0.00 249 HIS A C 11
ATOM 17763 O O . HIS A 1 27 ? 34.776 -10.043 -5.359 1.00 0.00 249 HIS A O 11
ATOM 17778 N N . HIS A 1 28 ? 35.839 -8.398 -6.474 1.00 0.00 250 HIS A N 11
ATOM 17779 C CA . HIS A 1 28 ? 36.960 -8.390 -5.539 1.00 0.00 250 HIS A CA 11
ATOM 17780 C C . HIS A 1 28 ? 36.904 -7.152 -4.650 1.00 0.00 250 HIS A C 11
ATOM 17781 O O . HIS A 1 28 ? 35.937 -6.395 -4.701 1.00 0.00 250 HIS A O 11
ATOM 17796 N N . TYR A 1 29 ? 37.936 -6.951 -3.830 1.00 0.00 251 TYR A N 11
ATOM 17797 C CA . TYR A 1 29 ? 37.967 -5.787 -2.945 1.00 0.00 251 TYR A CA 11
ATOM 17798 C C . TYR A 1 29 ? 39.368 -5.549 -2.375 1.00 0.00 251 TYR A C 11
ATOM 17799 O O . TYR A 1 29 ? 40.209 -6.455 -2.360 1.00 0.00 251 TYR A O 11
ATOM 17817 N N . HIS A 1 30 ? 39.610 -4.315 -1.914 1.00 0.00 252 HIS A N 11
ATOM 17818 C CA . HIS A 1 30 ? 40.908 -3.950 -1.353 1.00 0.00 252 HIS A CA 11
ATOM 17819 C C . HIS A 1 30 ? 40.920 -4.195 0.145 1.00 0.00 252 HIS A C 11
ATOM 17820 O O . HIS A 1 30 ? 39.880 -4.149 0.803 1.00 0.00 252 HIS A O 11
ATOM 17834 N N . GLY A 1 31 ? 42.102 -4.449 0.678 1.00 0.00 253 GLY A N 11
ATOM 17835 C CA . GLY A 1 31 ? 42.242 -4.690 2.100 1.00 0.00 253 GLY A CA 11
ATOM 17836 C C . GLY A 1 31 ? 41.913 -3.437 2.915 1.00 0.00 253 GLY A C 11
ATOM 17837 O O . GLY A 1 31 ? 41.298 -3.521 3.976 1.00 0.00 253 GLY A O 11
ATOM 17841 N N . ALA A 1 32 ? 42.345 -2.279 2.423 1.00 0.00 254 ALA A N 11
ATOM 17842 C CA . ALA A 1 32 ? 42.110 -1.019 3.131 1.00 0.00 254 ALA A CA 11
ATOM 17843 C C . ALA A 1 32 ? 40.623 -0.655 3.215 1.00 0.00 254 ALA A C 11
ATOM 17844 O O . ALA A 1 32 ? 40.158 -0.184 4.252 1.00 0.00 254 ALA A O 11
ATOM 17851 N N . CYS A 1 33 ? 39.889 -0.836 2.119 1.00 0.00 255 CYS A N 11
ATOM 17852 C CA . CYS A 1 33 ? 38.469 -0.477 2.105 1.00 0.00 255 CYS A CA 11
ATOM 17853 C C . CYS A 1 33 ? 37.604 -1.443 2.912 1.00 0.00 255 CYS A C 11
ATOM 17854 O O . CYS A 1 33 ? 36.521 -1.062 3.359 1.00 0.00 255 CYS A O 11
ATOM 17861 N N . LEU A 1 34 ? 38.054 -2.684 3.089 1.00 0.00 256 LEU A N 11
ATOM 17862 C CA . LEU A 1 34 ? 37.263 -3.652 3.830 1.00 0.00 256 LEU A CA 11
ATOM 17863 C C . LEU A 1 34 ? 38.017 -4.209 5.043 1.00 0.00 256 LEU A C 11
ATOM 17864 O O . LEU A 1 34 ? 37.630 -5.234 5.602 1.00 0.00 256 LEU A O 11
ATOM 17880 N N . ASP A 1 35 ? 39.074 -3.523 5.463 1.00 0.00 257 ASP A N 11
ATOM 17881 C CA . ASP A 1 35 ? 39.840 -3.962 6.630 1.00 0.00 257 ASP A CA 11
ATOM 17882 C C . ASP A 1 35 ? 40.199 -5.444 6.537 1.00 0.00 257 ASP A C 11
ATOM 17883 O O . ASP A 1 35 ? 39.947 -6.210 7.467 1.00 0.00 257 ASP A O 11
ATOM 17892 N N . THR A 1 36 ? 40.786 -5.839 5.417 1.00 0.00 258 THR A N 11
ATOM 17893 C CA . THR A 1 36 ? 41.175 -7.232 5.217 1.00 0.00 258 THR A CA 11
ATOM 17894 C C . THR A 1 36 ? 42.682 -7.346 5.001 1.00 0.00 258 THR A C 11
ATOM 17895 O O . THR A 1 36 ? 43.250 -6.666 4.146 1.00 0.00 258 THR A O 11
ATOM 17906 N N . ALA A 1 37 ? 43.322 -8.215 5.779 1.00 0.00 259 ALA A N 11
ATOM 17907 C CA . ALA A 1 37 ? 44.763 -8.416 5.661 1.00 0.00 259 ALA A CA 11
ATOM 17908 C C . ALA A 1 37 ? 45.097 -9.100 4.339 1.00 0.00 259 ALA A C 11
ATOM 17909 O O . ALA A 1 37 ? 44.316 -9.908 3.836 1.00 0.00 259 ALA A O 11
ATOM 17916 N N . LEU A 1 38 ? 46.257 -8.769 3.778 1.00 0.00 260 LEU A N 11
ATOM 17917 C CA . LEU A 1 38 ? 46.672 -9.360 2.509 1.00 0.00 260 LEU A CA 11
ATOM 17918 C C . LEU A 1 38 ? 47.674 -10.489 2.744 1.00 0.00 260 LEU A C 11
ATOM 17919 O O . LEU A 1 38 ? 48.855 -10.246 2.993 1.00 0.00 260 LEU A O 11
ATOM 17935 N N . THR A 1 39 ? 47.193 -11.724 2.653 1.00 0.00 261 THR A N 11
ATOM 17936 C CA . THR A 1 39 ? 48.045 -12.893 2.850 1.00 0.00 261 THR A CA 11
ATOM 17937 C C . THR A 1 39 ? 47.734 -13.951 1.797 1.00 0.00 261 THR A C 11
ATOM 17938 O O . THR A 1 39 ? 46.576 -14.153 1.442 1.00 0.00 261 THR A O 11
ATOM 17949 N N . ALA A 1 40 ? 48.768 -14.617 1.292 1.00 0.00 262 ALA A N 11
ATOM 17950 C CA . ALA A 1 40 ? 48.566 -15.643 0.272 1.00 0.00 262 ALA A CA 11
ATOM 17951 C C . ALA A 1 40 ? 47.679 -16.768 0.804 1.00 0.00 262 ALA A C 11
ATOM 17952 O O . ALA A 1 40 ? 46.748 -17.209 0.128 1.00 0.00 262 ALA A O 11
ATOM 17959 N N . ARG A 1 41 ? 47.967 -17.222 2.020 1.00 0.00 263 ARG A N 11
ATOM 17960 C CA . ARG A 1 41 ? 47.182 -18.289 2.633 1.00 0.00 263 ARG A CA 11
ATOM 17961 C C . ARG A 1 41 ? 45.736 -17.849 2.820 1.00 0.00 263 ARG A C 11
ATOM 17962 O O . ARG A 1 41 ? 44.803 -18.594 2.522 1.00 0.00 263 ARG A O 11
ATOM 17983 N N . LYS A 1 42 ? 45.563 -16.636 3.327 1.00 0.00 264 LYS A N 11
ATOM 17984 C CA . LYS A 1 42 ? 44.233 -16.097 3.567 1.00 0.00 264 LYS A CA 11
ATOM 17985 C C . LYS A 1 42 ? 43.451 -15.967 2.262 1.00 0.00 264 LYS A C 11
ATOM 17986 O O . LYS A 1 42 ? 42.277 -16.318 2.202 1.00 0.00 264 LYS A O 11
ATOM 18005 N N . ARG A 1 43 ? 44.111 -15.465 1.220 1.00 0.00 265 ARG A N 11
ATOM 18006 C CA . ARG A 1 43 ? 43.466 -15.287 -0.080 1.00 0.00 265 ARG A CA 11
ATOM 18007 C C . ARG A 1 43 ? 42.698 -16.544 -0.483 1.00 0.00 265 ARG A C 11
ATOM 18008 O O . ARG A 1 43 ? 41.699 -16.468 -1.197 1.00 0.00 265 ARG A O 11
ATOM 18029 N N . ALA A 1 44 ? 43.163 -17.699 -0.017 1.00 0.00 266 ALA A N 11
ATOM 18030 C CA . ALA A 1 44 ? 42.499 -18.957 -0.333 1.00 0.00 266 ALA A CA 11
ATOM 18031 C C . ALA A 1 44 ? 41.387 -19.240 0.674 1.00 0.00 266 ALA A C 11
ATOM 18032 O O . ALA A 1 44 ? 41.620 -19.247 1.883 1.00 0.00 266 ALA A O 11
ATOM 18039 N N . GLY A 1 45 ? 40.179 -19.473 0.169 1.00 0.00 267 GLY A N 11
ATOM 18040 C CA . GLY A 1 45 ? 39.038 -19.755 1.036 1.00 0.00 267 GLY A CA 11
ATOM 18041 C C . GLY A 1 45 ? 38.526 -18.483 1.713 1.00 0.00 267 GLY A C 11
ATOM 18042 O O . GLY A 1 45 ? 37.795 -18.550 2.700 1.00 0.00 267 GLY A O 11
ATOM 18046 N N . TRP A 1 46 ? 38.915 -17.327 1.180 1.00 0.00 268 TRP A N 11
ATOM 18047 C CA . TRP A 1 46 ? 38.490 -16.052 1.748 1.00 0.00 268 TRP A CA 11
ATOM 18048 C C . TRP A 1 46 ? 37.551 -15.316 0.794 1.00 0.00 268 TRP A C 11
ATOM 18049 O O . TRP A 1 46 ? 37.981 -14.772 -0.223 1.00 0.00 268 TRP A O 11
ATOM 18070 N N . GLN A 1 47 ? 36.270 -15.293 1.139 1.00 0.00 269 GLN A N 11
ATOM 18071 C CA . GLN A 1 47 ? 35.275 -14.611 0.321 1.00 0.00 269 GLN A CA 11
ATOM 18072 C C . GLN A 1 47 ? 34.771 -13.371 1.048 1.00 0.00 269 GLN A C 11
ATOM 18073 O O . GLN A 1 47 ? 34.873 -13.282 2.272 1.00 0.00 269 GLN A O 11
ATOM 18087 N N . CYS A 1 48 ? 34.235 -12.411 0.299 1.00 0.00 270 CYS A N 11
ATOM 18088 C CA . CYS A 1 48 ? 33.737 -11.187 0.915 1.00 0.00 270 CYS A CA 11
ATOM 18089 C C . CYS A 1 48 ? 32.789 -11.526 2.067 1.00 0.00 270 CYS A C 11
ATOM 18090 O O . CYS A 1 48 ? 32.133 -12.566 2.047 1.00 0.00 270 CYS A O 11
ATOM 18097 N N . PRO A 1 49 ? 32.707 -10.680 3.064 1.00 0.00 271 PRO A N 11
ATOM 18098 C CA . PRO A 1 49 ? 31.822 -10.915 4.241 1.00 0.00 271 PRO A CA 11
ATOM 18099 C C . PRO A 1 49 ? 30.343 -10.797 3.878 1.00 0.00 271 PRO A C 11
ATOM 18100 O O . PRO A 1 49 ? 29.475 -11.318 4.578 1.00 0.00 271 PRO A O 11
ATOM 18111 N N . GLU A 1 50 ? 30.070 -10.097 2.782 1.00 0.00 272 GLU A N 11
ATOM 18112 C CA . GLU A 1 50 ? 28.698 -9.895 2.330 1.00 0.00 272 GLU A CA 11
ATOM 18113 C C . GLU A 1 50 ? 28.043 -11.211 1.906 1.00 0.00 272 GLU A C 11
ATOM 18114 O O . GLU A 1 50 ? 26.816 -11.312 1.880 1.00 0.00 272 GLU A O 11
ATOM 18126 N N . CYS A 1 51 ? 28.855 -12.210 1.562 1.00 0.00 273 CYS A N 11
ATOM 18127 C CA . CYS A 1 51 ? 28.311 -13.498 1.130 1.00 0.00 273 CYS A CA 11
ATOM 18128 C C . CYS A 1 51 ? 28.847 -14.659 1.970 1.00 0.00 273 CYS A C 11
ATOM 18129 O O . CYS A 1 51 ? 28.516 -15.815 1.711 1.00 0.00 273 CYS A O 11
ATOM 18136 N N . LYS A 1 52 ? 29.670 -14.361 2.972 1.00 0.00 274 LYS A N 11
ATOM 18137 C CA . LYS A 1 52 ? 30.221 -15.419 3.814 1.00 0.00 274 LYS A CA 11
ATOM 18138 C C . LYS A 1 52 ? 29.110 -16.311 4.347 1.00 0.00 274 LYS A C 11
ATOM 18139 O O . LYS A 1 52 ? 27.998 -15.851 4.609 1.00 0.00 274 LYS A O 11
ATOM 18158 N N . VAL A 1 53 ? 29.424 -17.587 4.517 1.00 0.00 275 VAL A N 11
ATOM 18159 C CA . VAL A 1 53 ? 28.453 -18.538 5.034 1.00 0.00 275 VAL A CA 11
ATOM 18160 C C . VAL A 1 53 ? 29.021 -19.251 6.245 1.00 0.00 275 VAL A C 11
ATOM 18161 O O . VAL A 1 53 ? 30.226 -19.487 6.329 1.00 0.00 275 VAL A O 11
ATOM 18174 N N . CYS A 1 54 ? 28.151 -19.614 7.169 1.00 0.00 276 CYS A N 11
ATOM 18175 C CA . CYS A 1 54 ? 28.591 -20.326 8.350 1.00 0.00 276 CYS A CA 11
ATOM 18176 C C . CYS A 1 54 ? 29.131 -21.684 7.935 1.00 0.00 276 CYS A C 11
ATOM 18177 O O . CYS A 1 54 ? 28.580 -22.325 7.047 1.00 0.00 276 CYS A O 11
ATOM 18184 N N . GLN A 1 55 ? 30.195 -22.128 8.584 1.00 0.00 277 GLN A N 11
ATOM 18185 C CA . GLN A 1 55 ? 30.775 -23.427 8.262 1.00 0.00 277 GLN A CA 11
ATOM 18186 C C . GLN A 1 55 ? 30.084 -24.527 9.066 1.00 0.00 277 GLN A C 11
ATOM 18187 O O . GLN A 1 55 ? 30.672 -25.573 9.342 1.00 0.00 277 GLN A O 11
ATOM 18201 N N . ALA A 1 56 ? 28.833 -24.273 9.445 1.00 0.00 278 ALA A N 11
ATOM 18202 C CA . ALA A 1 56 ? 28.063 -25.227 10.221 1.00 0.00 278 ALA A CA 11
ATOM 18203 C C . ALA A 1 56 ? 26.654 -25.375 9.649 1.00 0.00 278 ALA A C 11
ATOM 18204 O O . ALA A 1 56 ? 26.136 -26.487 9.538 1.00 0.00 278 ALA A O 11
ATOM 18211 N N . CYS A 1 57 ? 26.033 -24.248 9.297 1.00 0.00 279 CYS A N 11
ATOM 18212 C CA . CYS A 1 57 ? 24.675 -24.276 8.751 1.00 0.00 279 CYS A CA 11
ATOM 18213 C C . CYS A 1 57 ? 24.598 -23.657 7.350 1.00 0.00 279 CYS A C 11
ATOM 18214 O O . CYS A 1 57 ? 23.555 -23.731 6.702 1.00 0.00 279 CYS A O 11
ATOM 18221 N N . ARG A 1 58 ? 25.694 -23.060 6.880 1.00 0.00 280 ARG A N 11
ATOM 18222 C CA . ARG A 1 58 ? 25.715 -22.456 5.548 1.00 0.00 280 ARG A CA 11
ATOM 18223 C C . ARG A 1 58 ? 24.687 -21.328 5.429 1.00 0.00 280 ARG A C 11
ATOM 18224 O O . ARG A 1 58 ? 23.917 -21.279 4.470 1.00 0.00 280 ARG A O 11
ATOM 18245 N N . LYS A 1 59 ? 24.686 -20.424 6.403 1.00 0.00 281 LYS A N 11
ATOM 18246 C CA . LYS A 1 59 ? 23.756 -19.299 6.395 1.00 0.00 281 LYS A CA 11
ATOM 18247 C C . LYS A 1 59 ? 24.507 -17.988 6.698 1.00 0.00 281 LYS A C 11
ATOM 18248 O O . LYS A 1 59 ? 25.238 -17.918 7.685 1.00 0.00 281 LYS A O 11
ATOM 18267 N N . PRO A 1 60 ? 24.356 -16.954 5.890 1.00 0.00 282 PRO A N 11
ATOM 18268 C CA . PRO A 1 60 ? 25.055 -15.656 6.124 1.00 0.00 282 PRO A CA 11
ATOM 18269 C C . PRO A 1 60 ? 24.376 -14.813 7.199 1.00 0.00 282 PRO A C 11
ATOM 18270 O O . PRO A 1 60 ? 23.466 -15.276 7.886 1.00 0.00 282 PRO A O 11
ATOM 18281 N N . GLY A 1 61 ? 24.828 -13.570 7.334 1.00 0.00 283 GLY A N 11
ATOM 18282 C CA . GLY A 1 61 ? 24.263 -12.662 8.323 1.00 0.00 283 GLY A CA 11
ATOM 18283 C C . GLY A 1 61 ? 24.876 -12.906 9.693 1.00 0.00 283 GLY A C 11
ATOM 18284 O O . GLY A 1 61 ? 25.874 -13.615 9.820 1.00 0.00 283 GLY A O 11
ATOM 18288 N N . ASN A 1 62 ? 24.273 -12.316 10.719 1.00 0.00 284 ASN A N 11
ATOM 18289 C CA . ASN A 1 62 ? 24.774 -12.482 12.075 1.00 0.00 284 ASN A CA 11
ATOM 18290 C C . ASN A 1 62 ? 26.237 -12.057 12.162 1.00 0.00 284 ASN A C 11
ATOM 18291 O O . ASN A 1 62 ? 27.046 -12.728 12.795 1.00 0.00 284 ASN A O 11
ATOM 18302 N N . ASP A 1 63 ? 26.572 -10.944 11.515 1.00 0.00 285 ASP A N 11
ATOM 18303 C CA . ASP A 1 63 ? 27.945 -10.442 11.521 1.00 0.00 285 ASP A CA 11
ATOM 18304 C C . ASP A 1 63 ? 28.404 -10.121 12.942 1.00 0.00 285 ASP A C 11
ATOM 18305 O O . ASP A 1 63 ? 29.524 -10.458 13.328 1.00 0.00 285 ASP A O 11
ATOM 18314 N N . SER A 1 64 ? 27.538 -9.482 13.722 1.00 0.00 286 SER A N 11
ATOM 18315 C CA . SER A 1 64 ? 27.884 -9.143 15.100 1.00 0.00 286 SER A CA 11
ATOM 18316 C C . SER A 1 64 ? 27.943 -10.398 15.957 1.00 0.00 286 SER A C 11
ATOM 18317 O O . SER A 1 64 ? 28.610 -10.424 16.991 1.00 0.00 286 SER A O 11
ATOM 18325 N N . LYS A 1 65 ? 27.254 -11.441 15.514 1.00 0.00 287 LYS A N 11
ATOM 18326 C CA . LYS A 1 65 ? 27.252 -12.698 16.244 1.00 0.00 287 LYS A CA 11
ATOM 18327 C C . LYS A 1 65 ? 28.142 -13.729 15.549 1.00 0.00 287 LYS A C 11
ATOM 18328 O O . LYS A 1 65 ? 28.136 -14.902 15.915 1.00 0.00 287 LYS A O 11
ATOM 18347 N N . MET A 1 66 ? 28.903 -13.294 14.542 1.00 0.00 288 MET A N 11
ATOM 18348 C CA . MET A 1 66 ? 29.787 -14.211 13.826 1.00 0.00 288 MET A CA 11
ATOM 18349 C C . MET A 1 66 ? 31.250 -13.873 14.098 1.00 0.00 288 MET A C 11
ATOM 18350 O O . MET A 1 66 ? 31.665 -12.720 13.970 1.00 0.00 288 MET A O 11
ATOM 18364 N N . LEU A 1 67 ? 32.029 -14.887 14.453 1.00 0.00 289 LEU A N 11
ATOM 18365 C CA . LEU A 1 67 ? 33.449 -14.686 14.716 1.00 0.00 289 LEU A CA 11
ATOM 18366 C C . LEU A 1 67 ? 34.240 -15.062 13.465 1.00 0.00 289 LEU A C 11
ATOM 18367 O O . LEU A 1 67 ? 34.081 -16.162 12.940 1.00 0.00 289 LEU A O 11
ATOM 18383 N N . VAL A 1 68 ? 35.085 -14.154 12.989 1.00 0.00 290 VAL A N 11
ATOM 18384 C CA . VAL A 1 68 ? 35.878 -14.432 11.797 1.00 0.00 290 VAL A CA 11
ATOM 18385 C C . VAL A 1 68 ? 37.336 -14.678 12.144 1.00 0.00 290 VAL A C 11
ATOM 18386 O O . VAL A 1 68 ? 37.929 -13.970 12.958 1.00 0.00 290 VAL A O 11
ATOM 18399 N N . CYS A 1 69 ? 37.904 -15.681 11.495 1.00 0.00 291 CYS A N 11
ATOM 18400 C CA . CYS A 1 69 ? 39.304 -16.030 11.700 1.00 0.00 291 CYS A CA 11
ATOM 18401 C C . CYS A 1 69 ? 40.179 -14.970 11.020 1.00 0.00 291 CYS A C 11
ATOM 18402 O O . CYS A 1 69 ? 40.132 -14.811 9.801 1.00 0.00 291 CYS A O 11
ATOM 18409 N N . GLU A 1 70 ? 40.939 -14.220 11.817 1.00 0.00 292 GLU A N 11
ATOM 18410 C CA . GLU A 1 70 ? 41.774 -13.141 11.280 1.00 0.00 292 GLU A CA 11
ATOM 18411 C C . GLU A 1 70 ? 42.839 -13.652 10.300 1.00 0.00 292 GLU A C 11
ATOM 18412 O O . GLU A 1 70 ? 43.066 -13.042 9.256 1.00 0.00 292 GLU A O 11
ATOM 18424 N N . THR A 1 71 ? 43.496 -14.756 10.640 1.00 0.00 293 THR A N 11
ATOM 18425 C CA . THR A 1 71 ? 44.541 -15.311 9.774 1.00 0.00 293 THR A CA 11
ATOM 18426 C C . THR A 1 71 ? 44.170 -16.729 9.324 1.00 0.00 293 THR A C 11
ATOM 18427 O O . THR A 1 71 ? 45.021 -17.618 9.316 1.00 0.00 293 THR A O 11
ATOM 18438 N N . CYS A 1 72 ? 42.893 -16.957 9.000 1.00 0.00 294 CYS A N 11
ATOM 18439 C CA . CYS A 1 72 ? 42.452 -18.296 8.616 1.00 0.00 294 CYS A CA 11
ATOM 18440 C C . CYS A 1 72 ? 41.256 -18.266 7.645 1.00 0.00 294 CYS A C 11
ATOM 18441 O O . CYS A 1 72 ? 40.792 -19.318 7.207 1.00 0.00 294 CYS A O 11
ATOM 18448 N N . ASP A 1 73 ? 40.761 -17.064 7.323 1.00 0.00 295 ASP A N 11
ATOM 18449 C CA . ASP A 1 73 ? 39.621 -16.903 6.415 1.00 0.00 295 ASP A CA 11
ATOM 18450 C C . ASP A 1 73 ? 38.518 -17.935 6.692 1.00 0.00 295 ASP A C 11
ATOM 18451 O O . ASP A 1 73 ? 38.336 -18.891 5.940 1.00 0.00 295 ASP A O 11
ATOM 18460 N N . LYS A 1 74 ? 37.775 -17.730 7.782 1.00 0.00 296 LYS A N 11
ATOM 18461 C CA . LYS A 1 74 ? 36.698 -18.652 8.141 1.00 0.00 296 LYS A CA 11
ATOM 18462 C C . LYS A 1 74 ? 35.658 -17.957 9.023 1.00 0.00 296 LYS A C 11
ATOM 18463 O O . LYS A 1 74 ? 35.995 -17.081 9.822 1.00 0.00 296 LYS A O 11
ATOM 18482 N N . GLY A 1 75 ? 34.392 -18.350 8.868 1.00 0.00 297 GLY A N 11
ATOM 18483 C CA . GLY A 1 75 ? 33.306 -17.748 9.657 1.00 0.00 297 GLY A CA 11
ATOM 18484 C C . GLY A 1 75 ? 32.736 -18.735 10.676 1.00 0.00 297 GLY A C 11
ATOM 18485 O O . GLY A 1 75 ? 32.551 -19.915 10.376 1.00 0.00 297 GLY A O 11
ATOM 18489 N N . TYR A 1 76 ? 32.459 -18.238 11.881 1.00 0.00 298 TYR A N 11
ATOM 18490 C CA . TYR A 1 76 ? 31.906 -19.081 12.942 1.00 0.00 298 TYR A CA 11
ATOM 18491 C C . TYR A 1 76 ? 30.677 -18.433 13.585 1.00 0.00 298 TYR A C 11
ATOM 18492 O O . TYR A 1 76 ? 30.674 -17.244 13.889 1.00 0.00 298 TYR A O 11
ATOM 18510 N N . HIS A 1 77 ? 29.638 -19.239 13.797 1.00 0.00 299 HIS A N 11
ATOM 18511 C CA . HIS A 1 77 ? 28.402 -18.755 14.416 1.00 0.00 299 HIS A CA 11
ATOM 18512 C C . HIS A 1 77 ? 28.432 -18.992 15.927 1.00 0.00 299 HIS A C 11
ATOM 18513 O O . HIS A 1 77 ? 28.652 -20.113 16.368 1.00 0.00 299 HIS A O 11
ATOM 18527 N N . THR A 1 78 ? 28.209 -17.936 16.712 1.00 0.00 300 THR A N 11
ATOM 18528 C CA . THR A 1 78 ? 28.235 -18.041 18.175 1.00 0.00 300 THR A CA 11
ATOM 18529 C C . THR A 1 78 ? 27.207 -19.030 18.721 1.00 0.00 300 THR A C 11
ATOM 18530 O O . THR A 1 78 ? 27.247 -19.372 19.904 1.00 0.00 300 THR A O 11
ATOM 18541 N N . PHE A 1 79 ? 26.293 -19.484 17.873 1.00 0.00 301 PHE A N 11
ATOM 18542 C CA . PHE A 1 79 ? 25.275 -20.430 18.313 1.00 0.00 301 PHE A CA 11
ATOM 18543 C C . PHE A 1 79 ? 25.416 -21.775 17.610 1.00 0.00 301 PHE A C 11
ATOM 18544 O O . PHE A 1 79 ? 24.563 -22.647 17.768 1.00 0.00 301 PHE A O 11
ATOM 18561 N N . CYS A 1 80 ? 26.493 -21.956 16.845 1.00 0.00 302 CYS A N 11
ATOM 18562 C CA . CYS A 1 80 ? 26.694 -23.224 16.156 1.00 0.00 302 CYS A CA 11
ATOM 18563 C C . CYS A 1 80 ? 28.076 -23.305 15.508 1.00 0.00 302 CYS A C 11
ATOM 18564 O O . CYS A 1 80 ? 28.226 -23.873 14.426 1.00 0.00 302 CYS A O 11
ATOM 18571 N N . LEU A 1 81 ? 29.091 -22.770 16.191 1.00 0.00 303 LEU A N 11
ATOM 18572 C CA . LEU A 1 81 ? 30.453 -22.838 15.671 1.00 0.00 303 LEU A CA 11
ATOM 18573 C C . LEU A 1 81 ? 31.073 -24.157 16.117 1.00 0.00 303 LEU A C 11
ATOM 18574 O O . LEU A 1 81 ? 30.376 -24.963 16.736 1.00 0.00 303 LEU A O 11
ATOM 18590 N N . LYS A 1 82 ? 32.350 -24.415 15.797 1.00 0.00 304 LYS A N 11
ATOM 18591 C CA . LYS A 1 82 ? 32.940 -25.694 16.203 1.00 0.00 304 LYS A CA 11
ATOM 18592 C C . LYS A 1 82 ? 32.675 -25.905 17.699 1.00 0.00 304 LYS A C 11
ATOM 18593 O O . LYS A 1 82 ? 31.775 -26.673 18.031 1.00 0.00 304 LYS A O 11
ATOM 18612 N N . PRO A 1 83 ? 33.323 -25.209 18.619 1.00 0.00 305 PRO A N 11
ATOM 18613 C CA . PRO A 1 83 ? 32.967 -25.335 20.048 1.00 0.00 305 PRO A CA 11
ATOM 18614 C C . PRO A 1 83 ? 31.869 -24.310 20.355 1.00 0.00 305 PRO A C 11
ATOM 18615 O O . PRO A 1 83 ? 32.163 -23.118 20.440 1.00 0.00 305 PRO A O 11
ATOM 18626 N N . PRO A 1 84 ? 30.622 -24.698 20.477 1.00 0.00 306 PRO A N 11
ATOM 18627 C CA . PRO A 1 84 ? 29.536 -23.709 20.718 1.00 0.00 306 PRO A CA 11
ATOM 18628 C C . PRO A 1 84 ? 29.736 -22.970 22.031 1.00 0.00 306 PRO A C 11
ATOM 18629 O O . PRO A 1 84 ? 29.952 -23.578 23.078 1.00 0.00 306 PRO A O 11
ATOM 18640 N N . MET A 1 85 ? 29.690 -21.649 21.951 1.00 0.00 307 MET A N 11
ATOM 18641 C CA . MET A 1 85 ? 29.895 -20.812 23.121 1.00 0.00 307 MET A CA 11
ATOM 18642 C C . MET A 1 85 ? 28.570 -20.393 23.747 1.00 0.00 307 MET A C 11
ATOM 18643 O O . MET A 1 85 ? 28.502 -20.132 24.948 1.00 0.00 307 MET A O 11
ATOM 18657 N N . GLU A 1 86 ? 27.527 -20.300 22.921 1.00 0.00 308 GLU A N 11
ATOM 18658 C CA . GLU A 1 86 ? 26.207 -19.881 23.397 1.00 0.00 308 GLU A CA 11
ATOM 18659 C C . GLU A 1 86 ? 26.256 -18.465 23.986 1.00 0.00 308 GLU A C 11
ATOM 18660 O O . GLU A 1 86 ? 25.292 -18.004 24.596 1.00 0.00 308 GLU A O 11
ATOM 18672 N N . GLU A 1 87 ? 27.381 -17.781 23.790 1.00 0.00 309 GLU A N 11
ATOM 18673 C CA . GLU A 1 87 ? 27.559 -16.423 24.289 1.00 0.00 309 GLU A CA 11
ATOM 18674 C C . GLU A 1 87 ? 28.524 -15.686 23.373 1.00 0.00 309 GLU A C 11
ATOM 18675 O O . GLU A 1 87 ? 29.242 -16.316 22.597 1.00 0.00 309 GLU A O 11
ATOM 18687 N N . LEU A 1 88 ? 28.550 -14.362 23.457 1.00 0.00 310 LEU A N 11
ATOM 18688 C CA . LEU A 1 88 ? 29.453 -13.603 22.607 1.00 0.00 310 LEU A CA 11
ATOM 18689 C C . LEU A 1 88 ? 30.703 -13.177 23.395 1.00 0.00 310 LEU A C 11
ATOM 18690 O O . LEU A 1 88 ? 30.599 -12.369 24.319 1.00 0.00 310 LEU A O 11
ATOM 18706 N N . PRO A 1 89 ? 31.873 -13.689 23.066 1.00 0.00 311 PRO A N 11
ATOM 18707 C CA . PRO A 1 89 ? 33.132 -13.324 23.787 1.00 0.00 311 PRO A CA 11
ATOM 18708 C C . PRO A 1 89 ? 33.421 -11.828 23.727 1.00 0.00 311 PRO A C 11
ATOM 18709 O O . PRO A 1 89 ? 33.143 -11.172 22.723 1.00 0.00 311 PRO A O 11
ATOM 18720 N N . ALA A 1 90 ? 34.001 -11.299 24.799 1.00 0.00 312 ALA A N 11
ATOM 18721 C CA . ALA A 1 90 ? 34.345 -9.885 24.838 1.00 0.00 312 ALA A CA 11
ATOM 18722 C C . ALA A 1 90 ? 35.340 -9.579 23.727 1.00 0.00 312 ALA A C 11
ATOM 18723 O O . ALA A 1 90 ? 35.262 -8.542 23.073 1.00 0.00 312 ALA A O 11
ATOM 18730 N N . HIS A 1 91 ? 36.266 -10.508 23.514 1.00 0.00 313 HIS A N 11
ATOM 18731 C CA . HIS A 1 91 ? 37.274 -10.358 22.469 1.00 0.00 313 HIS A CA 11
ATOM 18732 C C . HIS A 1 91 ? 36.894 -11.218 21.266 1.00 0.00 313 HIS A C 11
ATOM 18733 O O . HIS A 1 91 ? 35.784 -11.744 21.204 1.00 0.00 313 HIS A O 11
ATOM 18748 N N . SER A 1 92 ? 37.807 -11.363 20.312 1.00 0.00 314 SER A N 11
ATOM 18749 C CA . SER A 1 92 ? 37.523 -12.170 19.134 1.00 0.00 314 SER A CA 11
ATOM 18750 C C . SER A 1 92 ? 38.038 -13.591 19.333 1.00 0.00 314 SER A C 11
ATOM 18751 O O . SER A 1 92 ? 39.141 -13.799 19.836 1.00 0.00 314 SER A O 11
ATOM 18759 N N . TRP A 1 93 ? 37.223 -14.565 18.945 1.00 0.00 315 TRP A N 11
ATOM 18760 C CA . TRP A 1 93 ? 37.593 -15.968 19.094 1.00 0.00 315 TRP A CA 11
ATOM 18761 C C . TRP A 1 93 ? 38.159 -16.529 17.790 1.00 0.00 315 TRP A C 11
ATOM 18762 O O . TRP A 1 93 ? 37.523 -16.457 16.738 1.00 0.00 315 TRP A O 11
ATOM 18783 N N . LYS A 1 94 ? 39.370 -17.081 17.875 1.00 0.00 316 LYS A N 11
ATOM 18784 C CA . LYS A 1 94 ? 40.031 -17.651 16.704 1.00 0.00 316 LYS A CA 11
ATOM 18785 C C . LYS A 1 94 ? 41.344 -18.328 17.113 1.00 0.00 316 LYS A C 11
ATOM 18786 O O . LYS A 1 94 ? 41.750 -18.249 18.274 1.00 0.00 316 LYS A O 11
ATOM 18805 N N . CYS A 1 95 ? 41.995 -19.001 16.158 1.00 0.00 317 CYS A N 11
ATOM 18806 C CA . CYS A 1 95 ? 43.257 -19.699 16.432 1.00 0.00 317 CYS A CA 11
ATOM 18807 C C . CYS A 1 95 ? 44.198 -18.812 17.240 1.00 0.00 317 CYS A C 11
ATOM 18808 O O . CYS A 1 95 ? 43.995 -17.606 17.326 1.00 0.00 317 CYS A O 11
ATOM 18815 N N . LYS A 1 96 ? 45.230 -19.413 17.830 1.00 0.00 318 LYS A N 11
ATOM 18816 C CA . LYS A 1 96 ? 46.192 -18.646 18.617 1.00 0.00 318 LYS A CA 11
ATOM 18817 C C . LYS A 1 96 ? 46.920 -17.639 17.726 1.00 0.00 318 LYS A C 11
ATOM 18818 O O . LYS A 1 96 ? 46.997 -16.449 18.042 1.00 0.00 318 LYS A O 11
ATOM 18837 N N . ALA A 1 97 ? 47.439 -18.126 16.602 1.00 0.00 319 ALA A N 11
ATOM 18838 C CA . ALA A 1 97 ? 48.145 -17.266 15.658 1.00 0.00 319 ALA A CA 11
ATOM 18839 C C . ALA A 1 97 ? 47.187 -16.225 15.099 1.00 0.00 319 ALA A C 11
ATOM 18840 O O . ALA A 1 97 ? 47.546 -15.066 14.901 1.00 0.00 319 ALA A O 11
ATOM 18847 N N . CYS A 1 98 ? 45.960 -16.656 14.846 1.00 0.00 320 CYS A N 11
ATOM 18848 C CA . CYS A 1 98 ? 44.938 -15.770 14.313 1.00 0.00 320 CYS A CA 11
ATOM 18849 C C . CYS A 1 98 ? 44.554 -14.726 15.355 1.00 0.00 320 CYS A C 11
ATOM 18850 O O . CYS A 1 98 ? 44.231 -13.587 15.022 1.00 0.00 320 CYS A O 11
ATOM 18857 N N . ARG A 1 99 ? 44.578 -15.136 16.616 1.00 0.00 321 ARG A N 11
ATOM 18858 C CA . ARG A 1 99 ? 44.220 -14.252 17.710 1.00 0.00 321 ARG A CA 11
ATOM 18859 C C . ARG A 1 99 ? 45.109 -13.021 17.707 1.00 0.00 321 ARG A C 11
ATOM 18860 O O . ARG A 1 99 ? 44.632 -11.898 17.873 1.00 0.00 321 ARG A O 11
ATOM 18881 N N . VAL A 1 100 ? 46.400 -13.236 17.507 1.00 0.00 322 VAL A N 11
ATOM 18882 C CA . VAL A 1 100 ? 47.342 -12.129 17.475 1.00 0.00 322 VAL A CA 11
ATOM 18883 C C . VAL A 1 100 ? 47.492 -11.596 16.053 1.00 0.00 322 VAL A C 11
ATOM 18884 O O . VAL A 1 100 ? 46.513 -11.483 15.315 1.00 0.00 322 VAL A O 11
ATOM 18897 N N . THR B 2 1 ? 39.256 -7.634 22.607 1.00 0.00 652 THR B N 11
ATOM 18898 C CA . THR B 2 1 ? 39.291 -6.301 22.015 1.00 0.00 652 THR B CA 11
ATOM 18899 C C . THR B 2 1 ? 37.961 -5.982 21.322 1.00 0.00 652 THR B C 11
ATOM 18900 O O . THR B 2 1 ? 37.892 -5.095 20.470 1.00 0.00 652 THR B O 11
ATOM 18911 N N . GLY B 2 2 ? 36.907 -6.711 21.691 1.00 0.00 653 GLY B N 11
ATOM 18912 C CA . GLY B 2 2 ? 35.592 -6.496 21.091 1.00 0.00 653 GLY B CA 11
ATOM 18913 C C . GLY B 2 2 ? 35.393 -7.436 19.906 1.00 0.00 653 GLY B C 11
ATOM 18914 O O . GLY B 2 2 ? 36.362 -7.956 19.351 1.00 0.00 653 GLY B O 11
ATOM 18918 N N . ALA B 2 3 ? 34.139 -7.649 19.512 1.00 0.00 654 ALA B N 11
ATOM 18919 C CA . ALA B 2 3 ? 33.847 -8.524 18.380 1.00 0.00 654 ALA B CA 11
ATOM 18920 C C . ALA B 2 3 ? 33.837 -7.726 17.073 1.00 0.00 654 ALA B C 11
ATOM 18921 O O . ALA B 2 3 ? 33.089 -8.034 16.127 1.00 0.00 654 ALA B O 11
ATOM 18928 N N . ARG B 2 4 ? 34.701 -6.711 17.018 1.00 0.00 655 ARG B N 11
ATOM 18929 C CA . ARG B 2 4 ? 34.826 -5.877 15.834 1.00 0.00 655 ARG B CA 11
ATOM 18930 C C . ARG B 2 4 ? 35.160 -6.731 14.616 1.00 0.00 655 ARG B C 11
ATOM 18931 O O . ARG B 2 4 ? 35.009 -6.276 13.490 1.00 0.00 655 ARG B O 11
ATOM 18952 N N . THR B 2 5 ? 35.621 -7.965 14.867 1.00 0.00 656 THR B N 11
ATOM 18953 C CA . THR B 2 5 ? 35.982 -8.913 13.812 1.00 0.00 656 THR B CA 11
ATOM 18954 C C . THR B 2 5 ? 35.059 -8.774 12.589 1.00 0.00 656 THR B C 11
ATOM 18955 O O . THR B 2 5 ? 35.292 -7.918 11.738 1.00 0.00 656 THR B O 11
ATOM 18966 N N . LEU B 2 6 ? 34.008 -9.581 12.488 1.00 0.00 657 LEU B N 11
ATOM 18967 C CA . LEU B 2 6 ? 33.115 -9.445 11.358 1.00 0.00 657 LEU B CA 11
ATOM 18968 C C . LEU B 2 6 ? 32.107 -8.353 11.653 1.00 0.00 657 LEU B C 11
ATOM 18969 O O . LEU B 2 6 ? 31.579 -7.724 10.738 1.00 0.00 657 LEU B O 11
ATOM 18985 N N . ALA B 2 7 ? 31.836 -8.123 12.938 1.00 0.00 658 ALA B N 11
ATOM 18986 C CA . ALA B 2 7 ? 30.888 -7.096 13.304 1.00 0.00 658 ALA B CA 11
ATOM 18987 C C . ALA B 2 7 ? 31.302 -5.751 12.726 1.00 0.00 658 ALA B C 11
ATOM 18988 O O . ALA B 2 7 ? 30.497 -5.072 12.114 1.00 0.00 658 ALA B O 11
ATOM 18995 N N . ASP B 2 8 ? 32.553 -5.361 12.913 1.00 0.00 659 ASP B N 11
ATOM 18996 C CA . ASP B 2 8 ? 32.999 -4.076 12.385 1.00 0.00 659 ASP B CA 11
ATOM 18997 C C . ASP B 2 8 ? 33.284 -4.149 10.885 1.00 0.00 659 ASP B C 11
ATOM 18998 O O . ASP B 2 8 ? 32.967 -3.222 10.147 1.00 0.00 659 ASP B O 11
ATOM 19007 N N . ILE B 2 9 ? 33.911 -5.234 10.442 1.00 0.00 660 ILE B N 11
ATOM 19008 C CA . ILE B 2 9 ? 34.263 -5.376 9.027 1.00 0.00 660 ILE B CA 11
ATOM 19009 C C . ILE B 2 9 ? 33.040 -5.409 8.103 1.00 0.00 660 ILE B C 11
ATOM 19010 O O . ILE B 2 9 ? 32.975 -4.671 7.117 1.00 0.00 660 ILE B O 11
ATOM 19026 N N . LYS B 2 10 ? 32.086 -6.281 8.401 1.00 0.00 661 LYS B N 11
ATOM 19027 C CA . LYS B 2 10 ? 30.902 -6.408 7.554 1.00 0.00 661 LYS B CA 11
ATOM 19028 C C . LYS B 2 10 ? 29.906 -5.285 7.786 1.00 0.00 661 LYS B C 11
ATOM 19029 O O . LYS B 2 10 ? 29.384 -4.708 6.834 1.00 0.00 661 LYS B O 11
ATOM 19048 N N . ALA B 2 11 ? 29.625 -4.988 9.044 1.00 0.00 662 ALA B N 11
ATOM 19049 C CA . ALA B 2 11 ? 28.655 -3.950 9.347 1.00 0.00 662 ALA B CA 11
ATOM 19050 C C . ALA B 2 11 ? 29.106 -2.600 8.801 1.00 0.00 662 ALA B C 11
ATOM 19051 O O . ALA B 2 11 ? 28.294 -1.861 8.248 1.00 0.00 662 ALA B O 11
ATOM 19058 N N . LYS B 2 12 ? 30.397 -2.281 8.919 1.00 0.00 663 LYS B N 11
ATOM 19059 C CA . LYS B 2 12 ? 30.876 -1.013 8.393 1.00 0.00 663 LYS B CA 11
ATOM 19060 C C . LYS B 2 12 ? 30.766 -1.035 6.884 1.00 0.00 663 LYS B C 11
ATOM 19061 O O . LYS B 2 12 ? 30.505 -0.008 6.265 1.00 0.00 663 LYS B O 11
ATOM 19080 N N . ALA B 2 13 ? 30.954 -2.224 6.302 1.00 0.00 664 ALA B N 11
ATOM 19081 C CA . ALA B 2 13 ? 30.861 -2.375 4.863 1.00 0.00 664 ALA B CA 11
ATOM 19082 C C . ALA B 2 13 ? 29.492 -1.925 4.393 1.00 0.00 664 ALA B C 11
ATOM 19083 O O . ALA B 2 13 ? 29.365 -1.339 3.334 1.00 0.00 664 ALA B O 11
ATOM 19090 N N . GLN B 2 14 ? 28.476 -2.215 5.198 1.00 0.00 665 GLN B N 11
ATOM 19091 C CA . GLN B 2 14 ? 27.103 -1.845 4.877 1.00 0.00 665 GLN B CA 11
ATOM 19092 C C . GLN B 2 14 ? 26.917 -0.351 4.953 1.00 0.00 665 GLN B C 11
ATOM 19093 O O . GLN B 2 14 ? 26.195 0.241 4.158 1.00 0.00 665 GLN B O 11
ATOM 19107 N N . LEU B 2 15 ? 27.562 0.251 5.922 1.00 0.00 666 LEU B N 11
ATOM 19108 C CA . LEU B 2 15 ? 27.447 1.690 6.092 1.00 0.00 666 LEU B CA 11
ATOM 19109 C C . LEU B 2 15 ? 28.005 2.380 4.859 1.00 0.00 666 LEU B C 11
ATOM 19110 O O . LEU B 2 15 ? 27.370 3.254 4.273 1.00 0.00 666 LEU B O 11
ATOM 19126 N N . VAL B 2 16 ? 29.207 1.972 4.483 1.00 0.00 667 VAL B N 11
ATOM 19127 C CA . VAL B 2 16 ? 29.879 2.547 3.318 1.00 0.00 667 VAL B CA 11
ATOM 19128 C C . VAL B 2 16 ? 29.209 2.128 2.003 1.00 0.00 667 VAL B C 11
ATOM 19129 O O . VAL B 2 16 ? 29.114 2.922 1.069 1.00 0.00 667 VAL B O 11
ATOM 19142 N N . LYS B 2 17 ? 28.756 0.880 1.936 1.00 0.00 668 LYS B N 11
ATOM 19143 C CA . LYS B 2 17 ? 28.110 0.361 0.740 1.00 0.00 668 LYS B CA 11
ATOM 19144 C C . LYS B 2 17 ? 26.762 1.023 0.511 1.00 0.00 668 LYS B C 11
ATOM 19145 O O . LYS B 2 17 ? 26.497 1.589 -0.550 1.00 0.00 668 LYS B O 11
ATOM 19164 N N . ALA B 2 18 ? 25.914 0.928 1.520 1.00 0.00 669 ALA B N 11
ATOM 19165 C CA . ALA B 2 18 ? 24.580 1.495 1.453 1.00 0.00 669 ALA B CA 11
ATOM 19166 C C . ALA B 2 18 ? 24.639 3.007 1.294 1.00 0.00 669 ALA B C 11
ATOM 19167 O O . ALA B 2 18 ? 23.721 3.623 0.752 1.00 0.00 669 ALA B O 11
ATOM 19174 N N . GLN B 2 19 ? 25.723 3.593 1.768 1.00 0.00 670 GLN B N 11
ATOM 19175 C CA . GLN B 2 19 ? 25.898 5.038 1.672 1.00 0.00 670 GLN B CA 11
ATOM 19176 C C . GLN B 2 19 ? 26.042 5.466 0.215 1.00 0.00 670 GLN B C 11
ATOM 19177 O O . GLN B 2 19 ? 26.918 4.939 -0.451 1.00 0.00 670 GLN B O 11
ATOM 19196 N N . GLY A 1 3 ? 36.669 -5.857 -16.816 1.00 0.00 225 GLY A N 12
ATOM 19197 C CA . GLY A 1 3 ? 37.160 -6.958 -15.994 1.00 0.00 225 GLY A CA 12
ATOM 19198 C C . GLY A 1 3 ? 37.999 -6.442 -14.829 1.00 0.00 225 GLY A C 12
ATOM 19199 O O . GLY A 1 3 ? 38.800 -7.182 -14.256 1.00 0.00 225 GLY A O 12
ATOM 19203 N N . SER A 1 4 ? 37.812 -5.174 -14.477 1.00 0.00 226 SER A N 12
ATOM 19204 C CA . SER A 1 4 ? 38.562 -4.583 -13.377 1.00 0.00 226 SER A CA 12
ATOM 19205 C C . SER A 1 4 ? 38.228 -5.284 -12.066 1.00 0.00 226 SER A C 12
ATOM 19206 O O . SER A 1 4 ? 39.091 -5.438 -11.200 1.00 0.00 226 SER A O 12
ATOM 19214 N N . ALA A 1 5 ? 36.975 -5.708 -11.920 1.00 0.00 227 ALA A N 12
ATOM 19215 C CA . ALA A 1 5 ? 36.557 -6.389 -10.697 1.00 0.00 227 ALA A CA 12
ATOM 19216 C C . ALA A 1 5 ? 36.957 -5.555 -9.477 1.00 0.00 227 ALA A C 12
ATOM 19217 O O . ALA A 1 5 ? 37.222 -6.098 -8.400 1.00 0.00 227 ALA A O 12
ATOM 19224 N N . ARG A 1 6 ? 37.007 -4.232 -9.692 1.00 0.00 228 ARG A N 12
ATOM 19225 C CA . ARG A 1 6 ? 37.394 -3.253 -8.673 1.00 0.00 228 ARG A CA 12
ATOM 19226 C C . ARG A 1 6 ? 36.724 -3.480 -7.323 1.00 0.00 228 ARG A C 12
ATOM 19227 O O . ARG A 1 6 ? 35.919 -4.394 -7.146 1.00 0.00 228 ARG A O 12
ATOM 19248 N N . CYS A 1 7 ? 37.059 -2.596 -6.382 1.00 0.00 229 CYS A N 12
ATOM 19249 C CA . CYS A 1 7 ? 36.492 -2.652 -5.044 1.00 0.00 229 CYS A CA 12
ATOM 19250 C C . CYS A 1 7 ? 34.966 -2.768 -5.138 1.00 0.00 229 CYS A C 12
ATOM 19251 O O . CYS A 1 7 ? 34.330 -2.039 -5.899 1.00 0.00 229 CYS A O 12
ATOM 19258 N N . ALA A 1 8 ? 34.383 -3.696 -4.383 1.00 0.00 230 ALA A N 12
ATOM 19259 C CA . ALA A 1 8 ? 32.934 -3.899 -4.424 1.00 0.00 230 ALA A CA 12
ATOM 19260 C C . ALA A 1 8 ? 32.180 -3.016 -3.422 1.00 0.00 230 ALA A C 12
ATOM 19261 O O . ALA A 1 8 ? 31.011 -2.695 -3.642 1.00 0.00 230 ALA A O 12
ATOM 19268 N N . VAL A 1 9 ? 32.824 -2.646 -2.316 1.00 0.00 231 VAL A N 12
ATOM 19269 C CA . VAL A 1 9 ? 32.140 -1.826 -1.302 1.00 0.00 231 VAL A CA 12
ATOM 19270 C C . VAL A 1 9 ? 32.477 -0.335 -1.438 1.00 0.00 231 VAL A C 12
ATOM 19271 O O . VAL A 1 9 ? 31.873 0.502 -0.765 1.00 0.00 231 VAL A O 12
ATOM 19284 N N . CYS A 1 10 ? 33.425 -0.001 -2.299 1.00 0.00 232 CYS A N 12
ATOM 19285 C CA . CYS A 1 10 ? 33.820 1.389 -2.482 1.00 0.00 232 CYS A CA 12
ATOM 19286 C C . CYS A 1 10 ? 33.468 1.880 -3.884 1.00 0.00 232 CYS A C 12
ATOM 19287 O O . CYS A 1 10 ? 33.283 3.079 -4.099 1.00 0.00 232 CYS A O 12
ATOM 19294 N N . GLU A 1 11 ? 33.386 0.941 -4.828 1.00 0.00 233 GLU A N 12
ATOM 19295 C CA . GLU A 1 11 ? 33.055 1.255 -6.230 1.00 0.00 233 GLU A CA 12
ATOM 19296 C C . GLU A 1 11 ? 34.218 1.928 -6.980 1.00 0.00 233 GLU A C 12
ATOM 19297 O O . GLU A 1 11 ? 34.227 1.952 -8.209 1.00 0.00 233 GLU A O 12
ATOM 19309 N N . GLY A 1 12 ? 35.197 2.467 -6.257 1.00 0.00 234 GLY A N 12
ATOM 19310 C CA . GLY A 1 12 ? 36.338 3.118 -6.919 1.00 0.00 234 GLY A CA 12
ATOM 19311 C C . GLY A 1 12 ? 37.212 2.075 -7.612 1.00 0.00 234 GLY A C 12
ATOM 19312 O O . GLY A 1 12 ? 37.041 0.872 -7.411 1.00 0.00 234 GLY A O 12
ATOM 19316 N N . PRO A 1 13 ? 38.135 2.517 -8.423 1.00 0.00 235 PRO A N 12
ATOM 19317 C CA . PRO A 1 13 ? 39.054 1.618 -9.174 1.00 0.00 235 PRO A CA 12
ATOM 19318 C C . PRO A 1 13 ? 40.078 0.929 -8.272 1.00 0.00 235 PRO A C 12
ATOM 19319 O O . PRO A 1 13 ? 40.417 1.430 -7.199 1.00 0.00 235 PRO A O 12
ATOM 19330 N N . GLY A 1 14 ? 40.566 -0.225 -8.722 1.00 0.00 236 GLY A N 12
ATOM 19331 C CA . GLY A 1 14 ? 41.552 -0.986 -7.962 1.00 0.00 236 GLY A CA 12
ATOM 19332 C C . GLY A 1 14 ? 42.522 -1.701 -8.899 1.00 0.00 236 GLY A C 12
ATOM 19333 O O . GLY A 1 14 ? 42.501 -1.482 -10.111 1.00 0.00 236 GLY A O 12
ATOM 19337 N N . GLU A 1 15 ? 43.374 -2.553 -8.333 1.00 0.00 237 GLU A N 12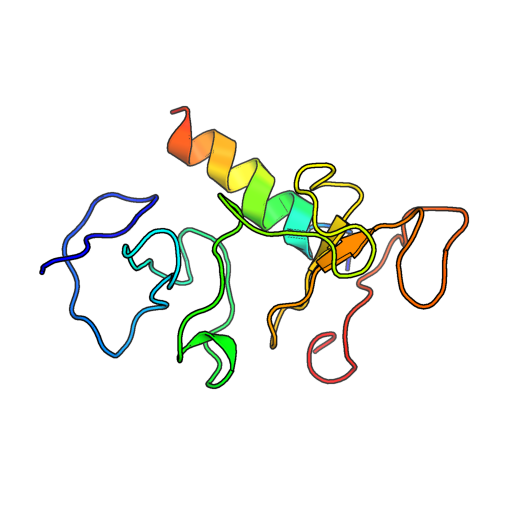
ATOM 19338 C CA . GLU A 1 15 ? 44.349 -3.290 -9.133 1.00 0.00 237 GLU A CA 12
ATOM 19339 C C . GLU A 1 15 ? 44.098 -4.793 -9.041 1.00 0.00 237 GLU A C 12
ATOM 19340 O O . GLU A 1 15 ? 43.714 -5.303 -7.989 1.00 0.00 237 GLU A O 12
ATOM 19352 N N . LEU A 1 16 ? 44.321 -5.494 -10.148 1.00 0.00 238 LEU A N 12
ATOM 19353 C CA . LEU A 1 16 ? 44.115 -6.939 -10.184 1.00 0.00 238 LEU A CA 12
ATOM 19354 C C . LEU A 1 16 ? 45.435 -7.674 -9.974 1.00 0.00 238 LEU A C 12
ATOM 19355 O O . LEU A 1 16 ? 46.142 -7.970 -10.936 1.00 0.00 238 LEU A O 12
ATOM 19371 N N . CYS A 1 17 ? 45.751 -7.971 -8.712 1.00 0.00 239 CYS A N 12
ATOM 19372 C CA . CYS A 1 17 ? 46.987 -8.678 -8.385 1.00 0.00 239 CYS A CA 12
ATOM 19373 C C . CYS A 1 17 ? 47.194 -8.746 -6.873 1.00 0.00 239 CYS A C 12
ATOM 19374 O O . CYS A 1 17 ? 47.585 -9.781 -6.335 1.00 0.00 239 CYS A O 12
ATOM 19382 N N . ASP A 1 18 ? 46.943 -7.630 -6.198 1.00 0.00 240 ASP A N 12
ATOM 19383 C CA . ASP A 1 18 ? 47.123 -7.564 -4.748 1.00 0.00 240 ASP A CA 12
ATOM 19384 C C . ASP A 1 18 ? 45.780 -7.583 -4.022 1.00 0.00 240 ASP A C 12
ATOM 19385 O O . ASP A 1 18 ? 45.642 -7.006 -2.944 1.00 0.00 240 ASP A O 12
ATOM 19394 N N . LEU A 1 19 ? 44.796 -8.242 -4.619 1.00 0.00 241 LEU A N 12
ATOM 19395 C CA . LEU A 1 19 ? 43.467 -8.321 -4.021 1.00 0.00 241 LEU A CA 12
ATOM 19396 C C . LEU A 1 19 ? 42.973 -9.770 -3.996 1.00 0.00 241 LEU A C 12
ATOM 19397 O O . LEU A 1 19 ? 43.346 -10.579 -4.847 1.00 0.00 241 LEU A O 12
ATOM 19413 N N . PHE A 1 20 ? 42.137 -10.090 -3.009 1.00 0.00 242 PHE A N 12
ATOM 19414 C CA . PHE A 1 20 ? 41.599 -11.448 -2.872 1.00 0.00 242 PHE A CA 12
ATOM 19415 C C . PHE A 1 20 ? 40.558 -11.713 -3.951 1.00 0.00 242 PHE A C 12
ATOM 19416 O O . PHE A 1 20 ? 39.734 -10.861 -4.230 1.00 0.00 242 PHE A O 12
ATOM 19433 N N . PHE A 1 21 ? 40.587 -12.893 -4.553 1.00 0.00 243 PHE A N 12
ATOM 19434 C CA . PHE A 1 21 ? 39.615 -13.210 -5.596 1.00 0.00 243 PHE A CA 12
ATOM 19435 C C . PHE A 1 21 ? 38.607 -14.248 -5.102 1.00 0.00 243 PHE A C 12
ATOM 19436 O O . PHE A 1 21 ? 38.973 -15.392 -4.829 1.00 0.00 243 PHE A O 12
ATOM 19453 N N . CYS A 1 22 ? 37.333 -13.856 -4.992 1.00 0.00 244 CYS A N 12
ATOM 19454 C CA . CYS A 1 22 ? 36.309 -14.786 -4.534 1.00 0.00 244 CYS A CA 12
ATOM 19455 C C . CYS A 1 22 ? 36.202 -15.959 -5.498 1.00 0.00 244 CYS A C 12
ATOM 19456 O O . CYS A 1 22 ? 36.370 -15.802 -6.708 1.00 0.00 244 CYS A O 12
ATOM 19463 N N . THR A 1 23 ? 35.948 -17.137 -4.949 1.00 0.00 245 THR A N 12
ATOM 19464 C CA . THR A 1 23 ? 35.850 -18.344 -5.759 1.00 0.00 245 THR A CA 12
ATOM 19465 C C . THR A 1 23 ? 34.460 -18.516 -6.377 1.00 0.00 245 THR A C 12
ATOM 19466 O O . THR A 1 23 ? 34.199 -19.528 -7.028 1.00 0.00 245 THR A O 12
ATOM 19477 N N . SER A 1 24 ? 33.563 -17.551 -6.173 1.00 0.00 246 SER A N 12
ATOM 19478 C CA . SER A 1 24 ? 32.216 -17.677 -6.733 1.00 0.00 246 SER A CA 12
ATOM 19479 C C . SER A 1 24 ? 31.665 -16.348 -7.258 1.00 0.00 246 SER A C 12
ATOM 19480 O O . SER A 1 24 ? 31.029 -16.312 -8.311 1.00 0.00 246 SER A O 12
ATOM 19488 N N . CYS A 1 25 ? 31.884 -15.266 -6.518 1.00 0.00 247 CYS A N 12
ATOM 19489 C CA . CYS A 1 25 ? 31.367 -13.960 -6.929 1.00 0.00 247 CYS A CA 12
ATOM 19490 C C . CYS A 1 25 ? 31.945 -13.521 -8.272 1.00 0.00 247 CYS A C 12
ATOM 19491 O O . CYS A 1 25 ? 31.230 -12.974 -9.112 1.00 0.00 247 CYS A O 12
ATOM 19498 N N . GLY A 1 26 ? 33.236 -13.755 -8.471 1.00 0.00 248 GLY A N 12
ATOM 19499 C CA . GLY A 1 26 ? 33.884 -13.367 -9.720 1.00 0.00 248 GLY A CA 12
ATOM 19500 C C . GLY A 1 26 ? 34.645 -12.051 -9.561 1.00 0.00 248 GLY A C 12
ATOM 19501 O O . GLY A 1 26 ? 35.523 -11.733 -10.362 1.00 0.00 248 GLY A O 12
ATOM 19505 N N . HIS A 1 27 ? 34.314 -11.296 -8.515 1.00 0.00 249 HIS A N 12
ATOM 19506 C CA . HIS A 1 27 ? 34.986 -10.028 -8.258 1.00 0.00 249 HIS A CA 12
ATOM 19507 C C . HIS A 1 27 ? 36.046 -10.228 -7.185 1.00 0.00 249 HIS A C 12
ATOM 19508 O O . HIS A 1 27 ? 36.096 -11.290 -6.559 1.00 0.00 249 HIS A O 12
ATOM 19523 N N . HIS A 1 28 ? 36.895 -9.222 -6.969 1.00 0.00 250 HIS A N 12
ATOM 19524 C CA . HIS A 1 28 ? 37.936 -9.352 -5.957 1.00 0.00 250 HIS A CA 12
ATOM 19525 C C . HIS A 1 28 ? 37.695 -8.388 -4.799 1.00 0.00 250 HIS A C 12
ATOM 19526 O O . HIS A 1 28 ? 37.077 -7.337 -4.969 1.00 0.00 250 HIS A O 12
ATOM 19541 N N . TYR A 1 29 ? 38.162 -8.773 -3.616 1.00 0.00 251 TYR A N 12
ATOM 19542 C CA . TYR A 1 29 ? 37.973 -7.965 -2.427 1.00 0.00 251 TYR A CA 12
ATOM 19543 C C . TYR A 1 29 ? 39.255 -7.281 -1.983 1.00 0.00 251 TYR A C 12
ATO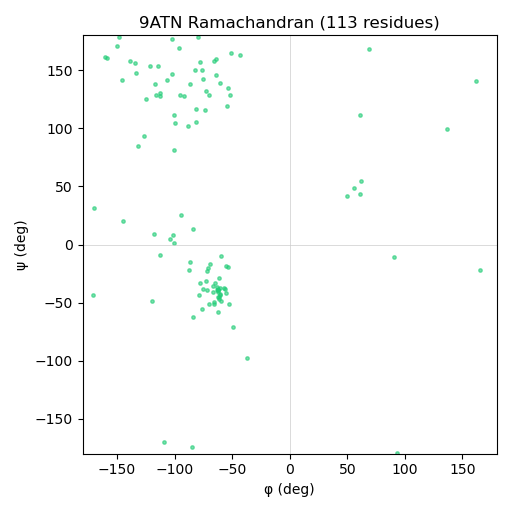M 19544 O O . TYR A 1 29 ? 40.352 -7.604 -2.439 1.00 0.00 251 TYR A O 12
ATOM 19562 N N . HIS A 1 30 ? 39.079 -6.300 -1.111 1.00 0.00 252 HIS A N 12
ATOM 19563 C CA . HIS A 1 30 ? 40.186 -5.497 -0.614 1.00 0.00 252 HIS A CA 12
ATOM 19564 C C . HIS A 1 30 ? 40.311 -5.571 0.902 1.00 0.00 252 HIS A C 12
ATOM 19565 O O . HIS A 1 30 ? 39.321 -5.708 1.617 1.00 0.00 252 HIS A O 12
ATOM 19579 N N . GLY A 1 31 ? 41.547 -5.486 1.375 1.00 0.00 253 GLY A N 12
ATOM 19580 C CA . GLY A 1 31 ? 41.822 -5.546 2.804 1.00 0.00 253 GLY A CA 12
ATOM 19581 C C . GLY A 1 31 ? 41.798 -4.161 3.464 1.00 0.00 253 GLY A C 12
ATOM 19582 O O . GLY A 1 31 ? 41.708 -4.061 4.684 1.00 0.00 253 GLY A O 12
ATOM 19586 N N . ALA A 1 32 ? 41.922 -3.095 2.672 1.00 0.00 254 ALA A N 12
ATOM 19587 C CA . ALA A 1 32 ? 41.949 -1.741 3.234 1.00 0.00 254 ALA A CA 12
ATOM 19588 C C . ALA A 1 32 ? 40.555 -1.105 3.352 1.00 0.00 254 ALA A C 12
ATOM 19589 O O . ALA A 1 32 ? 40.163 -0.663 4.432 1.00 0.00 254 ALA A O 12
ATOM 19596 N N . CYS A 1 33 ? 39.825 -1.034 2.241 1.00 0.00 255 CYS A N 12
ATOM 19597 C CA . CYS A 1 33 ? 38.495 -0.412 2.244 1.00 0.00 255 CYS A CA 12
ATOM 19598 C C . CYS A 1 33 ? 37.448 -1.302 2.908 1.00 0.00 255 CYS A C 12
ATOM 19599 O O . CYS A 1 33 ? 36.349 -0.835 3.207 1.00 0.00 255 CYS A O 12
ATOM 19606 N N . LEU A 1 34 ? 37.775 -2.572 3.145 1.00 0.00 256 LEU A N 12
ATOM 19607 C CA . LEU A 1 34 ? 36.816 -3.473 3.783 1.00 0.00 256 LEU A CA 12
ATOM 19608 C C . LEU A 1 34 ? 37.358 -4.062 5.089 1.00 0.00 256 LEU A C 12
ATOM 19609 O O . LEU A 1 34 ? 36.571 -4.460 5.948 1.00 0.00 256 LEU A O 12
ATOM 19625 N N . ASP A 1 35 ? 38.695 -4.122 5.214 1.00 0.00 257 ASP A N 12
ATOM 19626 C CA . ASP A 1 35 ? 39.368 -4.676 6.407 1.00 0.00 257 ASP A CA 12
ATOM 19627 C C . ASP A 1 35 ? 39.498 -6.191 6.309 1.00 0.00 257 ASP A C 12
ATOM 19628 O O . ASP A 1 35 ? 38.552 -6.926 6.590 1.00 0.00 257 ASP A O 12
ATOM 19637 N N . THR A 1 36 ? 40.680 -6.650 5.918 1.00 0.00 258 THR A N 12
ATOM 19638 C CA . THR A 1 36 ? 40.932 -8.082 5.796 1.00 0.00 258 THR A CA 12
ATOM 19639 C C . THR A 1 36 ? 42.422 -8.373 5.942 1.00 0.00 258 THR A C 12
ATOM 19640 O O . THR A 1 36 ? 43.251 -7.737 5.291 1.00 0.00 258 THR A O 12
ATOM 19651 N N . ALA A 1 37 ? 42.758 -9.336 6.792 1.00 0.00 259 ALA A N 12
ATOM 19652 C CA . ALA A 1 37 ? 44.156 -9.694 7.000 1.00 0.00 259 ALA A CA 12
ATOM 19653 C C . ALA A 1 37 ? 44.763 -10.214 5.699 1.00 0.00 259 ALA A C 12
ATOM 19654 O O . ALA A 1 37 ? 44.117 -10.952 4.956 1.00 0.00 259 ALA A O 12
ATOM 19661 N N . LEU A 1 38 ? 46.003 -9.820 5.423 1.00 0.00 260 LEU A N 12
ATOM 19662 C CA . LEU A 1 38 ? 46.669 -10.254 4.199 1.00 0.00 260 LEU A CA 12
ATOM 19663 C C . LEU A 1 38 ? 47.594 -11.437 4.475 1.00 0.00 260 LEU A C 12
ATOM 19664 O O . LEU A 1 38 ? 48.645 -11.286 5.097 1.00 0.00 260 LEU A O 12
ATOM 19680 N N . THR A 1 39 ? 47.196 -12.610 3.996 1.00 0.00 261 THR A N 12
ATOM 19681 C CA . THR A 1 39 ? 47.995 -13.817 4.178 1.00 0.00 261 THR A CA 12
ATOM 19682 C C . THR A 1 39 ? 47.990 -14.645 2.899 1.00 0.00 261 THR A C 12
ATOM 19683 O O . THR A 1 39 ? 47.140 -14.451 2.029 1.00 0.00 261 THR A O 12
ATOM 19694 N N . ALA A 1 40 ? 48.938 -15.568 2.783 1.00 0.00 262 ALA A N 12
ATOM 19695 C CA . ALA A 1 40 ? 49.015 -16.411 1.597 1.00 0.00 262 ALA A CA 12
ATOM 19696 C C . ALA A 1 40 ? 47.740 -17.234 1.446 1.00 0.00 262 ALA A C 12
ATOM 19697 O O . ALA A 1 40 ? 47.190 -17.353 0.350 1.00 0.00 262 ALA A O 12
ATOM 19704 N N . ARG A 1 41 ? 47.271 -17.796 2.556 1.00 0.00 263 ARG A N 12
ATOM 19705 C CA . ARG A 1 41 ? 46.054 -18.601 2.539 1.00 0.00 263 ARG A CA 12
ATOM 19706 C C . ARG A 1 41 ? 44.848 -17.747 2.162 1.00 0.00 263 ARG A C 12
ATOM 19707 O O . ARG A 1 41 ? 44.002 -18.161 1.371 1.00 0.00 263 ARG A O 12
ATOM 19728 N N . LYS A 1 42 ? 44.775 -16.549 2.738 1.00 0.00 264 LYS A N 12
ATOM 19729 C CA . LYS A 1 42 ? 43.667 -15.644 2.459 1.00 0.00 264 LYS A CA 12
ATOM 19730 C C . LYS A 1 42 ? 43.632 -15.276 0.977 1.00 0.00 264 LYS A C 12
ATOM 19731 O O . LYS A 1 42 ? 42.560 -15.174 0.376 1.00 0.00 264 LYS A O 12
ATOM 19750 N N . ARG A 1 43 ? 44.811 -15.076 0.395 1.00 0.00 265 ARG A N 12
ATOM 19751 C CA . ARG A 1 43 ? 44.911 -14.717 -1.017 1.00 0.00 265 ARG A CA 12
ATOM 19752 C C . ARG A 1 43 ? 44.372 -15.832 -1.908 1.00 0.00 265 ARG A C 12
ATOM 19753 O O . ARG A 1 43 ? 44.123 -15.618 -3.094 1.00 0.00 265 ARG A O 12
ATOM 19774 N N . ALA A 1 44 ? 44.181 -17.018 -1.337 1.00 0.00 266 ALA A N 12
ATOM 19775 C CA . ALA A 1 44 ? 43.660 -18.139 -2.108 1.00 0.00 266 ALA A CA 12
ATOM 19776 C C . ALA A 1 44 ? 42.300 -17.774 -2.692 1.00 0.00 266 ALA A C 12
ATOM 19777 O O . ALA A 1 44 ? 41.982 -18.134 -3.825 1.00 0.00 266 ALA A O 12
ATOM 19784 N N . GLY A 1 45 ? 41.506 -17.045 -1.911 1.00 0.00 267 GLY A N 12
ATOM 19785 C CA . GLY A 1 45 ? 40.186 -16.623 -2.362 1.00 0.00 267 GLY A CA 12
ATOM 19786 C C . GLY A 1 45 ? 39.117 -16.965 -1.330 1.00 0.00 267 GLY A C 12
ATOM 19787 O O . GLY A 1 45 ? 38.343 -17.906 -1.514 1.00 0.00 267 GLY A O 12
ATOM 19791 N N . TRP A 1 46 ? 39.077 -16.197 -0.245 1.00 0.00 268 TRP A N 12
ATOM 19792 C CA . TRP A 1 46 ? 38.091 -16.438 0.803 1.00 0.00 268 TRP A CA 12
ATOM 19793 C C . TRP A 1 46 ? 36.738 -15.851 0.426 1.00 0.00 268 TRP A C 12
ATOM 19794 O O . TRP A 1 46 ? 36.659 -14.818 -0.238 1.00 0.00 268 TRP A O 12
ATOM 19815 N N . GLN A 1 47 ? 35.676 -16.531 0.846 1.00 0.00 269 GLN A N 12
ATOM 19816 C CA . GLN A 1 47 ? 34.321 -16.085 0.539 1.00 0.00 269 GLN A CA 12
ATOM 19817 C C . GLN A 1 47 ? 34.016 -14.754 1.212 1.00 0.00 269 GLN A C 12
ATOM 19818 O O . GLN A 1 47 ? 33.713 -14.704 2.404 1.00 0.00 269 GLN A O 12
ATOM 19832 N N . CYS A 1 48 ? 34.100 -13.684 0.432 1.00 0.00 270 CYS A N 12
ATOM 19833 C CA . CYS A 1 48 ? 33.828 -12.347 0.950 1.00 0.00 270 CYS A CA 12
ATOM 19834 C C . CYS A 1 48 ? 32.533 -12.326 1.762 1.00 0.00 270 CYS A C 12
ATOM 19835 O O . CYS A 1 48 ? 31.686 -13.207 1.609 1.00 0.00 270 CYS A O 12
ATOM 19842 N N . PRO A 1 49 ? 32.363 -11.341 2.612 1.00 0.00 271 PRO A N 12
ATOM 19843 C CA . PRO A 1 49 ? 31.139 -11.208 3.454 1.00 0.00 271 PRO A CA 12
ATOM 19844 C C . PRO A 1 49 ? 29.850 -11.213 2.630 1.00 0.00 271 PRO A C 12
ATOM 19845 O O . PRO A 1 49 ? 28.842 -11.779 3.053 1.00 0.00 271 PRO A O 12
ATOM 19856 N N . GLU A 1 50 ? 29.881 -10.578 1.461 1.00 0.00 272 GLU A N 12
ATOM 19857 C CA . GLU A 1 50 ? 28.699 -10.521 0.608 1.00 0.00 272 GLU A CA 12
ATOM 19858 C C . GLU A 1 50 ? 28.213 -11.920 0.210 1.00 0.00 272 GLU A C 12
ATOM 19859 O O . GLU A 1 50 ? 27.110 -12.064 -0.317 1.00 0.00 272 GLU A O 12
ATOM 19871 N N . CYS A 1 51 ? 29.028 -12.949 0.450 1.00 0.00 273 CYS A N 12
ATOM 19872 C CA . CYS A 1 51 ? 28.627 -14.315 0.085 1.00 0.00 273 CYS A CA 12
ATOM 19873 C C . CYS A 1 51 ? 29.132 -15.340 1.100 1.00 0.00 273 CYS A C 12
ATOM 19874 O O . CYS A 1 51 ? 29.285 -16.520 0.781 1.00 0.00 273 CYS A O 12
ATOM 19881 N N . LYS A 1 52 ? 29.392 -14.882 2.315 1.00 0.00 274 LYS A N 12
ATOM 19882 C CA . LYS A 1 52 ? 29.885 -15.762 3.374 1.00 0.00 274 LYS A CA 12
ATOM 19883 C C . LYS A 1 52 ? 28.793 -16.705 3.869 1.00 0.00 274 LYS A C 12
ATOM 19884 O O . LYS A 1 52 ? 27.604 -16.460 3.670 1.00 0.00 274 LYS A O 12
ATOM 19903 N N . VAL A 1 53 ? 29.215 -17.771 4.542 1.00 0.00 275 VAL A N 12
ATOM 19904 C CA . VAL A 1 53 ? 28.281 -18.742 5.101 1.00 0.00 275 VAL A CA 12
ATOM 19905 C C . VAL A 1 53 ? 28.759 -19.203 6.470 1.00 0.00 275 VAL A C 12
ATOM 19906 O O . VAL A 1 53 ? 29.937 -19.073 6.806 1.00 0.00 275 VAL A O 12
ATOM 19919 N N . CYS A 1 54 ? 27.843 -19.755 7.251 1.00 0.00 276 CYS A N 12
ATOM 19920 C CA . CYS A 1 54 ? 28.182 -20.252 8.578 1.00 0.00 276 CYS A CA 12
ATOM 19921 C C . CYS A 1 54 ? 28.659 -21.693 8.490 1.00 0.00 276 CYS A C 12
ATOM 19922 O O . CYS A 1 54 ? 28.011 -22.523 7.861 1.00 0.00 276 CYS A O 12
ATOM 19929 N N . GLN A 1 55 ? 29.782 -21.991 9.132 1.00 0.00 277 GLN A N 12
ATOM 19930 C CA . GLN A 1 55 ? 30.314 -23.349 9.117 1.00 0.00 277 GLN A CA 12
ATOM 19931 C C . GLN A 1 55 ? 29.552 -24.226 10.107 1.00 0.00 277 GLN A C 12
ATOM 19932 O O . GLN A 1 55 ? 30.144 -24.837 10.998 1.00 0.00 277 GLN A O 12
ATOM 19946 N N . ALA A 1 56 ? 28.236 -24.276 9.941 1.00 0.00 278 ALA A N 12
ATOM 19947 C CA . ALA A 1 56 ? 27.387 -25.069 10.815 1.00 0.00 278 ALA A CA 12
ATOM 19948 C C . ALA A 1 56 ? 25.977 -25.193 10.234 1.00 0.00 278 ALA A C 12
ATOM 19949 O O . ALA A 1 56 ? 25.401 -26.281 10.210 1.00 0.00 278 ALA A O 12
ATOM 19956 N N . CYS A 1 57 ? 25.422 -24.072 9.772 1.00 0.00 279 CYS A N 12
ATOM 19957 C CA . CYS A 1 57 ? 24.079 -24.075 9.202 1.00 0.00 279 CYS A CA 12
ATOM 19958 C C . CYS A 1 57 ? 24.037 -23.358 7.847 1.00 0.00 279 CYS A C 12
ATOM 19959 O O . CYS A 1 57 ? 22.978 -23.278 7.223 1.00 0.00 279 CYS A O 12
ATOM 19966 N N . ARG A 1 58 ? 25.188 -22.856 7.388 1.00 0.00 280 ARG A N 12
ATOM 19967 C CA . ARG A 1 58 ? 25.265 -22.180 6.095 1.00 0.00 280 ARG A CA 12
ATOM 19968 C C . ARG A 1 58 ? 24.377 -20.933 6.033 1.00 0.00 280 ARG A C 12
ATOM 19969 O O . ARG A 1 58 ? 24.199 -20.352 4.962 1.00 0.00 280 ARG A O 12
ATOM 19990 N N . LYS A 1 59 ? 23.828 -20.512 7.170 1.00 0.00 281 LYS A N 12
ATOM 19991 C CA . LYS A 1 59 ? 22.977 -19.326 7.191 1.00 0.00 281 LYS A CA 12
ATOM 19992 C C . LYS A 1 59 ? 23.815 -18.070 7.490 1.00 0.00 281 LYS A C 12
ATOM 19993 O O . LYS A 1 59 ? 24.343 -17.937 8.595 1.00 0.00 281 LYS A O 12
ATOM 20012 N N . PRO A 1 60 ? 23.959 -17.152 6.552 1.00 0.00 282 PRO A N 12
ATOM 20013 C CA . PRO A 1 60 ? 24.761 -15.910 6.776 1.00 0.00 282 PRO A CA 12
ATOM 20014 C C . PRO A 1 60 ? 24.055 -14.914 7.688 1.00 0.00 282 PRO A C 12
ATOM 20015 O O . PRO A 1 60 ? 23.009 -15.213 8.264 1.00 0.00 282 PRO A O 12
ATOM 20026 N N . GLY A 1 61 ? 24.642 -13.729 7.810 1.00 0.00 283 GLY A N 12
ATOM 20027 C CA . GLY A 1 61 ? 24.072 -12.686 8.653 1.00 0.00 283 GLY A CA 12
ATOM 20028 C C . GLY A 1 61 ? 24.633 -12.774 10.064 1.00 0.00 283 GLY A C 12
ATOM 20029 O O . GLY A 1 61 ? 25.566 -13.536 10.322 1.00 0.00 283 GLY A O 12
ATOM 20033 N N . ASN A 1 62 ? 24.066 -11.998 10.977 1.00 0.00 284 ASN A N 12
ATOM 20034 C CA . ASN A 1 62 ? 24.536 -12.015 12.354 1.00 0.00 284 ASN A CA 12
ATOM 20035 C C . ASN A 1 62 ? 26.035 -11.727 12.403 1.00 0.00 284 ASN A C 12
ATOM 20036 O O . ASN A 1 62 ? 26.790 -12.437 13.057 1.00 0.00 284 ASN A O 12
ATOM 20047 N N . ASP A 1 63 ? 26.454 -10.689 11.683 1.00 0.00 285 ASP A N 12
ATOM 20048 C CA . ASP A 1 63 ? 27.864 -10.311 11.623 1.00 0.00 285 ASP A CA 12
ATOM 20049 C C . ASP A 1 63 ? 28.427 -10.027 13.012 1.00 0.00 285 ASP A C 12
ATOM 20050 O O . ASP A 1 63 ? 29.542 -10.443 13.330 1.00 0.00 285 ASP A O 12
ATOM 20059 N N . SER A 1 64 ? 27.666 -9.319 13.838 1.00 0.00 286 SER A N 12
ATOM 20060 C CA . SER A 1 64 ? 28.128 -8.998 15.183 1.00 0.00 286 SER A CA 12
ATOM 20061 C C . SER A 1 64 ? 28.174 -10.244 16.056 1.00 0.00 286 SER A C 12
ATOM 20062 O O . SER A 1 64 ? 28.906 -10.289 17.044 1.00 0.00 286 SER A O 12
ATOM 20070 N N . LYS A 1 65 ? 27.402 -11.257 15.685 1.00 0.00 287 LYS A N 12
ATOM 20071 C CA . LYS A 1 65 ? 27.386 -12.497 16.448 1.00 0.00 287 LYS A CA 12
ATOM 20072 C C . LYS A 1 65 ? 28.103 -13.617 15.690 1.00 0.00 287 LYS A C 12
ATOM 20073 O O . LYS A 1 65 ? 28.080 -14.768 16.118 1.00 0.00 287 LYS A O 12
ATOM 20092 N N . MET A 1 66 ? 28.747 -13.277 14.571 1.00 0.00 288 MET A N 12
ATOM 20093 C CA . MET A 1 66 ? 29.478 -14.274 13.796 1.00 0.00 288 MET A CA 12
ATOM 20094 C C . MET A 1 66 ? 30.974 -13.993 13.877 1.00 0.00 288 MET A C 12
ATOM 20095 O O . MET A 1 66 ? 31.418 -12.868 13.649 1.00 0.00 288 MET A O 12
ATOM 20109 N N . LEU A 1 67 ? 31.745 -15.016 14.212 1.00 0.00 289 LEU A N 12
ATOM 20110 C CA . LEU A 1 67 ? 33.188 -14.868 14.333 1.00 0.00 289 LEU A CA 12
ATOM 20111 C C . LEU A 1 67 ? 33.873 -15.331 13.043 1.00 0.00 289 LEU A C 12
ATOM 20112 O O . LEU A 1 67 ? 33.740 -16.489 12.645 1.00 0.00 289 LEU A O 12
ATOM 20128 N N . VAL A 1 68 ? 34.614 -14.427 12.398 1.00 0.00 290 VAL A N 12
ATOM 20129 C CA . VAL A 1 68 ? 35.321 -14.764 11.160 1.00 0.00 290 VAL A CA 12
ATOM 20130 C C . VAL A 1 68 ? 36.826 -14.802 11.393 1.00 0.00 290 VAL A C 12
ATOM 20131 O O . VAL A 1 68 ? 37.429 -13.798 11.763 1.00 0.00 290 VAL A O 12
ATOM 20144 N N . CYS A 1 69 ? 37.427 -15.967 11.172 1.00 0.00 291 CYS A N 12
ATOM 20145 C CA . CYS A 1 69 ? 38.872 -16.118 11.367 1.00 0.00 291 CYS A CA 12
ATOM 20146 C C . CYS A 1 69 ? 39.653 -15.120 10.514 1.00 0.00 291 CYS A C 12
ATOM 20147 O O . CYS A 1 69 ? 39.402 -14.973 9.318 1.00 0.00 291 CYS A O 12
ATOM 20154 N N . GLU A 1 70 ? 40.593 -14.428 11.153 1.00 0.00 292 GLU A N 12
ATOM 20155 C CA . GLU A 1 70 ? 41.413 -13.425 10.479 1.00 0.00 292 GLU A CA 12
ATOM 20156 C C . GLU A 1 70 ? 42.438 -14.047 9.522 1.00 0.00 292 GLU A C 12
ATOM 20157 O O . GLU A 1 70 ? 42.678 -13.512 8.441 1.00 0.00 292 GLU A O 12
ATOM 20169 N N . THR A 1 71 ? 43.055 -15.159 9.923 1.00 0.00 293 THR A N 12
ATOM 20170 C CA . THR A 1 71 ? 44.063 -15.805 9.076 1.00 0.00 293 THR A CA 12
ATOM 20171 C C . THR A 1 71 ? 43.427 -16.838 8.148 1.00 0.00 293 THR A C 12
ATOM 20172 O O . THR A 1 71 ? 43.584 -16.769 6.929 1.00 0.00 293 THR A O 12
ATOM 20183 N N . CYS A 1 72 ? 42.714 -17.795 8.731 1.00 0.00 294 CYS A N 12
ATOM 20184 C CA . CYS A 1 72 ? 42.061 -18.837 7.943 1.00 0.00 294 CYS A CA 12
ATOM 20185 C C . CYS A 1 72 ? 40.556 -18.609 7.919 1.00 0.00 294 CYS A C 12
ATOM 20186 O O . CYS A 1 72 ? 39.834 -19.102 8.781 1.00 0.00 294 CYS A O 12
ATOM 20193 N N . ASP A 1 73 ? 40.107 -17.843 6.925 1.00 0.00 295 ASP A N 12
ATOM 20194 C CA . ASP A 1 73 ? 38.690 -17.508 6.774 1.00 0.00 295 ASP A CA 12
ATOM 20195 C C . ASP A 1 73 ? 37.771 -18.673 7.118 1.00 0.00 295 ASP A C 12
ATOM 20196 O O . ASP A 1 73 ? 37.933 -19.786 6.618 1.00 0.00 295 ASP A O 12
ATOM 20205 N N . LYS A 1 74 ? 36.795 -18.385 7.968 1.00 0.00 296 LYS A N 12
ATOM 20206 C CA . LYS A 1 74 ? 35.820 -19.379 8.386 1.00 0.00 296 LYS A CA 12
ATOM 20207 C C . LYS A 1 74 ? 34.703 -18.702 9.172 1.00 0.00 296 LYS A C 12
ATOM 20208 O O . LYS A 1 74 ? 34.964 -17.936 10.104 1.00 0.00 296 LYS A O 12
ATOM 20227 N N . GLY A 1 75 ? 33.462 -18.983 8.785 1.00 0.00 297 GLY A N 12
ATOM 20228 C CA . GLY A 1 75 ? 32.306 -18.384 9.465 1.00 0.00 297 GLY A CA 12
ATOM 20229 C C . GLY A 1 75 ? 31.882 -19.228 10.653 1.00 0.00 297 GLY A C 12
ATOM 20230 O O . GLY A 1 75 ? 31.648 -20.425 10.524 1.00 0.00 297 GLY A O 12
ATOM 20234 N N . TYR A 1 76 ? 31.785 -18.591 11.809 1.00 0.00 298 TYR A N 12
ATOM 20235 C CA . TYR A 1 76 ? 31.382 -19.295 13.015 1.00 0.00 298 TYR A CA 12
ATOM 20236 C C . TYR A 1 76 ? 30.255 -18.555 13.723 1.00 0.00 298 TYR A C 12
ATOM 20237 O O . TYR A 1 76 ? 30.348 -17.364 13.995 1.00 0.00 298 TYR A O 12
ATOM 20255 N N . HIS A 1 77 ? 29.189 -19.279 14.019 1.00 0.00 299 HIS A N 12
ATOM 20256 C CA . HIS A 1 77 ? 28.036 -18.696 14.701 1.00 0.00 299 HIS A CA 12
ATOM 20257 C C . HIS A 1 77 ? 28.166 -18.875 16.212 1.00 0.00 299 HIS A C 12
ATOM 20258 O O . HIS A 1 77 ? 28.393 -19.983 16.680 1.00 0.00 299 HIS A O 12
ATOM 20272 N N . THR A 1 78 ? 28.028 -17.785 16.965 1.00 0.00 300 THR A N 12
ATOM 20273 C CA . THR A 1 78 ? 28.154 -17.836 18.422 1.00 0.00 300 THR A CA 12
ATOM 20274 C C . THR A 1 78 ? 27.181 -18.825 19.062 1.00 0.00 300 THR A C 12
ATOM 20275 O O . THR A 1 78 ? 27.352 -19.197 20.223 1.00 0.00 300 THR A O 12
ATOM 20286 N N . PHE A 1 79 ? 26.167 -19.251 18.315 1.00 0.00 301 PHE A N 12
ATOM 20287 C CA . PHE A 1 79 ? 25.194 -20.195 18.854 1.00 0.00 301 PHE A CA 12
ATOM 20288 C C . PHE A 1 79 ? 25.252 -21.541 18.144 1.00 0.00 301 PHE A C 12
ATOM 20289 O O . PHE A 1 79 ? 24.380 -22.385 18.347 1.00 0.00 301 PHE A O 12
ATOM 20306 N N . CYS A 1 80 ? 26.279 -21.755 17.326 1.00 0.00 302 CYS A N 12
ATOM 20307 C CA . CYS A 1 80 ? 26.399 -23.027 16.630 1.00 0.00 302 CYS A CA 12
ATOM 20308 C C . CYS A 1 80 ? 27.758 -23.171 15.936 1.00 0.00 302 CYS A C 12
ATOM 20309 O O . CYS A 1 80 ? 27.864 -23.816 14.895 1.00 0.00 302 CYS A O 12
ATOM 20316 N N . LEU A 1 81 ? 28.808 -22.607 16.545 1.00 0.00 303 LEU A N 12
ATOM 20317 C CA . LEU A 1 81 ? 30.151 -22.733 15.985 1.00 0.00 303 LEU A CA 12
ATOM 20318 C C . LEU A 1 81 ? 30.764 -24.032 16.502 1.00 0.00 303 LEU A C 12
ATOM 20319 O O . LEU A 1 81 ? 30.144 -24.693 17.335 1.00 0.00 303 LEU A O 12
ATOM 20335 N N . LYS A 1 82 ? 31.948 -24.423 16.003 1.00 0.00 304 LYS A N 12
ATOM 20336 C CA . LYS A 1 82 ? 32.546 -25.681 16.462 1.00 0.00 304 LYS A CA 12
ATOM 20337 C C . LYS A 1 82 ? 32.496 -25.724 17.990 1.00 0.00 304 LYS A C 12
ATOM 20338 O O . LYS A 1 82 ? 31.685 -26.470 18.530 1.00 0.00 304 LYS A O 12
ATOM 20357 N N . PRO A 1 83 ? 33.232 -24.898 18.714 1.00 0.00 305 PRO A N 12
ATOM 20358 C CA . PRO A 1 83 ? 33.090 -24.839 20.183 1.00 0.00 305 PRO A CA 12
ATOM 20359 C C . PRO A 1 83 ? 32.018 -23.790 20.506 1.00 0.00 305 PRO A C 12
ATOM 20360 O O . PRO A 1 83 ? 32.299 -22.594 20.435 1.00 0.00 305 PRO A O 12
ATOM 20371 N N . PRO A 1 84 ? 30.797 -24.168 20.798 1.00 0.00 306 PRO A N 12
ATOM 20372 C CA . PRO A 1 84 ? 29.722 -23.169 21.051 1.00 0.00 306 PRO A CA 12
ATOM 20373 C C . PRO A 1 84 ? 30.044 -22.272 22.235 1.00 0.00 306 PRO A C 12
ATOM 20374 O O . PRO A 1 84 ? 30.614 -22.715 23.230 1.00 0.00 306 PRO A O 12
ATOM 20385 N N . MET A 1 85 ? 29.687 -21.000 22.106 1.00 0.00 307 MET A N 12
ATOM 20386 C CA . MET A 1 85 ? 29.956 -20.032 23.156 1.00 0.00 307 MET A CA 12
ATOM 20387 C C . MET A 1 85 ? 28.648 -19.558 23.806 1.00 0.00 307 MET A C 12
ATOM 20388 O O . MET A 1 85 ? 27.631 -19.428 23.125 1.00 0.00 307 MET A O 12
ATOM 20402 N N . GLU A 1 86 ? 28.669 -19.309 25.120 1.00 0.00 308 GLU A N 12
ATOM 20403 C CA . GLU A 1 86 ? 27.466 -18.859 25.815 1.00 0.00 308 GLU A CA 12
ATOM 20404 C C . GLU A 1 86 ? 27.068 -17.455 25.368 1.00 0.00 308 GLU A C 12
ATOM 20405 O O . GLU A 1 86 ? 25.881 -17.149 25.246 1.00 0.00 308 GLU A O 12
ATOM 20417 N N . GLU A 1 87 ? 28.059 -16.601 25.131 1.00 0.00 309 GLU A N 12
ATOM 20418 C CA . GLU A 1 87 ? 27.783 -15.233 24.705 1.00 0.00 309 GLU A CA 12
ATOM 20419 C C . GLU A 1 87 ? 28.890 -14.708 23.806 1.00 0.00 309 GLU A C 12
ATOM 20420 O O . GLU A 1 87 ? 29.903 -15.372 23.597 1.00 0.00 309 GLU A O 12
ATOM 20432 N N . LEU A 1 88 ? 28.682 -13.508 23.274 1.00 0.00 310 LEU A N 12
ATOM 20433 C CA . LEU A 1 88 ? 29.668 -12.895 22.391 1.00 0.00 310 LEU A CA 12
ATOM 20434 C C . LEU A 1 88 ? 30.907 -12.481 23.204 1.00 0.00 310 LEU A C 12
ATOM 20435 O O . LEU A 1 88 ? 30.814 -11.592 24.049 1.00 0.00 310 LEU A O 12
ATOM 20451 N N . PRO A 1 89 ? 32.056 -13.096 22.990 1.00 0.00 311 PRO A N 12
ATOM 20452 C CA . PRO A 1 89 ? 33.297 -12.752 23.755 1.00 0.00 311 PRO A CA 12
ATOM 20453 C C . PRO A 1 89 ? 33.725 -11.298 23.562 1.00 0.00 311 PRO A C 12
ATOM 20454 O O . PRO A 1 89 ? 33.625 -10.750 22.464 1.00 0.00 311 PRO A O 12
ATOM 20465 N N . ALA A 1 90 ? 34.219 -10.687 24.635 1.00 0.00 312 ALA A N 12
ATOM 20466 C CA . ALA A 1 90 ? 34.678 -9.306 24.573 1.00 0.00 312 ALA A CA 12
ATOM 20467 C C . ALA A 1 90 ? 35.862 -9.193 23.616 1.00 0.00 312 ALA A C 12
ATOM 20468 O O . ALA A 1 90 ? 35.974 -8.230 22.860 1.00 0.00 312 ALA A O 12
ATOM 20475 N N . HIS A 1 91 ? 36.740 -10.188 23.657 1.00 0.00 313 HIS A N 12
ATOM 20476 C CA . HIS A 1 91 ? 37.912 -10.202 22.789 1.00 0.00 313 HIS A CA 12
ATOM 20477 C C . HIS A 1 91 ? 37.744 -11.251 21.697 1.00 0.00 313 HIS A C 12
ATOM 20478 O O . HIS A 1 91 ? 36.760 -11.990 21.687 1.00 0.00 313 HIS A O 12
ATOM 20493 N N . SER A 1 92 ? 38.702 -11.321 20.780 1.00 0.00 314 SER A N 12
ATOM 20494 C CA . SER A 1 92 ? 38.624 -12.295 19.700 1.00 0.00 314 SER A CA 12
ATOM 20495 C C . SER A 1 92 ? 38.752 -13.707 20.258 1.00 0.00 314 SER A C 12
ATOM 20496 O O . SER A 1 92 ? 39.295 -13.907 21.345 1.00 0.00 314 SER A O 12
ATOM 20504 N N . TRP A 1 93 ? 38.253 -14.684 19.508 1.00 0.00 315 TRP A N 12
ATOM 20505 C CA . TRP A 1 93 ? 38.322 -16.077 19.941 1.00 0.00 315 TRP A CA 12
ATOM 20506 C C . TRP A 1 93 ? 39.056 -16.916 18.902 1.00 0.00 315 TRP A C 12
ATOM 20507 O O . TRP A 1 93 ? 39.591 -17.974 19.219 1.00 0.00 315 TRP A O 12
ATOM 20528 N N . LYS A 1 94 ? 39.075 -16.424 17.662 1.00 0.00 316 LYS A N 12
ATOM 20529 C CA . LYS A 1 94 ? 39.737 -17.108 16.553 1.00 0.00 316 LYS A CA 12
ATOM 20530 C C . LYS A 1 94 ? 41.086 -17.699 16.972 1.00 0.00 316 LYS A C 12
ATOM 20531 O O . LYS A 1 94 ? 41.615 -17.359 18.031 1.00 0.00 316 LYS A O 12
ATOM 20550 N N . CYS A 1 95 ? 41.614 -18.597 16.129 1.00 0.00 317 CYS A N 12
ATOM 20551 C CA . CYS A 1 95 ? 42.894 -19.273 16.396 1.00 0.00 317 CYS A CA 12
ATOM 20552 C C . CYS A 1 95 ? 43.892 -18.316 17.054 1.00 0.00 317 CYS A C 12
ATOM 20553 O O . CYS A 1 95 ? 43.796 -17.105 16.885 1.00 0.00 317 CYS A O 12
ATOM 20560 N N . LYS A 1 96 ? 44.849 -18.859 17.801 1.00 0.00 318 LYS A N 12
ATOM 20561 C CA . LYS A 1 96 ? 45.839 -18.013 18.463 1.00 0.00 318 LYS A CA 12
ATOM 20562 C C . LYS A 1 96 ? 46.572 -17.160 17.433 1.00 0.00 318 LYS A C 12
ATOM 20563 O O . LYS A 1 96 ? 46.731 -15.951 17.613 1.00 0.00 318 LYS A O 12
ATOM 20582 N N . ALA A 1 97 ? 47.000 -17.791 16.345 1.00 0.00 319 ALA A N 12
ATOM 20583 C CA . ALA A 1 97 ? 47.696 -17.072 15.287 1.00 0.00 319 ALA A CA 12
ATOM 20584 C C . ALA A 1 97 ? 46.774 -16.006 14.702 1.00 0.00 319 ALA A C 12
ATOM 20585 O O . ALA A 1 97 ? 47.204 -14.902 14.375 1.00 0.00 319 ALA A O 12
ATOM 20592 N N . CYS A 1 98 ? 45.500 -16.353 14.580 1.00 0.00 320 CYS A N 12
ATOM 20593 C CA . CYS A 1 98 ? 44.509 -15.431 14.045 1.00 0.00 320 CYS A CA 12
ATOM 20594 C C . CYS A 1 98 ? 44.335 -14.235 14.973 1.00 0.00 320 CYS A C 12
ATOM 20595 O O . CYS A 1 98 ? 44.176 -13.101 14.520 1.00 0.00 320 CYS A O 12
ATOM 20602 N N . ARG A 1 99 ? 44.369 -14.496 16.273 1.00 0.00 321 ARG A N 12
ATOM 20603 C CA . ARG A 1 99 ? 44.216 -13.440 17.259 1.00 0.00 321 ARG A CA 12
ATOM 20604 C C . ARG A 1 99 ? 45.267 -12.370 17.027 1.00 0.00 321 ARG A C 12
ATOM 20605 O O . ARG A 1 99 ? 44.990 -11.175 17.114 1.00 0.00 321 ARG A O 12
ATOM 20626 N N . VAL A 1 100 ? 46.477 -12.818 16.726 1.00 0.00 322 VAL A N 12
ATOM 20627 C CA . VAL A 1 100 ? 47.576 -11.902 16.475 1.00 0.00 322 VAL A CA 12
ATOM 20628 C C . VAL A 1 100 ? 47.808 -11.738 14.976 1.00 0.00 322 VAL A C 12
ATOM 20629 O O . VAL A 1 100 ? 47.470 -10.706 14.395 1.00 0.00 322 VAL A O 12
ATOM 20642 N N . THR B 2 1 ? 39.702 -5.830 22.567 1.00 0.00 652 THR B N 12
ATOM 20643 C CA . THR B 2 1 ? 39.790 -5.767 21.112 1.00 0.00 652 THR B CA 12
ATOM 20644 C C . THR B 2 1 ? 38.397 -5.676 20.497 1.00 0.00 652 THR B C 12
ATOM 20645 O O . THR B 2 1 ? 38.206 -5.032 19.466 1.00 0.00 652 THR B O 12
ATOM 20656 N N . GLY B 2 2 ? 37.428 -6.332 21.129 1.00 0.00 653 GLY B N 12
ATOM 20657 C CA . GLY B 2 2 ? 36.061 -6.320 20.623 1.00 0.00 653 GLY B CA 12
ATOM 20658 C C . GLY B 2 2 ? 35.904 -7.346 19.508 1.00 0.00 653 GLY B C 12
ATOM 20659 O O . GLY B 2 2 ? 36.893 -7.870 18.995 1.00 0.00 653 GLY B O 12
ATOM 20663 N N . ALA B 2 3 ? 34.664 -7.622 19.122 1.00 0.00 654 ALA B N 12
ATOM 20664 C CA . ALA B 2 3 ? 34.413 -8.577 18.048 1.00 0.00 654 ALA B CA 12
ATOM 20665 C C . ALA B 2 3 ? 34.342 -7.851 16.705 1.00 0.00 654 ALA B C 12
ATOM 20666 O O . ALA B 2 3 ? 33.502 -8.153 15.841 1.00 0.00 654 ALA B O 12
ATOM 20673 N N . ARG B 2 4 ? 35.264 -6.904 16.534 1.00 0.00 655 ARG B N 12
ATOM 20674 C CA . ARG B 2 4 ? 35.352 -6.136 15.304 1.00 0.00 655 ARG B CA 12
ATOM 20675 C C . ARG B 2 4 ? 35.539 -7.068 14.114 1.00 0.00 655 ARG B C 12
ATOM 20676 O O . ARG B 2 4 ? 35.328 -6.661 12.980 1.00 0.00 655 ARG B O 12
ATOM 20697 N N . THR B 2 5 ? 35.947 -8.311 14.396 1.00 0.00 656 THR B N 12
ATOM 20698 C CA . THR B 2 5 ? 36.173 -9.324 13.370 1.00 0.00 656 THR B CA 12
ATOM 20699 C C . THR B 2 5 ? 35.161 -9.202 12.222 1.00 0.00 656 THR B C 12
ATOM 20700 O O . THR B 2 5 ? 35.360 -8.405 11.308 1.00 0.00 656 THR B O 12
ATOM 20711 N N . LEU B 2 6 ? 34.076 -9.963 12.251 1.00 0.00 657 LEU B N 12
ATOM 20712 C CA . LEU B 2 6 ? 33.099 -9.860 11.199 1.00 0.00 657 LEU B CA 12
ATOM 20713 C C . LEU B 2 6 ? 32.191 -8.677 11.476 1.00 0.00 657 LEU B C 12
ATOM 20714 O O . LEU B 2 6 ? 31.660 -8.063 10.552 1.00 0.00 657 LEU B O 12
ATOM 20730 N N . ALA B 2 7 ? 32.011 -8.355 12.759 1.00 0.00 658 ALA B N 12
ATOM 20731 C CA . ALA B 2 7 ? 31.161 -7.239 13.120 1.00 0.00 658 ALA B CA 12
ATOM 20732 C C . ALA B 2 7 ? 31.627 -5.953 12.448 1.00 0.00 658 ALA B C 12
ATOM 20733 O O . ALA B 2 7 ? 30.839 -5.277 11.809 1.00 0.00 658 ALA B O 12
ATOM 20740 N N . ASP B 2 8 ? 32.901 -5.611 12.578 1.00 0.00 659 ASP B N 12
ATOM 20741 C CA . ASP B 2 8 ? 33.392 -4.384 11.953 1.00 0.00 659 ASP B CA 12
ATOM 20742 C C . ASP B 2 8 ? 33.554 -4.559 10.445 1.00 0.00 659 ASP B C 12
ATOM 20743 O O . ASP B 2 8 ? 33.294 -3.639 9.678 1.00 0.00 659 ASP B O 12
ATOM 20752 N N . ILE B 2 9 ? 33.999 -5.738 10.027 1.00 0.00 660 ILE B N 12
ATOM 20753 C CA . ILE B 2 9 ? 34.210 -6.006 8.605 1.00 0.00 660 ILE B CA 12
ATOM 20754 C C . ILE B 2 9 ? 32.923 -5.877 7.784 1.00 0.00 660 ILE B C 12
ATOM 20755 O O . ILE B 2 9 ? 32.813 -4.998 6.927 1.00 0.00 660 ILE B O 12
ATOM 20771 N N . LYS B 2 10 ? 31.968 -6.769 8.016 1.00 0.00 661 LYS B N 12
ATOM 20772 C CA . LYS B 2 10 ? 30.720 -6.754 7.251 1.00 0.00 661 LYS B CA 12
ATOM 20773 C C . LYS B 2 10 ? 29.825 -5.563 7.587 1.00 0.00 661 LYS B C 12
ATOM 20774 O O . LYS B 2 10 ? 29.252 -4.946 6.689 1.00 0.00 661 LYS B O 12
ATOM 20793 N N . ALA B 2 11 ? 29.667 -5.247 8.868 1.00 0.00 662 ALA B N 12
ATOM 20794 C CA . ALA B 2 11 ? 28.782 -4.145 9.230 1.00 0.00 662 ALA B CA 12
ATOM 20795 C C . ALA B 2 11 ? 29.254 -2.829 8.629 1.00 0.00 662 ALA B C 12
ATOM 20796 O O . ALA B 2 11 ? 28.459 -2.112 8.019 1.00 0.00 662 ALA B O 12
ATOM 20803 N N . LYS B 2 12 ? 30.538 -2.513 8.769 1.00 0.00 663 LYS B N 12
ATOM 20804 C CA . LYS B 2 12 ? 31.046 -1.272 8.209 1.00 0.00 663 LYS B CA 12
ATOM 20805 C C . LYS B 2 12 ? 30.906 -1.312 6.703 1.00 0.00 663 LYS B C 12
ATOM 20806 O O . LYS B 2 12 ? 30.738 -0.277 6.070 1.00 0.00 663 LYS B O 12
ATOM 20825 N N . ALA B 2 13 ? 30.974 -2.520 6.143 1.00 0.00 664 ALA B N 12
ATOM 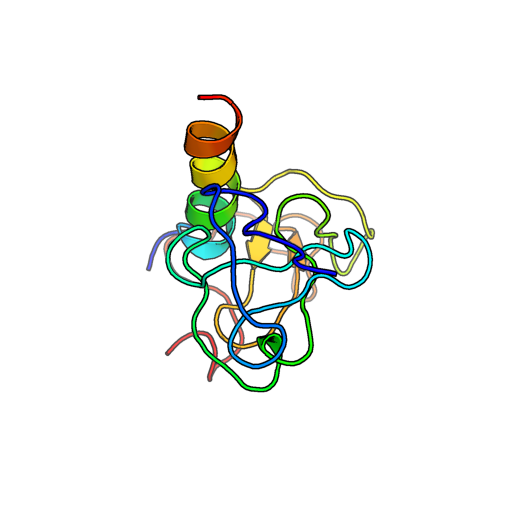20826 C CA . ALA B 2 13 ? 30.851 -2.692 4.708 1.00 0.00 664 ALA B CA 12
ATOM 20827 C C . ALA B 2 13 ? 29.524 -2.136 4.237 1.00 0.00 664 ALA B C 12
ATOM 20828 O O . ALA B 2 13 ? 29.433 -1.566 3.166 1.00 0.00 664 ALA B O 12
ATOM 20835 N N . GLN B 2 14 ? 28.507 -2.330 5.057 1.00 0.00 665 GLN B N 12
ATOM 20836 C CA . GLN B 2 14 ? 27.160 -1.862 4.750 1.00 0.00 665 GLN B CA 12
ATOM 20837 C C . GLN B 2 14 ? 27.075 -0.361 4.832 1.00 0.00 665 GLN B C 12
ATOM 20838 O O . GLN B 2 14 ? 26.399 0.279 4.035 1.00 0.00 665 GLN B O 12
ATOM 20852 N N . LEU B 2 15 ? 27.758 0.197 5.799 1.00 0.00 666 LEU B N 12
ATOM 20853 C CA . LEU B 2 15 ? 27.738 1.641 5.959 1.00 0.00 666 LEU B CA 12
ATOM 20854 C C . LEU B 2 15 ? 28.369 2.287 4.734 1.00 0.00 666 LEU B C 12
ATOM 20855 O O . LEU B 2 15 ? 27.853 3.263 4.192 1.00 0.00 666 LEU B O 12
ATOM 20871 N N . VAL B 2 16 ? 29.493 1.728 4.313 1.00 0.00 667 VAL B N 12
ATOM 20872 C CA . VAL B 2 16 ? 30.209 2.249 3.151 1.00 0.00 667 VAL B CA 12
ATOM 20873 C C . VAL B 2 16 ? 29.512 1.874 1.838 1.00 0.00 667 VAL B C 12
ATOM 20874 O O . VAL B 2 16 ? 29.523 2.652 0.882 1.00 0.00 667 VAL B O 12
ATOM 20887 N N . LYS B 2 17 ? 28.905 0.691 1.791 1.00 0.00 668 LYS B N 12
ATOM 20888 C CA . LYS B 2 17 ? 28.206 0.242 0.591 1.00 0.00 668 LYS B CA 12
ATOM 20889 C C . LYS B 2 17 ? 26.933 1.048 0.397 1.00 0.00 668 LYS B C 12
ATOM 20890 O O . LYS B 2 17 ? 26.708 1.654 -0.651 1.00 0.00 668 LYS B O 12
ATOM 20909 N N . ALA B 2 18 ? 26.106 1.039 1.431 1.00 0.00 669 ALA B N 12
ATOM 20910 C CA . ALA B 2 18 ? 24.841 1.753 1.418 1.00 0.00 669 ALA B CA 12
ATOM 20911 C C . ALA B 2 18 ? 25.069 3.246 1.237 1.00 0.00 669 ALA B C 12
ATOM 20912 O O . ALA B 2 18 ? 24.219 3.957 0.703 1.00 0.00 669 ALA B O 12
ATOM 20919 N N . GLN B 2 19 ? 26.226 3.707 1.685 1.00 0.00 670 GLN B N 12
ATOM 20920 C CA . GLN B 2 19 ? 26.581 5.117 1.575 1.00 0.00 670 GLN B CA 12
ATOM 20921 C C . GLN B 2 19 ? 26.311 5.632 0.164 1.00 0.00 670 GLN B C 12
ATOM 20922 O O . GLN B 2 19 ? 26.257 4.817 -0.742 1.00 0.00 670 GLN B O 12
ATOM 20941 N N . GLY A 1 3 ? 42.745 -6.901 -16.146 1.00 0.00 225 GLY A N 13
ATOM 20942 C CA . GLY A 1 3 ? 41.578 -7.664 -15.719 1.00 0.00 225 GLY A CA 13
ATOM 20943 C C . GLY A 1 3 ? 40.911 -7.009 -14.514 1.00 0.00 225 GLY A C 13
ATOM 20944 O O . GLY A 1 3 ? 41.517 -6.884 -13.449 1.00 0.00 225 GLY A O 13
ATOM 20948 N N . SER A 1 4 ? 39.661 -6.592 -14.690 1.00 0.00 226 SER A N 13
ATOM 20949 C CA . SER A 1 4 ? 38.922 -5.950 -13.610 1.00 0.00 226 SER A CA 13
ATOM 20950 C C . SER A 1 4 ? 37.580 -6.640 -13.386 1.00 0.00 226 SER A C 13
ATOM 20951 O O . SER A 1 4 ? 36.974 -7.162 -14.321 1.00 0.00 226 SER A O 13
ATOM 20959 N N . ALA A 1 5 ? 37.123 -6.633 -12.138 1.00 0.00 227 ALA A N 13
ATOM 20960 C CA . ALA A 1 5 ? 35.851 -7.256 -11.795 1.00 0.00 227 ALA A CA 13
ATOM 20961 C C . ALA A 1 5 ? 35.087 -6.387 -10.792 1.00 0.00 227 ALA A C 13
ATOM 20962 O O . ALA A 1 5 ? 34.326 -6.895 -9.966 1.00 0.00 227 ALA A O 13
ATOM 20969 N N . ARG A 1 6 ? 35.296 -5.071 -10.891 1.00 0.00 228 ARG A N 13
ATOM 20970 C CA . ARG A 1 6 ? 34.625 -4.107 -10.017 1.00 0.00 228 ARG A CA 13
ATOM 20971 C C . ARG A 1 6 ? 34.937 -4.354 -8.539 1.00 0.00 228 ARG A C 13
ATOM 20972 O O . ARG A 1 6 ? 35.217 -5.479 -8.126 1.00 0.00 228 ARG A O 13
ATOM 20993 N N . CYS A 1 7 ? 34.865 -3.287 -7.743 1.00 0.00 229 CYS A N 13
ATOM 20994 C CA . CYS A 1 7 ? 35.116 -3.392 -6.311 1.00 0.00 229 CYS A CA 13
ATOM 20995 C C . CYS A 1 7 ? 33.783 -3.548 -5.579 1.00 0.00 229 CYS A C 13
ATOM 20996 O O . CYS A 1 7 ? 32.827 -2.822 -5.853 1.00 0.00 229 CYS A O 13
ATOM 21003 N N . ALA A 1 8 ? 33.713 -4.525 -4.682 1.00 0.00 230 ALA A N 13
ATOM 21004 C CA . ALA A 1 8 ? 32.476 -4.802 -3.953 1.00 0.00 230 ALA A CA 13
ATOM 21005 C C . ALA A 1 8 ? 31.974 -3.584 -3.180 1.00 0.00 230 ALA A C 13
ATOM 21006 O O . ALA A 1 8 ? 30.781 -3.278 -3.213 1.00 0.00 230 ALA A O 13
ATOM 21013 N N . VAL A 1 9 ? 32.866 -2.889 -2.485 1.00 0.00 231 VAL A N 13
ATOM 21014 C CA . VAL A 1 9 ? 32.453 -1.716 -1.721 1.00 0.00 231 VAL A CA 13
ATOM 21015 C C . VAL A 1 9 ? 33.511 -0.620 -1.794 1.00 0.00 231 VAL A C 13
ATOM 21016 O O . VAL A 1 9 ? 34.382 -0.524 -0.933 1.00 0.00 231 VAL A O 13
ATOM 21029 N N . CYS A 1 10 ? 33.410 0.201 -2.845 1.00 0.00 232 CYS A N 13
ATOM 21030 C CA . CYS A 1 10 ? 34.339 1.312 -3.075 1.00 0.00 232 CYS A CA 13
ATOM 21031 C C . CYS A 1 10 ? 34.219 1.803 -4.513 1.00 0.00 232 CYS A C 13
ATOM 21032 O O . CYS A 1 10 ? 34.480 2.970 -4.801 1.00 0.00 232 CYS A O 13
ATOM 21039 N N . GLU A 1 11 ? 33.822 0.897 -5.408 1.00 0.00 233 GLU A N 13
ATOM 21040 C CA . GLU A 1 11 ? 33.669 1.233 -6.823 1.00 0.00 233 GLU A CA 13
ATOM 21041 C C . GLU A 1 11 ? 34.998 1.699 -7.418 1.00 0.00 233 GLU A C 13
ATOM 21042 O O . GLU A 1 11 ? 35.526 2.745 -7.043 1.00 0.00 233 GLU A O 13
ATOM 21054 N N . GLY A 1 12 ? 35.537 0.918 -8.350 1.00 0.00 234 GLY A N 13
ATOM 21055 C CA . GLY A 1 12 ? 36.805 1.275 -8.978 1.00 0.00 234 GLY A CA 13
ATOM 21056 C C . GLY A 1 12 ? 37.516 0.034 -9.541 1.00 0.00 234 GLY A C 13
ATOM 21057 O O . GLY A 1 12 ? 38.081 -0.750 -8.778 1.00 0.00 234 GLY A O 13
ATOM 21061 N N . PRO A 1 13 ? 37.519 -0.164 -10.845 1.00 0.00 235 PRO A N 13
ATOM 21062 C CA . PRO A 1 13 ? 38.202 -1.341 -11.471 1.00 0.00 235 PRO A CA 13
ATOM 21063 C C . PRO A 1 13 ? 39.669 -1.436 -11.053 1.00 0.00 235 PRO A C 13
ATOM 21064 O O . PRO A 1 13 ? 40.336 -0.419 -10.869 1.00 0.00 235 PRO A O 13
ATOM 21075 N N . GLY A 1 14 ? 40.163 -2.662 -10.897 1.00 0.00 236 GLY A N 13
ATOM 21076 C CA . GLY A 1 14 ? 41.550 -2.866 -10.492 1.00 0.00 236 GLY A CA 13
ATOM 21077 C C . GLY A 1 14 ? 42.070 -4.225 -10.952 1.00 0.00 236 GLY A C 13
ATOM 21078 O O . GLY A 1 14 ? 41.427 -4.910 -11.748 1.00 0.00 236 GLY A O 13
ATOM 21082 N N . GLU A 1 15 ? 43.245 -4.601 -10.455 1.00 0.00 237 GLU A N 13
ATOM 21083 C CA . GLU A 1 15 ? 43.859 -5.873 -10.826 1.00 0.00 237 GLU A CA 13
ATOM 21084 C C . GLU A 1 15 ? 43.484 -6.977 -9.836 1.00 0.00 237 GLU A C 13
ATOM 21085 O O . GLU A 1 15 ? 43.717 -6.854 -8.634 1.00 0.00 237 GLU A O 13
ATOM 21097 N N . LEU A 1 16 ? 42.903 -8.055 -10.355 1.00 0.00 238 LEU A N 13
ATOM 21098 C CA . LEU A 1 16 ? 42.495 -9.183 -9.516 1.00 0.00 238 LEU A CA 13
ATOM 21099 C C . LEU A 1 16 ? 43.705 -9.869 -8.889 1.00 0.00 238 LEU A C 13
ATOM 21100 O O . LEU A 1 16 ? 43.619 -10.422 -7.792 1.00 0.00 238 LEU A O 13
ATOM 21116 N N . CYS A 1 17 ? 44.826 -9.845 -9.599 1.00 0.00 239 CYS A N 13
ATOM 21117 C CA . CYS A 1 17 ? 46.047 -10.483 -9.116 1.00 0.00 239 CYS A CA 13
ATOM 21118 C C . CYS A 1 17 ? 46.448 -9.943 -7.743 1.00 0.00 239 CYS A C 13
ATOM 21119 O O . CYS A 1 17 ? 46.825 -10.709 -6.860 1.00 0.00 239 CYS A O 13
ATOM 21127 N N . ASP A 1 18 ? 46.377 -8.629 -7.573 1.00 0.00 240 ASP A N 13
ATOM 21128 C CA . ASP A 1 18 ? 46.747 -8.016 -6.297 1.00 0.00 240 ASP A CA 13
ATOM 21129 C C . ASP A 1 18 ? 45.508 -7.657 -5.472 1.00 0.00 240 ASP A C 13
ATOM 21130 O O . ASP A 1 18 ? 45.599 -6.888 -4.516 1.00 0.00 240 ASP A O 13
ATOM 21139 N N . LEU A 1 19 ? 44.355 -8.206 -5.849 1.00 0.00 241 LEU A N 13
ATOM 21140 C CA . LEU A 1 19 ? 43.111 -7.920 -5.137 1.00 0.00 241 LEU A CA 13
ATOM 21141 C C . LEU A 1 19 ? 42.350 -9.207 -4.838 1.00 0.00 241 LEU A C 13
ATOM 21142 O O . LEU A 1 19 ? 42.493 -10.201 -5.550 1.00 0.00 241 LEU A O 13
ATOM 21158 N N . PHE A 1 20 ? 41.536 -9.189 -3.780 1.00 0.00 242 PHE A N 13
ATOM 21159 C CA . PHE A 1 20 ? 40.765 -10.370 -3.416 1.00 0.00 242 PHE A CA 13
ATOM 21160 C C . PHE A 1 20 ? 39.569 -10.497 -4.345 1.00 0.00 242 PHE A C 13
ATOM 21161 O O . PHE A 1 20 ? 38.975 -9.495 -4.738 1.00 0.00 242 PHE A O 13
ATOM 21178 N N . PHE A 1 21 ? 39.245 -11.723 -4.724 1.00 0.00 243 PHE A N 13
ATOM 21179 C CA . PHE A 1 21 ? 38.146 -11.955 -5.654 1.00 0.00 243 PHE A CA 13
ATOM 21180 C C . PHE A 1 21 ? 37.083 -12.883 -5.058 1.00 0.00 243 PHE A C 13
ATOM 21181 O O . PHE A 1 21 ? 37.391 -14.013 -4.679 1.00 0.00 243 PHE A O 13
ATOM 21198 N N . CYS A 1 22 ? 35.826 -12.404 -4.987 1.00 0.00 244 CYS A N 13
ATOM 21199 C CA . CYS A 1 22 ? 34.735 -13.219 -4.452 1.00 0.00 244 CYS A CA 13
ATOM 21200 C C . CYS A 1 22 ? 34.789 -14.612 -5.075 1.00 0.00 244 CYS A C 13
ATOM 21201 O O . CYS A 1 22 ? 34.587 -14.774 -6.279 1.00 0.00 244 CYS A O 13
ATOM 21208 N N . THR A 1 23 ? 35.095 -15.608 -4.253 1.00 0.00 245 THR A N 13
ATOM 21209 C CA . THR A 1 23 ? 35.214 -16.980 -4.733 1.00 0.00 245 THR A CA 13
ATOM 21210 C C . THR A 1 23 ? 33.867 -17.578 -5.137 1.00 0.00 245 THR A C 13
ATOM 21211 O O . THR A 1 23 ? 33.804 -18.412 -6.042 1.00 0.00 245 THR A O 13
ATOM 21222 N N . SER A 1 24 ? 32.795 -17.180 -4.460 1.00 0.00 246 SER A N 13
ATOM 21223 C CA . SER A 1 24 ? 31.476 -17.730 -4.770 1.00 0.00 246 SER A CA 13
ATOM 21224 C C . SER A 1 24 ? 30.603 -16.748 -5.553 1.00 0.00 246 SER A C 13
ATOM 21225 O O . SER A 1 24 ? 29.549 -17.129 -6.061 1.00 0.00 246 SER A O 13
ATOM 21233 N N . CYS A 1 25 ? 31.020 -15.489 -5.633 1.00 0.00 247 CYS A N 13
ATOM 21234 C CA . CYS A 1 25 ? 30.213 -14.490 -6.347 1.00 0.00 247 CYS A CA 13
ATOM 21235 C C . CYS A 1 25 ? 30.783 -14.154 -7.725 1.00 0.00 247 CYS A C 13
ATOM 21236 O O . CYS A 1 25 ? 30.179 -14.480 -8.747 1.00 0.00 247 CYS A O 13
ATOM 21243 N N . GLY A 1 26 ? 31.933 -13.492 -7.752 1.00 0.00 248 GLY A N 13
ATOM 21244 C CA . GLY A 1 26 ? 32.552 -13.107 -9.016 1.00 0.00 248 GLY A CA 13
ATOM 21245 C C . GLY A 1 26 ? 33.043 -11.653 -8.990 1.00 0.00 248 GLY A C 13
ATOM 21246 O O . GLY A 1 26 ? 33.704 -11.202 -9.924 1.00 0.00 248 GLY A O 13
ATOM 21250 N N . HIS A 1 27 ? 32.722 -10.923 -7.921 1.00 0.00 249 HIS A N 13
ATOM 21251 C CA . HIS A 1 27 ? 33.150 -9.527 -7.798 1.00 0.00 249 HIS A CA 13
ATOM 21252 C C . HIS A 1 27 ? 34.353 -9.427 -6.876 1.00 0.00 249 HIS A C 13
ATOM 21253 O O . HIS A 1 27 ? 34.419 -10.100 -5.850 1.00 0.00 249 HIS A O 13
ATOM 21268 N N . HIS A 1 28 ? 35.311 -8.591 -7.249 1.00 0.00 250 HIS A N 13
ATOM 21269 C CA . HIS A 1 28 ? 36.505 -8.433 -6.436 1.00 0.00 250 HIS A CA 13
ATOM 21270 C C . HIS A 1 28 ? 36.373 -7.237 -5.505 1.00 0.00 250 HIS A C 13
ATOM 21271 O O . HIS A 1 28 ? 35.414 -6.473 -5.593 1.00 0.00 250 HIS A O 13
ATOM 21286 N N . TYR A 1 29 ? 37.348 -7.079 -4.615 1.00 0.00 251 TYR A N 13
ATOM 21287 C CA . TYR A 1 29 ? 37.335 -5.965 -3.677 1.00 0.00 251 TYR A CA 13
ATOM 21288 C C . TYR A 1 29 ? 38.732 -5.708 -3.123 1.00 0.00 251 TYR A C 13
ATOM 21289 O O . TYR A 1 29 ? 39.600 -6.592 -3.134 1.00 0.00 251 TYR A O 13
ATOM 21307 N N . HIS A 1 30 ? 38.944 -4.479 -2.658 1.00 0.00 252 HIS A N 13
ATOM 21308 C CA . HIS A 1 30 ? 40.236 -4.087 -2.119 1.00 0.00 252 HIS A CA 13
ATOM 21309 C C . HIS A 1 30 ? 40.282 -4.334 -0.616 1.00 0.00 252 HIS A C 13
ATOM 21310 O O . HIS A 1 30 ? 39.272 -4.202 0.076 1.00 0.00 252 HIS A O 13
ATOM 21324 N N . GLY A 1 31 ? 41.459 -4.690 -0.119 1.00 0.00 253 GLY A N 13
ATOM 21325 C CA . GLY A 1 31 ? 41.627 -4.948 1.303 1.00 0.00 253 GLY A CA 13
ATOM 21326 C C . GLY A 1 31 ? 41.336 -3.698 2.124 1.00 0.00 253 GLY A C 13
ATOM 21327 O O . GLY A 1 31 ? 40.761 -3.778 3.204 1.00 0.00 253 GLY A O 13
ATOM 21331 N N . ALA A 1 32 ? 41.741 -2.545 1.610 1.00 0.00 254 ALA A N 13
ATOM 21332 C CA . ALA A 1 32 ? 41.523 -1.285 2.316 1.00 0.00 254 ALA A CA 13
ATOM 21333 C C . ALA A 1 32 ? 40.036 -1.016 2.534 1.00 0.00 254 ALA A C 13
ATOM 21334 O O . ALA A 1 32 ? 39.641 -0.470 3.564 1.00 0.00 254 ALA A O 13
ATOM 21341 N N . CYS A 1 33 ? 39.215 -1.373 1.551 1.00 0.00 255 CYS A N 13
ATOM 21342 C CA . CYS A 1 33 ? 37.777 -1.129 1.645 1.00 0.00 255 CYS A CA 13
ATOM 21343 C C . CYS A 1 33 ? 37.139 -1.911 2.797 1.00 0.00 255 CYS A C 13
ATOM 21344 O O . CYS A 1 33 ? 36.253 -1.398 3.481 1.00 0.00 255 CYS A O 13
ATOM 21351 N N . LEU A 1 34 ? 37.555 -3.163 2.986 1.00 0.00 256 LEU A N 13
ATOM 21352 C CA . LEU A 1 34 ? 36.963 -3.998 4.038 1.00 0.00 256 LEU A CA 13
ATOM 21353 C C . LEU A 1 34 ? 37.893 -4.161 5.242 1.00 0.00 256 LEU A C 13
ATOM 21354 O O . LEU A 1 34 ? 37.541 -4.847 6.203 1.00 0.00 256 LEU A O 13
ATOM 21370 N N . ASP A 1 35 ? 39.063 -3.538 5.188 1.00 0.00 257 ASP A N 13
ATOM 21371 C CA . ASP A 1 35 ? 40.027 -3.623 6.290 1.00 0.00 257 ASP A CA 13
ATOM 21372 C C . ASP A 1 35 ? 40.620 -5.027 6.419 1.00 0.00 257 ASP A C 13
ATOM 21373 O O . ASP A 1 35 ? 40.574 -5.629 7.491 1.00 0.00 257 ASP A O 13
ATOM 21382 N N . THR A 1 36 ? 41.188 -5.538 5.331 1.00 0.00 258 THR A N 13
ATOM 21383 C CA . THR A 1 36 ? 41.798 -6.865 5.348 1.00 0.00 258 THR A CA 13
ATOM 21384 C C . THR A 1 36 ? 43.259 -6.779 4.913 1.00 0.00 258 THR A C 13
ATOM 21385 O O . THR A 1 36 ? 43.573 -6.198 3.875 1.00 0.00 258 THR A O 13
ATOM 21396 N N . ALA A 1 37 ? 44.147 -7.366 5.710 1.00 0.00 259 ALA A N 13
ATOM 21397 C CA . ALA A 1 37 ? 45.570 -7.353 5.388 1.00 0.00 259 ALA A CA 13
ATOM 21398 C C . ALA A 1 37 ? 45.828 -8.158 4.118 1.00 0.00 259 ALA A C 13
ATOM 21399 O O . ALA A 1 37 ? 45.157 -9.158 3.862 1.00 0.00 259 ALA A O 13
ATOM 21406 N N . LEU A 1 38 ? 46.796 -7.714 3.322 1.00 0.00 260 LEU A N 13
ATOM 21407 C CA . LEU A 1 38 ? 47.121 -8.403 2.076 1.00 0.00 260 LEU A CA 13
ATOM 21408 C C . LEU A 1 38 ? 48.183 -9.475 2.313 1.00 0.00 260 LEU A C 13
ATOM 21409 O O . LEU A 1 38 ? 49.357 -9.166 2.514 1.00 0.00 260 LEU A O 13
ATOM 21425 N N . THR A 1 39 ? 47.761 -10.735 2.275 1.00 0.00 261 THR A N 13
ATOM 21426 C CA . THR A 1 39 ? 48.684 -11.849 2.474 1.00 0.00 261 THR A CA 13
ATOM 21427 C C . THR A 1 39 ? 48.347 -12.996 1.525 1.00 0.00 261 THR A C 13
ATOM 21428 O O . THR A 1 39 ? 47.224 -13.093 1.028 1.00 0.00 261 THR A O 13
ATOM 21439 N N . ALA A 1 40 ? 49.324 -13.862 1.275 1.00 0.00 262 ALA A N 13
ATOM 21440 C CA . ALA A 1 40 ? 49.114 -14.997 0.383 1.00 0.00 262 ALA A CA 13
ATOM 21441 C C . ALA A 1 40 ? 48.048 -15.938 0.941 1.00 0.00 262 ALA A C 13
ATOM 21442 O O . ALA A 1 40 ? 47.193 -16.429 0.204 1.00 0.00 262 ALA A O 13
ATOM 21449 N N . ARG A 1 41 ? 48.110 -16.187 2.246 1.00 0.00 263 ARG A N 13
ATOM 21450 C CA . ARG A 1 41 ? 47.146 -17.074 2.891 1.00 0.00 263 ARG A CA 13
ATOM 21451 C C . ARG A 1 41 ? 45.730 -16.528 2.760 1.00 0.00 263 ARG A C 13
ATOM 21452 O O . ARG A 1 41 ? 44.797 -17.262 2.435 1.00 0.00 263 ARG A O 13
ATOM 21473 N N . LYS A 1 42 ? 45.574 -15.236 3.020 1.00 0.00 264 LYS A N 13
ATOM 21474 C CA . LYS A 1 42 ? 44.266 -14.598 2.936 1.00 0.00 264 LYS A CA 13
ATOM 21475 C C . LYS A 1 42 ? 43.717 -14.639 1.513 1.00 0.00 264 LYS A C 13
ATOM 21476 O O . LYS A 1 42 ? 42.515 -14.790 1.316 1.00 0.00 264 LYS A O 13
ATOM 21495 N N . ARG A 1 43 ? 44.589 -14.506 0.524 1.00 0.00 265 ARG A N 13
ATOM 21496 C CA . ARG A 1 43 ? 44.137 -14.532 -0.864 1.00 0.00 265 ARG A CA 13
ATOM 21497 C C . ARG A 1 43 ? 43.390 -15.827 -1.154 1.00 0.00 265 ARG A C 13
ATOM 21498 O O . ARG A 1 43 ? 42.389 -15.830 -1.870 1.00 0.00 265 ARG A O 13
ATOM 21519 N N . ALA A 1 44 ? 43.877 -16.927 -0.592 1.00 0.00 266 ALA A N 13
ATOM 21520 C CA . ALA A 1 44 ? 43.233 -18.219 -0.799 1.00 0.00 266 ALA A CA 13
ATOM 21521 C C . ALA A 1 44 ? 42.375 -18.592 0.407 1.00 0.00 266 ALA A C 13
ATOM 21522 O O . ALA A 1 44 ? 42.845 -18.572 1.546 1.00 0.00 266 ALA A O 13
ATOM 21529 N N . GLY A 1 45 ? 41.119 -18.942 0.149 1.00 0.00 267 GLY A N 13
ATOM 21530 C CA . GLY A 1 45 ? 40.208 -19.329 1.222 1.00 0.00 267 GLY A CA 13
ATOM 21531 C C . GLY A 1 45 ? 39.264 -18.192 1.611 1.00 0.00 267 GLY A C 13
ATOM 21532 O O . GLY A 1 45 ? 38.261 -18.419 2.287 1.00 0.00 267 GLY A O 13
ATOM 21536 N N . TRP A 1 46 ? 39.579 -16.970 1.188 1.00 0.00 268 TRP A N 13
ATOM 21537 C CA . TRP A 1 46 ? 38.730 -15.826 1.514 1.00 0.00 268 TRP A CA 13
ATOM 21538 C C . TRP A 1 46 ? 37.390 -15.924 0.796 1.00 0.00 268 TRP A C 13
ATOM 21539 O O . TRP A 1 46 ? 37.273 -15.542 -0.369 1.00 0.00 268 TRP A O 13
ATOM 21560 N N . GLN A 1 47 ? 36.373 -16.420 1.494 1.00 0.00 269 GLN A N 13
ATOM 21561 C CA . GLN A 1 47 ? 35.053 -16.531 0.890 1.00 0.00 269 GLN A CA 13
ATOM 21562 C C . GLN A 1 47 ? 34.265 -15.252 1.138 1.00 0.00 269 GLN A C 13
ATOM 21563 O O . GLN A 1 47 ? 33.176 -15.271 1.706 1.00 0.00 269 GLN A O 13
ATOM 21577 N N . CYS A 1 48 ? 34.837 -14.146 0.660 1.00 0.00 270 CYS A N 13
ATOM 21578 C CA . CYS A 1 48 ? 34.233 -12.815 0.764 1.00 0.00 270 CYS A CA 13
ATOM 21579 C C . CYS A 1 48 ? 33.868 -12.428 2.207 1.00 0.00 270 CYS A C 13
ATOM 21580 O O . CYS A 1 48 ? 33.585 -13.287 3.041 1.00 0.00 270 CYS A O 13
ATOM 21587 N N . PRO A 1 49 ? 33.828 -11.146 2.509 1.00 0.00 271 PRO A N 13
ATOM 21588 C CA . PRO A 1 49 ? 33.439 -10.656 3.853 1.00 0.00 271 PRO A CA 13
ATOM 21589 C C . PRO A 1 49 ? 31.925 -10.450 3.939 1.00 0.00 271 PRO A C 13
ATOM 21590 O O . PRO A 1 49 ? 31.255 -11.025 4.797 1.00 0.00 271 PRO A O 13
ATOM 21601 N N . GLU A 1 50 ? 31.398 -9.631 3.028 1.00 0.00 272 GLU A N 13
ATOM 21602 C CA . GLU A 1 50 ? 29.972 -9.354 2.982 1.00 0.00 272 GLU A CA 13
ATOM 21603 C C . GLU A 1 50 ? 29.205 -10.570 2.466 1.00 0.00 272 GLU A C 13
ATOM 21604 O O . GLU A 1 50 ? 28.006 -10.704 2.707 1.00 0.00 272 GLU A O 13
ATOM 21616 N N . CYS A 1 51 ? 29.906 -11.456 1.759 1.00 0.00 273 CYS A N 13
ATOM 21617 C CA . CYS A 1 51 ? 29.276 -12.655 1.222 1.00 0.00 273 CYS A CA 13
ATOM 21618 C C . CYS A 1 51 ? 29.744 -13.893 1.986 1.00 0.00 273 CYS A C 13
ATOM 21619 O O . CYS A 1 51 ? 29.622 -15.016 1.497 1.00 0.00 273 CYS A O 13
ATOM 21626 N N . LYS A 1 52 ? 30.283 -13.682 3.186 1.00 0.00 274 LYS A N 13
ATOM 21627 C CA . LYS A 1 52 ? 30.768 -14.791 4.000 1.00 0.00 274 LYS A CA 13
ATOM 21628 C C . LYS A 1 52 ? 29.612 -15.668 4.454 1.00 0.00 274 LYS A C 13
ATOM 21629 O O . LYS A 1 52 ? 28.535 -15.171 4.781 1.00 0.00 274 LYS A O 13
ATOM 21648 N N . VAL A 1 53 ? 29.846 -16.973 4.479 1.00 0.00 275 VAL A N 13
ATOM 21649 C CA . VAL A 1 53 ? 28.816 -17.907 4.905 1.00 0.00 275 VAL A CA 13
ATOM 21650 C C . VAL A 1 53 ? 29.292 -18.715 6.099 1.00 0.00 275 VAL A C 13
ATOM 21651 O O . VAL A 1 53 ? 30.466 -19.073 6.195 1.00 0.00 275 VAL A O 13
ATOM 21664 N N . CYS A 1 54 ? 28.366 -19.017 6.990 1.00 0.00 276 CYS A N 13
ATOM 21665 C CA . CYS A 1 54 ? 28.688 -19.806 8.164 1.00 0.00 276 CYS A CA 13
ATOM 21666 C C . CYS A 1 54 ? 29.197 -21.174 7.734 1.00 0.00 276 CYS A C 13
ATOM 21667 O O . CYS A 1 54 ? 28.696 -21.758 6.776 1.00 0.00 276 CYS A O 13
ATOM 21674 N N . GLN A 1 55 ? 30.187 -21.686 8.447 1.00 0.00 277 GLN A N 13
ATOM 21675 C CA . GLN A 1 55 ? 30.741 -22.993 8.123 1.00 0.00 277 GLN A CA 13
ATOM 21676 C C . GLN A 1 55 ? 29.932 -24.105 8.792 1.00 0.00 277 GLN A C 13
ATOM 21677 O O . GLN A 1 55 ? 30.386 -25.245 8.884 1.00 0.00 277 GLN A O 13
ATOM 21691 N N . ALA A 1 56 ? 28.729 -23.764 9.258 1.00 0.00 278 ALA A N 13
ATOM 21692 C CA . ALA A 1 56 ? 27.865 -24.733 9.911 1.00 0.00 278 ALA A CA 13
ATOM 21693 C C . ALA A 1 56 ? 26.544 -24.859 9.159 1.00 0.00 278 ALA A C 13
ATOM 21694 O O . ALA A 1 56 ? 26.036 -25.962 8.956 1.00 0.00 278 ALA A O 13
ATOM 21701 N N . CYS A 1 57 ? 25.989 -23.717 8.751 1.00 0.00 279 CYS A N 13
ATOM 21702 C CA . CYS A 1 57 ? 24.719 -23.715 8.025 1.00 0.00 279 CYS A CA 13
ATOM 21703 C C . CYS A 1 57 ? 24.850 -23.060 6.645 1.00 0.00 279 CYS A C 13
ATOM 21704 O O . CYS A 1 57 ? 23.926 -23.134 5.836 1.00 0.00 279 CYS A O 13
ATOM 21711 N N . ARG A 1 58 ? 25.997 -22.434 6.373 1.00 0.00 280 ARG A N 13
ATOM 21712 C CA . ARG A 1 58 ? 26.221 -21.794 5.080 1.00 0.00 280 ARG A CA 13
ATOM 21713 C C . ARG A 1 58 ? 25.192 -20.697 4.813 1.00 0.00 280 ARG A C 13
ATOM 21714 O O . ARG A 1 58 ? 24.542 -20.681 3.768 1.00 0.00 280 ARG A O 13
ATOM 21735 N N . LYS A 1 59 ? 25.062 -19.775 5.763 1.00 0.00 281 LYS A N 13
ATOM 21736 C CA . LYS A 1 59 ? 24.127 -18.665 5.626 1.00 0.00 281 LYS A CA 13
ATOM 21737 C C . LYS A 1 59 ? 24.805 -17.360 6.075 1.00 0.00 281 LYS A C 13
ATOM 21738 O O . LYS A 1 59 ? 25.492 -17.349 7.096 1.00 0.00 281 LYS A O 13
ATOM 21757 N N . PRO A 1 60 ? 24.646 -16.268 5.353 1.00 0.00 282 PRO A N 13
ATOM 21758 C CA . PRO A 1 60 ? 25.284 -14.971 5.727 1.00 0.00 282 PRO A CA 13
ATOM 21759 C C . PRO A 1 60 ? 24.539 -14.249 6.843 1.00 0.00 282 PRO A C 13
ATOM 21760 O O . PRO A 1 60 ? 23.610 -14.793 7.440 1.00 0.00 282 PRO A O 13
ATOM 21771 N N . GLY A 1 61 ? 24.957 -13.018 7.115 1.00 0.00 283 GLY A N 13
ATOM 21772 C CA . GLY A 1 61 ? 24.330 -12.217 8.159 1.00 0.00 283 GLY A CA 13
ATOM 21773 C C . GLY A 1 61 ? 24.932 -12.539 9.519 1.00 0.00 283 GLY A C 13
ATOM 21774 O O . GLY A 1 61 ? 25.936 -13.247 9.612 1.00 0.00 283 GLY A O 13
ATOM 21778 N N . ASN A 1 62 ? 24.316 -12.019 10.574 1.00 0.00 284 ASN A N 13
ATOM 21779 C CA . ASN A 1 62 ? 24.808 -12.264 11.921 1.00 0.00 284 ASN A CA 13
ATOM 21780 C C . ASN A 1 62 ? 26.271 -11.852 12.042 1.00 0.00 284 ASN A C 13
ATOM 21781 O O . ASN A 1 62 ? 27.079 -12.579 12.609 1.00 0.00 284 ASN A O 13
ATOM 21792 N N . ASP A 1 63 ? 26.608 -10.687 11.495 1.00 0.00 285 ASP A N 13
ATOM 21793 C CA . ASP A 1 63 ? 27.982 -10.195 11.540 1.00 0.00 285 ASP A CA 13
ATOM 21794 C C . ASP A 1 63 ? 28.441 -9.980 12.981 1.00 0.00 285 ASP A C 13
ATOM 21795 O O . ASP A 1 63 ? 29.546 -10.376 13.351 1.00 0.00 285 ASP A O 13
ATOM 21804 N N . SER A 1 64 ? 27.590 -9.363 13.795 1.00 0.00 286 SER A N 13
ATOM 21805 C CA . SER A 1 64 ? 27.935 -9.122 15.193 1.00 0.00 286 SER A CA 13
ATOM 21806 C C . SER A 1 64 ? 27.895 -10.420 15.985 1.00 0.00 286 SER A C 13
ATOM 21807 O O . SER A 1 64 ? 28.527 -10.536 17.035 1.00 0.00 286 SER A O 13
ATOM 21815 N N . LYS A 1 65 ? 27.162 -11.400 15.473 1.00 0.00 287 LYS A N 13
ATOM 21816 C CA . LYS A 1 65 ? 27.068 -12.686 16.141 1.00 0.00 287 LYS A CA 13
ATOM 21817 C C . LYS A 1 65 ? 27.957 -13.721 15.451 1.00 0.00 287 LYS A C 13
ATOM 21818 O O . LYS A 1 65 ? 27.916 -14.899 15.794 1.00 0.00 287 LYS A O 13
ATOM 21837 N N . MET A 1 66 ? 28.759 -13.283 14.474 1.00 0.00 288 MET A N 13
ATOM 21838 C CA . MET A 1 66 ? 29.644 -14.207 13.768 1.00 0.00 288 MET A CA 13
ATOM 21839 C C . MET A 1 66 ? 31.103 -13.906 14.092 1.00 0.00 288 MET A C 13
ATOM 21840 O O . MET A 1 66 ? 31.545 -12.759 14.017 1.00 0.00 288 MET A O 13
ATOM 21854 N N . LEU A 1 67 ? 31.849 -14.947 14.439 1.00 0.00 289 LEU A N 13
ATOM 21855 C CA . LEU A 1 67 ? 33.259 -14.793 14.757 1.00 0.00 289 LEU A CA 13
ATOM 21856 C C . LEU A 1 67 ? 34.098 -15.161 13.537 1.00 0.00 289 LEU A C 13
ATOM 21857 O O . LEU A 1 67 ? 33.957 -16.253 12.988 1.00 0.00 289 LEU A O 13
ATOM 21873 N N . VAL A 1 68 ? 34.973 -14.253 13.123 1.00 0.00 290 VAL A N 13
ATOM 21874 C CA . VAL A 1 68 ? 35.831 -14.503 11.973 1.00 0.00 290 VAL A CA 13
ATOM 21875 C C . VAL A 1 68 ? 37.293 -14.465 12.379 1.00 0.00 290 VAL A C 13
ATOM 21876 O O . VAL A 1 68 ? 37.752 -13.493 12.978 1.00 0.00 290 VAL A O 13
ATOM 21889 N N . CYS A 1 69 ? 38.030 -15.517 12.041 1.00 0.00 291 CYS A N 13
ATOM 21890 C CA . CYS A 1 69 ? 39.445 -15.554 12.381 1.00 0.00 291 CYS A CA 13
ATOM 21891 C C . CYS A 1 69 ? 40.161 -14.410 11.657 1.00 0.00 291 CYS A C 13
ATOM 21892 O O . CYS A 1 69 ? 39.923 -14.161 10.477 1.00 0.00 291 CYS A O 13
ATOM 21899 N N . GLU A 1 70 ? 40.993 -13.682 12.394 1.00 0.00 292 GLU A N 13
ATOM 21900 C CA . GLU A 1 70 ? 41.698 -12.524 11.841 1.00 0.00 292 GLU A CA 13
ATOM 21901 C C . GLU A 1 70 ? 42.752 -12.901 10.800 1.00 0.00 292 GLU A C 13
ATOM 21902 O O . GLU A 1 70 ? 42.878 -12.232 9.773 1.00 0.00 292 GLU A O 13
ATOM 21914 N N . THR A 1 71 ? 43.516 -13.953 11.061 1.00 0.00 293 THR A N 13
ATOM 21915 C CA . THR A 1 71 ? 44.555 -14.367 10.123 1.00 0.00 293 THR A CA 13
ATOM 21916 C C . THR A 1 71 ? 43.981 -15.310 9.074 1.00 0.00 293 THR A C 13
ATOM 21917 O O . THR A 1 71 ? 44.197 -15.133 7.876 1.00 0.00 293 THR A O 13
ATOM 21928 N N . CYS A 1 72 ? 43.241 -16.306 9.540 1.00 0.00 294 CYS A N 13
ATOM 21929 C CA . CYS A 1 72 ? 42.624 -17.272 8.644 1.00 0.00 294 CYS A CA 13
ATOM 21930 C C . CYS A 1 72 ? 41.207 -16.831 8.301 1.00 0.00 294 CYS A C 13
ATOM 21931 O O . CYS A 1 72 ? 40.591 -16.068 9.036 1.00 0.00 294 CYS A O 13
ATOM 21938 N N . ASP A 1 73 ? 40.689 -17.331 7.195 1.00 0.00 295 ASP A N 13
ATOM 21939 C CA . ASP A 1 73 ? 39.331 -16.999 6.787 1.00 0.00 295 ASP A CA 13
ATOM 21940 C C . ASP A 1 73 ? 38.386 -18.112 7.217 1.00 0.00 295 ASP A C 13
ATOM 21941 O O . ASP A 1 73 ? 38.333 -19.169 6.586 1.00 0.00 295 ASP A O 13
ATOM 21950 N N . LYS A 1 74 ? 37.651 -17.882 8.296 1.00 0.00 296 LYS A N 13
ATOM 21951 C CA . LYS A 1 74 ? 36.728 -18.889 8.797 1.00 0.00 296 LYS A CA 13
ATOM 21952 C C . LYS A 1 74 ? 35.561 -18.221 9.514 1.00 0.00 296 LYS A C 13
ATOM 21953 O O . LYS A 1 74 ? 35.765 -17.440 10.447 1.00 0.00 296 LYS A O 13
ATOM 21972 N N . GLY A 1 75 ? 34.342 -18.532 9.070 1.00 0.00 297 GLY A N 13
ATOM 21973 C CA . GLY A 1 75 ? 33.141 -17.946 9.681 1.00 0.00 297 GLY A CA 13
ATOM 21974 C C . GLY A 1 75 ? 32.531 -18.882 10.712 1.00 0.00 297 GLY A C 13
ATOM 21975 O O . GLY A 1 75 ? 32.315 -20.065 10.446 1.00 0.00 297 GLY A O 13
ATOM 21979 N N . TYR A 1 76 ? 32.251 -18.338 11.891 1.00 0.00 298 TYR A N 13
ATOM 21980 C CA . TYR A 1 76 ? 31.660 -19.130 12.965 1.00 0.00 298 TYR A CA 13
ATOM 21981 C C . TYR A 1 76 ? 30.439 -18.430 13.561 1.00 0.00 298 TYR A C 13
ATOM 21982 O O . TYR A 1 76 ? 30.481 -17.251 13.886 1.00 0.00 298 TYR A O 13
ATOM 22000 N N . HIS A 1 77 ? 29.353 -19.181 13.704 1.00 0.00 299 HIS A N 13
ATOM 22001 C CA . HIS A 1 77 ? 28.115 -18.641 14.270 1.00 0.00 299 HIS A CA 13
ATOM 22002 C C . HIS A 1 77 ? 28.061 -18.896 15.775 1.00 0.00 299 HIS A C 13
ATOM 22003 O O . HIS A 1 77 ? 28.218 -20.030 16.209 1.00 0.00 299 HIS A O 13
ATOM 22017 N N . THR A 1 78 ? 27.827 -17.846 16.563 1.00 0.00 300 THR A N 13
ATOM 22018 C CA . THR A 1 78 ? 27.763 -17.978 18.021 1.00 0.00 300 THR A CA 13
ATOM 22019 C C . THR A 1 78 ? 26.658 -18.931 18.479 1.00 0.00 300 THR A C 13
ATOM 22020 O O . THR A 1 78 ? 26.591 -19.279 19.659 1.00 0.00 300 THR A O 13
ATOM 22031 N N . PHE A 1 79 ? 25.801 -19.353 17.557 1.00 0.00 301 PHE A N 13
ATOM 22032 C CA . PHE A 1 79 ? 24.716 -20.265 17.902 1.00 0.00 301 PHE A CA 13
ATOM 22033 C C . PHE A 1 79 ? 24.855 -21.597 17.167 1.00 0.00 301 PHE A C 13
ATOM 22034 O O . PHE A 1 79 ? 23.961 -22.440 17.240 1.00 0.00 301 PHE A O 13
ATOM 22051 N N . CYS A 1 80 ? 25.976 -21.799 16.470 1.00 0.00 302 CYS A N 13
ATOM 22052 C CA . CYS A 1 80 ? 26.179 -23.053 15.756 1.00 0.00 302 CYS A CA 13
ATOM 22053 C C . CYS A 1 80 ? 27.604 -23.171 15.203 1.00 0.00 302 CYS A C 13
ATOM 22054 O O . CYS A 1 80 ? 27.820 -23.772 14.151 1.00 0.00 302 CYS A O 13
ATOM 22061 N N . LEU A 1 81 ? 28.581 -22.633 15.941 1.00 0.00 303 LEU A N 13
A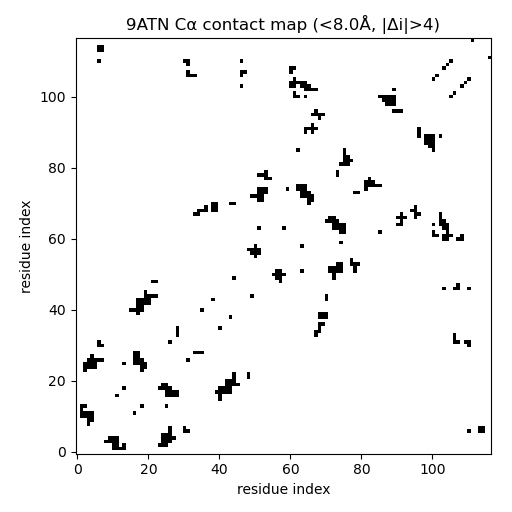TOM 22062 C CA . LEU A 1 81 ? 29.977 -22.734 15.522 1.00 0.00 303 LEU A CA 13
ATOM 22063 C C . LEU A 1 81 ? 30.501 -24.098 15.953 1.00 0.00 303 LEU A C 13
ATOM 22064 O O . LEU A 1 81 ? 29.764 -24.841 16.603 1.00 0.00 303 LEU A O 13
ATOM 22080 N N . LYS A 1 82 ? 31.735 -24.461 15.576 1.00 0.00 304 LYS A N 13
ATOM 22081 C CA . LYS A 1 82 ? 32.242 -25.785 15.956 1.00 0.00 304 LYS A CA 13
ATOM 22082 C C . LYS A 1 82 ? 31.995 -26.000 17.452 1.00 0.00 304 LYS A C 13
ATOM 22083 O O . LYS A 1 82 ? 31.160 -26.827 17.804 1.00 0.00 304 LYS A O 13
ATOM 22102 N N . PRO A 1 83 ? 32.598 -25.230 18.339 1.00 0.00 305 PRO A N 13
ATOM 22103 C CA . PRO A 1 83 ? 32.287 -25.310 19.784 1.00 0.00 305 PRO A CA 13
ATOM 22104 C C . PRO A 1 83 ? 31.203 -24.276 20.114 1.00 0.00 305 PRO A C 13
ATOM 22105 O O . PRO A 1 83 ? 31.526 -23.115 20.364 1.00 0.00 305 PRO A O 13
ATOM 22116 N N . PRO A 1 84 ? 29.938 -24.621 20.083 1.00 0.00 306 PRO A N 13
ATOM 22117 C CA . PRO A 1 84 ? 28.860 -23.627 20.344 1.00 0.00 306 PRO A CA 13
ATOM 22118 C C . PRO A 1 84 ? 29.052 -22.938 21.685 1.00 0.00 306 PRO A C 13
ATOM 22119 O O . PRO A 1 84 ? 29.346 -23.581 22.693 1.00 0.00 306 PRO A O 13
ATOM 22130 N N . MET A 1 85 ? 28.909 -21.620 21.680 1.00 0.00 307 MET A N 13
ATOM 22131 C CA . MET A 1 85 ? 29.097 -20.840 22.891 1.00 0.00 307 MET A CA 13
ATOM 22132 C C . MET A 1 85 ? 27.751 -20.348 23.438 1.00 0.00 307 MET A C 13
ATOM 22133 O O . MET A 1 85 ? 26.841 -20.046 22.666 1.00 0.00 307 MET A O 13
ATOM 22147 N N . GLU A 1 86 ? 27.622 -20.264 24.768 1.00 0.00 308 GLU A N 13
ATOM 22148 C CA . GLU A 1 86 ? 26.377 -19.802 25.373 1.00 0.00 308 GLU A CA 13
ATOM 22149 C C . GLU A 1 86 ? 26.234 -18.290 25.223 1.00 0.00 308 GLU A C 13
ATOM 22150 O O . GLU A 1 86 ? 25.127 -17.755 25.284 1.00 0.00 308 GLU A O 13
ATOM 22162 N N . GLU A 1 87 ? 27.358 -17.606 25.032 1.00 0.00 309 GLU A N 13
ATOM 22163 C CA . GLU A 1 87 ? 27.340 -16.156 24.881 1.00 0.00 309 GLU A CA 13
ATOM 22164 C C . GLU A 1 87 ? 28.420 -15.695 23.916 1.00 0.00 309 GLU A C 13
ATOM 22165 O O . GLU A 1 87 ? 29.277 -16.475 23.499 1.00 0.00 309 GLU A O 13
ATOM 22177 N N . LEU A 1 88 ? 28.363 -14.419 23.564 1.00 0.00 310 LEU A N 13
ATOM 22178 C CA . LEU A 1 88 ? 29.331 -13.842 22.640 1.00 0.00 310 LEU A CA 13
ATOM 22179 C C . LEU A 1 88 ? 30.647 -13.525 23.374 1.00 0.00 310 LEU A C 13
ATOM 22180 O O . LEU A 1 88 ? 30.624 -12.854 24.406 1.00 0.00 310 LEU A O 13
ATOM 22196 N N . PRO A 1 89 ? 31.785 -13.988 22.889 1.00 0.00 311 PRO A N 13
ATOM 22197 C CA . PRO A 1 89 ? 33.098 -13.727 23.557 1.00 0.00 311 PRO A CA 13
ATOM 22198 C C . PRO A 1 89 ? 33.329 -12.247 23.838 1.00 0.00 311 PRO A C 13
ATOM 22199 O O . PRO A 1 89 ? 33.055 -11.392 22.996 1.00 0.00 311 PRO A O 13
ATOM 22210 N N . ALA A 1 90 ? 33.853 -11.957 25.023 1.00 0.00 312 ALA A N 13
ATOM 22211 C CA . ALA A 1 90 ? 34.142 -10.581 25.404 1.00 0.00 312 ALA A CA 13
ATOM 22212 C C . ALA A 1 90 ? 35.500 -10.139 24.854 1.00 0.00 312 ALA A C 13
ATOM 22213 O O . ALA A 1 90 ? 35.889 -8.980 25.006 1.00 0.00 312 ALA A O 13
ATOM 22220 N N . HIS A 1 91 ? 36.222 -11.062 24.212 1.00 0.00 313 HIS A N 13
ATOM 22221 C CA . HIS A 1 91 ? 37.528 -10.742 23.653 1.00 0.00 313 HIS A CA 13
ATOM 22222 C C . HIS A 1 91 ? 37.604 -11.166 22.186 1.00 0.00 313 HIS A C 13
ATOM 22223 O O . HIS A 1 91 ? 37.408 -10.349 21.287 1.00 0.00 313 HIS A O 13
ATOM 22238 N N . SER A 1 92 ? 37.888 -12.446 21.947 1.00 0.00 314 SER A N 13
ATOM 22239 C CA . SER A 1 92 ? 37.982 -12.951 20.580 1.00 0.00 314 SER A CA 13
ATOM 22240 C C . SER A 1 92 ? 37.831 -14.468 20.550 1.00 0.00 314 SER A C 13
ATOM 22241 O O . SER A 1 92 ? 37.919 -15.134 21.581 1.00 0.00 314 SER A O 13
ATOM 22249 N N . TRP A 1 93 ? 37.617 -15.007 19.355 1.00 0.00 315 TRP A N 13
ATOM 22250 C CA . TRP A 1 93 ? 37.472 -16.448 19.178 1.00 0.00 315 TRP A CA 13
ATOM 22251 C C . TRP A 1 93 ? 38.090 -16.859 17.844 1.00 0.00 315 TRP A C 13
ATOM 22252 O O . TRP A 1 93 ? 37.538 -16.583 16.779 1.00 0.00 315 TRP A O 13
ATOM 22273 N N . LYS A 1 94 ? 39.253 -17.499 17.917 1.00 0.00 316 LYS A N 13
ATOM 22274 C CA . LYS A 1 94 ? 39.960 -17.927 16.715 1.00 0.00 316 LYS A CA 13
ATOM 22275 C C . LYS A 1 94 ? 41.142 -18.820 17.092 1.00 0.00 316 LYS A C 13
ATOM 22276 O O . LYS A 1 94 ? 41.344 -19.120 18.270 1.00 0.00 316 LYS A O 13
ATOM 22295 N N . CYS A 1 95 ? 41.921 -19.245 16.096 1.00 0.00 317 CYS A N 13
ATOM 22296 C CA . CYS A 1 95 ? 43.076 -20.101 16.368 1.00 0.00 317 CYS A CA 13
ATOM 22297 C C . CYS A 1 95 ? 43.933 -19.467 17.465 1.00 0.00 317 CYS A C 13
ATOM 22298 O O . CYS A 1 95 ? 43.894 -18.255 17.662 1.00 0.00 317 CYS A O 13
ATOM 22305 N N . LYS A 1 96 ? 44.698 -20.287 18.178 1.00 0.00 318 LYS A N 13
ATOM 22306 C CA . LYS A 1 96 ? 45.551 -19.776 19.251 1.00 0.00 318 LYS A CA 13
ATOM 22307 C C . LYS A 1 96 ? 46.599 -18.802 18.707 1.00 0.00 318 LYS A C 13
ATOM 22308 O O . LYS A 1 96 ? 46.820 -17.725 19.271 1.00 0.00 318 LYS A O 13
ATOM 22327 N N . ALA A 1 97 ? 47.244 -19.195 17.611 1.00 0.00 319 ALA A N 13
ATOM 22328 C CA . ALA A 1 97 ? 48.277 -18.368 16.992 1.00 0.00 319 ALA A CA 13
ATOM 22329 C C . ALA A 1 97 ? 47.714 -17.024 16.539 1.00 0.00 319 ALA A C 13
ATOM 22330 O O . ALA A 1 97 ? 48.386 -15.998 16.625 1.00 0.00 319 ALA A O 13
ATOM 22337 N N . CYS A 1 98 ? 46.488 -17.040 16.039 1.00 0.00 320 CYS A N 13
ATOM 22338 C CA . CYS A 1 98 ? 45.855 -15.818 15.562 1.00 0.00 320 CYS A CA 13
ATOM 22339 C C . CYS A 1 98 ? 45.240 -15.037 16.718 1.00 0.00 320 CYS A C 13
ATOM 22340 O O . CYS A 1 98 ? 45.112 -13.814 16.655 1.00 0.00 320 CYS A O 13
ATOM 22347 N N . ARG A 1 99 ? 44.856 -15.751 17.767 1.00 0.00 321 ARG A N 13
ATOM 22348 C CA . ARG A 1 99 ? 44.250 -15.116 18.928 1.00 0.00 321 ARG A CA 13
ATOM 22349 C C . ARG A 1 99 ? 45.191 -14.075 19.513 1.00 0.00 321 ARG A C 13
ATOM 22350 O O . ARG A 1 99 ? 44.773 -12.969 19.857 1.00 0.00 321 ARG A O 13
ATOM 22371 N N . VAL A 1 100 ? 46.465 -14.432 19.621 1.00 0.00 322 VAL A N 13
ATOM 22372 C CA . VAL A 1 100 ? 47.455 -13.511 20.165 1.00 0.00 322 VAL A CA 13
ATOM 22373 C C . VAL A 1 100 ? 47.682 -12.341 19.214 1.00 0.00 322 VAL A C 13
ATOM 22374 O O . VAL A 1 100 ? 47.718 -11.184 19.635 1.00 0.00 322 VAL A O 13
ATOM 22387 N N . THR B 2 1 ? 39.513 -8.882 22.325 1.00 0.00 652 THR B N 13
ATOM 22388 C CA . THR B 2 1 ? 39.496 -7.431 22.474 1.00 0.00 652 THR B CA 13
ATOM 22389 C C . THR B 2 1 ? 38.204 -6.846 21.899 1.00 0.00 652 THR B C 13
ATOM 22390 O O . THR B 2 1 ? 38.153 -5.679 21.513 1.00 0.00 652 THR B O 13
ATOM 22401 N N . GLY B 2 2 ? 37.159 -7.672 21.847 1.00 0.00 653 GLY B N 13
ATOM 22402 C CA . GLY B 2 2 ? 35.869 -7.238 21.316 1.00 0.00 653 GLY B CA 13
ATOM 22403 C C . GLY B 2 2 ? 35.526 -8.034 20.060 1.00 0.00 653 GLY B C 13
ATOM 22404 O O . GLY B 2 2 ? 36.348 -8.804 19.564 1.00 0.00 653 GLY B O 13
ATOM 22408 N N . ALA B 2 3 ? 34.314 -7.845 19.544 1.00 0.00 654 ALA B N 13
ATOM 22409 C CA . ALA B 2 3 ? 33.897 -8.559 18.339 1.00 0.00 654 ALA B CA 13
ATOM 22410 C C . ALA B 2 3 ? 34.201 -7.733 17.087 1.00 0.00 654 ALA B C 13
ATOM 22411 O O . ALA B 2 3 ? 33.531 -7.865 16.048 1.00 0.00 654 ALA B O 13
ATOM 22418 N N . ARG B 2 4 ? 35.240 -6.901 17.195 1.00 0.00 655 ARG B N 13
ATOM 22419 C CA . ARG B 2 4 ? 35.687 -6.058 16.091 1.00 0.00 655 ARG B CA 13
ATOM 22420 C C . ARG B 2 4 ? 35.817 -6.892 14.816 1.00 0.00 655 ARG B C 13
ATOM 22421 O O . ARG B 2 4 ? 35.699 -6.375 13.712 1.00 0.00 655 ARG B O 13
ATOM 22442 N N . THR B 2 5 ? 36.063 -8.187 15.008 1.00 0.00 656 THR B N 13
ATOM 22443 C CA . THR B 2 5 ? 36.220 -9.150 13.918 1.00 0.00 656 THR B CA 13
ATOM 22444 C C . THR B 2 5 ? 35.260 -8.887 12.733 1.00 0.00 656 THR B C 13
ATOM 22445 O O . THR B 2 5 ? 35.521 -8.009 11.908 1.00 0.00 656 THR B O 13
ATOM 22456 N N . LEU B 2 6 ? 34.168 -9.650 12.616 1.00 0.00 657 LEU B N 13
ATOM 22457 C CA . LEU B 2 6 ? 33.249 -9.463 11.508 1.00 0.00 657 LEU B CA 13
ATOM 22458 C C . LEU B 2 6 ? 32.258 -8.366 11.833 1.00 0.00 657 LEU B C 13
ATOM 22459 O O . LEU B 2 6 ? 31.752 -7.692 10.940 1.00 0.00 657 LEU B O 13
ATOM 22475 N N . ALA B 2 7 ? 31.979 -8.183 13.116 1.00 0.00 658 ALA B N 13
ATOM 22476 C CA . ALA B 2 7 ? 31.048 -7.158 13.514 1.00 0.00 658 ALA B CA 13
ATOM 22477 C C . ALA B 2 7 ? 31.486 -5.807 12.971 1.00 0.00 658 ALA B C 13
ATOM 22478 O O . ALA B 2 7 ? 30.668 -5.033 12.513 1.00 0.00 658 ALA B O 13
ATOM 22485 N N . ASP B 2 8 ? 32.776 -5.526 13.014 1.00 0.00 659 ASP B N 13
ATOM 22486 C CA . ASP B 2 8 ? 33.261 -4.242 12.509 1.00 0.00 659 ASP B CA 13
ATOM 22487 C C . ASP B 2 8 ? 33.506 -4.284 11.002 1.00 0.00 659 ASP B C 13
ATOM 22488 O O . ASP B 2 8 ? 33.164 -3.345 10.288 1.00 0.00 659 ASP B O 13
ATOM 22497 N N . ILE B 2 9 ? 34.123 -5.360 10.531 1.00 0.00 660 ILE B N 13
ATOM 22498 C CA . ILE B 2 9 ? 34.442 -5.493 9.108 1.00 0.00 660 ILE B CA 13
ATOM 22499 C C . ILE B 2 9 ? 33.193 -5.489 8.222 1.00 0.00 660 ILE B C 13
ATOM 22500 O O . ILE B 2 9 ? 33.125 -4.767 7.225 1.00 0.00 660 ILE B O 13
ATOM 22516 N N . LYS B 2 10 ? 32.219 -6.316 8.565 1.00 0.00 661 LYS B N 13
ATOM 22517 C CA . LYS B 2 10 ? 31.008 -6.410 7.760 1.00 0.00 661 LYS B CA 13
ATOM 22518 C C . LYS B 2 10 ? 30.038 -5.270 8.049 1.00 0.00 661 LYS B C 13
ATOM 22519 O O . LYS B 2 10 ? 29.458 -4.699 7.125 1.00 0.00 661 LYS B O 13
ATOM 22538 N N . ALA B 2 11 ? 29.836 -4.943 9.319 1.00 0.00 662 ALA B N 13
ATOM 22539 C CA . ALA B 2 11 ? 28.900 -3.877 9.637 1.00 0.00 662 ALA B CA 13
ATOM 22540 C C . ALA B 2 11 ? 29.378 -2.556 9.049 1.00 0.00 662 ALA B C 13
ATOM 22541 O O . ALA B 2 11 ? 28.586 -1.824 8.459 1.00 0.00 662 ALA B O 13
ATOM 22548 N N . LYS B 2 12 ? 30.675 -2.259 9.169 1.00 0.00 663 LYS B N 13
ATOM 22549 C CA . LYS B 2 12 ? 31.189 -1.024 8.601 1.00 0.00 663 LYS B CA 13
ATOM 22550 C C . LYS B 2 12 ? 30.989 -1.077 7.103 1.00 0.00 663 LYS B C 13
ATOM 22551 O O . LYS B 2 12 ? 30.744 -0.054 6.467 1.00 0.00 663 LYS B O 13
ATOM 22570 N N . ALA B 2 13 ? 31.065 -2.290 6.549 1.00 0.00 664 ALA B N 13
ATOM 22571 C CA . ALA B 2 13 ? 30.864 -2.472 5.127 1.00 0.00 664 ALA B CA 13
ATOM 22572 C C . ALA B 2 13 ? 29.511 -1.904 4.742 1.00 0.00 664 ALA B C 13
ATOM 22573 O O . ALA B 2 13 ? 29.358 -1.334 3.679 1.00 0.00 664 ALA B O 13
ATOM 22580 N N . GLN B 2 14 ? 28.535 -2.066 5.625 1.00 0.00 665 GLN B N 13
ATOM 22581 C CA . GLN B 2 14 ? 27.197 -1.558 5.376 1.00 0.00 665 GLN B CA 13
ATOM 22582 C C . GLN B 2 14 ? 27.190 -0.049 5.422 1.00 0.00 665 GLN B C 13
ATOM 22583 O O . GLN B 2 14 ? 26.464 0.606 4.683 1.00 0.00 665 GLN B O 13
ATOM 22597 N N . LEU B 2 15 ? 27.997 0.497 6.303 1.00 0.00 666 LEU B N 13
ATOM 22598 C CA . LEU B 2 15 ? 28.068 1.943 6.436 1.00 0.00 666 LEU B CA 13
ATOM 22599 C C . LEU B 2 15 ? 28.610 2.554 5.153 1.00 0.00 666 LEU B C 13
ATOM 22600 O O . LEU B 2 15 ? 28.055 3.520 4.630 1.00 0.00 666 LEU B O 13
ATOM 22616 N N . VAL B 2 16 ? 29.703 1.987 4.651 1.00 0.00 667 VAL B N 13
ATOM 22617 C CA . VAL B 2 16 ? 30.309 2.504 3.423 1.00 0.00 667 VAL B CA 13
ATOM 22618 C C . VAL B 2 16 ? 29.492 2.112 2.187 1.00 0.00 667 VAL B C 13
ATOM 22619 O O . VAL B 2 16 ? 29.426 2.867 1.218 1.00 0.00 667 VAL B O 13
ATOM 22632 N N . LYS B 2 17 ? 28.866 0.937 2.225 1.00 0.00 668 LYS B N 13
ATOM 22633 C CA . LYS B 2 17 ? 28.055 0.473 1.106 1.00 0.00 668 LYS B CA 13
ATOM 22634 C C . LYS B 2 17 ? 26.789 1.308 0.991 1.00 0.00 668 LYS B C 13
ATOM 22635 O O . LYS B 2 17 ? 26.515 1.921 -0.040 1.00 0.00 668 LYS B O 13
ATOM 22654 N N . ALA B 2 18 ? 26.024 1.312 2.073 1.00 0.00 669 ALA B N 13
ATOM 22655 C CA . ALA B 2 18 ? 24.773 2.053 2.133 1.00 0.00 669 ALA B CA 13
ATOM 22656 C C . ALA B 2 18 ? 25.017 3.548 1.972 1.00 0.00 669 ALA B C 13
ATOM 22657 O O . ALA B 2 18 ? 24.137 4.290 1.537 1.00 0.00 669 ALA B O 13
ATOM 22664 N N . GLN B 2 19 ? 26.218 3.978 2.324 1.00 0.00 670 GLN B N 13
ATOM 22665 C CA . GLN B 2 19 ? 26.582 5.387 2.217 1.00 0.00 670 GLN B CA 13
ATOM 22666 C C . GLN B 2 19 ? 26.218 5.931 0.838 1.00 0.00 670 GLN B C 13
ATOM 22667 O O . GLN B 2 19 ? 26.521 5.266 -0.138 1.00 0.00 670 GLN B O 13
ATOM 22686 N N . GLY A 1 3 ? 38.215 -6.434 -17.649 1.00 0.00 225 GLY A N 14
ATOM 22687 C CA . GLY A 1 3 ? 39.545 -6.537 -17.062 1.00 0.00 225 GLY A CA 14
ATOM 22688 C C . GLY A 1 3 ? 39.462 -6.910 -15.585 1.00 0.00 225 GLY A C 14
ATOM 22689 O O . GLY A 1 3 ? 39.122 -8.043 -15.240 1.00 0.00 225 GLY A O 14
ATOM 22693 N N . SER A 1 4 ? 39.775 -5.953 -14.716 1.00 0.00 226 SER A N 14
ATOM 22694 C CA . SER A 1 4 ? 39.731 -6.197 -13.278 1.00 0.00 226 SER A CA 14
ATOM 22695 C C . SER A 1 4 ? 38.285 -6.330 -12.800 1.00 0.00 226 SER A C 14
ATOM 22696 O O . SER A 1 4 ? 37.357 -5.877 -13.470 1.00 0.00 226 SER A O 14
ATOM 22704 N N . ALA A 1 5 ? 38.104 -6.954 -11.639 1.00 0.00 227 ALA A N 14
ATOM 22705 C CA . ALA A 1 5 ? 36.765 -7.142 -11.083 1.00 0.00 227 ALA A CA 14
ATOM 22706 C C . ALA A 1 5 ? 36.489 -6.108 -9.989 1.00 0.00 227 ALA A C 14
ATOM 22707 O O . ALA A 1 5 ? 36.708 -6.375 -8.804 1.00 0.00 227 ALA A O 14
ATOM 22714 N N . ARG A 1 6 ? 36.016 -4.933 -10.430 1.00 0.00 228 ARG A N 14
ATOM 22715 C CA . ARG A 1 6 ? 35.700 -3.791 -9.555 1.00 0.00 228 ARG A CA 14
ATOM 22716 C C . ARG A 1 6 ? 35.359 -4.184 -8.119 1.00 0.00 228 ARG A C 14
ATOM 22717 O O . ARG A 1 6 ? 34.707 -5.198 -7.869 1.00 0.00 228 ARG A O 14
ATOM 22738 N N . CYS A 1 7 ? 35.808 -3.348 -7.179 1.00 0.00 229 CYS A N 14
ATOM 22739 C CA . CYS A 1 7 ? 35.555 -3.586 -5.764 1.00 0.00 229 CYS A CA 14
ATOM 22740 C C . CYS A 1 7 ? 34.058 -3.609 -5.498 1.00 0.00 229 CYS A C 14
ATOM 22741 O O . CYS A 1 7 ? 33.325 -2.714 -5.919 1.00 0.00 229 CYS A O 14
ATOM 22748 N N . ALA A 1 8 ? 33.609 -4.651 -4.818 1.00 0.00 230 ALA A N 14
ATOM 22749 C CA . ALA A 1 8 ? 32.192 -4.805 -4.521 1.00 0.00 230 ALA A CA 14
ATOM 22750 C C . ALA A 1 8 ? 31.649 -3.672 -3.650 1.00 0.00 230 ALA A C 14
ATOM 22751 O O . ALA A 1 8 ? 30.554 -3.168 -3.900 1.00 0.00 230 ALA A O 14
ATOM 22758 N N . VAL A 1 9 ? 32.385 -3.293 -2.605 1.00 0.00 231 VAL A N 14
ATOM 22759 C CA . VAL A 1 9 ? 31.899 -2.245 -1.705 1.00 0.00 231 VAL A CA 14
ATOM 22760 C C . VAL A 1 9 ? 32.352 -0.831 -2.093 1.00 0.00 231 VAL A C 14
ATOM 22761 O O . VAL A 1 9 ? 31.719 0.146 -1.691 1.00 0.00 231 VAL A O 14
ATOM 22774 N N . CYS A 1 10 ? 33.427 -0.700 -2.857 1.00 0.00 232 CYS A N 14
ATOM 22775 C CA . CYS A 1 10 ? 33.896 0.630 -3.238 1.00 0.00 232 CYS A CA 14
ATOM 22776 C C . CYS A 1 10 ? 33.512 0.966 -4.671 1.00 0.00 232 CYS A C 14
ATOM 22777 O O . CYS A 1 10 ? 33.473 2.136 -5.052 1.00 0.00 232 CYS A O 14
ATOM 22784 N N . GLU A 1 11 ? 33.237 -0.059 -5.466 1.00 0.00 233 GLU A N 14
ATOM 22785 C CA . GLU A 1 11 ? 32.868 0.162 -6.856 1.00 0.00 233 GLU A CA 14
ATOM 22786 C C . GLU A 1 11 ? 33.935 1.004 -7.548 1.00 0.00 233 GLU A C 14
ATOM 22787 O O . GLU A 1 11 ? 33.652 2.081 -8.072 1.00 0.00 233 GLU A O 14
ATOM 22799 N N . GLY A 1 12 ? 35.166 0.509 -7.535 1.00 0.00 234 GLY A N 14
ATOM 22800 C CA . GLY A 1 12 ? 36.271 1.221 -8.160 1.00 0.00 234 GLY A CA 14
ATOM 22801 C C . GLY A 1 12 ? 37.216 0.252 -8.863 1.00 0.00 234 GLY A C 14
ATOM 22802 O O . GLY A 1 12 ? 37.140 -0.962 -8.665 1.00 0.00 234 GLY A O 14
ATOM 22806 N N . PRO A 1 13 ? 38.098 0.768 -9.674 1.00 0.00 235 PRO A N 14
ATOM 22807 C CA . PRO A 1 13 ? 39.088 -0.059 -10.433 1.00 0.00 235 PRO A CA 14
ATOM 22808 C C . PRO A 1 13 ? 39.961 -0.915 -9.516 1.00 0.00 235 PRO A C 14
ATOM 22809 O O . PRO A 1 13 ? 40.214 -0.556 -8.365 1.00 0.00 235 PRO A O 14
ATOM 22820 N N . GLY A 1 14 ? 40.420 -2.047 -10.041 1.00 0.00 236 GLY A N 14
ATOM 22821 C CA . GLY A 1 14 ? 41.271 -2.953 -9.276 1.00 0.00 236 GLY A CA 14
ATOM 22822 C C . GLY A 1 14 ? 42.469 -3.394 -10.110 1.00 0.00 236 GLY A C 14
ATOM 22823 O O . GLY A 1 14 ? 42.403 -3.407 -11.339 1.00 0.00 236 GLY A O 14
ATOM 22827 N N . GLU A 1 15 ? 43.563 -3.749 -9.441 1.00 0.00 237 GLU A N 14
ATOM 22828 C CA . GLU A 1 15 ? 44.766 -4.177 -10.147 1.00 0.00 237 GLU A CA 14
ATOM 22829 C C . GLU A 1 15 ? 44.771 -5.689 -10.390 1.00 0.00 237 GLU A C 14
ATOM 22830 O O . GLU A 1 15 ? 45.648 -6.204 -11.084 1.00 0.00 237 GLU A O 14
ATOM 22842 N N . LEU A 1 16 ? 43.794 -6.398 -9.827 1.00 0.00 238 LEU A N 14
ATOM 22843 C CA . LEU A 1 16 ? 43.709 -7.844 -10.005 1.00 0.00 238 LEU A CA 14
ATOM 22844 C C . LEU A 1 16 ? 45.055 -8.510 -9.728 1.00 0.00 238 LEU A C 14
ATOM 22845 O O . LEU A 1 16 ? 45.781 -8.867 -10.656 1.00 0.00 238 LEU A O 14
ATOM 22861 N N . CYS A 1 17 ? 45.371 -8.681 -8.445 1.00 0.00 239 CYS A N 14
ATOM 22862 C CA . CYS A 1 17 ? 46.626 -9.312 -8.039 1.00 0.00 239 CYS A CA 14
ATOM 22863 C C . CYS A 1 17 ? 46.814 -9.215 -6.526 1.00 0.00 239 CYS A C 14
ATOM 22864 O O . CYS A 1 17 ? 47.029 -10.222 -5.849 1.00 0.00 239 CYS A O 14
ATOM 22872 N N . ASP A 1 18 ? 46.744 -7.993 -6.010 1.00 0.00 240 ASP A N 14
ATOM 22873 C CA . ASP A 1 18 ? 46.919 -7.754 -4.580 1.00 0.00 240 ASP A CA 14
ATOM 22874 C C . ASP A 1 18 ? 45.580 -7.537 -3.886 1.00 0.00 240 ASP A C 14
ATOM 22875 O O . ASP A 1 18 ? 45.510 -6.871 -2.852 1.00 0.00 240 ASP A O 14
ATOM 22884 N N . LEU A 1 19 ? 44.517 -8.088 -4.461 1.00 0.00 241 LEU A N 14
ATOM 22885 C CA . LEU A 1 19 ? 43.184 -7.930 -3.892 1.00 0.00 241 LEU A CA 14
ATOM 22886 C C . LEU A 1 19 ? 42.540 -9.284 -3.617 1.00 0.00 241 LEU A C 14
ATOM 22887 O O . LEU A 1 19 ? 42.833 -10.273 -4.288 1.00 0.00 241 LEU A O 14
ATOM 22903 N N . PHE A 1 20 ? 41.662 -9.314 -2.619 1.00 0.00 242 PHE A N 14
ATOM 22904 C CA . PHE A 1 20 ? 40.977 -10.545 -2.251 1.00 0.00 242 PHE A CA 14
ATOM 22905 C C . PHE A 1 20 ? 39.867 -10.839 -3.247 1.00 0.00 242 PHE A C 14
ATOM 22906 O O . PHE A 1 20 ? 39.045 -9.976 -3.547 1.00 0.00 242 PHE A O 14
ATOM 22923 N N . PHE A 1 21 ? 39.881 -12.050 -3.785 1.00 0.00 243 PHE A N 14
ATOM 22924 C CA . PHE A 1 21 ? 38.906 -12.452 -4.793 1.00 0.00 243 PHE A CA 14
ATOM 22925 C C . PHE A 1 21 ? 37.854 -13.409 -4.222 1.00 0.00 243 PHE A C 14
ATOM 22926 O O . PHE A 1 21 ? 38.184 -14.522 -3.814 1.00 0.00 243 PHE A O 14
ATOM 22943 N N . CYS A 1 22 ? 36.583 -12.985 -4.212 1.00 0.00 244 CYS A N 14
ATOM 22944 C CA . CYS A 1 22 ? 35.516 -13.845 -3.711 1.00 0.00 244 CYS A CA 14
ATOM 22945 C C . CYS A 1 22 ? 35.600 -15.204 -4.400 1.00 0.00 244 CYS A C 14
ATOM 22946 O O . CYS A 1 22 ? 35.758 -15.277 -5.619 1.00 0.00 244 CYS A O 14
ATOM 22953 N N . THR A 1 23 ? 35.512 -16.275 -3.622 1.00 0.00 245 THR A N 14
ATOM 22954 C CA . THR A 1 23 ? 35.606 -17.618 -4.187 1.00 0.00 245 THR A CA 14
ATOM 22955 C C . THR A 1 23 ? 34.236 -18.158 -4.605 1.00 0.00 245 THR A C 14
ATOM 22956 O O . THR A 1 23 ? 34.156 -19.219 -5.226 1.00 0.00 245 THR A O 14
ATOM 22967 N N . SER A 1 24 ? 33.161 -17.441 -4.268 1.00 0.00 246 SER A N 14
ATOM 22968 C CA . SER A 1 24 ? 31.819 -17.894 -4.634 1.00 0.00 246 SER A CA 14
ATOM 22969 C C . SER A 1 24 ? 31.062 -16.829 -5.432 1.00 0.00 246 SER A C 14
ATOM 22970 O O . SER A 1 24 ? 29.891 -17.020 -5.762 1.00 0.00 246 SER A O 14
ATOM 22978 N N . CYS A 1 25 ? 31.720 -15.708 -5.735 1.00 0.00 247 CYS A N 14
ATOM 22979 C CA . CYS A 1 25 ? 31.065 -14.636 -6.487 1.00 0.00 247 CYS A CA 14
ATOM 22980 C C . CYS A 1 25 ? 31.801 -14.341 -7.790 1.00 0.00 247 CYS A C 14
ATOM 22981 O O . CYS A 1 25 ? 31.218 -14.427 -8.870 1.00 0.00 247 CYS A O 14
ATOM 22988 N N . GLY A 1 26 ? 33.080 -13.995 -7.686 1.00 0.00 248 GLY A N 14
ATOM 22989 C CA . GLY A 1 26 ? 33.873 -13.695 -8.874 1.00 0.00 248 GLY A CA 14
ATOM 22990 C C . GLY A 1 26 ? 34.426 -12.266 -8.852 1.00 0.00 248 GLY A C 14
ATOM 22991 O O . GLY A 1 26 ? 35.217 -11.893 -9.716 1.00 0.00 248 GLY A O 14
ATOM 22995 N N . HIS A 1 27 ? 34.019 -11.469 -7.866 1.00 0.00 249 HIS A N 14
ATOM 22996 C CA . HIS A 1 27 ? 34.510 -10.097 -7.763 1.00 0.00 249 HIS A CA 14
ATOM 22997 C C . HIS A 1 27 ? 35.578 -10.020 -6.681 1.00 0.00 249 HIS A C 14
ATOM 22998 O O . HIS A 1 27 ? 35.735 -10.961 -5.910 1.00 0.00 249 HIS A O 14
ATOM 23013 N N . HIS A 1 28 ? 36.299 -8.901 -6.610 1.00 0.00 250 HIS A N 14
ATOM 23014 C CA . HIS A 1 28 ? 37.329 -8.756 -5.586 1.00 0.00 250 HIS A CA 14
ATOM 23015 C C . HIS A 1 28 ? 37.100 -7.479 -4.779 1.00 0.00 250 HIS A C 14
ATOM 23016 O O . HIS A 1 28 ? 36.139 -6.754 -5.023 1.00 0.00 250 HIS A O 14
ATOM 23031 N N . TYR A 1 29 ? 37.975 -7.220 -3.811 1.00 0.00 251 TYR A N 14
ATOM 23032 C CA . TYR A 1 29 ? 37.837 -6.030 -2.974 1.00 0.00 251 TYR A CA 14
ATOM 23033 C C . TYR A 1 29 ? 39.153 -5.704 -2.266 1.00 0.00 251 TYR A C 14
ATOM 23034 O O . TYR A 1 29 ? 40.052 -6.546 -2.187 1.00 0.00 251 TYR A O 14
ATOM 23052 N N . HIS A 1 30 ? 39.268 -4.470 -1.762 1.00 0.00 252 HIS A N 14
ATOM 23053 C CA . HIS A 1 30 ? 40.489 -4.050 -1.077 1.00 0.00 252 HIS A CA 14
ATOM 23054 C C . HIS A 1 30 ? 40.409 -4.344 0.410 1.00 0.00 252 HIS A C 14
ATOM 23055 O O . HIS A 1 30 ? 39.327 -4.400 0.992 1.00 0.00 252 HIS A O 14
ATOM 23069 N N . GLY A 1 31 ? 41.569 -4.511 1.024 1.00 0.00 253 GLY A N 14
ATOM 23070 C CA . GLY A 1 31 ? 41.629 -4.772 2.449 1.00 0.00 253 GLY A CA 14
ATOM 23071 C C . GLY A 1 31 ? 41.245 -3.526 3.242 1.00 0.00 253 GLY A C 14
ATOM 23072 O O . GLY A 1 31 ? 40.620 -3.616 4.292 1.00 0.00 253 GLY A O 14
ATOM 23076 N N . ALA A 1 32 ? 41.642 -2.363 2.737 1.00 0.00 254 ALA A N 14
ATOM 23077 C CA . ALA A 1 32 ? 41.353 -1.102 3.416 1.00 0.00 254 ALA A CA 14
ATOM 23078 C C . ALA A 1 32 ? 39.850 -0.846 3.549 1.00 0.00 254 ALA A C 14
ATOM 23079 O O . ALA A 1 32 ? 39.387 -0.386 4.592 1.00 0.00 254 ALA A O 14
ATOM 23086 N N . CYS A 1 33 ? 39.094 -1.117 2.487 1.00 0.00 255 CYS A N 14
ATOM 23087 C CA . CYS A 1 33 ? 37.659 -0.877 2.514 1.00 0.00 255 CYS A CA 14
ATOM 23088 C C . CYS A 1 33 ? 36.925 -1.906 3.378 1.00 0.00 255 CYS A C 14
ATOM 23089 O O . CYS A 1 33 ? 35.844 -1.626 3.897 1.00 0.00 255 CYS A O 14
ATOM 23096 N N . LEU A 1 34 ? 37.504 -3.095 3.523 1.00 0.00 256 LEU A N 14
ATOM 23097 C CA . LEU A 1 34 ? 36.879 -4.149 4.311 1.00 0.00 256 LEU A CA 14
ATOM 23098 C C . LEU A 1 34 ? 37.697 -4.484 5.571 1.00 0.00 256 LEU A C 14
ATOM 23099 O O . LEU A 1 34 ? 37.510 -5.542 6.169 1.00 0.00 256 LEU A O 14
ATOM 23115 N N . ASP A 1 35 ? 38.605 -3.590 5.967 1.00 0.00 257 ASP A N 14
ATOM 23116 C CA . ASP A 1 35 ? 39.441 -3.825 7.156 1.00 0.00 257 ASP A CA 14
ATOM 23117 C C . ASP A 1 35 ? 40.057 -5.223 7.134 1.00 0.00 257 ASP A C 14
ATOM 23118 O O . ASP A 1 35 ? 39.685 -6.085 7.929 1.00 0.00 257 ASP A O 14
ATOM 23127 N N . THR A 1 36 ? 41.003 -5.443 6.227 1.00 0.00 258 THR A N 14
ATOM 23128 C CA . THR A 1 36 ? 41.659 -6.742 6.123 1.00 0.00 258 THR A CA 14
ATOM 23129 C C . THR A 1 36 ? 43.134 -6.582 5.754 1.00 0.00 258 THR A C 14
ATOM 23130 O O . THR A 1 36 ? 43.484 -5.784 4.886 1.00 0.00 258 THR A O 14
ATOM 23141 N N . ALA A 1 37 ? 43.991 -7.361 6.412 1.00 0.00 259 ALA A N 14
ATOM 23142 C CA . ALA A 1 37 ? 45.423 -7.313 6.136 1.00 0.00 259 ALA A CA 14
ATOM 23143 C C . ALA A 1 37 ? 45.723 -7.969 4.792 1.00 0.00 259 ALA A C 14
ATOM 23144 O O . ALA A 1 37 ? 45.008 -8.875 4.364 1.00 0.00 259 ALA A O 14
ATOM 23151 N N . LEU A 1 38 ? 46.782 -7.513 4.129 1.00 0.00 260 LEU A N 14
ATOM 23152 C CA . LEU A 1 38 ? 47.152 -8.080 2.837 1.00 0.00 260 LEU A CA 14
ATOM 23153 C C . LEU A 1 38 ? 48.154 -9.215 3.026 1.00 0.00 260 LEU A C 14
ATOM 23154 O O . LEU A 1 38 ? 49.330 -8.983 3.304 1.00 0.00 260 LEU A O 14
ATOM 23170 N N . THR A 1 39 ? 47.672 -10.442 2.869 1.00 0.00 261 THR A N 14
ATOM 23171 C CA . THR A 1 39 ? 48.520 -11.618 3.017 1.00 0.00 261 THR A CA 14
ATOM 23172 C C . THR A 1 39 ? 48.267 -12.593 1.869 1.00 0.00 261 THR A C 14
ATOM 23173 O O . THR A 1 39 ? 47.123 -12.820 1.481 1.00 0.00 261 THR A O 14
ATOM 23184 N N . ALA A 1 40 ? 49.339 -13.159 1.323 1.00 0.00 262 ALA A N 14
ATOM 23185 C CA . ALA A 1 40 ? 49.210 -14.096 0.212 1.00 0.00 262 ALA A CA 14
ATOM 23186 C C . ALA A 1 40 ? 48.358 -15.294 0.619 1.00 0.00 262 ALA A C 14
ATOM 23187 O O . ALA A 1 40 ? 47.535 -15.776 -0.160 1.00 0.00 262 ALA A O 14
ATOM 23194 N N . ARG A 1 41 ? 48.560 -15.768 1.843 1.00 0.00 263 ARG A N 14
ATOM 23195 C CA . ARG A 1 41 ? 47.805 -16.910 2.344 1.00 0.00 263 ARG A CA 14
ATOM 23196 C C . ARG A 1 41 ? 46.309 -16.608 2.344 1.00 0.00 263 ARG A C 14
ATOM 23197 O O . ARG A 1 41 ? 45.499 -17.434 1.925 1.00 0.00 263 ARG A O 14
ATOM 23218 N N . LYS A 1 42 ? 45.947 -15.423 2.826 1.00 0.00 264 LYS A N 14
ATOM 23219 C CA . LYS A 1 42 ? 44.544 -15.031 2.885 1.00 0.00 264 LYS A CA 14
ATOM 23220 C C . LYS A 1 42 ? 44.024 -14.613 1.513 1.00 0.00 264 LYS A C 14
ATOM 23221 O O . LYS A 1 42 ? 42.818 -14.607 1.286 1.00 0.00 264 LYS A O 14
ATOM 23240 N N . ARG A 1 43 ? 44.925 -14.259 0.604 1.00 0.00 265 ARG A N 14
ATOM 23241 C CA . ARG A 1 43 ? 44.506 -13.829 -0.727 1.00 0.00 265 ARG A CA 14
ATOM 23242 C C . ARG A 1 43 ? 43.558 -14.857 -1.334 1.00 0.00 265 ARG A C 14
ATOM 23243 O O . ARG A 1 43 ? 42.506 -14.504 -1.869 1.00 0.00 265 ARG A O 14
ATOM 23264 N N . ALA A 1 44 ? 43.923 -16.128 -1.228 1.00 0.00 266 ALA A N 14
ATOM 23265 C CA . ALA A 1 44 ? 43.081 -17.197 -1.749 1.00 0.00 266 ALA A CA 14
ATOM 23266 C C . ALA A 1 44 ? 42.119 -17.686 -0.668 1.00 0.00 266 ALA A C 14
ATOM 23267 O O . ALA A 1 44 ? 41.067 -18.252 -0.967 1.00 0.00 266 ALA A O 14
ATOM 23274 N N . GLY A 1 45 ? 42.496 -17.474 0.591 1.00 0.00 267 GLY A N 14
ATOM 23275 C CA . GLY A 1 45 ? 41.673 -17.904 1.716 1.00 0.00 267 GLY A CA 14
ATOM 23276 C C . GLY A 1 45 ? 40.317 -17.203 1.733 1.00 0.00 267 GLY A C 14
ATOM 23277 O O . GLY A 1 45 ? 39.296 -17.829 2.013 1.00 0.00 267 GLY A O 14
ATOM 23281 N N . TRP A 1 46 ? 40.303 -15.904 1.439 1.00 0.00 268 TRP A N 14
ATOM 23282 C CA . TRP A 1 46 ? 39.052 -15.155 1.441 1.00 0.00 268 TRP A CA 14
ATOM 23283 C C . TRP A 1 46 ? 38.049 -15.780 0.494 1.00 0.00 268 TRP A C 14
ATOM 23284 O O . TRP A 1 46 ? 38.349 -16.035 -0.671 1.00 0.00 268 TRP A O 14
ATOM 23305 N N . GLN A 1 47 ? 36.852 -16.016 1.005 1.00 0.00 269 GLN A N 14
ATOM 23306 C CA . GLN A 1 47 ? 35.798 -16.600 0.202 1.00 0.00 269 GLN A CA 14
ATOM 23307 C C . GLN A 1 47 ? 34.705 -15.574 -0.037 1.00 0.00 269 GLN A C 14
ATOM 23308 O O . GLN A 1 47 ? 34.445 -15.198 -1.175 1.00 0.00 269 GLN A O 14
ATOM 23322 N N . CYS A 1 48 ? 34.063 -15.131 1.040 1.00 0.00 270 CYS A N 14
ATOM 23323 C CA . CYS A 1 48 ? 32.988 -14.156 0.923 1.00 0.00 270 CYS A CA 14
ATOM 23324 C C . CYS A 1 48 ? 32.809 -13.342 2.218 1.00 0.00 270 CYS A C 14
ATOM 23325 O O . CYS A 1 48 ? 32.269 -13.864 3.186 1.00 0.00 270 CYS A O 14
ATOM 23332 N N . PRO A 1 49 ? 33.203 -12.084 2.268 1.00 0.00 271 PRO A N 14
ATOM 23333 C CA . PRO A 1 49 ? 32.999 -11.256 3.494 1.00 0.00 271 PRO A CA 14
ATOM 23334 C C . PRO A 1 49 ? 31.541 -10.822 3.624 1.00 0.00 271 PRO A C 14
ATOM 23335 O O . PRO A 1 49 ? 30.823 -11.260 4.523 1.00 0.00 271 PRO A O 14
ATOM 23346 N N . GLU A 1 50 ? 31.113 -9.967 2.700 1.00 0.00 272 GLU A N 14
ATOM 23347 C CA . GLU A 1 50 ? 29.744 -9.476 2.680 1.00 0.00 272 GLU A CA 14
ATOM 23348 C C . GLU A 1 50 ? 28.774 -10.596 2.308 1.00 0.00 272 GLU A C 14
ATOM 23349 O O . GLU A 1 50 ? 27.557 -10.443 2.436 1.00 0.00 272 GLU A O 14
ATOM 23361 N N . CYS A 1 51 ? 29.315 -11.717 1.837 1.00 0.00 273 CYS A N 14
ATOM 23362 C CA . CYS A 1 51 ? 28.489 -12.849 1.437 1.00 0.00 273 CYS A CA 14
ATOM 23363 C C . CYS A 1 51 ? 28.864 -14.100 2.237 1.00 0.00 273 CYS A C 14
ATOM 23364 O O . CYS A 1 51 ? 28.577 -15.220 1.817 1.00 0.00 273 CYS A O 14
ATOM 23371 N N . LYS A 1 52 ? 29.519 -13.901 3.380 1.00 0.00 274 LYS A N 14
ATOM 23372 C CA . LYS A 1 52 ? 29.944 -15.021 4.217 1.00 0.00 274 LYS A CA 14
ATOM 23373 C C . LYS A 1 52 ? 28.751 -15.847 4.669 1.00 0.00 274 LYS A C 14
ATOM 23374 O O . LYS A 1 52 ? 27.667 -15.315 4.894 1.00 0.00 274 LYS A O 14
ATOM 23393 N N . VAL A 1 53 ? 28.961 -17.151 4.804 1.00 0.00 275 VAL A N 14
ATOM 23394 C CA . VAL A 1 53 ? 27.893 -18.036 5.237 1.00 0.00 275 VAL A CA 14
ATOM 23395 C C . VAL A 1 53 ? 28.323 -18.850 6.447 1.00 0.00 275 VAL A C 14
ATOM 23396 O O . VAL A 1 53 ? 29.471 -19.281 6.549 1.00 0.00 275 VAL A O 14
ATOM 23409 N N . CYS A 1 54 ? 27.380 -19.080 7.345 1.00 0.00 276 CYS A N 14
ATOM 23410 C CA . CYS A 1 54 ? 27.646 -19.878 8.529 1.00 0.00 276 CYS A CA 14
ATOM 23411 C C . CYS A 1 54 ? 27.972 -21.303 8.098 1.00 0.00 276 CYS A C 14
ATOM 23412 O O . CYS A 1 54 ? 27.328 -21.845 7.203 1.00 0.00 276 CYS A O 14
ATOM 23419 N N . GLN A 1 55 ? 28.966 -21.917 8.730 1.00 0.00 277 GLN A N 14
ATOM 23420 C CA . GLN A 1 55 ? 29.337 -23.286 8.378 1.00 0.00 277 GLN A CA 14
ATOM 23421 C C . GLN A 1 55 ? 28.383 -24.297 9.024 1.00 0.00 277 GLN A C 14
ATOM 23422 O O . GLN A 1 55 ? 28.617 -25.505 8.980 1.00 0.00 277 GLN A O 14
ATOM 23436 N N . ALA A 1 56 ? 27.302 -23.789 9.614 1.00 0.00 278 ALA A N 14
ATOM 23437 C CA . ALA A 1 56 ? 26.307 -24.624 10.258 1.00 0.00 278 ALA A CA 14
ATOM 23438 C C . ALA A 1 56 ? 24.926 -24.349 9.652 1.00 0.00 278 ALA A C 14
ATOM 23439 O O . ALA A 1 56 ? 24.149 -25.270 9.405 1.00 0.00 278 ALA A O 14
ATOM 23446 N N . CYS A 1 57 ? 24.637 -23.067 9.421 1.00 0.00 279 CYS A N 14
ATOM 23447 C CA . CYS A 1 57 ? 23.357 -22.655 8.846 1.00 0.00 279 CYS A CA 14
ATOM 23448 C C . CYS A 1 57 ? 23.475 -22.404 7.345 1.00 0.00 279 CYS A C 14
ATOM 23449 O O . CYS A 1 57 ? 22.476 -22.417 6.630 1.00 0.00 279 CYS A O 14
ATOM 23456 N N . ARG A 1 58 ? 24.700 -22.160 6.883 1.00 0.00 280 ARG A N 14
ATOM 23457 C CA . ARG A 1 58 ? 24.947 -21.895 5.468 1.00 0.00 280 ARG A CA 14
ATOM 23458 C C . ARG A 1 58 ? 24.214 -20.640 4.995 1.00 0.00 280 ARG A C 14
ATOM 23459 O O . ARG A 1 58 ? 23.712 -20.593 3.872 1.00 0.00 280 ARG A O 14
ATOM 23480 N N . LYS A 1 59 ? 24.179 -19.617 5.845 1.00 0.00 281 LYS A N 14
ATOM 23481 C CA . LYS A 1 59 ? 23.530 -18.361 5.485 1.00 0.00 281 LYS A CA 14
ATOM 23482 C C . LYS A 1 59 ? 24.305 -17.180 6.080 1.00 0.00 281 LYS A C 14
ATOM 23483 O O . LYS A 1 59 ? 25.036 -17.345 7.056 1.00 0.00 281 LYS A O 14
ATOM 23502 N N . PRO A 1 60 ? 24.170 -16.007 5.510 1.00 0.00 282 PRO A N 14
ATOM 23503 C CA . PRO A 1 60 ? 24.880 -14.787 5.990 1.00 0.00 282 PRO A CA 14
ATOM 23504 C C . PRO A 1 60 ? 24.133 -14.065 7.110 1.00 0.00 282 PRO A C 14
ATOM 23505 O O . PRO A 1 60 ? 23.132 -14.562 7.627 1.00 0.00 282 PRO A O 14
ATOM 23516 N N . GLY A 1 61 ? 24.632 -12.886 7.476 1.00 0.00 283 GLY A N 14
ATOM 23517 C CA . GLY A 1 61 ? 24.014 -12.092 8.532 1.00 0.00 283 GLY A CA 14
ATOM 23518 C C . GLY A 1 61 ? 24.671 -12.377 9.878 1.00 0.00 283 GLY A C 14
ATOM 23519 O O . GLY A 1 61 ? 25.598 -13.183 9.968 1.00 0.00 283 GLY A O 14
ATOM 23523 N N . ASN A 1 62 ? 24.186 -11.715 10.924 1.00 0.00 284 ASN A N 14
ATOM 23524 C CA . ASN A 1 62 ? 24.741 -11.915 12.257 1.00 0.00 284 ASN A CA 14
ATOM 23525 C C . ASN A 1 62 ? 26.246 -11.652 12.264 1.00 0.00 284 ASN A C 14
ATOM 23526 O O . ASN A 1 62 ? 27.023 -12.454 12.778 1.00 0.00 284 ASN A O 14
ATOM 23537 N N . ASP A 1 63 ? 26.647 -10.526 11.679 1.00 0.00 285 ASP A N 14
ATOM 23538 C CA . ASP A 1 63 ? 28.060 -10.160 11.607 1.00 0.00 285 ASP A CA 14
ATOM 23539 C C . ASP A 1 63 ? 28.638 -9.922 12.998 1.00 0.00 285 ASP A C 14
ATOM 23540 O O . ASP A 1 63 ? 29.735 -10.387 13.309 1.00 0.00 285 ASP A O 14
ATOM 23549 N N . SER A 1 64 ? 27.897 -9.208 13.840 1.00 0.00 286 SER A N 14
ATOM 23550 C CA . SER A 1 64 ? 28.361 -8.940 15.196 1.00 0.00 286 SER A CA 14
ATOM 23551 C C . SER A 1 64 ? 28.316 -10.212 16.030 1.00 0.00 286 SER A C 14
ATOM 23552 O O . SER A 1 64 ? 29.038 -10.344 17.020 1.00 0.00 286 SER A O 14
ATOM 23560 N N . LYS A 1 65 ? 27.476 -11.154 15.617 1.00 0.00 287 LYS A N 14
ATOM 23561 C CA . LYS A 1 65 ? 27.361 -12.417 16.327 1.00 0.00 287 LYS A CA 14
ATOM 23562 C C . LYS A 1 65 ? 28.121 -13.524 15.592 1.00 0.00 287 LYS A C 14
ATOM 23563 O O . LYS A 1 65 ? 28.038 -14.689 15.974 1.00 0.00 287 LYS A O 14
ATOM 23582 N N . MET A 1 66 ? 28.862 -13.160 14.541 1.00 0.00 288 MET A N 14
ATOM 23583 C CA . MET A 1 66 ? 29.629 -14.150 13.789 1.00 0.00 288 MET A CA 14
ATOM 23584 C C . MET A 1 66 ? 31.127 -13.933 13.993 1.00 0.00 288 MET A C 14
ATOM 23585 O O . MET A 1 66 ? 31.626 -12.813 13.881 1.00 0.00 288 MET A O 14
ATOM 23599 N N . LEU A 1 67 ? 31.833 -15.017 14.295 1.00 0.00 289 LEU A N 14
ATOM 23600 C CA . LEU A 1 67 ? 33.271 -14.949 14.516 1.00 0.00 289 LEU A CA 14
ATOM 23601 C C . LEU A 1 67 ? 34.020 -15.330 13.243 1.00 0.00 289 LEU A C 14
ATOM 23602 O O . LEU A 1 67 ? 33.945 -16.470 12.785 1.00 0.00 289 LEU A O 14
ATOM 23618 N N . VAL A 1 68 ? 34.758 -14.373 12.693 1.00 0.00 290 VAL A N 14
ATOM 23619 C CA . VAL A 1 68 ? 35.541 -14.623 11.492 1.00 0.00 290 VAL A CA 14
ATOM 23620 C C . VAL A 1 68 ? 37.020 -14.573 11.820 1.00 0.00 290 VAL A C 14
ATOM 23621 O O . VAL A 1 68 ? 37.503 -13.595 12.387 1.00 0.00 290 VAL A O 14
ATOM 23634 N N . CYS A 1 69 ? 37.741 -15.628 11.470 1.00 0.00 291 CYS A N 14
ATOM 23635 C CA . CYS A 1 69 ? 39.171 -15.645 11.760 1.00 0.00 291 CYS A CA 14
ATOM 23636 C C . CYS A 1 69 ? 39.914 -14.669 10.844 1.00 0.00 291 CYS A C 14
ATOM 23637 O O . CYS A 1 69 ? 39.684 -14.620 9.640 1.00 0.00 291 CYS A O 14
ATOM 23644 N N . GLU A 1 70 ? 40.775 -13.862 11.451 1.00 0.00 292 GLU A N 14
ATOM 23645 C CA . GLU A 1 70 ? 41.531 -12.846 10.723 1.00 0.00 292 GLU A CA 14
ATOM 23646 C C . GLU A 1 70 ? 42.476 -13.454 9.686 1.00 0.00 292 GLU A C 14
ATOM 23647 O O . GLU A 1 70 ? 42.645 -12.899 8.601 1.00 0.00 292 GLU A O 14
ATOM 23659 N N . THR A 1 71 ? 43.106 -14.576 10.021 1.00 0.00 293 THR A N 14
ATOM 23660 C CA . THR A 1 71 ? 44.042 -15.213 9.093 1.00 0.00 293 THR A CA 14
ATOM 23661 C C . THR A 1 71 ? 43.344 -16.276 8.243 1.00 0.00 293 THR A C 14
ATOM 23662 O O . THR A 1 71 ? 43.816 -16.624 7.162 1.00 0.00 293 THR A O 14
ATOM 23673 N N . CYS A 1 72 ? 42.218 -16.787 8.732 1.00 0.00 294 CYS A N 14
ATOM 23674 C CA . CYS A 1 72 ? 41.465 -17.803 7.999 1.00 0.00 294 CYS A CA 14
ATOM 23675 C C . CYS A 1 72 ? 40.069 -17.279 7.683 1.00 0.00 294 CYS A C 14
ATOM 23676 O O . CYS A 1 72 ? 39.367 -16.802 8.564 1.00 0.00 294 CYS A O 14
ATOM 23683 N N . ASP A 1 73 ? 39.650 -17.366 6.434 1.00 0.00 295 ASP A N 14
ATOM 23684 C CA . ASP A 1 73 ? 38.320 -16.884 6.089 1.00 0.00 295 ASP A CA 14
ATOM 23685 C C . ASP A 1 73 ? 37.275 -17.938 6.438 1.00 0.00 295 ASP A C 14
ATOM 23686 O O . ASP A 1 73 ? 36.765 -18.637 5.563 1.00 0.00 295 ASP A O 14
ATOM 23695 N N . LYS A 1 74 ? 36.959 -18.039 7.726 1.00 0.00 296 LYS A N 14
ATOM 23696 C CA . LYS A 1 74 ? 35.975 -19.005 8.194 1.00 0.00 296 LYS A CA 14
ATOM 23697 C C . LYS A 1 74 ? 34.909 -18.298 9.017 1.00 0.00 296 LYS A C 14
ATOM 23698 O O . LYS A 1 74 ? 35.229 -17.425 9.835 1.00 0.00 296 LYS A O 14
ATOM 23717 N N . GLY A 1 75 ? 33.648 -18.679 8.789 1.00 0.00 297 GLY A N 14
ATOM 23718 C CA . GLY A 1 75 ? 32.516 -18.074 9.504 1.00 0.00 297 GLY A CA 14
ATOM 23719 C C . GLY A 1 75 ? 31.974 -18.993 10.584 1.00 0.00 297 GLY A C 14
ATOM 23720 O O . GLY A 1 75 ? 31.709 -20.172 10.343 1.00 0.00 297 GLY A O 14
ATOM 23724 N N . TYR A 1 76 ? 31.807 -18.435 11.778 1.00 0.00 298 TYR A N 14
ATOM 23725 C CA . TYR A 1 76 ? 31.290 -19.202 12.899 1.00 0.00 298 TYR A CA 14
ATOM 23726 C C . TYR A 1 76 ? 30.182 -18.437 13.624 1.00 0.00 298 TYR A C 14
ATOM 23727 O O . TYR A 1 76 ? 30.317 -17.256 13.919 1.00 0.00 298 TYR A O 14
ATOM 23745 N N . HIS A 1 77 ? 29.090 -19.132 13.906 1.00 0.00 299 HIS A N 14
ATOM 23746 C CA . HIS A 1 77 ? 27.951 -18.528 14.600 1.00 0.00 299 HIS A CA 14
ATOM 23747 C C . HIS A 1 77 ? 28.084 -18.728 16.105 1.00 0.00 299 HIS A C 14
ATOM 23748 O O . HIS A 1 77 ? 28.320 -19.835 16.552 1.00 0.00 299 HIS A O 14
ATOM 23762 N N . THR A 1 78 ? 27.937 -17.660 16.880 1.00 0.00 300 THR A N 14
ATOM 23763 C CA . THR A 1 78 ? 28.072 -17.759 18.332 1.00 0.00 300 THR A CA 14
ATOM 23764 C C . THR A 1 78 ? 27.063 -18.713 18.963 1.00 0.00 300 THR A C 14
ATOM 23765 O O . THR A 1 78 ? 27.236 -19.121 20.111 1.00 0.00 300 THR A O 14
ATOM 23776 N N . PHE A 1 79 ? 26.011 -19.059 18.233 1.00 0.00 301 PHE A N 14
ATOM 23777 C CA . PHE A 1 79 ? 24.996 -19.952 18.779 1.00 0.00 301 PHE A CA 14
ATOM 23778 C C . PHE A 1 79 ? 25.019 -21.333 18.131 1.00 0.00 301 PHE A C 14
ATOM 23779 O O . PHE A 1 79 ? 24.134 -22.148 18.390 1.00 0.00 301 PHE A O 14
ATOM 23796 N N . CYS A 1 80 ? 26.028 -21.618 17.308 1.00 0.00 302 CYS A N 14
ATOM 23797 C CA . CYS A 1 80 ? 26.097 -22.936 16.687 1.00 0.00 302 CYS A CA 14
ATOM 23798 C C . CYS A 1 80 ? 27.461 -23.220 16.051 1.00 0.00 302 CYS A C 14
ATOM 23799 O O . CYS A 1 80 ? 27.600 -24.173 15.285 1.00 0.00 302 CYS A O 14
ATOM 23806 N N . LEU A 1 81 ? 28.477 -22.418 16.382 1.00 0.00 303 LEU A N 14
ATOM 23807 C CA . LEU A 1 81 ? 29.802 -22.653 15.839 1.00 0.00 303 LEU A CA 14
ATOM 23808 C C . LEU A 1 81 ? 30.247 -24.038 16.281 1.00 0.00 303 LEU A C 14
ATOM 23809 O O . LEU A 1 81 ? 29.555 -24.659 17.090 1.00 0.00 303 LEU A O 14
ATOM 23825 N N . LYS A 1 82 ? 31.356 -24.548 15.741 1.00 0.00 304 LYS A N 14
ATOM 23826 C CA . LYS A 1 82 ? 31.789 -25.896 16.117 1.00 0.00 304 LYS A CA 14
ATOM 23827 C C . LYS A 1 82 ? 31.765 -26.023 17.645 1.00 0.00 304 LYS A C 14
ATOM 23828 O O . LYS A 1 82 ? 30.970 -26.797 18.172 1.00 0.00 304 LYS A O 14
ATOM 23847 N N . PRO A 1 83 ? 32.513 -25.223 18.372 1.00 0.00 305 PRO A N 14
ATOM 23848 C CA . PRO A 1 83 ? 32.435 -25.193 19.851 1.00 0.00 305 PRO A CA 14
ATOM 23849 C C . PRO A 1 83 ? 31.481 -24.067 20.259 1.00 0.00 305 PRO A C 14
ATOM 23850 O O . PRO A 1 83 ? 31.896 -22.911 20.334 1.00 0.00 305 PRO A O 14
ATOM 23861 N N . PRO A 1 84 ? 30.217 -24.339 20.470 1.00 0.00 306 PRO A N 14
ATOM 23862 C CA . PRO A 1 84 ? 29.240 -23.266 20.805 1.00 0.00 306 PRO A CA 14
ATOM 23863 C C . PRO A 1 84 ? 29.635 -22.495 22.052 1.00 0.00 306 PRO A C 14
ATOM 23864 O O . PRO A 1 84 ? 30.144 -23.062 23.018 1.00 0.00 306 PRO A O 14
ATOM 23875 N N . MET A 1 85 ? 29.406 -21.190 22.010 1.00 0.00 307 MET A N 14
ATOM 23876 C CA . MET A 1 85 ? 29.747 -20.329 23.127 1.00 0.00 307 MET A CA 14
ATOM 23877 C C . MET A 1 85 ? 28.471 -19.795 23.790 1.00 0.00 307 MET A C 14
ATOM 23878 O O . MET A 1 85 ? 27.477 -19.545 23.107 1.00 0.00 307 MET A O 14
ATOM 23892 N N . GLU A 1 86 ? 28.486 -19.633 25.117 1.00 0.00 308 GLU A N 14
ATOM 23893 C CA . GLU A 1 86 ? 27.304 -19.144 25.824 1.00 0.00 308 GLU A CA 14
ATOM 23894 C C . GLU A 1 86 ? 26.933 -17.745 25.353 1.00 0.00 308 GLU A C 14
ATOM 23895 O O . GLU A 1 86 ? 25.752 -17.412 25.247 1.00 0.00 308 GLU A O 14
ATOM 23907 N N . GLU A 1 87 ? 27.939 -16.925 25.075 1.00 0.00 309 GLU A N 14
ATOM 23908 C CA . GLU A 1 87 ? 27.684 -15.563 24.622 1.00 0.00 309 GLU A CA 14
ATOM 23909 C C . GLU A 1 87 ? 28.755 -15.112 23.645 1.00 0.00 309 GLU A C 14
ATOM 23910 O O . GLU A 1 87 ? 29.580 -15.908 23.197 1.00 0.00 309 GLU A O 14
ATOM 23922 N N . LEU A 1 88 ? 28.740 -13.825 23.323 1.00 0.00 310 LEU A N 14
ATOM 23923 C CA . LEU A 1 88 ? 29.717 -13.275 22.402 1.00 0.00 310 LEU A CA 14
ATOM 23924 C C . LEU A 1 88 ? 31.004 -12.913 23.157 1.00 0.00 310 LEU A C 14
ATOM 23925 O O . LEU A 1 88 ? 30.994 -11.988 23.968 1.00 0.00 310 LEU A O 14
ATOM 23941 N N . PRO A 1 89 ? 32.108 -13.593 22.924 1.00 0.00 311 PRO A N 14
ATOM 23942 C CA . PRO A 1 89 ? 33.384 -13.275 23.628 1.00 0.00 311 PRO A CA 14
ATOM 23943 C C . PRO A 1 89 ? 33.880 -11.870 23.299 1.00 0.00 311 PRO A C 14
ATOM 23944 O O . PRO A 1 89 ? 33.888 -11.460 22.139 1.00 0.00 311 PRO A O 14
ATOM 23955 N N . ALA A 1 90 ? 34.298 -11.137 24.329 1.00 0.00 312 ALA A N 14
ATOM 23956 C CA . ALA A 1 90 ? 34.796 -9.782 24.129 1.00 0.00 312 ALA A CA 14
ATOM 23957 C C . ALA A 1 90 ? 36.034 -9.808 23.245 1.00 0.00 312 ALA A C 14
ATOM 23958 O O . ALA A 1 90 ? 36.198 -8.973 22.357 1.00 0.00 312 ALA A O 14
ATOM 23965 N N . HIS A 1 91 ? 36.897 -10.786 23.488 1.00 0.00 313 HIS A N 14
ATOM 23966 C CA . HIS A 1 91 ? 38.116 -10.930 22.705 1.00 0.00 313 HIS A CA 14
ATOM 23967 C C . HIS A 1 91 ? 37.881 -11.907 21.560 1.00 0.00 313 HIS A C 14
ATOM 23968 O O . HIS A 1 91 ? 36.853 -12.582 21.514 1.00 0.00 313 HIS A O 14
ATOM 23983 N N . SER A 1 92 ? 38.833 -11.983 20.638 1.00 0.00 314 SER A N 14
ATOM 23984 C CA . SER A 1 92 ? 38.696 -12.891 19.510 1.00 0.00 314 SER A CA 14
ATOM 23985 C C . SER A 1 92 ? 38.763 -14.333 20.000 1.00 0.00 314 SER A C 14
ATOM 23986 O O . SER A 1 92 ? 39.282 -14.604 21.082 1.00 0.00 314 SER A O 14
ATOM 23994 N N . TRP A 1 93 ? 38.230 -15.252 19.205 1.00 0.00 315 TRP A N 14
ATOM 23995 C CA . TRP A 1 93 ? 38.233 -16.664 19.584 1.00 0.00 315 TRP A CA 14
ATOM 23996 C C . TRP A 1 93 ? 38.883 -17.520 18.493 1.00 0.00 315 TRP A C 14
ATOM 23997 O O . TRP A 1 93 ? 39.194 -18.680 18.719 1.00 0.00 315 TRP A O 14
ATOM 24018 N N . LYS A 1 94 ? 39.091 -16.923 17.318 1.00 0.00 316 LYS A N 14
ATOM 24019 C CA . LYS A 1 94 ? 39.712 -17.613 16.180 1.00 0.00 316 LYS A CA 14
ATOM 24020 C C . LYS A 1 94 ? 40.887 -18.500 16.592 1.00 0.00 316 LYS A C 14
ATOM 24021 O O . LYS A 1 94 ? 41.348 -18.446 17.733 1.00 0.00 316 LYS A O 14
ATOM 24040 N N . CYS A 1 95 ? 41.359 -19.310 15.627 1.00 0.00 317 CYS A N 14
ATOM 24041 C CA . CYS A 1 95 ? 42.490 -20.234 15.846 1.00 0.00 317 CYS A CA 14
ATOM 24042 C C . CYS A 1 95 ? 43.507 -19.608 16.801 1.00 0.00 317 CYS A C 14
ATOM 24043 O O . CYS A 1 95 ? 43.646 -18.395 16.841 1.00 0.00 317 CYS A O 14
ATOM 24050 N N . LYS A 1 96 ? 44.204 -20.430 17.576 1.00 0.00 318 LYS A N 14
ATOM 24051 C CA . LYS A 1 96 ? 45.188 -19.907 18.528 1.00 0.00 318 LYS A CA 14
ATOM 24052 C C . LYS A 1 96 ? 46.299 -19.126 17.820 1.00 0.00 318 LYS A C 14
ATOM 24053 O O . LYS A 1 96 ? 46.650 -18.013 18.230 1.00 0.00 318 LYS A O 14
ATOM 24072 N N . ALA A 1 97 ? 46.851 -19.714 16.764 1.00 0.00 319 ALA A N 14
ATOM 24073 C CA . ALA A 1 97 ? 47.930 -19.076 16.011 1.00 0.00 319 ALA A CA 14
ATOM 24074 C C . ALA A 1 97 ? 47.478 -17.751 15.403 1.00 0.00 319 ALA A C 14
ATOM 24075 O O . ALA A 1 97 ? 48.251 -16.795 15.330 1.00 0.00 319 ALA A O 14
ATOM 24082 N N . CYS A 1 98 ? 46.234 -17.706 14.947 1.00 0.00 320 CYS A N 14
ATOM 24083 C CA . CYS A 1 98 ? 45.700 -16.498 14.328 1.00 0.00 320 CYS A CA 14
ATOM 24084 C C . CYS A 1 98 ? 45.197 -15.519 15.382 1.00 0.00 320 CYS A C 14
ATOM 24085 O O . CYS A 1 98 ? 45.180 -14.308 15.162 1.00 0.00 320 CYS A O 14
ATOM 24092 N N . ARG A 1 99 ? 44.777 -16.055 16.520 1.00 0.00 321 ARG A N 14
ATOM 24093 C CA . ARG A 1 99 ? 44.255 -15.237 17.606 1.00 0.00 321 ARG A CA 14
ATOM 24094 C C . ARG A 1 99 ? 45.289 -14.215 18.049 1.00 0.00 321 ARG A C 14
ATOM 24095 O O . ARG A 1 99 ? 44.971 -13.043 18.246 1.00 0.00 321 ARG A O 14
ATOM 24116 N N . VAL A 1 100 ? 46.524 -14.670 18.208 1.00 0.00 322 VAL A N 14
ATOM 24117 C CA . VAL A 1 100 ? 47.597 -13.782 18.636 1.00 0.00 322 VAL A CA 14
ATOM 24118 C C . VAL A 1 100 ? 47.901 -12.743 17.560 1.00 0.00 322 VAL A C 14
ATOM 24119 O O . VAL A 1 100 ? 47.826 -11.539 17.807 1.00 0.00 322 VAL A O 14
ATOM 24132 N N . THR B 2 1 ? 40.257 -7.040 22.635 1.00 0.00 652 THR B N 14
ATOM 24133 C CA . THR B 2 1 ? 40.408 -6.432 21.318 1.00 0.00 652 THR B CA 14
ATOM 24134 C C . THR B 2 1 ? 39.039 -6.159 20.692 1.00 0.00 652 THR B C 14
ATOM 24135 O O . THR B 2 1 ? 38.902 -5.290 19.830 1.00 0.00 652 THR B O 14
ATOM 24146 N N . GLY B 2 2 ? 38.026 -6.899 21.137 1.00 0.00 653 GLY B N 14
ATOM 24147 C CA . GLY B 2 2 ? 36.674 -6.722 20.613 1.00 0.00 653 GLY B CA 14
ATOM 24148 C C . GLY B 2 2 ? 36.412 -7.690 19.465 1.00 0.00 653 GLY B C 14
ATOM 24149 O O . GLY B 2 2 ? 37.345 -8.272 18.909 1.00 0.00 653 GLY B O 14
ATOM 24153 N N . ALA B 2 3 ? 35.142 -7.858 19.105 1.00 0.00 654 ALA B N 14
ATOM 24154 C CA . ALA B 2 3 ? 34.788 -8.758 18.013 1.00 0.00 654 ALA B CA 14
ATOM 24155 C C . ALA B 2 3 ? 34.687 -7.982 16.699 1.00 0.00 654 ALA B C 14
ATOM 24156 O O . ALA B 2 3 ? 33.812 -8.236 15.847 1.00 0.00 654 ALA B O 14
ATOM 24163 N N . ARG B 2 4 ? 35.625 -7.050 16.529 1.00 0.00 655 ARG B N 14
ATOM 24164 C CA . ARG B 2 4 ? 35.690 -6.248 15.318 1.00 0.00 655 ARG B CA 14
ATOM 24165 C C . ARG B 2 4 ? 35.820 -7.156 14.100 1.00 0.00 655 ARG B C 14
ATOM 24166 O O . ARG B 2 4 ? 35.569 -6.723 12.983 1.00 0.00 655 ARG B O 14
ATOM 24187 N N . THR B 2 5 ? 36.218 -8.413 14.347 1.00 0.00 656 THR B N 14
ATOM 24188 C CA . THR B 2 5 ? 36.387 -9.424 13.303 1.00 0.00 656 THR B CA 14
ATOM 24189 C C . THR B 2 5 ? 35.388 -9.227 12.154 1.00 0.00 656 THR B C 14
ATOM 24190 O O . THR B 2 5 ? 35.641 -8.433 11.246 1.00 0.00 656 THR B O 14
ATOM 24201 N N . LEU B 2 6 ? 34.254 -9.917 12.175 1.00 0.00 657 LEU B N 14
ATOM 24202 C CA . LEU B 2 6 ? 33.290 -9.738 11.117 1.00 0.00 657 LEU B CA 14
ATOM 24203 C C . LEU B 2 6 ? 32.389 -8.568 11.459 1.00 0.00 657 LEU B C 14
ATOM 24204 O O . LEU B 2 6 ? 31.838 -7.921 10.569 1.00 0.00 657 LEU B O 14
ATOM 24220 N N . ALA B 2 7 ? 32.239 -8.288 12.752 1.00 0.00 658 ALA B N 14
ATOM 24221 C CA . ALA B 2 7 ? 31.401 -7.184 13.157 1.00 0.00 658 ALA B CA 14
ATOM 24222 C C . ALA B 2 7 ? 31.859 -5.894 12.485 1.00 0.00 658 ALA B C 14
ATOM 24223 O O . ALA B 2 7 ? 31.045 -5.150 11.963 1.00 0.00 658 ALA B O 14
ATOM 24230 N N . ASP B 2 8 ? 33.158 -5.632 12.489 1.00 0.00 659 ASP B N 14
ATOM 24231 C CA . ASP B 2 8 ? 33.660 -4.410 11.861 1.00 0.00 659 ASP B CA 14
ATOM 24232 C C . ASP B 2 8 ? 33.808 -4.565 10.347 1.00 0.00 659 ASP B C 14
ATOM 24233 O O . ASP B 2 8 ? 33.488 -3.650 9.592 1.00 0.00 659 ASP B O 14
ATOM 24242 N N . ILE B 2 9 ? 34.325 -5.713 9.911 1.00 0.00 660 ILE B N 14
ATOM 24243 C CA . ILE B 2 9 ? 34.551 -5.955 8.484 1.00 0.00 660 ILE B CA 14
ATOM 24244 C C . ILE B 2 9 ? 33.259 -5.940 7.659 1.00 0.00 660 ILE B C 14
ATOM 24245 O O . ILE B 2 9 ? 33.177 -5.280 6.621 1.00 0.00 660 ILE B O 14
ATOM 24261 N N . LYS B 2 10 ? 32.263 -6.695 8.098 1.00 0.00 661 LYS B N 14
ATOM 24262 C CA . LYS B 2 10 ? 31.015 -6.777 7.350 1.00 0.00 661 LYS B CA 14
ATOM 24263 C C . LYS B 2 10 ? 30.089 -5.604 7.632 1.00 0.00 661 LYS B C 14
ATOM 24264 O O . LYS B 2 10 ? 29.482 -5.066 6.708 1.00 0.00 661 LYS B O 14
ATOM 24283 N N . ALA B 2 11 ? 29.955 -5.212 8.894 1.00 0.00 662 ALA B N 14
ATOM 24284 C CA . ALA B 2 11 ? 29.058 -4.113 9.208 1.00 0.00 662 ALA B CA 14
ATOM 24285 C C . ALA B 2 11 ? 29.518 -2.844 8.512 1.00 0.00 662 ALA B C 14
ATOM 24286 O O . ALA B 2 11 ? 28.705 -2.127 7.933 1.00 0.00 662 ALA B O 14
ATOM 24293 N N . LYS B 2 12 ? 30.823 -2.577 8.531 1.00 0.00 663 LYS B N 14
ATOM 24294 C CA . LYS B 2 12 ? 31.321 -1.392 7.861 1.00 0.00 663 LYS B CA 14
ATOM 24295 C C . LYS B 2 12 ? 31.008 -1.509 6.383 1.00 0.00 663 LYS B C 14
ATOM 24296 O O . LYS B 2 12 ? 30.643 -0.527 5.746 1.00 0.00 663 LYS B O 14
ATOM 24315 N N . ALA B 2 13 ? 31.127 -2.727 5.841 1.00 0.00 664 ALA B N 14
ATOM 24316 C CA . ALA B 2 13 ? 30.838 -2.935 4.441 1.00 0.00 664 ALA B CA 14
ATOM 24317 C C . ALA B 2 13 ? 29.418 -2.482 4.150 1.00 0.00 664 ALA B C 14
ATOM 24318 O O . ALA B 2 13 ? 29.164 -1.906 3.109 1.00 0.00 664 ALA B O 14
ATOM 24325 N N . GLN B 2 14 ? 28.508 -2.741 5.087 1.00 0.00 665 GLN B N 14
ATOM 24326 C CA . GLN B 2 14 ? 27.112 -2.349 4.927 1.00 0.00 665 GLN B CA 14
ATOM 24327 C C . GLN B 2 14 ? 26.954 -0.853 5.005 1.00 0.00 665 GLN B C 14
ATOM 24328 O O . GLN B 2 14 ? 26.135 -0.263 4.311 1.00 0.00 665 GLN B O 14
ATOM 24342 N N . LEU B 2 15 ? 27.724 -0.248 5.873 1.00 0.00 666 LEU B N 14
ATOM 24343 C CA . LEU B 2 15 ? 27.633 1.190 6.045 1.00 0.00 666 LEU B CA 14
ATOM 24344 C C . LEU B 2 15 ? 27.973 1.884 4.742 1.00 0.00 666 LEU B C 14
ATOM 24345 O O . LEU B 2 15 ? 27.229 2.735 4.260 1.00 0.00 666 LEU B O 14
ATOM 24361 N N . VAL B 2 16 ? 29.106 1.507 4.179 1.00 0.00 667 VAL B N 14
ATOM 24362 C CA . VAL B 2 16 ? 29.544 2.112 2.913 1.00 0.00 667 VAL B CA 14
ATOM 24363 C C . VAL B 2 16 ? 28.718 1.603 1.728 1.00 0.00 667 VAL B C 14
ATOM 24364 O O . VAL B 2 16 ? 28.389 2.370 0.824 1.00 0.00 667 VAL B O 14
ATOM 24377 N N . LYS B 2 17 ? 28.379 0.317 1.732 1.00 0.00 668 LYS B N 14
ATOM 24378 C CA . LYS B 2 17 ? 27.589 -0.256 0.651 1.00 0.00 668 LYS B CA 14
ATOM 24379 C C . LYS B 2 17 ? 26.227 0.411 0.577 1.00 0.00 668 LYS B C 14
ATOM 24380 O O . LYS B 2 17 ? 25.805 0.894 -0.474 1.00 0.00 668 LYS B O 14
ATOM 24399 N N . ALA B 2 18 ? 25.546 0.417 1.713 1.00 0.00 669 ALA B N 14
ATOM 24400 C CA . ALA B 2 18 ? 24.222 1.005 1.808 1.00 0.00 669 ALA B CA 14
ATOM 24401 C C . ALA B 2 18 ? 24.276 2.518 1.634 1.00 0.00 669 ALA B C 14
ATOM 24402 O O . ALA B 2 18 ? 23.285 3.149 1.262 1.00 0.00 669 ALA B O 14
ATOM 24409 N N . GLN B 2 19 ? 25.439 3.092 1.902 1.00 0.00 670 GLN B N 14
ATOM 24410 C CA . GLN B 2 19 ? 25.623 4.534 1.772 1.00 0.00 670 GLN B CA 14
ATOM 24411 C C . GLN B 2 19 ? 25.431 4.968 0.321 1.00 0.00 670 GLN B C 14
ATOM 24412 O O . GLN B 2 19 ? 24.453 5.643 0.049 1.00 0.00 670 GLN B O 14
ATOM 24431 N N . GLY A 1 3 ? 35.180 -9.881 -14.768 1.00 0.00 225 GLY A N 15
ATOM 24432 C CA . GLY A 1 3 ? 36.379 -9.329 -15.389 1.00 0.00 225 GLY A CA 15
ATOM 24433 C C . GLY A 1 3 ? 37.202 -8.541 -14.375 1.00 0.00 225 GLY A C 15
ATOM 24434 O O . GLY A 1 3 ? 38.010 -9.111 -13.642 1.00 0.00 225 GLY A O 15
ATOM 24438 N N . SER A 1 4 ? 36.993 -7.230 -14.340 1.00 0.00 226 SER A N 15
ATOM 24439 C CA . SER A 1 4 ? 37.722 -6.376 -13.411 1.00 0.00 226 SER A CA 15
ATOM 24440 C C . SER A 1 4 ? 37.398 -6.756 -11.969 1.00 0.00 226 SER A C 15
ATOM 24441 O O . SER A 1 4 ? 38.200 -6.531 -11.063 1.00 0.00 226 SER A O 15
ATOM 24449 N N . ALA A 1 5 ? 36.218 -7.333 -11.766 1.00 0.00 227 ALA A N 15
ATOM 24450 C CA . ALA A 1 5 ? 35.795 -7.739 -10.430 1.00 0.00 227 ALA A CA 15
ATOM 24451 C C . ALA A 1 5 ? 35.989 -6.601 -9.441 1.00 0.00 227 ALA A C 15
ATOM 24452 O O . ALA A 1 5 ? 36.478 -6.803 -8.331 1.00 0.00 227 ALA A O 15
ATOM 24459 N N . ARG A 1 6 ? 35.588 -5.411 -9.878 1.00 0.00 228 ARG A N 15
ATOM 24460 C CA . ARG A 1 6 ? 35.684 -4.190 -9.084 1.00 0.00 228 ARG A CA 15
ATOM 24461 C C . ARG A 1 6 ? 35.424 -4.448 -7.600 1.00 0.00 228 ARG A C 15
ATOM 24462 O O . ARG A 1 6 ? 34.720 -5.389 -7.235 1.00 0.00 228 ARG A O 15
ATOM 24483 N N . CYS A 1 7 ? 36.002 -3.601 -6.750 1.00 0.00 229 CYS A N 15
ATOM 24484 C CA . CYS A 1 7 ? 35.832 -3.746 -5.308 1.00 0.00 229 CYS A CA 15
ATOM 24485 C C . CYS A 1 7 ? 34.353 -3.732 -4.940 1.00 0.00 229 CYS A C 15
ATOM 24486 O O . CYS A 1 7 ? 33.595 -2.881 -5.399 1.00 0.00 229 CYS A O 15
ATOM 24493 N N . ALA A 1 8 ? 33.946 -4.702 -4.131 1.00 0.00 230 ALA A N 15
ATOM 24494 C CA . ALA A 1 8 ? 32.549 -4.817 -3.728 1.00 0.00 230 ALA A CA 15
ATOM 24495 C C . ALA A 1 8 ? 32.070 -3.629 -2.890 1.00 0.00 230 ALA A C 15
ATOM 24496 O O . ALA A 1 8 ? 30.979 -3.110 -3.122 1.00 0.00 230 ALA A O 15
ATOM 24503 N N . VAL A 1 9 ? 32.856 -3.218 -1.893 1.00 0.00 231 VAL A N 15
ATOM 24504 C CA . VAL A 1 9 ? 32.427 -2.115 -1.031 1.00 0.00 231 VAL A CA 15
ATOM 24505 C C . VAL A 1 9 ? 32.950 -0.741 -1.486 1.00 0.00 231 VAL A C 15
ATOM 24506 O O . VAL A 1 9 ? 32.464 0.290 -1.021 1.00 0.00 231 VAL A O 15
ATOM 24519 N N . CYS A 1 10 ? 33.910 -0.712 -2.408 1.00 0.00 232 CYS A N 15
ATOM 24520 C CA . CYS A 1 10 ? 34.430 0.568 -2.896 1.00 0.00 232 CYS A CA 15
ATOM 24521 C C . CYS A 1 10 ? 34.010 0.813 -4.344 1.00 0.00 232 CYS A C 15
ATOM 24522 O O . CYS A 1 10 ? 33.959 1.956 -4.799 1.00 0.00 232 CYS A O 15
ATOM 24529 N N . GLU A 1 11 ? 33.706 -0.263 -5.059 1.00 0.00 233 GLU A N 15
ATOM 24530 C CA . GLU A 1 11 ? 33.284 -0.155 -6.453 1.00 0.00 233 GLU A CA 15
ATOM 24531 C C . GLU A 1 11 ? 34.244 0.708 -7.263 1.00 0.00 233 GLU A C 15
ATOM 24532 O O . GLU A 1 11 ? 33.819 1.492 -8.113 1.00 0.00 233 GLU A O 15
ATOM 24544 N N . GLY A 1 12 ? 35.538 0.550 -7.009 1.00 0.00 234 GLY A N 15
ATOM 24545 C CA . GLY A 1 12 ? 36.547 1.308 -7.737 1.00 0.00 234 GLY A CA 15
ATOM 24546 C C . GLY A 1 12 ? 37.512 0.353 -8.449 1.00 0.00 234 GLY A C 15
ATOM 24547 O O . GLY A 1 12 ? 37.684 -0.789 -8.021 1.00 0.00 234 GLY A O 15
ATOM 24551 N N . PRO A 1 13 ? 38.142 0.790 -9.512 1.00 0.00 235 PRO A N 15
ATOM 24552 C CA . PRO A 1 13 ? 39.108 -0.056 -10.280 1.00 0.00 235 PRO A CA 15
ATOM 24553 C C . PRO A 1 13 ? 40.207 -0.627 -9.385 1.00 0.00 235 PRO A C 15
ATOM 24554 O O . PRO A 1 13 ? 40.566 -0.030 -8.371 1.00 0.00 235 PRO A O 15
ATOM 24565 N N . GLY A 1 14 ? 40.735 -1.787 -9.766 1.00 0.00 236 GLY A N 15
ATOM 24566 C CA . GLY A 1 14 ? 41.789 -2.423 -8.984 1.00 0.00 236 GLY A CA 15
ATOM 24567 C C . GLY A 1 14 ? 42.354 -3.647 -9.702 1.00 0.00 236 GLY A C 15
ATOM 24568 O O . GLY A 1 14 ? 41.935 -3.978 -10.812 1.00 0.00 236 GLY A O 15
ATOM 24572 N N . GLU A 1 15 ? 43.313 -4.312 -9.060 1.00 0.00 237 GLU A N 15
ATOM 24573 C CA . GLU A 1 15 ? 43.939 -5.498 -9.641 1.00 0.00 237 GLU A CA 15
ATOM 24574 C C . GLU A 1 15 ? 43.601 -6.746 -8.823 1.00 0.00 237 GLU A C 15
ATOM 24575 O O . GLU A 1 15 ? 43.684 -6.737 -7.600 1.00 0.00 237 GLU A O 15
ATOM 24587 N N . LEU A 1 16 ? 43.210 -7.814 -9.508 1.00 0.00 238 LEU A N 15
ATOM 24588 C CA . LEU A 1 16 ? 42.847 -9.060 -8.832 1.00 0.00 238 LEU A CA 15
ATOM 24589 C C . LEU A 1 16 ? 44.046 -9.705 -8.130 1.00 0.00 238 LEU A C 15
ATOM 24590 O O . LEU A 1 16 ? 43.913 -10.239 -7.029 1.00 0.00 238 LEU A O 15
ATOM 24606 N N . CYS A 1 17 ? 45.201 -9.682 -8.783 1.00 0.00 239 CYS A N 15
ATOM 24607 C CA . CYS A 1 17 ? 46.403 -10.299 -8.221 1.00 0.00 239 CYS A CA 15
ATOM 24608 C C . CYS A 1 17 ? 46.768 -9.724 -6.850 1.00 0.00 239 CYS A C 15
ATOM 24609 O O . CYS A 1 17 ? 47.240 -10.452 -5.977 1.00 0.00 239 CYS A O 15
ATOM 24617 N N . ASP A 1 18 ? 46.574 -8.422 -6.665 1.00 0.00 240 ASP A N 15
ATOM 24618 C CA . ASP A 1 18 ? 46.918 -7.789 -5.391 1.00 0.00 240 ASP A CA 15
ATOM 24619 C C . ASP A 1 18 ? 45.699 -7.620 -4.480 1.00 0.00 240 ASP A C 15
ATOM 24620 O O . ASP A 1 18 ? 45.816 -7.083 -3.379 1.00 0.00 240 ASP A O 15
ATOM 24629 N N . LEU A 1 19 ? 44.535 -8.071 -4.937 1.00 0.00 241 LEU A N 15
ATOM 24630 C CA . LEU A 1 19 ? 43.312 -7.948 -4.147 1.00 0.00 241 LEU A CA 15
ATOM 24631 C C . LEU A 1 19 ? 42.669 -9.318 -3.944 1.00 0.00 241 LEU A C 15
ATOM 24632 O O . LEU A 1 19 ? 42.871 -10.229 -4.744 1.00 0.00 241 LEU A O 15
ATOM 24648 N N . PHE A 1 20 ? 41.902 -9.466 -2.864 1.00 0.00 242 PHE A N 15
ATOM 24649 C CA . PHE A 1 20 ? 41.259 -10.750 -2.586 1.00 0.00 242 PHE A CA 15
ATOM 24650 C C . PHE A 1 20 ? 40.058 -10.943 -3.502 1.00 0.00 242 PHE A C 15
ATOM 24651 O O . PHE A 1 20 ? 39.123 -10.146 -3.487 1.00 0.00 242 PHE A O 15
ATOM 24668 N N . PHE A 1 21 ? 40.098 -12.003 -4.302 1.00 0.00 243 PHE A N 15
ATOM 24669 C CA . PHE A 1 21 ? 39.014 -12.290 -5.234 1.00 0.00 243 PHE A CA 15
ATOM 24670 C C . PHE A 1 21 ? 38.068 -13.349 -4.658 1.00 0.00 243 PHE A C 15
ATOM 24671 O O . PHE A 1 21 ? 38.479 -14.485 -4.415 1.00 0.00 243 PHE A O 15
ATOM 24688 N N . CYS A 1 22 ? 36.804 -12.979 -4.442 1.00 0.00 244 CYS A N 15
ATOM 24689 C CA . CYS A 1 22 ? 35.829 -13.919 -3.896 1.00 0.00 244 CYS A CA 15
ATOM 24690 C C . CYS A 1 22 ? 35.370 -14.903 -4.970 1.00 0.00 244 CYS A C 15
ATOM 24691 O O . CYS A 1 22 ? 35.065 -14.510 -6.097 1.00 0.00 244 CYS A O 15
ATOM 24698 N N . THR A 1 23 ? 35.329 -16.184 -4.616 1.00 0.00 245 THR A N 15
ATOM 24699 C CA . THR A 1 23 ? 34.911 -17.221 -5.557 1.00 0.00 245 THR A CA 15
ATOM 24700 C C . THR A 1 23 ? 33.396 -17.426 -5.514 1.00 0.00 245 THR A C 15
ATOM 24701 O O . THR A 1 23 ? 32.888 -18.446 -5.981 1.00 0.00 245 THR A O 15
ATOM 24712 N N . SER A 1 24 ? 32.681 -16.456 -4.952 1.00 0.00 246 SER A N 15
ATOM 24713 C CA . SER A 1 24 ? 31.228 -16.546 -4.856 1.00 0.00 246 SER A CA 15
ATOM 24714 C C . SER A 1 24 ? 30.571 -15.392 -5.607 1.00 0.00 246 SER A C 15
ATOM 24715 O O . SER A 1 24 ? 30.014 -15.583 -6.689 1.00 0.00 246 SER A O 15
ATOM 24723 N N . CYS A 1 25 ? 30.641 -14.194 -5.031 1.00 0.00 247 CYS A N 15
ATOM 24724 C CA . CYS A 1 25 ? 30.047 -13.023 -5.667 1.00 0.00 247 CYS A CA 15
ATOM 24725 C C . CYS A 1 25 ? 30.798 -12.669 -6.951 1.00 0.00 247 CYS A C 15
ATOM 24726 O O . CYS A 1 25 ? 30.245 -12.031 -7.846 1.00 0.00 247 CYS A O 15
ATOM 24733 N N . GLY A 1 26 ? 32.053 -13.108 -7.046 1.00 0.00 248 GLY A N 15
ATOM 24734 C CA . GLY A 1 26 ? 32.855 -12.852 -8.241 1.00 0.00 248 GLY A CA 15
ATOM 24735 C C . GLY A 1 26 ? 33.597 -11.518 -8.169 1.00 0.00 248 GLY A C 15
ATOM 24736 O O . GLY A 1 26 ? 34.408 -11.212 -9.042 1.00 0.00 248 GLY A O 15
ATOM 24740 N N . HIS A 1 27 ? 33.323 -10.725 -7.141 1.00 0.00 249 HIS A N 15
ATOM 24741 C CA . HIS A 1 27 ? 33.987 -9.434 -6.999 1.00 0.00 249 HIS A CA 15
ATOM 24742 C C . HIS A 1 27 ? 35.109 -9.512 -5.971 1.00 0.00 249 HIS A C 15
ATOM 24743 O O . HIS A 1 27 ? 35.024 -10.268 -5.001 1.00 0.00 249 HIS A O 15
ATOM 24758 N N . HIS A 1 28 ? 36.156 -8.716 -6.173 1.00 0.00 250 HIS A N 15
ATOM 24759 C CA . HIS A 1 28 ? 37.267 -8.700 -5.235 1.00 0.00 250 HIS A CA 15
ATOM 24760 C C . HIS A 1 28 ? 37.107 -7.520 -4.282 1.00 0.00 250 HIS A C 15
ATOM 24761 O O . HIS A 1 28 ? 36.081 -6.842 -4.305 1.00 0.00 250 HIS A O 15
ATOM 24776 N N . TYR A 1 29 ? 38.106 -7.279 -3.440 1.00 0.00 251 TYR A N 15
ATOM 24777 C CA . TYR A 1 29 ? 38.020 -6.168 -2.497 1.00 0.00 251 TYR A CA 15
ATOM 24778 C C . TYR A 1 29 ? 39.379 -5.853 -1.875 1.00 0.00 251 TYR A C 15
ATOM 24779 O O . TYR A 1 29 ? 40.288 -6.697 -1.863 1.00 0.00 251 TYR A O 15
ATOM 24797 N N . HIS A 1 30 ? 39.506 -4.623 -1.366 1.00 0.00 252 HIS A N 15
ATOM 24798 C CA . HIS A 1 30 ? 40.749 -4.178 -0.745 1.00 0.00 252 HIS A CA 15
ATOM 24799 C C . HIS A 1 30 ? 40.757 -4.512 0.741 1.00 0.00 252 HIS A C 15
ATOM 24800 O O . HIS A 1 30 ? 39.709 -4.579 1.383 1.00 0.00 252 HIS A O 15
ATOM 24814 N N . GLY A 1 31 ? 41.951 -4.710 1.284 1.00 0.00 253 GLY A N 15
ATOM 24815 C CA . GLY A 1 31 ? 42.094 -5.023 2.697 1.00 0.00 253 GLY A CA 15
ATOM 24816 C C . GLY A 1 31 ? 41.693 -3.840 3.576 1.00 0.00 253 GLY A C 15
ATOM 24817 O O . GLY A 1 31 ? 41.099 -4.022 4.629 1.00 0.00 253 GLY A O 15
ATOM 24821 N N . ALA A 1 32 ? 42.047 -2.632 3.153 1.00 0.00 254 ALA A N 15
ATOM 24822 C CA . ALA A 1 32 ? 41.736 -1.434 3.938 1.00 0.00 254 ALA A CA 15
ATOM 24823 C C . ALA A 1 32 ? 40.231 -1.165 4.042 1.00 0.00 254 ALA A C 15
ATOM 24824 O O . ALA A 1 32 ? 39.738 -0.790 5.105 1.00 0.00 254 ALA A O 15
ATOM 24831 N N . CYS A 1 33 ? 39.512 -1.319 2.935 1.00 0.00 255 CYS A N 15
ATOM 24832 C CA . CYS A 1 33 ? 38.074 -1.045 2.923 1.00 0.00 255 CYS A CA 15
ATOM 24833 C C . CYS A 1 33 ? 37.260 -2.116 3.647 1.00 0.00 255 CYS A C 15
ATOM 24834 O O . CYS A 1 33 ? 36.284 -1.806 4.329 1.00 0.00 255 CYS A O 15
ATOM 24841 N N . LEU A 1 34 ? 37.635 -3.375 3.468 1.00 0.00 256 LEU A N 15
ATOM 24842 C CA . LEU A 1 34 ? 36.905 -4.471 4.075 1.00 0.00 256 LEU A CA 15
ATOM 24843 C C . LEU A 1 34 ? 37.706 -5.118 5.213 1.00 0.00 256 LEU A C 15
ATOM 24844 O O . LEU A 1 34 ? 37.408 -6.237 5.632 1.00 0.00 256 LEU A O 15
ATOM 24860 N N . ASP A 1 35 ? 38.719 -4.400 5.708 1.00 0.00 257 ASP A N 15
ATOM 24861 C CA . ASP A 1 35 ? 39.570 -4.892 6.799 1.00 0.00 257 ASP A CA 15
ATOM 24862 C C . ASP A 1 35 ? 39.947 -6.360 6.604 1.00 0.00 257 ASP A C 15
ATOM 24863 O O . ASP A 1 35 ? 39.257 -7.264 7.075 1.00 0.00 257 ASP A O 15
ATOM 24872 N N . THR A 1 36 ? 41.056 -6.589 5.917 1.00 0.00 258 THR A N 15
ATOM 24873 C CA . THR A 1 36 ? 41.526 -7.946 5.684 1.00 0.00 258 THR A CA 15
ATOM 24874 C C . THR A 1 36 ? 43.046 -7.962 5.579 1.00 0.00 258 THR A C 15
ATOM 24875 O O . THR A 1 36 ? 43.621 -7.335 4.689 1.00 0.00 258 THR A O 15
ATOM 24886 N N . ALA A 1 37 ? 43.692 -8.679 6.490 1.00 0.00 259 ALA A N 15
ATOM 24887 C CA . ALA A 1 37 ? 45.148 -8.762 6.483 1.00 0.00 259 ALA A CA 15
ATOM 24888 C C . ALA A 1 37 ? 45.630 -9.440 5.208 1.00 0.00 259 ALA A C 15
ATOM 24889 O O . ALA A 1 37 ? 45.004 -10.381 4.722 1.00 0.00 259 ALA A O 15
ATOM 24896 N N . LEU A 1 38 ? 46.745 -8.962 4.667 1.00 0.00 260 LEU A N 15
ATOM 24897 C CA . LEU A 1 38 ? 47.286 -9.546 3.448 1.00 0.00 260 LEU A CA 15
ATOM 24898 C C . LEU A 1 38 ? 48.037 -10.830 3.776 1.00 0.00 260 LEU A C 15
ATOM 24899 O O . LEU A 1 38 ? 49.164 -10.798 4.269 1.00 0.00 260 LEU A O 15
ATOM 24915 N N . THR A 1 39 ? 47.395 -11.959 3.502 1.00 0.00 261 THR A N 15
ATOM 24916 C CA . THR A 1 39 ? 47.992 -13.260 3.772 1.00 0.00 261 THR A CA 15
ATOM 24917 C C . THR A 1 39 ? 47.899 -14.141 2.531 1.00 0.00 261 THR A C 15
ATOM 24918 O O . THR A 1 39 ? 46.921 -14.070 1.787 1.00 0.00 261 THR A O 15
ATOM 24929 N N . ALA A 1 40 ? 48.917 -14.962 2.304 1.00 0.00 262 ALA A N 15
ATOM 24930 C CA . ALA A 1 40 ? 48.927 -15.838 1.138 1.00 0.00 262 ALA A CA 15
ATOM 24931 C C . ALA A 1 40 ? 47.711 -16.760 1.154 1.00 0.00 262 ALA A C 15
ATOM 24932 O O . ALA A 1 40 ? 47.100 -17.011 0.117 1.00 0.00 262 ALA A O 15
ATOM 24939 N N . ARG A 1 41 ? 47.362 -17.256 2.336 1.00 0.00 263 ARG A N 15
ATOM 24940 C CA . ARG A 1 41 ? 46.213 -18.144 2.467 1.00 0.00 263 ARG A CA 15
ATOM 24941 C C . ARG A 1 41 ? 44.934 -17.421 2.051 1.00 0.00 263 ARG A C 15
ATOM 24942 O O . ARG A 1 41 ? 44.099 -17.977 1.336 1.00 0.00 263 ARG A O 15
ATOM 24963 N N . LYS A 1 42 ? 44.794 -16.176 2.497 1.00 0.00 264 LYS A N 15
ATOM 24964 C CA . LYS A 1 42 ? 43.619 -15.382 2.157 1.00 0.00 264 LYS A CA 15
ATOM 24965 C C . LYS A 1 42 ? 43.581 -15.096 0.658 1.00 0.00 264 LYS A C 15
ATOM 24966 O O . LYS A 1 42 ? 42.518 -15.117 0.036 1.00 0.00 264 LYS A O 15
ATOM 24985 N N . ARG A 1 43 ? 44.752 -14.828 0.085 1.00 0.00 265 ARG A N 15
ATOM 24986 C CA . ARG A 1 43 ? 44.848 -14.538 -1.343 1.00 0.00 265 ARG A CA 15
ATOM 24987 C C . ARG A 1 43 ? 44.506 -15.773 -2.169 1.00 0.00 265 ARG A C 15
ATOM 24988 O O . ARG A 1 43 ? 44.177 -15.666 -3.350 1.00 0.00 265 ARG A O 15
ATOM 25009 N N . ALA A 1 44 ? 44.579 -16.946 -1.546 1.00 0.00 266 ALA A N 15
ATOM 25010 C CA . ALA A 1 44 ? 44.265 -18.182 -2.247 1.00 0.00 266 ALA A CA 15
ATOM 25011 C C . ALA A 1 44 ? 42.840 -18.123 -2.779 1.00 0.00 266 ALA A C 15
ATOM 25012 O O . ALA A 1 44 ? 42.560 -18.582 -3.886 1.00 0.00 266 ALA A O 15
ATOM 25019 N N . GLY A 1 45 ? 41.945 -17.542 -1.987 1.00 0.00 267 GLY A N 15
ATOM 25020 C CA . GLY A 1 45 ? 40.552 -17.414 -2.397 1.00 0.00 267 GLY A CA 15
ATOM 25021 C C . GLY A 1 45 ? 39.605 -17.589 -1.216 1.00 0.00 267 GLY A C 15
ATOM 25022 O O . GLY A 1 45 ? 39.103 -18.687 -0.972 1.00 0.00 267 GLY A O 15
ATOM 25026 N N . TRP A 1 46 ? 39.353 -16.500 -0.493 1.00 0.00 268 TRP A N 15
ATOM 25027 C CA . TRP A 1 46 ? 38.448 -16.550 0.650 1.00 0.00 268 TRP A CA 15
ATOM 25028 C C . TRP A 1 46 ? 37.250 -15.636 0.413 1.00 0.00 268 TRP A C 15
ATOM 25029 O O . TRP A 1 46 ? 37.379 -14.566 -0.181 1.00 0.00 268 TRP A O 15
ATOM 25050 N N . GLN A 1 47 ? 36.081 -16.081 0.861 1.00 0.00 269 GLN A N 15
ATOM 25051 C CA . GLN A 1 47 ? 34.854 -15.314 0.673 1.00 0.00 269 GLN A CA 15
ATOM 25052 C C . GLN A 1 47 ? 34.862 -14.031 1.494 1.00 0.00 269 GLN A C 15
ATOM 25053 O O . GLN A 1 47 ? 35.598 -13.912 2.474 1.00 0.00 269 GLN A O 15
ATOM 25067 N N . CYS A 1 48 ? 34.020 -13.080 1.095 1.00 0.00 270 CYS A N 15
ATOM 25068 C CA . CYS A 1 48 ? 33.922 -11.816 1.817 1.00 0.00 270 CYS A CA 15
ATOM 25069 C C . CYS A 1 48 ? 32.646 -11.789 2.653 1.00 0.00 270 CYS A C 15
ATOM 25070 O O . CYS A 1 48 ? 31.683 -12.487 2.344 1.00 0.00 270 CYS A O 15
ATOM 25077 N N . PRO A 1 49 ? 32.625 -11.005 3.700 1.00 0.00 271 PRO A N 15
ATOM 25078 C CA . PRO A 1 49 ? 31.445 -10.895 4.609 1.00 0.00 271 PRO A CA 15
ATOM 25079 C C . PRO A 1 49 ? 30.179 -10.459 3.880 1.00 0.00 271 PRO A C 15
ATOM 25080 O O . PRO A 1 49 ? 29.067 -10.728 4.332 1.00 0.00 271 PRO A O 15
ATOM 25091 N N . GLU A 1 50 ? 30.353 -9.783 2.753 1.00 0.00 272 GLU A N 15
ATOM 25092 C CA . GLU A 1 50 ? 29.215 -9.314 1.976 1.00 0.00 272 GLU A CA 15
ATOM 25093 C C . GLU A 1 50 ? 28.389 -10.486 1.449 1.00 0.00 272 GLU A C 15
ATOM 25094 O O . GLU A 1 50 ? 27.195 -10.338 1.182 1.00 0.00 272 GLU A O 15
ATOM 25106 N N . CYS A 1 51 ? 29.023 -11.647 1.294 1.00 0.00 273 CYS A N 15
ATOM 25107 C CA . CYS A 1 51 ? 28.316 -12.822 0.790 1.00 0.00 273 CYS A CA 15
ATOM 25108 C C . CYS A 1 51 ? 28.847 -14.109 1.423 1.00 0.00 273 CYS A C 15
ATOM 25109 O O . CYS A 1 51 ? 28.729 -15.187 0.840 1.00 0.00 273 CYS A O 15
ATOM 25116 N N . LYS A 1 52 ? 29.423 -13.994 2.615 1.00 0.00 274 LYS A N 15
ATOM 25117 C CA . LYS A 1 52 ? 29.955 -15.166 3.306 1.00 0.00 274 LYS A CA 15
ATOM 25118 C C . LYS A 1 52 ? 28.836 -15.949 3.974 1.00 0.00 274 LYS A C 15
ATOM 25119 O O . LYS A 1 52 ? 27.901 -15.369 4.525 1.00 0.00 274 LYS A O 15
ATOM 25138 N N . VAL A 1 53 ? 28.947 -17.270 3.937 1.00 0.00 275 VAL A N 15
ATOM 25139 C CA . VAL A 1 53 ? 27.948 -18.122 4.560 1.00 0.00 275 VAL A CA 15
ATOM 25140 C C . VAL A 1 53 ? 28.583 -18.941 5.670 1.00 0.00 275 VAL A C 15
ATOM 25141 O O . VAL A 1 53 ? 29.727 -19.382 5.556 1.00 0.00 275 VAL A O 15
ATOM 25154 N N . CYS A 1 54 ? 27.829 -19.160 6.731 1.00 0.00 276 CYS A N 15
ATOM 25155 C CA . CYS A 1 54 ? 28.325 -19.949 7.843 1.00 0.00 276 CYS A CA 15
ATOM 25156 C C . CYS A 1 54 ? 28.740 -21.317 7.329 1.00 0.00 276 CYS A C 15
ATOM 25157 O O . CYS A 1 54 ? 28.074 -21.881 6.466 1.00 0.00 276 CYS A O 15
ATOM 25164 N N . GLN A 1 55 ? 29.824 -21.861 7.863 1.00 0.00 277 GLN A N 15
ATOM 25165 C CA . GLN A 1 55 ? 30.276 -23.177 7.434 1.00 0.00 277 GLN A CA 15
ATOM 25166 C C . GLN A 1 55 ? 29.630 -24.255 8.298 1.00 0.00 277 GLN A C 15
ATOM 25167 O O . GLN A 1 55 ? 30.179 -25.343 8.473 1.00 0.00 277 GLN A O 15
ATOM 25181 N N . ALA A 1 56 ? 28.458 -23.933 8.843 1.00 0.00 278 ALA A N 15
ATOM 25182 C CA . ALA A 1 56 ? 27.731 -24.854 9.694 1.00 0.00 278 ALA A CA 15
ATOM 25183 C C . ALA A 1 56 ? 26.277 -24.951 9.235 1.00 0.00 278 ALA A C 15
ATOM 25184 O O . ALA A 1 56 ? 25.709 -26.041 9.165 1.00 0.00 278 ALA A O 15
ATOM 25191 N N . CYS A 1 57 ? 25.684 -23.799 8.921 1.00 0.00 279 CYS A N 15
ATOM 25192 C CA . CYS A 1 57 ? 24.295 -23.763 8.465 1.00 0.00 279 CYS A CA 15
ATOM 25193 C C . CYS A 1 57 ? 24.178 -23.159 7.059 1.00 0.00 279 CYS A C 15
ATOM 25194 O O . CYS A 1 57 ? 23.104 -23.193 6.458 1.00 0.00 279 CYS A O 15
ATOM 25201 N N . ARG A 1 58 ? 25.284 -22.626 6.530 1.00 0.00 280 ARG A N 15
ATOM 25202 C CA . ARG A 1 58 ? 25.290 -22.045 5.189 1.00 0.00 280 ARG A CA 15
ATOM 25203 C C . ARG A 1 58 ? 24.340 -20.850 5.079 1.00 0.00 280 ARG A C 15
ATOM 25204 O O . ARG A 1 58 ? 23.542 -20.770 4.146 1.00 0.00 280 ARG A O 15
ATOM 25225 N N . LYS A 1 59 ? 24.439 -19.915 6.022 1.00 0.00 281 LYS A N 15
ATOM 25226 C CA . LYS A 1 59 ? 23.591 -18.728 5.995 1.00 0.00 281 LYS A CA 15
ATOM 25227 C C . LYS A 1 59 ? 24.417 -17.475 6.323 1.00 0.00 281 LYS A C 15
ATOM 25228 O O . LYS A 1 59 ? 25.361 -17.548 7.108 1.00 0.00 281 LYS A O 15
ATOM 25247 N N . PRO A 1 60 ? 24.088 -16.334 5.753 1.00 0.00 282 PRO A N 15
ATOM 25248 C CA . PRO A 1 60 ? 24.819 -15.063 6.012 1.00 0.00 282 PRO A CA 15
ATOM 25249 C C . PRO A 1 60 ? 24.226 -14.277 7.176 1.00 0.00 282 PRO A C 15
ATOM 25250 O O . PRO A 1 60 ? 23.371 -14.775 7.909 1.00 0.00 282 PRO A O 15
ATOM 25261 N N . GLY A 1 61 ? 24.678 -13.036 7.322 1.00 0.00 283 GLY A N 15
ATOM 25262 C CA . GLY A 1 61 ? 24.179 -12.170 8.382 1.00 0.00 283 GLY A CA 15
ATOM 25263 C C . GLY A 1 61 ? 24.838 -12.495 9.711 1.00 0.00 283 GLY A C 15
ATOM 25264 O O . GLY A 1 61 ? 25.876 -13.156 9.755 1.00 0.00 283 GLY A O 15
ATOM 25268 N N . ASN A 1 62 ? 24.231 -12.025 10.796 1.00 0.00 284 ASN A N 15
ATOM 25269 C CA . ASN A 1 62 ? 24.776 -12.274 12.119 1.00 0.00 284 ASN A CA 15
ATOM 25270 C C . ASN A 1 62 ? 26.213 -11.771 12.194 1.00 0.00 284 ASN A C 15
ATOM 25271 O O . ASN A 1 62 ? 27.087 -12.443 12.736 1.00 0.00 284 ASN A O 15
ATOM 25282 N N . ASP A 1 63 ? 26.449 -10.591 11.626 1.00 0.00 285 ASP A N 15
ATOM 25283 C CA . ASP A 1 63 ? 27.786 -10.006 11.611 1.00 0.00 285 ASP A CA 15
ATOM 25284 C C . ASP A 1 63 ? 28.335 -9.848 13.027 1.00 0.00 285 ASP A C 15
ATOM 25285 O O . ASP A 1 63 ? 29.446 -10.290 13.319 1.00 0.00 285 ASP A O 15
ATOM 25294 N N . SER A 1 64 ? 27.555 -9.221 13.904 1.00 0.00 286 SER A N 15
ATOM 25295 C CA . SER A 1 64 ? 27.989 -9.026 15.285 1.00 0.00 286 SER A CA 15
ATOM 25296 C C . SER A 1 64 ? 28.082 -10.360 16.005 1.00 0.00 286 SER A C 15
ATOM 25297 O O . SER A 1 64 ? 28.792 -10.491 17.002 1.00 0.00 286 SER A O 15
ATOM 25305 N N . LYS A 1 65 ? 27.376 -11.352 15.486 1.00 0.00 287 LYS A N 15
ATOM 25306 C CA . LYS A 1 65 ? 27.404 -12.676 16.083 1.00 0.00 287 LYS A CA 15
ATOM 25307 C C . LYS A 1 65 ? 28.270 -13.622 15.249 1.00 0.00 287 LYS A C 15
ATOM 25308 O O . LYS A 1 65 ? 28.206 -14.845 15.421 1.00 0.00 287 LYS A O 15
ATOM 25327 N N . MET A 1 66 ? 29.077 -13.054 14.339 1.00 0.00 288 MET A N 15
ATOM 25328 C CA . MET A 1 66 ? 29.950 -13.868 13.497 1.00 0.00 288 MET A CA 15
ATOM 25329 C C . MET A 1 66 ? 31.423 -13.636 13.841 1.00 0.00 288 MET A C 15
ATOM 25330 O O . MET A 1 66 ? 31.886 -12.496 13.917 1.00 0.00 288 MET A O 15
ATOM 25344 N N . LEU A 1 67 ? 32.150 -14.731 14.036 1.00 0.00 289 LEU A N 15
ATOM 25345 C CA . LEU A 1 67 ? 33.571 -14.673 14.362 1.00 0.00 289 LEU A CA 15
ATOM 25346 C C . LEU A 1 67 ? 34.393 -14.933 13.097 1.00 0.00 289 LEU A C 15
ATOM 25347 O O . LEU A 1 67 ? 34.017 -15.767 12.273 1.00 0.00 289 LEU A O 15
ATOM 25363 N N . VAL A 1 68 ? 35.509 -14.222 12.939 1.00 0.00 290 VAL A N 15
ATOM 25364 C CA . VAL A 1 68 ? 36.352 -14.411 11.753 1.00 0.00 290 VAL A CA 15
ATOM 25365 C C . VAL A 1 68 ? 37.812 -14.572 12.148 1.00 0.00 290 VAL A C 15
ATOM 25366 O O . VAL A 1 68 ? 38.310 -13.866 13.026 1.00 0.00 290 VAL A O 15
ATOM 25379 N N . CYS A 1 69 ? 38.500 -15.490 11.483 1.00 0.00 291 CYS A N 15
ATOM 25380 C CA . CYS A 1 69 ? 39.912 -15.712 11.766 1.00 0.00 291 CYS A CA 15
ATOM 25381 C C . CYS A 1 69 ? 40.753 -14.587 11.151 1.00 0.00 291 CYS A C 15
ATOM 25382 O O . CYS A 1 69 ? 40.482 -14.133 10.039 1.00 0.00 291 CYS A O 15
ATOM 25389 N N . GLU A 1 70 ? 41.753 -14.118 11.900 1.00 0.00 292 GLU A N 15
ATOM 25390 C CA . GLU A 1 70 ? 42.606 -13.015 11.445 1.00 0.00 292 GLU A CA 15
ATOM 25391 C C . GLU A 1 70 ? 43.675 -13.459 10.445 1.00 0.00 292 GLU A C 15
ATOM 25392 O O . GLU A 1 70 ? 43.786 -12.881 9.364 1.00 0.00 292 GLU A O 15
ATOM 25404 N N . THR A 1 71 ? 44.472 -14.465 10.797 1.00 0.00 293 THR A N 15
ATOM 25405 C CA . THR A 1 71 ? 45.522 -14.924 9.890 1.00 0.00 293 THR A CA 15
ATOM 25406 C C . THR A 1 71 ? 44.923 -15.848 8.848 1.00 0.00 293 THR A C 15
ATOM 25407 O O . THR A 1 71 ? 45.174 -15.702 7.650 1.00 0.00 293 THR A O 15
ATOM 25418 N N . CYS A 1 72 ? 44.106 -16.783 9.312 1.00 0.00 294 CYS A N 15
ATOM 25419 C CA . CYS A 1 72 ? 43.446 -17.709 8.413 1.00 0.00 294 CYS A CA 15
ATOM 25420 C C . CYS A 1 72 ? 42.098 -17.127 8.011 1.00 0.00 294 CYS A C 15
ATOM 25421 O O . CYS A 1 72 ? 41.679 -16.097 8.539 1.00 0.00 294 CYS A O 15
ATOM 25428 N N . ASP A 1 73 ? 41.425 -17.782 7.081 1.00 0.00 295 ASP A N 15
ATOM 25429 C CA . ASP A 1 73 ? 40.121 -17.318 6.627 1.00 0.00 295 ASP A CA 15
ATOM 25430 C C . ASP A 1 73 ? 39.035 -18.315 7.019 1.00 0.00 295 ASP A C 15
ATOM 25431 O O . ASP A 1 73 ? 39.155 -19.512 6.760 1.00 0.00 295 ASP A O 15
ATOM 25440 N N . LYS A 1 74 ? 37.975 -17.816 7.650 1.00 0.00 296 LYS A N 15
ATOM 25441 C CA . LYS A 1 74 ? 36.881 -18.678 8.076 1.00 0.00 296 LYS A CA 15
ATOM 25442 C C . LYS A 1 74 ? 35.834 -17.875 8.839 1.00 0.00 296 LYS A C 15
ATOM 25443 O O . LYS A 1 74 ? 36.170 -16.998 9.640 1.00 0.00 296 LYS A O 15
ATOM 25462 N N . GLY A 1 75 ? 34.566 -18.191 8.589 1.00 0.00 297 GLY A N 15
ATOM 25463 C CA . GLY A 1 75 ? 33.466 -17.502 9.261 1.00 0.00 297 GLY A CA 15
ATOM 25464 C C . GLY A 1 75 ? 32.686 -18.466 10.146 1.00 0.00 297 GLY A C 15
ATOM 25465 O O . GLY A 1 75 ? 32.301 -19.553 9.711 1.00 0.00 297 GLY A O 15
ATOM 25469 N N . TYR A 1 76 ? 32.462 -18.061 11.390 1.00 0.00 298 TYR A N 15
ATOM 25470 C CA . TYR A 1 76 ? 31.730 -18.891 12.339 1.00 0.00 298 TYR A CA 15
ATOM 25471 C C . TYR A 1 76 ? 30.621 -18.091 13.011 1.00 0.00 298 TYR A C 15
ATOM 25472 O O . TYR A 1 76 ? 30.764 -16.902 13.239 1.00 0.00 298 TYR A O 15
ATOM 25490 N N . HIS A 1 77 ? 29.532 -18.756 13.362 1.00 0.00 299 HIS A N 15
ATOM 25491 C CA . HIS A 1 77 ? 28.438 -18.084 14.055 1.00 0.00 299 HIS A CA 15
ATOM 25492 C C . HIS A 1 77 ? 28.661 -18.243 15.546 1.00 0.00 299 HIS A C 15
ATOM 25493 O O . HIS A 1 77 ? 29.595 -18.917 15.938 1.00 0.00 299 HIS A O 15
ATOM 25507 N N . THR A 1 78 ? 27.821 -17.637 16.373 1.00 0.00 300 THR A N 15
ATOM 25508 C CA . THR A 1 78 ? 27.984 -17.780 17.820 1.00 0.00 300 THR A CA 15
ATOM 25509 C C . THR A 1 78 ? 26.852 -18.619 18.400 1.00 0.00 300 THR A C 15
ATOM 25510 O O . THR A 1 78 ? 26.477 -18.465 19.562 1.00 0.00 300 THR A O 15
ATOM 25521 N N . PHE A 1 79 ? 26.315 -19.505 17.573 1.00 0.00 301 PHE A N 15
ATOM 25522 C CA . PHE A 1 79 ? 25.224 -20.373 17.989 1.00 0.00 301 PHE A CA 15
ATOM 25523 C C . PHE A 1 79 ? 25.222 -21.663 17.172 1.00 0.00 301 PHE A C 15
ATOM 25524 O O . PHE A 1 79 ? 24.236 -22.398 17.171 1.00 0.00 301 PHE A O 15
ATOM 25541 N N . CYS A 1 80 ? 26.335 -21.933 16.481 1.00 0.00 302 CYS A N 15
ATOM 25542 C CA . CYS A 1 80 ? 26.453 -23.134 15.659 1.00 0.00 302 CYS A CA 15
ATOM 25543 C C . CYS A 1 80 ? 27.842 -23.215 15.024 1.00 0.00 302 CYS A C 15
ATOM 25544 O O . CYS A 1 80 ? 27.979 -23.571 13.853 1.00 0.00 302 CYS A O 15
ATOM 25551 N N . LEU A 1 81 ? 28.874 -22.899 15.804 1.00 0.00 303 LEU A N 15
ATOM 25552 C CA . LEU A 1 81 ? 30.240 -22.958 15.291 1.00 0.00 303 LEU A CA 15
ATOM 25553 C C . LEU A 1 81 ? 30.909 -24.241 15.757 1.00 0.00 303 LEU A C 15
ATOM 25554 O O . LEU A 1 81 ? 30.304 -25.007 16.508 1.00 0.00 303 LEU A O 15
ATOM 25570 N N . LYS A 1 82 ? 32.141 -24.501 15.299 1.00 0.00 304 LYS A N 15
ATOM 25571 C CA . LYS A 1 82 ? 32.811 -25.735 15.700 1.00 0.00 304 LYS A CA 15
ATOM 25572 C C . LYS A 1 82 ? 32.751 -25.855 17.226 1.00 0.00 304 LYS A C 15
ATOM 25573 O O . LYS A 1 82 ? 32.060 -26.738 17.728 1.00 0.00 304 LYS A O 15
ATOM 25592 N N . PRO A 1 83 ? 33.342 -24.950 17.983 1.00 0.00 305 PRO A N 15
ATOM 25593 C CA . PRO A 1 83 ? 33.191 -24.948 19.455 1.00 0.00 305 PRO A CA 15
ATOM 25594 C C . PRO A 1 83 ? 32.002 -24.042 19.802 1.00 0.00 305 PRO A C 15
ATOM 25595 O O . PRO A 1 83 ? 32.146 -22.822 19.789 1.00 0.00 305 PRO A O 15
ATOM 25606 N N . PRO A 1 84 ? 30.831 -24.572 20.048 1.00 0.00 306 PRO A N 15
ATOM 25607 C CA . PRO A 1 84 ? 29.636 -23.718 20.313 1.00 0.00 306 PRO A CA 15
ATOM 25608 C C . PRO A 1 84 ? 29.806 -22.833 21.541 1.00 0.00 306 PRO A C 15
ATOM 25609 O O . PRO A 1 84 ? 30.352 -23.257 22.560 1.00 0.00 306 PRO A O 15
ATOM 25620 N N . MET A 1 85 ? 29.343 -21.590 21.425 1.00 0.00 307 MET A N 15
ATOM 25621 C CA . MET A 1 85 ? 29.452 -20.630 22.514 1.00 0.00 307 MET A CA 15
ATOM 25622 C C . MET A 1 85 ? 28.057 -20.249 23.027 1.00 0.00 307 MET A C 15
ATOM 25623 O O . MET A 1 85 ? 27.078 -20.344 22.287 1.00 0.00 307 MET A O 15
ATOM 25637 N N . GLU A 1 86 ? 27.961 -19.828 24.292 1.00 0.00 308 GLU A N 15
ATOM 25638 C CA . GLU A 1 86 ? 26.668 -19.455 24.861 1.00 0.00 308 GLU A CA 15
ATOM 25639 C C . GLU A 1 86 ? 26.371 -17.972 24.648 1.00 0.00 308 GLU A C 15
ATOM 25640 O O . GLU A 1 86 ? 25.217 -17.548 24.725 1.00 0.00 308 GLU A O 15
ATOM 25652 N N . GLU A 1 87 ? 27.409 -17.185 24.383 1.00 0.00 309 GLU A N 15
ATOM 25653 C CA . GLU A 1 87 ? 27.233 -15.753 24.166 1.00 0.00 309 GLU A CA 15
ATOM 25654 C C . GLU A 1 87 ? 28.344 -15.200 23.287 1.00 0.00 309 GLU A C 15
ATOM 25655 O O . GLU A 1 87 ? 29.263 -15.923 22.903 1.00 0.00 309 GLU A O 15
ATOM 25667 N N . LEU A 1 88 ? 28.252 -13.914 22.968 1.00 0.00 310 LEU A N 15
ATOM 25668 C CA . LEU A 1 88 ? 29.258 -13.275 22.129 1.00 0.00 310 LEU A CA 15
ATOM 25669 C C . LEU A 1 88 ? 30.456 -12.832 22.984 1.00 0.00 310 LEU A C 15
ATOM 25670 O O . LEU A 1 88 ? 30.309 -11.947 23.826 1.00 0.00 310 LEU A O 15
ATOM 25686 N N . PRO A 1 89 ? 31.628 -13.407 22.803 1.00 0.00 311 PRO A N 15
ATOM 25687 C CA . PRO A 1 89 ? 32.829 -13.016 23.603 1.00 0.00 311 PRO A CA 15
ATOM 25688 C C . PRO A 1 89 ? 33.177 -11.541 23.430 1.00 0.00 311 PRO A C 15
ATOM 25689 O O . PRO A 1 89 ? 33.099 -11.002 22.326 1.00 0.00 311 PRO A O 15
ATOM 25700 N N . ALA A 1 90 ? 33.573 -10.895 24.523 1.00 0.00 312 ALA A N 15
ATOM 25701 C CA . ALA A 1 90 ? 33.942 -9.485 24.468 1.00 0.00 312 ALA A CA 15
ATOM 25702 C C . ALA A 1 90 ? 35.133 -9.300 23.536 1.00 0.00 312 ALA A C 15
ATOM 25703 O O . ALA A 1 90 ? 35.197 -8.340 22.769 1.00 0.00 312 ALA A O 15
ATOM 25710 N N . HIS A 1 91 ? 36.069 -10.240 23.607 1.00 0.00 313 HIS A N 15
ATOM 25711 C CA . HIS A 1 91 ? 37.257 -10.198 22.766 1.00 0.00 313 HIS A CA 15
ATOM 25712 C C . HIS A 1 91 ? 37.074 -11.107 21.556 1.00 0.00 313 HIS A C 15
ATOM 25713 O O . HIS A 1 91 ? 36.071 -11.814 21.448 1.00 0.00 313 HIS A O 15
ATOM 25728 N N . SER A 1 92 ? 38.040 -11.086 20.645 1.00 0.00 314 SER A N 15
ATOM 25729 C CA . SER A 1 92 ? 37.958 -11.915 19.450 1.00 0.00 314 SER A CA 15
ATOM 25730 C C . SER A 1 92 ? 38.357 -13.353 19.757 1.00 0.00 314 SER A C 15
ATOM 25731 O O . SER A 1 92 ? 38.966 -13.636 20.789 1.00 0.00 314 SER A O 15
ATOM 25739 N N . TRP A 1 93 ? 38.008 -14.256 18.848 1.00 0.00 315 TRP A N 15
ATOM 25740 C CA . TRP A 1 93 ? 38.327 -15.668 19.017 1.00 0.00 315 TRP A CA 15
ATOM 25741 C C . TRP A 1 93 ? 38.833 -16.249 17.700 1.00 0.00 315 TRP A C 15
ATOM 25742 O O . TRP A 1 93 ? 38.251 -16.015 16.640 1.00 0.00 315 TRP A O 15
ATOM 25763 N N . LYS A 1 94 ? 39.939 -16.979 17.774 1.00 0.00 316 LYS A N 15
ATOM 25764 C CA . LYS A 1 94 ? 40.550 -17.562 16.583 1.00 0.00 316 LYS A CA 15
ATOM 25765 C C . LYS A 1 94 ? 41.750 -18.419 16.990 1.00 0.00 316 LYS A C 15
ATOM 25766 O O . LYS A 1 94 ? 42.039 -18.531 18.181 1.00 0.00 316 LYS A O 15
ATOM 25785 N N . CYS A 1 95 ? 42.440 -19.025 16.010 1.00 0.00 317 CYS A N 15
ATOM 25786 C CA . CYS A 1 95 ? 43.608 -19.864 16.313 1.00 0.00 317 CYS A CA 15
ATOM 25787 C C . CYS A 1 95 ? 44.490 -19.150 17.339 1.00 0.00 317 CYS A C 15
ATOM 25788 O O . CYS A 1 95 ? 44.389 -17.941 17.501 1.00 0.00 317 CYS A O 15
ATOM 25795 N N . LYS A 1 96 ? 45.336 -19.893 18.042 1.00 0.00 318 LYS A N 15
ATOM 25796 C CA . LYS A 1 96 ? 46.196 -19.277 19.053 1.00 0.00 318 LYS A CA 15
ATOM 25797 C C . LYS A 1 96 ? 47.119 -18.227 18.429 1.00 0.00 318 LYS A C 15
ATOM 25798 O O . LYS A 1 96 ? 47.216 -17.096 18.921 1.00 0.00 318 LYS A O 15
ATOM 25817 N N . ALA A 1 97 ? 47.788 -18.607 17.345 1.00 0.00 319 ALA A N 15
ATOM 25818 C CA . ALA A 1 97 ? 48.703 -17.699 16.658 1.00 0.00 319 ALA A CA 15
ATOM 25819 C C . ALA A 1 97 ? 47.955 -16.494 16.098 1.00 0.00 319 ALA A C 15
ATOM 25820 O O . ALA A 1 97 ? 48.518 -15.409 15.958 1.00 0.00 319 ALA A O 15
ATOM 25827 N N . CYS A 1 98 ? 46.689 -16.700 15.764 1.00 0.00 320 CYS A N 15
ATOM 25828 C CA . CYS A 1 98 ? 45.871 -15.633 15.203 1.00 0.00 320 CYS A CA 15
ATOM 25829 C C . CYS A 1 98 ? 45.253 -14.781 16.308 1.00 0.00 320 CYS A C 15
ATOM 25830 O O . CYS A 1 98 ? 44.977 -13.597 16.112 1.00 0.00 320 CYS A O 15
ATOM 25837 N N . ARG A 1 99 ? 45.036 -15.392 17.464 1.00 0.00 321 ARG A N 15
ATOM 25838 C CA . ARG A 1 99 ? 44.446 -14.691 18.595 1.00 0.00 321 ARG A CA 15
ATOM 25839 C C . ARG A 1 99 ? 45.331 -13.526 19.005 1.00 0.00 321 ARG A C 15
ATOM 25840 O O . ARG A 1 99 ? 44.849 -12.423 19.259 1.00 0.00 321 ARG A O 15
ATOM 25861 N N . VAL A 1 100 ? 46.630 -13.783 19.064 1.00 0.00 322 VAL A N 15
ATOM 25862 C CA . VAL A 1 100 ? 47.581 -12.747 19.442 1.00 0.00 322 VAL A CA 15
ATOM 25863 C C . VAL A 1 100 ? 47.761 -11.742 18.308 1.00 0.00 322 VAL A C 15
ATOM 25864 O O . VAL A 1 100 ? 48.070 -10.575 18.544 1.00 0.00 322 VAL A O 15
ATOM 25877 N N . THR B 2 1 ? 39.502 -8.392 19.300 1.00 0.00 652 THR B N 15
ATOM 25878 C CA . THR B 2 1 ? 39.054 -7.581 20.425 1.00 0.00 652 THR B CA 15
ATOM 25879 C C . THR B 2 1 ? 37.798 -6.789 20.046 1.00 0.00 652 THR B C 15
ATOM 25880 O O . THR B 2 1 ? 37.746 -6.165 18.987 1.00 0.00 652 THR B O 15
ATOM 25891 N N . GLY B 2 2 ? 36.783 -6.818 20.916 1.00 0.00 653 GLY B N 15
ATOM 25892 C CA . GLY B 2 2 ? 35.538 -6.095 20.649 1.00 0.00 653 GLY B CA 15
ATOM 25893 C C . GLY B 2 2 ? 34.711 -6.766 19.545 1.00 0.00 653 GLY B C 15
ATOM 25894 O O . GLY B 2 2 ? 33.745 -6.186 19.048 1.00 0.00 653 GLY B O 15
ATOM 25898 N N . ALA B 2 3 ? 35.094 -7.979 19.165 1.00 0.00 654 ALA B N 15
ATOM 25899 C CA . ALA B 2 3 ? 34.385 -8.716 18.118 1.00 0.00 654 ALA B CA 15
ATOM 25900 C C . ALA B 2 3 ? 34.256 -7.873 16.846 1.00 0.00 654 ALA B C 15
ATOM 25901 O O . ALA B 2 3 ? 33.343 -8.073 16.016 1.00 0.00 654 ALA B O 15
ATOM 25908 N N . ARG B 2 4 ? 35.203 -6.954 16.677 1.00 0.00 655 ARG B N 15
ATOM 25909 C CA . ARG B 2 4 ? 35.228 -6.101 15.500 1.00 0.00 655 ARG B CA 15
ATOM 25910 C C . ARG B 2 4 ? 35.271 -6.953 14.235 1.00 0.00 655 ARG B C 15
ATOM 25911 O O . ARG B 2 4 ? 34.960 -6.467 13.158 1.00 0.00 655 ARG B O 15
ATOM 25932 N N . THR B 2 5 ? 35.666 -8.223 14.399 1.00 0.00 656 THR B N 15
ATOM 25933 C CA . THR B 2 5 ? 35.766 -9.188 13.302 1.00 0.00 656 THR B CA 15
ATOM 25934 C C . THR B 2 5 ? 34.731 -8.920 12.203 1.00 0.00 656 THR B C 15
ATOM 25935 O O . THR B 2 5 ? 34.936 -8.052 11.365 1.00 0.00 656 THR B O 15
ATOM 25946 N N . LEU B 2 6 ? 33.619 -9.637 12.182 1.00 0.00 657 LEU B N 15
ATOM 25947 C CA . LEU B 2 6 ? 32.641 -9.376 11.157 1.00 0.00 657 LEU B CA 15
ATOM 25948 C C . LEU B 2 6 ? 31.720 -8.256 11.609 1.00 0.00 657 LEU B C 15
ATOM 25949 O O . LEU B 2 6 ? 31.041 -7.640 10.789 1.00 0.00 657 LEU B O 15
ATOM 25965 N N . ALA B 2 7 ? 31.694 -7.981 12.917 1.00 0.00 658 ALA B N 15
ATOM 25966 C CA . ALA B 2 7 ? 30.843 -6.921 13.408 1.00 0.00 658 ALA B CA 15
ATOM 25967 C C . ALA B 2 7 ? 31.262 -5.576 12.839 1.00 0.00 658 ALA B C 15
ATOM 25968 O O . ALA B 2 7 ? 30.432 -4.835 12.334 1.00 0.00 658 ALA B O 15
ATOM 25975 N N . ASP B 2 8 ? 32.546 -5.256 12.911 1.00 0.00 659 ASP B N 15
ATOM 25976 C CA . ASP B 2 8 ? 32.997 -3.971 12.387 1.00 0.00 659 ASP B CA 15
ATOM 25977 C C . ASP B 2 8 ? 33.243 -4.032 10.882 1.00 0.00 659 ASP B C 15
ATOM 25978 O O . ASP B 2 8 ? 33.083 -3.030 10.189 1.00 0.00 659 ASP B O 15
ATOM 25987 N N . ILE B 2 9 ? 33.636 -5.195 10.372 1.00 0.00 660 ILE B N 15
ATOM 25988 C CA . ILE B 2 9 ? 33.899 -5.318 8.940 1.00 0.00 660 ILE B CA 15
ATOM 25989 C C . ILE B 2 9 ? 32.617 -5.315 8.114 1.00 0.00 660 ILE B C 15
ATOM 25990 O O . ILE B 2 9 ? 32.459 -4.502 7.204 1.00 0.00 660 ILE B O 15
ATOM 26006 N N . LYS B 2 10 ? 31.718 -6.245 8.409 1.00 0.00 661 LYS B N 15
ATOM 26007 C CA . LYS B 2 10 ? 30.480 -6.347 7.648 1.00 0.00 661 LYS B CA 15
ATOM 26008 C C . LYS B 2 10 ? 29.556 -5.176 7.921 1.00 0.00 661 LYS B C 15
ATOM 26009 O O . LYS B 2 10 ? 28.948 -4.639 6.998 1.00 0.00 661 LYS B O 15
ATOM 26028 N N . ALA B 2 11 ? 29.426 -4.786 9.182 1.00 0.00 662 ALA B N 15
ATOM 26029 C CA . ALA B 2 11 ? 28.532 -3.690 9.506 1.00 0.00 662 ALA B CA 15
ATOM 26030 C C . ALA B 2 11 ? 29.006 -2.381 8.869 1.00 0.00 662 ALA B C 15
ATOM 26031 O O . ALA B 2 11 ? 28.200 -1.647 8.299 1.00 0.00 662 ALA B O 15
ATOM 26038 N N . LYS B 2 12 ? 30.310 -2.095 8.934 1.00 0.00 663 LYS B N 15
ATOM 26039 C CA . LYS B 2 12 ? 30.818 -0.869 8.333 1.00 0.00 663 LYS B CA 15
ATOM 26040 C C . LYS B 2 12 ? 30.753 -0.977 6.820 1.00 0.00 663 LYS B C 15
ATOM 26041 O O . LYS B 2 12 ? 30.524 0.012 6.131 1.00 0.00 663 LYS B O 15
ATOM 26060 N N . ALA B 2 13 ? 30.936 -2.192 6.310 1.00 0.00 664 ALA B N 15
ATOM 26061 C CA . ALA B 2 13 ? 30.877 -2.410 4.882 1.00 0.00 664 ALA B CA 15
ATOM 26062 C C . ALA B 2 13 ? 29.533 -1.935 4.363 1.00 0.00 664 ALA B C 15
ATOM 26063 O O . ALA B 2 13 ? 29.455 -1.376 3.285 1.00 0.00 664 ALA B O 15
ATOM 26070 N N . GLN B 2 14 ? 28.483 -2.153 5.151 1.00 0.00 665 GLN B N 15
ATOM 26071 C CA . GLN B 2 14 ? 27.145 -1.725 4.768 1.00 0.00 665 GLN B CA 15
ATOM 26072 C C . GLN B 2 14 ? 27.051 -0.225 4.785 1.00 0.00 665 GLN B C 15
ATOM 26073 O O . GLN B 2 14 ? 26.353 0.380 3.978 1.00 0.00 665 GLN B O 15
ATOM 26087 N N . LEU B 2 15 ? 27.740 0.367 5.725 1.00 0.00 666 LEU B N 15
ATOM 26088 C CA . LEU B 2 15 ? 27.709 1.815 5.851 1.00 0.00 666 LEU B CA 15
ATOM 26089 C C . LEU B 2 15 ? 28.285 2.449 4.597 1.00 0.00 666 LEU B C 15
ATOM 26090 O O . LEU B 2 15 ? 27.697 3.365 4.021 1.00 0.00 666 LEU B O 15
ATOM 26106 N N . VAL B 2 16 ? 29.442 1.956 4.183 1.00 0.00 667 VAL B N 15
ATOM 26107 C CA . VAL B 2 16 ? 30.094 2.502 2.981 1.00 0.00 667 VAL B CA 15
ATOM 26108 C C . VAL B 2 16 ? 29.412 2.016 1.699 1.00 0.00 667 VAL B C 15
ATOM 26109 O O . VAL B 2 16 ? 29.323 2.758 0.720 1.00 0.00 667 VAL B O 15
ATOM 26122 N N . LYS B 2 17 ? 28.917 0.785 1.710 1.00 0.00 668 LYS B N 15
ATOM 26123 C CA . LYS B 2 17 ? 28.231 0.233 0.543 1.00 0.00 668 LYS B CA 15
ATOM 26124 C C . LYS B 2 17 ? 26.944 1.003 0.288 1.00 0.00 668 LYS B C 15
ATOM 26125 O O . LYS B 2 17 ? 26.724 1.546 -0.794 1.00 0.00 668 LYS B O 15
ATOM 26144 N N . ALA B 2 18 ? 26.102 1.030 1.311 1.00 0.00 669 ALA B N 15
ATOM 26145 C CA . ALA B 2 18 ? 24.822 1.713 1.244 1.00 0.00 669 ALA B CA 15
ATOM 26146 C C . ALA B 2 18 ? 25.011 3.210 1.038 1.00 0.00 669 ALA B C 15
ATOM 26147 O O . ALA B 2 18 ? 24.137 3.890 0.501 1.00 0.00 669 ALA B O 15
ATOM 26154 N N . GLN B 2 19 ? 26.156 3.710 1.468 1.00 0.00 670 GLN B N 15
ATOM 26155 C CA . GLN B 2 19 ? 26.460 5.130 1.329 1.00 0.00 670 GLN B CA 15
ATOM 26156 C C . GLN B 2 19 ? 26.257 5.583 -0.113 1.00 0.00 670 GLN B C 15
ATOM 26157 O O . GLN B 2 19 ? 26.915 5.036 -0.983 1.00 0.00 670 GLN B O 15
#

InterPro domains:
  IPR001214 SET domain [PF00856] (5408-5513)
  IPR001214 SET domain [PS50280] (5397-5513)
  IPR001214 SET domain [SM00317] (5397-5519)
  IPR001841 Zinc finger, RING-type [PS50089] (229-274)
  IPR001841 Zinc finger, RING-type [SM00184] (172-217)
  IPR001841 Zinc finger, RING-type [SM00184] (229-273)
  IPR001841 Zinc finger, RING-type [SM00184] (276-320)
  IPR001841 Zinc finger, RING-type [SM00184] (1380-1427)
  IPR001841 Zinc finger, RING-type [SM00184] (1507-1556)
  IPR001841 Zinc finger, RING-type [SM00184] (5092-5136)
  IPR001965 Zinc finger, PHD-type [SM00249] (171-218)
  IPR001965 Zinc finger, PHD-type [SM00249] (228-274)
  IPR001965 Zinc finger, PHD-type [SM00249] (275-321)
  IPR001965 Zinc finger, PHD-type [SM00249] (1379-1428)
  IPR001965 Zinc finger, PHD-type [SM00249] (1429-1475)
  IPR001965 Zinc finger, PHD-type [SM00249] (1506-1557)
  IPR001965 Zinc finger, PHD-type [SM00249] (5091-5137)
  IPR003616 Post-SET domain [PS50868] (5521-5537)
  IPR003616 Post-SET domain [SM00508] (5521-5537)
  IPR003888 FY-rich, N-terminal [PF05964] (5177-5234)

Foldseek 3Di:
DQLAAPQPSDGDHLQQWAAAPPPRHTHHCVRQPADDAPQRNVHAHGLVLDAAPFPGHHDQVQQWAAFHHHGHIHGQDGGPPHHPDRDPAGDYDPVRSD/DVCCPCVVVVVVCCVVVVD

Solvent-accessible surface area: 6736 Å² total; per-residue (Å²): 109,77,17,134,3,43,6,57,146,18,118,24,104,89,80,74,34,5,63,0,93,83,43,27,76,0,0,50,18,90,23,2,52,10,50,128,27,85,165,0,101,90,18,8,60,4,4,92,26,8,32,0,99,59,61,158,131,82,30,69,18,61,110,0,4,4,0,21,24,10,51,73,4,15,7,12,108,42,7,161,69,100,55,179,134,74,30,79,127,20,70,10,52,172,62,5,129,150,118,33,21,107,2,0,21,64,0,42,44,66,2,70,124,55,83,93,186

Radius of gyration: 13.86 Å; Cα contacts (8 Å, |Δi|>4): 225; chains: 2; bounding box: 24×30×42 Å

GO terms:
  GO:0044666 MLL3/4 complex (C, IDA)
  GO:0005634 nucleus (C, EXP)
  GO:0140945 histone H3K4 monomethyltransferase activity (F, EXP)
  GO:0005515 protein binding (F, IPI)
  GO:0005654 nucleoplasm (C, TAS)
  GO:0000976 transcription cis-regulatory region binding (F, IDA)
  GO:0043627 response to estrogen (P, IDA)
  GO:0045944 positive regulation of transcription by RNA polymerase II (P, IMP)
  GO:0033148 positive regulation of intracellular estrogen receptor signaling pathway (P, IMP)
  GO:0008284 positive regulation of cell population proliferation (P, IMP)

Sequence (117 aa):
GSARCAVCEGPGELCDLFFCTSCGHHYHGACLDTALTARKRAGWQCPECKVCQACRKPGNDSKMLVCETCDKGYHTFCLKPPMEELPAHSWKCKACRVTGARTLADIKAKAQLVKAQGSARCAVCEGPGELCDLFFCTSCGHHYHGACLDTALTARKRAGWQCPECKVCQACRKPGNDSKMLVCETCDKGYHTFCLKPPMEELPAHSWKCKACRVTGARTLADIKAKAQLVKAQGSARCAVCEGPGELCDLFFCTSCGHHYHGACLDTALTARKRAGWQCPECKVCQACRKPGNDSKMLVCETCDKGYHTFCLKPPMEELPAHSWKCKACRVTGARTLADIKAKAQLVKAQGSARCAVCEGPGELCDLFFCTSCGHHYHGACLDTALTARKRAGWQCPECKVCQACRKPGNDSKMLVCETCDKGYHTFCLKPPMEELPAHSWKCKACRVTGARTLADIKAKAQLVKAQGSARCAVCEGPGELCDLFFCTSCGHHYHGACLDTALTARKRAGWQCPECKVCQACRKPGNDSKMLVCETCDKGYHTFCLKPPMEELPAHSWKCKACRVTGARTLADIKAKAQLVKAQGSARCAVCEGPGELCDLFFCTSCGHHYHGACLDTALTARKRAGWQCPECKVCQACRKPGNDSKMLVCETCDKGYHTFCLKPPMEELPAHSWKCKACRVTGARTLADIKAKAQLVKAQGSARCAVCEGPGELCDLFFCTSCGHHYHGACLDTALTARKRAGWQCPECKVCQACRKPGNDSKMLVCETCDKGYHTFCLKPPMEELPAHSWKCKACRVTGARTLADIKAKAQLVKAQGSARCAVCEGPGELCDLFFCTSCGHHYHGACLDTALTARKRAGWQCPECKVCQACRKPGNDSKMLVCETCDKGYHTFCLKPPMEELPAHSWKCKACRVTGARTLADIKAKAQLVKAQGSARCAVCEGPGELCDLFFCTSCGHHYHGACLDTALTARKRAGWQCPECKVCQACRKPGNDSKMLVCETCDKGYHTFCLKPPMEELPAHSWKCKACRVTGARTLADIKAKAQLVKAQGSARCAVCEGPGELCDLFFCTSCGHHYHGACLDTALTARKRAGWQCPECKVCQACRKPGNDSKMLVCETCDKGYHTFCLKPPMEELPAHSWKCKACRVTGARTLADIKAKAQLVKAQGSARCAVCEGPGELCDLFFCTSCGHHYHGACLDTALTARKRAGWQCPECKVCQACRKPGNDSKMLVCETCDKGYHTFCLKPPMEELPAHSWKCKACRVTGARTLADIKAKAQLVKAQGSARCAVCEGPGELCDLFFCTSCGHHYHGACLDTALTARKRAGWQCPECKVCQACRKPGNDSKMLVCETCDKGYHTFCLKPPMEELPAHSWKCKACRVTGARTLADIKAKAQLVKAQGSARCAVCEGPGELCDLFFCTSCGHHYHGACLDTALTARKRAGWQCPECKVCQACRKPGNDSKMLVCETCDKGYHTFCLKPPMEELPAHSWKCKACRVTGARTLADIKAKAQLVKAQGSARCAVCEGPGELCDLFFCTSCGHHYHGACLDTALTARKRAGWQCPECKVCQACRKPGNDSKMLVCETCDKGYHTFCLKPPMEELPAHSWKCKACRVTGARTLADIKAKAQLVKAQGSARCAVCEGPGELCDLFFCTSCGHHYHGACLDTALTARKRAGWQCPECKVCQACRKPGNDSKMLVCETCDKGYHTFCLKPPMEELPAHSWKCKACRVTGARTLADIKAKAQLVKAQ